Protein 8GIX (pdb70)

Sequence (1741 aa):
SATFFATQLQPLQAADQNLFQATKNLLENLGVTDRVTLDRIAEVLDSCASDDRTSKFQNPATVDLRNALMNFDEDVAAILLSDPVSVIENLEPVLQELLDLWKFLNSSSTELRLLLWSRLAEAYGRIKYTTKQFSCFLRSIEVIVADFEGEEYASTPPEARKTLFMGMLKALDDLIIQSLHLALNDNSSFDIIDEDHLRSSMSAIAKVSCMLHVAAMYEDEGRIGILPSPANGSPQKSFLNKLQEMQVRTWSLQYTMLKVGINQHPDIFPKPENDLAEFLAAVHQVLGLRKCCKSSNRIFLKMMRVELLKQKNIENWEDYLGQVLYDLHGLKLGVGVWDVQDHGCEPENLEKRQALQLVEKVAMLANRMSMKDLLKSDLKTTIERMQQAIGSAKSSPQMSHNLRNYTEYLKSPIHPLHMYQALTGGVHLDAVSINTPESAPAKQGWFFLLGMIALTKFKGVDLNRRQTPGATDDLRIAATFLRLQLQYTPDRWDAWFRLAECFDYELEEAVLWTADKMNKERAELVKFQRHAIHSYIMALSHSYAWASNPAALTSLEDDEEALYDMYHEFGMRLYSSSREPFAMEPFEHGDHVHNQMTDYQVWKFAAHLFRKAMVGKPKDWKNPYMVAKCLWKMYQKPTEELDEKNRRHRPTVQMVLDALEKTIEVVSALPKPRHGQEPILEPHYKIVSVIWKLVKRGDLSPQEATKVLQRQPYSPDHGKEVSVETAEDFKAYIIRCLRYLRDKDKSNWQSATFFATQLQPLQAADQNLFQATKNLLENLGVTDRVTLDRIAEVLDSCASDDRTSKFQNPATVDLRNALMNFDEDVAAILLNQRELPQLNLSTFLEHAPVSVIENLEPVLQELLDLWKFLNSSSTELRLLLWSRLAEAYGRIKYTTKQFSCFLRSIEVIVADFEGEEYASTPPEARKTLFMGMLKALDDLIIQSLHLALNDNSSFDIIDEDHLRSSMSAIAKVSCMLHVAAMYEDEGRIGILPSPANGSPQKSFLNKLQEMQVRTWSLQYTMLKVGINQHPDIFPKPENDLAEFLAAVHQVLGLRKCCKSSNRIFLKMMRVELLKQKNIENWEDYLGQVLYDLHGLKLGVGVWDVQDHGCEPENLEKRQALQLVEKVAMLANRMSMKDLLKSDLKTTIERMQQAIGSAKSSPQMSHNLRNYTEYLKSPIHPLHMYQALTGGVHLDAVSINTPESAPAKQGWFFLLGMIALTKFKGVDLNRRQTPGATDDLRIAATFLRLQLQYTPDRWDAWFRLAECFDYELEEAVLWTADKMNKERAELVKFQRHAIHSYIMALSHSYAWASNPAALTSLEDDEEALYDMYHEFGMRLYSSSREPFAMEPFEHGDHVHNQMTDYQVWKFAAHLFRKAMVGKPKDWKNPYMVAKCLWKMYQKPTEELDEKNRRHRPTVQMVLDALEKTIEVVSALPKPRHGQEPILEPHYKIVSVIWKLVKRGDLSPQEATKVLQRQPYSPDHGKEVSVETAEDFKAYIIRCLRYLRDKDKSNWQHRLIIRHARVLFDENTDMNRPDAVEAAKAAFGVLRENMFTKTMVMNVWKCDAERPGRHHVYTERYIRYVVKLLDVMNDRTNMGALLRRIRKKGADFYHFNELWQYCVHTYVKLLRDTFNIPVSEEDVFKTLTPEEFDVVGEKIADWAATPDAENHDALGAMKEAVELKKLNANLMKAGLIDDLIADCYTAVYSYVRPERPNIIRKAEQAVQAALRAAEGAAARAGT

Nearest PDB structures (foldseek):
  8gix-assembly1_D  TM=1.001E+00  e=9.225E-88  Thermochaetoides thermophila DSM 1495
  8gix-assembly1_E  TM=9.937E-01  e=9.449E-76  Thermochaetoides thermophila DSM 1495
  8ghn-assembly1_J  TM=7.257E-01  e=4.058E-16  Saccharomyces cerevisiae
  8gha-assembly1_D  TM=7.763E-01  e=7.593E-12  Saccharomyces cerevisiae
  8gix-assembly1_E  TM=1.001E+00  e=0.000E+00  Thermochaetoides thermophila DSM 1495

Radius of gyration: 53.93 Å; Cα contacts (8 Å, |Δi|>4): 1824; chains: 2; bounding box: 85×125×188 Å

Solvent-accessible surface area: 83850 Å² total; per-residue (Å²): 126,72,111,122,36,39,77,84,2,101,65,35,19,45,5,1,95,72,2,4,67,42,6,44,66,16,7,77,65,24,36,6,85,55,174,75,0,33,94,38,1,38,25,2,28,77,0,7,85,19,89,75,1,12,57,85,6,153,10,43,0,7,44,15,0,65,76,28,13,94,108,71,56,116,90,14,10,49,93,0,146,138,67,23,55,47,32,3,89,99,22,60,69,28,59,142,121,48,78,68,79,103,158,129,43,114,89,25,56,20,113,103,33,37,96,69,23,55,145,5,11,84,2,7,35,99,37,167,9,39,7,22,32,0,11,13,12,4,93,9,2,37,36,5,19,63,27,12,73,11,123,108,14,70,88,31,84,67,117,40,41,91,66,105,4,3,34,28,3,51,33,3,0,54,36,3,69,85,0,7,114,31,10,64,103,30,138,37,0,47,89,44,23,66,72,92,6,18,77,44,2,9,8,7,1,2,36,8,1,5,17,5,6,6,5,0,0,36,32,8,18,10,112,64,54,102,31,110,80,35,70,145,77,20,81,64,82,52,16,17,72,52,4,18,31,3,6,2,34,0,8,1,0,7,5,12,3,12,63,24,0,3,74,122,25,112,118,71,10,109,101,57,49,33,17,10,3,86,8,2,26,10,2,5,86,7,3,3,72,12,114,8,0,98,35,18,137,20,57,2,0,102,13,3,21,71,13,2,33,107,12,146,118,8,142,52,16,27,7,40,7,4,21,0,5,57,2,7,14,8,1,110,9,63,47,42,104,156,110,43,91,105,5,30,16,120,81,91,141,20,71,101,127,38,0,60,54,4,5,87,22,9,15,92,22,2,74,174,34,69,73,145,61,4,74,159,20,45,1,42,62,2,3,86,106,0,25,161,25,15,26,107,36,102,105,2,54,68,17,32,20,0,85,53,16,17,88,114,21,18,99,20,15,6,28,22,118,54,7,139,55,0,76,93,14,42,7,141,23,80,22,48,78,24,136,21,114,54,2,43,6,5,121,92,8,0,3,28,18,19,1,15,17,2,5,24,70,1,93,52,75,57,36,134,196,17,170,105,61,50,46,5,67,20,5,126,85,0,15,81,33,2,95,34,0,3,16,8,25,33,93,71,8,14,0,2,6,37,8,0,15,5,16,16,36,49,7,73,41,4,47,119,107,53,58,72,56,54,108,154,78,73,80,64,7,17,80,30,0,19,21,1,3,8,0,3,7,0,0,13,2,10,1,102,54,39,43,73,73,107,70,26,59,91,72,67,123,69,32,23,88,15,6,64,51,0,24,22,58,1,0,67,26,3,9,41,0,9,94,138,61,29,62,34,28,2,8,94,28,77,147,43,142,86,117,88,15,57,41,4,60,0,26,74,27,0,1,108,13,0,93,97,0,44,109,24,52,68,132,40,56,90,1,2,39,16,6,10,29,0,17,39,49,5,23,83,39,49,58,136,107,8,69,106,112,21,97,144,105,53,14,71,55,111,106,6,32,65,14,11,60,104,2,13,82,20,26,78,68,46,119,192,64,185,196,81,90,70,42,64,3,67,4,10,82,84,0,10,29,8,0,77,95,4,22,161,152,50,62,22,53,30,65,100,0,0,121,22,1,17,151,14,70,65,7,12,50,86,74,135,158,46,69,5,159,64,58,124,78,0,97,53,4,11,74,103,6,82,140,83,15,149,87,62,18,169,55,118,221,94,110,73,110,108,47,35,69,73,15,114,74,22,21,51,6,2,78,65,7,8,66,33,9,34,65,24,6,64,78,8,34,10,118,60,177,82,6,38,67,15,3,39,29,1,37,71,1,13,85,22,110,84,14,15,59,87,8,148,23,47,0,2,49,11,4,71,72,2,6,100,91,46,61,107,116,18,2,34,72,5,51,98,126,70,141,117,71,131,97,64,154,67,22,78,139,131,42,75,51,61,72,35,4,92,102,14,71,60,20,84,148,143,62,90,81,80,102,166,59,22,112,84,8,25,12,61,4,60,12,39,35,31,59,57,2,2,83,0,6,24,114,21,164,19,50,6,37,44,0,12,5,8,0,84,3,2,32,27,3,13,52,15,6,79,19,121,87,3,59,85,30,88,63,136,51,68,32,90,57,3,1,29,24,2,15,6,6,10,37,18,2,82,67,0,11,114,42,11,71,94,65,138,44,1,29,96,47,28,82,53,97,8,10,67,47,0,6,12,9,1,4,20,2,5,1,5,6,11,11,10,11,3,39,20,2,22,21,112,36,56,80,56,125,86,44,71,140,71,25,70,54,74,48,2,16,58,32,8,19,45,0,14,1,35,2,19,1,0,8,5,10,2,8,70,41,0,2,82,129,53,101,117,76,10,104,124,55,33,64,28,13,4,97,3,5,21,5,7,9,105,9,5,0,64,6,94,2,0,74,11,18,132,35,60,4,0,91,8,4,17,58,27,2,37,149,20,131,105,12,136,58,7,17,7,38,4,6,30,0,4,69,0,11,6,13,6,108,14,66,38,50,95,168,112,49,113,100,11,38,26,108,84,85,120,26,100,81,153,30,0,72,68,6,1,61,15,8,10,105,9,0,86,150,47,56,48,156,64,0,54,178,24,38,1,36,78,5,0,75,134,1,27,144,14,16,26,99,31,154,79,29,48,50,5,41,3,0,58,38,21,11,62,105,25,18,129,27,9,4,31,22,104,51,3,123,56,1,54,84,19,46,13,142,31,81,17,42,84,15,135,33,112,82,1,34,6,3,99,81,14,0,8,30,12,13,0,29,10,10,5,22,74,2,93,62,75,83,32,126,187,9,153,101,66,56,63,6,78,40,5,111,90,0,8,71,38,0,72,41,0,1,2,7,20,11,94,96,8,10,0,5,4,48,6,0,5,2,14,29,51,40,6,22,27,13,2,46,110,52,3,40,72,3,57,149,63,49,83,97,7,31,70,44,0,52,18,0,4,2,0,2,3,0,0,4,4,40,0,95,73,40,33,78,52,105,81,17,62,107,55,85,126,80,20,38,93,12,3,58,56,0,3,29,73,2,0,37,19,0,4,4,1,10,42,78,4,2,58,34,57,2,5,63,9,77,136,99,137,47,109,85,16,56,40,6,57,1,16,82,14,0,0,78,3,0,103,65,0,41,108,27,18,98,110,66,41,56,2,2,13,10,8,3,26,1,16,23,46,2,8,51,47,60,48,136,102,8,55,102,111,14,110,169,68,73,8,66,45,93,90,2,2,73,15,4,35,70,0,9,93,6,21,60,44,39,101,160,65,145,198,81,86,70,34,44,1,39,1,7,14,21,2,9,15,3,4,10,60,1,15,108,122,60,42,41,43,30,75,92,0,4,110,10,6,16,117,5,52,46,3,9,64,88,57,136,122,34,83,2,146,61,47,112,59,0,34,53,5,0,28,83,2,3,131,64,1,55,92,35,9,163,62,46,91,12,7,51,0,0,11,58,2,0,46,4,22,15,38,82,124,50,74,109,128,125,118,72,5,51,102,10,0,100,42,0,15,44,13,9,86,111,15,15,8,52,179,70,0,35,25,45,16,123,85,27,148,42,13,18,38,7,9,50,19,6,23,14,15,110,14,2,81,13,2,1,48,1,1,19,22,36,51,29,54,90,21,1,13,19,4,3,133,70,1,78,176,73,13,59,70,9,15,65,24,81,101,7,0,67,73,0,2,74,16,8,33,94,1,0,51,64,53,36,118,13,82,96,43,163,146,65,59,19,167,99,17,62,100,131,92,13,63,82,20,0,100,125,0,9,99,23,4,40,52,101,118,0,113,129,42,75,6,0,17,0,0,52,46,0,18,80,5,64,127,44,0,66,116,72,17,162,18,16,88,1,13,59,3,3,14,16,0,0,8,21,0,2,70,104,14,120,108,127,128,102,95,22,17,153,22,0,71,60,0,3,89,19,6,74,153,36,50,125,32,67,71,65,206,90,72,156

Foldseek 3Di:
DVVVVCVVLPPLLVLVLVLLVLVVVLLVLLVLPPVVLVVLSVLQNVLSVDPNSLVSDDQPVLVLVVVCLVPPDDVLLVLLVPQLVVLCVVCVLCLVVSVVVVVVVVVDDLVVVVVSLVSNLVSCVVVVVLLVNLLSLQSSLLVLLCVSNDCVLVPDDSVRNSNVVSNSVSVNQVSLVVNLVCLVVPVNNCPPQDSVSLSSRVSSLSVVLSSLVSVVSQLVCCVVPPDPNDDPPDVSVVSSLSSLLSNLSSVSSVLSSSLVSLPPCCVSCVPSLVSSVVSLQSVCVSLQVVLRCPPPVNPSLVVVLVSLLVDDPDDPSVVVVQLSQCQAANQHQPDDDDGRGHSPHDHDQQAQVNLLSCLLPLLVVVLPDDLVVVLVTSSVVNVVSHCVNNDDDDDDPLLVQLLVQLVVLLVDADAPVLLVVLVVLNDFTPHDQDDDSVCVCLVSPVLVVLLSNLVVVVVVCPPVPDPDDPSCVSLVVSLVSLSVSCSNPLLPLVSLLSNLVSLVVVLCVVPVPDVVCLVPVVVVNLSSLSSNLSSLSSNSSSVSVCVVDPVSCVPDVVVVVVNLVSLVVNLVSLVVQCDPPRNCVNQDAPVHPHDGDDNLVSLVSNLVSLVVSCVSCVLPLVSLVSNLVSLVVLVVDDLVVPDPVVSVVRDDPVRSVVSLVVSVVSVVVDDDDDPPDQRDCVSVPVSLVVLLVCVVVPVDALQVSQVVQQCDPLAVVRPDDDGDHDVVSSVVRSVVSVVSVVVSVPVPPD/DLVVLVVVCLVLLVLVLVLLVLVLVLLVLLVLPDVVLVVLSVLCVVLSVDPNNQVSDDQPLLVLVVVCLVDPDPVLCVCVLDADDDDDDDVVVVVVQLAVVLCVPVVCCLVVNVVVVVSVVVTHLVVVVVSLVRHLVNCVVVPVLQRNLLSLLVNLLSLLVVSVPVVLVPDDSVVNSNVSVVVVSVNQVSLVVNLVSLPPDVCNPPPQDSVNLSSRLSSLVVVVSRLPVLLVVQVCCVVPVDPDDDPPDPSVSSSLSSLLSNLSSLSSNLSSSLVSCPPCCVSPVDSVVSSLVSLVSSCVSLQVSLSCPRNVNVSLVVQQVVLLVDDPDPCVVVVNQQSQCQAANQFFPDDDDGHDGSPHDYDQDAQVNLLSVQQVLLVVLLVDDLVVCVVTSSVVNLVSNCVRNDDDDADPLNVVQLVQLVVLLVDADAVVLLVVLVVLNDDTPHDQDDDSVCVSLVSPVLVVQLSNLVCQVVVQPVVRCPDPPSCCSLVVSLVRLSVSCRNPVLPLVSLLVNLVSLVVVLQVVFQPFCVCVVPVLVVSLSSLSSSLSSLSSSSSSCVVQQPDVVNCPVSVVVVLVNLVSLVVNLVSLLVCCDPPNNQRRQDDVVHPHDGDDLLRSLVSSLVSLVVSCVSVVLPLVSLVSNLVSLLVLQVPDLPPDDPVCSVVNDAPVRSLVSLVVSLVSLVVHPDDDPPDQRCCVSVVVSLLSLLVVCVVPSDPLQVVQVSNLVGPQQPVRPDGDGAHDVVSVLVRSLVSLVSVVVSCPVLAPVVSLLVNLCSLAPPPDDLPDPCNLVSLVVSVVSQCVRAADPLGGGDNDADPSHDRNVSLAVVLVSVLVVLVSCLSNLCLPSLVSVLVVLLVCQRSHNVSLVSLVNNVVSSLVSLCVVLVQDQCPDDPCVPPDPVVCVVLLVLLLVVLLDPVVVPHSLLVSLLVLVVVLVSCVPSDPCVVSQSSNLSSLVVSSVPSVVCRVVSVVSSVSSSVSNVVSVVVVVVVVVD

B-factor: mean 89.85, std 8.55, range [40.72, 98.98]

Secondary structure (DSSP, 8-state):
-HHHHHHHHHHHHHHHHHHHHHHHHHHHHTT---HHHHHHHHHHHHHHTSS-TTTS---HHHHHHHHHHHS--HHHHHHH---HHHHHHHHHHH--HHHHHHHHHHHS-HHHHHHHHHHHHHHHHHTT-HHHHHHHHHHHHHHHHHHHSSHHHHTS-HHHHHHHHHHHHHHHHHHHHHHHHHHHH-GGGGSS--HHHHHHHHHHHHHHHHHHHHHHHHHHHHHHTSSPPPPTT-HHHHHHHHHHHHHHHHHHHHHHHHHHHHTT-TTT-SSHHHHHHHHHHHHHHHHHHTT-SSSGGGHHHHHHHHHHHH--S-TTHHHHHHHHHHHHT------SSSPPP----------HHHHHTSHHHHHHHHHTS-HHHHHHSSHHHHHHHHHHHH-SPP--HHHHHHHHHHHHHHTS---HHHHHHHHHT----S------GGGHHHHTTHHHHHHHHHHHHHHHS-TTT-SS--TTHHHHHHHHHHHHHHHH-SS-HHHHHHHHHHHHHHHHHHHHH-SSHHHH-HHHHHHHHHHHHHHHHHHHHHHHHHHH-TTTTTS-THHHHHHHHHHHHHHHHHHHHTSTTTSSGGG--S--------HHHHHHHHHHHHHHHHHH-TT-SHHHHHHHHHHHHHHHS-TTTS-HHHHHTSPPHHHHHHHHHHHHHHHHHSPPP-TT-----HHHHHHHHHHHHHHHHTSS-HHHHHHHHTSSTT-TTTTS-----SHHHHHHHHHHHHHHHHHH-SSS--/-HHHHHHHHHHHHHHHHHHHHHHHHHHHHTT---HHHHHHHHHHHHHHTSS-TTTT---HHHHHHHHHHHS--TTHHHHHHSPP----S-HHHHHHH--HHHHHHHHHH--HHHHHHHHHHHS-HHHHHHHHHHHHHHHHHTT-HHHHHHHHHHHHHHHHHHHSSHHHHTS-HHHHHHHHHHHHHHHHHHHHHHHHHHTT-GGGGSS--HHHHHHHHHHHHHHHHHTHHHHHHHHHHHTTSSPPPPTTSHHHHHHHHHHHHHHHHHHHHHHHHHHHHTT-TTT-S-HHHHHHHHHHHHHHHHHHTT-SSHHHHTTHHHHHHHHHH--S-SSHHHHHHHHHHHHT------SSPPP---S-------HHHHHHTHHHHHHHHHHS-HHHHHHSSHHHHHHHHHHHH-PPPPPHHHHHHHHHHHHHHTSPP-HHHHHHHHHT----S-----STTHHHHHTTHHHHHHHHHHHHHHHS-TTT---TTS-HHHHHHHHHHHHHHHH-TT-HHHHHHHHHHHHHHHHHHHHH-SHHHHH-HHHHHHHHHHHHHHHHHHHHHHHHHHH-SSTTTTTHHHHHHHHHHHHHHHHHHTGGGSTTT-SGGG--TT---PPPPHHHHHHHHHHHHHHHHHH-SS-THHHHHHHHHHHHHHHS-SSSS-HHHHHT---SHHHHHHHHHHHHHHHTSPPP-TT-----HHHHHHHHHHHHHHHHTSS-HHHHHHHHHHSTT-SSTTS-----SHHHHHHHHHHHHHHHHHH--SS--HHHHHHHHHHHS-TTS-TT-SSHHHHHHHHHHHHHHHT--TT--------SSPPTTHHHHHHHHHHHHHHHHHHHHT-HHHHHHHHHHHHHTSTTSTTHHHHHHHHHHHHHHHHHHHH-PPP--S-GGGSS-HHHHHHHHHHHHHHHTSGGGGG-HHHHHHHHHHHHHHHHTTSS-THHHHHHHHHHHHHHHHHHTT--HHHHHHHHHHHHHHHHHHHHHHHHHH-

Structure (mmCIF, N/CA/C/O backbone):
data_8GIX
#
_entry.id   8GIX
#
_cell.length_a   1.00
_cell.length_b   1.00
_cell.length_c   1.00
_cell.angle_alpha   90.00
_cell.angle_beta   90.00
_cell.angle_gamma   90.00
#
_symmetry.space_group_name_H-M   'P 1'
#
loop_
_entity.id
_entity.type
_entity.pdbx_description
1 polymer 'Histone transcription regulator 3 homolog'
2 non-polymer "3,3',3''-phosphanetriyltripropanoic acid"
#
loop_
_atom_site.group_PDB
_atom_site.id
_atom_site.type_symbol
_atom_site.label_atom_id
_atom_site.label_alt_id
_atom_site.label_comp_id
_atom_site.label_asym_id
_atom_site.label_entity_id
_atom_site.label_seq_id
_atom_site.pdbx_PDB_ins_code
_atom_site.Cartn_x
_atom_site.Cartn_y
_atom_site.Cartn_z
_atom_site.occupancy
_atom_site.B_iso_or_equiv
_atom_site.auth_seq_id
_atom_site.auth_comp_id
_atom_site.auth_asym_id
_atom_site.auth_atom_id
_atom_site.pdbx_PDB_model_num
ATOM 1 N N . SER A 1 426 ? 187.260 121.958 173.536 1.00 71.76 426 SER D N 1
ATOM 2 C CA . SER A 1 426 ? 186.064 122.667 173.974 1.00 71.76 426 SER D CA 1
ATOM 3 C C . SER A 1 426 ? 186.393 123.655 175.089 1.00 71.76 426 SER D C 1
ATOM 4 O O . SER A 1 426 ? 186.125 124.850 174.968 1.00 71.76 426 SER D O 1
ATOM 7 N N . ALA A 1 427 ? 186.976 123.141 176.177 1.00 73.45 427 ALA D N 1
ATOM 8 C CA . ALA A 1 427 ? 187.344 123.998 177.299 1.00 73.45 427 ALA D CA 1
ATOM 9 C C . ALA A 1 427 ? 188.551 124.866 176.964 1.00 73.45 427 ALA D C 1
ATOM 10 O O . ALA A 1 427 ? 188.613 126.036 177.360 1.00 73.45 427 ALA D O 1
ATOM 12 N N . THR A 1 428 ? 189.522 124.306 176.235 1.00 79.32 428 THR D N 1
ATOM 13 C CA . THR A 1 428 ? 190.666 125.091 175.778 1.00 79.32 428 THR D CA 1
ATOM 14 C C . THR A 1 428 ? 190.243 126.117 174.732 1.00 79.32 428 THR D C 1
ATOM 15 O O . THR A 1 428 ? 190.787 127.226 174.686 1.00 79.32 428 THR D O 1
ATOM 19 N N . PHE A 1 429 ? 189.255 125.769 173.902 1.00 81.94 429 PHE D N 1
ATOM 20 C CA . PHE A 1 429 ? 188.673 126.721 172.958 1.00 81.94 429 PHE D CA 1
ATOM 21 C C . PHE A 1 429 ? 187.941 127.849 173.681 1.00 81.94 429 PHE D C 1
ATOM 22 O O . PHE A 1 429 ? 188.028 129.017 173.275 1.00 81.94 429 PHE D O 1
ATOM 30 N N . PHE A 1 430 ? 187.221 127.511 174.757 1.00 80.55 430 PHE D N 1
ATOM 31 C CA . PHE A 1 430 ? 186.550 128.510 175.586 1.00 80.55 430 PHE D CA 1
ATOM 32 C C . PHE A 1 430 ? 187.555 129.427 176.273 1.00 80.55 430 PHE D C 1
ATOM 33 O O . PHE A 1 430 ? 187.338 130.641 176.356 1.00 80.55 430 PHE D O 1
ATOM 41 N N . ALA A 1 431 ? 188.664 128.860 176.759 1.00 79.80 431 ALA D N 1
ATOM 42 C CA . ALA A 1 431 ? 189.711 129.667 177.377 1.00 79.80 431 ALA D CA 1
ATOM 43 C C . ALA A 1 431 ? 190.416 130.543 176.349 1.00 79.80 431 ALA D C 1
ATOM 44 O O . ALA A 1 431 ? 190.785 131.682 176.651 1.00 79.80 431 ALA D O 1
ATOM 46 N N . THR A 1 432 ? 190.573 130.040 175.120 1.00 83.85 432 THR D N 1
ATOM 47 C CA . THR A 1 432 ? 191.187 130.815 174.045 1.00 83.85 432 THR D CA 1
ATOM 48 C C . THR A 1 432 ? 190.305 131.986 173.629 1.00 83.85 432 THR D C 1
ATOM 49 O O . THR A 1 432 ? 190.806 133.082 173.348 1.00 83.85 432 THR D O 1
ATOM 53 N N . GLN A 1 433 ? 188.988 131.773 173.588 1.00 85.10 433 GLN D N 1
ATOM 54 C CA . GLN A 1 433 ? 188.077 132.872 173.287 1.00 85.10 433 GLN D CA 1
ATOM 55 C C . GLN A 1 433 ? 188.003 133.865 174.438 1.00 85.10 433 GLN D C 1
ATOM 56 O O . GLN A 1 433 ? 188.002 135.080 174.218 1.00 85.10 433 GLN D O 1
ATOM 62 N N . LEU A 1 434 ? 187.967 133.368 175.676 1.00 84.85 434 LEU D N 1
ATOM 63 C CA . LEU A 1 434 ? 187.789 134.246 176.824 1.00 84.85 434 LEU D CA 1
ATOM 64 C C . LEU A 1 434 ? 189.068 134.993 177.182 1.00 84.85 434 LEU D C 1
ATOM 65 O O . LEU A 1 434 ? 189.004 136.024 177.858 1.00 84.85 434 LEU D O 1
ATOM 70 N N . GLN A 1 435 ? 190.223 134.489 176.735 1.00 86.61 435 GLN D N 1
ATOM 71 C CA . GLN A 1 435 ? 191.521 135.021 177.153 1.00 86.61 435 GLN D CA 1
ATOM 72 C C . GLN A 1 435 ? 191.826 136.473 176.762 1.00 86.61 435 GLN D C 1
ATOM 73 O O . GLN A 1 435 ? 192.257 137.225 177.654 1.00 86.61 435 GLN D O 1
ATOM 79 N N . PRO A 1 436 ? 191.663 136.946 175.502 1.00 89.29 436 PRO D N 1
ATOM 80 C CA . PRO A 1 436 ? 192.109 138.332 175.236 1.00 89.29 436 PRO D CA 1
ATOM 81 C C . PRO A 1 436 ? 191.183 139.398 175.794 1.00 89.29 436 PRO D C 1
ATOM 82 O O . PRO A 1 436 ? 191.649 140.481 176.172 1.00 89.29 436 PRO D O 1
ATOM 86 N N . LEU A 1 437 ? 189.883 139.115 175.881 1.00 88.02 437 LEU D N 1
ATOM 87 C CA . LEU A 1 437 ? 188.976 140.061 176.516 1.00 88.02 437 LEU D CA 1
ATOM 88 C C . LEU A 1 437 ? 189.214 140.128 178.016 1.00 88.02 437 LEU D C 1
ATOM 89 O O . LEU A 1 437 ? 189.163 141.213 178.601 1.00 88.02 437 LEU D O 1
ATOM 94 N N . GLN A 1 438 ? 189.514 138.985 178.643 1.00 89.34 438 GLN D N 1
ATOM 95 C CA . GLN A 1 438 ? 189.894 138.986 180.053 1.00 89.34 438 GLN D CA 1
ATOM 96 C C . GLN A 1 438 ? 191.229 139.682 180.264 1.00 89.34 438 GLN D C 1
ATOM 97 O O . GLN A 1 438 ? 191.451 140.301 181.307 1.00 89.34 438 GLN D O 1
ATOM 103 N N . ALA A 1 439 ? 192.128 139.587 179.283 1.00 91.29 439 ALA D N 1
ATOM 104 C CA . ALA A 1 439 ? 193.389 140.316 179.351 1.00 91.29 439 ALA D CA 1
ATOM 105 C C . ALA A 1 439 ? 193.158 141.815 179.247 1.00 91.29 439 ALA D C 1
ATOM 106 O O . ALA A 1 439 ? 193.825 142.602 179.930 1.00 91.29 439 ALA D O 1
ATOM 108 N N . ALA A 1 440 ? 192.205 142.216 178.403 1.00 92.24 440 ALA D N 1
ATOM 109 C CA . ALA A 1 440 ? 191.818 143.618 178.299 1.00 92.24 440 ALA D CA 1
ATOM 110 C C . ALA A 1 440 ? 191.199 144.117 179.599 1.00 92.24 440 ALA D C 1
ATOM 111 O O . ALA A 1 440 ? 191.495 145.229 180.050 1.00 92.24 440 ALA D O 1
ATOM 113 N N . ASP A 1 441 ? 190.356 143.286 180.224 1.00 92.87 441 ASP D N 1
ATOM 114 C CA . ASP A 1 441 ? 189.758 143.624 181.515 1.00 92.87 441 ASP D CA 1
ATOM 115 C C . ASP A 1 441 ? 190.810 143.721 182.613 1.00 92.87 441 ASP D C 1
ATOM 116 O O . ASP A 1 441 ? 190.745 144.613 183.468 1.00 92.87 441 ASP D O 1
ATOM 121 N N . GLN A 1 442 ? 191.774 142.798 182.604 1.00 93.40 442 GLN D N 1
ATOM 122 C CA . GLN A 1 442 ? 192.841 142.783 183.596 1.00 93.40 442 GLN D CA 1
ATOM 123 C C . GLN A 1 442 ? 193.733 144.002 183.460 1.00 93.40 442 GLN D C 1
ATOM 124 O O . GLN A 1 442 ? 194.090 144.630 184.462 1.00 93.40 442 GLN D O 1
ATOM 130 N N . ASN A 1 443 ? 194.063 144.378 182.223 1.00 94.72 443 ASN D N 1
ATOM 131 C CA . ASN A 1 443 ? 194.877 145.567 182.003 1.00 94.72 443 ASN D CA 1
ATOM 132 C C . ASN A 1 443 ? 194.091 146.835 182.308 1.00 94.72 443 ASN D C 1
ATOM 133 O O . ASN A 1 443 ? 194.667 147.821 182.782 1.00 94.72 443 ASN D O 1
ATOM 138 N N . LEU A 1 444 ? 192.769 146.801 182.106 1.00 95.93 444 LEU D N 1
ATOM 139 C CA . LEU A 1 444 ? 191.926 147.942 182.435 1.00 95.93 444 LEU D CA 1
ATOM 140 C C . LEU A 1 444 ? 191.866 148.161 183.936 1.00 95.93 444 LEU D C 1
ATOM 141 O O . LEU A 1 444 ? 192.071 149.279 184.417 1.00 95.93 444 LEU D O 1
ATOM 146 N N . PHE A 1 445 ? 191.635 147.088 184.692 1.00 95.69 445 PHE D N 1
ATOM 147 C CA . PHE A 1 445 ? 191.598 147.196 186.144 1.00 95.69 445 PHE D CA 1
ATOM 148 C C . PHE A 1 445 ? 192.973 147.465 186.733 1.00 95.69 445 PHE D C 1
ATOM 149 O O . PHE A 1 445 ? 193.078 148.137 187.762 1.00 95.69 445 PHE D O 1
ATOM 157 N N . GLN A 1 446 ? 194.034 146.990 186.079 1.00 95.40 446 GLN D N 1
ATOM 158 C CA . GLN A 1 446 ? 195.385 147.246 186.563 1.00 95.40 446 GLN D CA 1
ATOM 159 C C . GLN A 1 446 ? 195.784 148.700 186.351 1.00 95.40 446 GLN D C 1
ATOM 160 O O . GLN A 1 446 ? 196.352 149.332 187.252 1.00 95.40 446 GLN D O 1
ATOM 166 N N . ALA A 1 447 ? 195.478 149.254 185.173 1.00 94.33 447 ALA D N 1
ATOM 167 C CA . ALA A 1 447 ? 195.735 150.667 184.923 1.00 94.33 447 ALA D CA 1
ATOM 168 C C . ALA A 1 447 ? 194.829 151.545 185.773 1.00 94.33 447 ALA D C 1
ATOM 169 O O . ALA A 1 447 ? 195.235 152.631 186.203 1.00 94.33 447 ALA D O 1
ATOM 171 N N . THR A 1 448 ? 193.612 151.065 186.051 1.00 94.76 448 THR D N 1
ATOM 172 C CA . THR A 1 448 ? 192.719 151.720 186.997 1.00 94.76 448 THR D CA 1
ATOM 173 C C . THR A 1 448 ? 193.329 151.759 188.389 1.00 94.76 448 THR D C 1
ATOM 174 O O . THR A 1 448 ? 193.317 152.799 189.049 1.00 94.76 448 THR D O 1
ATOM 178 N N . LYS A 1 449 ? 193.911 150.637 188.817 1.00 94.65 449 LYS D N 1
ATOM 179 C CA . LYS A 1 449 ? 194.559 150.528 190.121 1.00 94.65 449 LYS D CA 1
ATOM 180 C C . LYS A 1 449 ? 195.773 151.444 190.223 1.00 94.65 449 LYS D C 1
ATOM 181 O O . LYS A 1 449 ? 196.004 152.069 191.266 1.00 94.65 449 LYS D O 1
ATOM 187 N N . ASN A 1 450 ? 196.540 151.549 189.136 1.00 93.86 450 ASN D N 1
ATOM 188 C CA . ASN A 1 450 ? 197.663 152.480 189.085 1.00 93.86 450 ASN D CA 1
ATOM 189 C C . ASN A 1 450 ? 197.191 153.927 189.161 1.00 93.86 450 ASN D C 1
ATOM 190 O O . ASN A 1 450 ? 197.819 154.760 189.826 1.00 93.86 450 ASN D O 1
ATOM 195 N N . LEU A 1 451 ? 196.073 154.238 188.495 1.00 94.01 451 LEU D N 1
ATOM 196 C CA . LEU A 1 451 ? 195.502 155.581 188.570 1.00 94.01 451 LEU D CA 1
ATOM 197 C C . LEU A 1 451 ? 194.946 155.882 189.957 1.00 94.01 451 LEU D C 1
ATOM 198 O O . LEU A 1 451 ? 194.923 157.042 190.387 1.00 94.01 451 LEU D O 1
ATOM 203 N N . LEU A 1 452 ? 194.473 154.852 190.659 1.00 94.46 452 LEU D N 1
ATOM 204 C CA . LEU A 1 452 ? 194.046 155.026 192.044 1.00 94.46 452 LEU D CA 1
ATOM 205 C C . LEU A 1 452 ? 195.240 155.318 192.939 1.00 94.46 452 LEU D C 1
ATOM 206 O O . LEU A 1 452 ? 195.222 156.258 193.740 1.00 94.46 452 LEU D O 1
ATOM 211 N N . GLU A 1 453 ? 196.301 154.525 192.789 1.00 93.42 453 GLU D N 1
ATOM 212 C CA . GLU A 1 453 ? 197.459 154.635 193.669 1.00 93.42 453 GLU D CA 1
ATOM 213 C C . GLU A 1 453 ? 198.295 155.868 193.365 1.00 93.42 453 GLU D C 1
ATOM 214 O O . GLU A 1 453 ? 199.104 156.287 194.200 1.00 93.42 453 GLU D O 1
ATOM 220 N N . ASN A 1 454 ? 198.116 156.459 192.183 1.00 92.50 454 ASN D N 1
ATOM 221 C CA . ASN A 1 454 ? 198.763 157.731 191.889 1.00 92.50 454 ASN D CA 1
ATOM 222 C C . ASN A 1 454 ? 198.185 158.874 192.716 1.00 92.50 454 ASN D C 1
ATOM 223 O O . ASN A 1 454 ? 198.883 159.857 192.984 1.00 92.50 454 ASN D O 1
ATOM 228 N N . LEU A 1 455 ? 196.926 158.764 193.134 1.00 91.92 455 LEU D N 1
ATOM 229 C CA . LEU A 1 455 ? 196.235 159.854 193.803 1.00 91.92 455 LEU D CA 1
ATOM 230 C C . LEU A 1 455 ? 196.170 159.682 195.314 1.00 91.92 455 LEU D C 1
ATOM 231 O O . LEU A 1 455 ? 195.434 160.418 195.980 1.00 91.92 455 LEU D O 1
ATOM 236 N N . GLY A 1 456 ? 196.923 158.737 195.868 1.00 89.71 456 GLY D N 1
ATOM 237 C CA . GLY A 1 456 ? 196.885 158.531 197.299 1.00 89.71 456 GLY D CA 1
ATOM 238 C C . GLY A 1 456 ? 195.648 157.832 197.807 1.00 89.71 456 GLY D C 1
ATOM 239 O O . GLY A 1 456 ? 195.287 158.008 198.973 1.00 89.71 456 GLY D O 1
ATOM 240 N N . VAL A 1 457 ? 194.972 157.059 196.962 1.00 90.03 457 VAL D N 1
ATOM 241 C CA . VAL A 1 457 ? 193.832 156.257 197.396 1.00 90.03 457 VAL D CA 1
ATOM 242 C C . VAL A 1 457 ? 194.380 155.061 198.168 1.00 90.03 457 VAL D C 1
ATOM 243 O O . VAL A 1 457 ? 194.936 154.130 197.580 1.00 90.03 457 VAL D O 1
ATOM 247 N N . THR A 1 458 ? 194.233 155.090 199.492 1.00 84.18 458 THR D N 1
ATOM 248 C CA . THR A 1 458 ? 194.802 154.073 200.364 1.00 84.18 458 THR D CA 1
ATOM 249 C C . THR A 1 458 ? 193.749 153.115 200.906 1.00 84.18 458 THR D C 1
ATOM 250 O O . THR A 1 458 ? 194.002 152.418 201.892 1.00 84.18 458 THR D O 1
ATOM 254 N N . ASP A 1 459 ? 192.569 153.077 200.295 1.00 86.84 459 ASP D N 1
ATOM 255 C CA . ASP A 1 459 ? 191.526 152.151 200.726 1.00 86.84 459 ASP D CA 1
ATOM 256 C C . ASP A 1 459 ? 191.892 150.755 200.247 1.00 86.84 459 ASP D C 1
ATOM 257 O O . ASP A 1 459 ? 191.674 150.405 199.086 1.00 86.84 459 ASP D O 1
ATOM 262 N N . ARG A 1 460 ? 192.437 149.946 201.159 1.00 89.49 460 ARG D N 1
ATOM 263 C CA . ARG A 1 460 ? 192.907 148.610 200.806 1.00 89.49 460 ARG D CA 1
ATOM 264 C C . ARG A 1 460 ? 191.756 147.650 200.551 1.00 89.49 460 ARG D C 1
ATOM 265 O O . ARG A 1 460 ? 191.965 146.589 199.955 1.00 89.49 460 ARG D O 1
ATOM 273 N N . VAL A 1 461 ? 190.552 147.985 201.020 1.00 89.67 461 VAL D N 1
ATOM 274 C CA . VAL A 1 461 ? 189.363 147.219 200.659 1.00 89.67 461 VAL D CA 1
ATOM 275 C C . VAL A 1 461 ? 189.075 147.359 199.171 1.00 89.67 461 VAL D C 1
ATOM 276 O O . VAL A 1 461 ? 188.725 146.381 198.501 1.00 89.67 461 VAL D O 1
ATOM 280 N N . THR A 1 462 ? 189.235 148.573 198.633 1.00 90.93 462 THR D N 1
ATOM 281 C CA . THR A 1 462 ? 189.049 148.802 197.201 1.00 90.93 462 THR D CA 1
ATOM 282 C C . THR A 1 462 ? 190.116 148.091 196.383 1.00 90.93 462 THR D C 1
ATOM 283 O O . THR A 1 462 ? 189.813 147.486 195.347 1.00 90.93 462 THR D O 1
ATOM 287 N N . LEU A 1 463 ? 191.365 148.129 196.858 1.00 92.22 463 LEU D N 1
ATOM 288 C CA . LEU A 1 463 ? 192.457 147.424 196.193 1.00 92.22 463 LEU D CA 1
ATOM 289 C C . LEU A 1 463 ? 192.261 145.917 196.254 1.00 92.22 463 LEU D C 1
ATOM 290 O O . LEU A 1 463 ? 192.570 145.205 195.295 1.00 92.22 463 LEU D O 1
ATOM 295 N N . ASP A 1 464 ? 191.711 145.421 197.362 1.00 91.17 464 ASP D N 1
ATOM 296 C CA . ASP A 1 464 ? 191.472 143.991 197.496 1.00 91.17 464 ASP D CA 1
ATOM 297 C C . ASP A 1 464 ? 190.302 143.545 196.633 1.00 91.17 464 ASP D C 1
ATOM 298 O O . ASP A 1 464 ? 190.319 142.438 196.090 1.00 91.17 464 ASP D O 1
ATOM 303 N N . ARG A 1 465 ? 189.285 144.400 196.486 1.00 90.24 465 ARG D N 1
ATOM 304 C CA . ARG A 1 465 ? 188.188 144.116 195.562 1.00 90.24 465 ARG D CA 1
ATOM 305 C C . ARG A 1 465 ? 188.670 144.111 194.117 1.00 90.24 465 ARG D C 1
ATOM 306 O O . ARG A 1 465 ? 188.261 143.255 193.320 1.00 90.24 465 ARG D O 1
ATOM 314 N N . ILE A 1 466 ? 189.558 145.047 193.774 1.00 92.30 466 ILE D N 1
ATOM 315 C CA . ILE A 1 466 ? 190.132 145.108 192.434 1.00 92.30 466 ILE D CA 1
ATOM 316 C C . ILE A 1 466 ? 191.009 143.890 192.167 1.00 92.30 466 ILE D C 1
ATOM 317 O O . ILE A 1 466 ? 190.935 143.284 191.093 1.00 92.30 466 ILE D O 1
ATOM 322 N N . ALA A 1 467 ? 191.799 143.475 193.160 1.00 91.05 467 ALA D N 1
ATOM 323 C CA . ALA A 1 467 ? 192.629 142.283 193.022 1.00 91.05 467 ALA D CA 1
ATOM 324 C C . ALA A 1 467 ? 191.787 141.015 192.966 1.00 91.05 467 ALA D C 1
ATOM 325 O O . ALA A 1 467 ? 192.165 140.043 192.303 1.00 91.05 467 ALA D O 1
ATOM 327 N N . GLU A 1 468 ? 190.638 141.014 193.650 1.00 89.83 468 GLU D N 1
ATOM 328 C CA . GLU A 1 468 ? 189.685 139.914 193.540 1.00 89.83 468 GLU D CA 1
ATOM 329 C C . GLU A 1 468 ? 189.115 139.827 192.135 1.00 89.83 468 GLU D C 1
ATOM 330 O O . GLU A 1 468 ? 188.961 138.730 191.583 1.00 89.83 468 GLU D O 1
ATOM 336 N N . VAL A 1 469 ? 188.827 140.984 191.540 1.00 90.01 469 VAL D N 1
ATOM 337 C CA . VAL A 1 469 ? 188.378 141.051 190.153 1.00 90.01 469 VAL D CA 1
ATOM 338 C C . VAL A 1 469 ? 189.475 140.560 189.209 1.00 90.01 469 VAL D C 1
ATOM 339 O O . VAL A 1 469 ? 189.213 139.808 188.261 1.00 90.01 469 VAL D O 1
ATOM 343 N N . LEU A 1 470 ? 190.725 140.937 189.499 1.00 89.97 470 LEU D N 1
ATOM 344 C CA . LEU A 1 470 ? 191.872 140.546 188.678 1.00 89.97 470 LEU D CA 1
ATOM 345 C C . LEU A 1 470 ? 192.107 139.042 188.714 1.00 89.97 470 LEU D C 1
ATOM 346 O O . LEU A 1 470 ? 192.334 138.411 187.675 1.00 89.97 470 LEU D O 1
ATOM 351 N N . ASP A 1 471 ? 192.035 138.446 189.902 1.00 87.89 471 ASP D N 1
ATOM 352 C CA . ASP A 1 471 ? 192.237 137.007 190.012 1.00 87.89 471 ASP D CA 1
ATOM 353 C C . ASP A 1 471 ? 191.028 136.237 189.500 1.00 87.89 471 ASP D C 1
ATOM 354 O O . ASP A 1 471 ? 191.166 135.097 189.042 1.00 87.89 471 ASP D O 1
ATOM 359 N N . SER A 1 472 ? 189.837 136.842 189.570 1.00 85.68 472 SER D N 1
ATOM 360 C CA . SER A 1 472 ? 188.652 136.241 188.968 1.00 85.68 472 SER D CA 1
ATOM 361 C C . SER A 1 472 ? 188.769 136.211 187.451 1.00 85.68 472 SER D C 1
ATOM 362 O O . SER A 1 472 ? 188.470 135.198 186.812 1.00 85.68 472 SER D O 1
ATOM 365 N N . CYS A 1 473 ? 189.238 137.311 186.863 1.00 83.52 473 CYS D N 1
ATOM 366 C CA . CYS A 1 473 ? 189.496 137.369 185.431 1.00 83.52 473 CYS D CA 1
ATOM 367 C C . CYS A 1 473 ? 190.713 136.553 185.021 1.00 83.52 473 CYS D C 1
ATOM 368 O O . CYS A 1 473 ? 190.866 136.257 183.832 1.00 83.52 473 CYS D O 1
ATOM 371 N N . ALA A 1 474 ? 191.572 136.181 185.967 1.00 77.02 474 ALA D N 1
ATOM 372 C CA . ALA A 1 474 ? 192.618 135.201 185.725 1.00 77.02 474 ALA D CA 1
ATOM 373 C C . ALA A 1 474 ? 192.112 133.767 185.833 1.00 77.02 474 ALA D C 1
ATOM 374 O O . ALA A 1 474 ? 192.884 132.832 185.593 1.00 77.02 474 ALA D O 1
ATOM 376 N N . SER A 1 475 ? 190.841 133.573 186.177 1.00 75.88 475 SER D N 1
ATOM 377 C CA . SER A 1 475 ? 190.253 132.254 186.340 1.00 75.88 475 SER D CA 1
ATOM 378 C C . SER A 1 475 ? 189.131 132.055 185.331 1.00 75.88 475 SER D C 1
ATOM 379 O O . SER A 1 475 ? 188.516 133.018 184.862 1.00 75.88 475 SER D O 1
ATOM 382 N N . ASP A 1 476 ? 188.889 130.790 184.985 1.00 68.34 476 ASP D N 1
ATOM 383 C CA . ASP A 1 476 ? 187.758 130.455 184.126 1.00 68.34 476 ASP D CA 1
ATOM 384 C C . ASP A 1 476 ? 186.439 130.668 184.860 1.00 68.34 476 ASP D C 1
ATOM 385 O O . ASP A 1 476 ? 185.513 131.290 184.328 1.00 68.34 476 ASP D O 1
ATOM 390 N N . ASP A 1 477 ? 186.342 130.161 186.089 1.00 70.81 477 ASP D N 1
ATOM 391 C CA . ASP A 1 477 ? 185.198 130.440 186.958 1.00 70.81 477 ASP D CA 1
ATOM 392 C C . ASP A 1 477 ? 185.475 131.736 187.719 1.00 70.81 477 ASP D C 1
ATOM 393 O O . ASP A 1 477 ? 185.961 131.754 188.851 1.00 70.81 477 ASP D O 1
ATOM 398 N N . ARG A 1 478 ? 185.165 132.839 187.038 1.00 75.12 478 ARG D N 1
ATOM 399 C CA . ARG A 1 478 ? 185.345 134.169 187.608 1.00 75.12 478 ARG D CA 1
ATOM 400 C C . ARG A 1 478 ? 184.379 134.431 188.756 1.00 75.12 478 ARG D C 1
ATOM 401 O O . ARG A 1 478 ? 184.742 135.093 189.734 1.00 75.12 478 ARG D O 1
ATOM 409 N N . THR A 1 479 ? 183.157 133.906 188.666 1.00 72.95 479 THR D N 1
ATOM 410 C CA . THR A 1 479 ? 182.148 134.140 189.690 1.00 72.95 479 THR D CA 1
ATOM 411 C C . THR A 1 479 ? 182.413 133.375 190.981 1.00 72.95 479 THR D C 1
ATOM 412 O O . THR A 1 479 ? 181.832 133.721 192.014 1.00 72.95 479 THR D O 1
ATOM 416 N N . SER A 1 480 ? 183.262 132.346 190.948 1.00 72.04 480 SER D N 1
ATOM 417 C CA . SER A 1 480 ? 183.546 131.583 192.158 1.00 72.04 480 SER D CA 1
ATOM 418 C C . SER A 1 480 ? 184.460 132.350 193.104 1.00 72.04 480 SER D C 1
ATOM 419 O O . SER A 1 480 ? 184.317 132.252 194.328 1.00 72.04 480 SER D O 1
ATOM 422 N N . LYS A 1 481 ? 185.397 133.129 192.559 1.00 76.72 481 LYS D N 1
ATOM 423 C CA . LYS A 1 481 ? 186.400 133.783 193.394 1.00 76.72 481 LYS D CA 1
ATOM 424 C C . LYS A 1 481 ? 185.873 135.010 194.124 1.00 76.72 481 LYS D C 1
ATOM 425 O O . LYS A 1 481 ? 186.556 135.518 195.017 1.00 76.72 481 LYS D O 1
ATOM 431 N N . PHE A 1 482 ? 184.700 135.507 193.755 1.00 82.23 482 PHE D N 1
ATOM 432 C CA . PHE A 1 482 ? 184.139 136.668 194.426 1.00 82.23 482 PHE D CA 1
ATOM 433 C C . PHE A 1 482 ? 183.625 136.291 195.809 1.00 82.23 482 PHE D C 1
ATOM 434 O O . PHE A 1 482 ? 182.888 135.316 195.971 1.00 82.23 482 PHE D O 1
ATOM 442 N N . GLN A 1 483 ? 184.029 137.068 196.813 1.00 82.17 483 GLN D N 1
ATOM 443 C CA . GLN A 1 483 ? 183.657 136.807 198.193 1.00 82.17 483 GLN D CA 1
ATOM 444 C C . GLN A 1 483 ? 182.888 137.948 198.837 1.00 82.17 483 GLN D C 1
ATOM 445 O O . GLN A 1 483 ? 182.580 137.862 200.032 1.00 82.17 483 GLN D O 1
ATOM 451 N N . ASN A 1 484 ? 182.603 139.014 198.099 1.00 86.22 484 ASN D N 1
ATOM 452 C CA . ASN A 1 484 ? 181.662 140.019 198.563 1.00 86.22 484 ASN D CA 1
ATOM 453 C C . ASN A 1 484 ? 180.267 139.403 198.615 1.00 86.22 484 ASN D C 1
ATOM 454 O O . ASN A 1 484 ? 179.897 138.648 197.705 1.00 86.22 484 ASN D O 1
ATOM 459 N N . PRO A 1 485 ? 179.482 139.670 199.663 1.00 88.18 485 PRO D N 1
ATOM 460 C CA . PRO A 1 485 ? 178.155 139.038 199.754 1.00 88.18 485 PRO D CA 1
ATOM 461 C C . PRO A 1 485 ? 177.144 139.573 198.755 1.00 88.18 485 PRO D C 1
ATOM 462 O O . PRO A 1 485 ? 176.307 138.806 198.264 1.00 88.18 485 PRO D O 1
ATOM 466 N N . ALA A 1 486 ? 177.202 140.864 198.426 1.00 90.85 486 ALA D N 1
ATOM 467 C CA . ALA A 1 486 ? 176.234 141.417 197.485 1.00 90.85 486 ALA D CA 1
ATOM 468 C C . ALA A 1 486 ? 176.520 140.956 196.063 1.00 90.85 486 ALA D C 1
ATOM 469 O O . ALA A 1 486 ? 175.591 140.782 195.267 1.00 90.85 486 ALA D O 1
ATOM 471 N N . THR A 1 487 ? 177.792 140.711 195.741 1.00 91.88 487 THR D N 1
ATOM 472 C CA . THR A 1 487 ? 178.141 140.220 194.412 1.00 91.88 487 THR D CA 1
ATOM 473 C C . THR A 1 487 ? 177.680 138.787 194.212 1.00 91.88 487 THR D C 1
ATOM 474 O O . THR A 1 487 ? 177.204 138.426 193.132 1.00 91.88 487 THR D O 1
ATOM 478 N N . VAL A 1 488 ? 177.789 137.954 195.247 1.00 90.48 488 VAL D N 1
ATOM 479 C CA . VAL A 1 488 ? 177.295 136.594 195.091 1.00 90.48 488 VAL D CA 1
ATOM 480 C C . VAL A 1 488 ? 175.778 136.563 195.231 1.00 90.48 488 VAL D C 1
ATOM 481 O O . VAL A 1 488 ? 175.125 135.639 194.734 1.00 90.48 488 VAL D O 1
ATOM 485 N N . ASP A 1 489 ? 175.187 137.585 195.862 1.00 91.65 489 ASP D N 1
ATOM 486 C CA . ASP A 1 489 ? 173.741 137.764 195.783 1.00 91.65 489 ASP D CA 1
ATOM 487 C C . ASP A 1 489 ? 173.312 138.102 194.364 1.00 91.65 489 ASP D C 1
ATOM 488 O O . ASP A 1 489 ? 172.282 137.615 193.885 1.00 91.65 489 ASP D O 1
ATOM 493 N N . LEU A 1 490 ? 174.101 138.931 193.678 1.00 93.10 490 LEU D N 1
ATOM 494 C CA . LEU A 1 490 ? 173.860 139.206 192.266 1.00 93.10 490 LEU D CA 1
ATOM 495 C C . LEU A 1 490 ? 174.069 137.963 191.417 1.00 93.10 490 LEU D C 1
ATOM 496 O O . LEU A 1 490 ? 173.367 137.760 190.423 1.00 93.10 490 LEU D O 1
ATOM 501 N N . ARG A 1 491 ? 175.042 137.132 191.795 1.00 89.92 491 ARG D N 1
ATOM 502 C CA . ARG A 1 491 ? 175.290 135.866 191.113 1.00 89.92 491 ARG D CA 1
ATOM 503 C C . ARG A 1 491 ? 174.107 134.919 191.265 1.00 89.92 491 ARG D C 1
ATOM 504 O O . ARG A 1 491 ? 173.709 134.245 190.311 1.00 89.92 491 ARG D O 1
ATOM 512 N N . ASN A 1 492 ? 173.524 134.872 192.462 1.00 90.11 492 ASN D N 1
ATOM 513 C CA . ASN A 1 492 ? 172.329 134.064 192.677 1.00 90.11 492 ASN D CA 1
ATOM 514 C C . ASN A 1 492 ? 171.120 134.658 191.965 1.00 90.11 492 ASN D C 1
ATOM 515 O O . ASN A 1 492 ? 170.230 133.924 191.526 1.00 90.11 492 ASN D O 1
ATOM 520 N N . ALA A 1 493 ? 171.067 135.987 191.855 1.00 90.09 493 ALA D N 1
ATOM 521 C CA . ALA A 1 493 ? 169.961 136.635 191.157 1.00 90.09 493 ALA D CA 1
ATOM 522 C C . ALA A 1 493 ? 170.029 136.385 189.658 1.00 90.09 493 ALA D C 1
ATOM 523 O O . ALA A 1 493 ? 168.999 136.205 188.999 1.00 90.09 493 ALA D O 1
ATOM 525 N N . LEU A 1 494 ? 171.236 136.378 189.101 1.00 88.91 494 LEU D N 1
ATOM 526 C CA . LEU A 1 494 ? 171.387 136.090 187.682 1.00 88.91 494 LEU D CA 1
ATOM 527 C C . LEU A 1 494 ? 171.241 134.600 187.409 1.00 88.91 494 LEU D C 1
ATOM 528 O O . LEU A 1 494 ? 170.737 134.202 186.352 1.00 88.91 494 LEU D O 1
ATOM 533 N N . MET A 1 495 ? 171.687 133.762 188.347 1.00 86.33 495 MET D N 1
ATOM 534 C CA . MET A 1 495 ? 171.523 132.321 188.202 1.00 86.33 495 MET D CA 1
ATOM 535 C C . MET A 1 495 ? 170.069 131.912 188.402 1.00 86.33 495 MET D C 1
ATOM 536 O O . MET A 1 495 ? 169.510 131.154 187.602 1.00 86.33 495 MET D O 1
ATOM 541 N N . ASN A 1 496 ? 169.438 132.411 189.461 1.00 87.17 496 ASN D N 1
ATOM 542 C CA . ASN A 1 496 ? 168.026 132.144 189.729 1.00 87.17 496 ASN D CA 1
ATOM 543 C C . ASN A 1 496 ? 167.264 133.422 189.407 1.00 87.17 496 ASN D C 1
ATOM 544 O O . ASN A 1 496 ? 167.155 134.326 190.235 1.00 87.17 496 ASN D O 1
ATOM 549 N N . PHE A 1 497 ? 166.740 133.491 188.186 1.00 87.19 497 PHE D N 1
ATOM 550 C CA . PHE A 1 497 ? 165.996 134.660 187.735 1.00 87.19 497 PHE D CA 1
ATOM 551 C C . PHE A 1 497 ? 164.647 134.733 188.441 1.00 87.19 497 PHE D C 1
ATOM 552 O O . PHE A 1 497 ? 163.922 133.736 188.525 1.00 87.19 497 PHE D O 1
ATOM 560 N N . ASP A 1 498 ? 164.318 135.918 188.945 1.00 88.62 498 ASP D N 1
ATOM 561 C CA . ASP A 1 498 ? 163.036 136.193 189.576 1.00 88.62 498 ASP D CA 1
ATOM 562 C C . ASP A 1 498 ? 162.374 137.339 188.826 1.00 88.62 498 ASP D C 1
ATOM 563 O O . ASP A 1 498 ? 163.031 138.334 188.504 1.00 88.62 498 ASP D O 1
ATOM 568 N N . GLU A 1 499 ? 161.075 137.198 188.557 1.00 88.44 499 GLU D N 1
ATOM 569 C CA . GLU A 1 499 ? 160.389 138.122 187.658 1.00 88.44 499 GLU D CA 1
ATOM 570 C C . GLU A 1 499 ? 160.110 139.458 188.332 1.00 88.44 499 GLU D C 1
ATOM 571 O O . GLU A 1 499 ? 160.432 140.519 187.786 1.00 88.44 499 GLU D O 1
ATOM 577 N N . ASP A 1 500 ? 159.510 139.425 189.521 1.00 87.66 500 ASP D N 1
ATOM 578 C CA . ASP A 1 500 ? 159.154 140.651 190.227 1.00 87.66 500 ASP D CA 1
ATOM 579 C C . ASP A 1 500 ? 160.377 141.358 190.795 1.00 87.66 500 ASP D C 1
ATOM 580 O O . ASP A 1 500 ? 160.398 142.591 190.876 1.00 87.66 500 ASP D O 1
ATOM 585 N N . VAL A 1 501 ? 161.396 140.590 191.190 1.00 87.18 501 VAL D N 1
ATOM 586 C CA . VAL A 1 501 ? 162.641 141.172 191.686 1.00 87.18 501 VAL D CA 1
ATOM 587 C C . VAL A 1 501 ? 163.364 141.914 190.566 1.00 87.18 501 VAL D C 1
ATOM 588 O O . VAL A 1 501 ? 163.888 143.014 190.769 1.00 87.18 501 VAL D O 1
ATOM 592 N N . ALA A 1 502 ? 163.348 141.356 189.355 1.00 89.18 502 ALA D N 1
ATOM 593 C CA . ALA A 1 502 ? 163.869 142.092 188.208 1.00 89.18 502 ALA D CA 1
ATOM 594 C C . ALA A 1 502 ? 162.944 143.234 187.801 1.00 89.18 502 ALA D C 1
ATOM 595 O O . ALA A 1 502 ? 163.404 144.231 187.236 1.00 89.18 502 ALA D O 1
ATOM 597 N N . ALA A 1 503 ? 161.645 143.115 188.090 1.00 88.95 503 ALA D N 1
ATOM 598 C CA . ALA A 1 503 ? 160.711 144.198 187.795 1.00 88.95 503 ALA D CA 1
ATOM 599 C C . ALA A 1 503 ? 160.874 145.368 188.755 1.00 88.95 503 ALA D C 1
ATOM 600 O O . ALA A 1 503 ? 160.411 146.479 188.465 1.00 88.95 503 ALA D O 1
ATOM 602 N N . ILE A 1 504 ? 161.463 145.113 189.926 1.00 88.30 504 ILE D N 1
ATOM 603 C CA . ILE A 1 504 ? 161.822 146.185 190.856 1.00 88.30 504 ILE D CA 1
ATOM 604 C C . ILE A 1 504 ? 162.851 147.116 190.221 1.00 88.30 504 ILE D C 1
ATOM 605 O O . ILE A 1 504 ? 162.704 148.346 190.235 1.00 88.30 504 ILE D O 1
ATOM 610 N N . LEU A 1 505 ? 163.892 146.536 189.619 1.00 89.20 505 LEU D N 1
ATOM 611 C CA . LEU A 1 505 ? 164.849 147.342 188.867 1.00 89.20 505 LEU D CA 1
ATOM 612 C C . LEU A 1 505 ? 164.233 147.851 187.568 1.00 89.20 505 LEU D C 1
ATOM 613 O O . LEU A 1 505 ? 164.609 148.915 187.065 1.00 89.20 505 LEU D O 1
ATOM 618 N N . LEU A 1 506 ? 163.281 147.110 187.014 1.00 88.78 506 LEU D N 1
ATOM 619 C CA . LEU A 1 506 ? 162.566 147.565 185.831 1.00 88.78 506 LEU D CA 1
ATOM 620 C C . LEU A 1 506 ? 161.433 148.507 186.229 1.00 88.78 506 LEU D C 1
ATOM 621 O O . LEU A 1 506 ? 161.286 149.592 185.667 1.00 88.78 506 LEU D O 1
ATOM 626 N N . SER A 1 757 ? 159.041 175.503 203.401 1.00 64.92 757 SER D N 1
ATOM 627 C CA . SER A 1 757 ? 159.399 175.281 202.006 1.00 64.92 757 SER D CA 1
ATOM 628 C C . SER A 1 757 ? 160.680 176.024 201.650 1.00 64.92 757 SER D C 1
ATOM 629 O O . SER A 1 757 ? 161.161 175.939 200.520 1.00 64.92 757 SER D O 1
ATOM 632 N N . ASP A 1 758 ? 161.219 176.757 202.615 1.00 82.79 758 ASP D N 1
ATOM 633 C CA . ASP A 1 758 ? 162.458 177.494 202.396 1.00 82.79 758 ASP D CA 1
ATOM 634 C C . ASP A 1 758 ? 163.639 176.537 202.381 1.00 82.79 758 ASP D C 1
ATOM 635 O O . ASP A 1 758 ? 163.822 175.782 203.343 1.00 82.79 758 ASP D O 1
ATOM 640 N N . PRO A 1 759 ? 164.458 176.530 201.327 1.00 84.81 759 PRO D N 1
ATOM 641 C CA . PRO A 1 759 ? 165.599 175.603 201.293 1.00 84.81 759 PRO D CA 1
ATOM 642 C C . PRO A 1 759 ? 166.725 175.984 202.233 1.00 84.81 759 PRO D C 1
ATOM 643 O O . PRO A 1 759 ? 167.510 175.110 202.620 1.00 84.81 759 PRO D O 1
ATOM 647 N N . VAL A 1 760 ? 166.831 177.263 202.601 1.00 87.05 760 VAL D N 1
ATOM 648 C CA . VAL A 1 760 ? 167.908 177.712 203.480 1.00 87.05 760 VAL D CA 1
ATOM 649 C C . VAL A 1 760 ? 167.695 177.186 204.895 1.00 87.05 760 VAL D C 1
ATOM 650 O O . VAL A 1 760 ? 168.656 176.940 205.634 1.00 87.05 760 VAL D O 1
ATOM 654 N N . SER A 1 761 ? 166.433 177.010 205.293 1.00 84.66 761 SER D N 1
ATOM 655 C CA . SER A 1 761 ? 166.130 176.415 206.592 1.00 84.66 761 SER D CA 1
ATOM 656 C C . SER A 1 761 ? 166.522 174.944 206.641 1.00 84.66 761 SER D C 1
ATOM 657 O O . SER A 1 761 ? 167.054 174.473 207.652 1.00 84.66 761 SER D O 1
ATOM 660 N N . VAL A 1 762 ? 166.265 174.210 205.554 1.00 86.02 762 VAL D N 1
ATOM 661 C CA . VAL A 1 762 ? 166.470 172.762 205.535 1.00 86.02 762 VAL D CA 1
ATOM 662 C C . VAL A 1 762 ? 167.956 172.422 205.535 1.00 86.02 762 VAL D C 1
ATOM 663 O O . VAL A 1 762 ? 168.390 171.476 206.204 1.00 86.02 762 VAL D O 1
ATOM 667 N N . ILE A 1 763 ? 168.759 173.198 204.803 1.00 87.27 763 ILE D N 1
ATOM 668 C CA . ILE A 1 763 ? 170.199 172.952 204.757 1.00 87.27 763 ILE D CA 1
ATOM 669 C C . ILE A 1 763 ? 170.854 173.345 206.081 1.00 87.27 763 ILE D C 1
ATOM 670 O O . ILE A 1 763 ? 171.895 172.798 206.462 1.00 87.27 763 ILE D O 1
ATOM 675 N N . GLU A 1 764 ? 170.22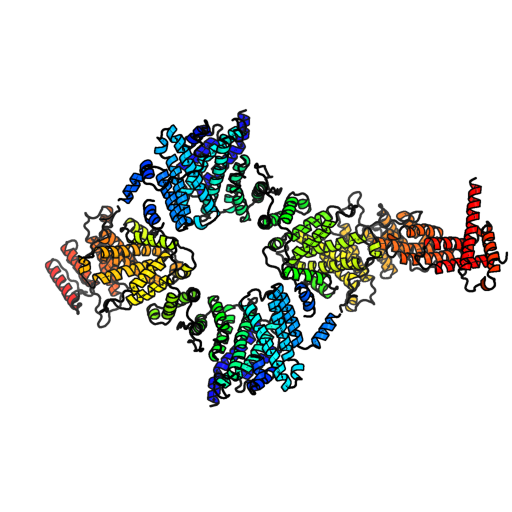8 174.254 206.833 1.00 85.19 764 GLU D N 1
ATOM 676 C CA . GLU A 1 764 ? 170.693 174.531 208.187 1.00 85.19 764 GLU D CA 1
ATOM 677 C C . GLU A 1 764 ? 170.355 173.385 209.133 1.00 85.19 764 GLU D C 1
ATOM 678 O O . GLU A 1 764 ? 171.017 173.203 210.162 1.00 85.19 764 GLU D O 1
ATOM 684 N N . ASN A 1 765 ? 169.332 172.595 208.800 1.00 85.02 765 ASN D N 1
ATOM 685 C CA . ASN A 1 765 ? 168.995 171.446 209.633 1.00 85.02 765 ASN D CA 1
ATOM 686 C C . ASN A 1 765 ? 169.902 170.253 209.348 1.00 85.02 765 ASN D C 1
ATOM 687 O O . ASN A 1 765 ? 170.434 169.638 210.278 1.00 85.02 765 ASN D O 1
ATOM 692 N N . LEU A 1 766 ? 170.105 169.920 208.073 1.00 87.81 766 LEU D N 1
ATOM 693 C CA . LEU A 1 766 ? 170.632 168.607 207.711 1.00 87.81 766 LEU D CA 1
ATOM 694 C C . LEU A 1 766 ? 172.153 168.546 207.617 1.00 87.81 766 LEU D C 1
ATOM 695 O O . LEU A 1 766 ? 172.726 167.466 207.801 1.00 87.81 766 LEU D O 1
ATOM 700 N N . GLU A 1 767 ? 172.809 169.662 207.289 1.00 88.66 767 GLU D N 1
ATOM 701 C CA . GLU A 1 767 ? 174.264 169.688 207.112 1.00 88.66 767 GLU D CA 1
ATOM 702 C C . GLU A 1 767 ? 175.082 169.333 208.361 1.00 88.66 767 GLU D C 1
ATOM 703 O O . GLU A 1 767 ? 176.064 168.586 208.212 1.00 88.66 767 GLU D O 1
ATOM 709 N N . PRO A 1 768 ? 174.773 169.803 209.590 1.00 85.36 768 PRO D N 1
ATOM 710 C CA . PRO A 1 768 ? 175.483 169.226 210.749 1.00 85.36 768 PRO D CA 1
ATOM 711 C C . PRO A 1 768 ? 175.149 167.770 211.016 1.00 85.36 768 PRO D C 1
ATOM 712 O O . PRO A 1 768 ? 175.998 167.046 211.551 1.00 85.36 768 PRO D O 1
ATOM 716 N N . VAL A 1 769 ? 173.940 167.326 210.665 1.00 85.54 769 VAL D N 1
ATOM 717 C CA . VAL A 1 769 ? 173.589 165.914 210.795 1.00 85.54 769 VAL D CA 1
ATOM 718 C C . VAL A 1 769 ? 174.382 165.080 209.798 1.00 85.54 769 VAL D C 1
ATOM 719 O O . VAL A 1 769 ? 174.868 163.988 210.119 1.00 85.54 769 VAL D O 1
ATOM 723 N N . LEU A 1 770 ? 174.554 165.595 208.589 1.00 86.12 770 LEU D N 1
ATOM 724 C CA . LEU A 1 770 ? 175.271 164.876 207.552 1.00 86.12 770 LEU D CA 1
ATOM 725 C C . LEU A 1 770 ? 176.557 165.597 207.166 1.00 86.12 770 LEU D C 1
ATOM 726 O O . LEU A 1 770 ? 177.369 165.938 208.027 1.00 86.12 770 LEU D O 1
ATOM 731 N N . GLN A 1 809 ? 174.605 168.400 221.594 1.00 76.13 809 GLN D N 1
ATOM 732 C CA . GLN A 1 809 ? 174.282 167.191 222.341 1.00 76.13 809 GLN D CA 1
ATOM 733 C C . GLN A 1 809 ? 173.286 166.326 221.580 1.00 76.13 809 GLN D C 1
ATOM 734 O O . GLN A 1 809 ? 173.499 165.125 221.409 1.00 76.13 809 GLN D O 1
ATOM 740 N N . GLU A 1 810 ? 172.196 166.946 221.120 1.00 75.38 810 GLU D N 1
ATOM 741 C CA . GLU A 1 810 ? 171.170 166.202 220.395 1.00 75.38 810 GLU D CA 1
ATOM 742 C C . GLU A 1 810 ? 171.621 165.840 218.987 1.00 75.38 810 GLU D C 1
ATOM 743 O O . GLU A 1 810 ? 171.019 164.968 218.351 1.00 75.38 810 GLU D O 1
ATOM 749 N N . LEU A 1 811 ? 172.659 166.512 218.483 1.00 78.08 811 LEU D N 1
ATOM 750 C CA . LEU A 1 811 ? 173.316 166.083 217.254 1.00 78.08 811 LEU D CA 1
ATOM 751 C C . LEU A 1 811 ? 173.954 164.711 217.426 1.00 78.08 811 LEU D C 1
ATOM 752 O O . LEU A 1 811 ? 173.884 163.865 216.526 1.00 78.08 811 LEU D O 1
ATOM 757 N N . LEU A 1 812 ? 174.578 164.478 218.583 1.00 78.11 812 LEU D N 1
ATOM 758 C CA . LEU A 1 812 ? 175.138 163.166 218.889 1.00 78.11 812 LEU D CA 1
ATOM 759 C C . LEU A 1 812 ? 174.037 162.131 219.076 1.00 78.11 812 LEU D C 1
ATOM 760 O O . LEU A 1 812 ? 174.217 160.953 218.745 1.00 78.11 812 LEU D O 1
ATOM 765 N N . ASP A 1 813 ? 172.889 162.557 219.609 1.00 78.37 813 ASP D N 1
ATOM 766 C CA . ASP A 1 813 ? 171.735 161.672 219.710 1.00 78.37 813 ASP D CA 1
ATOM 767 C C . ASP A 1 813 ? 171.147 161.376 218.336 1.00 78.37 813 ASP D C 1
ATOM 768 O O . ASP A 1 813 ? 170.699 160.254 218.073 1.00 78.37 813 ASP D O 1
ATOM 773 N N . LEU A 1 814 ? 171.131 162.377 217.452 1.00 82.80 814 LEU D N 1
ATOM 774 C CA . LEU A 1 814 ? 170.681 162.148 216.083 1.00 82.80 814 LEU D CA 1
ATOM 775 C C . LEU A 1 814 ? 171.682 161.305 215.307 1.00 82.80 814 LEU D C 1
ATOM 776 O O . LEU A 1 814 ? 171.296 160.535 214.419 1.00 82.80 814 LEU D O 1
ATOM 781 N N . TRP A 1 815 ? 172.973 161.451 215.620 1.00 82.58 815 TRP D N 1
ATOM 782 C CA . TRP A 1 815 ? 173.990 160.563 215.065 1.00 82.58 815 TRP D CA 1
ATOM 783 C C . TRP A 1 815 ? 173.802 159.138 215.566 1.00 82.58 815 TRP D C 1
ATOM 784 O O . TRP A 1 815 ? 174.015 158.173 214.823 1.00 82.58 815 TRP D O 1
ATOM 795 N N . LYS A 1 816 ? 173.422 158.991 216.838 1.00 80.60 816 LYS D N 1
ATOM 796 C CA . LYS A 1 816 ? 172.998 157.691 217.347 1.00 80.60 816 LYS D CA 1
ATOM 797 C C . LYS A 1 816 ? 171.707 157.241 216.677 1.00 80.60 816 LYS D C 1
ATOM 798 O O . LYS A 1 816 ? 171.529 156.054 216.381 1.00 80.60 816 LYS D O 1
ATOM 804 N N . PHE A 1 817 ? 170.804 158.188 216.408 1.00 81.58 817 PHE D N 1
ATOM 805 C CA . PHE A 1 817 ? 169.581 157.869 215.682 1.00 81.58 817 PHE D CA 1
ATOM 806 C C . PHE A 1 817 ? 169.874 157.552 214.222 1.00 81.58 817 PHE D C 1
ATOM 807 O O . PHE A 1 817 ? 169.126 156.805 213.580 1.00 81.58 817 PHE D O 1
ATOM 815 N N . LEU A 1 818 ? 170.953 158.124 213.680 1.00 82.04 818 LEU D N 1
ATOM 816 C CA . LEU A 1 818 ? 171.399 157.782 212.333 1.00 82.04 818 LEU D CA 1
ATOM 817 C C . LEU A 1 818 ? 171.875 156.337 212.261 1.00 82.04 818 LEU D C 1
ATOM 818 O O . LEU A 1 818 ? 171.608 155.629 211.283 1.00 82.04 818 LEU D O 1
ATOM 823 N N . ASN A 1 819 ? 172.574 155.879 213.300 1.00 80.14 819 ASN D N 1
ATOM 824 C CA . ASN A 1 819 ? 173.062 154.507 213.319 1.00 80.14 819 ASN D CA 1
ATOM 825 C C . ASN A 1 819 ? 171.947 153.498 213.550 1.00 80.14 819 ASN D C 1
ATOM 826 O O . ASN A 1 819 ? 172.072 152.345 213.124 1.00 80.14 819 ASN D O 1
ATOM 831 N N . SER A 1 820 ? 170.862 153.902 214.198 1.00 74.75 820 SER D N 1
ATOM 832 C CA . SER A 1 820 ? 169.754 153.002 214.475 1.00 74.75 820 SER D CA 1
ATOM 833 C C . SER A 1 820 ? 168.730 152.962 213.352 1.00 74.75 820 SER D C 1
ATOM 834 O O . SER A 1 820 ? 167.799 152.151 213.410 1.00 74.75 820 SER D O 1
ATOM 837 N N . SER A 1 821 ? 168.887 153.797 212.332 1.00 79.57 821 SER D N 1
ATOM 838 C CA . SER A 1 821 ? 167.890 153.959 211.289 1.00 79.57 821 SER D CA 1
ATOM 839 C C . SER A 1 821 ? 168.226 153.092 210.084 1.00 79.57 821 SER D C 1
ATOM 840 O O . SER A 1 821 ? 169.343 152.584 209.952 1.00 79.57 821 SER D O 1
ATOM 843 N N . SER A 1 822 ? 167.239 152.928 209.207 1.00 83.32 822 SER D N 1
ATOM 844 C CA . SER A 1 822 ? 167.448 152.226 207.950 1.00 83.32 822 SER D CA 1
ATOM 845 C C . SER A 1 822 ? 168.209 153.096 206.959 1.00 83.32 822 SER D C 1
ATOM 846 O O . SER A 1 822 ? 168.196 154.328 207.035 1.00 83.32 822 SER D O 1
ATOM 849 N N . THR A 1 823 ? 168.880 152.432 206.019 1.00 86.07 823 THR D N 1
ATOM 850 C CA . THR A 1 823 ? 169.597 153.155 204.978 1.00 86.07 823 THR D CA 1
ATOM 851 C C . THR A 1 823 ? 168.631 153.754 203.968 1.00 86.07 823 THR D C 1
ATOM 852 O O . THR A 1 823 ? 168.932 154.777 203.341 1.00 86.07 823 THR D O 1
ATOM 856 N N . GLU A 1 824 ? 167.467 153.121 203.793 1.00 85.46 824 GLU D N 1
ATOM 857 C CA . GLU A 1 824 ? 166.441 153.671 202.914 1.00 85.46 824 GLU D CA 1
ATOM 858 C C . GLU A 1 824 ? 165.863 154.961 203.475 1.00 85.46 824 GLU D C 1
ATOM 859 O O . GLU A 1 824 ? 165.491 155.862 202.716 1.00 85.46 824 GLU D O 1
ATOM 865 N N . LEU A 1 825 ? 165.813 155.082 204.800 1.00 83.24 825 LEU D N 1
ATOM 866 C CA . LEU A 1 825 ? 165.391 156.337 205.407 1.00 83.24 825 LEU D CA 1
ATOM 867 C C . LEU A 1 825 ? 166.475 157.397 205.263 1.00 83.24 825 LEU D C 1
ATOM 868 O O . LEU A 1 825 ? 166.181 158.597 205.216 1.00 83.24 825 LEU D O 1
ATOM 873 N N . ARG A 1 826 ? 167.735 156.963 205.193 1.00 90.14 826 ARG D N 1
ATOM 874 C CA . ARG A 1 826 ? 168.859 157.892 205.189 1.00 90.14 826 ARG D CA 1
ATOM 875 C C . ARG A 1 826 ? 168.978 158.644 203.871 1.00 90.14 826 ARG D C 1
ATOM 876 O O . ARG A 1 826 ? 169.333 159.826 203.853 1.00 90.14 826 ARG D O 1
ATOM 884 N N . LEU A 1 827 ? 168.692 157.970 202.753 1.00 90.50 827 LEU D N 1
ATOM 885 C CA . LEU A 1 827 ? 168.880 158.593 201.444 1.00 90.50 827 LEU D CA 1
ATOM 886 C C . LEU A 1 827 ? 167.823 159.647 201.162 1.00 90.50 827 LEU D C 1
ATOM 887 O O . LEU A 1 827 ? 168.040 160.551 200.347 1.00 90.50 827 LEU D O 1
ATOM 892 N N . LEU A 1 828 ? 166.669 159.539 201.822 1.00 86.61 828 LEU D N 1
ATOM 893 C CA . LEU A 1 828 ? 165.653 160.578 201.712 1.00 86.61 828 LEU D CA 1
ATOM 894 C C . LEU A 1 828 ? 166.108 161.870 202.376 1.00 86.61 828 LEU D C 1
ATOM 895 O O . LEU A 1 828 ? 165.712 162.965 201.957 1.00 86.61 828 LEU D O 1
ATOM 900 N N . LEU A 1 829 ? 166.927 161.759 203.424 1.00 88.51 829 LEU D N 1
ATOM 901 C CA . LEU A 1 829 ? 167.540 162.941 204.020 1.00 88.51 829 LEU D CA 1
ATOM 902 C C . LEU A 1 829 ? 168.542 163.567 203.061 1.00 88.51 829 LEU D C 1
ATOM 903 O O . LEU A 1 829 ? 168.693 164.792 203.014 1.00 88.51 829 LEU D O 1
ATOM 908 N N . TRP A 1 830 ? 169.252 162.730 202.302 1.00 93.06 830 TRP D N 1
ATOM 909 C CA . TRP A 1 830 ? 170.125 163.237 201.252 1.00 93.06 830 TRP D CA 1
ATOM 910 C C . TRP A 1 830 ? 169.320 163.859 200.121 1.00 93.06 830 TRP D C 1
ATOM 911 O O . TRP A 1 830 ? 169.712 164.893 199.564 1.00 93.06 830 TRP D O 1
ATOM 922 N N . SER A 1 831 ? 168.192 163.236 199.767 1.00 90.16 831 SER D N 1
ATOM 923 C CA . SER A 1 831 ? 167.399 163.696 198.631 1.00 90.16 831 SER D CA 1
ATOM 924 C C . SER A 1 831 ? 166.687 165.003 198.947 1.00 90.16 831 SER D C 1
ATOM 925 O O . SER A 1 831 ? 166.508 165.852 198.068 1.00 90.16 831 SER D O 1
ATOM 928 N N . ARG A 1 832 ? 166.246 165.163 200.197 1.00 87.24 832 ARG D N 1
ATOM 929 C CA . ARG A 1 832 ? 165.707 166.443 200.642 1.00 87.24 832 ARG D CA 1
ATOM 930 C C . ARG A 1 832 ? 166.793 167.512 200.659 1.00 87.24 832 ARG D C 1
ATOM 931 O O . ARG A 1 832 ? 166.541 168.672 200.310 1.00 87.24 832 ARG D O 1
ATOM 939 N N . LEU A 1 833 ? 168.010 167.128 201.052 1.00 90.79 833 LEU D N 1
ATOM 940 C CA . LEU A 1 833 ? 169.140 168.051 201.043 1.00 90.79 833 LEU D CA 1
ATOM 941 C C . LEU A 1 833 ? 169.542 168.426 199.623 1.00 90.79 833 LEU D C 1
ATOM 942 O O . LEU A 1 833 ? 169.879 169.585 199.350 1.00 90.79 833 LEU D O 1
ATOM 947 N N . ALA A 1 834 ? 169.504 167.458 198.706 1.00 92.17 834 ALA D N 1
ATOM 948 C CA . ALA A 1 834 ? 169.834 167.741 197.313 1.00 92.17 834 ALA D CA 1
ATOM 949 C C . ALA A 1 834 ? 168.741 168.561 196.643 1.00 92.17 834 ALA D C 1
ATOM 950 O O . ALA A 1 834 ? 169.014 169.325 195.708 1.00 92.17 834 ALA D O 1
ATOM 952 N N . GLU A 1 835 ? 167.496 168.395 197.097 1.00 90.45 835 GLU D N 1
ATOM 953 C CA . GLU A 1 835 ? 166.403 169.240 196.630 1.00 90.45 835 GLU D CA 1
ATOM 954 C C . GLU A 1 835 ? 166.600 170.684 197.071 1.00 90.45 835 GLU D C 1
ATOM 955 O O . GLU A 1 835 ? 166.380 171.615 196.285 1.00 90.45 835 GLU D O 1
ATOM 961 N N . ALA A 1 836 ? 167.051 170.880 198.314 1.00 90.30 836 ALA D N 1
ATOM 962 C CA . ALA A 1 836 ? 167.317 172.220 198.829 1.00 90.30 836 ALA D CA 1
ATOM 963 C C . ALA A 1 836 ? 168.493 172.871 198.113 1.00 90.30 836 ALA D C 1
ATOM 964 O O . ALA A 1 836 ? 168.490 174.084 197.875 1.00 90.30 836 ALA D O 1
ATOM 966 N N . TYR A 1 837 ? 169.506 172.077 197.763 1.00 93.68 837 TYR D N 1
ATOM 967 C CA . TYR A 1 837 ? 170.575 172.577 196.907 1.00 93.68 837 TYR D CA 1
ATOM 968 C C . TYR A 1 837 ? 170.077 172.822 195.491 1.00 93.68 837 TYR D C 1
ATOM 969 O O . TYR A 1 837 ? 170.566 173.724 194.801 1.00 93.68 837 TYR D O 1
ATOM 978 N N . GLY A 1 838 ? 169.112 172.020 195.039 1.00 91.32 838 GLY D N 1
ATOM 979 C CA . GLY A 1 838 ? 168.518 172.257 193.735 1.00 91.32 838 GLY D CA 1
ATOM 980 C C . GLY A 1 838 ? 167.631 173.487 193.710 1.00 91.32 838 GLY D C 1
ATOM 981 O O . GLY A 1 838 ? 167.468 174.125 192.666 1.00 91.32 838 GLY D O 1
ATOM 982 N N . ARG A 1 839 ? 167.035 173.827 194.856 1.00 91.02 839 ARG D N 1
ATOM 983 C CA . ARG A 1 839 ? 166.213 175.031 194.939 1.00 91.02 839 ARG D CA 1
ATOM 984 C C . ARG A 1 839 ? 167.064 176.292 194.863 1.00 91.02 839 ARG D C 1
ATOM 985 O O . ARG A 1 839 ? 166.708 177.249 194.166 1.00 91.02 839 ARG D O 1
ATOM 993 N N . ILE A 1 840 ? 168.201 176.310 195.565 1.00 92.04 840 ILE D N 1
ATOM 994 C CA . ILE A 1 840 ? 169.116 177.448 195.487 1.00 92.04 840 ILE D CA 1
ATOM 995 C C . ILE A 1 840 ? 170.088 177.340 194.329 1.00 92.04 840 ILE D C 1
ATOM 996 O O . ILE A 1 840 ? 170.960 178.211 194.200 1.00 92.04 840 ILE D O 1
ATOM 1001 N N . LYS A 1 841 ? 169.978 176.277 193.517 1.00 90.12 841 LYS D N 1
ATOM 1002 C CA . LYS A 1 841 ? 170.809 176.001 192.335 1.00 90.12 841 LYS D CA 1
ATOM 1003 C C . LYS A 1 841 ? 172.293 175.883 192.680 1.00 90.12 841 LYS D C 1
ATOM 1004 O O . LYS A 1 841 ? 173.160 176.198 191.862 1.00 90.12 841 LYS D O 1
ATOM 1010 N N . TYR A 1 842 ? 172.595 175.426 193.897 1.00 92.51 842 TYR D N 1
ATOM 1011 C CA . TYR A 1 842 ? 173.962 175.087 194.285 1.00 92.51 842 TYR D CA 1
ATOM 1012 C C . TYR A 1 842 ? 174.237 173.663 193.805 1.00 92.51 842 TYR D C 1
ATOM 1013 O O . TYR A 1 842 ? 174.141 172.682 194.546 1.00 92.51 842 TYR D O 1
ATOM 1022 N N . THR A 1 843 ? 174.573 173.573 192.516 1.00 91.61 843 THR D N 1
ATOM 1023 C CA . THR A 1 843 ? 174.701 172.280 191.857 1.00 91.61 843 THR D CA 1
ATOM 1024 C C . THR A 1 843 ? 175.956 171.545 192.306 1.00 91.61 843 THR D C 1
ATOM 1025 O O . THR A 1 843 ? 175.995 170.311 192.285 1.00 91.61 843 THR D O 1
ATOM 1029 N N . THR A 1 844 ? 176.995 172.289 192.697 1.00 92.28 844 THR D N 1
ATOM 1030 C CA . THR A 1 844 ? 178.229 171.678 193.188 1.00 92.28 844 THR D CA 1
ATOM 1031 C C . THR A 1 844 ? 178.005 170.975 194.521 1.00 92.28 844 THR D C 1
ATOM 1032 O O . THR A 1 844 ? 178.498 169.861 194.742 1.00 92.28 844 THR D O 1
ATOM 1036 N N . LYS A 1 845 ? 177.268 171.622 195.425 1.00 92.83 845 LYS D N 1
ATOM 1037 C CA . LYS A 1 845 ? 176.849 170.966 196.659 1.00 92.83 845 LYS D CA 1
ATOM 1038 C C . LYS A 1 845 ? 175.857 169.847 196.374 1.00 92.83 845 LYS D C 1
ATOM 1039 O O . LYS A 1 845 ? 175.829 168.834 197.084 1.00 92.83 845 LYS D O 1
ATOM 1045 N N . GLN A 1 846 ? 175.025 170.026 195.347 1.00 94.37 846 GLN D N 1
ATOM 1046 C CA . GLN A 1 846 ? 174.142 168.959 194.892 1.00 94.37 846 GLN D CA 1
ATOM 1047 C C . GLN A 1 846 ? 174.939 167.798 194.307 1.00 94.37 846 GLN D C 1
ATOM 1048 O O . GLN A 1 846 ? 174.600 166.629 194.528 1.00 94.37 846 GLN D O 1
ATOM 1054 N N . PHE A 1 847 ? 176.013 168.106 193.574 1.00 95.73 847 PHE D N 1
ATOM 1055 C CA . PHE A 1 847 ? 176.896 167.062 193.060 1.00 95.73 847 PHE D CA 1
ATOM 1056 C C . PHE A 1 847 ? 177.659 166.382 194.187 1.00 95.73 847 PHE D C 1
ATOM 1057 O O . PHE A 1 847 ? 177.974 165.189 194.100 1.00 95.73 847 PHE D O 1
ATOM 1065 N N . SER A 1 848 ? 177.994 167.137 195.234 1.00 94.61 848 SER D N 1
ATOM 1066 C CA . SER A 1 848 ? 178.688 166.567 196.382 1.00 94.61 848 SER D CA 1
ATOM 1067 C C . SER A 1 848 ? 177.789 165.608 197.143 1.00 94.61 848 SER D C 1
ATOM 1068 O O . SER A 1 848 ? 178.187 164.482 197.460 1.00 94.61 848 SER D O 1
ATOM 1071 N N . CYS A 1 849 ? 176.553 166.028 197.407 1.00 95.33 849 CYS D N 1
ATOM 1072 C CA . CYS A 1 849 ? 175.650 165.205 198.200 1.00 95.33 849 CYS D CA 1
ATOM 1073 C C . CYS A 1 849 ? 175.093 164.045 197.392 1.00 95.33 849 CYS D C 1
ATOM 1074 O O . CYS A 1 849 ? 174.572 163.084 197.965 1.00 95.33 849 CYS D O 1
ATOM 1077 N N . PHE A 1 850 ? 175.179 164.123 196.062 1.00 96.39 850 PHE D N 1
ATOM 1078 C CA . PHE A 1 850 ? 174.997 162.933 195.241 1.00 96.39 850 PHE D CA 1
ATOM 1079 C C . PHE A 1 850 ? 176.082 161.909 195.542 1.00 96.39 850 PHE D C 1
ATOM 1080 O O . PHE A 1 850 ? 175.812 160.711 195.674 1.00 96.39 850 PHE D O 1
ATOM 1088 N N . LEU A 1 851 ? 177.321 162.379 195.670 1.00 96.67 851 LEU D N 1
ATOM 1089 C CA . LEU A 1 851 ? 178.434 161.479 195.939 1.00 96.67 851 LEU D CA 1
ATOM 1090 C C . LEU A 1 851 ? 178.432 161.023 197.389 1.00 96.67 851 LEU D C 1
ATOM 1091 O O . LEU A 1 851 ? 178.819 159.887 197.690 1.00 96.67 851 LEU D O 1
ATOM 1096 N N . ARG A 1 852 ? 178.004 161.900 198.300 1.00 95.41 852 ARG D N 1
ATOM 1097 C CA . ARG A 1 852 ? 177.932 161.545 199.713 1.00 95.41 852 ARG D CA 1
ATOM 1098 C C . ARG A 1 852 ? 176.825 160.536 199.985 1.00 95.41 852 ARG D C 1
ATOM 1099 O O . ARG A 1 852 ? 176.905 159.761 200.942 1.00 95.41 852 ARG D O 1
ATOM 1107 N N . SER A 1 853 ? 175.776 160.541 199.161 1.00 96.21 853 SER D N 1
ATOM 1108 C CA . SER A 1 853 ? 174.682 159.593 199.347 1.00 96.21 853 SER D CA 1
ATOM 1109 C C . SER A 1 853 ? 175.088 158.190 198.924 1.00 96.21 853 SER D C 1
ATOM 1110 O O . SER A 1 853 ? 174.673 157.201 199.540 1.00 96.21 853 SER D O 1
ATOM 1113 N N . ILE A 1 854 ? 175.886 158.091 197.859 1.00 97.49 854 ILE D N 1
ATOM 1114 C CA . ILE A 1 854 ? 176.221 156.807 197.256 1.00 97.49 854 ILE D CA 1
ATOM 1115 C C . ILE A 1 854 ? 177.152 156.004 198.153 1.00 97.49 854 ILE D C 1
ATOM 1116 O O . ILE A 1 854 ? 176.965 154.792 198.329 1.00 97.49 854 ILE D O 1
ATOM 1121 N N . GLU A 1 855 ? 178.114 156.674 198.794 1.00 95.90 855 GLU D N 1
ATOM 1122 C CA . GLU A 1 855 ? 179.131 155.979 199.580 1.00 95.90 855 GLU D CA 1
ATOM 1123 C C . GLU A 1 855 ? 178.560 155.374 200.860 1.00 95.90 855 GLU D C 1
ATOM 1124 O O . GLU A 1 855 ? 179.137 154.433 201.417 1.00 95.90 855 GLU D O 1
ATOM 1130 N N . VAL A 1 856 ? 177.433 155.904 201.342 1.00 94.56 856 VAL D N 1
ATOM 1131 C CA . VAL A 1 856 ? 176.748 155.290 202.476 1.00 94.56 856 VAL D CA 1
ATOM 1132 C C . VAL A 1 856 ? 176.148 153.949 202.072 1.00 94.56 856 VAL D C 1
ATOM 1133 O O . VAL A 1 856 ? 176.189 152.978 202.841 1.00 94.56 856 VAL D O 1
ATOM 1137 N N . ILE A 1 857 ? 175.628 153.859 200.843 1.00 95.81 857 ILE D N 1
ATOM 1138 C CA . ILE A 1 857 ? 174.963 152.635 200.397 1.00 95.81 857 ILE D CA 1
ATOM 1139 C C . ILE A 1 857 ? 175.984 151.531 200.131 1.00 95.81 857 ILE D C 1
ATOM 1140 O O . ILE A 1 857 ? 175.660 150.339 200.188 1.00 95.81 857 ILE D O 1
ATOM 1145 N N . VAL A 1 858 ? 177.241 151.907 199.892 1.00 95.86 858 VAL D N 1
ATOM 1146 C CA . VAL A 1 858 ? 178.297 150.916 199.739 1.00 95.86 858 VAL D CA 1
ATOM 1147 C C . VAL A 1 858 ? 178.728 150.389 201.101 1.00 95.86 858 VAL D C 1
ATOM 1148 O O . VAL A 1 858 ? 179.070 149.207 201.247 1.00 95.86 858 VAL D O 1
ATOM 1152 N N . ALA A 1 859 ? 178.727 151.263 202.113 1.00 93.20 859 ALA D N 1
ATOM 1153 C CA . ALA A 1 859 ? 179.108 150.870 203.467 1.00 93.20 859 ALA D CA 1
ATOM 1154 C C . ALA A 1 859 ? 178.116 149.878 204.055 1.00 93.20 859 ALA D C 1
ATOM 1155 O O . ALA A 1 859 ? 178.506 148.909 204.715 1.00 93.20 859 ALA D O 1
ATOM 1157 N N . ASP A 1 860 ? 176.826 150.096 203.809 1.00 92.21 860 ASP D N 1
ATOM 1158 C CA . ASP A 1 860 ? 175.830 149.128 204.241 1.00 92.21 860 ASP D CA 1
ATOM 1159 C C . ASP A 1 860 ? 175.747 147.930 203.307 1.00 92.21 860 ASP D C 1
ATOM 1160 O O . ASP A 1 860 ? 175.189 146.900 203.697 1.00 92.21 860 ASP D O 1
ATOM 1165 N N . PHE A 1 861 ? 176.272 148.040 202.084 1.00 93.48 861 PHE D N 1
ATOM 1166 C CA . PHE A 1 861 ? 176.445 146.850 201.256 1.00 93.48 861 PHE D CA 1
ATOM 1167 C C . PHE A 1 861 ? 177.513 145.940 201.839 1.00 93.48 861 PHE D C 1
ATOM 1168 O O . PHE A 1 861 ? 177.409 144.711 201.757 1.00 93.48 861 PHE D O 1
ATOM 1176 N N . GLU A 1 862 ? 178.551 146.527 202.419 1.00 90.01 862 GLU D N 1
ATOM 1177 C CA . GLU A 1 862 ? 179.540 145.774 203.169 1.00 90.01 862 GLU D CA 1
ATOM 1178 C C . GLU A 1 862 ? 179.245 145.745 204.658 1.00 90.01 862 GLU D C 1
ATOM 1179 O O . GLU A 1 862 ? 180.090 145.285 205.433 1.00 90.01 862 GLU D O 1
ATOM 1185 N N . GLY A 1 863 ? 178.083 146.241 205.073 1.00 87.86 863 GLY D N 1
ATOM 1186 C CA . GLY A 1 863 ? 177.723 146.192 206.475 1.00 87.86 863 GLY D CA 1
ATOM 1187 C C . GLY A 1 863 ? 177.376 144.787 206.930 1.00 87.86 863 GLY D C 1
ATOM 1188 O O . GLY A 1 863 ? 177.010 143.918 206.140 1.00 87.86 863 GLY D O 1
ATOM 1189 N N . GLU A 1 864 ? 177.506 144.567 208.239 1.00 84.11 864 GLU D N 1
ATOM 1190 C CA . GLU A 1 864 ? 177.180 143.263 208.807 1.00 84.11 864 GLU D CA 1
ATOM 1191 C C . GLU A 1 864 ? 175.677 143.055 208.921 1.00 84.11 864 GLU D C 1
ATOM 1192 O O . GLU A 1 864 ? 175.223 141.919 209.101 1.00 84.11 864 GLU D O 1
ATOM 1198 N N . GLU A 1 865 ? 174.896 144.138 208.849 1.00 81.72 865 GLU D N 1
ATOM 1199 C CA . GLU A 1 865 ? 173.444 144.018 208.757 1.00 81.72 865 GLU D CA 1
ATOM 1200 C C . GLU A 1 865 ? 173.040 143.365 207.445 1.00 81.72 865 GLU D C 1
ATOM 1201 O O . GLU A 1 865 ? 172.069 142.601 207.391 1.00 81.72 865 GLU D O 1
ATOM 1207 N N . TYR A 1 866 ? 173.771 143.676 206.374 1.00 87.97 866 TYR D N 1
ATOM 1208 C CA . TYR A 1 866 ? 173.632 142.937 205.126 1.00 87.97 866 TYR D CA 1
ATOM 1209 C C . TYR A 1 866 ? 174.089 141.495 205.296 1.00 87.97 866 TYR D C 1
ATOM 1210 O O . TYR A 1 866 ? 173.500 140.577 204.715 1.00 87.97 866 TYR D O 1
ATOM 1219 N N . ALA A 1 867 ? 175.144 141.278 206.086 1.00 86.50 867 ALA D N 1
ATOM 1220 C CA . ALA A 1 867 ? 175.626 139.923 206.331 1.00 86.50 867 ALA D CA 1
ATOM 1221 C C . ALA A 1 867 ? 174.672 139.144 207.227 1.00 86.50 867 ALA D C 1
ATOM 1222 O O . ALA A 1 867 ? 174.543 137.922 207.094 1.00 86.50 867 ALA D O 1
ATOM 1224 N N . SER A 1 868 ? 173.989 139.832 208.143 1.00 81.85 868 SER D N 1
ATOM 1225 C CA . SER A 1 868 ? 173.045 139.149 209.019 1.00 81.85 868 SER D CA 1
ATOM 1226 C C . SER A 1 868 ? 171.673 138.984 208.382 1.00 81.85 868 SER D C 1
ATOM 1227 O O . SER A 1 868 ? 170.786 138.389 209.004 1.00 81.85 868 SER D O 1
ATOM 1230 N N . THR A 1 869 ? 171.477 139.513 207.183 1.00 82.10 869 THR D N 1
ATOM 1231 C CA . THR A 1 869 ? 170.184 139.434 206.521 1.00 82.10 869 THR D CA 1
ATOM 1232 C C . THR A 1 869 ? 169.905 138.007 206.054 1.00 82.10 869 THR D C 1
ATOM 1233 O O . THR A 1 869 ? 170.822 137.336 205.556 1.00 82.10 869 THR D O 1
ATOM 1237 N N . PRO A 1 870 ? 168.695 137.489 206.257 1.00 80.67 870 PRO D N 1
ATOM 1238 C CA . PRO A 1 870 ? 168.310 136.242 205.605 1.00 80.67 870 PRO D CA 1
ATOM 1239 C C . PRO A 1 870 ? 168.269 136.419 204.102 1.00 80.67 870 PRO D C 1
ATOM 1240 O O . PRO A 1 870 ? 167.941 137.514 203.600 1.00 80.67 870 PRO D O 1
ATOM 1244 N N . PRO A 1 871 ? 168.605 135.372 203.333 1.00 81.41 871 PRO D N 1
ATOM 1245 C CA . PRO A 1 871 ? 168.785 135.549 201.880 1.00 81.41 871 PRO D CA 1
ATOM 1246 C C . PRO A 1 871 ? 167.502 135.803 201.112 1.00 81.41 871 PRO D C 1
ATOM 1247 O O . PRO A 1 871 ? 167.549 136.412 200.036 1.00 81.41 871 PRO D O 1
ATOM 1251 N N . GLU A 1 872 ? 166.360 135.357 201.636 1.00 80.89 872 GLU D N 1
ATOM 1252 C CA . GLU A 1 872 ? 165.081 135.696 201.020 1.00 80.89 872 GLU D CA 1
ATOM 1253 C C . GLU A 1 872 ? 164.778 137.177 201.191 1.00 80.89 872 GLU D C 1
ATOM 1254 O O . GLU A 1 872 ? 164.232 137.823 200.290 1.00 80.89 872 GLU D O 1
ATOM 1260 N N . ALA A 1 873 ? 165.135 137.732 202.348 1.00 80.93 873 ALA D N 1
ATOM 1261 C CA . ALA A 1 873 ? 165.052 139.173 202.526 1.00 80.93 873 ALA D CA 1
ATOM 1262 C C . ALA A 1 873 ? 166.156 139.889 201.762 1.00 80.93 873 ALA D C 1
ATOM 1263 O O . ALA A 1 873 ? 165.958 141.020 201.306 1.00 80.93 873 ALA D O 1
ATOM 1265 N N . ARG A 1 874 ? 167.313 139.241 201.597 1.00 88.87 874 ARG D N 1
ATOM 1266 C CA . ARG A 1 874 ? 168.470 139.911 201.012 1.00 88.87 874 ARG D CA 1
ATOM 1267 C C . ARG A 1 874 ? 168.331 140.070 199.504 1.00 88.87 874 ARG D C 1
ATOM 1268 O O . ARG A 1 874 ? 169.070 140.846 198.889 1.00 88.87 874 ARG D O 1
ATOM 1276 N N . LYS A 1 875 ? 167.404 139.335 198.890 1.00 88.76 875 LYS D N 1
ATOM 1277 C CA . LYS A 1 875 ? 167.111 139.524 197.474 1.00 88.76 875 LYS D CA 1
ATOM 1278 C C . LYS A 1 875 ? 166.464 140.878 197.221 1.00 88.76 875 LYS D C 1
ATOM 1279 O O . LYS A 1 875 ? 166.991 141.710 196.476 1.00 88.76 875 LYS D O 1
ATOM 1285 N N . THR A 1 876 ? 165.318 141.115 197.857 1.00 88.66 876 THR D N 1
ATOM 1286 C CA . THR A 1 876 ? 164.503 142.279 197.533 1.00 88.66 876 THR D CA 1
ATOM 1287 C C . THR A 1 876 ? 165.066 143.554 198.147 1.00 88.66 876 THR D C 1
ATOM 1288 O O . THR A 1 876 ? 164.930 144.640 197.570 1.00 88.66 876 THR D O 1
ATOM 1292 N N . LEU A 1 877 ? 165.670 143.444 199.333 1.00 89.21 877 LEU D N 1
ATOM 1293 C CA . LEU A 1 877 ? 166.179 144.627 200.024 1.00 89.21 877 LEU D CA 1
ATOM 1294 C C . LEU A 1 877 ? 167.388 145.210 199.308 1.00 89.21 877 LEU D C 1
ATOM 1295 O O . LEU A 1 877 ? 167.534 146.433 199.214 1.00 89.21 877 LEU D O 1
ATOM 1300 N N . PHE A 1 878 ? 168.257 144.346 198.787 1.00 94.22 878 PHE D N 1
ATOM 1301 C CA . PHE A 1 878 ? 169.394 144.811 198.003 1.00 94.22 878 PHE D CA 1
ATOM 1302 C C . PHE A 1 878 ? 168.937 145.357 196.656 1.00 94.22 878 PHE D C 1
ATOM 1303 O O . PHE A 1 878 ? 169.517 146.317 196.135 1.00 94.22 878 PHE D O 1
ATOM 1311 N N . MET A 1 879 ? 167.898 144.743 196.078 1.00 93.55 879 MET D N 1
ATOM 1312 C CA . MET A 1 879 ? 167.424 145.136 194.755 1.00 93.55 879 MET D CA 1
ATOM 1313 C C . MET A 1 879 ? 166.797 146.521 194.768 1.00 93.55 879 MET D C 1
ATOM 1314 O O . MET A 1 879 ? 166.855 147.240 193.763 1.00 93.55 879 MET D O 1
ATOM 1319 N N . GLY A 1 880 ? 166.191 146.907 195.891 1.00 91.56 880 GLY D N 1
ATOM 1320 C CA . GLY A 1 880 ? 165.760 148.284 196.049 1.00 91.56 880 GLY D CA 1
ATOM 1321 C C . GLY A 1 880 ? 166.925 149.248 196.151 1.00 91.56 880 GLY D C 1
ATOM 1322 O O . GLY A 1 880 ? 166.850 150.379 195.661 1.00 91.56 880 GLY D O 1
ATOM 1323 N N . MET A 1 881 ? 168.015 148.816 196.791 1.00 94.17 881 MET D N 1
ATOM 1324 C CA . MET A 1 881 ? 169.177 149.682 196.962 1.00 94.17 881 MET D CA 1
ATOM 1325 C C . MET A 1 881 ? 169.920 149.885 195.649 1.00 94.17 881 MET D C 1
ATOM 1326 O O . MET A 1 881 ? 170.434 150.977 195.384 1.00 94.17 881 MET D O 1
ATOM 1331 N N . LEU A 1 882 ? 169.989 148.842 194.821 1.00 95.30 882 LEU D N 1
ATOM 1332 C CA . LEU A 1 882 ? 170.691 148.947 193.547 1.00 95.30 882 LEU D CA 1
ATOM 1333 C C . LEU A 1 882 ? 169.906 149.794 192.552 1.00 95.30 882 LEU D C 1
ATOM 1334 O O . LEU A 1 882 ? 170.489 150.535 191.753 1.00 95.30 882 LEU D O 1
ATOM 1339 N N . LYS A 1 883 ? 168.577 149.682 192.582 1.00 94.66 883 LYS D N 1
ATOM 1340 C CA . LYS A 1 883 ? 167.734 150.512 191.729 1.00 94.66 883 LYS D CA 1
ATOM 1341 C C . LYS A 1 883 ? 167.774 151.968 192.177 1.00 94.66 883 LYS D C 1
ATOM 1342 O O . LYS A 1 883 ? 167.751 152.885 191.346 1.00 94.66 883 LYS D O 1
ATOM 1348 N N . ALA A 1 884 ? 167.864 152.198 193.488 1.00 93.81 884 ALA D N 1
ATOM 1349 C CA . ALA A 1 884 ? 168.056 153.554 193.989 1.00 93.81 884 ALA D CA 1
ATOM 1350 C C . ALA A 1 884 ? 169.453 154.065 193.672 1.00 93.81 884 ALA D C 1
ATOM 1351 O O . ALA A 1 884 ? 169.660 155.273 193.510 1.00 93.81 884 ALA D O 1
ATOM 1353 N N . LEU A 1 885 ? 170.423 153.153 193.577 1.00 96.65 885 LEU D N 1
ATOM 1354 C CA . LEU A 1 885 ? 171.776 153.525 193.183 1.00 96.65 885 LEU D CA 1
ATOM 1355 C C . LEU A 1 885 ? 171.833 153.964 191.726 1.00 96.65 885 LEU D C 1
ATOM 1356 O O . LEU A 1 885 ? 172.680 154.787 191.361 1.00 96.65 885 LEU D O 1
ATOM 1361 N N . ASP A 1 886 ? 170.937 153.426 190.892 1.00 95.93 886 ASP D N 1
ATOM 1362 C CA . ASP A 1 886 ? 170.909 153.715 189.461 1.00 95.93 886 ASP D CA 1
ATOM 1363 C C . ASP A 1 886 ? 170.590 155.179 189.190 1.00 95.93 886 ASP D C 1
ATOM 1364 O O . ASP A 1 886 ? 171.337 155.874 188.495 1.00 95.93 886 ASP D O 1
ATOM 1369 N N . ASP A 1 887 ? 169.498 155.670 189.773 1.00 95.19 887 ASP D N 1
ATOM 1370 C CA . ASP A 1 887 ? 168.976 156.975 189.385 1.00 95.19 887 ASP D CA 1
ATOM 1371 C C . ASP A 1 887 ? 169.790 158.117 189.974 1.00 95.19 887 ASP D C 1
ATOM 1372 O O . ASP A 1 887 ? 169.756 159.235 189.445 1.00 95.19 887 ASP D O 1
ATOM 1377 N N . LEU A 1 888 ? 170.522 157.861 191.060 1.00 96.58 888 LEU D N 1
ATOM 1378 C CA . LEU A 1 888 ? 171.464 158.853 191.566 1.00 96.58 888 LEU D CA 1
ATOM 1379 C C . LEU A 1 888 ? 172.626 159.044 190.601 1.00 96.58 888 LEU D C 1
ATOM 1380 O O . LEU A 1 888 ? 173.104 160.168 190.409 1.00 96.58 888 LEU D O 1
ATOM 1385 N N . ILE A 1 889 ? 173.081 157.951 189.987 1.00 97.78 889 ILE D N 1
ATOM 1386 C CA . ILE A 1 889 ? 174.177 158.002 189.025 1.00 97.78 889 ILE D CA 1
ATOM 1387 C C . ILE A 1 889 ? 173.740 158.730 187.758 1.00 97.78 889 ILE D C 1
ATOM 1388 O O . ILE A 1 889 ? 174.514 159.502 187.174 1.00 97.78 889 ILE D O 1
ATOM 1393 N N . ILE A 1 890 ? 172.477 158.536 187.356 1.00 96.28 890 ILE D N 1
ATOM 1394 C CA . ILE A 1 890 ? 171.923 159.171 186.158 1.00 96.28 890 ILE D CA 1
ATOM 1395 C C . ILE A 1 890 ? 171.893 160.688 186.316 1.00 96.28 890 ILE D C 1
ATOM 1396 O O . ILE A 1 890 ? 172.275 161.434 185.405 1.00 96.28 890 ILE D O 1
ATOM 1401 N N . GLN A 1 891 ? 171.500 161.161 187.498 1.00 95.27 891 GLN D N 1
ATOM 1402 C CA . GLN A 1 891 ? 171.497 162.596 187.761 1.00 95.27 891 GLN D CA 1
ATOM 1403 C C . GLN A 1 891 ? 172.909 163.147 187.911 1.00 95.27 891 GLN D C 1
ATOM 1404 O O . GLN A 1 891 ? 173.196 164.259 187.451 1.00 95.27 891 GLN D O 1
ATOM 1410 N N . SER A 1 892 ? 173.796 162.388 188.560 1.00 96.62 892 SER D N 1
ATOM 1411 C CA . SER A 1 892 ? 175.138 162.883 188.847 1.00 96.62 892 SER D CA 1
ATOM 1412 C C . SER A 1 892 ? 175.985 162.961 187.585 1.00 96.62 892 SER D C 1
ATOM 1413 O O . SER A 1 892 ? 176.727 163.928 187.387 1.00 96.62 892 SER D O 1
ATOM 1416 N N . LEU A 1 893 ? 175.879 161.945 186.720 1.00 96.94 893 LEU D N 1
ATOM 1417 C CA . LEU A 1 893 ? 176.586 161.963 185.442 1.00 96.94 893 LEU D CA 1
ATOM 1418 C C . LEU A 1 893 ? 176.055 163.065 184.539 1.00 96.94 893 LEU D C 1
ATOM 1419 O O . LEU A 1 893 ? 176.819 163.691 183.795 1.00 96.94 893 LEU D O 1
ATOM 1424 N N . HIS A 1 894 ? 174.749 163.324 184.611 1.00 95.93 894 HIS D N 1
ATOM 1425 C CA . HIS A 1 894 ? 174.174 164.457 183.900 1.00 95.93 894 HIS D CA 1
ATOM 1426 C C . HIS A 1 894 ? 174.669 165.777 184.476 1.00 95.93 894 HIS D C 1
ATOM 1427 O O . HIS A 1 894 ? 174.863 166.750 183.738 1.00 95.93 894 HIS D O 1
ATOM 1434 N N . LEU A 1 895 ? 174.889 165.829 185.790 1.00 94.35 895 LEU D N 1
ATOM 1435 C CA . LEU A 1 895 ? 175.515 167.010 186.371 1.00 94.35 895 LEU D CA 1
ATOM 1436 C C . LEU A 1 895 ? 177.000 167.053 186.053 1.00 94.35 895 LEU D C 1
ATOM 1437 O O . LEU A 1 895 ? 177.593 168.134 185.967 1.00 94.35 895 LEU D O 1
ATOM 1442 N N . ALA A 1 896 ? 177.624 165.887 185.895 1.00 94.19 896 ALA D N 1
ATOM 1443 C CA . ALA A 1 896 ? 179.039 165.857 185.550 1.00 94.19 896 ALA D CA 1
ATOM 1444 C C . ALA A 1 896 ? 179.264 166.266 184.102 1.00 94.19 896 ALA D C 1
ATOM 1445 O O . ALA A 1 896 ? 180.176 167.046 183.805 1.00 94.19 896 ALA D O 1
ATOM 1447 N N . LEU A 1 897 ? 178.441 165.750 183.187 1.00 93.45 897 LEU D N 1
ATOM 1448 C CA . LEU A 1 897 ? 178.649 166.008 181.766 1.00 93.45 897 LEU D CA 1
ATOM 1449 C C . LEU A 1 897 ? 178.248 167.426 181.385 1.00 93.45 897 LEU D C 1
ATOM 1450 O O . LEU A 1 897 ? 178.981 168.119 180.670 1.00 93.45 897 LEU D O 1
ATOM 1455 N N . ASN A 1 898 ? 177.094 167.879 181.857 1.00 92.13 898 ASN D N 1
ATOM 1456 C CA . ASN A 1 898 ? 176.532 169.126 181.364 1.00 92.13 898 ASN D CA 1
ATOM 1457 C C . ASN A 1 898 ? 176.969 170.341 182.162 1.00 92.13 898 ASN D C 1
ATOM 1458 O O . ASN A 1 898 ? 176.815 171.468 181.679 1.00 92.13 898 ASN D O 1
ATOM 1463 N N . ASP A 1 899 ? 177.508 170.150 183.360 1.00 88.15 899 ASP D N 1
ATOM 1464 C CA . ASP A 1 899 ? 177.962 171.256 184.189 1.00 88.15 899 ASP D CA 1
ATOM 1465 C C . ASP A 1 899 ? 179.427 171.065 184.543 1.00 88.15 899 ASP D C 1
ATOM 1466 O O . ASP A 1 899 ? 179.807 170.033 185.105 1.00 88.15 899 ASP D O 1
ATOM 1471 N N . ASN A 1 900 ? 180.242 172.068 184.215 1.00 85.22 900 ASN D N 1
ATOM 1472 C CA . ASN A 1 900 ? 181.658 172.044 184.553 1.00 85.22 900 ASN D CA 1
ATOM 1473 C C . ASN A 1 900 ? 181.917 172.402 186.007 1.00 85.22 900 ASN D C 1
ATOM 1474 O O . ASN A 1 900 ? 182.988 172.079 186.529 1.00 85.22 900 ASN D O 1
ATOM 1479 N N . SER A 1 901 ? 180.967 173.058 186.669 1.00 87.91 901 SER D N 1
ATOM 1480 C CA . SER A 1 901 ? 181.160 173.517 188.037 1.00 87.91 901 SER D CA 1
ATOM 1481 C C . SER A 1 901 ? 180.780 172.474 189.076 1.00 87.91 901 SER D C 1
ATOM 1482 O O . SER A 1 901 ? 180.520 172.840 190.223 1.00 87.91 901 SER D O 1
ATOM 1485 N N . SER A 1 902 ? 180.728 171.195 188.704 1.00 90.23 902 SER D N 1
ATOM 1486 C CA . SER A 1 902 ? 180.334 170.159 189.649 1.00 90.23 902 SER D CA 1
ATOM 1487 C C . SER A 1 902 ? 181.449 169.837 190.637 1.00 90.23 902 SER D C 1
ATOM 1488 O O . SER A 1 902 ? 181.187 169.287 191.711 1.00 90.23 902 SER D O 1
ATOM 1491 N N . PHE A 1 903 ? 182.691 170.176 190.300 1.00 91.11 903 PHE D N 1
ATOM 1492 C CA . PHE A 1 903 ? 183.862 169.693 191.019 1.00 91.11 903 PHE D CA 1
ATOM 1493 C C . PHE A 1 903 ? 184.585 170.803 191.775 1.00 91.11 903 PHE D C 1
ATOM 1494 O O . PHE A 1 903 ? 185.806 170.756 191.934 1.00 91.11 903 PHE D O 1
ATOM 1502 N N . ASP A 1 904 ? 183.847 171.807 192.250 1.00 89.83 904 ASP D N 1
ATOM 1503 C CA . ASP A 1 904 ? 184.497 172.961 192.859 1.00 89.83 904 ASP D CA 1
ATOM 1504 C C . ASP A 1 904 ? 184.771 172.735 194.340 1.00 89.83 904 ASP D C 1
ATOM 1505 O O . ASP A 1 904 ? 185.900 172.934 194.803 1.00 89.83 904 ASP D O 1
ATOM 1510 N N . ILE A 1 905 ? 183.758 172.310 195.099 1.00 87.62 905 ILE D N 1
ATOM 1511 C CA . ILE A 1 905 ? 183.916 172.092 196.531 1.00 87.62 905 ILE D CA 1
ATOM 1512 C C . ILE A 1 905 ? 184.475 170.716 196.851 1.00 87.62 905 ILE D C 1
ATOM 1513 O O . ILE A 1 905 ? 184.718 170.413 198.027 1.00 87.62 905 ILE D O 1
ATOM 1518 N N . ILE A 1 906 ? 184.694 169.878 195.842 1.00 89.69 906 ILE D N 1
ATOM 1519 C CA . ILE A 1 906 ? 185.097 168.495 196.061 1.00 89.69 906 ILE D CA 1
ATOM 1520 C C . ILE A 1 906 ? 186.579 168.477 196.415 1.00 89.69 906 ILE D C 1
ATOM 1521 O O . ILE A 1 906 ? 187.437 168.743 195.571 1.00 89.69 906 ILE D O 1
ATOM 1526 N N . ASP A 1 907 ? 186.879 168.163 197.669 1.00 88.75 907 ASP D N 1
ATOM 1527 C CA . ASP A 1 907 ? 188.255 167.975 198.090 1.00 88.75 907 ASP D CA 1
ATOM 1528 C C . ASP A 1 907 ? 188.738 166.587 197.685 1.00 88.75 907 ASP D C 1
ATOM 1529 O O . ASP A 1 907 ? 187.986 165.777 197.136 1.00 88.75 907 ASP D O 1
ATOM 1534 N N . GLU A 1 908 ? 190.016 166.323 197.971 1.00 89.08 908 GLU D N 1
ATOM 1535 C CA . GLU A 1 908 ? 190.643 165.074 197.547 1.00 89.08 908 GLU D CA 1
ATOM 1536 C C . GLU A 1 908 ? 190.090 163.878 198.309 1.00 89.08 908 GLU D C 1
ATOM 1537 O O . GLU A 1 908 ? 189.742 162.857 197.707 1.00 89.08 908 GLU D O 1
ATOM 1543 N N . ASP A 1 909 ? 189.994 163.993 199.635 1.00 89.99 909 ASP D N 1
ATOM 1544 C CA . ASP A 1 909 ? 189.576 162.857 200.451 1.00 89.99 909 ASP D CA 1
ATOM 1545 C C . ASP A 1 909 ? 188.084 162.583 200.314 1.00 89.99 909 ASP D C 1
ATOM 1546 O O . ASP A 1 909 ? 187.639 161.445 200.506 1.00 89.99 909 ASP D O 1
ATOM 1551 N N . HIS A 1 910 ? 187.292 163.614 200.005 1.00 91.45 910 HIS D N 1
ATOM 1552 C CA . HIS A 1 910 ? 185.919 163.369 199.577 1.00 91.45 910 HIS D CA 1
ATOM 1553 C C . HIS A 1 910 ? 185.901 162.644 198.242 1.00 91.45 910 HIS D C 1
ATOM 1554 O O . HIS A 1 910 ? 185.115 161.712 198.042 1.00 91.45 910 HIS D O 1
ATOM 1561 N N . LEU A 1 911 ? 186.762 163.070 197.313 1.00 93.73 911 LEU D N 1
ATOM 1562 C CA . LEU A 1 911 ? 186.872 162.393 196.026 1.00 93.73 911 LEU D CA 1
ATOM 1563 C C . LEU A 1 911 ? 187.450 160.995 196.189 1.00 93.73 911 LEU D C 1
ATOM 1564 O O . LEU A 1 911 ? 187.006 160.058 195.523 1.00 93.73 911 LEU D O 1
ATOM 1569 N N . ARG A 1 912 ? 188.429 160.836 197.092 1.00 94.53 912 ARG D N 1
ATOM 1570 C CA . ARG A 1 912 ? 189.044 159.527 197.321 1.00 94.53 912 ARG D CA 1
ATOM 1571 C C . ARG A 1 912 ? 188.060 158.553 197.951 1.00 94.53 912 ARG D C 1
ATOM 1572 O O . ARG A 1 912 ? 188.128 157.343 197.709 1.00 94.53 912 ARG D O 1
ATOM 1580 N N . SER A 1 913 ? 187.122 159.066 198.739 1.00 94.01 913 SER D N 1
ATOM 1581 C CA . SER A 1 913 ? 186.023 158.229 199.194 1.00 94.01 913 SER D CA 1
ATOM 1582 C C . SER A 1 913 ? 185.032 157.969 198.071 1.00 94.01 913 SER D C 1
ATOM 1583 O O . SER A 1 913 ? 184.347 156.940 198.071 1.00 94.01 913 SER D O 1
ATOM 1586 N N . SER A 1 914 ? 184.947 158.889 197.106 1.00 95.74 914 SER D N 1
ATOM 1587 C CA . SER A 1 914 ? 183.868 158.843 196.124 1.00 95.74 914 SER D CA 1
ATOM 1588 C C . SER A 1 914 ? 184.093 157.742 195.098 1.00 95.74 914 SER D C 1
ATOM 1589 O O . SER A 1 914 ? 183.296 156.803 195.002 1.00 95.74 914 SER D O 1
ATOM 1592 N N . MET A 1 915 ? 185.188 157.830 194.332 1.00 96.62 915 MET D N 1
ATOM 1593 C CA . MET A 1 915 ? 185.385 156.914 193.212 1.00 96.62 915 MET D CA 1
ATOM 1594 C C . MET A 1 915 ? 185.725 155.505 193.670 1.00 96.62 915 MET D C 1
ATOM 1595 O O . MET A 1 915 ? 185.535 154.552 192.910 1.00 96.62 915 MET D O 1
ATOM 1600 N N . SER A 1 916 ? 186.239 155.366 194.896 1.00 96.62 916 SER D N 1
ATOM 1601 C CA . SER A 1 916 ? 186.538 154.056 195.461 1.00 96.62 916 SER D CA 1
ATOM 1602 C C . SER A 1 916 ? 185.263 153.260 195.664 1.00 96.62 916 SER D C 1
ATOM 1603 O O . SER A 1 916 ? 185.236 152.038 195.483 1.00 96.62 916 SER D O 1
ATOM 1606 N N . ALA A 1 917 ? 184.193 153.953 196.042 1.00 96.68 917 ALA D N 1
ATOM 1607 C CA . ALA A 1 917 ? 182.867 153.357 196.014 1.00 96.68 917 ALA D CA 1
ATOM 1608 C C . ALA A 1 917 ? 182.435 153.055 194.584 1.00 96.68 917 ALA D C 1
ATOM 1609 O O . ALA A 1 917 ? 181.847 152.001 194.313 1.00 96.68 917 ALA D O 1
ATOM 1611 N N . ILE A 1 918 ? 182.726 153.975 193.658 1.00 97.52 918 ILE D N 1
ATOM 1612 C CA . ILE A 1 918 ? 182.315 153.816 192.264 1.00 97.52 918 ILE D CA 1
ATOM 1613 C C . ILE A 1 918 ? 183.083 152.674 191.614 1.00 97.52 918 ILE D C 1
ATOM 1614 O O . ILE A 1 918 ? 182.523 151.885 190.843 1.00 97.52 918 ILE D O 1
ATOM 1619 N N . ALA A 1 919 ? 184.371 152.555 191.947 1.00 96.48 919 ALA D N 1
ATOM 1620 C CA . ALA A 1 919 ? 185.182 151.436 191.481 1.00 96.48 919 ALA D CA 1
ATOM 1621 C C . ALA A 1 919 ? 184.686 150.119 192.048 1.00 96.48 919 ALA D C 1
ATOM 1622 O O . ALA A 1 919 ? 184.649 149.103 191.348 1.00 96.48 919 ALA D O 1
ATOM 1624 N N . LYS A 1 920 ? 184.286 150.135 193.319 1.00 95.75 920 LYS D N 1
ATOM 1625 C CA . LYS A 1 920 ? 183.659 148.968 193.926 1.00 95.75 920 LYS D CA 1
ATOM 1626 C C . LYS A 1 920 ? 182.321 148.664 193.272 1.00 95.75 920 LYS D C 1
ATOM 1627 O O . LYS A 1 920 ? 181.965 147.496 193.091 1.00 95.75 920 LYS D O 1
ATOM 1633 N N . VAL A 1 921 ? 181.580 149.709 192.900 1.00 96.82 921 VAL D N 1
ATOM 1634 C CA . VAL A 1 921 ? 180.363 149.537 192.113 1.00 96.82 921 VAL D CA 1
ATOM 1635 C C . VAL A 1 921 ? 180.709 149.020 190.724 1.00 96.82 921 VAL D C 1
ATOM 1636 O O . VAL A 1 921 ? 180.027 148.140 190.178 1.00 96.82 921 VAL D O 1
ATOM 1640 N N . SER A 1 922 ? 181.806 149.520 190.159 1.00 96.19 922 SER D N 1
ATOM 1641 C CA . SER A 1 922 ? 182.298 148.994 188.893 1.00 96.19 922 SER D CA 1
ATOM 1642 C C . SER A 1 922 ? 182.812 147.569 189.056 1.00 96.19 922 SER D C 1
ATOM 1643 O O . SER A 1 922 ? 182.689 146.746 188.142 1.00 96.19 922 SER D O 1
ATOM 1646 N N . CYS A 1 923 ? 183.401 147.266 190.217 1.00 95.04 923 CYS D N 1
ATOM 1647 C CA . CYS A 1 923 ? 183.731 145.883 190.543 1.00 95.04 923 CYS D CA 1
ATOM 1648 C C . CYS A 1 923 ? 182.468 145.053 190.709 1.00 95.04 923 CYS D C 1
ATOM 1649 O O . CYS A 1 923 ? 182.424 143.885 190.307 1.00 95.04 923 CYS D O 1
ATOM 1652 N N . MET A 1 924 ? 181.435 145.649 191.309 1.00 94.84 924 MET D N 1
ATOM 1653 C CA . MET A 1 924 ? 180.159 144.970 191.511 1.00 94.84 924 MET D CA 1
ATOM 1654 C C . MET A 1 924 ? 179.468 144.673 190.190 1.00 94.84 924 MET D C 1
ATOM 1655 O O . MET A 1 924 ? 178.943 143.574 189.978 1.00 94.84 924 MET D O 1
ATOM 1660 N N . LEU A 1 925 ? 179.481 145.644 189.279 1.00 95.74 925 LEU D N 1
ATOM 1661 C CA . LEU A 1 925 ? 178.841 145.455 187.986 1.00 95.74 925 LEU D CA 1
ATOM 1662 C C . LEU A 1 925 ? 179.646 144.518 187.103 1.00 95.74 925 LEU D C 1
ATOM 1663 O O . LEU A 1 925 ? 179.102 143.920 186.167 1.00 95.74 925 LEU D O 1
ATOM 1668 N N . HIS A 1 926 ? 180.942 144.384 187.379 1.00 94.45 926 HIS D N 1
ATOM 1669 C CA . HIS A 1 926 ? 181.751 143.443 186.623 1.00 94.45 926 HIS D CA 1
ATOM 1670 C C . HIS A 1 926 ? 181.390 142.006 186.956 1.00 94.45 926 HIS D C 1
ATOM 1671 O O . HIS A 1 926 ? 181.565 141.122 186.116 1.00 94.45 926 HIS D O 1
ATOM 1678 N N . VAL A 1 927 ? 180.891 141.759 188.171 1.00 92.24 927 VAL D N 1
ATOM 1679 C CA . VAL A 1 927 ? 180.342 140.450 188.514 1.00 92.24 927 VAL D CA 1
ATOM 1680 C C . VAL A 1 927 ? 179.113 140.153 187.669 1.00 92.24 927 VAL D C 1
ATOM 1681 O O . VAL A 1 927 ? 178.919 139.024 187.199 1.00 92.24 927 VAL D O 1
ATOM 1685 N N . ALA A 1 928 ? 178.284 141.173 187.431 1.00 91.66 928 ALA D N 1
ATOM 1686 C CA . ALA A 1 928 ? 177.151 141.021 186.525 1.00 91.66 928 ALA D CA 1
ATOM 1687 C C . ALA A 1 928 ? 177.610 140.876 185.082 1.00 91.66 928 ALA D C 1
ATOM 1688 O O . ALA A 1 928 ? 176.915 140.267 184.259 1.00 91.66 928 ALA D O 1
ATOM 1690 N N . ALA A 1 929 ? 178.789 141.412 184.761 1.00 90.44 929 ALA D N 1
ATOM 1691 C CA . ALA A 1 929 ? 179.311 141.303 183.406 1.00 90.44 929 ALA D CA 1
ATOM 1692 C C . ALA A 1 929 ? 179.807 139.898 183.097 1.00 90.44 929 ALA D C 1
ATOM 1693 O O . ALA A 1 929 ? 179.966 139.545 181.923 1.00 90.44 929 ALA D O 1
ATOM 1695 N N . MET A 1 930 ? 180.070 139.094 184.129 1.00 89.14 930 MET D N 1
ATOM 1696 C CA . MET A 1 930 ? 180.556 137.736 183.912 1.00 89.14 930 MET D CA 1
ATOM 1697 C C . MET A 1 930 ? 179.477 136.836 183.332 1.00 89.14 930 MET D C 1
ATOM 1698 O O . MET A 1 930 ? 179.775 135.908 182.570 1.00 89.14 930 MET D O 1
ATOM 1703 N N . TYR A 1 931 ? 178.218 137.099 183.688 1.00 87.44 931 TYR D N 1
ATOM 1704 C CA . TYR A 1 931 ? 177.111 136.268 183.230 1.00 87.44 931 TYR D CA 1
ATOM 1705 C C . TYR A 1 931 ? 176.857 136.440 181.742 1.00 87.44 931 TYR D C 1
ATOM 1706 O O . TYR A 1 931 ? 176.453 135.489 181.064 1.00 87.44 931 TYR D O 1
ATOM 1715 N N . GLU A 1 932 ? 177.073 137.645 181.222 1.00 87.66 932 GLU D N 1
ATOM 1716 C CA . GLU A 1 932 ? 176.713 137.927 179.838 1.00 87.66 932 GLU D CA 1
ATOM 1717 C C . GLU A 1 932 ? 177.707 137.312 178.867 1.00 87.66 932 GLU D C 1
ATOM 1718 O O . GLU A 1 932 ? 177.318 136.753 177.836 1.00 87.66 932 GLU D O 1
ATOM 1724 N N . ASP A 1 933 ? 179.000 137.427 179.169 1.00 87.53 933 ASP D N 1
ATOM 1725 C CA . ASP A 1 933 ? 180.016 136.934 178.248 1.00 87.53 933 ASP D CA 1
ATOM 1726 C C . ASP A 1 933 ? 180.105 135.416 178.293 1.00 87.53 933 ASP D C 1
ATOM 1727 O O . ASP A 1 933 ? 180.417 134.775 177.283 1.00 87.53 933 ASP D O 1
ATOM 1732 N N . GLU A 1 934 ? 179.837 134.827 179.458 1.00 85.89 934 GLU D N 1
ATOM 1733 C CA . GLU A 1 934 ? 179.634 133.385 179.522 1.00 85.89 934 GLU D CA 1
ATOM 1734 C C . GLU A 1 934 ? 178.333 132.989 178.838 1.00 85.89 934 GLU D C 1
ATOM 1735 O O . GLU A 1 934 ? 178.232 131.902 178.258 1.00 85.89 934 GLU D O 1
ATOM 1741 N N . GLY A 1 935 ? 177.328 133.864 178.888 1.00 83.90 935 GLY D N 1
ATOM 1742 C CA . GLY A 1 935 ? 176.117 133.636 178.123 1.00 83.90 935 GLY D CA 1
ATOM 1743 C C . GLY A 1 935 ? 176.292 133.904 176.643 1.00 83.90 935 GLY D C 1
ATOM 1744 O O . GLY A 1 935 ? 175.500 133.424 175.827 1.00 83.90 935 GLY D O 1
ATOM 1745 N N . ARG A 1 936 ? 177.320 134.677 176.275 1.00 82.49 936 ARG D N 1
ATOM 1746 C CA . ARG A 1 936 ? 177.568 134.983 174.868 1.00 82.49 936 ARG D CA 1
ATOM 1747 C C . ARG A 1 936 ? 178.088 133.763 174.116 1.00 82.49 936 ARG D C 1
ATOM 1748 O O . ARG A 1 936 ? 177.647 133.480 172.995 1.00 82.49 936 ARG D O 1
ATOM 1756 N N . ILE A 1 937 ? 179.016 133.020 174.726 1.00 83.89 937 ILE D N 1
ATOM 1757 C CA . ILE A 1 937 ? 179.582 131.828 174.103 1.00 83.89 937 ILE D CA 1
ATOM 1758 C C . ILE A 1 937 ? 178.582 130.687 173.998 1.00 83.89 937 ILE D C 1
ATOM 1759 O O . ILE A 1 937 ? 178.528 130.009 172.965 1.00 83.89 937 ILE D O 1
ATOM 1764 N N . GLY A 1 938 ? 177.755 130.484 175.017 1.00 79.07 938 GLY D N 1
ATOM 1765 C CA . GLY A 1 938 ? 176.801 129.398 175.011 1.00 79.07 938 GLY D CA 1
ATOM 1766 C C . GLY A 1 938 ? 177.007 128.351 176.083 1.00 79.07 938 GLY D C 1
ATOM 1767 O O . GLY A 1 938 ? 176.364 127.294 176.023 1.00 79.07 938 GLY D O 1
ATOM 1768 N N . ILE A 1 939 ? 177.897 128.596 177.047 1.00 79.34 939 ILE D N 1
ATOM 1769 C CA . ILE A 1 939 ? 177.984 127.723 178.215 1.00 79.34 939 ILE D CA 1
ATOM 1770 C C . ILE A 1 939 ? 176.733 127.871 179.068 1.00 79.34 939 ILE D C 1
ATOM 1771 O O . ILE A 1 939 ? 176.111 126.885 179.481 1.00 79.34 939 ILE D O 1
ATOM 1776 N N . LEU A 1 940 ? 176.359 129.072 179.330 1.00 78.89 940 LEU D N 1
ATOM 1777 C CA . LEU A 1 940 ? 175.156 129.525 180.000 1.00 78.89 940 LEU D CA 1
ATOM 1778 C C . LEU A 1 940 ? 173.988 129.549 179.019 1.00 78.89 940 LEU D C 1
ATOM 1779 O O . LEU A 1 940 ? 174.191 129.698 177.809 1.00 78.89 940 LEU D O 1
ATOM 1784 N N . PRO A 1 941 ? 172.750 129.378 179.498 1.00 75.50 941 PRO D N 1
ATOM 1785 C CA . PRO A 1 941 ? 171.595 129.563 178.608 1.00 75.50 941 PRO D CA 1
ATOM 1786 C C . PRO A 1 941 ? 171.363 131.024 178.249 1.00 75.50 941 PRO D C 1
ATOM 1787 O O . PRO A 1 941 ? 171.101 131.856 179.124 1.00 75.50 941 PRO D O 1
ATOM 1791 N N . SER A 1 942 ? 171.486 131.343 176.963 1.00 76.33 942 SER D N 1
ATOM 1792 C CA . SER A 1 942 ? 171.262 132.706 176.499 1.00 76.33 942 SER D CA 1
ATOM 1793 C C . SER A 1 942 ? 169.771 133.029 176.529 1.00 76.33 942 SER D C 1
ATOM 1794 O O . SER A 1 942 ? 168.952 132.183 176.141 1.00 76.33 942 SER D O 1
ATOM 1797 N N . PRO A 1 943 ? 169.378 134.219 176.988 1.00 79.77 943 PRO D N 1
ATOM 1798 C CA . PRO A 1 943 ? 167.956 134.578 176.985 1.00 79.77 943 PRO D CA 1
ATOM 1799 C C . PRO A 1 943 ? 167.448 134.830 175.573 1.00 79.77 943 PRO D C 1
ATOM 1800 O O . PRO A 1 943 ? 168.186 135.288 174.698 1.00 79.77 943 PRO D O 1
ATOM 1804 N N . ALA A 1 944 ? 166.175 134.509 175.359 1.00 79.76 944 ALA D N 1
ATOM 1805 C CA . ALA A 1 944 ? 165.550 134.728 174.064 1.00 79.76 944 ALA D CA 1
ATOM 1806 C C . ALA A 1 944 ? 165.317 136.215 173.825 1.00 79.76 944 ALA D C 1
ATOM 1807 O O . ALA A 1 944 ? 165.294 137.022 174.757 1.00 79.76 944 ALA D O 1
ATOM 1809 N N . ASN A 1 945 ? 165.177 136.577 172.552 1.00 78.50 945 ASN D N 1
ATOM 1810 C CA . ASN A 1 945 ? 164.843 137.951 172.205 1.00 78.50 945 ASN D CA 1
ATOM 1811 C C . ASN A 1 945 ? 163.397 138.244 172.578 1.00 78.50 945 ASN D C 1
ATOM 1812 O O . ASN A 1 945 ? 162.484 137.500 172.210 1.00 78.50 945 ASN D O 1
ATOM 1817 N N . GLY A 1 946 ? 163.194 139.333 173.317 1.00 80.92 946 GLY D N 1
ATOM 1818 C CA . GLY A 1 946 ? 161.903 139.652 173.880 1.00 80.92 946 GLY D CA 1
ATOM 1819 C C . GLY A 1 946 ? 161.678 139.141 175.287 1.00 80.92 946 GLY D C 1
ATOM 1820 O O . GLY A 1 946 ? 160.655 139.483 175.894 1.00 80.92 946 GLY D O 1
ATOM 1821 N N . SER A 1 947 ? 162.588 138.328 175.820 1.00 87.46 947 SER D N 1
ATOM 1822 C CA . SER A 1 947 ? 162.470 137.876 177.195 1.00 87.46 947 SER D CA 1
ATOM 1823 C C . SER A 1 947 ? 162.819 139.016 178.151 1.00 87.46 947 SER D C 1
ATOM 1824 O O . SER A 1 947 ? 163.660 139.863 177.834 1.00 87.46 947 SER D O 1
ATOM 1827 N N . PRO A 1 948 ? 162.164 139.077 179.316 1.00 87.61 948 PRO D N 1
ATOM 1828 C CA . PRO A 1 948 ? 162.533 140.101 180.309 1.00 87.61 948 PRO D CA 1
ATOM 1829 C C . PRO A 1 948 ? 163.912 139.909 180.915 1.00 87.61 948 PRO D C 1
ATOM 1830 O O . PRO A 1 948 ? 164.478 140.878 181.434 1.00 87.61 948 PRO D O 1
ATOM 1834 N N . GLN A 1 949 ? 164.453 138.686 180.882 1.00 89.52 949 GLN D N 1
ATOM 1835 C CA . GLN A 1 949 ? 165.820 138.442 181.339 1.00 89.52 949 GLN D CA 1
ATOM 1836 C C . GLN A 1 949 ? 166.831 139.158 180.455 1.00 89.52 949 GLN D C 1
ATOM 1837 O O . GLN A 1 949 ? 167.788 139.760 180.953 1.00 89.52 949 GLN D O 1
ATOM 1843 N N . LYS A 1 950 ? 166.629 139.090 179.134 1.00 90.69 950 LYS D N 1
ATOM 1844 C CA . LYS A 1 950 ? 167.479 139.805 178.185 1.00 90.69 950 LYS D CA 1
ATOM 1845 C C . LYS A 1 950 ? 167.324 141.311 178.348 1.00 90.69 950 LYS D C 1
ATOM 1846 O O . LYS A 1 950 ? 168.301 142.066 178.254 1.00 90.69 950 LYS D O 1
ATOM 1852 N N . SER A 1 951 ? 166.097 141.759 178.621 1.00 91.54 951 SER D N 1
ATOM 1853 C CA . SER A 1 951 ? 165.854 143.169 178.893 1.00 91.54 951 SER D CA 1
ATOM 1854 C C . SER A 1 951 ? 166.463 143.596 180.219 1.00 91.54 951 SER D C 1
ATOM 1855 O O . SER A 1 951 ? 166.841 144.762 180.380 1.00 91.54 951 SER D O 1
ATOM 1858 N N . PHE A 1 952 ? 166.557 142.669 181.175 1.00 92.98 952 PHE D N 1
ATOM 1859 C CA . PHE A 1 952 ? 167.169 142.981 182.461 1.00 92.98 952 PHE D CA 1
ATOM 1860 C C . PHE A 1 952 ? 168.671 143.187 182.317 1.00 92.98 952 PHE D C 1
ATOM 1861 O O . PHE A 1 952 ? 169.267 143.989 183.045 1.00 92.98 952 PHE D O 1
ATOM 1869 N N . LEU A 1 953 ? 169.293 142.464 181.378 1.00 92.65 953 LEU D N 1
ATOM 1870 C CA . LEU A 1 953 ? 170.730 142.583 181.141 1.00 92.65 953 LEU D CA 1
ATOM 1871 C C . LEU A 1 953 ? 171.106 143.962 180.626 1.00 92.65 953 LEU D C 1
ATOM 1872 O O . LEU A 1 953 ? 172.096 144.554 181.070 1.00 92.65 953 LEU D O 1
ATOM 1877 N N . ASN A 1 954 ? 170.311 144.490 179.698 1.00 93.20 954 ASN D N 1
ATOM 1878 C CA . ASN A 1 954 ? 170.561 145.822 179.165 1.00 93.20 954 ASN D CA 1
ATOM 1879 C C . ASN A 1 954 ? 170.268 146.892 180.203 1.00 93.20 954 ASN D C 1
ATOM 1880 O O . ASN A 1 954 ? 170.902 147.955 180.207 1.00 93.20 954 ASN D O 1
ATOM 1885 N N . LYS A 1 955 ? 169.302 146.627 181.085 1.00 94.43 955 LYS D N 1
ATOM 1886 C CA . LYS A 1 955 ? 169.033 147.515 182.206 1.00 94.43 955 LYS D CA 1
ATOM 1887 C C . LYS A 1 955 ? 170.201 147.561 183.177 1.00 94.43 955 LYS D C 1
ATOM 1888 O O . LYS A 1 955 ? 170.483 148.621 183.741 1.00 94.43 955 LYS D O 1
ATOM 1894 N N . LEU A 1 956 ? 170.897 146.444 183.363 1.00 95.63 956 LEU D N 1
ATOM 1895 C CA . LEU A 1 956 ? 172.142 146.455 184.111 1.00 95.63 956 LEU D CA 1
ATOM 1896 C C . LEU A 1 956 ? 173.253 147.157 183.351 1.00 95.63 956 LEU D C 1
ATOM 1897 O O . LEU A 1 956 ? 174.017 147.930 183.940 1.00 95.63 956 LEU D O 1
ATOM 1902 N N . GLN A 1 957 ? 173.342 146.906 182.046 1.00 94.37 957 GLN D N 1
ATOM 1903 C CA . GLN A 1 957 ? 174.540 147.275 181.306 1.00 94.37 957 GLN D CA 1
ATOM 1904 C C . GLN A 1 957 ? 174.556 148.753 180.968 1.00 94.37 957 GLN D C 1
ATOM 1905 O O . GLN A 1 957 ? 175.628 149.338 180.780 1.00 94.37 957 GLN D O 1
ATOM 1911 N N . GLU A 1 958 ? 173.377 149.378 180.904 1.00 95.60 958 GLU D N 1
ATOM 1912 C CA . GLU A 1 958 ? 173.319 150.819 180.684 1.00 95.60 958 GLU D CA 1
ATOM 1913 C C . GLU A 1 958 ? 173.864 151.586 181.882 1.00 95.60 958 GLU D C 1
ATOM 1914 O O . GLU A 1 958 ? 174.397 152.688 181.721 1.00 95.60 958 GLU D O 1
ATOM 1920 N N . MET A 1 959 ? 173.774 151.001 183.078 1.00 96.82 959 MET D N 1
ATOM 1921 C CA . MET A 1 959 ? 174.415 151.591 184.244 1.00 96.82 959 MET D CA 1
ATOM 1922 C C . MET A 1 959 ? 175.927 151.481 184.152 1.00 96.82 959 MET D C 1
ATOM 1923 O O . MET A 1 959 ? 176.640 152.403 184.558 1.00 96.82 959 MET D O 1
ATOM 1928 N N . GLN A 1 960 ? 176.427 150.358 183.624 1.00 95.91 960 GLN D N 1
ATOM 1929 C CA . GLN A 1 960 ? 177.868 150.146 183.522 1.00 95.91 960 GLN D CA 1
ATOM 1930 C C . GLN A 1 960 ? 178.488 151.089 182.502 1.00 95.91 960 GLN D C 1
ATOM 1931 O O . GLN A 1 960 ? 179.631 151.531 182.664 1.00 95.91 960 GLN D O 1
ATOM 1937 N N . VAL A 1 961 ? 177.739 151.400 181.441 1.00 96.68 961 VAL D N 1
ATOM 1938 C CA . VAL A 1 961 ? 178.130 152.462 180.520 1.00 96.68 961 VAL D CA 1
ATOM 1939 C C . VAL A 1 961 ? 178.177 153.798 181.248 1.00 96.68 961 VAL D C 1
ATOM 1940 O O . VAL A 1 961 ? 179.116 154.588 181.076 1.00 96.68 961 VAL D O 1
ATOM 1944 N N . ARG A 1 962 ? 177.199 154.041 182.119 1.00 96.98 962 ARG D N 1
ATOM 1945 C CA . ARG A 1 962 ? 177.200 155.267 182.906 1.00 96.98 962 ARG D CA 1
ATOM 1946 C C . ARG A 1 962 ? 178.282 155.243 183.979 1.00 96.98 962 ARG D C 1
ATOM 1947 O O . ARG A 1 962 ? 178.797 156.298 184.361 1.00 96.98 962 ARG D O 1
ATOM 1955 N N . THR A 1 963 ? 178.651 154.049 184.458 1.00 97.69 963 THR D N 1
ATOM 1956 C CA . THR A 1 963 ? 179.514 153.941 185.634 1.00 97.69 963 THR D CA 1
ATOM 1957 C C . THR A 1 963 ? 180.943 154.359 185.330 1.00 97.69 963 THR D C 1
ATOM 1958 O O . THR A 1 963 ? 181.533 155.167 186.056 1.00 97.69 963 THR D O 1
ATOM 1962 N N . TRP A 1 964 ? 181.512 153.815 184.256 1.00 97.53 964 TRP D N 1
ATOM 1963 C CA . TRP A 1 964 ? 182.893 154.127 183.916 1.00 97.53 964 TRP D CA 1
ATOM 1964 C C . TRP A 1 964 ? 183.020 155.552 183.405 1.00 97.53 964 TRP D C 1
ATOM 1965 O O . TRP A 1 964 ? 184.060 156.195 183.586 1.00 97.53 964 TRP D O 1
ATOM 1976 N N . SER A 1 965 ? 181.967 156.057 182.763 1.00 96.89 965 SER D N 1
ATOM 1977 C CA . SER A 1 965 ? 181.947 157.449 182.336 1.00 96.89 965 SER D CA 1
ATOM 1978 C C . SER A 1 965 ? 181.867 158.379 183.535 1.00 96.89 965 SER D C 1
ATOM 1979 O O . SER A 1 965 ? 182.484 159.450 183.547 1.00 96.89 965 SER D O 1
ATOM 1982 N N . LEU A 1 966 ? 181.098 157.986 184.552 1.00 97.25 966 LEU D N 1
ATOM 1983 C CA . LEU A 1 966 ? 181.126 158.704 185.821 1.00 97.25 966 LEU D CA 1
ATOM 1984 C C . LEU A 1 966 ? 182.480 158.555 186.493 1.00 97.25 966 LEU D C 1
ATOM 1985 O O . LEU A 1 966 ? 182.979 159.499 187.114 1.00 97.25 966 LEU D O 1
ATOM 1990 N N . GLN A 1 967 ? 183.090 157.374 186.363 1.00 97.04 967 GLN D N 1
ATOM 1991 C CA . GLN A 1 967 ? 184.448 157.168 186.852 1.00 97.04 967 GLN D CA 1
ATOM 1992 C C . GLN A 1 967 ? 185.449 157.999 186.060 1.00 97.04 967 GLN D C 1
ATOM 1993 O O . GLN A 1 967 ? 186.447 158.471 186.615 1.00 97.04 967 GLN D O 1
ATOM 1999 N N . TYR A 1 968 ? 185.178 158.211 184.768 1.00 96.66 968 TYR D N 1
ATOM 2000 C CA . TYR A 1 968 ? 186.045 159.040 183.934 1.00 96.66 968 TYR D CA 1
ATOM 2001 C C . TYR A 1 968 ? 186.009 160.500 184.362 1.00 96.66 968 TYR D C 1
ATOM 2002 O O . TYR A 1 968 ? 187.028 161.199 184.296 1.00 96.66 968 TYR D O 1
ATOM 2011 N N . THR A 1 969 ? 184.835 160.980 184.779 1.00 95.08 969 THR D N 1
ATOM 2012 C CA . THR A 1 969 ? 184.720 162.346 185.278 1.00 95.08 969 THR D CA 1
ATOM 2013 C C . THR A 1 969 ? 185.471 162.519 186.588 1.00 95.08 969 THR D C 1
ATOM 2014 O O . THR A 1 969 ? 186.070 163.572 186.832 1.00 95.08 969 THR D O 1
ATOM 2018 N N . MET A 1 970 ? 185.447 161.495 187.443 1.00 95.26 970 MET D N 1
ATOM 2019 C CA . MET A 1 970 ? 186.316 161.493 188.614 1.00 95.26 970 MET D CA 1
ATOM 2020 C C . MET A 1 970 ? 187.775 161.356 188.206 1.00 95.26 970 MET D C 1
ATOM 2021 O O . MET A 1 970 ? 188.665 161.919 188.856 1.00 95.26 970 MET D O 1
ATOM 2026 N N . LEU A 1 971 ? 188.038 160.599 187.138 1.00 94.75 971 LEU D N 1
ATOM 2027 C CA . LEU A 1 971 ? 189.407 160.428 186.666 1.00 94.75 971 LEU D CA 1
ATOM 2028 C C . LEU A 1 971 ? 189.943 161.707 186.045 1.00 94.75 971 LEU D C 1
ATOM 2029 O O . LEU A 1 971 ? 191.123 162.030 186.214 1.00 94.75 971 LEU D O 1
ATOM 2034 N N . LYS A 1 972 ? 189.087 162.449 185.333 1.00 94.54 972 LYS D N 1
ATOM 2035 C CA . LYS A 1 972 ? 189.519 163.680 184.674 1.00 94.54 972 LYS D CA 1
ATOM 2036 C C . LYS A 1 972 ? 189.856 164.766 185.688 1.00 94.54 972 LYS D C 1
ATOM 2037 O O . LYS A 1 972 ? 190.833 165.504 185.517 1.00 94.54 972 LYS D O 1
ATOM 2043 N N . VAL A 1 973 ? 189.067 164.867 186.756 1.00 92.25 973 VAL D N 1
ATOM 2044 C CA . VAL A 1 973 ? 189.454 165.708 187.882 1.00 92.25 973 VAL D CA 1
ATOM 2045 C C . VAL A 1 973 ? 190.670 165.116 188.587 1.00 92.25 973 VAL D C 1
ATOM 2046 O O . VAL A 1 973 ? 191.560 165.847 189.039 1.00 92.25 973 VAL D O 1
ATOM 2050 N N . GLY A 1 974 ? 190.741 163.784 188.656 1.00 92.18 974 GLY D N 1
ATOM 2051 C CA . GLY A 1 974 ? 191.884 163.133 189.280 1.00 92.18 974 GLY D CA 1
ATOM 2052 C C . GLY A 1 974 ? 193.173 163.280 188.491 1.00 92.18 974 GLY D C 1
ATOM 2053 O O . GLY A 1 974 ? 194.253 163.411 189.074 1.00 92.18 974 GLY D O 1
ATOM 2054 N N . ILE A 1 975 ? 193.080 163.238 187.159 1.00 93.70 975 ILE D N 1
ATOM 2055 C CA . ILE A 1 975 ? 194.249 163.478 186.312 1.00 93.70 975 ILE D CA 1
ATOM 2056 C C . ILE A 1 975 ? 194.710 164.924 186.446 1.00 93.70 975 ILE D C 1
ATOM 2057 O O . ILE A 1 975 ? 195.910 165.205 186.575 1.00 93.70 975 ILE D O 1
ATOM 2062 N N . ASN A 1 976 ? 193.760 165.853 186.501 1.00 91.10 976 ASN D N 1
ATOM 2063 C CA . ASN A 1 976 ? 194.079 167.246 186.756 1.00 91.10 976 ASN D CA 1
ATOM 2064 C C . ASN A 1 976 ? 194.499 167.443 188.213 1.00 91.10 976 ASN D C 1
ATOM 2065 O O . ASN A 1 976 ? 194.369 166.552 189.059 1.00 91.10 976 ASN D O 1
ATOM 2070 N N . GLN A 1 977 ? 195.052 168.631 188.482 1.00 88.56 977 GLN D N 1
ATOM 2071 C CA . GLN A 1 977 ? 195.686 169.097 189.721 1.00 88.56 977 GLN D CA 1
ATOM 2072 C C . GLN A 1 977 ? 196.905 168.275 190.136 1.00 88.56 977 GLN D C 1
ATOM 2073 O O . GLN A 1 977 ? 197.369 168.425 191.272 1.00 88.56 977 GLN D O 1
ATOM 2079 N N . HIS A 1 978 ? 197.438 167.412 189.271 1.00 90.49 978 HIS D N 1
ATOM 2080 C CA . HIS A 1 978 ? 198.623 166.608 189.573 1.00 90.49 978 HIS D CA 1
ATOM 2081 C C . HIS A 1 978 ? 199.609 166.679 188.412 1.00 90.49 978 HIS D C 1
ATOM 2082 O O . HIS A 1 978 ? 199.753 165.719 187.648 1.00 90.49 978 HIS D O 1
ATOM 2089 N N . PRO A 1 979 ? 200.308 167.810 188.242 1.00 86.65 979 PRO D N 1
ATOM 2090 C CA . PRO A 1 979 ? 201.219 167.920 187.091 1.00 86.65 979 PRO D CA 1
ATOM 2091 C C . PRO A 1 979 ? 202.501 167.128 187.263 1.00 86.65 979 PRO D C 1
ATOM 2092 O O . PRO A 1 979 ? 203.082 166.681 186.266 1.00 86.65 979 PRO D O 1
ATOM 2096 N N . ASP A 1 980 ? 202.954 166.934 188.501 1.00 88.51 980 ASP D N 1
ATOM 2097 C CA . ASP A 1 980 ? 204.121 166.115 188.787 1.00 88.51 980 ASP D CA 1
ATOM 2098 C C . ASP A 1 980 ? 203.841 164.629 188.644 1.00 88.51 980 ASP D C 1
ATOM 2099 O O . ASP A 1 980 ? 204.786 163.848 188.492 1.00 88.51 980 ASP D O 1
ATOM 2104 N N . ILE A 1 981 ? 202.577 164.224 188.683 1.00 93.17 981 ILE D N 1
ATOM 2105 C CA . ILE A 1 981 ? 202.206 162.820 188.640 1.00 93.17 981 ILE D CA 1
ATOM 2106 C C . ILE A 1 981 ? 201.903 162.367 187.219 1.00 93.17 981 ILE D C 1
ATOM 2107 O O . ILE A 1 981 ? 202.279 161.265 186.820 1.00 93.17 981 ILE D O 1
ATOM 2112 N N . PHE A 1 982 ? 201.254 163.220 186.432 1.00 92.36 982 PHE D N 1
ATOM 2113 C CA . PHE A 1 982 ? 200.860 162.896 185.063 1.00 92.36 982 PHE D CA 1
ATOM 2114 C C . PHE A 1 982 ? 201.428 163.956 184.131 1.00 92.36 982 PHE D C 1
ATOM 2115 O O . PHE A 1 982 ? 200.762 164.955 183.825 1.00 92.36 982 PHE D O 1
ATOM 2123 N N . PRO A 1 983 ? 202.668 163.775 183.666 1.00 90.61 983 PRO D N 1
ATOM 2124 C CA . PRO A 1 983 ? 203.235 164.731 182.701 1.00 90.61 983 PRO D CA 1
ATOM 2125 C C . PRO A 1 983 ? 202.619 164.637 181.319 1.00 90.61 983 PRO D C 1
ATOM 2126 O O . PRO A 1 983 ? 202.731 165.592 180.542 1.00 90.61 983 PRO D O 1
ATOM 2130 N N . LYS A 1 984 ? 201.972 163.523 180.985 1.00 91.96 984 LYS D N 1
ATOM 2131 C CA . LYS A 1 984 ? 201.229 163.368 179.735 1.00 91.96 984 LYS D CA 1
ATOM 2132 C C . LYS A 1 984 ? 199.759 163.133 180.064 1.00 91.96 984 LYS D C 1
ATOM 2133 O O . LYS A 1 984 ? 199.264 162.005 179.963 1.00 91.96 984 LYS D O 1
ATOM 2139 N N . PRO A 1 985 ? 199.033 164.186 180.458 1.00 92.81 985 PRO D N 1
ATOM 2140 C CA . PRO A 1 985 ? 197.697 163.975 181.040 1.00 92.81 985 PRO D CA 1
ATOM 2141 C C . PRO A 1 985 ? 196.631 163.603 180.027 1.00 92.81 985 PRO D C 1
ATOM 2142 O O . PRO A 1 985 ? 195.624 162.984 180.394 1.00 92.81 985 PRO D O 1
ATOM 2146 N N . GLU A 1 986 ? 196.826 163.971 178.760 1.00 93.74 986 GLU D N 1
ATOM 2147 C CA . GLU A 1 986 ? 195.851 163.641 177.726 1.00 93.74 986 GLU D CA 1
ATOM 2148 C C . GLU A 1 986 ? 195.872 162.154 177.406 1.00 93.74 986 GLU D C 1
ATOM 2149 O O . GLU A 1 986 ? 194.822 161.540 177.188 1.00 93.74 986 GLU D O 1
ATOM 2155 N N . ASN A 1 987 ? 197.068 161.562 177.369 1.00 94.29 987 ASN D N 1
ATOM 2156 C CA . ASN A 1 987 ? 197.207 160.187 176.907 1.00 94.29 987 ASN D CA 1
ATOM 2157 C C . ASN A 1 987 ? 196.699 159.195 177.941 1.00 94.29 987 ASN D C 1
ATOM 2158 O O . ASN A 1 987 ? 196.061 158.199 177.584 1.00 94.29 987 ASN D O 1
ATOM 2163 N N . ASP A 1 988 ? 196.961 159.459 179.224 1.00 94.42 988 ASP D N 1
ATOM 2164 C CA . ASP A 1 988 ? 196.528 158.558 180.289 1.00 94.42 988 ASP D CA 1
ATOM 2165 C C . ASP A 1 988 ? 195.014 158.575 180.438 1.00 94.42 988 ASP D C 1
ATOM 2166 O O . ASP A 1 988 ? 194.398 157.558 180.780 1.00 94.42 988 ASP D O 1
ATOM 2171 N N . LEU A 1 989 ? 194.402 159.736 180.203 1.00 95.38 989 LEU D N 1
ATOM 2172 C CA . LEU A 1 989 ? 192.953 159.806 180.063 1.00 95.38 989 LEU D CA 1
ATOM 2173 C C . LEU A 1 989 ? 192.493 159.037 178.834 1.00 95.38 989 LEU D C 1
ATOM 2174 O O . LEU A 1 989 ? 191.464 158.352 178.862 1.00 95.38 989 LEU D O 1
ATOM 2179 N N . ALA A 1 990 ? 193.253 159.139 177.743 1.00 94.98 990 ALA D N 1
ATOM 2180 C CA . ALA A 1 990 ? 192.890 158.440 176.518 1.00 94.98 990 ALA D CA 1
ATOM 2181 C C . ALA A 1 990 ? 193.123 156.945 176.645 1.00 94.98 990 ALA D C 1
ATOM 2182 O O . ALA A 1 990 ? 192.401 156.153 176.030 1.00 94.98 990 ALA D O 1
ATOM 2184 N N . GLU A 1 991 ? 194.136 156.548 177.428 1.00 93.93 991 GLU D N 1
ATOM 2185 C CA . GLU A 1 991 ? 194.454 155.134 177.624 1.00 93.93 991 GLU D CA 1
ATOM 2186 C C . GLU A 1 991 ? 193.323 154.407 178.332 1.00 93.93 991 GLU D C 1
ATOM 2187 O O . GLU A 1 991 ? 193.026 153.246 178.028 1.00 93.93 991 GLU D O 1
ATOM 2193 N N . PHE A 1 992 ? 192.690 155.083 179.289 1.00 95.53 992 PHE D N 1
ATOM 2194 C CA . PHE A 1 992 ? 191.497 154.548 179.927 1.00 95.53 992 PHE D CA 1
ATOM 2195 C C . PHE A 1 992 ? 190.343 154.464 178.937 1.00 95.53 992 PHE D C 1
ATOM 2196 O O . PHE A 1 992 ? 189.625 153.459 178.882 1.00 95.53 992 PHE D O 1
ATOM 2204 N N . LEU A 1 993 ? 190.168 155.518 178.136 1.00 97.08 993 LEU D N 1
ATOM 2205 C CA . LEU A 1 993 ? 189.062 155.564 177.187 1.00 97.08 993 LEU D CA 1
ATOM 2206 C C . LEU A 1 993 ? 189.271 154.582 176.047 1.00 97.08 993 LEU D C 1
ATOM 2207 O O . LEU A 1 993 ? 188.302 154.046 175.496 1.00 97.08 993 LEU D O 1
ATOM 2212 N N . ALA A 1 994 ? 190.530 154.348 175.671 1.00 94.72 994 ALA D N 1
ATOM 2213 C CA . ALA A 1 994 ? 190.825 153.302 174.703 1.00 94.72 994 ALA D CA 1
ATOM 2214 C C . ALA A 1 994 ? 190.534 151.933 175.284 1.00 94.72 994 ALA D C 1
ATOM 2215 O O . ALA A 1 994 ? 190.033 151.051 174.582 1.00 94.72 994 ALA D O 1
ATOM 2217 N N . ALA A 1 995 ? 190.835 151.746 176.569 1.00 95.65 995 ALA D N 1
ATOM 2218 C CA . ALA A 1 995 ? 190.648 150.444 177.194 1.00 95.65 995 ALA D CA 1
ATOM 2219 C C . ALA A 1 995 ? 189.174 150.133 177.406 1.00 95.65 995 ALA D C 1
ATOM 2220 O O . ALA A 1 995 ? 188.738 148.999 177.184 1.00 95.65 995 ALA D O 1
ATOM 2222 N N . VAL A 1 996 ? 188.394 151.134 177.824 1.00 96.51 996 VAL D N 1
ATOM 2223 C CA . VAL A 1 996 ? 186.977 150.924 178.124 1.00 96.51 996 VAL D CA 1
ATOM 2224 C C . VAL A 1 996 ? 186.195 150.640 176.846 1.00 96.51 996 VAL D C 1
ATOM 2225 O O . VAL A 1 996 ? 185.388 149.703 176.786 1.00 96.51 996 VAL D O 1
ATOM 2229 N N . HIS A 1 997 ? 186.475 151.406 175.789 1.00 96.64 997 HIS D N 1
ATOM 2230 C CA . HIS A 1 997 ? 185.814 151.176 174.508 1.00 96.64 997 HIS D CA 1
ATOM 2231 C C . HIS A 1 997 ? 186.278 149.875 173.870 1.00 96.64 997 HIS D C 1
ATOM 2232 O O . HIS A 1 997 ? 185.550 149.274 173.075 1.00 96.64 997 HIS D O 1
ATOM 2239 N N . GLN A 1 998 ? 187.493 149.436 174.195 1.00 94.46 998 GLN D N 1
ATOM 2240 C CA . GLN A 1 998 ? 187.890 148.077 173.854 1.00 94.46 998 GLN D CA 1
ATOM 2241 C C . GLN A 1 998 ? 187.074 147.064 174.642 1.00 94.46 998 GLN D C 1
ATOM 2242 O O . GLN A 1 998 ? 186.638 146.046 174.092 1.00 94.46 998 GLN D O 1
ATOM 2248 N N . VAL A 1 999 ? 186.842 147.342 175.927 1.00 94.14 999 VAL D N 1
ATOM 2249 C CA . VAL A 1 999 ? 186.111 146.414 176.786 1.00 94.14 999 VAL D CA 1
ATOM 2250 C C . VAL A 1 999 ? 184.641 146.375 176.390 1.00 94.14 999 VAL D C 1
ATOM 2251 O O . VAL A 1 999 ? 184.049 145.296 176.242 1.00 94.14 999 VAL D O 1
ATOM 2255 N N . LEU A 1 1000 ? 184.044 147.551 176.177 1.00 95.32 1000 LEU D N 1
ATOM 2256 C CA . LEU A 1 1000 ? 182.655 147.614 175.739 1.00 95.32 1000 LEU D CA 1
ATOM 2257 C C . LEU A 1 1000 ? 182.499 147.099 174.319 1.00 95.32 1000 LEU D C 1
ATOM 2258 O O . LEU A 1 1000 ? 181.513 146.427 174.004 1.00 95.32 1000 LEU D O 1
ATOM 2263 N N . GLY A 1 1001 ? 183.466 147.408 173.454 1.00 94.54 1001 GLY D N 1
ATOM 2264 C CA . GLY A 1 1001 ? 183.333 147.055 172.050 1.00 94.54 1001 GLY D CA 1
ATOM 2265 C C . GLY A 1 1001 ? 183.543 145.577 171.790 1.00 94.54 1001 GLY D C 1
ATOM 2266 O O . GLY A 1 1001 ? 183.000 145.018 170.834 1.00 94.54 1001 GLY D O 1
ATOM 2267 N N . LEU A 1 1002 ? 184.355 144.929 172.627 1.00 91.64 1002 LEU D N 1
ATOM 2268 C CA . LEU A 1 1002 ? 184.415 143.475 172.595 1.00 91.64 1002 LEU D CA 1
ATOM 2269 C C . LEU A 1 1002 ? 183.112 142.869 173.079 1.00 91.64 1002 LEU D C 1
ATOM 2270 O O . LEU A 1 1002 ? 182.688 141.821 172.581 1.00 91.64 1002 LEU D O 1
ATOM 2275 N N . ARG A 1 1003 ? 182.456 143.523 174.027 1.00 91.52 1003 ARG D N 1
ATOM 2276 C CA . ARG A 1 1003 ? 181.209 143.037 174.584 1.00 91.52 1003 ARG D CA 1
ATOM 2277 C C . ARG A 1 1003 ? 179.985 143.658 173.927 1.00 91.52 1003 ARG D C 1
ATOM 2278 O O . ARG A 1 1003 ? 178.865 143.385 174.375 1.00 91.52 1003 ARG D O 1
ATOM 2286 N N . LYS A 1 1004 ? 180.187 144.459 172.864 1.00 91.99 1004 LYS D N 1
ATOM 2287 C CA . LYS A 1 1004 ? 179.133 145.149 172.098 1.00 91.99 1004 LYS D CA 1
ATOM 2288 C C . LYS A 1 1004 ? 178.278 146.045 172.994 1.00 91.99 1004 LYS D C 1
ATOM 2289 O O . LYS A 1 1004 ? 177.049 146.044 172.915 1.00 91.99 1004 LYS D O 1
ATOM 2295 N N . CYS A 1 1005 ? 178.936 146.806 173.865 1.00 92.43 1005 CYS D N 1
ATOM 2296 C CA . CYS A 1 1005 ? 178.250 147.570 174.895 1.00 92.43 1005 CYS D CA 1
ATOM 2297 C C . CYS A 1 1005 ? 178.323 149.075 174.700 1.00 92.43 1005 CYS D C 1
ATOM 2298 O O . CYS A 1 1005 ? 177.717 149.811 175.482 1.00 92.43 1005 CYS D O 1
ATOM 2301 N N . CYS A 1 1006 ? 179.045 149.556 173.693 1.00 94.85 1006 CYS D N 1
ATOM 2302 C CA . CYS A 1 1006 ? 179.213 150.998 173.560 1.00 94.85 1006 CYS D CA 1
ATOM 2303 C C . CYS A 1 1006 ? 177.988 151.662 172.943 1.00 94.85 1006 CYS D C 1
ATOM 2304 O O . CYS A 1 1006 ? 177.762 152.859 173.146 1.00 94.85 1006 CYS D O 1
ATOM 2307 N N . LYS A 1 1007 ? 177.180 150.904 172.200 1.00 94.81 1007 LYS D N 1
ATOM 2308 C CA . LYS A 1 1007 ? 176.055 151.508 171.493 1.00 94.81 1007 LYS D CA 1
ATOM 2309 C C . LYS A 1 1007 ? 174.866 151.766 172.406 1.00 94.81 1007 LYS D C 1
ATOM 2310 O O . LYS A 1 1007 ? 173.960 152.520 172.035 1.00 94.81 1007 LYS D O 1
ATOM 2316 N N . SER A 1 1008 ? 174.837 151.150 173.584 1.00 94.45 1008 SER D N 1
ATOM 2317 C CA . SER A 1 1008 ? 173.667 151.251 174.441 1.00 94.45 1008 SER D CA 1
ATOM 2318 C C . SER A 1 1008 ? 173.622 152.602 175.145 1.00 94.45 1008 SER D C 1
ATOM 2319 O O . SER A 1 1008 ? 174.592 153.369 175.136 1.00 94.45 1008 SER D O 1
ATOM 2322 N N . SER A 1 1009 ? 172.456 152.872 175.759 1.00 94.74 1009 SER D N 1
ATOM 2323 C CA . SER A 1 1009 ? 172.142 154.091 176.525 1.00 94.74 1009 SER D CA 1
ATOM 2324 C C . SER A 1 1009 ? 172.331 155.354 175.684 1.00 94.74 1009 SER D C 1
ATOM 2325 O O . SER A 1 1009 ? 172.884 156.354 176.151 1.00 94.74 1009 SER D O 1
ATOM 2328 N N . ASN A 1 1010 ? 171.900 155.264 174.417 1.00 94.17 1010 ASN D N 1
ATOM 2329 C CA . ASN A 1 1010 ? 171.950 156.335 173.409 1.00 94.17 1010 ASN D CA 1
ATOM 2330 C C . ASN A 1 1010 ? 173.372 156.833 173.154 1.00 94.17 1010 ASN D C 1
ATOM 2331 O O . ASN A 1 1010 ? 173.570 158.004 172.815 1.00 94.17 1010 ASN D O 1
ATOM 2336 N N . ARG A 1 1011 ? 174.345 155.922 173.317 1.00 95.45 1011 ARG D N 1
ATOM 2337 C CA . ARG A 1 1011 ? 175.772 156.124 173.034 1.00 95.45 1011 ARG D CA 1
ATOM 2338 C C . ARG A 1 1011 ? 176.362 157.305 173.798 1.00 95.45 1011 ARG D C 1
ATOM 2339 O O . ARG A 1 1011 ? 177.170 158.058 173.250 1.00 95.45 1011 ARG D O 1
ATOM 2347 N N . ILE A 1 1012 ? 175.940 157.480 175.056 1.00 95.81 1012 ILE D N 1
ATOM 2348 C CA . ILE A 1 1012 ? 176.331 158.649 175.844 1.00 95.81 1012 ILE D CA 1
ATOM 2349 C C . ILE A 1 1012 ? 177.814 158.598 176.201 1.00 95.81 1012 ILE D C 1
ATOM 2350 O O . ILE A 1 1012 ? 178.482 159.637 176.275 1.00 95.81 1012 ILE D O 1
ATOM 2355 N N . PHE A 1 1013 ? 178.370 157.397 176.358 1.00 97.49 1013 PHE D N 1
ATOM 2356 C CA . PHE A 1 1013 ? 179.812 157.260 176.501 1.00 97.49 1013 PHE D CA 1
ATOM 2357 C C . PHE A 1 1013 ? 180.513 157.517 175.175 1.00 97.49 1013 PHE D C 1
ATOM 2358 O O . PHE A 1 1013 ? 181.583 158.136 175.141 1.00 97.49 1013 PHE D O 1
ATOM 2366 N N . LEU A 1 1014 ? 179.925 157.026 174.080 1.00 97.06 1014 LEU D N 1
ATOM 2367 C CA . LEU A 1 1014 ? 180.507 157.216 172.754 1.00 97.06 1014 LEU D CA 1
ATOM 2368 C C . LEU A 1 1014 ? 180.471 158.676 172.340 1.00 97.06 1014 LEU D C 1
ATOM 2369 O O . LEU A 1 1014 ? 181.400 159.174 171.695 1.00 97.06 1014 LEU D O 1
ATOM 2374 N N . LYS A 1 1015 ? 179.395 159.374 172.698 1.00 95.91 1015 LYS D N 1
ATOM 2375 C CA . LYS A 1 1015 ? 179.325 160.802 172.429 1.00 95.91 1015 LYS D CA 1
ATOM 2376 C C . LYS A 1 1015 ? 180.293 161.575 173.309 1.00 95.91 1015 LYS D C 1
ATOM 2377 O O . LYS A 1 1015 ? 180.802 162.624 172.903 1.00 95.91 1015 LYS D O 1
ATOM 2383 N N . MET A 1 1016 ? 180.567 161.067 174.512 1.00 95.98 1016 MET D N 1
ATOM 2384 C CA . MET A 1 1016 ? 181.496 161.749 175.405 1.00 95.98 1016 MET D CA 1
ATOM 2385 C C . MET A 1 1016 ? 182.930 161.627 174.911 1.00 95.98 1016 MET D C 1
ATOM 2386 O O . MET A 1 1016 ? 183.684 162.606 174.930 1.00 95.98 1016 MET D O 1
ATOM 2391 N N . MET A 1 1017 ? 183.309 160.439 174.436 1.00 96.95 1017 MET D N 1
ATOM 2392 C CA . MET A 1 1017 ? 184.683 160.195 174.008 1.00 96.95 1017 MET D CA 1
ATOM 2393 C C . MET A 1 1017 ? 184.999 160.921 172.707 1.00 96.95 1017 MET D C 1
ATOM 2394 O O . MET A 1 1017 ? 186.162 161.241 172.433 1.00 96.95 1017 MET D O 1
ATOM 2399 N N . ARG A 1 1018 ? 183.969 161.193 171.902 1.00 96.10 1018 ARG D N 1
ATOM 2400 C CA . ARG A 1 1018 ? 184.120 161.966 170.677 1.00 96.10 1018 ARG D CA 1
ATOM 2401 C C . ARG A 1 1018 ? 184.580 163.393 170.945 1.00 96.10 1018 ARG D C 1
ATOM 2402 O O . ARG A 1 1018 ? 185.440 163.903 170.217 1.00 96.10 1018 ARG D O 1
ATOM 2410 N N . VAL A 1 1019 ? 184.049 164.029 171.985 1.00 94.12 1019 VAL D N 1
ATOM 2411 C CA . VAL A 1 1019 ? 184.432 165.391 172.342 1.00 94.12 1019 VAL D CA 1
ATOM 2412 C C . VAL A 1 1019 ? 185.856 165.448 172.883 1.00 94.12 1019 VAL D C 1
ATOM 2413 O O . VAL A 1 1019 ? 186.595 166.396 172.602 1.00 94.12 1019 VAL D O 1
ATOM 2417 N N . GLU A 1 1020 ? 186.265 164.424 173.636 1.00 93.84 1020 GLU D N 1
ATOM 2418 C CA . GLU A 1 1020 ? 187.544 164.481 174.336 1.00 93.84 1020 GLU D CA 1
ATOM 2419 C C . GLU A 1 1020 ? 188.713 164.279 173.383 1.00 93.84 1020 GLU D C 1
ATOM 2420 O O . GLU A 1 1020 ? 189.790 164.853 173.584 1.00 93.84 1020 GLU D O 1
ATOM 2426 N N . LEU A 1 1021 ? 188.520 163.464 172.345 1.00 94.90 1021 LEU D N 1
ATOM 2427 C CA . LEU A 1 1021 ? 189.584 163.220 171.377 1.00 94.90 1021 LEU D CA 1
ATOM 2428 C C . LEU A 1 1021 ? 189.849 164.451 170.520 1.00 94.90 1021 LEU D C 1
ATOM 2429 O O . LEU A 1 1021 ? 190.990 164.699 170.113 1.00 94.90 1021 LEU D O 1
ATOM 2434 N N . LEU A 1 1022 ? 188.807 165.236 170.244 1.00 92.94 1022 LEU D N 1
ATOM 2435 C CA . LEU A 1 1022 ? 188.981 166.435 169.434 1.00 92.94 1022 LEU D CA 1
ATOM 2436 C C . LEU A 1 1022 ? 189.678 167.538 170.216 1.00 92.94 1022 LEU D C 1
ATOM 2437 O O . LEU A 1 1022 ? 190.302 168.425 169.623 1.00 92.94 1022 LEU D O 1
ATOM 2442 N N . LYS A 1 1023 ? 189.556 167.518 171.544 1.00 90.69 1023 LYS D N 1
ATOM 2443 C CA . LYS A 1 1023 ? 190.321 168.443 172.371 1.00 90.69 1023 LYS D CA 1
ATOM 2444 C C . LYS A 1 1023 ? 191.806 168.118 172.328 1.00 90.69 1023 LYS D C 1
ATOM 2445 O O . LYS A 1 1023 ? 192.646 169.020 172.247 1.00 90.69 1023 LYS D O 1
ATOM 2451 N N . GLN A 1 1024 ? 192.145 166.835 172.370 1.00 89.84 1024 GLN D N 1
ATOM 2452 C CA . GLN A 1 1024 ? 193.539 166.425 172.436 1.00 89.84 1024 GLN D CA 1
ATOM 2453 C C . GLN A 1 1024 ? 194.193 166.489 171.063 1.00 89.84 1024 GLN D C 1
ATOM 2454 O O . GLN A 1 1024 ? 193.596 166.101 170.055 1.00 89.84 1024 GLN D O 1
ATOM 2460 N N . LYS A 1 1025 ? 195.430 166.980 171.024 1.00 85.89 1025 LYS D N 1
ATOM 2461 C CA . LYS A 1 1025 ? 196.119 167.204 169.761 1.00 85.89 1025 LYS D CA 1
ATOM 2462 C C . LYS A 1 1025 ? 197.331 166.308 169.570 1.00 85.89 1025 LYS D C 1
ATOM 2463 O O . LYS A 1 1025 ? 197.399 165.566 168.583 1.00 85.89 1025 LYS D O 1
ATOM 2469 N N . ASN A 1 1026 ? 198.289 166.343 170.496 1.00 87.49 1026 ASN D N 1
ATOM 2470 C CA . ASN A 1 1026 ? 199.578 165.688 170.326 1.00 87.49 1026 ASN D CA 1
ATOM 2471 C C . ASN A 1 1026 ? 199.609 164.291 170.931 1.00 87.49 1026 ASN D C 1
ATOM 2472 O O . ASN A 1 1026 ? 200.670 163.835 171.371 1.00 87.49 1026 ASN D O 1
ATOM 2477 N N . ILE A 1 1027 ? 198.460 163.615 170.984 1.00 89.77 1027 ILE D N 1
ATOM 2478 C CA . ILE A 1 1027 ? 198.435 162.200 171.326 1.00 89.77 1027 ILE D CA 1
ATOM 2479 C C . ILE A 1 1027 ? 199.080 161.396 170.197 1.00 89.77 1027 ILE D C 1
ATOM 2480 O O . ILE A 1 1027 ? 199.015 161.757 169.019 1.00 89.77 1027 ILE D O 1
ATOM 2485 N N . GLU A 1 1028 ? 199.811 160.356 170.570 1.00 88.95 1028 GLU D N 1
ATOM 2486 C CA . GLU A 1 1028 ? 200.220 159.347 169.611 1.00 88.95 1028 GLU D CA 1
ATOM 2487 C C . GLU A 1 1028 ? 199.083 158.347 169.460 1.00 88.95 1028 GLU D C 1
ATOM 2488 O O . GLU A 1 1028 ? 198.622 157.770 170.453 1.00 88.95 1028 GLU D O 1
ATOM 2494 N N . ASN A 1 1029 ? 198.614 158.188 168.216 1.00 88.57 1029 ASN D N 1
ATOM 2495 C CA . ASN A 1 1029 ? 197.498 157.337 167.800 1.00 88.57 1029 ASN D CA 1
ATOM 2496 C C . ASN A 1 1029 ? 196.177 157.671 168.489 1.00 88.57 1029 ASN D C 1
ATOM 2497 O O . ASN A 1 1029 ? 195.469 156.762 168.927 1.00 88.57 1029 ASN D O 1
ATOM 2502 N N . TRP A 1 1030 ? 195.815 158.957 168.588 1.00 93.07 1030 TRP D N 1
ATOM 2503 C CA . TRP A 1 1030 ? 194.410 159.304 168.807 1.00 93.07 1030 TRP D CA 1
ATOM 2504 C C . TRP A 1 1030 ? 193.567 158.899 167.607 1.00 93.07 1030 TRP D C 1
ATOM 2505 O O . TRP A 1 1030 ? 192.378 158.586 167.744 1.00 93.07 1030 TRP D O 1
ATOM 2516 N N . GLU A 1 1031 ? 194.180 158.922 166.419 1.00 93.13 1031 GLU D N 1
ATOM 2517 C CA . GLU A 1 1031 ? 193.527 158.536 165.174 1.00 93.13 1031 GLU D CA 1
ATOM 2518 C C . GLU A 1 1031 ? 193.154 157.058 165.165 1.00 93.13 1031 GLU D C 1
ATOM 2519 O O . GLU A 1 1031 ? 192.190 156.660 164.499 1.00 93.13 1031 GLU D O 1
ATOM 2525 N N . ASP A 1 1032 ? 193.918 156.228 165.879 1.00 93.35 1032 ASP D N 1
ATOM 2526 C CA . ASP A 1 1032 ? 193.507 154.848 166.096 1.00 93.35 1032 ASP D CA 1
ATOM 2527 C C . ASP A 1 1032 ? 192.267 154.774 166.968 1.00 93.35 1032 ASP D C 1
ATOM 2528 O O . ASP A 1 1032 ? 191.398 153.923 166.747 1.00 93.35 1032 ASP D O 1
ATOM 2533 N N . TYR A 1 1033 ? 192.160 155.670 167.947 1.00 94.69 1033 TYR D N 1
ATOM 2534 C CA . TYR A 1 1033 ? 191.052 155.622 168.893 1.00 94.69 1033 TYR D CA 1
ATOM 2535 C C . TYR A 1 1033 ? 189.781 156.180 168.267 1.00 94.69 1033 TYR D C 1
ATOM 2536 O O . TYR A 1 1033 ? 188.723 155.543 168.309 1.00 94.69 1033 TYR D O 1
ATOM 2545 N N . LEU A 1 1034 ? 189.878 157.376 167.678 1.00 95.40 1034 LEU D N 1
ATOM 2546 C CA . LEU A 1 1034 ? 188.714 158.048 167.108 1.00 95.40 1034 LEU D CA 1
ATOM 2547 C C . LEU A 1 1034 ? 188.214 157.346 165.855 1.00 95.40 1034 LEU D C 1
ATOM 2548 O O . LEU A 1 1034 ? 187.023 157.429 165.529 1.00 95.40 1034 LEU D O 1
ATOM 2553 N N . GLY A 1 1035 ? 189.110 156.650 165.150 1.00 95.10 1035 GLY D N 1
ATOM 2554 C CA . GLY A 1 1035 ? 188.698 155.866 163.999 1.00 95.10 1035 GLY D CA 1
ATOM 2555 C C . GLY A 1 1035 ? 187.774 154.725 164.372 1.00 95.10 1035 GLY D C 1
ATOM 2556 O O . GLY A 1 1035 ? 186.827 154.421 163.644 1.00 95.10 1035 GLY D O 1
ATOM 2557 N N . GLN A 1 1036 ? 188.017 154.107 165.528 1.00 95.93 1036 GLN D N 1
ATOM 2558 C CA . GLN A 1 1036 ? 187.084 153.127 166.068 1.00 95.93 1036 GLN D CA 1
ATOM 2559 C C . GLN A 1 1036 ? 185.764 153.785 166.460 1.00 95.93 1036 GLN D C 1
ATOM 2560 O O . GLN A 1 1036 ? 184.694 153.181 166.310 1.00 95.93 1036 GLN D O 1
ATOM 2566 N N . VAL A 1 1037 ? 185.825 155.028 166.948 1.00 96.64 1037 VAL D N 1
ATOM 2567 C CA . VAL A 1 1037 ? 184.617 155.760 167.324 1.00 96.64 1037 VAL D CA 1
ATOM 2568 C C . VAL A 1 1037 ? 183.804 156.122 166.089 1.00 96.64 1037 VAL D C 1
ATOM 2569 O O . VAL A 1 1037 ? 182.588 155.906 166.039 1.00 96.64 1037 VAL D O 1
ATOM 2573 N N . LEU A 1 1038 ? 184.472 156.658 165.065 1.00 96.59 1038 LEU D N 1
ATOM 2574 C CA . LEU A 1 1038 ? 183.759 157.130 163.883 1.00 96.59 1038 LEU D CA 1
ATOM 2575 C C . LEU A 1 1038 ? 183.265 155.973 163.030 1.00 96.59 1038 LEU D C 1
ATOM 2576 O O . LEU A 1 1038 ? 182.293 156.118 162.280 1.00 96.59 1038 LEU D O 1
ATOM 2581 N N . TYR A 1 1039 ? 183.927 154.821 163.124 1.00 96.53 1039 TYR D N 1
ATOM 2582 C CA . TYR A 1 1039 ? 183.361 153.606 162.557 1.00 96.53 1039 TYR D CA 1
ATOM 2583 C C . TYR A 1 1039 ? 182.110 153.179 163.306 1.00 96.53 1039 TYR D C 1
ATOM 2584 O O . TYR A 1 1039 ? 181.154 152.697 162.691 1.00 96.53 1039 TYR D O 1
ATOM 2593 N N . ASP A 1 1040 ? 182.099 153.345 164.629 1.00 96.73 1040 ASP D N 1
ATOM 2594 C CA . ASP A 1 1040 ? 180.914 153.020 165.411 1.00 96.73 1040 ASP D CA 1
ATOM 2595 C C . ASP A 1 1040 ? 179.790 154.023 165.180 1.00 96.73 1040 ASP D C 1
ATOM 2596 O O . ASP A 1 1040 ? 178.637 153.627 164.982 1.00 96.73 1040 ASP D O 1
ATOM 2601 N N . LEU A 1 1041 ? 180.103 155.318 165.184 1.00 96.48 1041 LEU D N 1
ATOM 2602 C CA . LEU A 1 1041 ? 179.052 156.329 165.177 1.00 96.48 1041 LEU D CA 1
ATOM 2603 C C . LEU A 1 1041 ? 178.455 156.523 163.789 1.00 96.48 1041 LEU D C 1
ATOM 2604 O O . LEU A 1 1041 ? 177.236 156.454 163.612 1.00 96.48 1041 LEU D O 1
ATOM 2609 N N . HIS A 1 1042 ? 179.296 156.791 162.798 1.00 96.13 1042 HIS D N 1
ATOM 2610 C CA . HIS A 1 1042 ? 178.819 157.110 161.463 1.00 96.13 1042 HIS D CA 1
ATOM 2611 C C . HIS A 1 1042 ? 179.453 156.257 160.377 1.00 96.13 1042 HIS D C 1
ATOM 2612 O O . HIS A 1 1042 ? 179.165 156.479 159.196 1.00 96.13 1042 HIS D O 1
ATOM 2619 N N . GLY A 1 1043 ? 180.282 155.281 160.735 1.00 95.18 1043 GLY D N 1
ATOM 2620 C CA . GLY A 1 1043 ? 180.935 154.442 159.743 1.00 95.18 1043 GLY D CA 1
ATOM 2621 C C . GLY A 1 1043 ? 181.980 155.150 158.908 1.00 95.18 1043 GLY D C 1
ATOM 2622 O O . GLY A 1 1043 ? 182.032 154.954 157.687 1.00 95.18 1043 GLY D O 1
ATOM 2623 N N . LEU A 1 1044 ? 182.810 155.977 159.533 1.00 95.47 1044 LEU D N 1
ATOM 2624 C CA . LEU A 1 1044 ? 183.825 156.757 158.831 1.00 95.47 1044 LEU D CA 1
ATOM 2625 C C . LEU A 1 1044 ? 185.160 156.044 158.998 1.00 95.47 1044 LEU D C 1
ATOM 2626 O O . LEU A 1 1044 ? 185.907 156.314 159.940 1.00 95.47 1044 LEU D O 1
ATOM 2631 N N . LYS A 1 1045 ? 185.461 155.136 158.075 1.00 95.07 1045 LYS D N 1
ATOM 2632 C CA . LYS A 1 1045 ? 186.669 154.324 158.155 1.00 95.07 1045 LYS D CA 1
ATOM 2633 C C . LYS A 1 1045 ? 187.854 155.152 157.684 1.00 95.07 1045 LYS D C 1
ATOM 2634 O O . LYS A 1 1045 ? 187.947 155.493 156.502 1.00 95.07 1045 LYS D O 1
ATOM 2640 N N . LEU A 1 1046 ? 188.758 155.487 158.605 1.00 93.96 1046 LEU D N 1
ATOM 2641 C CA . LEU A 1 1046 ? 189.958 156.211 158.207 1.00 93.96 1046 LEU D CA 1
ATOM 2642 C C . LEU A 1 1046 ? 190.944 155.307 157.483 1.00 93.96 1046 LEU D C 1
ATOM 2643 O O . LEU A 1 1046 ? 191.614 155.750 156.544 1.00 93.96 1046 LEU D O 1
ATOM 2648 N N . GLY A 1 1047 ? 191.042 154.046 157.896 1.00 87.06 1047 GLY D N 1
ATOM 2649 C CA . GLY A 1 1047 ? 191.967 153.119 157.275 1.00 87.06 1047 GLY D CA 1
ATOM 2650 C C . GLY A 1 1047 ? 193.405 153.249 157.715 1.00 87.06 1047 GLY D C 1
ATOM 2651 O O . GLY A 1 1047 ? 194.271 152.567 157.159 1.00 87.06 1047 GLY D O 1
ATOM 2652 N N . VAL A 1 1048 ? 193.692 154.095 158.701 1.00 86.09 1048 VAL D N 1
ATOM 2653 C CA . VAL A 1 1048 ? 195.047 154.295 159.188 1.00 86.09 1048 VAL D CA 1
ATOM 2654 C C . VAL A 1 1048 ? 195.115 153.827 160.632 1.00 86.09 1048 VAL D C 1
ATOM 2655 O O . VAL A 1 1048 ? 194.109 153.467 161.244 1.00 86.09 1048 VAL D O 1
ATOM 2659 N N . GLY A 1 1049 ? 196.318 153.839 161.169 1.00 84.75 1049 GLY D N 1
ATOM 2660 C CA . GLY A 1 1049 ? 196.485 153.441 162.547 1.00 84.75 1049 GLY D CA 1
ATOM 2661 C C . GLY A 1 1049 ? 196.829 151.968 162.662 1.00 84.75 1049 GLY D C 1
ATOM 2662 O O . GLY A 1 1049 ? 196.679 151.187 161.711 1.00 84.75 1049 GLY D O 1
ATOM 2663 N N . VAL A 1 1050 ? 197.321 151.586 163.843 1.00 85.50 1050 VAL D N 1
ATOM 2664 C CA . VAL A 1 1050 ? 197.731 150.207 164.079 1.00 85.50 1050 VAL D CA 1
ATOM 2665 C C . VAL A 1 1050 ? 196.528 149.281 164.158 1.00 85.50 1050 VAL D C 1
ATOM 2666 O O . VAL A 1 1050 ? 196.517 148.214 163.532 1.00 85.50 1050 VAL D O 1
ATOM 2670 N N . TRP A 1 1051 ? 195.495 149.664 164.898 1.00 84.37 1051 TRP D N 1
ATOM 2671 C CA . TRP A 1 1051 ? 194.348 148.793 165.098 1.00 84.37 1051 TRP D CA 1
ATOM 2672 C C . TRP A 1 1051 ? 193.346 149.012 163.976 1.00 84.37 1051 TRP D C 1
ATOM 2673 O O . TRP A 1 1051 ? 193.008 150.154 163.650 1.00 84.37 1051 TRP D O 1
ATOM 2684 N N . ASP A 1 1052 ? 192.884 147.916 163.384 1.00 87.44 1052 ASP D N 1
ATOM 2685 C CA . ASP A 1 1052 ? 191.734 147.974 162.499 1.00 87.44 1052 ASP D CA 1
ATOM 2686 C C . ASP A 1 1052 ? 190.474 148.245 163.310 1.00 87.44 1052 ASP D C 1
ATOM 2687 O O . ASP A 1 1052 ? 190.425 148.010 164.520 1.00 87.44 1052 ASP D O 1
ATOM 2692 N N . VAL A 1 1053 ? 189.440 148.741 162.630 1.00 92.66 1053 VAL D N 1
ATOM 2693 C CA . VAL A 1 1053 ? 188.207 149.079 163.326 1.00 92.66 1053 VAL D CA 1
ATOM 2694 C C . VAL A 1 1053 ? 187.430 147.810 163.648 1.00 92.66 1053 VAL D C 1
ATOM 2695 O O . VAL A 1 1053 ? 187.153 146.980 162.772 1.00 92.66 1053 VAL D O 1
ATOM 2699 N N . GLN A 1 1054 ? 187.104 147.636 164.925 1.00 93.31 1054 GLN D N 1
ATOM 2700 C CA . GLN A 1 1054 ? 186.427 146.436 165.391 1.00 93.31 1054 GLN D CA 1
ATOM 2701 C C . GLN A 1 1054 ? 184.922 146.606 165.292 1.00 93.31 1054 GLN D C 1
ATOM 2702 O O . GLN A 1 1054 ? 184.387 147.697 165.500 1.00 93.31 1054 GLN D O 1
ATOM 2708 N N . ASP A 1 1055 ? 184.243 145.508 164.968 1.00 92.56 1055 ASP D N 1
ATOM 2709 C CA . ASP A 1 1055 ? 182.794 145.518 164.834 1.00 92.56 1055 ASP D CA 1
ATOM 2710 C C . ASP A 1 1055 ? 182.169 145.621 166.217 1.00 92.56 1055 ASP D C 1
ATOM 2711 O O . ASP A 1 1055 ? 182.326 144.720 167.048 1.00 92.56 1055 ASP D O 1
ATOM 2716 N N . HIS A 1 1056 ? 181.471 146.723 166.464 1.00 94.60 1056 HIS D N 1
ATOM 2717 C CA . HIS A 1 1056 ? 180.828 146.964 167.744 1.00 94.60 1056 HIS D CA 1
ATOM 2718 C C . HIS A 1 1056 ? 179.313 146.898 167.634 1.00 94.60 1056 HIS D C 1
ATOM 2719 O O . HIS A 1 1056 ? 178.616 147.124 168.627 1.00 94.60 1056 HIS D O 1
ATOM 2726 N N . GLY A 1 1057 ? 178.793 146.603 166.447 1.00 91.17 1057 GLY D N 1
ATOM 2727 C CA . GLY A 1 1057 ? 177.365 146.408 166.256 1.00 91.17 1057 GLY D CA 1
ATOM 2728 C C . GLY A 1 1057 ? 176.539 147.672 166.329 1.00 91.17 1057 GLY D C 1
ATOM 2729 O O . GLY A 1 1057 ? 175.322 147.601 166.544 1.00 91.17 1057 GLY D O 1
ATOM 2730 N N . CYS A 1 1058 ? 177.161 148.826 166.116 1.00 92.56 1058 CYS D N 1
ATOM 2731 C CA . CYS A 1 1058 ? 176.469 150.105 166.146 1.00 92.56 1058 CYS D CA 1
ATOM 2732 C C . CYS A 1 1058 ? 176.106 150.505 164.725 1.00 92.56 1058 CYS D C 1
ATOM 2733 O O . CYS A 1 1058 ? 176.927 150.377 163.811 1.00 92.56 1058 CYS D O 1
ATOM 2736 N N . GLU A 1 1059 ? 174.878 150.971 164.545 1.00 92.75 1059 GLU D N 1
ATOM 2737 C CA . GLU A 1 1059 ? 174.457 151.452 163.243 1.00 92.75 1059 GLU D CA 1
ATOM 2738 C C . GLU A 1 1059 ? 175.140 152.780 162.931 1.00 92.75 1059 GLU D C 1
ATOM 2739 O O . GLU A 1 1059 ? 175.369 153.587 163.837 1.00 92.75 1059 GLU D O 1
ATOM 2745 N N . PRO A 1 1060 ? 175.509 153.019 161.673 1.00 92.91 1060 PRO D N 1
ATOM 2746 C CA . PRO A 1 1060 ? 176.098 154.316 161.309 1.00 92.91 1060 PRO D CA 1
ATOM 2747 C C . PRO A 1 1060 ? 175.027 155.394 161.305 1.00 92.91 1060 PRO D C 1
ATOM 2748 O O . PRO A 1 1060 ? 174.186 155.446 160.406 1.00 92.91 1060 PRO D O 1
ATOM 2752 N N . GLU A 1 1061 ? 175.047 156.239 162.332 1.00 93.95 1061 GLU D N 1
ATOM 2753 C CA . GLU A 1 1061 ? 174.127 157.364 162.396 1.00 93.95 1061 GLU D CA 1
ATOM 2754 C C . GLU A 1 1061 ? 174.540 158.413 161.374 1.00 93.95 1061 GLU D C 1
ATOM 2755 O O . GLU A 1 1061 ? 175.728 158.571 161.077 1.00 93.95 1061 GLU D O 1
ATOM 2761 N N . ASN A 1 1062 ? 173.544 159.110 160.824 1.00 93.43 1062 ASN D N 1
ATOM 2762 C CA . ASN A 1 1062 ? 173.768 159.987 159.680 1.00 93.43 1062 ASN D CA 1
ATOM 2763 C C . ASN A 1 1062 ? 174.559 161.224 160.079 1.00 93.43 1062 ASN D C 1
ATOM 2764 O O . ASN A 1 1062 ? 174.321 161.825 161.130 1.00 93.43 1062 ASN D O 1
ATOM 2769 N N . LEU A 1 1063 ? 175.496 161.599 159.217 1.00 94.59 1063 LEU D N 1
ATOM 2770 C CA . LEU A 1 1063 ? 176.460 162.647 159.517 1.00 94.59 1063 LEU D CA 1
ATOM 2771 C C . LEU A 1 1063 ? 175.799 164.009 159.366 1.00 94.59 1063 LEU D C 1
ATOM 2772 O O . LEU A 1 1063 ? 175.479 164.439 158.254 1.00 94.59 1063 LEU D O 1
ATOM 2777 N N . GLU A 1 1064 ? 175.586 164.679 160.489 1.00 93.41 1064 GLU D N 1
ATOM 2778 C CA . GLU A 1 1064 ? 175.062 166.032 160.498 1.00 93.41 1064 GLU D CA 1
ATOM 2779 C C . GLU A 1 1064 ? 176.166 167.012 160.103 1.00 93.41 1064 GLU D C 1
ATOM 2780 O O . GLU A 1 1064 ? 177.358 166.711 160.227 1.00 93.41 1064 GLU D O 1
ATOM 2786 N N . LYS A 1 1065 ? 175.746 168.178 159.591 1.00 92.64 1065 LYS D N 1
ATOM 2787 C CA . LYS A 1 1065 ? 176.658 169.158 159.001 1.00 92.64 1065 LYS D CA 1
ATOM 2788 C C . LYS A 1 1065 ? 177.613 169.750 160.029 1.00 92.64 1065 LYS D C 1
ATOM 2789 O O . LYS A 1 1065 ? 178.831 169.786 159.810 1.00 92.64 1065 LYS D O 1
ATOM 2795 N N . ARG A 1 1066 ? 177.073 170.230 161.153 1.00 92.09 1066 ARG D N 1
ATOM 2796 C CA . ARG A 1 1066 ? 177.900 170.785 162.221 1.00 92.09 1066 ARG D CA 1
ATOM 2797 C C . ARG A 1 1066 ? 178.745 169.700 162.878 1.00 92.09 1066 ARG D C 1
ATOM 2798 O O . ARG A 1 1066 ? 179.885 169.962 163.284 1.00 92.09 1066 ARG D O 1
ATOM 2806 N N . GLN A 1 1067 ? 178.221 168.471 162.925 1.00 93.46 1067 GLN D N 1
ATOM 2807 C CA . GLN A 1 1067 ? 178.993 167.325 163.392 1.00 93.46 1067 GLN D CA 1
ATOM 2808 C C . GLN A 1 1067 ? 180.174 167.040 162.476 1.00 93.46 1067 GLN D C 1
ATOM 2809 O O . GLN A 1 1067 ? 181.255 166.668 162.941 1.00 93.46 1067 GLN D O 1
ATOM 2815 N N . ALA A 1 1068 ? 179.982 167.208 161.168 1.00 94.41 1068 ALA D N 1
ATOM 2816 C CA . ALA A 1 1068 ? 181.082 167.023 160.228 1.00 94.41 1068 ALA D CA 1
ATOM 2817 C C . ALA A 1 1068 ? 182.098 168.151 160.337 1.00 94.41 1068 ALA D C 1
ATOM 2818 O O . ALA A 1 1068 ? 183.305 167.934 160.178 1.00 94.41 1068 ALA D O 1
ATOM 2820 N N . LEU A 1 1069 ? 181.625 169.366 160.622 1.00 93.17 1069 LEU D N 1
ATOM 2821 C CA . LEU A 1 1069 ? 182.490 170.538 160.631 1.00 93.17 1069 LEU D CA 1
ATOM 2822 C C . LEU A 1 1069 ? 183.414 170.600 161.839 1.00 93.17 1069 LEU D C 1
ATOM 2823 O O . LEU A 1 1069 ? 184.385 171.363 161.810 1.00 93.17 1069 LEU D O 1
ATOM 2828 N N . GLN A 1 1070 ? 183.140 169.834 162.895 1.00 92.71 1070 GLN D N 1
ATOM 2829 C CA . GLN A 1 1070 ? 184.079 169.767 164.008 1.00 92.71 1070 GLN D CA 1
ATOM 2830 C C . GLN A 1 1070 ? 185.294 168.922 163.660 1.00 92.71 1070 GLN D C 1
ATOM 2831 O O . GLN A 1 1070 ? 186.364 169.099 164.252 1.00 92.71 1070 GLN D O 1
ATOM 2837 N N . LEU A 1 1071 ? 185.150 168.010 162.705 1.00 94.79 1071 LEU D N 1
ATOM 2838 C CA . LEU A 1 1071 ? 186.171 167.019 162.405 1.00 94.79 1071 LEU D CA 1
ATOM 2839 C C . LEU A 1 1071 ? 187.184 167.479 161.367 1.00 94.79 1071 LEU D C 1
ATOM 2840 O O . LEU A 1 1071 ? 188.115 166.724 161.072 1.00 94.79 1071 LEU D O 1
ATOM 2845 N N . VAL A 1 1072 ? 187.016 168.685 160.816 1.00 94.32 1072 VAL D N 1
ATOM 2846 C CA . VAL A 1 1072 ? 187.826 169.146 159.688 1.00 94.32 1072 VAL D CA 1
ATOM 2847 C C . VAL A 1 1072 ? 189.270 169.392 160.113 1.00 94.32 1072 VAL D C 1
ATOM 2848 O O . VAL A 1 1072 ? 190.214 169.089 159.370 1.00 94.32 1072 VAL D O 1
ATOM 2852 N N . GLU A 1 1073 ? 189.461 169.903 161.333 1.00 91.56 1073 GLU D N 1
ATOM 2853 C CA . GLU A 1 1073 ? 190.788 170.282 161.815 1.00 91.56 1073 GLU D CA 1
ATOM 2854 C C . GLU A 1 1073 ? 191.691 169.077 162.052 1.00 91.56 1073 GLU D C 1
ATOM 2855 O O . GLU A 1 1073 ? 192.917 169.220 162.086 1.00 91.56 1073 GLU D O 1
ATOM 2861 N N . LYS A 1 1074 ? 191.113 167.891 162.216 1.00 92.20 1074 LYS D N 1
ATOM 2862 C CA . LYS A 1 1074 ? 191.906 166.689 162.431 1.00 92.20 1074 LYS D CA 1
ATOM 2863 C C . LYS A 1 1074 ? 191.973 165.807 161.188 1.00 92.20 1074 LYS D C 1
ATOM 2864 O O . LYS A 1 1074 ? 192.933 165.048 161.023 1.00 92.20 1074 LYS D O 1
ATOM 2870 N N . VAL A 1 1075 ? 190.948 165.875 160.330 1.00 94.95 1075 VAL D N 1
ATOM 2871 C CA . VAL A 1 1075 ? 190.937 165.111 159.082 1.00 94.95 1075 VAL D CA 1
ATOM 2872 C C . VAL A 1 1075 ? 192.023 165.608 158.139 1.00 94.95 1075 VAL D C 1
ATOM 2873 O O . VAL A 1 1075 ? 192.762 164.808 157.546 1.00 94.95 1075 VAL D O 1
ATOM 2877 N N . ALA A 1 1076 ? 192.180 166.930 158.040 1.00 92.78 1076 ALA D N 1
ATOM 2878 C CA . ALA A 1 1076 ? 193.138 167.511 157.105 1.00 92.78 1076 ALA D CA 1
ATOM 2879 C C . ALA A 1 1076 ? 194.575 167.287 157.555 1.00 92.78 1076 ALA D C 1
ATOM 2880 O O . ALA A 1 1076 ? 195.498 167.302 156.732 1.00 92.78 1076 ALA D O 1
ATOM 2882 N N . MET A 1 1077 ? 194.782 167.089 158.857 1.00 89.89 1077 MET D N 1
ATOM 2883 C CA . MET A 1 1077 ? 196.112 166.771 159.364 1.00 89.89 1077 MET D CA 1
ATOM 2884 C C . MET A 1 1077 ? 196.556 165.386 158.912 1.00 89.89 1077 MET D C 1
ATOM 2885 O O . MET A 1 1077 ? 197.707 165.191 158.504 1.00 89.89 1077 MET D O 1
ATOM 2890 N N . LEU A 1 1078 ? 195.645 164.414 158.961 1.00 92.59 1078 LEU D N 1
ATOM 2891 C CA . LEU A 1 1078 ? 195.970 163.069 158.502 1.00 92.59 1078 LEU D CA 1
ATOM 2892 C C . LEU A 1 1078 ? 196.072 163.007 156.986 1.00 92.59 1078 LEU D C 1
ATOM 2893 O O . LEU A 1 1078 ? 196.872 162.238 156.443 1.00 92.59 1078 LEU D O 1
ATOM 2898 N N . ALA A 1 1079 ? 195.275 163.815 156.289 1.00 92.85 1079 ALA D N 1
ATOM 2899 C CA . ALA A 1 1079 ? 195.273 163.767 154.834 1.00 92.85 1079 ALA D CA 1
ATOM 2900 C C . ALA A 1 1079 ? 196.496 164.449 154.236 1.00 92.85 1079 ALA D C 1
ATOM 2901 O O . ALA A 1 1079 ? 196.847 164.183 153.081 1.00 92.85 1079 ALA D O 1
ATOM 2903 N N . ASN A 1 1080 ? 197.152 165.324 155.001 1.00 88.54 1080 ASN D N 1
ATOM 2904 C CA . ASN A 1 1080 ? 198.269 166.096 154.469 1.00 88.54 1080 ASN D CA 1
ATOM 2905 C C . ASN A 1 1080 ? 199.518 165.244 154.288 1.00 88.54 1080 ASN D C 1
ATOM 2906 O O . ASN A 1 1080 ? 200.368 165.565 153.450 1.00 88.54 1080 ASN D O 1
ATOM 2911 N N . ARG A 1 1081 ? 199.648 164.166 155.050 1.00 87.90 1081 ARG D N 1
ATOM 2912 C CA . ARG A 1 1081 ? 200.824 163.315 154.968 1.00 87.90 1081 ARG D CA 1
ATOM 2913 C C . ARG A 1 1081 ? 200.670 162.182 153.966 1.00 87.90 1081 ARG D C 1
ATOM 2914 O O . ARG A 1 1081 ? 201.653 161.493 153.678 1.00 87.90 1081 ARG D O 1
ATOM 2922 N N . MET A 1 1082 ? 199.477 161.979 153.423 1.00 88.26 1082 MET D N 1
ATOM 2923 C CA . MET A 1 1082 ? 199.229 160.897 152.485 1.00 88.26 1082 MET D CA 1
ATOM 2924 C C . MET A 1 1082 ? 199.468 161.387 151.063 1.00 88.26 1082 MET D C 1
ATOM 2925 O O . MET A 1 1082 ? 199.133 162.527 150.725 1.00 88.26 1082 MET D O 1
ATOM 2930 N N . SER A 1 1083 ? 200.082 160.529 150.247 1.00 89.41 1083 SER D N 1
ATOM 2931 C CA . SER A 1 1083 ? 200.244 160.805 148.827 1.00 89.41 1083 SER D CA 1
ATOM 2932 C C . SER A 1 1083 ? 198.892 160.843 148.130 1.00 89.41 1083 SER D C 1
ATOM 2933 O O . SER A 1 1083 ? 197.938 160.176 148.543 1.00 89.41 1083 SER D O 1
ATOM 2936 N N . MET A 1 1084 ? 198.829 161.643 147.061 1.00 88.97 1084 MET D N 1
ATOM 2937 C CA . MET A 1 1084 ? 197.576 161.885 146.352 1.00 88.97 1084 MET D CA 1
ATOM 2938 C C . MET A 1 1084 ? 197.080 160.634 145.643 1.00 88.97 1084 MET D C 1
ATOM 2939 O O . MET A 1 1084 ? 195.867 160.417 145.529 1.00 88.97 1084 MET D O 1
ATOM 2944 N N . LYS A 1 1085 ? 198.006 159.813 145.143 1.00 87.28 1085 LYS D N 1
ATOM 2945 C CA . LYS A 1 1085 ? 197.626 158.539 144.545 1.00 87.28 1085 LYS D CA 1
ATOM 2946 C C . LYS A 1 1085 ? 197.082 157.582 145.593 1.00 87.28 1085 LYS D C 1
ATOM 2947 O O . LYS A 1 1085 ? 196.115 156.858 145.336 1.00 87.28 1085 LYS D O 1
ATOM 2953 N N . ASP A 1 1086 ? 197.683 157.576 146.785 1.00 90.71 1086 ASP D N 1
ATOM 2954 C CA . ASP A 1 1086 ? 197.131 156.793 147.884 1.00 90.71 1086 ASP D CA 1
ATOM 2955 C C . ASP A 1 1086 ? 195.824 157.393 148.382 1.00 90.71 1086 ASP D C 1
ATOM 2956 O O . ASP A 1 1086 ? 194.944 156.670 148.863 1.00 90.71 1086 ASP D O 1
ATOM 2961 N N . LEU A 1 1087 ? 195.681 158.715 148.270 1.00 93.15 1087 LEU D N 1
ATOM 2962 C CA . LEU A 1 1087 ? 194.421 159.367 148.603 1.00 93.15 1087 LEU D CA 1
ATOM 2963 C C . LEU A 1 1087 ? 193.305 159.005 147.632 1.00 93.15 1087 LEU D C 1
ATOM 2964 O O . LEU A 1 1087 ? 192.130 159.076 148.004 1.00 93.15 1087 LEU D O 1
ATOM 2969 N N . LEU A 1 1088 ? 193.641 158.620 146.401 1.00 91.67 1088 LEU D N 1
ATOM 2970 C CA . LEU A 1 1088 ? 192.639 158.061 145.505 1.00 91.67 1088 LEU D CA 1
ATOM 2971 C C . LEU A 1 1088 ? 192.199 156.667 145.934 1.00 91.67 1088 LEU D C 1
ATOM 2972 O O . LEU A 1 1088 ? 191.017 156.332 145.802 1.00 91.67 1088 LEU D O 1
ATOM 2977 N N . LYS A 1 1089 ? 193.108 155.863 146.475 1.00 91.66 1089 LYS D N 1
ATOM 2978 C CA . LYS A 1 1089 ? 192.829 154.473 146.807 1.00 91.66 1089 LYS D CA 1
ATOM 2979 C C . LYS A 1 1089 ? 192.234 154.287 148.190 1.00 91.66 1089 LYS D C 1
ATOM 2980 O O . LYS A 1 1089 ? 191.484 153.332 148.408 1.00 91.66 1089 LYS D O 1
ATOM 2986 N N . SER A 1 1090 ? 192.541 155.181 149.125 1.00 93.26 1090 SER D N 1
ATOM 2987 C CA . SER A 1 1090 ? 192.171 154.977 150.517 1.00 93.26 1090 SER D CA 1
ATOM 2988 C C . SER A 1 1090 ? 190.693 155.245 150.760 1.00 93.26 1090 SER D C 1
ATOM 2989 O O . SER A 1 1090 ? 189.991 155.829 149.931 1.00 93.26 1090 SER D O 1
ATOM 2992 N N . ASP A 1 1091 ? 190.234 154.814 151.935 1.00 94.23 1091 ASP D N 1
ATOM 2993 C CA . ASP A 1 1091 ? 188.908 155.163 152.423 1.00 94.23 1091 ASP D CA 1
ATOM 2994 C C . ASP A 1 1091 ? 188.885 156.534 153.081 1.00 94.23 1091 ASP D C 1
ATOM 2995 O O . ASP A 1 1091 ? 187.820 156.973 153.523 1.00 94.23 1091 ASP D O 1
ATOM 3000 N N . LEU A 1 1092 ? 190.045 157.191 153.184 1.00 95.93 1092 LEU D N 1
ATOM 3001 C CA . LEU A 1 1092 ? 190.136 158.526 153.766 1.00 95.93 1092 LEU D CA 1
ATOM 3002 C C . LEU A 1 1092 ? 189.375 159.549 152.940 1.00 95.93 1092 LEU D C 1
ATOM 3003 O O . LEU A 1 1092 ? 188.753 160.466 153.489 1.00 95.93 1092 LEU D O 1
ATOM 3008 N N . LYS A 1 1093 ? 189.394 159.393 151.616 1.00 95.65 1093 LYS D N 1
ATOM 3009 C CA . LYS A 1 1093 ? 188.618 160.280 150.759 1.00 95.65 1093 LYS D CA 1
ATOM 3010 C C . LYS A 1 1093 ? 187.125 159.992 150.868 1.00 95.65 1093 LYS D C 1
ATOM 3011 O O . LYS A 1 1093 ? 186.299 160.882 150.638 1.00 95.65 1093 LYS D O 1
ATOM 3017 N N . THR A 1 1094 ? 186.762 158.760 151.238 1.00 95.63 1094 THR D N 1
ATOM 3018 C CA . THR A 1 1094 ? 185.356 158.405 151.368 1.00 95.63 1094 THR D CA 1
ATOM 3019 C C . THR A 1 1094 ? 184.742 159.049 152.600 1.00 95.63 1094 THR D C 1
ATOM 3020 O O . THR A 1 1094 ? 183.530 159.292 152.638 1.00 95.63 1094 THR D O 1
ATOM 3024 N N . THR A 1 1095 ? 185.565 159.327 153.613 1.00 96.80 1095 THR D N 1
ATOM 3025 C CA . THR A 1 1095 ? 185.132 160.166 154.724 1.00 96.80 1095 THR D CA 1
ATOM 3026 C C . THR A 1 1095 ? 184.872 161.590 154.252 1.00 96.80 1095 THR D C 1
ATOM 3027 O O . THR A 1 1095 ? 183.866 162.206 154.622 1.00 96.80 1095 THR D O 1
ATOM 3031 N N . ILE A 1 1096 ? 185.765 162.110 153.405 1.00 97.34 1096 ILE D N 1
ATOM 3032 C CA . ILE A 1 1096 ? 185.647 163.455 152.851 1.00 97.34 1096 ILE D CA 1
ATOM 3033 C C . ILE A 1 1096 ? 184.430 163.566 151.941 1.00 97.34 1096 ILE D C 1
ATOM 3034 O O . ILE A 1 1096 ? 183.753 164.603 151.920 1.00 97.34 1096 ILE D O 1
ATOM 3039 N N . GLU A 1 1097 ? 184.115 162.491 151.208 1.00 96.06 1097 GLU D N 1
ATOM 3040 C CA . GLU A 1 1097 ? 182.895 162.444 150.405 1.00 96.06 1097 GLU D CA 1
ATOM 3041 C C . GLU A 1 1097 ? 181.647 162.490 151.278 1.00 96.06 1097 GLU D C 1
ATOM 3042 O O . GLU A 1 1097 ? 180.653 163.131 150.920 1.00 96.06 1097 GLU D O 1
ATOM 3048 N N . ARG A 1 1098 ? 181.681 161.815 152.427 1.00 96.57 1098 ARG D N 1
ATOM 3049 C CA . ARG A 1 1098 ? 180.581 161.933 153.375 1.00 96.57 1098 ARG D CA 1
ATOM 3050 C C . ARG A 1 1098 ? 180.589 163.295 154.058 1.00 96.57 1098 ARG D C 1
ATOM 3051 O O . ARG A 1 1098 ? 179.528 163.840 154.380 1.00 96.57 1098 ARG D O 1
ATOM 3059 N N . MET A 1 1099 ? 181.780 163.854 154.292 1.00 96.95 1099 MET D N 1
ATOM 3060 C CA . MET A 1 1099 ? 181.879 165.127 155.002 1.00 96.95 1099 MET D CA 1
ATOM 3061 C C . MET A 1 1099 ? 181.410 166.288 154.137 1.00 96.95 1099 MET D C 1
ATOM 3062 O O . MET A 1 1099 ? 180.595 167.106 154.575 1.00 96.95 1099 MET D O 1
ATOM 3067 N N . GLN A 1 1100 ? 181.906 166.364 152.898 1.00 95.72 1100 GLN D N 1
ATOM 3068 C CA . GLN A 1 1100 ? 181.631 167.517 152.042 1.00 95.72 1100 GLN D CA 1
ATOM 3069 C C . GLN A 1 1100 ? 180.181 167.530 151.577 1.00 95.72 1100 GLN D C 1
ATOM 3070 O O . GLN A 1 1100 ? 179.591 168.602 151.393 1.00 95.72 1100 GLN D O 1
ATOM 3076 N N . GLN A 1 1101 ? 179.587 166.347 151.404 1.00 95.73 1101 GLN D N 1
ATOM 3077 C CA . GLN A 1 1101 ? 178.155 166.264 151.142 1.00 95.73 1101 GLN D CA 1
ATOM 3078 C C . GLN A 1 1101 ? 177.353 166.717 152.354 1.00 95.73 1101 GLN D C 1
ATOM 3079 O O . GLN A 1 1101 ? 176.307 167.361 152.213 1.00 95.73 1101 GLN D O 1
ATOM 3085 N N . ALA A 1 1102 ? 177.839 166.404 153.555 1.00 95.39 1102 ALA D N 1
ATOM 3086 C CA . ALA A 1 1102 ? 177.188 166.900 154.762 1.00 95.39 1102 ALA D CA 1
ATOM 3087 C C . ALA A 1 1102 ? 177.426 168.391 154.951 1.00 95.39 1102 ALA D C 1
ATOM 3088 O O . ALA A 1 1102 ? 176.504 169.122 155.332 1.00 95.39 1102 ALA D O 1
ATOM 3090 N N . ILE A 1 1103 ? 178.655 168.857 154.700 1.00 94.12 1103 ILE D N 1
ATOM 3091 C CA . ILE A 1 1103 ? 178.975 170.273 154.875 1.00 94.12 1103 ILE D CA 1
ATOM 3092 C C . ILE A 1 1103 ? 178.278 171.113 153.812 1.00 94.12 1103 ILE D C 1
ATOM 3093 O O . ILE A 1 1103 ? 177.586 172.092 154.122 1.00 94.12 1103 ILE D O 1
ATOM 3098 N N . GLY A 1 1104 ? 178.412 170.717 152.552 1.00 91.70 1104 GLY D N 1
ATOM 3099 C CA . GLY A 1 1104 ? 177.757 171.418 151.464 1.00 91.70 1104 GLY D CA 1
ATOM 3100 C C . GLY A 1 1104 ? 178.399 172.762 151.162 1.00 91.70 1104 GLY D C 1
ATOM 3101 O O . GLY A 1 1104 ? 179.488 173.098 151.626 1.00 91.70 1104 GLY D O 1
ATOM 3102 N N . SER A 1 1105 ? 177.687 173.542 150.355 1.00 88.92 1105 SER D N 1
ATOM 3103 C CA . SER A 1 1105 ? 178.139 174.884 150.022 1.00 88.92 1105 SER D CA 1
ATOM 3104 C C . SER A 1 1105 ? 177.940 175.822 151.204 1.00 88.92 1105 SER D C 1
ATOM 3105 O O . SER A 1 1105 ? 176.947 175.733 151.930 1.00 88.92 1105 SER D O 1
ATOM 3108 N N . ALA A 1 1106 ? 178.896 176.724 151.396 1.00 86.95 1106 ALA D N 1
ATOM 3109 C CA . ALA A 1 1106 ? 178.789 177.717 152.452 1.00 86.95 1106 ALA D CA 1
ATOM 3110 C C . ALA A 1 1106 ? 177.797 178.806 152.066 1.00 86.95 1106 ALA D C 1
ATOM 3111 O O . ALA A 1 1106 ? 177.375 178.911 150.911 1.00 86.95 1106 ALA D O 1
ATOM 3113 N N . LYS A 1 1107 ? 177.413 179.608 153.057 1.00 86.54 1107 LYS D N 1
ATOM 3114 C CA . LYS A 1 1107 ? 176.486 180.707 152.826 1.00 86.54 1107 LYS D CA 1
ATOM 3115 C C . LYS A 1 1107 ? 177.144 181.809 152.003 1.00 86.54 1107 LYS D C 1
ATOM 3116 O O . LYS A 1 1107 ? 178.365 181.983 152.019 1.00 86.54 1107 LYS D O 1
ATOM 3122 N N . SER A 1 1108 ? 176.319 182.558 151.277 1.00 87.24 1108 SER D N 1
ATOM 3123 C CA . SER A 1 1108 ? 176.814 183.634 150.428 1.00 87.24 1108 SER D CA 1
ATOM 3124 C C . SER A 1 1108 ? 177.158 184.839 151.294 1.00 87.24 1108 SER D C 1
ATOM 3125 O O . SER A 1 1108 ? 176.271 185.600 151.696 1.00 87.24 1108 SER D O 1
ATOM 3128 N N . SER A 1 1109 ? 178.441 185.018 151.579 1.00 90.41 1109 SER D N 1
ATOM 3129 C CA . SER A 1 1109 ? 178.826 186.195 152.337 1.00 90.41 1109 SER D CA 1
ATOM 3130 C C . SER A 1 1109 ? 179.027 187.386 151.410 1.00 90.41 1109 SER D C 1
ATOM 3131 O O . SER A 1 1109 ? 179.504 187.226 150.281 1.00 90.41 1109 SER D O 1
ATOM 3134 N N . PRO A 1 1110 ? 178.630 188.584 151.859 1.00 92.17 1110 PRO D N 1
ATOM 3135 C CA . PRO A 1 1110 ? 178.919 189.797 151.072 1.00 92.17 1110 PRO D CA 1
ATOM 3136 C C . PRO A 1 1110 ? 180.401 190.098 150.942 1.00 92.17 1110 PRO D C 1
ATOM 3137 O O . PRO A 1 1110 ? 180.828 190.672 149.932 1.00 92.17 1110 PRO D O 1
ATOM 3141 N N . GLN A 1 1111 ? 181.193 189.727 151.950 1.00 92.69 1111 GLN D N 1
ATOM 3142 C CA . GLN A 1 1111 ? 182.638 189.901 151.874 1.00 92.69 1111 GLN D CA 1
ATOM 3143 C C . GLN A 1 1111 ? 183.247 188.966 150.841 1.00 92.69 1111 GLN D C 1
ATOM 3144 O O . GLN A 1 1111 ? 184.229 189.316 150.177 1.00 92.69 1111 GLN D O 1
ATOM 3150 N N . MET A 1 1112 ? 182.680 187.765 150.703 1.00 92.82 1112 MET D N 1
ATOM 3151 C CA . MET A 1 1112 ? 183.122 186.849 149.660 1.00 92.82 1112 MET D CA 1
ATOM 3152 C C . MET A 1 1112 ? 182.723 187.351 148.283 1.00 92.82 1112 MET D C 1
ATOM 3153 O O . MET A 1 1112 ? 183.474 187.184 147.315 1.00 92.82 1112 MET D O 1
ATOM 3158 N N . SER A 1 1113 ? 181.541 187.969 148.182 1.00 92.54 1113 SER D N 1
ATOM 3159 C CA . SER A 1 1113 ? 181.039 188.443 146.896 1.00 92.54 1113 SER D CA 1
ATOM 3160 C C . SER A 1 1113 ? 181.848 189.627 146.389 1.00 92.54 1113 SER D C 1
ATOM 3161 O O . SER A 1 1113 ? 181.981 189.825 145.176 1.00 92.54 1113 SER D O 1
ATOM 3164 N N . HIS A 1 1114 ? 182.376 190.436 147.310 1.00 95.21 1114 HIS D N 1
ATOM 3165 C CA . HIS A 1 1114 ? 183.352 191.450 146.939 1.00 95.21 1114 HIS D CA 1
ATOM 3166 C C . HIS A 1 1114 ? 184.636 190.824 146.420 1.00 95.21 1114 HIS D C 1
ATOM 3167 O O . HIS A 1 1114 ? 185.193 191.288 145.420 1.00 95.21 1114 HIS D O 1
ATOM 3174 N N . ASN A 1 1115 ? 185.108 189.765 147.075 1.00 95.19 1115 ASN D N 1
ATOM 3175 C CA . ASN A 1 1115 ? 186.327 189.108 146.624 1.00 95.19 1115 ASN D CA 1
ATOM 3176 C C . ASN A 1 1115 ? 186.070 188.263 145.385 1.00 95.19 1115 ASN D C 1
ATOM 3177 O O . ASN A 1 1115 ? 186.995 187.994 144.611 1.00 95.19 1115 ASN D O 1
ATOM 3182 N N . LEU A 1 1116 ? 184.822 187.837 145.181 1.00 93.48 1116 LEU D N 1
ATOM 3183 C CA . LEU A 1 1116 ? 184.492 187.081 143.978 1.00 93.48 1116 LEU D CA 1
ATOM 3184 C C . LEU A 1 1116 ? 184.507 187.973 142.744 1.00 93.48 1116 LEU D C 1
ATOM 3185 O O . LEU A 1 1116 ? 185.047 187.591 141.699 1.00 93.48 1116 LEU D O 1
ATOM 3190 N N . ARG A 1 1117 ? 183.939 189.177 142.854 1.00 95.03 1117 ARG D N 1
ATOM 3191 C CA . ARG A 1 1117 ? 183.775 190.026 141.677 1.00 95.03 1117 ARG D CA 1
ATOM 3192 C C . ARG A 1 1117 ? 185.093 190.665 141.260 1.00 95.03 1117 ARG D C 1
ATOM 3193 O O . ARG A 1 1117 ? 185.256 191.064 140.103 1.00 95.03 1117 ARG D O 1
ATOM 3201 N N . ASN A 1 1118 ? 186.056 190.743 142.179 1.00 95.30 1118 ASN D N 1
ATOM 3202 C CA . ASN A 1 1118 ? 187.370 191.258 141.817 1.00 95.30 1118 ASN D CA 1
ATOM 3203 C C . ASN A 1 1118 ? 188.155 190.240 141.006 1.00 95.30 1118 ASN D C 1
ATOM 3204 O O . ASN A 1 1118 ? 189.072 190.604 140.261 1.00 95.30 1118 ASN D O 1
ATOM 3209 N N . TYR A 1 1119 ? 187.810 188.958 141.141 1.00 92.46 1119 TYR D N 1
ATOM 3210 C CA . TYR A 1 1119 ? 188.494 187.919 140.380 1.00 92.46 1119 TYR D CA 1
ATOM 3211 C C . TYR A 1 1119 ? 188.098 187.963 138.914 1.00 92.46 1119 TYR D C 1
ATOM 3212 O O . TYR A 1 1119 ? 188.929 187.715 138.035 1.00 92.46 1119 TYR D O 1
ATOM 3221 N N . THR A 1 1120 ? 186.831 188.278 138.639 1.00 93.85 1120 THR D N 1
ATOM 3222 C CA . THR A 1 1120 ? 186.314 188.219 137.275 1.00 93.85 1120 THR D CA 1
ATOM 3223 C C . THR A 1 1120 ? 186.873 189.347 136.416 1.00 93.85 1120 THR D C 1
ATOM 3224 O O . THR A 1 1120 ? 187.124 189.164 135.219 1.00 93.85 1120 THR D O 1
ATOM 3228 N N . GLU A 1 1121 ? 187.082 190.522 137.010 1.00 93.43 1121 GLU D N 1
ATOM 3229 C CA . GLU A 1 1121 ? 187.648 191.622 136.240 1.00 93.43 1121 GLU D CA 1
ATOM 3230 C C . GLU A 1 1121 ? 189.160 191.490 136.106 1.00 93.43 1121 GLU D C 1
ATOM 3231 O O . GLU A 1 1121 ? 189.732 191.929 135.102 1.00 93.43 1121 GLU D O 1
ATOM 3237 N N . TYR A 1 1122 ? 189.821 190.885 137.098 1.00 94.48 1122 TYR D N 1
ATOM 3238 C CA . TYR A 1 1122 ? 191.260 190.669 136.998 1.00 94.48 1122 TYR D CA 1
ATOM 3239 C C . TYR A 1 1122 ? 191.573 189.585 135.983 1.00 94.48 1122 TYR D C 1
ATOM 3240 O O . TYR A 1 1122 ? 192.608 189.630 135.309 1.00 94.48 1122 TYR D O 1
ATOM 3249 N N . LEU A 1 1123 ? 190.697 188.593 135.873 1.00 94.35 1123 LEU D N 1
ATOM 3250 C CA . LEU A 1 1123 ? 190.928 187.523 134.917 1.00 94.35 1123 LEU D CA 1
ATOM 3251 C C . LEU A 1 1123 ? 190.627 187.971 133.499 1.00 94.35 1123 LEU D C 1
ATOM 3252 O O . LEU A 1 1123 ? 191.210 187.435 132.553 1.00 94.35 1123 LEU D O 1
ATOM 3257 N N . LYS A 1 1124 ? 189.746 188.952 133.337 1.00 91.33 1124 LYS D N 1
ATOM 3258 C CA . LYS A 1 1124 ? 189.500 189.556 132.040 1.00 91.33 1124 LYS D CA 1
ATOM 3259 C C . LYS A 1 1124 ? 190.324 190.812 131.804 1.00 91.33 1124 LYS D C 1
ATOM 3260 O O . LYS A 1 1124 ? 190.132 191.475 130.779 1.00 91.33 1124 LYS D O 1
ATOM 3266 N N . SER A 1 1125 ? 191.215 191.156 132.729 1.00 90.64 1125 SER D N 1
ATOM 3267 C CA . SER A 1 1125 ? 192.134 192.261 132.522 1.00 90.64 1125 SER D CA 1
ATOM 3268 C C . SER A 1 1125 ? 193.150 191.903 131.436 1.00 90.64 1125 SER D C 1
ATOM 3269 O O . SER A 1 1125 ? 193.487 190.731 131.256 1.00 90.64 1125 SER D O 1
ATOM 3272 N N . PRO A 1 1126 ? 193.623 192.889 130.677 1.00 91.19 1126 PRO D N 1
ATOM 3273 C CA . PRO A 1 1126 ? 194.694 192.621 129.713 1.00 91.19 1126 PRO D CA 1
ATOM 3274 C C . PRO A 1 1126 ? 196.020 192.353 130.407 1.00 91.19 1126 PRO D C 1
ATOM 3275 O O . PRO A 1 1126 ? 196.207 192.624 131.595 1.00 91.19 1126 PRO D O 1
ATOM 3279 N N . ILE A 1 1127 ? 196.951 191.804 129.635 1.00 93.38 1127 ILE D N 1
ATOM 3280 C CA . ILE A 1 1127 ? 198.244 191.396 130.168 1.00 93.38 1127 ILE D CA 1
ATOM 3281 C C . ILE A 1 1127 ? 199.122 192.636 130.286 1.00 93.38 1127 ILE D C 1
ATOM 3282 O O . ILE A 1 1127 ? 199.622 193.154 129.285 1.00 93.38 1127 ILE D O 1
ATOM 3287 N N . HIS A 1 1128 ? 199.310 193.113 131.510 1.00 90.32 1128 HIS D N 1
ATOM 3288 C CA . HIS A 1 1128 ? 200.117 194.299 131.748 1.00 90.32 1128 HIS D CA 1
ATOM 3289 C C . HIS A 1 1128 ? 201.584 193.909 131.834 1.00 90.32 1128 HIS D C 1
ATOM 3290 O O . HIS A 1 1128 ? 201.938 193.062 132.665 1.00 90.32 1128 HIS D O 1
ATOM 3297 N N . PRO A 1 1129 ? 202.458 194.476 130.997 1.00 91.38 1129 PRO D N 1
ATOM 3298 C CA . PRO A 1 1129 ? 203.893 194.160 131.111 1.00 91.38 1129 PRO D CA 1
ATOM 3299 C C . PRO A 1 1129 ? 204.540 194.750 132.348 1.00 91.38 1129 PRO D C 1
ATOM 3300 O O . PRO A 1 1129 ? 205.602 194.277 132.770 1.00 91.38 1129 PRO D O 1
ATOM 3304 N N . LEU A 1 1130 ? 203.934 195.793 132.920 1.00 91.41 1130 LEU D N 1
ATOM 3305 C CA . LEU A 1 1130 ? 204.427 196.367 134.168 1.00 91.41 1130 LEU D CA 1
ATOM 3306 C C . LEU A 1 1130 ? 204.281 195.387 135.324 1.00 91.41 1130 LEU D C 1
ATOM 3307 O O . LEU A 1 1130 ? 205.163 195.292 136.187 1.00 91.41 1130 LEU D O 1
ATOM 3312 N N . HIS A 1 1131 ? 203.184 194.629 135.339 1.00 91.62 1131 HIS D N 1
ATOM 3313 C CA . HIS A 1 1131 ? 202.917 193.722 136.450 1.00 91.62 1131 HIS D CA 1
ATOM 3314 C C . HIS A 1 1131 ? 203.797 192.476 136.397 1.00 91.62 1131 HIS D C 1
ATOM 3315 O O . HIS A 1 1131 ? 203.921 191.763 137.401 1.00 91.62 1131 HIS D O 1
ATOM 3322 N N . MET A 1 1132 ? 204.392 192.190 135.235 1.00 92.55 1132 MET D N 1
ATOM 3323 C CA . MET A 1 1132 ? 205.355 191.099 135.125 1.00 92.55 1132 MET D CA 1
ATOM 3324 C C . MET A 1 1132 ? 206.616 191.387 135.930 1.00 92.55 1132 MET D C 1
ATOM 3325 O O . MET A 1 1132 ? 207.164 190.491 136.583 1.00 92.55 1132 MET D O 1
ATOM 3330 N N . TYR A 1 1133 ? 207.095 192.632 135.886 1.00 92.70 1133 TYR D N 1
ATOM 3331 C CA . TYR A 1 1133 ? 208.225 193.025 136.720 1.00 92.70 1133 TYR D CA 1
ATOM 3332 C C . TYR A 1 1133 ? 207.825 193.098 138.186 1.00 92.70 1133 TYR D C 1
ATOM 3333 O O . TYR A 1 1133 ? 208.649 192.859 139.076 1.00 92.70 1133 TYR D O 1
ATOM 3342 N N . GLN A 1 1134 ? 206.563 193.439 138.456 1.00 94.44 1134 GLN D N 1
ATOM 3343 C CA . GLN A 1 1134 ? 206.070 193.437 139.829 1.00 94.44 1134 GLN D CA 1
ATOM 3344 C C . GLN A 1 1134 ? 205.924 192.024 140.373 1.00 94.44 1134 GLN D C 1
ATOM 3345 O O . GLN A 1 1134 ? 205.984 191.821 141.592 1.00 94.44 1134 GLN D O 1
ATOM 3351 N N . ALA A 1 1135 ? 205.721 191.043 139.490 1.00 94.48 1135 ALA D N 1
ATOM 3352 C CA . ALA A 1 1135 ? 205.675 189.647 139.914 1.00 94.48 1135 ALA D CA 1
ATOM 3353 C C . ALA A 1 1135 ? 207.047 189.156 140.346 1.00 94.48 1135 ALA D C 1
ATOM 3354 O O . ALA A 1 1135 ? 207.157 188.257 141.189 1.00 94.48 1135 ALA D O 1
ATOM 3356 N N . LEU A 1 1136 ? 208.103 189.722 139.758 1.00 92.02 1136 LEU D N 1
ATOM 3357 C CA . LEU A 1 1136 ? 209.452 189.468 140.244 1.00 92.02 1136 LEU D CA 1
ATOM 3358 C C . LEU A 1 1136 ? 209.653 190.046 141.633 1.00 92.02 1136 LEU D C 1
ATOM 3359 O O . LEU A 1 1136 ? 210.341 189.443 142.458 1.00 92.02 1136 LEU D O 1
ATOM 3364 N N . THR A 1 1137 ? 209.055 191.199 141.911 1.00 91.67 1137 THR D N 1
ATOM 3365 C CA . THR A 1 1137 ? 209.098 191.788 143.239 1.00 91.67 1137 THR D CA 1
ATOM 3366 C C . THR A 1 1137 ? 208.009 191.251 144.152 1.00 91.67 1137 THR D C 1
ATOM 3367 O O . THR A 1 1137 ? 208.020 191.555 145.349 1.00 91.67 1137 THR D O 1
ATOM 3371 N N . GLY A 1 1138 ? 207.082 190.458 143.620 1.00 91.54 1138 GLY D N 1
ATOM 3372 C CA . GLY A 1 1138 ? 205.965 189.971 144.410 1.00 91.54 1138 GLY D CA 1
ATOM 3373 C C . GLY A 1 1138 ? 204.974 191.047 144.789 1.00 91.54 1138 GLY D C 1
ATOM 3374 O O . GLY A 1 1138 ? 204.244 190.890 145.773 1.00 91.54 1138 GLY D O 1
ATOM 3375 N N . GLY A 1 1139 ? 204.933 192.143 144.040 1.00 91.68 1139 GLY D N 1
ATOM 3376 C CA . GLY A 1 1139 ? 204.092 193.274 144.354 1.00 91.68 1139 GLY D CA 1
ATOM 3377 C C . GLY A 1 1139 ? 202.703 193.241 143.761 1.00 91.68 1139 GLY D C 1
ATOM 3378 O O . GLY A 1 1139 ? 201.938 194.190 143.962 1.00 91.68 1139 GLY D O 1
ATOM 3379 N N . VAL A 1 1140 ? 202.342 192.184 143.042 1.00 93.12 1140 VAL D N 1
ATOM 3380 C CA . VAL A 1 1140 ? 201.027 192.095 142.422 1.00 93.12 1140 VAL D CA 1
ATOM 3381 C C . VAL A 1 1140 ? 200.053 191.597 143.480 1.00 93.12 1140 VAL D C 1
ATOM 3382 O O . VAL A 1 1140 ? 200.172 190.471 143.968 1.00 93.12 1140 VAL D O 1
ATOM 3386 N N . HIS A 1 1141 ? 199.086 192.436 143.831 1.00 89.76 1141 HIS D N 1
ATOM 3387 C CA . HIS A 1 1141 ? 198.105 192.115 144.851 1.00 89.76 1141 HIS D CA 1
ATOM 3388 C C . HIS A 1 1141 ? 196.705 192.193 144.269 1.00 89.76 1141 HIS D C 1
ATOM 3389 O O . HIS A 1 1141 ? 196.436 192.972 143.351 1.00 89.76 1141 HIS D O 1
ATOM 3396 N N . LEU A 1 1142 ? 195.817 191.373 144.812 1.00 90.13 1142 LEU D N 1
ATOM 3397 C CA . LEU A 1 1142 ? 194.425 191.378 144.404 1.00 90.13 1142 LEU D CA 1
ATOM 3398 C C . LEU A 1 1142 ? 193.597 192.206 145.373 1.00 90.13 1142 LEU D C 1
ATOM 3399 O O . LEU A 1 1142 ? 193.913 192.310 146.560 1.00 90.13 1142 LEU D O 1
ATOM 3404 N N . ASP A 1 1143 ? 192.529 192.802 144.849 1.00 92.03 1143 ASP D N 1
ATOM 3405 C CA . ASP A 1 1143 ? 191.554 193.521 145.665 1.00 92.03 1143 ASP D CA 1
ATOM 3406 C C . ASP A 1 1143 ? 190.735 192.487 146.432 1.00 92.03 1143 ASP D C 1
ATOM 3407 O O . ASP A 1 1143 ? 189.660 192.053 146.012 1.00 92.03 1143 ASP D O 1
ATOM 3412 N N . ALA A 1 1144 ? 191.267 192.076 147.580 1.00 91.51 1144 ALA D N 1
ATOM 3413 C CA . ALA A 1 1144 ? 190.620 191.070 148.405 1.00 91.51 1144 ALA D CA 1
ATOM 3414 C C . ALA A 1 1144 ? 191.023 191.284 149.854 1.00 91.51 1144 ALA D C 1
ATOM 3415 O O . ALA A 1 1144 ? 192.019 191.946 150.153 1.00 91.51 1144 ALA D O 1
ATOM 3417 N N . VAL A 1 1145 ? 190.226 190.719 150.753 1.00 91.84 1145 VAL D N 1
ATOM 3418 C CA . VAL A 1 1145 ? 190.472 190.798 152.185 1.00 91.84 1145 VAL D CA 1
ATOM 3419 C C . VAL A 1 1145 ? 190.255 189.419 152.788 1.00 91.84 1145 VAL D C 1
ATOM 3420 O O . VAL A 1 1145 ? 189.285 188.733 152.449 1.00 91.84 1145 VAL D O 1
ATOM 3424 N N . SER A 1 1146 ? 191.167 189.008 153.665 1.00 90.18 1146 SER D N 1
ATOM 3425 C CA . SER A 1 1146 ? 191.046 187.723 154.346 1.00 90.18 1146 SER D CA 1
ATOM 3426 C C . SER A 1 1146 ? 189.978 187.831 155.423 1.00 90.18 1146 SER D C 1
ATOM 3427 O O . SER A 1 1146 ? 190.193 188.466 156.460 1.00 90.18 1146 SER D O 1
ATOM 3430 N N . ILE A 1 1147 ? 188.832 187.210 155.187 1.00 89.99 1147 ILE D N 1
ATOM 3431 C CA . ILE A 1 1147 ? 187.694 187.371 156.081 1.00 89.99 1147 ILE D CA 1
ATOM 3432 C C . ILE A 1 1147 ? 187.847 186.431 157.268 1.00 89.99 1147 ILE D C 1
ATOM 3433 O O . ILE A 1 1147 ? 188.612 185.460 157.223 1.00 89.99 1147 ILE D O 1
ATOM 3438 N N . ASN A 1 1148 ? 187.154 186.748 158.357 1.00 85.39 1148 ASN D N 1
ATOM 3439 C CA . ASN A 1 1148 ? 187.237 185.996 159.608 1.00 85.39 1148 ASN D CA 1
ATOM 3440 C C . ASN A 1 1148 ? 185.832 185.529 159.979 1.00 85.39 1148 ASN D C 1
ATOM 3441 O O . ASN A 1 1148 ? 185.074 186.255 160.627 1.00 85.39 1148 ASN D O 1
ATOM 3446 N N . THR A 1 1149 ? 185.490 184.315 159.564 1.00 83.82 1149 THR D N 1
ATOM 3447 C CA . THR A 1 1149 ? 184.210 183.695 159.860 1.00 83.82 1149 THR D CA 1
ATOM 3448 C C . THR A 1 1149 ? 184.437 182.227 160.196 1.00 83.82 1149 THR D C 1
ATOM 3449 O O . THR A 1 1149 ? 185.476 181.663 159.834 1.00 83.82 1149 THR D O 1
ATOM 3453 N N . PRO A 1 1150 ? 183.523 181.601 160.950 1.00 75.99 1150 PRO D N 1
ATOM 3454 C CA . PRO A 1 1150 ? 183.614 180.141 161.150 1.00 75.99 1150 PRO D CA 1
ATOM 3455 C C . PRO A 1 1150 ? 183.456 179.310 159.884 1.00 75.99 1150 PRO D C 1
ATOM 3456 O O . PRO A 1 1150 ? 183.886 178.150 159.867 1.00 75.99 1150 PRO D O 1
ATOM 3460 N N . GLU A 1 1151 ? 182.855 179.854 158.824 1.00 76.97 1151 GLU D N 1
ATOM 3461 C CA . GLU A 1 1151 ? 182.817 179.142 157.553 1.00 76.97 1151 GLU D CA 1
ATOM 3462 C C . GLU A 1 1151 ? 184.175 179.120 156.862 1.00 76.97 1151 GLU D C 1
ATOM 3463 O O . GLU A 1 1151 ? 184.391 178.283 155.979 1.00 76.97 1151 GLU D O 1
ATOM 3469 N N . SER A 1 1152 ? 185.085 180.019 157.236 1.00 85.39 1152 SER D N 1
ATOM 3470 C CA . SER A 1 1152 ? 186.442 180.032 156.709 1.00 85.39 1152 SER D CA 1
ATOM 3471 C C . SER A 1 1152 ? 187.384 179.119 157.476 1.00 85.39 1152 SER D C 1
ATOM 3472 O O . SER A 1 1152 ? 188.549 178.997 157.089 1.00 85.39 1152 SER D O 1
ATOM 3475 N N . ALA A 1 1153 ? 186.922 178.514 158.566 1.00 86.67 1153 ALA D N 1
ATOM 3476 C CA . ALA A 1 1153 ? 187.717 177.511 159.276 1.00 86.67 1153 ALA D CA 1
ATOM 3477 C C . ALA A 1 1153 ? 188.022 176.257 158.458 1.00 86.67 1153 ALA D C 1
ATOM 3478 O O . ALA A 1 1153 ? 189.059 175.629 158.725 1.00 86.67 1153 ALA D O 1
ATOM 3480 N N . PRO A 1 1154 ? 187.184 175.806 157.500 1.00 92.09 1154 PRO D N 1
ATOM 3481 C CA . PRO A 1 1154 ? 187.734 174.920 156.458 1.00 92.09 1154 PRO D CA 1
ATOM 3482 C C . PRO A 1 1154 ? 188.874 175.534 155.663 1.00 92.09 1154 PRO D C 1
ATOM 3483 O O . PRO A 1 1154 ? 189.901 174.879 155.444 1.00 92.09 1154 PRO D O 1
ATOM 3487 N N . ALA A 1 1155 ? 188.730 176.790 155.244 1.00 92.05 1155 ALA D N 1
ATOM 3488 C CA . ALA A 1 1155 ? 189.771 177.424 154.444 1.00 92.05 1155 ALA D CA 1
ATOM 3489 C C . ALA A 1 1155 ? 190.971 177.806 155.297 1.00 92.05 1155 ALA D C 1
ATOM 3490 O O . ALA A 1 1155 ? 192.087 177.934 154.780 1.00 92.05 1155 ALA D O 1
ATOM 3492 N N . LYS A 1 1156 ? 190.756 178.007 156.601 1.00 88.53 1156 LYS D N 1
ATOM 3493 C CA . LYS A 1 1156 ? 191.870 178.228 157.516 1.00 88.53 1156 LYS D CA 1
ATOM 3494 C C . LYS A 1 1156 ? 192.728 176.981 157.660 1.00 88.53 1156 LYS D C 1
ATOM 3495 O O . LYS A 1 1156 ? 193.939 177.082 157.878 1.00 88.53 1156 LYS D O 1
ATOM 3501 N N . GLN A 1 1157 ? 192.125 175.805 157.537 1.00 89.87 1157 GLN D N 1
ATOM 3502 C CA . GLN A 1 1157 ? 192.876 174.568 157.414 1.00 89.87 1157 GLN D CA 1
ATOM 3503 C C . GLN A 1 1157 ? 193.133 174.184 155.964 1.00 89.87 1157 GLN D C 1
ATOM 3504 O O . GLN A 1 1157 ? 193.811 173.183 155.717 1.00 89.87 1157 GLN D O 1
ATOM 3510 N N . GLY A 1 1158 ? 192.628 174.959 155.006 1.00 91.59 1158 GLY D N 1
ATOM 3511 C CA . GLY A 1 1158 ? 192.770 174.612 153.605 1.00 91.59 1158 GLY D CA 1
ATOM 3512 C C . GLY A 1 1158 ? 191.978 173.401 153.177 1.00 91.59 1158 GLY D C 1
ATOM 3513 O O . GLY A 1 1158 ? 192.469 172.599 152.380 1.00 91.59 1158 GLY D O 1
ATOM 3514 N N . TRP A 1 1159 ? 190.770 173.232 153.717 1.00 95.21 1159 TRP D N 1
ATOM 3515 C CA . TRP A 1 1159 ? 189.938 172.083 153.372 1.00 95.21 1159 TRP D CA 1
ATOM 3516 C C . TRP A 1 1159 ? 189.425 172.190 151.944 1.00 95.21 1159 TRP D C 1
ATOM 3517 O O . TRP A 1 1159 ? 189.319 171.185 151.231 1.00 95.21 1159 TRP D O 1
ATOM 3528 N N . PHE A 1 1160 ? 189.107 173.407 151.505 1.00 95.69 1160 PHE D N 1
ATOM 3529 C CA . PHE A 1 1160 ? 188.657 173.598 150.132 1.00 95.69 1160 PHE D CA 1
ATOM 3530 C C . PHE A 1 1160 ? 189.814 173.491 149.148 1.00 95.69 1160 PHE D C 1
ATOM 3531 O O . PHE A 1 1160 ? 189.602 173.212 147.962 1.00 95.69 1160 PHE D O 1
ATOM 3539 N N . PHE A 1 1161 ? 191.040 173.732 149.619 1.00 95.23 1161 PHE D N 1
ATOM 3540 C CA . PHE A 1 1161 ? 192.220 173.421 148.822 1.00 95.23 1161 PHE D CA 1
ATOM 3541 C C . PHE A 1 1161 ? 192.332 171.926 148.597 1.00 95.23 1161 PHE D C 1
ATOM 3542 O O . PHE A 1 1161 ? 192.710 171.482 147.509 1.00 95.23 1161 PHE D O 1
ATOM 3550 N N . LEU A 1 1162 ? 192.004 171.141 149.625 1.00 95.51 1162 LEU D N 1
ATOM 3551 C CA . LEU A 1 1162 ? 192.155 169.694 149.557 1.00 95.51 1162 LEU D CA 1
ATOM 3552 C C . LEU A 1 1162 ? 191.150 169.075 148.598 1.00 95.51 1162 LEU D C 1
ATOM 3553 O O . LEU A 1 1162 ? 191.454 168.078 147.933 1.00 95.51 1162 LEU D O 1
ATOM 3558 N N . LEU A 1 1163 ? 189.955 169.665 148.503 1.00 96.98 1163 LEU D N 1
ATOM 3559 C CA . LEU A 1 1163 ? 188.944 169.179 147.570 1.00 96.98 1163 LEU D CA 1
ATOM 3560 C C . LEU A 1 1163 ? 189.373 169.385 146.125 1.00 96.98 1163 LEU D C 1
ATOM 3561 O O . LEU A 1 1163 ? 189.013 168.597 145.243 1.00 96.98 1163 LEU D O 1
ATOM 3566 N N . GLY A 1 1164 ? 190.142 170.445 145.871 1.00 96.42 1164 GLY D N 1
ATOM 3567 C CA . GLY A 1 1164 ? 190.657 170.673 144.532 1.00 96.42 1164 GLY D CA 1
ATOM 3568 C C . GLY A 1 1164 ? 191.715 169.665 144.128 1.00 96.42 1164 GLY D C 1
ATOM 3569 O O . GLY A 1 1164 ? 191.782 169.248 142.969 1.00 96.42 1164 GLY D O 1
ATOM 3570 N N . MET A 1 1165 ? 192.556 169.261 145.084 1.00 95.11 1165 MET D N 1
ATOM 3571 C CA . MET A 1 1165 ? 193.659 168.354 144.777 1.00 95.11 1165 MET D CA 1
ATOM 3572 C C . MET A 1 1165 ? 193.158 166.949 144.480 1.00 95.11 1165 MET D C 1
ATOM 3573 O O . MET A 1 1165 ? 193.778 166.213 143.704 1.00 95.11 1165 MET D O 1
ATOM 3578 N N . ILE A 1 1166 ? 192.044 166.560 145.102 1.00 95.05 1166 ILE D N 1
ATOM 3579 C CA . ILE A 1 1166 ? 191.482 165.230 144.887 1.00 95.05 1166 ILE D CA 1
ATOM 3580 C C . ILE A 1 1166 ? 190.901 165.122 143.484 1.00 95.05 1166 ILE D C 1
ATOM 3581 O O . ILE A 1 1166 ? 191.165 164.159 142.753 1.00 95.05 1166 ILE D O 1
ATOM 3586 N N . ALA A 1 1167 ? 190.140 166.134 143.073 1.00 94.93 1167 ALA D N 1
ATOM 3587 C CA . ALA A 1 1167 ? 189.493 166.091 141.769 1.00 94.93 1167 ALA D CA 1
ATOM 3588 C C . ALA A 1 1167 ? 190.487 166.334 140.642 1.00 94.93 1167 ALA D C 1
ATOM 3589 O O . ALA A 1 1167 ? 190.266 165.890 139.510 1.00 94.93 1167 ALA D O 1
ATOM 3591 N N . LEU A 1 1168 ? 191.579 167.047 140.928 1.00 93.67 1168 LEU D N 1
ATOM 3592 C CA . LEU A 1 1168 ? 192.637 167.210 139.936 1.00 93.67 1168 LEU D CA 1
ATOM 3593 C C . LEU A 1 1168 ? 193.364 165.896 139.695 1.00 93.67 1168 LEU D C 1
ATOM 3594 O O . LEU A 1 1168 ? 193.718 165.568 138.556 1.00 93.67 1168 LEU D O 1
ATOM 3599 N N . THR A 1 1169 ? 193.572 165.119 140.757 1.00 91.81 1169 THR D N 1
ATOM 3600 C CA . THR A 1 1169 ? 194.230 163.827 140.615 1.00 91.81 1169 THR D CA 1
ATOM 3601 C C . THR A 1 1169 ? 193.312 162.816 139.943 1.00 91.81 1169 THR D C 1
ATOM 3602 O O . THR A 1 1169 ? 193.782 161.836 139.354 1.00 91.81 1169 THR D O 1
ATOM 3606 N N . LYS A 1 1170 ? 191.996 163.033 140.027 1.00 88.93 1170 LYS D N 1
ATOM 3607 C CA . LYS A 1 1170 ? 191.067 162.298 139.175 1.00 88.93 1170 LYS D CA 1
ATOM 3608 C C . LYS A 1 1170 ? 191.283 162.653 137.712 1.00 88.93 1170 LYS D C 1
ATOM 3609 O O . LYS A 1 1170 ? 191.239 161.783 136.836 1.00 88.93 1170 LYS D O 1
ATOM 3615 N N . PHE A 1 1171 ? 191.514 163.936 137.431 1.00 88.39 1171 PHE D N 1
ATOM 3616 C CA . PHE A 1 1171 ? 191.791 164.362 136.064 1.00 88.39 1171 PHE D CA 1
ATOM 3617 C C . PHE A 1 1171 ? 193.176 163.909 135.624 1.00 88.39 1171 PHE D C 1
ATOM 3618 O O . PHE A 1 1171 ? 193.375 163.503 134.474 1.00 88.39 1171 PHE D O 1
ATOM 3626 N N . LYS A 1 1172 ? 194.154 163.990 136.528 1.00 86.53 1172 LYS D N 1
ATOM 3627 C CA . LYS A 1 1172 ? 195.509 163.574 136.184 1.00 86.53 1172 LYS D CA 1
ATOM 3628 C C . LYS A 1 1172 ? 195.630 162.059 136.123 1.00 86.53 1172 LYS D C 1
ATOM 3629 O O . LYS A 1 1172 ? 196.446 161.530 135.358 1.00 86.53 1172 LYS D O 1
ATOM 3635 N N . GLY A 1 1173 ? 194.841 161.351 136.934 1.00 79.49 1173 GLY D N 1
ATOM 3636 C CA . GLY A 1 1173 ? 194.878 159.896 136.908 1.00 79.49 1173 GLY D CA 1
ATOM 3637 C C . GLY A 1 1173 ? 194.297 159.307 135.637 1.00 79.49 1173 GLY D C 1
ATOM 3638 O O . GLY A 1 1173 ? 194.859 158.373 135.061 1.00 79.49 1173 GLY D O 1
ATOM 3639 N N . VAL A 1 1174 ? 193.169 159.845 135.181 1.00 68.62 1174 VAL D N 1
ATOM 3640 C CA . VAL A 1 1174 ? 192.604 159.428 133.904 1.00 68.62 1174 VAL D CA 1
ATOM 3641 C C . VAL A 1 1174 ? 193.409 160.114 132.813 1.00 68.62 1174 VAL D C 1
ATOM 3642 O O . VAL A 1 1174 ? 193.212 161.303 132.540 1.00 68.62 1174 VAL D O 1
ATOM 3646 N N . ASP A 1 1175 ? 194.335 159.368 132.208 1.00 56.02 1175 ASP D N 1
ATOM 3647 C CA . ASP A 1 1175 ? 195.317 159.908 131.276 1.00 56.02 1175 ASP D CA 1
ATOM 3648 C C . ASP A 1 1175 ? 194.666 160.368 129.979 1.00 56.02 1175 ASP D C 1
ATOM 3649 O O . ASP A 1 1175 ? 193.961 159.594 129.324 1.00 56.02 1175 ASP D O 1
ATOM 3654 N N . LEU A 1 1176 ? 194.907 161.632 129.616 1.00 54.07 1176 LEU D N 1
ATOM 3655 C CA . LEU A 1 1176 ? 194.276 162.226 128.441 1.00 54.07 1176 LEU D CA 1
ATOM 3656 C C . LEU A 1 1176 ? 194.809 161.629 127.147 1.00 54.07 1176 LEU D C 1
ATOM 3657 O O . LEU A 1 1176 ? 194.094 161.599 126.138 1.00 54.07 1176 LEU D O 1
ATOM 3662 N N . ASN A 1 1177 ? 196.064 161.175 127.153 1.00 47.83 1177 ASN D N 1
ATOM 3663 C CA . ASN A 1 1177 ? 196.583 160.397 126.035 1.00 47.83 1177 ASN D CA 1
ATOM 3664 C C . ASN A 1 1177 ? 195.866 159.060 125.923 1.00 47.83 1177 ASN D C 1
ATOM 3665 O O . ASN A 1 1177 ? 195.572 158.591 124.817 1.00 47.83 1177 ASN D O 1
ATOM 3670 N N . ARG A 1 1178 ? 195.568 158.437 127.061 1.00 53.64 1178 ARG D N 1
ATOM 3671 C CA . ARG A 1 1178 ? 194.818 157.191 127.080 1.00 53.64 1178 ARG D CA 1
ATOM 3672 C C . ARG A 1 1178 ? 193.312 157.407 127.096 1.00 53.64 1178 ARG D C 1
ATOM 3673 O O . ARG A 1 1178 ? 192.565 156.422 127.083 1.00 53.64 1178 ARG D O 1
ATOM 3681 N N . ARG A 1 1179 ? 192.850 158.656 127.136 1.00 60.89 1179 ARG D N 1
ATOM 3682 C CA . ARG A 1 1179 ? 191.419 158.940 127.111 1.00 60.89 1179 ARG D CA 1
ATOM 3683 C C . ARG A 1 1179 ? 190.873 158.684 125.716 1.00 60.89 1179 ARG D C 1
ATOM 3684 O O . ARG A 1 1179 ? 191.111 159.468 124.792 1.00 60.89 1179 ARG D O 1
ATOM 3692 N N . GLN A 1 1180 ? 190.162 157.576 125.556 1.00 56.63 1180 GLN D N 1
ATOM 3693 C CA . GLN A 1 1180 ? 189.370 157.337 124.362 1.00 56.63 1180 GLN D CA 1
ATOM 3694 C C . GLN A 1 1180 ? 187.927 157.785 124.538 1.00 56.63 1180 GLN D C 1
ATOM 3695 O O . GLN A 1 1180 ? 187.138 157.679 123.594 1.00 56.63 1180 GLN D O 1
ATOM 3701 N N . THR A 1 1181 ? 187.569 158.277 125.722 1.00 60.77 1181 THR D N 1
ATOM 3702 C CA . THR A 1 1181 ? 186.210 158.731 126.010 1.00 60.77 1181 THR D CA 1
ATOM 3703 C C . THR A 1 1181 ? 186.284 159.964 126.901 1.00 60.77 1181 THR D C 1
ATOM 3704 O O . THR A 1 1181 ? 186.669 159.867 128.078 1.00 60.77 1181 THR D O 1
ATOM 3708 N N . PRO A 1 1182 ? 185.932 161.141 126.379 1.00 67.34 1182 PRO D N 1
ATOM 3709 C CA . PRO A 1 1182 ? 185.824 162.327 127.239 1.00 67.34 1182 PRO D CA 1
ATOM 3710 C C . PRO A 1 1182 ? 184.535 162.345 128.046 1.00 67.34 1182 PRO D C 1
ATOM 3711 O O . PRO A 1 1182 ? 183.762 161.382 128.041 1.00 67.34 1182 PRO D O 1
ATOM 3715 N N . GLY A 1 1183 ? 184.286 163.453 128.733 1.00 67.53 1183 GLY D N 1
ATOM 3716 C CA . GLY A 1 1183 ? 183.128 163.599 129.576 1.00 67.53 1183 GLY D CA 1
ATOM 3717 C C . GLY A 1 1183 ? 183.416 163.479 131.056 1.00 67.53 1183 GLY D C 1
ATOM 3718 O O . GLY A 1 1183 ? 182.580 163.884 131.869 1.00 67.53 1183 GLY D O 1
ATOM 3719 N N . ALA A 1 1184 ? 184.572 162.935 131.426 1.00 77.12 1184 ALA D N 1
ATOM 3720 C CA . ALA A 1 1184 ? 185.008 162.938 132.821 1.00 77.12 1184 ALA D CA 1
ATOM 3721 C C . ALA A 1 1184 ? 185.899 164.139 133.118 1.00 77.12 1184 ALA D C 1
ATOM 3722 O O . ALA A 1 1184 ? 186.971 164.021 133.707 1.00 77.12 1184 ALA D O 1
ATOM 3724 N N . THR A 1 1185 ? 185.442 165.318 132.698 1.00 86.36 1185 THR D N 1
ATOM 3725 C CA . THR A 1 1185 ? 186.093 166.578 133.009 1.00 86.36 1185 THR D CA 1
ATOM 3726 C C . THR A 1 1185 ? 185.221 167.451 133.892 1.00 86.36 1185 THR D C 1
ATOM 3727 O O . THR A 1 1185 ? 185.568 168.613 134.130 1.00 86.36 1185 THR D O 1
ATOM 3731 N N . ASP A 1 1186 ? 184.085 166.928 134.356 1.00 89.94 1186 ASP D N 1
ATOM 3732 C CA . ASP A 1 1186 ? 183.222 167.664 135.271 1.00 89.94 1186 ASP D CA 1
ATOM 3733 C C . ASP A 1 1186 ? 183.884 167.840 136.627 1.00 89.94 1186 ASP D C 1
ATOM 3734 O O . ASP A 1 1186 ? 183.644 168.836 137.320 1.00 89.94 1186 ASP D O 1
ATOM 3739 N N . ASP A 1 1187 ? 184.711 166.867 137.020 1.00 91.16 1187 ASP D N 1
ATOM 3740 C CA . ASP A 1 1187 ? 185.484 166.962 138.254 1.00 91.16 1187 ASP D CA 1
ATOM 3741 C C . ASP A 1 1187 ? 186.499 168.094 138.193 1.00 91.16 1187 ASP D C 1
ATOM 3742 O O . ASP A 1 1187 ? 186.808 168.715 139.216 1.00 91.16 1187 ASP D O 1
ATOM 3747 N N . LEU A 1 1188 ? 187.044 168.354 137.001 1.00 92.41 1188 LEU D N 1
ATOM 3748 C CA . LEU A 1 1188 ? 187.888 169.525 136.788 1.00 92.41 1188 LEU D CA 1
ATOM 3749 C C . LEU A 1 1188 ? 187.096 170.809 136.991 1.00 92.41 1188 LEU D C 1
ATOM 3750 O O . LEU A 1 1188 ? 187.583 171.762 137.611 1.00 92.41 1188 LEU D O 1
ATOM 3755 N N . ARG A 1 1189 ? 185.857 170.835 136.497 1.00 94.61 1189 ARG D N 1
ATOM 3756 C CA . ARG A 1 1189 ? 184.977 171.972 136.744 1.00 94.61 1189 ARG D CA 1
ATOM 3757 C C . ARG A 1 1189 ? 184.547 172.030 138.203 1.00 94.61 1189 ARG D C 1
ATOM 3758 O O . ARG A 1 1189 ? 184.314 173.118 138.745 1.00 94.61 1189 ARG D O 1
ATOM 3766 N N . ILE A 1 1190 ? 184.412 170.864 138.842 1.00 95.34 1190 ILE D N 1
ATOM 3767 C CA . ILE A 1 1190 ? 184.168 170.805 140.282 1.00 95.34 1190 ILE D CA 1
ATOM 3768 C C . ILE A 1 1190 ? 185.364 171.366 141.043 1.00 95.34 1190 ILE D C 1
ATOM 3769 O O . ILE A 1 1190 ? 185.207 172.163 141.981 1.00 95.34 1190 ILE D O 1
ATOM 3774 N N . ALA A 1 1191 ? 186.575 170.993 140.618 1.00 96.84 1191 ALA D N 1
ATOM 3775 C CA . ALA A 1 1191 ? 187.789 171.489 141.255 1.00 96.84 1191 ALA D CA 1
ATOM 3776 C C . ALA A 1 1191 ? 187.989 172.974 141.001 1.00 96.84 1191 ALA D C 1
ATOM 3777 O O . ALA A 1 1191 ? 188.462 173.695 141.884 1.00 96.84 1191 ALA D O 1
ATOM 3779 N N . ALA A 1 1192 ? 187.633 173.442 139.800 1.00 97.17 1192 ALA D N 1
ATOM 3780 C CA . ALA A 1 1192 ? 187.791 174.853 139.460 1.00 97.17 1192 ALA D CA 1
ATOM 3781 C C . ALA A 1 1192 ? 186.864 175.727 140.293 1.00 97.17 1192 ALA D C 1
ATOM 3782 O O . ALA A 1 1192 ? 187.246 176.820 140.726 1.00 97.17 1192 ALA D O 1
ATOM 3784 N N . THR A 1 1193 ? 185.644 175.248 140.538 1.00 96.63 1193 THR D N 1
ATOM 3785 C CA . THR A 1 1193 ? 184.764 175.907 141.495 1.00 96.63 1193 THR D CA 1
ATOM 3786 C C . THR A 1 1193 ? 185.321 175.794 142.907 1.00 96.63 1193 THR D C 1
ATOM 3787 O O . THR A 1 1193 ? 185.222 176.734 143.704 1.00 96.63 1193 THR D O 1
ATOM 3791 N N . PHE A 1 1194 ? 185.909 174.640 143.230 1.00 97.05 1194 PHE D N 1
ATOM 3792 C CA . PHE A 1 1194 ? 186.522 174.454 144.538 1.00 97.05 1194 PHE D CA 1
ATOM 3793 C C . PHE A 1 1194 ? 187.772 175.307 144.692 1.00 97.05 1194 PHE D C 1
ATOM 3794 O O . PHE A 1 1194 ? 188.061 175.802 145.788 1.00 97.05 1194 PHE D O 1
ATOM 3802 N N . LEU A 1 1195 ? 188.533 175.476 143.609 1.00 97.36 1195 LEU D N 1
ATOM 3803 C CA . LEU A 1 1195 ? 189.699 176.349 143.668 1.00 97.36 1195 LEU D CA 1
ATOM 3804 C C . LEU A 1 1195 ? 189.287 177.807 143.788 1.00 97.36 1195 LEU D C 1
ATOM 3805 O O . LEU A 1 1195 ? 189.936 178.585 144.496 1.00 97.36 1195 LEU D O 1
ATOM 3810 N N . ARG A 1 1196 ? 188.201 178.188 143.113 1.00 96.03 1196 ARG D N 1
ATOM 3811 C CA . ARG A 1 1196 ? 187.689 179.549 143.228 1.00 96.03 1196 ARG D CA 1
ATOM 3812 C C . ARG A 1 1196 ? 187.105 179.795 144.608 1.00 96.03 1196 ARG D C 1
ATOM 3813 O O . ARG A 1 1196 ? 187.148 180.917 145.122 1.00 96.03 1196 ARG D O 1
ATOM 3821 N N . LEU A 1 1197 ? 186.548 178.751 145.219 1.00 95.33 1197 LEU D N 1
ATOM 3822 C CA . LEU A 1 1197 ? 186.043 178.867 146.579 1.00 95.33 1197 LEU D CA 1
ATOM 3823 C C . LEU A 1 1197 ? 187.181 179.040 147.575 1.00 95.33 1197 LEU D C 1
ATOM 3824 O O . LEU A 1 1197 ? 187.097 179.864 148.491 1.00 95.33 1197 LEU D O 1
ATOM 3829 N N . GLN A 1 1198 ? 188.260 178.271 147.399 1.00 95.16 1198 GLN D N 1
ATOM 3830 C CA . GLN A 1 1198 ? 189.390 178.336 148.321 1.00 95.16 1198 GLN D CA 1
ATOM 3831 C C . GLN A 1 1198 ? 190.145 179.649 148.176 1.00 95.16 1198 GLN D C 1
ATOM 3832 O O . GLN A 1 1198 ? 190.616 180.221 149.168 1.00 95.16 1198 GLN D O 1
ATOM 3838 N N . LEU A 1 1199 ? 190.224 180.166 146.953 1.00 94.74 1199 LEU D N 1
ATOM 3839 C CA . LEU A 1 1199 ? 190.971 181.388 146.706 1.00 94.74 1199 LEU D CA 1
ATOM 3840 C C . LEU A 1 1199 ? 190.251 182.622 147.225 1.00 94.74 1199 LEU D C 1
ATOM 3841 O O . LEU A 1 1199 ? 190.896 183.654 147.442 1.00 94.74 1199 LEU D O 1
ATOM 3846 N N . GLN A 1 1200 ? 188.930 182.540 147.409 1.00 94.58 1200 GLN D N 1
ATOM 3847 C CA . GLN A 1 1200 ? 188.167 183.691 147.882 1.00 94.58 1200 GLN D CA 1
ATOM 3848 C C . GLN A 1 1200 ? 188.519 184.042 149.320 1.00 94.58 1200 GLN D C 1
ATOM 3849 O O . GLN A 1 1200 ? 188.677 185.221 149.658 1.00 94.58 1200 GLN D O 1
ATOM 3855 N N . TYR A 1 1201 ? 188.656 183.034 150.179 1.00 94.12 1201 TYR D N 1
ATOM 3856 C CA . TYR A 1 1201 ? 189.073 183.304 151.548 1.00 94.12 1201 TYR D CA 1
ATOM 3857 C C . TYR A 1 1201 ? 190.557 183.628 151.618 1.00 94.12 1201 TYR D C 1
ATOM 3858 O O . TYR A 1 1201 ? 190.975 184.493 152.395 1.00 94.12 1201 TYR D O 1
ATOM 3867 N N . THR A 1 1202 ? 191.365 182.949 150.806 1.00 91.90 1202 THR D N 1
ATOM 3868 C CA . THR A 1 1202 ? 192.817 182.922 150.960 1.00 91.90 1202 THR D CA 1
ATOM 3869 C C . THR A 1 1202 ? 193.492 183.591 149.772 1.00 91.90 1202 THR D C 1
ATOM 3870 O O . THR A 1 1202 ? 193.537 183.026 148.668 1.00 91.90 1202 THR D O 1
ATOM 3874 N N . PRO A 1 1203 ? 194.024 184.799 149.949 1.00 92.70 1203 PRO D N 1
ATOM 3875 C CA . PRO A 1 1203 ? 194.805 185.412 148.867 1.00 92.70 1203 PRO D CA 1
ATOM 3876 C C . PRO A 1 1203 ? 196.218 184.873 148.769 1.00 92.70 1203 PRO D C 1
ATOM 3877 O O . PRO A 1 1203 ? 196.769 184.799 147.665 1.00 92.70 1203 PRO D O 1
ATOM 3881 N N . ASP A 1 1204 ? 196.823 184.491 149.891 1.00 90.32 1204 ASP D N 1
ATOM 3882 C CA . ASP A 1 1204 ? 198.245 184.180 149.934 1.00 90.32 1204 ASP D CA 1
ATOM 3883 C C . ASP A 1 1204 ? 198.573 182.757 149.497 1.00 90.32 1204 ASP D C 1
ATOM 3884 O O . ASP A 1 1204 ? 199.756 182.436 149.336 1.00 90.32 1204 ASP D O 1
ATOM 3889 N N . ARG A 1 1205 ? 197.571 181.903 149.294 1.00 90.80 1205 ARG D N 1
ATOM 3890 C CA . ARG A 1 1205 ? 197.810 180.522 148.875 1.00 90.80 1205 ARG D CA 1
ATOM 3891 C C . ARG A 1 1205 ? 198.192 180.516 147.399 1.00 90.80 1205 ARG D C 1
ATOM 3892 O O . ARG A 1 1205 ? 197.349 180.426 146.503 1.00 90.80 1205 ARG D O 1
ATOM 3900 N N . TRP A 1 1206 ? 199.504 180.605 147.154 1.00 93.62 1206 TRP D N 1
ATOM 3901 C CA . TRP A 1 1206 ? 200.028 180.636 145.791 1.00 93.62 1206 TRP D CA 1
ATOM 3902 C C . TRP A 1 1206 ? 199.832 179.303 145.084 1.00 93.62 1206 TRP D C 1
ATOM 3903 O O . TRP A 1 1206 ? 199.756 179.249 143.853 1.00 93.62 1206 TRP D O 1
ATOM 3914 N N . ASP A 1 1207 ? 199.810 178.215 145.854 1.00 92.78 1207 ASP D N 1
ATOM 3915 C CA . ASP A 1 1207 ? 199.539 176.899 145.294 1.00 92.78 1207 ASP D CA 1
ATOM 3916 C C . ASP A 1 1207 ? 198.114 176.814 144.779 1.00 92.78 1207 ASP D C 1
ATOM 3917 O O . ASP A 1 1207 ? 197.858 176.203 143.735 1.00 92.78 1207 ASP D O 1
ATOM 3922 N N . ALA A 1 1208 ? 197.176 177.431 145.503 1.00 95.47 1208 ALA D N 1
ATOM 3923 C CA . ALA A 1 1208 ? 195.798 177.525 145.039 1.00 95.47 1208 ALA D CA 1
ATOM 3924 C C . ALA A 1 1208 ? 195.703 178.376 143.784 1.00 95.47 1208 ALA D C 1
ATOM 3925 O O . ALA A 1 1208 ? 194.879 178.110 142.904 1.00 95.47 1208 ALA D O 1
ATOM 3927 N N . TRP A 1 1209 ? 196.542 179.407 143.689 1.00 96.85 1209 TRP D N 1
ATOM 3928 C CA . TRP A 1 1209 ? 196.705 180.116 142.426 1.00 96.85 1209 TRP D CA 1
ATOM 3929 C C . TRP A 1 1209 ? 197.338 179.215 141.375 1.00 96.85 1209 TRP D C 1
ATOM 3930 O O . TRP A 1 1209 ? 196.975 179.268 140.194 1.00 96.85 1209 TRP D O 1
ATOM 3941 N N . PHE A 1 1210 ? 198.304 178.392 141.793 1.00 97.79 1210 PHE D N 1
ATOM 3942 C CA . PHE A 1 1210 ? 199.044 177.560 140.850 1.00 97.79 1210 PHE D CA 1
ATOM 3943 C C . PHE A 1 1210 ? 198.172 176.442 140.293 1.00 97.79 1210 PHE D C 1
ATOM 3944 O O . PHE A 1 1210 ? 198.243 176.122 139.100 1.00 97.79 1210 PHE D O 1
ATOM 3952 N N . ARG A 1 1211 ? 197.344 175.835 141.144 1.00 97.59 1211 ARG D N 1
ATOM 3953 C CA . ARG A 1 1211 ? 196.431 174.806 140.661 1.00 97.59 1211 ARG D CA 1
ATOM 3954 C C . ARG A 1 1211 ? 195.322 175.414 139.819 1.00 97.59 1211 ARG D C 1
ATOM 3955 O O . ARG A 1 1211 ? 194.808 174.766 138.900 1.00 97.59 1211 ARG D O 1
ATOM 3963 N N . LEU A 1 1212 ? 194.936 176.654 140.132 1.00 97.92 1212 LEU D N 1
ATOM 3964 C CA . LEU A 1 1212 ? 194.049 177.416 139.260 1.00 97.92 1212 LEU D CA 1
ATOM 3965 C C . LEU A 1 1212 ? 194.707 177.673 137.916 1.00 97.92 1212 LEU D C 1
ATOM 3966 O O . LEU A 1 1212 ? 194.062 177.575 136.864 1.00 97.92 1212 LEU D O 1
ATOM 3971 N N . ALA A 1 1213 ? 196.001 178.001 137.939 1.00 98.20 1213 ALA D N 1
ATOM 3972 C CA . ALA A 1 1213 ? 196.751 178.189 136.703 1.00 98.20 1213 ALA D CA 1
ATOM 3973 C C . ALA A 1 1213 ? 196.909 176.882 135.943 1.00 98.20 1213 ALA D C 1
ATOM 3974 O O . ALA A 1 1213 ? 196.935 176.874 134.708 1.00 98.20 1213 ALA D O 1
ATOM 3976 N N . GLU A 1 1214 ? 196.998 175.766 136.666 1.00 96.58 1214 GLU D N 1
ATOM 3977 C CA . GLU A 1 1214 ? 197.084 174.467 136.010 1.00 96.58 1214 GLU D CA 1
ATOM 3978 C C . GLU A 1 1214 ? 195.766 174.079 135.356 1.00 96.58 1214 GLU D C 1
ATOM 3979 O O . GLU A 1 1214 ? 195.755 173.492 134.267 1.00 96.58 1214 GLU D O 1
ATOM 3985 N N . CYS A 1 1215 ? 194.645 174.424 135.995 1.00 96.86 1215 CYS D N 1
ATOM 3986 C CA . CYS A 1 1215 ? 193.341 173.946 135.547 1.00 96.86 1215 CYS D CA 1
ATOM 3987 C C . CYS A 1 1215 ? 192.879 174.639 134.274 1.00 96.86 1215 CYS D C 1
ATOM 3988 O O . CYS A 1 1215 ? 192.074 174.084 133.516 1.00 96.86 1215 CYS D O 1
ATOM 3991 N N . PHE A 1 1216 ? 193.370 175.853 134.027 1.00 96.82 1216 PHE D N 1
ATOM 3992 C CA . PHE A 1 1216 ? 192.947 176.596 132.845 1.00 96.82 1216 PHE D CA 1
ATOM 3993 C C . PHE A 1 1216 ? 193.531 175.999 131.575 1.00 96.82 1216 PHE D C 1
ATOM 3994 O O . PHE A 1 1216 ? 192.903 176.048 130.510 1.00 96.82 1216 PHE D O 1
ATOM 4002 N N . ASP A 1 1217 ? 194.735 175.437 131.666 1.00 95.75 1217 ASP D N 1
ATOM 4003 C CA . ASP A 1 1217 ? 195.360 174.853 130.486 1.00 95.75 1217 ASP D CA 1
ATOM 4004 C C . ASP A 1 1217 ? 194.689 173.547 130.097 1.00 95.75 1217 ASP D C 1
ATOM 4005 O O . ASP A 1 1217 ? 194.569 173.239 128.908 1.00 95.75 1217 ASP D O 1
ATOM 4010 N N . TYR A 1 1218 ? 194.251 172.768 131.090 1.00 93.57 1218 TYR D N 1
ATOM 4011 C CA . TYR A 1 1218 ? 193.619 171.481 130.815 1.00 93.57 1218 TYR D CA 1
ATOM 4012 C C . TYR A 1 1218 ? 192.256 171.662 130.167 1.00 93.57 1218 TYR D C 1
ATOM 4013 O O . TYR A 1 1218 ? 191.836 170.838 129.344 1.00 93.57 1218 TYR D O 1
ATOM 4022 N N . GLU A 1 1219 ? 191.545 172.727 130.540 1.00 93.15 1219 GLU D N 1
ATOM 4023 C CA . GLU A 1 1219 ? 190.348 173.109 129.805 1.00 93.15 1219 GLU D CA 1
ATOM 4024 C C . GLU A 1 1219 ? 190.704 173.564 128.398 1.00 93.15 1219 GLU D C 1
ATOM 4025 O O . GLU A 1 1219 ? 189.987 173.261 127.437 1.00 93.15 1219 GLU D O 1
ATOM 4031 N N . LEU A 1 1220 ? 191.819 174.284 128.260 1.00 94.18 1220 LEU D N 1
ATOM 4032 C CA . LEU A 1 1220 ? 192.283 174.703 126.943 1.00 94.18 1220 LEU D CA 1
ATOM 4033 C C . LEU A 1 1220 ? 192.786 173.517 126.130 1.00 94.18 1220 LEU D C 1
ATOM 4034 O O . LEU A 1 1220 ? 192.582 173.464 124.911 1.00 94.18 1220 LEU D O 1
ATOM 4039 N N . GLU A 1 1221 ? 193.442 172.555 126.791 1.00 91.14 1221 GLU D N 1
ATOM 4040 C CA . GLU A 1 1221 ? 193.944 171.366 126.103 1.00 91.14 1221 GLU D CA 1
ATOM 4041 C C . GLU A 1 1221 ? 192.804 170.486 125.611 1.00 91.14 1221 GLU D C 1
ATOM 4042 O O . GLU A 1 1221 ? 192.911 169.846 124.561 1.00 91.14 1221 GLU D O 1
ATOM 4048 N N . GLU A 1 1222 ? 191.710 170.429 126.375 1.00 88.45 1222 GLU D N 1
ATOM 4049 C CA . GLU A 1 1222 ? 190.543 169.655 125.963 1.00 88.45 1222 GLU D CA 1
ATOM 4050 C C . GLU A 1 1222 ? 189.869 170.281 124.748 1.00 88.45 1222 GLU D C 1
ATOM 4051 O O . GLU A 1 1222 ? 189.290 169.576 123.913 1.00 88.45 1222 GLU D O 1
ATOM 4057 N N . ALA A 1 1223 ? 189.953 171.605 124.624 1.00 91.28 1223 ALA D N 1
ATOM 4058 C CA . ALA A 1 1223 ? 189.338 172.281 123.489 1.00 91.28 1223 ALA D CA 1
ATOM 4059 C C . ALA A 1 1223 ? 190.139 172.077 122.208 1.00 91.28 1223 ALA D C 1
ATOM 4060 O O . ALA A 1 1223 ? 189.560 171.932 121.125 1.00 91.28 1223 ALA D O 1
ATOM 4062 N N . VAL A 1 1224 ? 191.467 172.037 122.306 1.00 91.87 1224 VAL D N 1
ATOM 4063 C CA . VAL A 1 1224 ? 192.297 172.103 121.110 1.00 91.87 1224 VAL D CA 1
ATOM 4064 C C . VAL A 1 1224 ? 192.852 170.753 120.662 1.00 91.87 1224 VAL D C 1
ATOM 4065 O O . VAL A 1 1224 ? 193.272 170.630 119.501 1.00 91.87 1224 VAL D O 1
ATOM 4069 N N . LEU A 1 1225 ? 192.874 169.743 121.533 1.00 87.36 1225 LEU D N 1
ATOM 4070 C CA . LEU A 1 1225 ? 193.393 168.444 121.118 1.00 87.36 1225 LEU D CA 1
ATOM 4071 C C . LEU A 1 1225 ? 192.380 167.695 120.263 1.00 87.36 1225 LEU D C 1
ATOM 4072 O O . LEU A 1 1225 ? 192.742 167.070 119.259 1.00 87.36 1225 LEU D O 1
ATOM 4077 N N . TRP A 1 1226 ? 191.105 167.760 120.636 1.00 83.99 1226 TRP D N 1
ATOM 4078 C CA . TRP A 1 1226 ? 190.091 166.928 120.006 1.00 83.99 1226 TRP D CA 1
ATOM 4079 C C . TRP A 1 1226 ? 189.549 167.532 118.718 1.00 83.99 1226 TRP D C 1
ATOM 4080 O O . TRP A 1 1226 ? 189.453 166.835 117.702 1.00 83.99 1226 TRP D O 1
ATOM 4091 N N . THR A 1 1227 ? 189.199 168.814 118.733 1.00 89.25 1227 THR D N 1
ATOM 4092 C CA . THR A 1 1227 ? 188.578 169.469 117.592 1.00 89.25 1227 THR D CA 1
ATOM 4093 C C . THR A 1 1227 ? 189.455 170.618 117.121 1.00 89.25 1227 THR D C 1
ATOM 4094 O O . THR A 1 1227 ? 189.897 171.441 117.928 1.00 89.25 1227 THR D O 1
ATOM 4098 N N . ALA A 1 1228 ? 189.704 170.665 115.813 1.00 93.25 1228 ALA D N 1
ATOM 4099 C CA . ALA A 1 1228 ? 190.370 171.801 115.194 1.00 93.25 1228 ALA D CA 1
ATOM 4100 C C . ALA A 1 1228 ? 189.399 172.910 114.817 1.00 93.25 1228 ALA D C 1
ATOM 4101 O O . ALA A 1 1228 ? 189.842 173.974 114.374 1.00 93.25 1228 ALA D O 1
ATOM 4103 N N . ASP A 1 1229 ? 188.095 172.682 114.983 1.00 93.27 1229 ASP D N 1
ATOM 4104 C CA . ASP A 1 1229 ? 187.100 173.683 114.610 1.00 93.27 1229 ASP D CA 1
ATOM 4105 C C . ASP A 1 1229 ? 187.067 174.833 115.606 1.00 93.27 1229 ASP D C 1
ATOM 4106 O O . ASP A 1 1229 ? 186.680 175.954 115.257 1.00 93.27 1229 ASP D O 1
ATOM 4111 N N . LYS A 1 1230 ? 187.467 174.572 116.853 1.00 92.87 1230 LYS D N 1
ATOM 4112 C CA . LYS A 1 1230 ? 187.524 175.632 117.856 1.00 92.87 1230 LYS D CA 1
ATOM 4113 C C . LYS A 1 1230 ? 188.671 176.597 117.591 1.00 92.87 1230 LYS D C 1
ATOM 4114 O O . LYS A 1 1230 ? 188.635 177.744 118.051 1.00 92.87 1230 LYS D O 1
ATOM 4120 N N . MET A 1 1231 ? 189.687 176.160 116.844 1.00 94.70 1231 MET D N 1
ATOM 4121 C CA . MET A 1 1231 ? 190.733 177.057 116.372 1.00 94.70 1231 MET D CA 1
ATOM 4122 C C . MET A 1 1231 ? 190.288 177.906 115.188 1.00 94.70 1231 MET D C 1
ATOM 4123 O O . MET A 1 1231 ? 191.033 178.801 114.778 1.00 94.70 1231 MET D O 1
ATOM 4128 N N . ASN A 1 1232 ? 189.122 177.624 114.606 1.00 94.36 1232 ASN D N 1
ATOM 4129 C CA . ASN A 1 1232 ? 188.603 178.395 113.491 1.00 94.36 1232 ASN D CA 1
ATOM 4130 C C . ASN A 1 1232 ? 187.325 179.151 113.821 1.00 94.36 1232 ASN D C 1
ATOM 4131 O O . ASN A 1 1232 ? 186.999 180.113 113.119 1.00 94.36 1232 ASN D O 1
ATOM 4136 N N . LYS A 1 1233 ? 186.602 178.750 114.857 1.00 92.88 1233 LYS D N 1
ATOM 4137 C CA . LYS A 1 1233 ? 185.301 179.333 115.165 1.00 92.88 1233 LYS D CA 1
ATOM 4138 C C . LYS A 1 1233 ? 185.254 179.997 116.529 1.00 92.88 1233 LYS D C 1
ATOM 4139 O O . LYS A 1 1233 ? 184.559 181.001 116.691 1.00 92.88 1233 LYS D O 1
ATOM 4145 N N . GLU A 1 1234 ? 185.971 179.466 117.511 1.00 94.03 1234 GLU D N 1
ATOM 4146 C CA . GLU A 1 1234 ? 185.914 179.943 118.885 1.00 94.03 1234 GLU D CA 1
ATOM 4147 C C . GLU A 1 1234 ? 187.301 180.300 119.402 1.00 94.03 1234 GLU D C 1
ATOM 4148 O O . GLU A 1 1234 ? 187.750 179.788 120.426 1.00 94.03 1234 GLU D O 1
ATOM 4154 N N . ARG A 1 1235 ? 188.010 181.164 118.672 1.00 93.18 1235 ARG D N 1
ATOM 4155 C CA . ARG A 1 1235 ? 189.363 181.541 119.070 1.00 93.18 1235 ARG D CA 1
ATOM 4156 C C . ARG A 1 1235 ? 189.356 182.463 120.282 1.00 93.18 1235 ARG D C 1
ATOM 4157 O O . ARG A 1 1235 ? 190.336 182.512 121.036 1.00 93.18 1235 ARG D O 1
ATOM 4165 N N . ALA A 1 1236 ? 188.266 183.213 120.471 1.00 92.99 1236 ALA D N 1
ATOM 4166 C CA . ALA A 1 1236 ? 188.211 184.244 121.505 1.00 92.99 1236 ALA D CA 1
ATOM 4167 C C . ALA A 1 1236 ? 188.178 183.645 122.906 1.00 92.99 1236 ALA D C 1
ATOM 4168 O O . ALA A 1 1236 ? 188.787 184.183 123.838 1.00 92.99 1236 ALA D O 1
ATOM 4170 N N . GLU A 1 1237 ? 187.477 182.523 123.070 1.00 94.38 1237 GLU D N 1
ATOM 4171 C CA . GLU A 1 1237 ? 187.459 181.872 124.372 1.00 94.38 1237 GLU D CA 1
ATOM 4172 C C . GLU A 1 1237 ? 188.782 181.169 124.650 1.00 94.38 1237 GLU D C 1
ATOM 4173 O O . GLU A 1 1237 ? 189.176 181.017 125.810 1.00 94.38 1237 GLU D O 1
ATOM 4179 N N . LEU A 1 1238 ? 189.485 180.743 123.596 1.00 95.54 1238 LEU D N 1
ATOM 4180 C CA . LEU A 1 1238 ? 190.819 180.180 123.767 1.00 95.54 1238 LEU D CA 1
ATOM 4181 C C . LEU A 1 1238 ? 191.811 181.264 124.162 1.00 95.54 1238 LEU D C 1
ATOM 4182 O O . LEU A 1 1238 ? 192.732 181.026 124.953 1.00 95.54 1238 LEU D O 1
ATOM 4187 N N . VAL A 1 1239 ? 191.638 182.460 123.590 1.00 94.80 1239 VAL D N 1
ATOM 4188 C CA . VAL A 1 1239 ? 192.366 183.649 124.028 1.00 94.80 1239 VAL D CA 1
ATOM 4189 C C . VAL A 1 1239 ? 192.023 183.971 125.478 1.00 94.80 1239 VAL D C 1
ATOM 4190 O O . VAL A 1 1239 ? 192.903 184.317 126.283 1.00 94.80 1239 VAL D O 1
ATOM 4194 N N . LYS A 1 1240 ? 190.744 183.813 125.834 1.00 95.18 1240 LYS D N 1
ATOM 4195 C CA . LYS A 1 1240 ? 190.280 184.037 127.199 1.00 95.18 1240 LYS D CA 1
ATOM 4196 C C . LYS A 1 1240 ? 190.900 183.041 128.174 1.00 95.18 1240 LYS D C 1
ATOM 4197 O O . LYS A 1 1240 ? 191.328 183.426 129.265 1.00 95.18 1240 LYS D O 1
ATOM 4203 N N . PHE A 1 1241 ? 191.006 181.767 127.768 1.00 95.97 1241 PHE D N 1
ATOM 4204 C CA . PHE A 1 1241 ? 191.543 180.726 128.647 1.00 95.97 1241 PHE D CA 1
ATOM 4205 C C . PHE A 1 1241 ? 193.028 180.924 128.923 1.00 95.97 1241 PHE D C 1
ATOM 4206 O O . PHE A 1 1241 ? 193.491 180.686 130.045 1.00 95.97 1241 PHE D O 1
ATOM 4214 N N . GLN A 1 1242 ? 193.786 181.335 127.906 1.00 96.86 1242 GLN D N 1
ATOM 4215 C CA . GLN A 1 1242 ? 195.207 181.601 128.092 1.00 96.86 1242 GLN D CA 1
ATOM 4216 C C . GLN A 1 1242 ? 195.422 182.826 128.966 1.00 96.86 1242 GLN D C 1
ATOM 4217 O O . GLN A 1 1242 ? 196.292 182.829 129.843 1.00 96.86 1242 GLN D O 1
ATOM 4223 N N . ARG A 1 1243 ? 194.621 183.870 128.749 1.00 95.97 1243 ARG D N 1
ATOM 4224 C CA . ARG A 1 1243 ? 194.707 185.064 129.582 1.00 95.97 1243 ARG D CA 1
ATOM 4225 C C . ARG A 1 1243 ? 194.209 184.781 130.992 1.00 95.97 1243 ARG D C 1
ATOM 4226 O O . ARG A 1 1243 ? 194.652 185.414 131.956 1.00 95.97 1243 ARG D O 1
ATOM 4234 N N . HIS A 1 1244 ? 193.272 183.840 131.125 1.00 97.64 1244 HIS D N 1
ATOM 4235 C CA . HIS A 1 1244 ? 192.891 183.357 132.447 1.00 97.64 1244 HIS D CA 1
ATOM 4236 C C . HIS A 1 1244 ? 194.038 182.606 133.102 1.00 97.64 1244 HIS D C 1
ATOM 4237 O O . HIS A 1 1244 ? 194.249 182.710 134.314 1.00 97.64 1244 HIS D O 1
ATOM 4244 N N . ALA A 1 1245 ? 194.785 181.839 132.309 1.00 97.87 1245 ALA D N 1
ATOM 4245 C CA . ALA A 1 1245 ? 195.892 181.062 132.850 1.00 97.87 1245 ALA D CA 1
ATOM 4246 C C . ALA A 1 1245 ? 197.050 181.962 133.251 1.00 97.87 1245 ALA D C 1
ATOM 4247 O O . ALA A 1 1245 ? 197.658 181.769 134.310 1.00 97.87 1245 ALA D O 1
ATOM 4249 N N . ILE A 1 1246 ? 197.349 182.965 132.421 1.00 98.03 1246 ILE D N 1
ATOM 4250 C CA . ILE A 1 1246 ? 198.544 183.788 132.606 1.00 98.03 1246 ILE D CA 1
ATOM 4251 C C . ILE A 1 1246 ? 198.390 184.694 133.820 1.00 98.03 1246 ILE D C 1
ATOM 4252 O O . ILE A 1 1246 ? 199.291 184.787 134.664 1.00 98.03 1246 ILE D O 1
ATOM 4257 N N . HIS A 1 1247 ? 197.222 185.327 133.954 1.00 97.65 1247 HIS D N 1
ATOM 4258 C CA . HIS A 1 1247 ? 196.942 186.143 135.132 1.00 97.65 1247 HIS D CA 1
ATOM 4259 C C . HIS A 1 1247 ? 196.840 185.300 136.397 1.00 97.65 1247 HIS D C 1
ATOM 4260 O O . HIS A 1 1247 ? 197.111 185.799 137.495 1.00 97.65 1247 HIS D O 1
ATOM 4267 N N . SER A 1 1248 ? 196.450 184.029 136.264 1.00 97.78 1248 SER D N 1
ATOM 4268 C CA . SER A 1 1248 ? 196.519 183.111 137.394 1.00 97.78 1248 SER D CA 1
ATOM 4269 C C . SER A 1 1248 ? 197.964 182.832 137.784 1.00 97.78 1248 SER D C 1
ATOM 4270 O O . SER A 1 1248 ? 198.280 182.692 138.970 1.00 97.78 1248 SER D O 1
ATOM 4273 N N . TYR A 1 1249 ? 198.857 182.757 136.792 1.00 98.13 1249 TYR D N 1
ATOM 4274 C CA . TYR A 1 1249 ? 200.263 182.487 137.075 1.00 98.13 1249 TYR D CA 1
ATOM 4275 C C . TYR A 1 1249 ? 200.955 183.668 137.738 1.00 98.13 1249 TYR D C 1
ATOM 4276 O O . TYR A 1 1249 ? 201.946 183.475 138.453 1.00 98.13 1249 TYR D O 1
ATOM 4285 N N . ILE A 1 1250 ? 200.450 184.884 137.507 1.00 97.17 1250 ILE D N 1
ATOM 4286 C CA . ILE A 1 1250 ? 201.092 186.098 138.009 1.00 97.17 1250 ILE D CA 1
ATOM 4287 C C . ILE A 1 1250 ? 201.022 186.161 139.529 1.00 97.17 1250 ILE D C 1
ATOM 4288 O O . ILE A 1 1250 ? 202.035 186.367 140.208 1.00 97.17 1250 ILE D O 1
ATOM 4293 N N . MET A 1 1251 ? 199.830 185.940 140.086 1.00 96.16 1251 MET D N 1
ATOM 4294 C CA . MET A 1 1251 ? 199.700 185.863 141.536 1.00 96.16 1251 MET D CA 1
ATOM 4295 C C . MET A 1 1251 ? 200.301 184.571 142.063 1.00 96.16 1251 MET D C 1
ATOM 4296 O O . MET A 1 1251 ? 200.754 184.511 143.212 1.00 96.16 1251 MET D O 1
ATOM 4301 N N . ALA A 1 1252 ? 200.340 183.533 141.223 1.00 96.30 1252 ALA D N 1
ATOM 4302 C CA . ALA A 1 1252 ? 201.090 182.327 141.559 1.00 96.30 1252 ALA D CA 1
ATOM 4303 C C . ALA A 1 1252 ? 202.589 182.581 141.512 1.00 96.30 1252 ALA D C 1
ATOM 4304 O O . ALA A 1 1252 ? 203.372 181.812 142.073 1.00 96.30 1252 ALA D O 1
ATOM 4306 N N . LEU A 1 1253 ? 203.016 183.614 140.786 1.00 95.84 1253 LEU D N 1
ATOM 4307 C CA . LEU A 1 1253 ? 204.393 184.064 140.926 1.00 95.84 1253 LEU D CA 1
ATOM 4308 C C . LEU A 1 1253 ? 204.535 185.037 142.087 1.00 95.84 1253 LEU D C 1
ATOM 4309 O O . LEU A 1 1253 ? 205.536 185.003 142.811 1.00 95.84 1253 LEU D O 1
ATOM 4314 N N . SER A 1 1254 ? 203.547 185.917 142.272 1.00 95.10 1254 SER D N 1
ATOM 4315 C CA . SER A 1 1254 ? 203.666 187.002 143.242 1.00 95.10 1254 SER D CA 1
ATOM 4316 C C . SER A 1 1254 ? 203.577 186.491 144.675 1.00 95.10 1254 SER D C 1
ATOM 4317 O O . SER A 1 1254 ? 204.405 186.838 145.524 1.00 95.10 1254 SER D O 1
ATOM 4320 N N . HIS A 1 1255 ? 202.573 185.662 144.963 1.00 92.89 1255 HIS D N 1
ATOM 4321 C CA . HIS A 1 1255 ? 202.411 185.166 146.325 1.00 92.89 1255 HIS D CA 1
ATOM 4322 C C . HIS A 1 1255 ? 203.429 184.086 146.660 1.00 92.89 1255 HIS D C 1
ATOM 4323 O O . HIS A 1 1255 ? 203.744 183.877 147.837 1.00 92.89 1255 HIS D O 1
ATOM 4330 N N . SER A 1 1256 ? 203.946 183.387 145.650 1.00 91.79 1256 SER D N 1
ATOM 4331 C CA . SER A 1 1256 ? 205.011 182.430 145.914 1.00 91.79 1256 SER D CA 1
ATOM 4332 C C . SER A 1 1256 ? 206.340 183.126 146.147 1.00 91.79 1256 SER D C 1
ATOM 4333 O O . SER A 1 1256 ? 207.225 182.553 146.788 1.00 91.79 1256 SER D O 1
ATOM 4336 N N . TYR A 1 1257 ? 206.504 184.341 145.613 1.00 85.44 1257 TYR D N 1
ATOM 4337 C CA . TYR A 1 1257 ? 207.742 185.086 145.817 1.00 85.44 1257 TYR D CA 1
ATOM 4338 C C . TYR A 1 1257 ? 207.886 185.525 147.266 1.00 85.44 1257 TYR D C 1
ATOM 4339 O O . TYR A 1 1257 ? 208.985 185.478 147.831 1.00 85.44 1257 TYR D O 1
ATOM 4348 N N . ALA A 1 1258 ? 206.787 185.966 147.880 1.00 75.34 1258 ALA D N 1
ATOM 4349 C CA . ALA A 1 1258 ? 206.798 186.236 149.313 1.00 75.34 1258 ALA D CA 1
ATOM 4350 C C . ALA A 1 1258 ? 206.891 184.942 150.108 1.00 75.34 1258 ALA D C 1
ATOM 4351 O O . ALA A 1 1258 ? 207.460 184.917 151.206 1.00 75.34 1258 ALA D O 1
ATOM 4353 N N . TRP A 1 1259 ? 206.314 183.862 149.573 1.00 74.89 1259 TRP D N 1
ATOM 4354 C CA . TRP A 1 1259 ? 206.453 182.544 150.183 1.00 74.89 1259 TRP D CA 1
ATOM 4355 C C . TRP A 1 1259 ? 207.890 182.045 150.106 1.00 74.89 1259 TRP D C 1
ATOM 4356 O O . TRP A 1 1259 ? 208.389 181.433 151.056 1.00 74.89 1259 TRP D O 1
ATOM 4367 N N . ALA A 1 1260 ? 208.561 182.271 148.969 1.00 69.48 1260 ALA D N 1
ATOM 4368 C CA . ALA A 1 1260 ? 209.971 181.906 148.855 1.00 69.48 1260 ALA D CA 1
ATOM 4369 C C . ALA A 1 1260 ? 210.841 182.816 149.709 1.00 69.48 1260 ALA D C 1
ATOM 4370 O O . ALA A 1 1260 ? 211.894 182.397 150.205 1.00 69.48 1260 ALA D O 1
ATOM 4372 N N . SER A 1 1261 ? 210.413 184.066 149.896 1.00 68.53 1261 SER D N 1
ATOM 4373 C CA . SER A 1 1261 ? 211.090 184.969 150.815 1.00 68.53 1261 SER D CA 1
ATOM 4374 C C . SER A 1 1261 ? 210.838 184.616 152.274 1.00 68.53 1261 SER D C 1
ATOM 4375 O O . SER A 1 1261 ? 211.583 185.080 153.143 1.00 68.53 1261 SER D O 1
ATOM 4378 N N . ASN A 1 1262 ? 209.819 183.810 152.559 1.00 62.25 1262 ASN D N 1
ATOM 4379 C CA . ASN A 1 1262 ? 209.522 183.348 153.904 1.00 62.25 1262 ASN D CA 1
ATOM 4380 C C . ASN A 1 1262 ? 210.252 182.030 154.143 1.00 62.25 1262 ASN D C 1
ATOM 4381 O O . ASN A 1 1262 ? 209.924 181.019 153.510 1.00 62.25 1262 ASN D O 1
ATOM 4386 N N . PRO A 1 1263 ? 211.247 182.002 155.037 1.00 51.62 1263 PRO D N 1
ATOM 4387 C CA . PRO A 1 1263 ? 212.021 180.762 155.227 1.00 51.62 1263 PRO D CA 1
ATOM 4388 C C . PRO A 1 1263 ? 211.265 179.689 155.987 1.00 51.62 1263 PRO D C 1
ATOM 4389 O O . PRO A 1 1263 ? 211.450 178.496 155.714 1.00 51.62 1263 PRO D O 1
ATOM 4393 N N . ALA A 1 1264 ? 210.413 180.082 156.938 1.00 52.91 1264 ALA D N 1
ATOM 4394 C CA . ALA A 1 1264 ? 209.641 179.106 157.700 1.00 52.91 1264 ALA D CA 1
ATOM 4395 C C . ALA A 1 1264 ? 208.536 178.484 156.859 1.00 52.91 1264 ALA D C 1
ATOM 4396 O O . ALA A 1 1264 ? 208.068 177.380 157.163 1.00 52.91 1264 ALA D O 1
ATOM 4398 N N . ALA A 1 1265 ? 208.107 179.178 155.805 1.00 50.29 1265 ALA D N 1
ATOM 4399 C CA . ALA A 1 1265 ? 207.094 178.633 154.912 1.00 50.29 1265 ALA D CA 1
ATOM 4400 C C . ALA A 1 1265 ? 207.653 177.516 154.039 1.00 50.29 1265 ALA D C 1
ATOM 4401 O O . ALA A 1 1265 ? 206.899 176.642 153.596 1.00 50.29 1265 ALA D O 1
ATOM 4403 N N . LEU A 1 1266 ? 208.962 177.522 153.785 1.00 42.54 1266 LEU D N 1
ATOM 4404 C CA . LEU A 1 1266 ? 209.597 176.430 153.056 1.00 42.54 1266 LEU D CA 1
ATOM 4405 C C . LEU A 1 1266 ? 209.777 175.174 153.898 1.00 42.54 1266 LEU D C 1
ATOM 4406 O O . LEU A 1 1266 ? 210.067 174.116 153.331 1.00 42.54 1266 LEU D O 1
ATOM 4411 N N . THR A 1 1267 ? 209.633 175.268 155.224 1.00 40.72 1267 THR D N 1
ATOM 4412 C CA . THR A 1 1267 ? 209.898 174.124 156.093 1.00 40.72 1267 THR D CA 1
ATOM 4413 C C . THR A 1 1267 ? 208.823 173.050 155.962 1.00 40.72 1267 THR D C 1
ATOM 4414 O O . THR A 1 1267 ? 209.139 171.865 155.807 1.00 40.72 1267 THR D O 1
ATOM 4418 N N . SER A 1 1268 ? 207.555 173.443 156.011 1.00 47.96 1268 SER D N 1
ATOM 4419 C CA . SER A 1 1268 ? 206.450 172.501 155.919 1.00 47.96 1268 SER D CA 1
ATOM 4420 C C . SER A 1 1268 ? 206.192 172.161 154.460 1.00 47.96 1268 SER D C 1
ATOM 4421 O O . SER A 1 1268 ? 206.242 173.053 153.603 1.00 47.96 1268 SER D O 1
ATOM 4424 N N . LEU A 1 1269 ? 205.916 170.874 154.197 1.00 56.67 1269 LEU D N 1
ATOM 4425 C CA . LEU A 1 1269 ? 205.464 170.345 152.903 1.00 56.67 1269 LEU D CA 1
ATOM 4426 C C . LEU A 1 1269 ? 206.487 170.609 151.791 1.00 56.67 1269 LEU D C 1
ATOM 4427 O O . LEU A 1 1269 ? 206.307 171.471 150.936 1.00 56.67 1269 LEU D O 1
ATOM 4432 N N . GLU A 1 1270 ? 207.599 169.870 151.871 1.00 59.32 1270 GLU D N 1
ATOM 4433 C CA . GLU A 1 1270 ? 208.728 169.983 150.945 1.00 59.32 1270 GLU D CA 1
ATOM 4434 C C . GLU A 1 1270 ? 208.379 169.705 149.482 1.00 59.32 1270 GLU D C 1
ATOM 4435 O O . GLU A 1 1270 ? 209.087 170.162 148.579 1.00 59.32 1270 GLU D O 1
ATOM 4441 N N . ASP A 1 1271 ? 207.296 168.959 149.236 1.00 69.06 1271 ASP D N 1
ATOM 4442 C CA . ASP A 1 1271 ? 206.803 168.765 147.877 1.00 69.06 1271 ASP D CA 1
ATOM 4443 C C . ASP A 1 1271 ? 206.216 170.038 147.273 1.00 69.06 1271 ASP D C 1
ATOM 4444 O O . ASP A 1 1271 ? 206.072 170.114 146.049 1.00 69.06 1271 ASP D O 1
ATOM 4449 N N . ASP A 1 1272 ? 205.854 171.028 148.094 1.00 75.30 1272 ASP D N 1
ATOM 4450 C CA . ASP A 1 1272 ? 205.421 172.312 147.548 1.00 75.30 1272 ASP D CA 1
ATOM 4451 C C . ASP A 1 1272 ? 206.593 173.089 146.966 1.00 75.30 1272 ASP D C 1
ATOM 4452 O O . ASP A 1 1272 ? 206.407 173.917 146.067 1.00 75.30 1272 ASP D O 1
ATOM 4457 N N . GLU A 1 1273 ? 207.804 172.858 147.484 1.00 82.66 1273 GLU D N 1
ATOM 4458 C CA . GLU A 1 1273 ? 208.997 173.393 146.834 1.00 82.66 1273 GLU D CA 1
ATOM 4459 C C . GLU A 1 1273 ? 209.231 172.723 145.487 1.00 82.66 1273 GLU D C 1
ATOM 4460 O O . GLU A 1 1273 ? 209.683 173.368 144.535 1.00 82.66 1273 GLU D O 1
ATOM 4466 N N . GLU A 1 1274 ? 208.931 171.425 145.393 1.00 87.61 1274 GLU D N 1
ATOM 4467 C CA . GLU A 1 1274 ? 208.883 170.759 144.096 1.00 87.61 1274 GLU D CA 1
ATOM 4468 C C . GLU A 1 1274 ? 207.752 171.323 143.240 1.00 87.61 1274 GLU D C 1
ATOM 4469 O O . GLU A 1 1274 ? 207.900 171.469 142.021 1.00 87.61 1274 GLU D O 1
ATOM 4475 N N . ALA A 1 1275 ? 206.631 171.688 143.869 1.00 90.02 1275 ALA D N 1
ATOM 4476 C CA . ALA A 1 1275 ? 205.571 172.377 143.145 1.00 90.02 1275 ALA D CA 1
ATOM 4477 C C . ALA A 1 1275 ? 205.954 173.815 142.826 1.00 90.02 1275 ALA D C 1
ATOM 4478 O O . ALA A 1 1275 ? 205.416 174.399 141.880 1.00 90.02 1275 ALA D O 1
ATOM 4480 N N . LEU A 1 1276 ? 206.848 174.409 143.621 1.00 92.02 1276 LEU D N 1
ATOM 4481 C CA . LEU A 1 1276 ? 207.346 175.748 143.323 1.00 92.02 1276 LEU D CA 1
ATOM 4482 C C . LEU A 1 1276 ? 208.219 175.741 142.077 1.00 92.02 1276 LEU D C 1
ATOM 4483 O O . LEU A 1 1276 ? 208.120 176.632 141.225 1.00 92.02 1276 LEU D O 1
ATOM 4488 N N . TYR A 1 1277 ? 209.078 174.734 141.953 1.00 93.24 1277 TYR D N 1
ATOM 4489 C CA . TYR A 1 1277 ? 209.959 174.652 140.796 1.00 93.24 1277 TYR D CA 1
ATOM 4490 C C . TYR A 1 1277 ? 209.219 174.170 139.560 1.00 93.24 1277 TYR D C 1
ATOM 4491 O O . TYR A 1 1277 ? 209.596 174.531 138.439 1.00 93.24 1277 TYR D O 1
ATOM 4500 N N . ASP A 1 1278 ? 208.181 173.349 139.747 1.00 94.85 1278 ASP D N 1
ATOM 4501 C CA . ASP A 1 1278 ? 207.294 173.004 138.642 1.00 94.85 1278 ASP D CA 1
ATOM 4502 C C . ASP A 1 1278 ? 206.520 174.218 138.152 1.00 94.85 1278 ASP D C 1
ATOM 4503 O O . ASP A 1 1278 ? 206.273 174.348 136.949 1.00 94.85 1278 ASP D O 1
ATOM 4508 N N . MET A 1 1279 ? 206.131 175.108 139.072 1.00 96.43 1279 MET D N 1
ATOM 4509 C CA . MET A 1 1279 ? 205.481 176.362 138.704 1.00 96.43 1279 MET D CA 1
ATOM 4510 C C . MET A 1 1279 ? 206.426 177.262 137.920 1.00 96.43 1279 MET D C 1
ATOM 4511 O O . MET A 1 1279 ? 205.997 177.969 137.001 1.00 96.43 1279 MET D O 1
ATOM 4516 N N . TYR A 1 1280 ? 207.718 177.223 138.256 1.00 96.89 1280 TYR D N 1
ATOM 4517 C CA . TYR A 1 1280 ? 208.723 177.924 137.466 1.00 96.89 1280 TYR D CA 1
ATOM 4518 C C . TYR A 1 1280 ? 208.855 177.308 136.083 1.00 96.89 1280 TYR D C 1
ATOM 4519 O O . TYR A 1 1280 ? 209.072 178.015 135.093 1.00 96.89 1280 TYR D O 1
ATOM 4528 N N . HIS A 1 1281 ? 208.733 175.984 136.000 1.00 97.47 1281 HIS D N 1
ATOM 4529 C CA . HIS A 1 1281 ? 208.735 175.323 134.701 1.00 97.47 1281 HIS D CA 1
ATOM 4530 C C . HIS A 1 1281 ? 207.448 175.607 133.937 1.00 97.47 1281 HIS D C 1
ATOM 4531 O O . HIS A 1 1281 ? 207.477 175.856 132.727 1.00 97.47 1281 HIS D O 1
ATOM 4538 N N . GLU A 1 1282 ? 206.311 175.592 134.631 1.00 97.63 1282 GLU D N 1
ATOM 4539 C CA . GLU A 1 1282 ? 205.033 175.720 133.939 1.00 97.63 1282 GLU D CA 1
ATOM 4540 C C . GLU A 1 1282 ? 204.704 177.171 133.615 1.00 97.63 1282 GLU D C 1
ATOM 4541 O O . GLU A 1 1282 ? 203.771 177.441 132.847 1.00 97.63 1282 GLU D O 1
ATOM 4547 N N . PHE A 1 1283 ? 205.441 178.117 134.199 1.00 98.18 1283 PHE D N 1
ATOM 4548 C CA . PHE A 1 1283 ? 205.312 179.512 133.798 1.00 98.18 1283 PHE D CA 1
ATOM 4549 C C . PHE A 1 1283 ? 205.836 179.713 132.383 1.00 98.18 1283 PHE D C 1
ATOM 4550 O O . PHE A 1 1283 ? 205.102 180.145 131.488 1.00 98.18 1283 PHE D O 1
ATOM 4558 N N . GLY A 1 1284 ? 207.114 179.387 132.169 1.00 97.68 1284 GLY D N 1
ATOM 4559 C CA . GLY A 1 1284 ? 207.734 179.644 130.879 1.00 97.68 1284 GLY D CA 1
ATOM 4560 C C . GLY A 1 1284 ? 207.259 178.698 129.793 1.00 97.68 1284 GLY D C 1
ATOM 4561 O O . GLY A 1 1284 ? 207.385 178.995 128.601 1.00 97.68 1284 GLY D O 1
ATOM 4562 N N . MET A 1 1285 ? 206.729 177.538 130.192 1.00 97.46 1285 MET D N 1
ATOM 4563 C CA . MET A 1 1285 ? 206.037 176.667 129.249 1.00 97.46 1285 MET D CA 1
ATOM 4564 C C . MET A 1 1285 ? 204.790 177.341 128.699 1.00 97.46 1285 MET D C 1
ATOM 4565 O O . MET A 1 1285 ? 204.466 177.196 127.516 1.00 97.46 1285 MET D O 1
ATOM 4570 N N . ARG A 1 1286 ? 204.082 178.089 129.545 1.00 97.44 1286 ARG D N 1
ATOM 4571 C CA . ARG A 1 1286 ? 202.895 178.798 129.088 1.00 97.44 1286 ARG D CA 1
ATOM 4572 C C . ARG A 1 1286 ? 203.261 179.992 128.216 1.00 97.44 1286 ARG D C 1
ATOM 4573 O O . ARG A 1 1286 ? 202.540 180.314 127.262 1.00 97.44 1286 ARG D O 1
ATOM 4581 N N . LEU A 1 1287 ? 204.381 180.655 128.524 1.00 97.78 1287 LEU D N 1
ATOM 4582 C CA . LEU A 1 1287 ? 204.795 181.839 127.774 1.00 97.78 1287 LEU D CA 1
ATOM 4583 C C . LEU A 1 1287 ? 205.235 181.477 126.361 1.00 97.78 1287 LEU D C 1
ATOM 4584 O O . LEU A 1 1287 ? 204.881 182.158 125.391 1.00 97.78 1287 LEU D O 1
ATOM 4589 N N . TYR A 1 1288 ? 206.003 180.397 126.228 1.00 97.64 1288 TYR D N 1
ATOM 4590 C CA . TYR A 1 1288 ? 206.492 179.996 124.917 1.00 97.64 1288 TYR D CA 1
ATOM 4591 C C . TYR A 1 1288 ? 205.387 179.380 124.074 1.00 97.64 1288 TYR D C 1
ATOM 4592 O O . TYR A 1 1288 ? 205.447 179.438 122.841 1.00 97.64 1288 TYR D O 1
ATOM 4601 N N . SER A 1 1289 ? 204.378 178.785 124.715 1.00 96.56 1289 SER D N 1
ATOM 4602 C CA . SER A 1 1289 ? 203.297 178.148 123.968 1.00 96.56 1289 SER D CA 1
ATOM 4603 C C . SER A 1 1289 ? 202.395 179.181 123.311 1.00 96.56 1289 SER D C 1
ATOM 4604 O O . SER A 1 1289 ? 202.011 179.031 122.145 1.00 96.56 1289 SER D O 1
ATOM 4607 N N . SER A 1 1290 ? 202.054 180.239 124.039 1.00 97.05 1290 SER D N 1
ATOM 4608 C CA . SER A 1 1290 ? 201.132 181.235 123.516 1.00 97.05 1290 SER D CA 1
ATOM 4609 C C . SER A 1 1290 ? 201.785 182.188 122.526 1.00 97.05 1290 SER D C 1
ATOM 4610 O O . SER A 1 1290 ? 201.074 182.843 121.757 1.00 97.05 1290 SER D O 1
ATOM 4613 N N . SER A 1 1291 ? 203.113 182.281 122.517 1.00 96.08 1291 SER D N 1
ATOM 4614 C CA . SER A 1 1291 ? 203.780 183.211 121.615 1.00 96.08 1291 SER D CA 1
ATOM 4615 C C . SER A 1 1291 ? 203.875 182.693 120.187 1.00 96.08 1291 SER D C 1
ATOM 4616 O O . SER A 1 1291 ? 204.241 183.464 119.293 1.00 96.08 1291 SER D O 1
ATOM 4619 N N . ARG A 1 1292 ? 203.560 181.426 119.949 1.00 95.34 1292 ARG D N 1
ATOM 4620 C CA . ARG A 1 1292 ? 203.679 180.809 118.638 1.00 95.34 1292 ARG D CA 1
ATOM 4621 C C . ARG A 1 1292 ? 202.303 180.404 118.123 1.00 95.34 1292 ARG D C 1
ATOM 4622 O O . ARG A 1 1292 ? 201.267 180.761 118.691 1.00 95.34 1292 ARG D O 1
ATOM 4630 N N . GLU A 1 1293 ? 202.323 179.656 117.021 1.00 93.99 1293 GLU D N 1
ATOM 4631 C CA . GLU A 1 1293 ? 201.121 179.196 116.348 1.00 93.99 1293 GLU D CA 1
ATOM 4632 C C . GLU A 1 1293 ? 200.365 178.197 117.222 1.00 93.99 1293 GLU D C 1
ATOM 4633 O O . GLU A 1 1293 ? 200.976 177.420 117.959 1.00 93.99 1293 GLU D O 1
ATOM 4639 N N . PRO A 1 1294 ? 199.020 178.199 117.166 1.00 94.55 1294 PRO D N 1
ATOM 4640 C CA . PRO A 1 1294 ? 198.104 179.010 116.354 1.00 94.55 1294 PRO D CA 1
ATOM 4641 C C . PRO A 1 1294 ? 197.785 180.362 116.974 1.00 94.55 1294 PRO D C 1
ATOM 4642 O O . PRO A 1 1294 ? 197.002 181.128 116.415 1.00 94.55 1294 PRO D O 1
ATOM 4646 N N . PHE A 1 1295 ? 198.380 180.646 118.131 1.00 94.75 1295 PHE D N 1
ATOM 4647 C CA . PHE A 1 1295 ? 198.052 181.875 118.842 1.00 94.75 1295 PHE D CA 1
ATOM 4648 C C . PHE A 1 1295 ? 198.847 183.057 118.304 1.00 94.75 1295 PHE D C 1
ATOM 4649 O O . PHE A 1 1295 ? 198.267 183.976 117.714 1.00 94.75 1295 PHE D O 1
ATOM 4657 N N . ALA A 1 1296 ? 200.178 183.010 118.470 1.00 93.60 1296 ALA D N 1
ATOM 4658 C CA . ALA A 1 1296 ? 201.138 184.060 118.095 1.00 93.60 1296 ALA D CA 1
ATOM 4659 C C . ALA A 1 1296 ? 200.762 185.412 118.705 1.00 93.60 1296 ALA D C 1
ATOM 4660 O O . ALA A 1 1296 ? 200.298 186.326 118.017 1.00 93.60 1296 ALA D O 1
ATOM 4662 N N . MET A 1 1297 ? 200.921 185.484 120.036 1.00 95.25 1297 MET D N 1
ATOM 4663 C CA . MET A 1 1297 ? 200.600 186.628 120.898 1.00 95.25 1297 MET D CA 1
ATOM 4664 C C . MET A 1 1297 ? 199.127 187.024 120.838 1.00 95.25 1297 MET D C 1
ATOM 4665 O O . MET A 1 1297 ? 198.797 188.200 121.007 1.00 95.25 1297 MET D O 1
ATOM 4670 N N . GLU A 1 1298 ? 198.241 186.061 120.580 1.00 94.40 1298 GLU D N 1
ATOM 4671 C CA . GLU A 1 1298 ? 196.798 186.310 120.520 1.00 94.40 1298 GLU D CA 1
ATOM 4672 C C . GLU A 1 1298 ? 196.149 186.798 121.823 1.00 94.40 1298 GLU D C 1
ATOM 4673 O O . GLU A 1 1298 ? 195.257 187.656 121.735 1.00 94.40 1298 GLU D O 1
ATOM 4679 N N . PRO A 1 1299 ? 196.489 186.313 123.034 1.00 93.85 1299 PRO D N 1
ATOM 4680 C CA . PRO A 1 1299 ? 195.953 186.986 124.234 1.00 93.85 1299 PRO D CA 1
ATOM 4681 C C . PRO A 1 1299 ? 196.545 188.357 124.511 1.00 93.85 1299 PRO D C 1
ATOM 4682 O O . PRO A 1 1299 ? 195.992 189.084 125.347 1.00 93.85 1299 PRO D O 1
ATOM 4686 N N . PHE A 1 1300 ? 197.626 188.739 123.841 1.00 94.57 1300 PHE D N 1
ATOM 4687 C CA . PHE A 1 1300 ? 198.336 189.980 124.115 1.00 94.57 1300 PHE D CA 1
ATOM 4688 C C . PHE A 1 1300 ? 197.738 191.190 123.408 1.00 94.57 1300 PHE D C 1
ATOM 4689 O O . PHE A 1 1300 ? 198.291 192.288 123.527 1.00 94.57 1300 PHE D O 1
ATOM 4697 N N . GLU A 1 1301 ? 196.637 191.019 122.680 1.00 91.21 1301 GLU D N 1
ATOM 4698 C CA . GLU A 1 1301 ? 196.045 192.110 121.917 1.00 91.21 1301 GLU D CA 1
ATOM 4699 C C . GLU A 1 1301 ? 195.348 193.122 122.822 1.00 91.21 1301 GLU D C 1
ATOM 4700 O O . GLU A 1 1301 ? 194.830 192.778 123.888 1.00 91.21 1301 GLU D O 1
ATOM 4706 N N . HIS A 1 1302 ? 195.340 194.382 122.385 1.00 85.62 1302 HIS D N 1
ATOM 4707 C CA . HIS A 1 1302 ? 194.573 195.446 123.020 1.00 85.62 1302 HIS D CA 1
ATOM 4708 C C . HIS A 1 1302 ? 193.521 196.022 122.077 1.00 85.62 1302 HIS D C 1
ATOM 4709 O O . HIS A 1 1302 ? 193.357 197.243 121.998 1.00 85.62 1302 HIS D O 1
ATOM 4716 N N . GLY A 1 1303 ? 192.824 195.150 121.341 1.00 74.32 1303 GLY D N 1
ATOM 4717 C CA . GLY A 1 1303 ? 191.757 195.609 120.462 1.00 74.32 1303 GLY D CA 1
ATOM 4718 C C . GLY A 1 1303 ? 190.572 196.169 121.226 1.00 74.32 1303 GLY D C 1
ATOM 4719 O O . GLY A 1 1303 ? 190.034 197.223 120.881 1.00 74.32 1303 GLY D O 1
ATOM 4720 N N . ASP A 1 1304 ? 190.159 195.476 122.284 1.00 72.72 1304 ASP D N 1
ATOM 4721 C CA . ASP A 1 1304 ? 189.186 196.032 123.212 1.00 72.72 1304 ASP D CA 1
ATOM 4722 C C . ASP A 1 1304 ? 189.841 196.824 124.332 1.00 72.72 1304 ASP D C 1
ATOM 4723 O O . ASP A 1 1304 ? 189.131 197.463 125.117 1.00 72.72 1304 ASP D O 1
ATOM 4728 N N . HIS A 1 1305 ? 191.166 196.795 124.427 1.00 72.44 1305 HIS D N 1
ATOM 4729 C CA . HIS A 1 1305 ? 191.868 197.558 125.447 1.00 72.44 1305 HIS D CA 1
ATOM 4730 C C . HIS A 1 1305 ? 192.604 198.726 124.824 1.00 72.44 1305 HIS D C 1
ATOM 4731 O O . HIS A 1 1305 ? 193.779 198.934 125.114 1.00 72.44 1305 HIS D O 1
ATOM 4738 N N . VAL A 1 1322 ? 194.753 200.888 126.013 1.00 69.24 1322 VAL D N 1
ATOM 4739 C CA . VAL A 1 1322 ? 194.853 201.660 127.239 1.00 69.24 1322 VAL D CA 1
ATOM 4740 C C . VAL A 1 1322 ? 196.265 201.506 127.770 1.00 69.24 1322 VAL D C 1
ATOM 4741 O O . VAL A 1 1322 ? 196.851 202.447 128.297 1.00 69.24 1322 VAL D O 1
ATOM 4745 N N . HIS A 1 1323 ? 196.824 200.310 127.611 1.00 73.73 1323 HIS D N 1
ATOM 4746 C CA . HIS A 1 1323 ? 198.110 199.980 128.202 1.00 73.73 1323 HIS D CA 1
ATOM 4747 C C . HIS A 1 1323 ? 199.040 199.401 127.147 1.00 73.73 1323 HIS D C 1
ATOM 4748 O O . HIS A 1 1323 ? 198.636 199.135 126.012 1.00 73.73 1323 HIS D O 1
ATOM 4755 N N . ASN A 1 1324 ? 200.305 199.235 127.532 1.00 82.17 1324 ASN D N 1
ATOM 4756 C CA . ASN A 1 1324 ? 201.309 198.616 126.676 1.00 82.17 1324 ASN D CA 1
ATOM 4757 C C . ASN A 1 1324 ? 201.067 197.118 126.555 1.00 82.17 1324 ASN D C 1
ATOM 4758 O O . ASN A 1 1324 ? 200.336 196.533 127.361 1.00 82.17 1324 ASN D O 1
ATOM 4763 N N . GLN A 1 1325 ? 201.664 196.493 125.546 1.00 90.24 1325 GLN D N 1
ATOM 4764 C CA . GLN A 1 1325 ? 201.637 195.048 125.383 1.00 90.24 1325 GLN D CA 1
ATOM 4765 C C . GLN A 1 1325 ? 203.060 194.517 125.424 1.00 90.24 1325 GLN D C 1
ATOM 4766 O O . GLN A 1 1325 ? 204.012 195.245 125.126 1.00 90.24 1325 GLN D O 1
ATOM 4772 N N . MET A 1 1326 ? 203.203 193.259 125.823 1.00 91.51 1326 MET D N 1
ATOM 4773 C CA . MET A 1 1326 ? 204.501 192.612 125.730 1.00 91.51 1326 MET D CA 1
ATOM 4774 C C . MET A 1 1326 ? 204.829 192.296 124.279 1.00 91.51 1326 MET D C 1
ATOM 4775 O O . MET A 1 1326 ? 203.948 192.000 123.467 1.00 91.51 1326 MET D O 1
ATOM 4780 N N . THR A 1 1327 ? 206.114 192.363 123.957 1.00 92.23 1327 THR D N 1
ATOM 4781 C CA . THR A 1 1327 ? 206.624 191.838 122.704 1.00 92.23 1327 THR D CA 1
ATOM 4782 C C . THR A 1 1327 ? 206.860 190.347 122.874 1.00 92.23 1327 THR D C 1
ATOM 4783 O O . THR A 1 1327 ? 206.882 189.833 123.996 1.00 92.23 1327 THR D O 1
ATOM 4787 N N . ASP A 1 1328 ? 207.011 189.647 121.748 1.00 94.89 1328 ASP D N 1
ATOM 4788 C CA . ASP A 1 1328 ? 207.371 188.235 121.811 1.00 94.89 1328 ASP D CA 1
ATOM 4789 C C . ASP A 1 1328 ? 208.791 188.055 122.332 1.00 94.89 1328 ASP D C 1
ATOM 4790 O O . ASP A 1 1328 ? 209.083 187.067 123.013 1.00 94.89 1328 ASP D O 1
ATOM 4795 N N . TYR A 1 1329 ? 209.673 189.018 122.032 1.00 95.17 1329 TYR D N 1
ATOM 4796 C CA . TYR A 1 1329 ? 211.059 188.990 122.503 1.00 95.17 1329 TYR D CA 1
ATOM 4797 C C . TYR A 1 1329 ? 211.139 189.071 124.023 1.00 95.17 1329 TYR D C 1
ATOM 4798 O O . TYR A 1 1329 ? 211.884 188.315 124.657 1.00 95.17 1329 TYR D O 1
ATOM 4807 N N . GLN A 1 1330 ? 210.376 189.989 124.621 1.00 93.96 1330 GLN D N 1
ATOM 4808 C CA . GLN A 1 1330 ? 210.403 190.161 126.069 1.00 93.96 1330 GLN D CA 1
ATOM 4809 C C . GLN A 1 1330 ? 209.730 188.997 126.779 1.00 93.96 1330 GLN D C 1
ATOM 4810 O O . GLN A 1 1330 ? 210.083 188.675 127.919 1.00 93.96 1330 GLN D O 1
ATOM 4816 N N . VAL A 1 1331 ? 208.737 188.379 126.130 1.00 96.64 1331 VAL D N 1
ATOM 4817 C CA . VAL A 1 1331 ? 208.155 187.136 126.633 1.00 96.64 1331 VAL D CA 1
ATOM 4818 C C . VAL A 1 1331 ? 209.200 186.028 126.622 1.00 96.64 1331 VAL D C 1
ATOM 4819 O O . VAL A 1 1331 ? 209.371 185.296 127.606 1.00 96.64 1331 VAL D O 1
ATOM 4823 N N . TRP A 1 1332 ? 209.955 185.930 125.525 1.00 97.42 1332 TRP D N 1
ATOM 4824 C CA . TRP A 1 1332 ? 211.037 184.954 125.449 1.00 97.42 1332 TRP D CA 1
ATOM 4825 C C . TRP A 1 1332 ? 212.209 185.358 126.337 1.00 97.42 1332 TRP D C 1
ATOM 4826 O O . TRP A 1 1332 ? 212.984 184.502 126.779 1.00 97.42 1332 TRP D O 1
ATOM 4837 N N . LYS A 1 1333 ? 212.348 186.655 126.619 1.00 96.10 1333 LYS D N 1
ATOM 4838 C CA . LYS A 1 1333 ? 213.318 187.091 127.617 1.00 96.10 1333 LYS D CA 1
ATOM 4839 C C . LYS A 1 1333 ? 212.855 186.732 129.020 1.00 96.10 1333 LYS D C 1
ATOM 4840 O O . LYS A 1 1333 ? 213.673 186.446 129.900 1.00 96.10 1333 LYS D O 1
ATOM 4846 N N . PHE A 1 1334 ? 211.542 186.748 129.247 1.00 96.84 1334 PHE D N 1
ATOM 4847 C CA . PHE A 1 1334 ? 211.007 186.431 130.566 1.00 96.84 1334 PHE D CA 1
ATOM 4848 C C . PHE A 1 1334 ? 211.058 184.934 130.845 1.00 96.84 1334 PHE D C 1
ATOM 4849 O O . PHE A 1 1334 ? 211.377 184.517 131.965 1.00 96.84 1334 PHE D O 1
ATOM 4857 N N . ALA A 1 1335 ? 210.749 184.115 129.834 1.00 98.06 1335 ALA D N 1
ATOM 4858 C CA . ALA A 1 1335 ? 210.467 182.698 130.062 1.00 98.06 1335 ALA D CA 1
ATOM 4859 C C . ALA A 1 1335 ? 211.729 181.898 130.359 1.00 98.06 1335 ALA D C 1
ATOM 4860 O O . ALA A 1 1335 ? 211.689 180.935 131.134 1.00 98.06 1335 ALA D O 1
ATOM 4862 N N . ALA A 1 1336 ? 212.852 182.280 129.748 1.00 97.83 1336 ALA D N 1
ATOM 4863 C CA . ALA A 1 1336 ? 214.092 181.526 129.908 1.00 97.83 1336 ALA D CA 1
ATOM 4864 C C . ALA A 1 1336 ? 214.671 181.693 131.307 1.00 97.83 1336 ALA D C 1
ATOM 4865 O O . ALA A 1 1336 ? 215.318 180.781 131.831 1.00 97.83 1336 ALA D O 1
ATOM 4867 N N . HIS A 1 1337 ? 214.449 182.856 131.924 1.00 96.99 1337 HIS D N 1
ATOM 4868 C CA . HIS A 1 1337 ? 214.933 183.082 133.282 1.00 96.99 1337 HIS D CA 1
ATOM 4869 C C . HIS A 1 1337 ? 214.152 182.250 134.288 1.00 96.99 1337 HIS D C 1
ATOM 4870 O O . HIS A 1 1337 ? 214.694 181.843 135.321 1.00 96.99 1337 HIS D O 1
ATOM 4877 N N . LEU A 1 1338 ? 212.869 182.008 134.009 1.00 97.46 1338 LEU D N 1
ATOM 4878 C CA . LEU A 1 1338 ? 212.122 181.006 134.761 1.00 97.46 1338 LEU D CA 1
ATOM 4879 C C . LEU A 1 1338 ? 212.675 179.613 134.505 1.00 97.46 1338 LEU D C 1
ATOM 4880 O O . LEU A 1 1338 ? 212.795 178.806 135.434 1.00 97.46 1338 LEU D O 1
ATOM 4885 N N . PHE A 1 1339 ? 213.019 179.319 133.248 1.00 98.05 1339 PHE D N 1
ATOM 4886 C CA . PHE A 1 1339 ? 213.669 178.054 132.925 1.00 98.05 1339 PHE D CA 1
ATOM 4887 C C . PHE A 1 1339 ? 215.086 177.994 133.474 1.00 98.05 1339 PHE D C 1
ATOM 4888 O O . PHE A 1 1339 ? 215.599 176.902 133.740 1.00 98.05 1339 PHE D O 1
ATOM 4896 N N . ARG A 1 1340 ? 215.742 179.149 133.618 1.00 97.43 1340 ARG D N 1
ATOM 4897 C CA . ARG A 1 1340 ? 216.989 179.206 134.375 1.00 97.43 1340 ARG D CA 1
ATOM 4898 C C . ARG A 1 1340 ? 216.753 178.879 135.842 1.00 97.43 1340 ARG D C 1
ATOM 4899 O O . ARG A 1 1340 ? 217.544 178.157 136.461 1.00 97.43 1340 ARG D O 1
ATOM 4907 N N . LYS A 1 1341 ? 215.669 179.406 136.415 1.00 94.91 1341 LYS D N 1
ATOM 4908 C CA . LYS A 1 1341 ? 215.361 179.123 137.812 1.00 94.91 1341 LYS D CA 1
ATOM 4909 C C . LYS A 1 1341 ? 214.843 177.704 137.984 1.00 94.91 1341 LYS D C 1
ATOM 4910 O O . LYS A 1 1341 ? 215.074 177.074 139.022 1.00 94.91 1341 LYS D O 1
ATOM 4916 N N . ALA A 1 1342 ? 214.145 177.179 136.972 1.00 95.92 1342 ALA D N 1
ATOM 4917 C CA . ALA A 1 1342 ? 213.713 175.787 137.022 1.00 95.92 1342 ALA D CA 1
ATOM 4918 C C . ALA A 1 1342 ? 214.880 174.834 136.798 1.00 95.92 1342 ALA D C 1
ATOM 4919 O O . ALA A 1 1342 ? 214.802 173.659 137.176 1.00 95.92 1342 ALA D O 1
ATOM 4921 N N . MET A 1 1343 ? 215.957 175.316 136.173 1.00 95.54 1343 MET D N 1
ATOM 4922 C CA . MET A 1 1343 ? 217.156 174.501 136.004 1.00 95.54 1343 MET D CA 1
ATOM 4923 C C . MET A 1 1343 ? 217.869 174.281 137.332 1.00 95.54 1343 MET D C 1
ATOM 4924 O O . MET A 1 1343 ? 218.470 173.222 137.552 1.00 95.54 1343 MET D O 1
ATOM 4929 N N . VAL A 1 1344 ? 217.836 175.283 138.216 1.00 92.61 1344 VAL D N 1
ATOM 4930 C CA . VAL A 1 1344 ? 218.510 175.178 139.509 1.00 92.61 1344 VAL D CA 1
ATOM 4931 C C . VAL A 1 1344 ? 217.782 174.192 140.416 1.00 92.61 1344 VAL D C 1
ATOM 4932 O O . VAL A 1 1344 ? 218.403 173.330 141.049 1.00 92.61 1344 VAL D O 1
ATOM 4936 N N . GLY A 1 1345 ? 216.454 174.296 140.476 1.00 87.69 1345 GLY D N 1
ATOM 4937 C CA . GLY A 1 1345 ? 215.695 173.477 141.408 1.00 87.69 1345 GLY D CA 1
ATOM 4938 C C . GLY A 1 1345 ? 215.571 172.029 140.969 1.00 87.69 1345 GLY D C 1
ATOM 4939 O O . GLY A 1 1345 ? 215.627 171.111 141.792 1.00 87.69 1345 GLY D O 1
ATOM 4940 N N . LYS A 1 1346 ? 215.403 171.803 139.667 1.00 91.22 1346 LYS D N 1
ATOM 4941 C CA . LYS A 1 1346 ? 215.251 170.460 139.109 1.00 91.22 1346 LYS D CA 1
ATOM 4942 C C . LYS A 1 1346 ? 216.383 170.251 138.114 1.00 91.22 1346 LYS D C 1
ATOM 4943 O O . LYS A 1 1346 ? 216.222 170.491 136.910 1.00 91.22 1346 LYS D O 1
ATOM 4949 N N . PRO A 1 1347 ? 217.554 169.815 138.589 1.00 92.52 1347 PRO D N 1
ATOM 4950 C CA . PRO A 1 1347 ? 218.703 169.674 137.683 1.00 92.52 1347 PRO D CA 1
ATOM 4951 C C . PRO A 1 1347 ? 218.594 168.485 136.753 1.00 92.52 1347 PRO D C 1
ATOM 4952 O O . PRO A 1 1347 ? 219.188 168.498 135.669 1.00 92.52 1347 PRO D O 1
ATOM 4956 N N . LYS A 1 1348 ? 217.833 167.460 137.132 1.00 92.99 1348 LYS D N 1
ATOM 4957 C CA . LYS A 1 1348 ? 217.626 166.321 136.249 1.00 92.99 1348 LYS D CA 1
ATOM 4958 C C . LYS A 1 1348 ? 216.607 166.605 135.159 1.00 92.99 1348 LYS D C 1
ATOM 4959 O O . LYS A 1 1348 ? 216.473 165.799 134.233 1.00 92.99 1348 LYS D O 1
ATOM 4965 N N . ASP A 1 1349 ? 215.888 167.719 135.251 1.00 93.81 1349 ASP D N 1
ATOM 4966 C CA . ASP A 1 1349 ? 214.991 168.155 134.189 1.00 93.81 1349 ASP D CA 1
ATOM 4967 C C . ASP A 1 1349 ? 215.848 168.644 133.026 1.00 93.81 1349 ASP D C 1
ATOM 4968 O O . ASP A 1 1349 ? 216.415 169.740 133.036 1.00 93.81 1349 ASP D O 1
ATOM 4973 N N . TRP A 1 1350 ? 215.935 167.796 131.998 1.00 95.37 1350 TRP D N 1
ATOM 4974 C CA . TRP A 1 1350 ? 216.739 168.099 130.819 1.00 95.37 1350 TRP D CA 1
ATOM 4975 C C . TRP A 1 1350 ? 216.100 169.165 129.943 1.00 95.37 1350 TRP D C 1
ATOM 4976 O O . TRP A 1 1350 ? 216.780 169.761 129.099 1.00 95.37 1350 TRP D O 1
ATOM 4987 N N . LYS A 1 1351 ? 214.794 169.391 130.104 1.00 95.47 1351 LYS D N 1
ATOM 4988 C CA . LYS A 1 1351 ? 214.085 170.345 129.257 1.00 95.47 1351 LYS D CA 1
ATOM 4989 C C . LYS A 1 1351 ? 214.495 171.782 129.554 1.00 95.47 1351 LYS D C 1
ATOM 4990 O O . LYS A 1 1351 ? 214.643 172.587 128.631 1.00 95.47 1351 LYS D O 1
ATOM 4996 N N . ASN A 1 1352 ? 214.675 172.120 130.840 1.00 96.73 1352 ASN D N 1
ATOM 4997 C CA . ASN A 1 1352 ? 214.979 173.474 131.313 1.00 96.73 1352 ASN D CA 1
ATOM 4998 C C . ASN A 1 1352 ? 216.252 174.110 130.734 1.00 96.73 1352 ASN D C 1
ATOM 4999 O O . ASN A 1 1352 ? 216.208 175.309 130.427 1.00 96.73 1352 ASN D O 1
ATOM 5004 N N . PRO A 1 1353 ? 217.392 173.410 130.555 1.00 97.54 1353 PRO D N 1
ATOM 5005 C CA . PRO A 1 1353 ? 218.445 174.039 129.738 1.00 97.54 1353 PRO D CA 1
ATOM 5006 C C . PRO A 1 1353 ? 218.115 174.076 128.259 1.00 97.54 1353 PRO D C 1
ATOM 5007 O O . PRO A 1 1353 ? 218.536 175.004 127.557 1.00 97.54 1353 PRO D O 1
ATOM 5011 N N . TYR A 1 1354 ? 217.376 173.083 127.763 1.00 97.39 1354 TYR D N 1
ATOM 5012 C CA . TYR A 1 1354 ? 216.996 173.069 126.355 1.00 97.39 1354 TYR D CA 1
ATOM 5013 C C . TYR A 1 1354 ? 215.961 174.145 126.057 1.00 97.39 1354 TYR D C 1
ATOM 5014 O O . TYR A 1 1354 ? 215.985 174.760 124.985 1.00 97.39 1354 TYR D O 1
ATOM 5023 N N . MET A 1 1355 ? 215.041 174.383 126.994 1.00 97.48 1355 MET D N 1
ATOM 5024 C CA . MET A 1 1355 ? 214.074 175.460 126.816 1.00 97.48 1355 MET D CA 1
ATOM 5025 C C . MET A 1 1355 ? 214.726 176.824 126.999 1.00 97.48 1355 MET D C 1
ATOM 5026 O O . MET A 1 1355 ? 214.220 177.830 126.488 1.00 97.48 1355 MET D O 1
ATOM 5031 N N . VAL A 1 1356 ? 215.831 176.881 127.748 1.00 98.09 1356 VAL D N 1
ATOM 5032 C CA . VAL A 1 1356 ? 216.655 178.086 127.779 1.00 98.09 1356 VAL D CA 1
ATOM 5033 C C . VAL A 1 1356 ? 217.275 178.324 126.408 1.00 98.09 1356 VAL D C 1
ATOM 5034 O O . VAL A 1 1356 ? 217.299 179.457 125.906 1.00 98.09 1356 VAL D O 1
ATOM 5038 N N . ALA A 1 1357 ? 217.718 177.248 125.753 1.00 98.01 1357 ALA D N 1
ATOM 5039 C CA . ALA A 1 1357 ? 218.407 177.379 124.474 1.00 98.01 1357 ALA D CA 1
ATOM 5040 C C . ALA A 1 1357 ? 217.445 177.729 123.345 1.00 98.01 1357 ALA D C 1
ATOM 5041 O O . ALA A 1 1357 ? 217.854 178.312 122.335 1.00 98.01 1357 ALA D O 1
ATOM 5043 N N . LYS A 1 1358 ? 216.167 177.376 123.495 1.00 97.48 1358 LYS D N 1
ATOM 5044 C CA . LYS A 1 1358 ? 215.186 177.693 122.462 1.00 97.48 1358 LYS D CA 1
ATOM 5045 C C . LYS A 1 1358 ? 214.871 179.182 122.438 1.00 97.48 1358 LYS D C 1
ATOM 5046 O O . LYS A 1 1358 ? 214.781 179.793 121.367 1.00 97.48 1358 LYS D O 1
ATOM 5052 N N . CYS A 1 1359 ? 214.696 179.780 123.619 1.00 97.98 1359 CYS D N 1
ATOM 5053 C CA . CYS A 1 1359 ? 214.223 181.160 123.698 1.00 97.98 1359 CYS D CA 1
ATOM 5054 C C . CYS A 1 1359 ? 215.320 182.149 123.324 1.00 97.98 1359 CYS D C 1
ATOM 5055 O O . CYS A 1 1359 ? 215.061 183.147 122.641 1.00 97.98 1359 CYS D O 1
ATOM 5058 N N . LEU A 1 1360 ? 216.552 181.884 123.767 1.00 98.05 1360 LEU D N 1
ATOM 5059 C CA . LEU A 1 1360 ? 217.662 182.788 123.478 1.00 98.05 1360 LEU D CA 1
ATOM 5060 C C . LEU A 1 1360 ? 218.049 182.739 122.007 1.00 98.05 1360 LEU D C 1
ATOM 5061 O O . LEU A 1 1360 ? 218.531 183.731 121.450 1.00 98.05 1360 LEU D O 1
ATOM 5066 N N . TRP A 1 1361 ? 217.856 181.585 121.366 1.00 97.80 1361 TRP D N 1
ATOM 5067 C CA . TRP A 1 1361 ? 218.012 181.500 119.919 1.00 97.80 1361 TRP D CA 1
ATOM 5068 C C . TRP A 1 1361 ? 216.899 182.254 119.203 1.00 97.80 1361 TRP D C 1
ATOM 5069 O O . TRP A 1 1361 ? 217.126 182.852 118.144 1.00 97.80 1361 TRP D O 1
ATOM 5080 N N . LYS A 1 1362 ? 215.686 182.234 119.759 1.00 96.75 1362 LYS D N 1
ATOM 5081 C CA . LYS A 1 1362 ? 214.631 183.091 119.232 1.00 96.75 1362 LYS D CA 1
ATOM 5082 C C . LYS A 1 1362 ? 214.914 184.553 119.545 1.00 96.75 1362 LYS D C 1
ATOM 5083 O O . LYS A 1 1362 ? 214.534 185.447 118.779 1.00 96.75 1362 LYS D O 1
ATOM 5089 N N . MET A 1 1363 ? 215.585 184.815 120.669 1.00 97.05 1363 MET D N 1
ATOM 5090 C CA . MET A 1 1363 ? 216.128 186.146 120.915 1.00 97.05 1363 MET D CA 1
ATOM 5091 C C . MET A 1 1363 ? 217.295 186.439 119.978 1.00 97.05 1363 MET D C 1
ATOM 5092 O O . MET A 1 1363 ? 217.519 187.592 119.591 1.00 97.05 1363 MET D O 1
ATOM 5097 N N . TYR A 1 1364 ? 218.051 185.403 119.603 1.00 96.36 1364 TYR D N 1
ATOM 5098 C CA . TYR A 1 1364 ? 219.051 185.565 118.553 1.00 96.36 1364 TYR D CA 1
ATOM 5099 C C . TYR A 1 1364 ? 218.393 185.667 117.182 1.00 96.36 1364 TYR D C 1
ATOM 5100 O O . TYR A 1 1364 ? 218.969 186.245 116.254 1.00 96.36 1364 TYR D O 1
ATOM 5109 N N . GLN A 1 1365 ? 217.190 185.106 117.032 1.00 94.86 1365 GLN D N 1
ATOM 5110 C CA . GLN A 1 1365 ? 216.451 185.262 115.781 1.00 94.86 1365 GLN D CA 1
ATOM 5111 C C . GLN A 1 1365 ? 215.926 186.679 115.602 1.00 94.86 1365 GLN D C 1
ATOM 5112 O O . GLN A 1 1365 ? 215.646 187.096 114.471 1.00 94.86 1365 GLN D O 1
ATOM 5118 N N . LYS A 1 1366 ? 215.752 187.412 116.695 1.00 94.43 1366 LYS D N 1
ATOM 5119 C CA . LYS A 1 1366 ? 215.237 188.775 116.641 1.00 94.43 1366 LYS D CA 1
ATOM 5120 C C . LYS A 1 1366 ? 216.267 189.711 116.024 1.00 94.43 1366 LYS D C 1
ATOM 5121 O O . LYS A 1 1366 ? 217.429 189.704 116.454 1.00 94.43 1366 LYS D O 1
ATOM 5127 N N . PRO A 1 1367 ? 215.905 190.497 115.008 1.00 92.47 1367 PRO D N 1
ATOM 5128 C CA . PRO A 1 1367 ? 216.852 191.461 114.439 1.00 92.47 1367 PRO D CA 1
ATOM 5129 C C . PRO A 1 1367 ? 217.137 192.604 115.401 1.00 92.47 1367 PRO D C 1
ATOM 5130 O O . PRO A 1 1367 ? 216.324 192.936 116.266 1.00 92.47 1367 PRO D O 1
ATOM 5134 N N . THR A 1 1368 ? 218.320 193.202 115.236 1.00 89.12 1368 THR D N 1
ATOM 5135 C CA . THR A 1 1368 ? 218.762 194.260 116.140 1.00 89.12 1368 THR D CA 1
ATOM 5136 C C . THR A 1 1368 ? 217.987 195.551 115.915 1.00 89.12 1368 THR D C 1
ATOM 5137 O O . THR A 1 1368 ? 217.789 196.335 116.851 1.00 89.12 1368 THR D O 1
ATOM 5141 N N . GLU A 1 1369 ? 217.553 195.797 114.676 1.00 90.16 1369 GLU D N 1
ATOM 5142 C CA . GLU A 1 1369 ? 216.805 197.017 114.388 1.00 90.16 1369 GLU D CA 1
ATOM 5143 C C . GLU A 1 1369 ? 215.387 196.944 114.939 1.00 90.16 1369 GLU D C 1
ATOM 5144 O O . GLU A 1 1369 ? 214.784 197.976 115.256 1.00 90.16 1369 GLU D O 1
ATOM 5150 N N . GLU A 1 1370 ? 214.843 195.732 115.080 1.00 89.69 1370 GLU D N 1
ATOM 5151 C CA . GLU A 1 1370 ? 213.562 195.578 115.751 1.00 89.69 1370 GLU D CA 1
ATOM 5152 C C . GLU A 1 1370 ? 213.706 195.701 117.260 1.00 89.69 1370 GLU D C 1
ATOM 5153 O O . GLU A 1 1370 ? 212.724 196.002 117.946 1.00 89.69 1370 GLU D O 1
ATOM 5159 N N . LEU A 1 1371 ? 214.905 195.471 117.785 1.00 89.59 1371 LEU D N 1
ATOM 5160 C CA . LEU A 1 1371 ? 215.196 195.735 119.185 1.00 89.59 1371 LEU D CA 1
ATOM 5161 C C . LEU A 1 1371 ? 215.375 197.230 119.400 1.00 89.59 1371 LEU D C 1
ATOM 5162 O O . LEU A 1 1371 ? 215.746 197.962 118.477 1.00 89.59 1371 LEU D O 1
ATOM 5167 N N . ASP A 1 1372 ? 215.108 197.680 120.622 1.00 87.52 1372 ASP D N 1
ATOM 5168 C CA . ASP A 1 1372 ? 215.448 199.038 121.013 1.00 87.52 1372 ASP D CA 1
ATOM 5169 C C . ASP A 1 1372 ? 216.936 199.124 121.365 1.00 87.52 1372 ASP D C 1
ATOM 5170 O O . ASP A 1 1372 ? 217.700 198.166 121.208 1.00 87.52 1372 ASP D O 1
ATOM 5175 N N . GLU A 1 1373 ? 217.345 200.300 121.849 1.00 86.93 1373 GLU D N 1
ATOM 5176 C CA . GLU A 1 1373 ? 218.762 200.547 122.104 1.00 86.93 1373 GLU D CA 1
ATOM 5177 C C . GLU A 1 1373 ? 219.264 199.776 123.321 1.00 86.93 1373 GLU D C 1
ATOM 5178 O O . GLU A 1 1373 ? 220.410 199.309 123.340 1.00 86.93 1373 GLU D O 1
ATOM 5184 N N . LYS A 1 1374 ? 218.416 199.611 124.338 1.00 87.50 1374 LYS D N 1
ATOM 5185 C CA . LYS A 1 1374 ? 218.827 198.865 125.524 1.00 87.50 1374 LYS D CA 1
ATOM 5186 C C . LYS A 1 1374 ? 218.862 197.366 125.249 1.00 87.50 1374 LYS D C 1
ATOM 5187 O O . LYS A 1 1374 ? 219.748 196.655 125.734 1.00 87.50 1374 LYS D O 1
ATOM 5193 N N . ASN A 1 1375 ? 217.911 196.870 124.457 1.00 89.06 1375 ASN D N 1
ATOM 5194 C CA . ASN A 1 1375 ? 217.834 195.438 124.190 1.00 89.06 1375 ASN D CA 1
ATOM 5195 C C . ASN A 1 1375 ? 218.773 194.995 123.075 1.00 89.06 1375 ASN D C 1
ATOM 5196 O O . ASN A 1 1375 ? 218.983 193.788 122.896 1.00 89.06 1375 ASN D O 1
ATOM 5201 N N . ARG A 1 1376 ? 219.328 195.942 122.315 1.00 89.07 1376 ARG D N 1
ATOM 5202 C CA . ARG A 1 1376 ? 220.334 195.596 121.315 1.00 89.07 1376 ARG D CA 1
ATOM 5203 C C . ARG A 1 1376 ? 221.627 195.144 121.978 1.00 89.07 1376 ARG D C 1
ATOM 5204 O O . ARG A 1 1376 ? 222.311 194.244 121.477 1.00 89.07 1376 ARG D O 1
ATOM 5212 N N . ARG A 1 1377 ? 221.975 195.766 123.105 1.00 87.61 1377 ARG D N 1
ATOM 5213 C CA . ARG A 1 1377 ? 223.128 195.330 123.883 1.00 87.61 1377 ARG D CA 1
ATOM 5214 C C . ARG A 1 1377 ? 222.864 194.000 124.576 1.00 87.61 1377 ARG D C 1
ATOM 5215 O O . ARG A 1 1377 ? 223.793 193.210 124.778 1.00 87.61 1377 ARG D O 1
ATOM 5223 N N . HIS A 1 1378 ? 221.611 193.734 124.938 1.00 87.25 1378 HIS D N 1
ATOM 5224 C CA . HIS A 1 1378 ? 221.244 192.536 125.676 1.00 87.25 1378 HIS D CA 1
ATOM 5225 C C . HIS A 1 1378 ? 220.736 191.422 124.772 1.00 87.25 1378 HIS D C 1
ATOM 5226 O O . HIS A 1 1378 ? 220.150 190.454 125.269 1.00 87.25 1378 HIS D O 1
ATOM 5233 N N . ARG A 1 1379 ? 220.919 191.553 123.463 1.00 93.16 1379 ARG D N 1
ATOM 5234 C CA . ARG A 1 1379 ? 220.691 190.433 122.566 1.00 93.16 1379 ARG D CA 1
ATOM 5235 C C . ARG A 1 1379 ? 221.754 189.365 122.818 1.00 93.16 1379 ARG D C 1
ATOM 5236 O O . ARG A 1 1379 ? 222.914 189.706 123.084 1.00 93.16 1379 ARG D O 1
ATOM 5244 N N . PRO A 1 1380 ? 221.385 188.079 122.816 1.00 95.77 1380 PRO D N 1
ATOM 5245 C CA . PRO A 1 1380 ? 222.379 187.019 123.038 1.00 95.77 1380 PRO D CA 1
ATOM 5246 C C . PRO A 1 1380 ? 223.402 186.920 121.913 1.00 95.77 1380 PRO D C 1
ATOM 5247 O O . PRO A 1 1380 ? 223.091 187.132 120.739 1.00 95.77 1380 PRO D O 1
ATOM 5251 N N . THR A 1 1381 ? 224.631 186.591 122.294 1.00 95.97 1381 THR D N 1
ATOM 5252 C CA . THR A 1 1381 ? 225.754 186.462 121.379 1.00 95.97 1381 THR D CA 1
ATOM 5253 C C . THR A 1 1381 ? 225.944 185.006 120.980 1.00 95.97 1381 THR D C 1
ATOM 5254 O O . THR A 1 1381 ? 225.325 184.101 121.541 1.00 95.97 1381 THR D O 1
ATOM 5258 N N . VAL A 1 1382 ? 226.828 184.794 120.000 1.00 96.15 1382 VAL D N 1
ATOM 5259 C CA . VAL A 1 1382 ? 227.137 183.444 119.530 1.00 96.15 1382 VAL D CA 1
ATOM 5260 C C . VAL A 1 1382 ? 227.891 182.655 120.594 1.00 96.15 1382 VAL D C 1
ATOM 5261 O O . VAL A 1 1382 ? 227.823 181.421 120.632 1.00 96.15 1382 VAL D O 1
ATOM 5265 N N . GLN A 1 1383 ? 228.643 183.350 121.452 1.00 96.53 1383 GLN D N 1
ATOM 5266 C CA . GLN A 1 1383 ? 229.282 182.693 122.588 1.00 96.53 1383 GLN D CA 1
ATOM 5267 C C . GLN A 1 1383 ? 228.252 182.194 123.596 1.00 96.53 1383 GLN D C 1
ATOM 5268 O O . GLN A 1 1383 ? 228.328 181.049 124.058 1.00 96.53 1383 GLN D O 1
ATOM 5274 N N . MET A 1 1384 ? 227.252 183.018 123.909 1.00 97.04 1384 MET D N 1
ATOM 5275 C CA . MET A 1 1384 ? 226.306 182.654 124.958 1.00 97.04 1384 MET D CA 1
ATOM 5276 C C . MET A 1 1384 ? 225.226 181.708 124.446 1.00 97.04 1384 MET D C 1
ATOM 5277 O O . MET A 1 1384 ? 224.659 180.935 125.229 1.00 97.04 1384 MET D O 1
ATOM 5282 N N . VAL A 1 1385 ? 224.915 181.764 123.145 1.00 97.73 1385 VAL D N 1
ATOM 5283 C CA . VAL A 1 1385 ? 223.955 180.826 122.562 1.00 97.73 1385 VAL D CA 1
ATOM 5284 C C . VAL A 1 1385 ? 224.544 179.420 122.530 1.00 97.73 1385 VAL D C 1
ATOM 5285 O O . VAL A 1 1385 ? 223.904 178.448 122.954 1.00 97.73 1385 VAL D O 1
ATOM 5289 N N . LEU A 1 1386 ? 225.793 179.299 122.083 1.00 97.30 1386 LEU D N 1
ATOM 5290 C CA . LEU A 1 1386 ? 226.455 178.003 122.041 1.00 97.30 1386 LEU D CA 1
ATOM 5291 C C . LEU A 1 1386 ? 226.899 177.517 123.416 1.00 97.30 1386 LEU D C 1
ATOM 5292 O O . LEU A 1 1386 ? 227.214 176.332 123.559 1.00 97.30 1386 LEU D O 1
ATOM 5297 N N . ASP A 1 1387 ? 226.950 178.404 124.417 1.00 97.30 1387 ASP D N 1
ATOM 5298 C CA . ASP A 1 1387 ? 227.203 177.971 125.790 1.00 97.30 1387 ASP D CA 1
ATOM 5299 C C . ASP A 1 1387 ? 226.054 177.128 126.324 1.00 97.30 1387 ASP D C 1
ATOM 5300 O O . ASP A 1 1387 ? 226.276 176.097 126.971 1.00 97.30 1387 ASP D O 1
ATOM 5305 N N . ALA A 1 1388 ? 224.817 177.554 126.066 1.00 97.44 1388 ALA D N 1
ATOM 5306 C CA . ALA A 1 1388 ? 223.660 176.806 126.539 1.00 97.44 1388 ALA D CA 1
ATOM 5307 C C . ALA A 1 1388 ? 223.421 175.556 125.706 1.00 97.44 1388 ALA D C 1
ATOM 5308 O O . ALA A 1 1388 ? 222.878 174.570 126.217 1.00 97.44 1388 ALA D O 1
ATOM 5310 N N . LEU A 1 1389 ? 223.801 175.590 124.425 1.00 97.71 1389 LEU D N 1
ATOM 5311 C CA . LEU A 1 1389 ? 223.617 174.436 123.549 1.00 97.71 1389 LEU D CA 1
ATOM 5312 C C . LEU A 1 1389 ? 224.534 173.285 123.943 1.00 97.71 1389 LEU D C 1
ATOM 5313 O O . LEU A 1 1389 ? 224.161 172.112 123.823 1.00 97.71 1389 LEU D O 1
ATOM 5318 N N . GLU A 1 1390 ? 225.739 173.603 124.417 1.00 96.67 1390 GLU D N 1
ATOM 5319 C CA . GLU A 1 1390 ? 226.608 172.573 124.973 1.00 96.67 1390 GLU D CA 1
ATOM 5320 C C . GLU A 1 1390 ? 226.173 172.183 126.379 1.00 96.67 1390 GLU D C 1
ATOM 5321 O O . GLU A 1 1390 ? 226.509 171.094 126.860 1.00 96.67 1390 GLU D O 1
ATOM 5327 N N . LYS A 1 1391 ? 225.426 173.060 127.052 1.00 96.25 1391 LYS D N 1
ATOM 5328 C CA . LYS A 1 1391 ? 225.061 172.817 128.443 1.00 96.25 1391 LYS D CA 1
ATOM 5329 C C . LYS A 1 1391 ? 223.962 171.769 128.563 1.00 96.25 1391 LYS D C 1
ATOM 5330 O O . LYS A 1 1391 ? 223.974 170.957 129.495 1.00 96.25 1391 LYS D O 1
ATOM 5336 N N . THR A 1 1392 ? 223.006 171.771 127.628 1.00 96.80 1392 THR D N 1
ATOM 5337 C CA . THR A 1 1392 ? 221.829 170.913 127.763 1.00 96.80 1392 THR D CA 1
ATOM 5338 C C . THR A 1 1392 ? 222.155 169.450 127.477 1.00 96.80 1392 THR D C 1
ATOM 5339 O O . THR A 1 1392 ? 221.568 168.549 128.085 1.00 96.80 1392 THR D O 1
ATOM 5343 N N . ILE A 1 1393 ? 223.095 169.193 126.567 1.00 96.07 1393 ILE D N 1
ATOM 5344 C CA . ILE A 1 1393 ? 223.473 167.815 126.278 1.00 96.07 1393 ILE D CA 1
ATOM 5345 C C . ILE A 1 1393 ? 224.432 167.304 127.347 1.00 96.07 1393 ILE D C 1
ATOM 5346 O O . ILE A 1 1393 ? 224.562 166.089 127.552 1.00 96.07 1393 ILE D O 1
ATOM 5351 N N . GLU A 1 1394 ? 225.115 168.220 128.041 1.00 95.60 1394 GLU D N 1
ATOM 5352 C CA . GLU A 1 1394 ? 225.902 167.857 129.215 1.00 95.60 1394 GLU D CA 1
ATOM 5353 C C . GLU A 1 1394 ? 225.008 167.353 130.345 1.00 95.60 1394 GLU D C 1
ATOM 5354 O O . GLU A 1 1394 ? 225.354 166.389 131.039 1.00 95.60 1394 GLU D O 1
ATOM 5360 N N . VAL A 1 1395 ? 223.853 167.994 130.536 1.00 95.87 1395 VAL D N 1
ATOM 5361 C CA . VAL A 1 1395 ? 222.878 167.541 131.525 1.00 95.87 1395 VAL D CA 1
ATOM 5362 C C . VAL A 1 1395 ? 222.239 166.224 131.088 1.00 95.87 1395 VAL D C 1
ATOM 5363 O O . VAL A 1 1395 ? 221.982 165.338 131.916 1.00 95.87 1395 VAL D O 1
ATOM 5367 N N . VAL A 1 1396 ? 221.996 166.070 129.779 1.00 94.55 1396 VAL D N 1
ATOM 5368 C CA . VAL A 1 1396 ? 221.465 164.825 129.218 1.00 94.55 1396 VAL D CA 1
ATOM 5369 C C . VAL A 1 1396 ? 222.456 163.680 129.417 1.00 94.55 1396 VAL D C 1
ATOM 5370 O O . VAL A 1 1396 ? 222.073 162.559 129.783 1.00 94.55 1396 VAL D O 1
ATOM 5374 N N . SER A 1 1397 ? 223.753 163.969 129.266 1.00 92.24 1397 SER D N 1
ATOM 5375 C CA . SER A 1 1397 ? 224.783 162.974 129.554 1.00 92.24 1397 SER D CA 1
ATOM 5376 C C . SER A 1 1397 ? 224.905 162.687 131.047 1.00 92.24 1397 SER D C 1
ATOM 5377 O O . SER A 1 1397 ? 225.374 161.610 131.431 1.00 92.24 1397 SER D O 1
ATOM 5380 N N . ALA A 1 1398 ? 224.490 163.629 131.901 1.00 92.63 1398 ALA D N 1
ATOM 5381 C CA . ALA A 1 1398 ? 224.534 163.390 133.341 1.00 92.63 1398 ALA D CA 1
ATOM 5382 C C . ALA A 1 1398 ? 223.438 162.432 133.790 1.00 92.63 1398 ALA D C 1
ATOM 5383 O O . ALA A 1 1398 ? 223.536 161.843 134.874 1.00 92.63 1398 ALA D O 1
ATOM 5385 N N . LEU A 1 1399 ? 222.387 162.274 132.989 1.00 91.29 1399 LEU D N 1
ATOM 5386 C CA . LEU A 1 1399 ? 221.365 161.283 133.272 1.00 91.29 1399 LEU D CA 1
ATOM 5387 C C . LEU A 1 1399 ? 221.896 159.872 133.017 1.00 91.29 1399 LEU D C 1
ATOM 5388 O O . LEU A 1 1399 ? 222.824 159.685 132.225 1.00 91.29 1399 LEU D O 1
ATOM 5393 N N . PRO A 1 1400 ? 221.338 158.866 133.694 1.00 86.88 1400 PRO D N 1
ATOM 5394 C CA . PRO A 1 1400 ? 221.640 157.478 133.326 1.00 86.88 1400 PRO D CA 1
ATOM 5395 C C . PRO A 1 1400 ? 221.039 157.115 131.975 1.00 86.88 1400 PRO D C 1
ATOM 5396 O O . PRO A 1 1400 ? 220.150 157.798 131.460 1.00 86.88 1400 PRO D O 1
ATOM 5400 N N . LYS A 1 1401 ? 221.553 156.029 131.403 1.00 82.32 1401 LYS D N 1
ATOM 5401 C CA . LYS A 1 1401 ? 221.149 155.610 130.067 1.00 82.32 1401 LYS D CA 1
ATOM 5402 C C . LYS A 1 1401 ? 219.716 155.080 130.079 1.00 82.32 1401 LYS D C 1
ATOM 5403 O O . LYS A 1 1401 ? 219.286 154.480 131.073 1.00 82.32 1401 LYS D O 1
ATOM 5409 N N . PRO A 1 1402 ? 218.941 155.315 129.015 1.00 79.07 1402 PRO D N 1
ATOM 5410 C CA . PRO A 1 1402 ? 217.574 154.783 128.967 1.00 79.07 1402 PRO D CA 1
ATOM 5411 C C . PRO A 1 1402 ? 217.563 153.273 128.783 1.00 79.07 1402 PRO D C 1
ATOM 5412 O O . PRO A 1 1402 ? 218.505 152.677 128.256 1.00 79.07 1402 PRO D O 1
ATOM 5416 N N . ARG A 1 1403 ? 216.475 152.658 129.233 1.00 80.48 1403 ARG D N 1
ATOM 5417 C CA . ARG A 1 1403 ? 216.360 151.210 129.259 1.00 80.48 1403 ARG D CA 1
ATOM 5418 C C . ARG A 1 1403 ? 215.969 150.668 127.886 1.00 80.48 1403 ARG D C 1
ATOM 5419 O O . ARG A 1 1403 ? 215.863 151.402 126.899 1.00 80.48 1403 ARG D O 1
ATOM 5427 N N . HIS A 1 1404 ? 215.764 149.352 127.835 1.00 72.66 1404 HIS D N 1
ATOM 5428 C CA . HIS A 1 1404 ? 215.376 148.693 126.594 1.00 72.66 1404 HIS D CA 1
ATOM 5429 C C . HIS A 1 1404 ? 213.932 149.024 126.244 1.00 72.66 1404 HIS D C 1
ATOM 5430 O O . HIS A 1 1404 ? 213.036 148.933 127.088 1.00 72.66 1404 HIS D O 1
ATOM 5437 N N . GLY A 1 1405 ? 213.709 149.409 124.989 1.00 73.10 1405 GLY D N 1
ATOM 5438 C CA . GLY A 1 1405 ? 212.426 149.915 124.560 1.00 73.10 1405 GLY D CA 1
ATOM 5439 C C . GLY A 1 1405 ? 212.236 151.399 124.770 1.00 73.10 1405 GLY D C 1
ATOM 5440 O O . GLY A 1 1405 ? 211.200 151.940 124.362 1.00 73.10 1405 GLY D O 1
ATOM 5441 N N . GLN A 1 1406 ? 213.200 152.074 125.392 1.00 75.60 1406 GLN D N 1
ATOM 5442 C CA . GLN A 1 1406 ? 213.147 153.509 125.640 1.00 75.60 1406 GLN D CA 1
ATOM 5443 C C . GLN A 1 1406 ? 214.261 154.167 124.839 1.00 75.60 1406 GLN D C 1
ATOM 5444 O O . GLN A 1 1406 ? 215.442 154.019 125.172 1.00 75.60 1406 GLN D O 1
ATOM 5450 N N . GLU A 1 1407 ? 213.891 154.880 123.786 1.00 77.53 1407 GLU D N 1
ATOM 5451 C CA . GLU A 1 1407 ? 214.889 155.629 123.045 1.00 77.53 1407 GLU D CA 1
ATOM 5452 C C . GLU A 1 1407 ? 215.222 156.927 123.780 1.00 77.53 1407 GLU D C 1
ATOM 5453 O O . GLU A 1 1407 ? 214.348 157.529 124.409 1.00 77.53 1407 GLU D O 1
ATOM 5459 N N . PRO A 1 1408 ? 216.481 157.362 123.741 1.00 87.54 1408 PRO D N 1
ATOM 5460 C CA . PRO A 1 1408 ? 216.832 158.651 124.345 1.00 87.54 1408 PRO D CA 1
ATOM 5461 C C . PRO A 1 1408 ? 216.278 159.810 123.533 1.00 87.54 1408 PRO D C 1
ATOM 5462 O O . PRO A 1 1408 ? 215.962 159.687 122.347 1.00 87.54 1408 PRO D O 1
ATOM 5466 N N . ILE A 1 1409 ? 216.145 160.950 124.207 1.00 90.54 1409 ILE D N 1
ATOM 5467 C CA . ILE A 1 1409 ? 215.562 162.137 123.589 1.00 90.54 1409 ILE D CA 1
ATOM 5468 C C . ILE A 1 1409 ? 216.593 162.731 122.635 1.00 90.54 1409 ILE D C 1
ATOM 5469 O O . ILE A 1 1409 ? 217.598 163.304 123.064 1.00 90.54 1409 ILE D O 1
ATOM 5474 N N . LEU A 1 1410 ? 216.341 162.592 121.335 1.00 91.92 1410 LEU D N 1
ATOM 5475 C CA . LEU A 1 1410 ? 217.250 163.100 120.318 1.00 91.92 1410 LEU D CA 1
ATOM 5476 C C . LEU A 1 1410 ? 217.122 164.601 120.106 1.00 91.92 1410 LEU D C 1
ATOM 5477 O O . LEU A 1 1410 ? 217.962 165.179 119.413 1.00 91.92 1410 LEU D O 1
ATOM 5482 N N . GLU A 1 1411 ? 216.095 165.230 120.676 1.00 91.70 1411 GLU D N 1
ATOM 5483 C CA . GLU A 1 1411 ? 215.844 166.654 120.453 1.00 91.70 1411 GLU D CA 1
ATOM 5484 C C . GLU A 1 1411 ? 216.898 167.606 121.032 1.00 91.70 1411 GLU D C 1
ATOM 5485 O O . GLU A 1 1411 ? 217.105 168.673 120.427 1.00 91.70 1411 GLU D O 1
ATOM 5491 N N . PRO A 1 1412 ? 217.558 167.345 122.185 1.00 94.68 1412 PRO D N 1
ATOM 5492 C CA . PRO A 1 1412 ? 218.786 168.119 122.468 1.00 94.68 1412 PRO D CA 1
ATOM 5493 C C . PRO A 1 1412 ? 219.902 167.893 121.464 1.00 94.68 1412 PRO D C 1
ATOM 5494 O O . PRO A 1 1412 ? 220.689 168.810 121.198 1.00 94.68 1412 PRO D O 1
ATOM 5498 N N . HIS A 1 1413 ? 219.993 166.691 120.900 1.00 94.50 1413 HIS D N 1
ATOM 5499 C CA . HIS A 1 1413 ? 221.023 166.404 119.913 1.00 94.50 1413 HIS D CA 1
ATOM 5500 C C . HIS A 1 1413 ? 220.644 166.904 118.524 1.00 94.50 1413 HIS D C 1
ATOM 5501 O O . HIS A 1 1413 ? 221.531 167.228 117.730 1.00 94.50 1413 HIS D O 1
ATOM 5508 N N . TYR A 1 1414 ? 219.349 166.963 118.208 1.00 94.42 1414 TYR D N 1
ATOM 5509 C CA . TYR A 1 1414 ? 218.926 167.340 116.862 1.00 94.42 1414 TYR D CA 1
ATOM 5510 C C . TYR A 1 1414 ? 218.885 168.852 116.687 1.00 94.42 1414 TYR D C 1
ATOM 5511 O O . TYR A 1 1414 ? 219.266 169.369 115.631 1.00 94.42 1414 TYR D O 1
ATOM 5520 N N . LYS A 1 1415 ? 218.414 169.572 117.709 1.00 95.70 1415 LYS D N 1
ATOM 5521 C CA . LYS A 1 1415 ? 218.164 171.002 117.558 1.00 95.70 1415 LYS D CA 1
ATOM 5522 C C . LYS A 1 1415 ? 219.453 171.812 117.545 1.00 95.70 1415 LYS D C 1
ATOM 5523 O O . LYS A 1 1415 ? 219.478 172.915 116.989 1.00 95.70 1415 LYS D O 1
ATOM 5529 N N . ILE A 1 1416 ? 220.526 171.288 118.148 1.00 96.70 1416 ILE D N 1
ATOM 5530 C CA . ILE A 1 1416 ? 221.806 171.997 118.163 1.00 96.70 1416 ILE D CA 1
ATOM 5531 C C . ILE A 1 1416 ? 222.440 171.986 116.770 1.00 96.70 1416 ILE D C 1
ATOM 5532 O O . ILE A 1 1416 ? 223.163 172.915 116.388 1.00 96.70 1416 ILE D O 1
ATOM 5537 N N . VAL A 1 1417 ? 222.141 170.959 115.973 1.00 96.26 1417 VAL D N 1
ATOM 5538 C CA . VAL A 1 1417 ? 222.636 170.902 114.602 1.00 96.26 1417 VAL D CA 1
ATOM 5539 C C . VAL A 1 1417 ? 221.897 171.905 113.720 1.00 96.26 1417 VAL D C 1
ATOM 5540 O O . VAL A 1 1417 ? 222.489 172.510 112.816 1.00 96.26 1417 VAL D O 1
ATOM 5544 N N . SER A 1 1418 ? 220.601 172.107 113.982 1.00 95.84 1418 SER D N 1
ATOM 5545 C CA . SER A 1 1418 ? 219.764 172.926 113.108 1.00 95.84 1418 SER D CA 1
ATOM 5546 C C . SER A 1 1418 ? 220.122 174.405 113.206 1.00 95.84 1418 SER D C 1
ATOM 5547 O O . SER A 1 1418 ? 220.120 175.118 112.197 1.00 95.84 1418 SER D O 1
ATOM 5550 N N . VAL A 1 1419 ? 220.431 174.882 114.416 1.00 97.09 1419 VAL D N 1
ATOM 5551 C CA . VAL A 1 1419 ? 220.853 176.271 114.580 1.00 97.09 1419 VAL D CA 1
ATOM 5552 C C . VAL A 1 1419 ? 222.243 176.482 113.981 1.00 97.09 1419 VAL D C 1
ATOM 5553 O O . VAL A 1 1419 ? 222.493 177.495 113.314 1.00 97.09 1419 VAL D O 1
ATOM 5557 N N . ILE A 1 1420 ? 223.135 175.496 114.143 1.00 96.76 1420 ILE D N 1
ATOM 5558 C CA . ILE A 1 1420 ? 224.502 175.575 113.621 1.00 96.76 1420 ILE D CA 1
ATOM 5559 C C . ILE A 1 1420 ? 224.494 175.557 112.093 1.00 96.76 1420 ILE D C 1
ATOM 5560 O O . ILE A 1 1420 ? 225.232 176.309 111.440 1.00 96.76 1420 ILE D O 1
ATOM 5565 N N . TRP A 1 1421 ? 223.615 174.735 111.508 1.00 95.95 1421 TRP D N 1
ATOM 5566 C CA . TRP A 1 1421 ? 223.389 174.759 110.064 1.00 95.95 1421 TRP D CA 1
ATOM 5567 C C . TRP A 1 1421 ? 222.805 176.092 109.612 1.00 95.95 1421 TRP D C 1
ATOM 5568 O O . TRP A 1 1421 ? 223.179 176.614 108.555 1.00 95.95 1421 TRP D O 1
ATOM 5579 N N . LYS A 1 1422 ? 221.896 176.662 110.407 1.00 95.38 1422 LYS D N 1
ATOM 5580 C CA . LYS A 1 1422 ? 221.370 177.990 110.104 1.00 95.38 1422 LYS D CA 1
ATOM 5581 C C . LYS A 1 1422 ? 222.417 179.073 110.341 1.00 95.38 1422 LYS D C 1
ATOM 5582 O O . LYS A 1 1422 ? 222.417 180.101 109.652 1.00 95.38 1422 LYS D O 1
ATOM 5588 N N . LEU A 1 1423 ? 223.299 178.873 111.330 1.00 96.24 1423 LEU D N 1
ATOM 5589 C CA . LEU A 1 1423 ? 224.380 179.827 111.581 1.00 96.24 1423 LEU D CA 1
ATOM 5590 C C . LEU A 1 1423 ? 225.395 179.826 110.445 1.00 96.24 1423 LEU D C 1
ATOM 5591 O O . LEU A 1 1423 ? 225.943 180.876 110.089 1.00 96.24 1423 LEU D O 1
ATOM 5596 N N . VAL A 1 1424 ? 225.667 178.649 109.880 1.00 95.16 1424 VAL D N 1
ATOM 5597 C CA . VAL A 1 1424 ? 226.495 178.558 108.683 1.00 95.16 1424 VAL D CA 1
ATOM 5598 C C . VAL A 1 1424 ? 225.760 179.154 107.485 1.00 95.16 1424 VAL D C 1
ATOM 5599 O O . VAL A 1 1424 ? 226.359 179.855 106.657 1.00 95.16 1424 VAL D O 1
ATOM 5603 N N . LYS A 1 1425 ? 224.440 178.936 107.411 1.00 92.01 1425 LYS D N 1
ATOM 5604 C CA . LYS A 1 1425 ? 223.627 179.508 106.337 1.00 92.01 1425 LYS D CA 1
ATOM 5605 C C . LYS A 1 1425 ? 223.540 181.028 106.446 1.00 92.01 1425 LYS D C 1
ATOM 5606 O O . LYS A 1 1425 ? 223.493 181.730 105.428 1.00 92.01 1425 LYS D O 1
ATOM 5612 N N . ARG A 1 1426 ? 223.525 181.554 107.672 1.00 92.02 1426 ARG D N 1
ATOM 5613 C CA . ARG A 1 1426 ? 223.644 182.997 107.843 1.00 92.02 1426 ARG D CA 1
ATOM 5614 C C . ARG A 1 1426 ? 225.070 183.466 107.570 1.00 92.02 1426 ARG D C 1
ATOM 5615 O O . ARG A 1 1426 ? 225.267 184.559 107.026 1.00 92.02 1426 ARG D O 1
ATOM 5623 N N . GLY A 1 1427 ? 226.068 182.653 107.905 1.00 92.86 1427 GLY D N 1
ATOM 5624 C CA . GLY A 1 1427 ? 227.449 183.032 107.712 1.00 92.86 1427 GLY D CA 1
ATOM 5625 C C . GLY A 1 1427 ? 228.151 183.605 108.921 1.00 92.86 1427 GLY D C 1
ATOM 5626 O O . GLY A 1 1427 ? 229.306 184.030 108.797 1.00 92.86 1427 GLY D O 1
ATOM 5627 N N . ASP A 1 1428 ? 227.502 183.633 110.085 1.00 93.74 1428 ASP D N 1
ATOM 5628 C CA . ASP A 1 1428 ? 228.155 184.065 111.313 1.00 93.74 1428 ASP D CA 1
ATOM 5629 C C . ASP A 1 1428 ? 229.048 182.986 111.907 1.00 93.74 1428 ASP D C 1
ATOM 5630 O O . ASP A 1 1428 ? 229.879 183.293 112.769 1.00 93.74 1428 ASP D O 1
ATOM 5635 N N . LEU A 1 1429 ? 228.904 181.740 111.462 1.00 94.20 1429 LEU D N 1
ATOM 5636 C CA . LEU A 1 1429 ? 229.678 180.617 111.972 1.00 94.20 1429 LEU D CA 1
ATOM 5637 C C . LEU A 1 1429 ? 230.389 179.948 110.806 1.00 94.20 1429 LEU D C 1
ATOM 5638 O O . LEU A 1 1429 ? 229.745 179.550 109.829 1.00 94.20 1429 LEU D O 1
ATOM 5643 N N . SER A 1 1430 ? 231.711 179.837 110.910 1.00 94.51 1430 SER D N 1
ATOM 5644 C CA . SER A 1 1430 ? 232.497 179.196 109.866 1.00 94.51 1430 SER D CA 1
ATOM 5645 C C . SER A 1 1430 ? 232.279 177.685 109.896 1.00 94.51 1430 SER D C 1
ATOM 5646 O O . SER A 1 1430 ? 232.139 177.107 110.977 1.00 94.51 1430 SER D O 1
ATOM 5649 N N . PRO A 1 1431 ? 232.224 177.028 108.728 1.00 93.84 1431 PRO D N 1
ATOM 5650 C CA . PRO A 1 1431 ? 232.059 175.561 108.709 1.00 93.84 1431 PRO D CA 1
ATOM 5651 C C . PRO A 1 1431 ? 233.239 174.794 109.282 1.00 93.84 1431 PRO D C 1
ATOM 5652 O O . PRO A 1 1431 ? 233.071 173.648 109.715 1.00 93.84 1431 PRO D O 1
ATOM 5656 N N . GLN A 1 1432 ? 234.434 175.392 109.272 1.00 93.22 1432 GLN D N 1
ATOM 5657 C CA . GLN A 1 1432 ? 235.583 174.795 109.947 1.00 93.22 1432 GLN D CA 1
ATOM 5658 C C . GLN A 1 1432 ? 235.387 174.785 111.456 1.00 93.22 1432 GLN D C 1
ATOM 5659 O O . GLN A 1 1432 ? 235.604 173.765 112.119 1.00 93.22 1432 GLN D O 1
ATOM 5665 N N . GLU A 1 1433 ? 234.965 175.919 112.015 1.00 92.62 1433 GLU D N 1
ATOM 5666 C CA . GLU A 1 1433 ? 234.794 176.013 113.459 1.00 92.62 1433 GLU D CA 1
ATOM 5667 C C . GLU A 1 1433 ? 233.507 175.336 113.906 1.00 92.62 1433 GLU D C 1
ATOM 5668 O O . GLU A 1 1433 ? 233.372 174.965 115.077 1.00 92.62 1433 GLU D O 1
ATOM 5674 N N . ALA A 1 1434 ? 232.544 175.187 112.992 1.00 93.63 1434 ALA D N 1
ATOM 5675 C CA . ALA A 1 1434 ? 231.315 174.473 113.321 1.00 93.63 1434 ALA D CA 1
ATOM 5676 C C . ALA A 1 1434 ? 231.576 172.985 113.490 1.00 93.63 14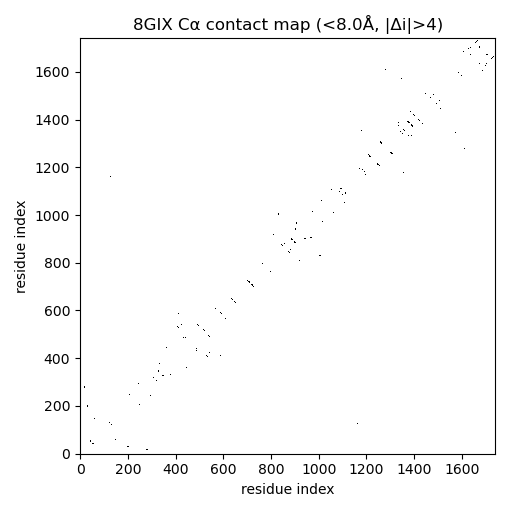34 ALA D C 1
ATOM 5677 O O . ALA A 1 1434 ? 230.985 172.337 114.361 1.00 93.63 1434 ALA D O 1
ATOM 5679 N N . THR A 1 1435 ? 232.475 172.430 112.672 1.00 93.23 1435 THR D N 1
ATOM 5680 C CA . THR A 1 1435 ? 232.747 170.997 112.720 1.00 93.23 1435 THR D CA 1
ATOM 5681 C C . THR A 1 1435 ? 233.535 170.608 113.966 1.00 93.23 1435 THR D C 1
ATOM 5682 O O . THR A 1 1435 ? 233.497 169.444 114.380 1.00 93.23 1435 THR D O 1
ATOM 5686 N N . LYS A 1 1436 ? 234.264 171.559 114.562 1.00 92.25 1436 LYS D N 1
ATOM 5687 C CA . LYS A 1 1436 ? 234.841 171.341 115.887 1.00 92.25 1436 LYS D CA 1
ATOM 5688 C C . LYS A 1 1436 ? 233.748 171.161 116.932 1.00 92.25 1436 LYS D C 1
ATOM 5689 O O . LYS A 1 1436 ? 233.836 170.280 117.795 1.00 92.25 1436 LYS D O 1
ATOM 5695 N N . VAL A 1 1437 ? 232.712 171.998 116.868 1.00 93.13 1437 VAL D N 1
ATOM 5696 C CA . VAL A 1 1437 ? 231.557 171.841 117.744 1.00 93.13 1437 VAL D CA 1
ATOM 5697 C C . VAL A 1 1437 ? 230.756 170.602 117.356 1.00 93.13 1437 VAL D C 1
ATOM 5698 O O . VAL A 1 1437 ? 230.244 169.879 118.220 1.00 93.13 1437 VAL D O 1
ATOM 5702 N N . LEU A 1 1438 ? 230.659 170.323 116.051 1.00 93.72 1438 LEU D N 1
ATOM 5703 C CA . LEU A 1 1438 ? 229.833 169.221 115.567 1.00 93.72 1438 LEU D CA 1
ATOM 5704 C C . LEU A 1 1438 ? 230.430 167.850 115.853 1.00 93.72 1438 LEU D C 1
ATOM 5705 O O . LEU A 1 1438 ? 229.720 166.848 115.738 1.00 93.72 1438 LEU D O 1
ATOM 5710 N N . GLN A 1 1439 ? 231.712 167.770 116.194 1.00 92.35 1439 GLN D N 1
ATOM 5711 C CA . GLN A 1 1439 ? 232.308 166.480 116.508 1.00 92.35 1439 GLN D CA 1
ATOM 5712 C C . GLN A 1 1439 ? 232.504 166.254 117.999 1.00 92.35 1439 GLN D C 1
ATOM 5713 O O . GLN A 1 1439 ? 233.046 165.212 118.383 1.00 92.35 1439 GLN D O 1
ATOM 5719 N N . ARG A 1 1440 ? 232.078 167.194 118.843 1.00 89.97 1440 ARG D N 1
ATOM 5720 C CA . ARG A 1 1440 ? 232.004 166.948 120.278 1.00 89.97 1440 ARG D CA 1
ATOM 5721 C C . ARG A 1 1440 ? 230.726 166.222 120.682 1.00 89.97 1440 ARG D C 1
ATOM 5722 O O . ARG A 1 1440 ? 230.584 165.867 121.857 1.00 89.97 1440 ARG D O 1
ATOM 5730 N N . GLN A 1 1441 ? 229.800 166.012 119.748 1.00 89.98 1441 GLN D N 1
ATOM 5731 C CA . GLN A 1 1441 ? 228.522 165.394 120.072 1.00 89.98 1441 GLN D CA 1
ATOM 5732 C C . GLN A 1 1441 ? 228.701 163.898 120.320 1.00 89.98 1441 GLN D C 1
ATOM 5733 O O . GLN A 1 1441 ? 229.533 163.262 119.668 1.00 89.98 1441 GLN D O 1
ATOM 5739 N N . PRO A 1 1442 ? 227.950 163.314 121.264 1.00 88.57 1442 PRO D N 1
ATOM 5740 C CA . PRO A 1 1442 ? 228.054 161.860 121.491 1.00 88.57 1442 PRO D CA 1
ATOM 5741 C C . PRO A 1 1442 ? 227.522 161.025 120.340 1.00 88.57 1442 PRO D C 1
ATOM 5742 O O . PRO A 1 1442 ? 227.936 159.872 120.169 1.00 88.57 1442 PRO D O 1
ATOM 5746 N N . TYR A 1 1443 ? 226.608 161.579 119.549 1.00 87.31 1443 TYR D N 1
ATOM 5747 C CA . TYR A 1 1443 ? 226.097 160.925 118.349 1.00 87.31 1443 TYR D CA 1
ATOM 5748 C C . TYR A 1 1443 ? 226.605 161.613 117.092 1.00 87.31 1443 TYR D C 1
ATOM 5749 O O . TYR A 1 1443 ? 225.873 161.769 116.111 1.00 87.31 1443 TYR D O 1
ATOM 5758 N N . SER A 1 1444 ? 227.854 162.056 117.112 1.00 85.94 1444 SER D N 1
ATOM 5759 C CA . SER A 1 1444 ? 228.445 162.695 115.952 1.00 85.94 1444 SER D CA 1
ATOM 5760 C C . SER A 1 1444 ? 228.992 161.652 114.982 1.00 85.94 1444 SER D C 1
ATOM 5761 O O . SER A 1 1444 ? 229.455 160.587 115.402 1.00 85.94 1444 SER D O 1
ATOM 5764 N N . PRO A 1 1445 ? 228.941 161.928 113.679 1.00 83.32 1445 PRO D N 1
ATOM 5765 C CA . PRO A 1 1445 ? 229.683 161.093 112.726 1.00 83.32 1445 PRO D CA 1
ATOM 5766 C C . PRO A 1 1445 ? 231.179 161.323 112.879 1.00 83.32 1445 PRO D C 1
ATOM 5767 O O . PRO A 1 1445 ? 231.641 162.469 112.918 1.00 83.32 1445 PRO D O 1
ATOM 5771 N N . ASP A 1 1446 ? 231.923 160.206 112.954 1.00 76.23 1446 ASP D N 1
ATOM 5772 C CA . ASP A 1 1446 ? 233.361 160.158 113.267 1.00 76.23 1446 ASP D CA 1
ATOM 5773 C C . ASP A 1 1446 ? 233.677 160.886 114.573 1.00 76.23 1446 ASP D C 1
ATOM 5774 O O . ASP A 1 1446 ? 234.550 161.754 114.625 1.00 76.23 1446 ASP D O 1
ATOM 5779 N N . HIS A 1 1447 ? 232.932 160.549 115.626 1.00 69.57 1447 HIS D N 1
ATOM 5780 C CA . HIS A 1 1447 ? 233.113 161.196 116.919 1.00 69.57 1447 HIS D CA 1
ATOM 5781 C C . HIS A 1 1447 ? 234.419 160.760 117.569 1.00 69.57 1447 HIS D C 1
ATOM 5782 O O . HIS A 1 1447 ? 234.761 159.575 117.587 1.00 69.57 1447 HIS D O 1
ATOM 5789 N N . GLY A 1 1448 ? 235.152 161.735 118.102 1.00 67.30 1448 GLY D N 1
ATOM 5790 C CA . GLY A 1 1448 ? 236.481 161.503 118.620 1.00 67.30 1448 GLY D CA 1
ATOM 5791 C C . GLY A 1 1448 ? 237.581 161.634 117.592 1.00 67.30 1448 GLY D C 1
ATOM 5792 O O . GLY A 1 1448 ? 238.761 161.619 117.963 1.00 67.30 1448 GLY D O 1
ATOM 5793 N N . LYS A 1 1449 ? 237.231 161.762 116.314 1.00 78.39 1449 LYS D N 1
ATOM 5794 C CA . LYS A 1 1449 ? 238.182 161.910 115.223 1.00 78.39 1449 LYS D CA 1
ATOM 5795 C C . LYS A 1 1449 ? 237.937 163.259 114.564 1.00 78.39 1449 LYS D C 1
ATOM 5796 O O . LYS A 1 1449 ? 236.792 163.597 114.252 1.00 78.39 1449 LYS D O 1
ATOM 5802 N N . GLU A 1 1450 ? 239.002 164.026 114.360 1.00 79.07 1450 GLU D N 1
ATOM 5803 C CA . GLU A 1 1450 ? 238.856 165.362 113.799 1.00 79.07 1450 GLU D CA 1
ATOM 5804 C C . GLU A 1 1450 ? 238.630 165.303 112.292 1.00 79.07 1450 GLU D C 1
ATOM 5805 O O . GLU A 1 1450 ? 239.355 164.620 111.565 1.00 79.07 1450 GLU D O 1
ATOM 5811 N N . VAL A 1 1451 ? 237.612 166.023 111.826 1.00 84.26 1451 VAL D N 1
ATOM 5812 C CA . VAL A 1 1451 ? 237.326 166.184 110.403 1.00 84.26 1451 VAL D CA 1
ATOM 5813 C C . VAL A 1 1451 ? 237.268 167.682 110.123 1.00 84.26 1451 VAL D C 1
ATOM 5814 O O . VAL A 1 1451 ? 236.445 168.394 110.712 1.00 84.26 1451 VAL D O 1
ATOM 5818 N N . SER A 1 1452 ? 238.139 168.160 109.236 1.00 85.99 1452 SER D N 1
ATOM 5819 C CA . SER A 1 1452 ? 238.203 169.574 108.887 1.00 85.99 1452 SER D CA 1
ATOM 5820 C C . SER A 1 1452 ? 237.338 169.846 107.662 1.00 85.99 1452 SER D C 1
ATOM 5821 O O . SER A 1 1452 ? 237.322 169.052 106.715 1.00 85.99 1452 SER D O 1
ATOM 5824 N N . VAL A 1 1453 ? 236.628 170.971 107.680 1.00 85.74 1453 VAL D N 1
ATOM 5825 C CA . VAL A 1 1453 ? 235.690 171.342 106.627 1.00 85.74 1453 VAL D CA 1
ATOM 5826 C C . VAL A 1 1453 ? 236.074 172.721 106.105 1.00 85.74 1453 VAL D C 1
ATOM 5827 O O . VAL A 1 1453 ? 236.184 173.673 106.883 1.00 85.74 1453 VAL D O 1
ATOM 5831 N N . GLU A 1 1454 ? 236.275 172.831 104.790 1.00 82.70 1454 GLU D N 1
ATOM 5832 C CA . GLU A 1 1454 ? 236.616 174.111 104.187 1.00 82.70 1454 GLU D CA 1
ATOM 5833 C C . GLU A 1 1454 ? 235.577 174.650 103.215 1.00 82.70 1454 GLU D C 1
ATOM 5834 O O . GLU A 1 1454 ? 235.558 175.864 102.983 1.00 82.70 1454 GLU D O 1
ATOM 5840 N N . THR A 1 1455 ? 234.719 173.803 102.645 1.00 87.22 1455 THR D N 1
ATOM 5841 C CA . THR A 1 1455 ? 233.679 174.249 101.728 1.00 87.22 1455 THR D CA 1
ATOM 5842 C C . THR A 1 1455 ? 232.307 174.001 102.338 1.00 87.22 1455 THR D C 1
ATOM 5843 O O . THR A 1 1455 ? 232.149 173.172 103.240 1.00 87.22 1455 THR D O 1
ATOM 5847 N N . ALA A 1 1456 ? 231.314 174.742 101.837 1.00 86.45 1456 ALA D N 1
ATOM 5848 C CA . ALA A 1 1456 ? 229.947 174.587 102.323 1.00 86.45 1456 ALA D CA 1
ATOM 5849 C C . ALA A 1 1456 ? 229.337 173.269 101.863 1.00 86.45 1456 ALA D C 1
ATOM 5850 O O . ALA A 1 1456 ? 228.490 172.694 102.557 1.00 86.45 1456 ALA D O 1
ATOM 5852 N N . GLU A 1 1457 ? 229.741 172.786 100.686 1.00 88.38 1457 GLU D N 1
ATOM 5853 C CA . GLU A 1 1457 ? 229.219 171.520 100.184 1.00 88.38 1457 GLU D CA 1
ATOM 5854 C C . GLU A 1 1457 ? 229.808 170.340 100.946 1.00 88.38 1457 GLU D C 1
ATOM 5855 O O . GLU A 1 1457 ? 229.139 169.318 101.135 1.00 88.38 1457 GLU D O 1
ATOM 5861 N N . ASP A 1 1458 ? 231.064 170.461 101.384 1.00 91.11 1458 ASP D N 1
ATOM 5862 C CA . ASP A 1 1458 ? 231.627 169.465 102.290 1.00 91.11 1458 ASP D CA 1
ATOM 5863 C C . ASP A 1 1458 ? 230.985 169.554 103.668 1.00 91.11 1458 ASP D C 1
ATOM 5864 O O . ASP A 1 1458 ? 230.891 168.551 104.385 1.00 91.11 1458 ASP D O 1
ATOM 5869 N N . PHE A 1 1459 ? 230.556 170.755 104.063 1.00 93.69 1459 PHE D N 1
ATOM 5870 C CA . PHE A 1 1459 ? 229.787 170.902 105.294 1.00 93.69 1459 PHE D CA 1
ATOM 5871 C C . PHE A 1 1459 ? 228.406 170.283 105.147 1.00 93.69 1459 PHE D C 1
ATOM 5872 O O . PHE A 1 1459 ? 227.924 169.594 106.053 1.00 93.69 1459 PHE D O 1
ATOM 5880 N N . LYS A 1 1460 ? 227.761 170.518 103.999 1.00 93.75 1460 LYS D N 1
ATOM 5881 C CA . LYS A 1 1460 ? 226.427 169.980 103.745 1.00 93.75 1460 LYS D CA 1
ATOM 5882 C C . LYS A 1 1460 ? 226.462 168.463 103.600 1.00 93.75 1460 LYS D C 1
ATOM 5883 O O . LYS A 1 1460 ? 225.480 167.780 103.913 1.00 93.75 1460 LYS D O 1
ATOM 5889 N N . ALA A 1 1461 ? 227.586 167.924 103.122 1.00 93.12 1461 ALA D N 1
ATOM 5890 C CA . ALA A 1 1461 ? 227.781 166.478 103.107 1.00 93.12 1461 ALA D CA 1
ATOM 5891 C C . ALA A 1 1461 ? 227.865 165.919 104.524 1.00 93.12 1461 ALA D C 1
ATOM 5892 O O . ALA A 1 1461 ? 227.295 164.863 104.822 1.00 93.12 1461 ALA D O 1
ATOM 5894 N N . TYR A 1 1462 ? 228.560 166.629 105.416 1.00 94.09 1462 TYR D N 1
ATOM 5895 C CA . TYR A 1 1462 ? 228.674 166.178 106.800 1.00 94.09 1462 TYR D CA 1
ATOM 5896 C C . TYR A 1 1462 ? 227.369 166.397 107.557 1.00 94.09 1462 TYR D C 1
ATOM 5897 O O . TYR A 1 1462 ? 227.038 165.639 108.478 1.00 94.09 1462 TYR D O 1
ATOM 5906 N N . ILE A 1 1463 ? 226.621 167.442 107.180 1.00 95.46 1463 ILE D N 1
ATOM 5907 C CA . ILE A 1 1463 ? 225.291 167.687 107.738 1.00 95.46 1463 ILE D CA 1
ATOM 5908 C C . ILE A 1 1463 ? 224.338 166.561 107.346 1.00 95.46 1463 ILE D C 1
ATOM 5909 O O . ILE A 1 1463 ? 223.531 166.091 108.163 1.00 95.46 1463 ILE D O 1
ATOM 5914 N N . ILE A 1 1464 ? 224.462 166.077 106.107 1.00 94.96 1464 ILE D N 1
ATOM 5915 C CA . ILE A 1 1464 ? 223.719 164.903 105.649 1.00 94.96 1464 ILE D CA 1
ATOM 5916 C C . ILE A 1 1464 ? 224.152 163.657 106.420 1.00 94.96 1464 ILE D C 1
ATOM 5917 O O . ILE A 1 1464 ? 223.318 162.821 106.799 1.00 94.96 1464 ILE D O 1
ATOM 5922 N N . ARG A 1 1465 ? 225.449 163.551 106.730 1.00 94.16 1465 ARG D N 1
ATOM 5923 C CA . ARG A 1 1465 ? 225.923 162.469 107.590 1.00 94.16 1465 ARG D CA 1
ATOM 5924 C C . ARG A 1 1465 ? 225.433 162.635 109.024 1.00 94.16 1465 ARG D C 1
ATOM 5925 O O . ARG A 1 1465 ? 225.239 161.644 109.735 1.00 94.16 1465 ARG D O 1
ATOM 5933 N N . CYS A 1 1466 ? 225.222 163.879 109.463 1.00 94.70 1466 CYS D N 1
ATOM 5934 C CA . CYS A 1 1466 ? 224.706 164.118 110.808 1.00 94.70 1466 CYS D CA 1
ATOM 5935 C C . CYS A 1 1466 ? 223.238 163.725 110.918 1.00 94.70 1466 CYS D C 1
ATOM 5936 O O . CYS A 1 1466 ? 222.809 163.166 111.934 1.00 94.70 1466 CYS D O 1
ATOM 5939 N N . LEU A 1 1467 ? 222.451 164.019 109.879 1.00 95.03 1467 LEU D N 1
ATOM 5940 C CA . LEU A 1 1467 ? 221.019 163.730 109.914 1.00 95.03 1467 LEU D CA 1
ATOM 5941 C C . LEU A 1 1467 ? 220.747 162.237 109.800 1.00 95.03 1467 LEU D C 1
ATOM 5942 O O . LEU A 1 1467 ? 219.856 161.707 110.474 1.00 95.03 1467 LEU D O 1
ATOM 5947 N N . ARG A 1 1468 ? 221.507 161.543 108.952 1.00 93.56 1468 ARG D N 1
ATOM 5948 C CA . ARG A 1 1468 ? 221.262 160.123 108.731 1.00 93.56 1468 ARG D CA 1
ATOM 5949 C C . ARG A 1 1468 ? 221.761 159.286 109.900 1.00 93.56 1468 ARG D C 1
ATOM 5950 O O . ARG A 1 1468 ? 221.181 158.241 110.214 1.00 93.56 1468 ARG D O 1
ATOM 5958 N N . TYR A 1 1469 ? 222.836 159.728 110.559 1.00 92.82 1469 TYR D N 1
ATOM 5959 C CA . TYR A 1 1469 ? 223.264 159.065 111.786 1.00 92.82 1469 TYR D CA 1
ATOM 5960 C C . TYR A 1 1469 ? 222.293 159.347 112.924 1.00 92.82 1469 TYR D C 1
ATOM 5961 O O . TYR A 1 1469 ? 222.111 158.512 113.817 1.00 92.82 1469 TYR D O 1
ATOM 5970 N N . LEU A 1 1470 ? 221.672 160.529 112.917 1.00 92.94 1470 LEU D N 1
ATOM 5971 C CA . LEU A 1 1470 ? 220.560 160.782 113.826 1.00 92.94 1470 LEU D CA 1
ATOM 5972 C C . LEU A 1 1470 ? 219.332 159.975 113.427 1.00 92.94 1470 LEU D C 1
ATOM 5973 O O . LEU A 1 1470 ? 218.520 159.605 114.283 1.00 92.94 1470 LEU D O 1
ATOM 5978 N N . ARG A 1 1471 ? 219.179 159.698 112.129 1.00 91.17 1471 ARG D N 1
ATOM 5979 C CA . ARG A 1 1471 ? 218.101 158.826 111.676 1.00 91.17 1471 ARG D CA 1
ATOM 5980 C C . ARG A 1 1471 ? 218.361 157.374 112.061 1.00 91.17 1471 ARG D C 1
ATOM 5981 O O . ARG A 1 1471 ? 217.415 156.583 112.169 1.00 91.17 1471 ARG D O 1
ATOM 5989 N N . ASP A 1 1472 ? 219.632 157.002 112.258 1.00 90.37 1472 ASP D N 1
ATOM 5990 C CA . ASP A 1 1472 ? 219.944 155.701 112.840 1.00 90.37 1472 ASP D CA 1
ATOM 5991 C C . ASP A 1 1472 ? 219.477 155.614 114.286 1.00 90.37 1472 ASP D C 1
ATOM 5992 O O . ASP A 1 1472 ? 218.998 154.561 114.723 1.00 90.37 1472 ASP D O 1
ATOM 5997 N N . LYS A 1 1473 ? 219.604 156.706 115.039 1.00 89.50 1473 LYS D N 1
ATOM 5998 C CA . LYS A 1 1473 ? 219.100 156.733 116.405 1.00 89.50 1473 LYS D CA 1
ATOM 5999 C C . LYS A 1 1473 ? 217.590 156.905 116.456 1.00 89.50 1473 LYS D C 1
ATOM 6000 O O . LYS A 1 1473 ? 216.974 156.590 117.480 1.00 89.50 1473 LYS D O 1
ATOM 6006 N N . ASP A 1 1474 ? 216.986 157.389 115.372 1.00 87.75 1474 ASP D N 1
ATOM 6007 C CA . ASP A 1 1474 ? 215.533 157.513 115.266 1.00 87.75 1474 ASP D CA 1
ATOM 6008 C C . ASP A 1 1474 ? 214.968 156.203 114.716 1.00 87.75 1474 ASP D C 1
ATOM 6009 O O . ASP A 1 1474 ? 214.690 156.046 113.526 1.00 87.75 1474 ASP D O 1
ATOM 6014 N N . LYS A 1 1475 ? 214.819 155.238 115.628 1.00 84.73 1475 LYS D N 1
ATOM 6015 C CA . LYS A 1 1475 ? 214.343 153.914 115.239 1.00 84.73 1475 LYS D CA 1
ATOM 6016 C C . LYS A 1 1475 ? 212.849 153.922 114.939 1.00 84.73 1475 LYS D C 1
ATOM 6017 O O . LYS A 1 1475 ? 212.393 153.251 114.005 1.00 84.73 1475 LYS D O 1
ATOM 6023 N N . SER A 1 1476 ? 212.072 154.679 115.713 1.00 80.46 1476 SER D N 1
ATOM 6024 C CA . SER A 1 1476 ? 210.625 154.709 115.548 1.00 80.46 1476 SER D CA 1
ATOM 6025 C C . SER A 1 1476 ? 210.158 155.684 114.473 1.00 80.46 1476 SER D C 1
ATOM 6026 O O . SER A 1 1476 ? 208.949 155.728 114.207 1.00 80.46 1476 SER D O 1
ATOM 6029 N N . ASN A 1 1477 ? 211.089 156.452 113.880 1.00 83.53 1477 ASN D N 1
ATOM 6030 C CA . ASN A 1 1477 ? 210.845 157.418 112.795 1.00 83.53 1477 ASN D CA 1
ATOM 6031 C C . ASN A 1 1477 ? 209.831 158.491 113.204 1.00 83.53 1477 ASN D C 1
ATOM 6032 O O . ASN A 1 1477 ? 208.864 158.773 112.492 1.00 83.53 1477 ASN D O 1
ATOM 6037 N N . TRP A 1 1478 ? 210.060 159.089 114.374 1.00 80.27 1478 TRP D N 1
ATOM 6038 C CA . TRP A 1 1478 ? 209.167 160.102 114.920 1.00 80.27 1478 TRP D CA 1
ATOM 6039 C C . TRP A 1 1478 ? 209.826 161.463 115.104 1.00 80.27 1478 TRP D C 1
ATOM 6040 O O . TRP A 1 1478 ? 209.161 162.395 115.574 1.00 80.27 1478 TRP D O 1
ATOM 6051 N N . GLN A 1 1479 ? 211.100 161.610 114.755 1.00 87.99 1479 GLN D N 1
ATOM 6052 C CA . GLN A 1 1479 ? 211.781 162.897 114.873 1.00 87.99 1479 GLN D CA 1
ATOM 6053 C C . GLN A 1 1479 ? 211.483 163.787 113.672 1.00 87.99 1479 GLN D C 1
ATOM 6054 O O . GLN A 1 1479 ? 212.398 164.262 112.998 1.00 87.99 1479 GLN D O 1
ATOM 6060 N N . SER B 1 426 ? 193.910 248.128 177.129 1.00 76.13 426 SER E N 1
ATOM 6061 C CA . SER B 1 426 ? 192.792 247.564 176.382 1.00 71.76 426 SER E CA 1
ATOM 6062 C C . SER B 1 426 ? 193.251 246.410 175.501 1.00 71.76 426 SER E C 1
ATOM 6063 O O . SER B 1 426 ? 192.904 245.254 175.749 1.00 71.76 426 SER E O 1
ATOM 6066 N N . ALA B 1 427 ? 194.030 246.746 174.467 1.00 73.45 427 ALA E N 1
ATOM 6067 C CA . ALA B 1 427 ? 194.529 245.734 173.541 1.00 73.45 427 ALA E CA 1
ATOM 6068 C C . ALA B 1 427 ? 195.565 244.835 174.205 1.00 73.45 427 ALA E C 1
ATOM 6069 O O . ALA B 1 427 ? 195.638 243.637 173.904 1.00 73.45 427 ALA E O 1
ATOM 6071 N N . THR B 1 428 ? 196.372 245.399 175.111 1.00 79.32 428 THR E N 1
ATOM 6072 C CA . THR B 1 428 ? 197.318 244.603 175.892 1.00 79.32 428 THR E CA 1
ATOM 6073 C C . THR B 1 428 ? 196.590 243.642 176.827 1.00 79.32 428 THR E C 1
ATOM 6074 O O . THR B 1 428 ? 197.005 242.488 176.988 1.00 79.32 428 THR E O 1
ATOM 6078 N N . PHE B 1 429 ? 195.486 244.100 177.427 1.00 81.94 429 PHE E N 1
ATOM 6079 C CA . PHE B 1 429 ? 194.645 243.244 178.261 1.00 81.94 429 PHE E CA 1
ATOM 6080 C C . PHE B 1 429 ? 193.992 242.131 177.446 1.00 81.94 429 PHE E C 1
ATOM 6081 O O . PHE B 1 429 ? 193.938 240.978 177.896 1.00 81.94 429 PHE E O 1
ATOM 6089 N N . PHE B 1 430 ? 193.511 242.459 176.241 1.00 80.55 430 PHE E N 1
ATOM 6090 C CA . PHE B 1 430 ? 192.902 241.465 175.359 1.00 80.55 430 PHE E CA 1
ATOM 6091 C C . PHE B 1 430 ? 193.921 240.428 174.899 1.00 80.55 430 PHE E C 1
ATOM 6092 O O . PHE B 1 430 ? 193.616 239.232 174.827 1.00 80.55 430 PHE E O 1
ATOM 6100 N N . ALA B 1 431 ? 195.150 240.870 174.609 1.00 79.80 431 ALA E N 1
ATOM 6101 C CA . ALA B 1 431 ? 196.215 239.944 174.233 1.00 79.80 431 ALA E CA 1
ATOM 6102 C C . ALA B 1 431 ? 196.650 239.081 175.412 1.00 79.80 431 ALA E C 1
ATOM 6103 O O . ALA B 1 431 ? 196.998 237.909 175.233 1.00 79.80 431 ALA E O 1
ATOM 6105 N N . THR B 1 432 ? 196.627 239.647 176.625 1.00 83.85 432 THR E N 1
ATOM 6106 C CA . THR B 1 432 ? 196.953 238.882 177.826 1.00 83.85 432 THR E CA 1
ATOM 6107 C C . THR B 1 432 ? 195.912 237.802 178.095 1.00 83.85 432 THR E C 1
ATOM 6108 O O . THR B 1 432 ? 196.250 236.695 178.532 1.00 83.85 432 THR E O 1
ATOM 6112 N N . GLN B 1 433 ? 194.640 238.100 177.823 1.00 85.10 433 GLN E N 1
ATOM 6113 C CA . GLN B 1 433 ? 193.612 237.072 177.972 1.00 85.10 433 GLN E CA 1
ATOM 6114 C C . GLN B 1 433 ? 193.682 236.051 176.841 1.00 85.10 433 GLN E C 1
ATOM 6115 O O . GLN B 1 433 ? 193.402 234.864 177.049 1.00 85.10 433 GLN E O 1
ATOM 6121 N N . LEU B 1 434 ? 194.052 236.495 175.638 1.00 84.85 434 LEU E N 1
ATOM 6122 C CA . LEU B 1 434 ? 194.178 235.608 174.487 1.00 84.85 434 LEU E CA 1
ATOM 6123 C C . LEU B 1 434 ? 195.367 234.659 174.603 1.00 84.85 434 LEU E C 1
ATOM 6124 O O . LEU B 1 434 ? 195.307 233.549 174.059 1.00 84.85 434 LEU E O 1
ATOM 6129 N N . GLN B 1 435 ? 196.421 235.077 175.313 1.00 86.61 435 GLN E N 1
ATOM 6130 C CA . GLN B 1 435 ? 197.689 234.349 175.412 1.00 86.61 435 GLN E CA 1
ATOM 6131 C C . GLN B 1 435 ? 197.606 232.903 175.921 1.00 86.61 435 GLN E C 1
ATOM 6132 O O . GLN B 1 435 ? 198.270 232.043 175.318 1.00 86.61 435 GLN E O 1
ATOM 6138 N N . PRO B 1 436 ? 196.830 232.542 176.972 1.00 89.29 436 PRO E N 1
ATOM 6139 C CA . PRO B 1 436 ? 196.692 231.098 177.253 1.00 89.29 436 PRO E CA 1
ATOM 6140 C C . PRO B 1 436 ? 195.888 230.345 176.209 1.00 89.29 436 PRO E C 1
ATOM 6141 O O . PRO B 1 436 ? 196.201 229.183 175.921 1.00 89.29 436 PRO E O 1
ATOM 6145 N N . LEU B 1 437 ? 194.876 230.991 175.622 1.00 88.02 437 LEU E N 1
ATOM 6146 C CA . LEU B 1 437 ? 194.101 230.374 174.550 1.00 88.02 437 LEU E CA 1
ATOM 6147 C C . LEU B 1 437 ? 194.955 230.152 173.310 1.00 88.02 437 LEU E C 1
ATOM 6148 O O . LEU B 1 437 ? 194.928 229.070 172.710 1.00 88.02 437 LEU E O 1
ATOM 6153 N N . GLN B 1 438 ? 195.748 231.162 172.936 1.00 89.34 438 GLN E N 1
ATOM 6154 C CA . GLN B 1 438 ? 196.626 231.041 171.777 1.00 89.34 438 GLN E CA 1
ATOM 6155 C C . GLN B 1 438 ? 197.744 230.041 172.031 1.00 89.34 438 GLN E C 1
ATOM 6156 O O . GLN B 1 438 ? 198.161 229.328 171.114 1.00 89.34 438 GLN E O 1
ATOM 6162 N N . ALA B 1 439 ? 198.216 229.952 173.281 1.00 91.29 439 ALA E N 1
ATOM 6163 C CA . ALA B 1 439 ? 199.225 228.958 173.637 1.00 91.29 439 ALA E CA 1
ATOM 6164 C C . ALA B 1 439 ? 198.669 227.540 173.557 1.00 91.29 439 ALA E C 1
ATOM 6165 O O . ALA B 1 439 ? 199.355 226.623 173.083 1.00 91.29 439 ALA E O 1
ATOM 6167 N N . ALA B 1 440 ? 197.425 227.351 174.014 1.00 92.24 440 ALA E N 1
ATOM 6168 C CA . ALA B 1 440 ? 196.778 226.045 173.937 1.00 92.24 440 ALA E CA 1
ATOM 6169 C C . ALA B 1 440 ? 196.530 225.630 172.495 1.00 92.24 440 ALA E C 1
ATOM 6170 O O . ALA B 1 440 ? 196.755 224.469 172.128 1.00 92.24 440 ALA E O 1
ATOM 6172 N N . ASP B 1 441 ? 196.095 226.579 171.661 1.00 92.87 441 ASP E N 1
ATOM 6173 C CA . ASP B 1 441 ? 195.890 226.298 170.243 1.00 92.87 441 ASP E CA 1
ATOM 6174 C C . ASP B 1 441 ? 197.207 226.018 169.534 1.00 92.87 441 ASP E C 1
ATOM 6175 O O . ASP B 1 441 ? 197.268 225.161 168.642 1.00 92.87 441 ASP E O 1
ATOM 6180 N N . GLN B 1 442 ? 198.268 226.728 169.935 1.00 93.40 442 GLN E N 1
ATOM 6181 C CA . GLN B 1 442 ? 199.599 226.522 169.375 1.00 93.40 442 GLN E CA 1
ATOM 6182 C C . GLN B 1 442 ? 200.118 225.130 169.690 1.00 93.40 442 GLN E C 1
ATOM 6183 O O . GLN B 1 442 ? 200.621 224.433 168.803 1.00 93.40 442 GLN E O 1
ATOM 6189 N N . ASN B 1 443 ? 199.965 224.696 170.944 1.00 94.72 443 ASN E N 1
ATOM 6190 C CA . ASN B 1 443 ? 200.433 223.369 171.327 1.00 94.72 443 ASN E CA 1
ATOM 6191 C C . ASN B 1 443 ? 199.564 222.278 170.710 1.00 94.72 443 ASN E C 1
ATOM 6192 O O . ASN B 1 443 ? 200.072 221.209 170.347 1.00 94.72 443 ASN E O 1
ATOM 6197 N N . LEU B 1 444 ? 198.270 222.562 170.506 1.00 95.93 444 LEU E N 1
ATOM 6198 C CA . LEU B 1 444 ? 197.370 221.583 169.907 1.00 95.93 444 LEU E CA 1
ATOM 6199 C C . LEU B 1 444 ? 197.692 221.363 168.438 1.00 95.93 444 LEU E C 1
ATOM 6200 O O . LEU B 1 444 ? 197.852 220.220 167.987 1.00 95.93 444 LEU E O 1
ATOM 6205 N N . PHE B 1 445 ? 197.843 222.454 167.687 1.00 95.69 445 PHE E N 1
ATOM 6206 C CA . PHE B 1 445 ? 198.179 222.332 166.277 1.00 95.69 445 PHE E CA 1
ATOM 6207 C C . PHE B 1 445 ? 199.621 221.884 166.077 1.00 95.69 445 PHE E C 1
ATOM 6208 O O . PHE B 1 445 ? 199.924 221.233 165.073 1.00 95.69 445 PHE E O 1
ATOM 6216 N N . GLN B 1 446 ? 200.505 222.166 167.040 1.00 95.40 446 GLN E N 1
ATOM 6217 C CA . GLN B 1 446 ? 201.876 221.677 166.969 1.00 95.40 446 GLN E CA 1
ATOM 6218 C C . GLN B 1 446 ? 201.938 220.167 167.154 1.00 95.40 446 GLN E C 1
ATOM 6219 O O . GLN B 1 446 ? 202.640 219.476 166.403 1.00 95.40 446 GLN E O 1
ATOM 6225 N N . ALA B 1 447 ? 201.194 219.639 168.133 1.00 94.33 447 ALA E N 1
ATOM 6226 C CA . ALA B 1 447 ? 201.141 218.195 168.340 1.00 94.33 447 ALA E CA 1
ATOM 6227 C C . ALA B 1 447 ? 200.449 217.495 167.181 1.00 94.33 447 ALA E C 1
ATOM 6228 O O . ALA B 1 447 ? 200.859 216.399 166.775 1.00 94.33 447 ALA E O 1
ATOM 6230 N N . THR B 1 448 ? 199.415 218.134 166.621 1.00 94.76 448 THR E N 1
ATOM 6231 C CA . THR B 1 448 ? 198.742 217.606 165.439 1.00 94.76 448 THR E CA 1
ATOM 6232 C C . THR B 1 448 ? 199.672 217.576 164.233 1.00 94.76 448 THR E C 1
ATOM 6233 O O . THR B 1 448 ? 199.684 216.598 163.476 1.00 94.76 448 THR E O 1
ATOM 6237 N N . LYS B 1 449 ? 200.480 218.629 164.066 1.00 94.65 449 LYS E N 1
ATOM 6238 C CA . LYS B 1 449 ? 201.448 218.702 162.976 1.00 94.65 449 LYS E CA 1
ATOM 6239 C C . LYS B 1 449 ? 202.528 217.642 163.122 1.00 94.65 449 LYS E C 1
ATOM 6240 O O . LYS B 1 449 ? 202.908 216.993 162.142 1.00 94.65 449 LYS E O 1
ATOM 6246 N N . ASN B 1 450 ? 203.007 217.434 164.351 1.00 93.86 450 ASN E N 1
ATOM 6247 C CA . ASN B 1 450 ? 204.045 216.438 164.596 1.00 93.86 450 ASN E CA 1
ATOM 6248 C C . ASN B 1 450 ? 203.522 215.023 164.382 1.00 93.86 450 ASN E C 1
ATOM 6249 O O . ASN B 1 450 ? 204.223 214.171 163.826 1.00 93.86 450 ASN E O 1
ATOM 6254 N N . LEU B 1 451 ? 202.280 214.760 164.791 1.00 94.01 451 LEU E N 1
ATOM 6255 C CA . LEU B 1 451 ? 201.742 213.417 164.616 1.00 94.01 451 LEU E CA 1
ATOM 6256 C C . LEU B 1 451 ? 201.348 213.156 163.169 1.00 94.01 451 LEU E C 1
ATOM 6257 O O . LEU B 1 451 ? 201.413 212.013 162.702 1.00 94.01 451 LEU E O 1
ATOM 6262 N N . LEU B 1 452 ? 200.939 214.198 162.442 1.00 94.46 452 LEU E N 1
ATOM 6263 C CA . LEU B 1 452 ? 200.679 214.032 161.018 1.00 94.46 452 LEU E CA 1
ATOM 6264 C C . LEU B 1 452 ? 201.977 213.841 160.243 1.00 94.46 452 LEU E C 1
ATOM 6265 O O . LEU B 1 452 ? 202.012 213.106 159.250 1.00 94.46 452 LEU E O 1
ATOM 6270 N N . GLU B 1 453 ? 203.052 214.500 160.682 1.00 93.42 453 GLU E N 1
ATOM 6271 C CA . GLU B 1 453 ? 204.356 214.288 160.065 1.00 93.42 453 GLU E CA 1
ATOM 6272 C C . GLU B 1 453 ? 204.894 212.901 160.374 1.00 93.42 453 GLU E C 1
ATOM 6273 O O . GLU B 1 453 ? 205.533 212.272 159.523 1.00 93.42 453 GLU E O 1
ATOM 6279 N N . ASN B 1 454 ? 204.618 212.393 161.575 1.00 92.50 454 ASN E N 1
ATOM 6280 C CA . ASN B 1 454 ? 205.123 211.082 161.956 1.00 92.50 454 ASN E CA 1
ATOM 6281 C C . ASN B 1 454 ? 204.329 209.945 161.332 1.00 92.50 454 ASN E C 1
ATOM 6282 O O . ASN B 1 454 ? 204.767 208.793 161.400 1.00 92.50 454 ASN E O 1
ATOM 6287 N N . LEU B 1 455 ? 203.186 210.234 160.723 1.00 91.92 455 LEU E N 1
ATOM 6288 C CA . LEU B 1 455 ? 202.474 209.238 159.941 1.00 91.92 455 LEU E CA 1
ATOM 6289 C C . LEU B 1 455 ? 202.817 209.300 158.463 1.00 91.92 455 LEU E C 1
ATOM 6290 O O . LEU B 1 455 ? 202.127 208.676 157.652 1.00 91.92 455 LEU E O 1
ATOM 6295 N N . GLY B 1 456 ? 203.847 210.052 158.093 1.00 89.71 456 GLY E N 1
ATOM 6296 C CA . GLY B 1 456 ? 204.287 210.077 156.718 1.00 89.71 456 GLY E CA 1
ATOM 6297 C C . GLY B 1 456 ? 203.443 210.910 155.786 1.00 89.71 456 GLY E C 1
ATOM 6298 O O . GLY B 1 456 ? 203.632 210.823 154.568 1.00 89.71 456 GLY E O 1
ATOM 6299 N N . VAL B 1 457 ? 202.496 211.686 156.307 1.00 90.03 457 VAL E N 1
ATOM 6300 C CA . VAL B 1 457 ? 201.697 212.576 155.471 1.00 90.03 457 VAL E CA 1
ATOM 6301 C C . VAL B 1 457 ? 202.604 213.740 155.092 1.00 90.03 457 VAL E C 1
ATOM 6302 O O . VAL B 1 457 ? 202.809 214.667 155.876 1.00 90.03 457 VAL E O 1
ATOM 6306 N N . THR B 1 458 ? 203.160 213.690 153.885 1.00 84.18 458 THR E N 1
ATOM 6307 C CA . THR B 1 458 ? 204.135 214.673 153.443 1.00 84.18 458 THR E CA 1
ATOM 6308 C C . THR B 1 458 ? 203.555 215.651 152.430 1.00 84.18 458 THR E C 1
ATOM 6309 O O . THR B 1 458 ? 204.295 216.184 151.598 1.00 84.18 458 THR E O 1
ATOM 6313 N N . ASP B 1 459 ? 202.244 215.884 152.470 1.00 86.84 459 ASP E N 1
ATOM 6314 C CA . ASP B 1 459 ? 201.656 216.945 151.663 1.00 86.84 459 ASP E CA 1
ATOM 6315 C C . ASP B 1 459 ? 202.065 218.299 152.218 1.00 86.84 459 ASP E C 1
ATOM 6316 O O . ASP B 1 459 ? 201.767 218.616 153.373 1.00 86.84 459 ASP E O 1
ATOM 6321 N N . ARG B 1 460 ? 202.749 219.098 151.395 1.00 89.49 460 ARG E N 1
ATOM 6322 C CA . ARG B 1 460 ? 203.244 220.395 151.835 1.00 89.49 460 ARG E CA 1
ATOM 6323 C C . ARG B 1 460 ? 202.123 221.396 152.069 1.00 89.49 460 ARG E C 1
ATOM 6324 O O . ARG B 1 460 ? 202.299 222.320 152.865 1.00 89.49 460 ARG E O 1
ATOM 6332 N N . VAL B 1 461 ? 200.979 221.220 151.403 1.00 89.67 461 VAL E N 1
ATOM 6333 C CA . VAL B 1 461 ? 199.880 222.176 151.502 1.00 89.67 461 VAL E CA 1
ATOM 6334 C C . VAL B 1 461 ? 199.230 222.117 152.878 1.00 89.67 461 VAL E C 1
ATOM 6335 O O . VAL B 1 461 ? 198.860 223.153 153.445 1.00 89.67 461 VAL E O 1
ATOM 6339 N N . THR B 1 462 ? 199.077 220.908 153.429 1.00 90.93 462 THR E N 1
ATOM 6340 C CA . THR B 1 462 ? 198.536 220.747 154.776 1.00 90.93 462 THR E CA 1
ATOM 6341 C C . THR B 1 462 ? 199.464 221.354 155.818 1.00 90.93 462 THR E C 1
ATOM 6342 O O . THR B 1 462 ? 199.007 222.015 156.760 1.00 90.93 462 THR E O 1
ATOM 6346 N N . LEU B 1 463 ? 200.772 221.167 155.633 1.00 92.22 463 LEU E N 1
ATOM 6347 C CA . LEU B 1 463 ? 201.761 221.774 156.516 1.00 92.22 463 LEU E CA 1
ATOM 6348 C C . LEU B 1 463 ? 201.759 223.291 156.396 1.00 92.22 463 LEU E C 1
ATOM 6349 O O . LEU B 1 463 ? 201.951 223.996 157.391 1.00 92.22 463 LEU E O 1
ATOM 6354 N N . ASP B 1 464 ? 201.519 223.809 155.188 1.00 91.17 464 ASP E N 1
ATOM 6355 C CA . ASP B 1 464 ? 201.440 225.252 154.993 1.00 91.17 464 ASP E CA 1
ATOM 6356 C C . ASP B 1 464 ? 200.190 225.834 155.639 1.00 91.17 464 ASP E C 1
ATOM 6357 O O . ASP B 1 464 ? 200.228 226.945 156.176 1.00 91.17 464 ASP E O 1
ATOM 6362 N N . ARG B 1 465 ? 199.079 225.093 155.603 1.00 90.24 465 ARG E N 1
ATOM 6363 C CA . ARG B 1 465 ? 197.862 225.534 156.284 1.00 90.24 465 ARG E CA 1
ATOM 6364 C C . ARG B 1 465 ? 198.037 225.531 157.798 1.00 90.24 465 ARG E C 1
ATOM 6365 O O . ARG B 1 465 ? 197.588 226.458 158.485 1.00 90.24 465 ARG E O 1
ATOM 6373 N N . ILE B 1 466 ? 198.705 224.503 158.327 1.00 92.30 466 ILE E N 1
ATOM 6374 C CA . ILE B 1 466 ? 198.979 224.431 159.760 1.00 92.30 466 ILE E CA 1
ATOM 6375 C C . ILE B 1 466 ? 199.952 225.531 160.176 1.00 92.30 466 ILE E C 1
ATOM 6376 O O . ILE B 1 466 ? 199.790 226.162 161.228 1.00 92.30 466 ILE E O 1
ATOM 6381 N N . ALA B 1 467 ? 200.924 225.837 159.314 1.00 91.05 467 ALA E N 1
ATOM 6382 C CA . ALA B 1 467 ? 201.841 226.941 159.573 1.00 91.05 467 ALA E CA 1
ATOM 6383 C C . ALA B 1 467 ? 201.144 228.290 159.462 1.00 91.05 467 ALA E C 1
ATOM 6384 O O . ALA B 1 467 ? 201.534 229.249 160.131 1.00 91.05 467 ALA E O 1
ATOM 6386 N N . GLU B 1 468 ? 200.100 228.381 158.635 1.00 89.83 468 GLU E N 1
ATOM 6387 C CA . GLU B 1 468 ? 199.297 229.600 158.584 1.00 89.83 468 GLU E CA 1
ATOM 6388 C C . GLU B 1 468 ? 198.479 229.770 159.859 1.00 89.83 468 GLU E C 1
ATOM 6389 O O . GLU B 1 468 ? 198.294 230.894 160.343 1.00 89.83 468 GLU E O 1
ATOM 6395 N N . VAL B 1 469 ? 197.995 228.656 160.419 1.00 90.01 469 VAL E N 1
ATOM 6396 C CA . VAL B 1 469 ? 197.352 228.686 161.734 1.00 90.01 469 VAL E CA 1
ATOM 6397 C C . VAL B 1 469 ? 198.360 229.087 162.812 1.00 90.01 469 VAL E C 1
ATOM 6398 O O . VAL B 1 469 ? 198.035 229.831 163.748 1.00 90.01 469 VAL E O 1
ATOM 6402 N N . LEU B 1 470 ? 199.610 228.642 162.664 1.00 89.97 470 LEU E N 1
ATOM 6403 C CA . LEU B 1 470 ? 200.679 229.048 163.575 1.00 89.97 470 LEU E CA 1
ATOM 6404 C C . LEU B 1 470 ? 201.002 230.535 163.449 1.00 89.97 470 LEU E C 1
ATOM 6405 O O . LEU B 1 470 ? 201.317 231.195 164.447 1.00 89.97 470 LEU E O 1
ATOM 6410 N N . ASP B 1 471 ? 200.950 231.065 162.226 1.00 87.89 471 ASP E N 1
ATOM 6411 C CA . ASP B 1 471 ? 201.121 232.499 162.009 1.00 87.89 471 ASP E CA 1
ATOM 6412 C C . ASP B 1 471 ? 199.976 233.285 162.628 1.00 87.89 471 ASP E C 1
ATOM 6413 O O . ASP B 1 471 ? 200.179 234.390 163.148 1.00 87.89 471 ASP E O 1
ATOM 6418 N N . SER B 1 472 ? 198.763 232.732 162.556 1.00 85.68 472 SER E N 1
ATOM 6419 C CA . SER B 1 472 ? 197.603 233.349 163.190 1.00 85.68 472 SER E CA 1
ATOM 6420 C C . SER B 1 472 ? 197.740 233.361 164.710 1.00 85.68 472 SER E C 1
ATOM 6421 O O . SER B 1 472 ? 197.458 234.372 165.363 1.00 85.68 472 SER E O 1
ATOM 6424 N N . CYS B 1 473 ? 198.187 232.246 165.289 1.00 83.52 473 CYS E N 1
ATOM 6425 C CA . CYS B 1 473 ? 198.310 232.150 166.739 1.00 83.52 473 CYS E CA 1
ATOM 6426 C C . CYS B 1 473 ? 199.561 232.831 167.272 1.00 83.52 473 CYS E C 1
ATOM 6427 O O . CYS B 1 473 ? 199.667 233.034 168.485 1.00 83.52 473 CYS E O 1
ATOM 6430 N N . ALA B 1 474 ? 200.509 233.176 166.408 1.00 77.02 474 ALA E N 1
ATOM 6431 C CA . ALA B 1 474 ? 201.687 233.923 166.816 1.00 77.02 474 ALA E CA 1
ATOM 6432 C C . ALA B 1 474 ? 201.471 235.427 166.768 1.00 77.02 474 ALA E C 1
ATOM 6433 O O . ALA B 1 474 ? 202.405 236.184 167.051 1.00 77.02 474 ALA E O 1
ATOM 6435 N N . SER B 1 475 ? 200.270 235.876 166.418 1.00 75.88 475 SER E N 1
ATOM 6436 C CA . SER B 1 475 ? 199.978 237.289 166.255 1.00 75.88 475 SER E CA 1
ATOM 6437 C C . SER B 1 475 ? 198.617 237.612 166.849 1.00 75.88 475 SER E C 1
ATOM 6438 O O . SER B 1 475 ? 197.806 236.721 167.114 1.00 75.88 475 SER E O 1
ATOM 6441 N N . ASP B 1 476 ? 198.384 238.906 167.071 1.00 68.34 476 ASP E N 1
ATOM 6442 C CA . ASP B 1 476 ? 197.083 239.352 167.556 1.00 68.34 476 ASP E CA 1
ATOM 6443 C C . ASP B 1 476 ? 196.042 239.302 166.446 1.00 68.34 476 ASP E C 1
ATOM 6444 O O . ASP B 1 476 ? 194.905 238.869 166.664 1.00 68.34 476 ASP E O 1
ATOM 6449 N N . ASP B 1 477 ? 196.416 239.736 165.243 1.00 70.81 477 ASP E N 1
ATOM 6450 C CA . ASP B 1 477 ? 195.495 239.730 164.107 1.00 70.81 477 ASP E CA 1
ATOM 6451 C C . ASP B 1 477 ? 195.567 238.375 163.404 1.00 70.81 477 ASP E C 1
ATOM 6452 O O . ASP B 1 477 ? 196.211 238.194 162.369 1.00 70.81 477 ASP E O 1
ATOM 6457 N N . ARG B 1 478 ? 194.872 237.411 164.007 1.00 75.12 478 ARG E N 1
ATOM 6458 C CA . ARG B 1 478 ? 194.864 236.047 163.495 1.00 75.12 478 ARG E CA 1
ATOM 6459 C C . ARG B 1 478 ? 194.068 235.923 162.203 1.00 75.12 478 ARG E C 1
ATOM 6460 O O . ARG B 1 478 ? 194.397 235.090 161.353 1.00 75.12 478 ARG E O 1
ATOM 6468 N N . THR B 1 479 ? 193.027 236.740 162.038 1.00 72.95 479 THR E N 1
ATOM 6469 C CA . THR B 1 479 ? 192.115 236.566 160.914 1.00 72.95 479 THR E CA 1
ATOM 6470 C C . THR B 1 479 ? 192.697 237.090 159.605 1.00 72.95 479 THR E C 1
ATOM 6471 O O . THR B 1 479 ? 192.398 236.542 158.538 1.00 72.95 479 THR E O 1
ATOM 6475 N N . SER B 1 480 ? 193.519 238.142 159.660 1.00 72.04 480 SER E N 1
ATOM 6476 C CA . SER B 1 480 ? 194.036 238.748 158.435 1.00 72.04 480 SER E CA 1
ATOM 6477 C C . SER B 1 480 ? 195.113 237.888 157.792 1.00 72.04 480 SER E C 1
ATOM 6478 O O . SER B 1 480 ? 195.324 237.957 156.576 1.00 72.04 480 SER E O 1
ATOM 6481 N N . LYS B 1 481 ? 195.804 237.072 158.589 1.00 76.72 481 LYS E N 1
ATOM 6482 C CA . LYS B 1 481 ? 196.896 236.275 158.043 1.00 76.72 481 LYS E CA 1
ATOM 6483 C C . LYS B 1 481 ? 196.393 235.074 157.253 1.00 76.72 481 LYS E C 1
ATOM 6484 O O . LYS B 1 481 ? 197.154 234.492 156.472 1.00 76.72 481 LYS E O 1
ATOM 6490 N N . PHE B 1 482 ? 195.136 234.684 157.443 1.00 82.23 482 PHE E N 1
ATOM 6491 C CA . PHE B 1 482 ? 194.571 233.605 156.648 1.00 82.23 482 PHE E CA 1
ATOM 6492 C C . PHE B 1 482 ? 194.301 234.077 155.228 1.00 82.23 482 PHE E C 1
ATOM 6493 O O . PHE B 1 482 ? 193.731 235.149 155.015 1.00 82.23 482 PHE E O 1
ATOM 6501 N N . GLN B 1 483 ? 194.735 233.277 154.255 1.00 82.17 483 GLN E N 1
ATOM 6502 C CA . GLN B 1 483 ? 194.596 233.619 152.849 1.00 82.17 483 GLN E CA 1
ATOM 6503 C C . GLN B 1 483 ? 193.921 232.543 152.018 1.00 82.17 483 GLN E C 1
ATOM 6504 O O . GLN B 1 483 ? 193.743 232.750 150.812 1.00 82.17 483 GLN E O 1
ATOM 6510 N N . ASN B 1 484 ? 193.578 231.401 152.608 1.00 86.22 484 ASN E N 1
ATOM 6511 C CA . ASN B 1 484 ? 192.793 230.396 151.909 1.00 86.22 484 ASN E CA 1
ATOM 6512 C C . ASN B 1 484 ? 191.383 230.929 151.662 1.00 86.22 484 ASN E C 1
ATOM 6513 O O . ASN B 1 484 ? 190.831 231.620 152.528 1.00 86.22 484 ASN E O 1
ATOM 6518 N N . PRO B 1 485 ? 190.797 230.672 150.480 1.00 88.18 485 PRO E N 1
ATOM 6519 C CA . PRO B 1 485 ? 189.464 231.231 150.172 1.00 88.18 485 PRO E CA 1
ATOM 6520 C C . PRO B 1 485 ? 188.332 230.736 151.057 1.00 88.18 485 PRO E C 1
ATOM 6521 O O . PRO B 1 485 ? 187.405 231.506 151.332 1.00 88.18 485 PRO E O 1
ATOM 6525 N N . ALA B 1 486 ? 188.380 229.486 151.520 1.00 90.85 486 ALA E N 1
ATOM 6526 C CA . ALA B 1 486 ? 187.289 228.971 152.342 1.00 90.85 486 ALA E CA 1
ATOM 6527 C C . ALA B 1 486 ? 187.303 229.580 153.737 1.00 90.85 486 ALA E C 1
ATOM 6528 O O . ALA B 1 486 ? 186.242 229.893 154.294 1.00 90.85 486 ALA E O 1
ATOM 6530 N N . THR B 1 487 ? 188.499 229.776 154.298 1.00 91.88 487 THR E N 1
ATOM 6531 C CA . THR B 1 487 ? 188.638 230.374 155.622 1.00 91.88 487 THR E CA 1
ATOM 6532 C C . THR B 1 487 ? 188.192 231.830 155.619 1.00 91.88 487 THR E C 1
ATOM 6533 O O . THR B 1 487 ? 187.434 232.266 156.496 1.00 91.88 487 THR E O 1
ATOM 6537 N N . VAL B 1 488 ? 188.596 232.584 154.596 1.00 90.48 488 VAL E N 1
ATOM 6538 C CA . VAL B 1 488 ? 188.171 233.975 154.527 1.00 90.48 488 VAL E CA 1
ATOM 6539 C C . VAL B 1 488 ? 186.718 234.079 154.075 1.00 90.48 488 VAL E C 1
ATOM 6540 O O . VAL B 1 488 ? 186.055 235.080 154.353 1.00 90.48 488 VAL E O 1
ATOM 6544 N N . ASP B 1 489 ? 186.176 233.038 153.434 1.00 91.65 489 ASP E N 1
ATOM 6545 C CA . ASP B 1 489 ? 184.754 233.042 153.108 1.00 91.65 489 ASP E CA 1
ATOM 6546 C C . ASP B 1 489 ? 183.908 232.808 154.351 1.00 91.65 489 ASP E C 1
ATOM 6547 O O . ASP B 1 489 ? 182.847 233.418 154.511 1.00 91.65 489 ASP E O 1
ATOM 6552 N N . LEU B 1 490 ? 184.382 231.945 155.254 1.00 93.10 490 LEU E N 1
ATOM 6553 C CA . LEU B 1 490 ? 183.746 231.800 156.562 1.00 93.10 490 LEU E CA 1
ATOM 6554 C C . LEU B 1 490 ? 183.873 233.080 157.382 1.00 93.10 490 LEU E C 1
ATOM 6555 O O . LEU B 1 490 ? 182.935 233.477 158.086 1.00 93.10 490 LEU E O 1
ATOM 6560 N N . ARG B 1 491 ? 185.035 233.734 157.294 1.00 89.92 491 ARG E N 1
ATOM 6561 C CA . ARG B 1 491 ? 185.282 234.996 157.986 1.00 89.92 491 ARG E CA 1
ATOM 6562 C C . ARG B 1 491 ? 184.364 236.107 157.485 1.00 89.92 491 ARG E C 1
ATOM 6563 O O . ARG B 1 491 ? 183.841 236.901 158.271 1.00 89.92 491 ARG E O 1
ATOM 6571 N N . ASN B 1 492 ? 184.146 236.162 156.173 1.00 90.11 492 ASN E N 1
ATOM 6572 C CA . ASN B 1 492 ? 183.217 237.133 155.610 1.00 90.11 492 ASN E CA 1
ATOM 6573 C C . ASN B 1 492 ? 181.773 236.762 155.911 1.00 90.11 492 ASN E C 1
ATOM 6574 O O . ASN B 1 492 ? 180.913 237.640 156.040 1.00 90.11 492 ASN E O 1
ATOM 6579 N N . ALA B 1 493 ? 181.485 235.462 156.003 1.00 90.09 493 ALA E N 1
ATOM 6580 C CA . ALA B 1 493 ? 180.139 235.019 156.334 1.00 90.09 493 ALA E CA 1
ATOM 6581 C C . ALA B 1 493 ? 179.783 235.339 157.776 1.00 90.09 493 ALA E C 1
ATOM 6582 O O . ALA B 1 493 ? 178.619 235.617 158.084 1.00 90.09 493 ALA E O 1
ATOM 6584 N N . LEU B 1 494 ? 180.765 235.315 158.666 1.00 88.91 494 LEU E N 1
ATOM 6585 C CA . LEU B 1 494 ? 180.485 235.606 160.064 1.00 88.91 494 LEU E CA 1
ATOM 6586 C C . LEU B 1 494 ? 180.739 237.054 160.443 1.00 88.91 494 LEU E C 1
ATOM 6587 O O . LEU B 1 494 ? 180.279 237.490 161.504 1.00 88.91 494 LEU E O 1
ATOM 6592 N N . MET B 1 495 ? 181.462 237.807 159.613 1.00 86.33 495 MET E N 1
ATOM 6593 C CA . MET B 1 495 ? 181.701 239.213 159.915 1.00 86.33 495 MET E CA 1
ATOM 6594 C C . MET B 1 495 ? 180.431 240.032 159.738 1.00 86.33 495 MET E C 1
ATOM 6595 O O . MET B 1 495 ? 180.020 240.766 160.644 1.00 86.33 495 MET E O 1
ATOM 6600 N N . ASN B 1 496 ? 179.789 239.911 158.581 1.00 87.17 496 ASN E N 1
ATOM 6601 C CA . ASN B 1 496 ? 178.437 240.414 158.373 1.00 87.17 496 ASN E CA 1
ATOM 6602 C C . ASN B 1 496 ? 177.531 239.192 158.280 1.00 87.17 496 ASN E C 1
ATOM 6603 O O . ASN B 1 496 ? 177.439 238.535 157.242 1.00 87.17 496 ASN E O 1
ATOM 6608 N N . PHE B 1 497 ? 176.891 238.866 159.399 1.00 87.19 497 PHE E N 1
ATOM 6609 C CA . PHE B 1 497 ? 175.982 237.732 159.449 1.00 87.19 497 PHE E CA 1
ATOM 6610 C C . PHE B 1 497 ? 174.727 238.019 158.638 1.00 87.19 497 PHE E C 1
ATOM 6611 O O . PHE B 1 497 ? 174.176 239.121 158.682 1.00 87.19 497 PHE E O 1
ATOM 6619 N N . ASP B 1 498 ? 174.282 237.019 157.888 1.00 88.62 498 ASP E N 1
ATOM 6620 C CA . ASP B 1 498 ? 173.018 237.083 157.179 1.00 88.62 498 ASP E CA 1
ATOM 6621 C C . ASP B 1 498 ? 172.168 235.888 157.578 1.00 88.62 498 ASP E C 1
ATOM 6622 O O . ASP B 1 498 ? 172.668 234.764 157.687 1.00 88.62 498 ASP E O 1
ATOM 6627 N N . GLU B 1 499 ? 170.877 236.149 157.779 1.00 88.44 499 GLU E N 1
ATOM 6628 C CA . GLU B 1 499 ? 169.967 235.119 158.265 1.00 88.44 499 GLU E CA 1
ATOM 6629 C C . GLU B 1 499 ? 169.656 234.101 157.181 1.00 88.44 499 GLU E C 1
ATOM 6630 O O . GLU B 1 499 ? 169.586 232.899 157.455 1.00 88.44 499 GLU E O 1
ATOM 6636 N N . ASP B 1 500 ? 169.464 234.562 155.942 1.00 87.66 500 ASP E N 1
ATOM 6637 C CA . ASP B 1 500 ? 169.156 233.643 154.850 1.00 87.66 500 ASP E CA 1
ATOM 6638 C C . ASP B 1 500 ? 170.389 232.854 154.436 1.00 87.66 500 ASP E C 1
ATOM 6639 O O . ASP B 1 500 ? 170.275 231.757 153.875 1.00 87.66 500 ASP E O 1
ATOM 6644 N N . VAL B 1 501 ? 171.573 233.422 154.672 1.00 87.18 501 VAL E N 1
ATOM 6645 C CA . VAL B 1 501 ? 172.816 232.670 154.530 1.00 87.18 501 VAL E CA 1
ATOM 6646 C C . VAL B 1 501 ? 172.851 231.527 155.538 1.00 87.18 501 VAL E C 1
ATOM 6647 O O . VAL B 1 501 ? 173.166 230.379 155.201 1.00 87.18 501 VAL E O 1
ATOM 6651 N N . ALA B 1 502 ? 172.450 231.811 156.775 1.00 89.18 502 ALA E N 1
ATOM 6652 C CA . ALA B 1 502 ? 172.440 230.799 157.818 1.00 89.18 502 ALA E CA 1
ATOM 6653 C C . ALA B 1 502 ? 171.190 229.936 157.798 1.00 89.18 502 ALA E C 1
ATOM 6654 O O . ALA B 1 502 ? 171.062 229.051 158.648 1.00 89.18 502 ALA E O 1
ATOM 6656 N N . ALA B 1 503 ? 170.266 230.191 156.870 1.00 88.95 503 ALA E N 1
ATOM 6657 C CA . ALA B 1 503 ? 168.992 229.483 156.853 1.00 88.95 503 ALA E CA 1
ATOM 6658 C C . ALA B 1 503 ? 169.156 228.027 156.451 1.00 88.95 503 ALA E C 1
ATOM 6659 O O . ALA B 1 503 ? 168.525 227.142 157.037 1.00 88.95 503 ALA E O 1
ATOM 6661 N N . ILE B 1 504 ? 170.006 227.761 155.458 1.00 88.30 504 ILE E N 1
ATOM 6662 C CA . ILE B 1 504 ? 170.224 226.399 154.992 1.00 88.30 504 ILE E CA 1
ATOM 6663 C C . ILE B 1 504 ? 170.988 225.577 156.028 1.00 88.30 504 ILE E C 1
ATOM 6664 O O . ILE B 1 504 ? 170.698 224.389 156.211 1.00 88.30 504 ILE E O 1
ATOM 6669 N N . LEU B 1 505 ? 171.914 226.191 156.762 1.00 89.20 505 LEU E N 1
ATOM 6670 C CA . LEU B 1 505 ? 172.609 225.483 157.827 1.00 89.20 505 LEU E CA 1
ATOM 6671 C C . LEU B 1 505 ? 171.761 225.311 159.080 1.00 89.20 505 LEU E C 1
ATOM 6672 O O . LEU B 1 505 ? 171.874 224.279 159.749 1.00 89.20 505 LEU E O 1
ATOM 6677 N N . LEU B 1 506 ? 170.903 226.287 159.400 1.00 88.78 506 LEU E N 1
ATOM 6678 C CA . LEU B 1 506 ? 170.046 226.188 160.579 1.00 88.78 506 LEU E CA 1
ATOM 6679 C C . LEU B 1 506 ? 168.931 225.172 160.368 1.00 88.78 506 LEU E C 1
ATOM 6680 O O . LEU B 1 506 ? 168.647 224.354 161.251 1.00 88.78 506 LEU E O 1
ATOM 6685 N N . ASN B 1 507 ? 168.281 225.217 159.208 1.00 86.67 507 ASN E N 1
ATOM 6686 C CA . ASN B 1 507 ? 167.312 224.190 158.856 1.00 86.67 507 ASN E CA 1
ATOM 6687 C C . ASN B 1 507 ? 168.034 222.893 158.534 1.00 86.67 507 ASN E C 1
ATOM 6688 O O . ASN B 1 507 ? 169.226 222.888 158.219 1.00 86.67 507 ASN E O 1
ATOM 6693 N N . GLN B 1 508 ? 167.310 221.787 158.621 1.00 75.25 508 GLN E N 1
ATOM 6694 C CA . GLN B 1 508 ? 167.923 220.496 158.358 1.00 75.25 508 GLN E CA 1
ATOM 6695 C C . GLN B 1 508 ? 167.994 220.237 156.859 1.00 75.25 508 GLN E C 1
ATOM 6696 O O . GLN B 1 508 ? 167.254 220.836 156.076 1.00 75.25 508 GLN E O 1
ATOM 6702 N N . ARG B 1 509 ? 168.906 219.351 156.465 1.00 71.63 509 ARG E N 1
ATOM 6703 C CA . ARG B 1 509 ? 169.183 219.106 155.054 1.00 71.63 509 ARG E CA 1
ATOM 6704 C C . ARG B 1 509 ? 168.087 218.245 154.440 1.00 71.63 509 ARG E C 1
ATOM 6705 O O . ARG B 1 509 ? 167.775 217.166 154.955 1.00 71.63 509 ARG E O 1
ATOM 6713 N N . GLU B 1 510 ? 167.497 218.726 153.349 1.00 59.32 510 GLU E N 1
ATOM 6714 C CA . GLU B 1 510 ? 166.504 217.966 152.602 1.00 59.32 510 GLU E CA 1
ATOM 6715 C C . GLU B 1 510 ? 167.125 217.491 151.292 1.00 59.32 510 GLU E C 1
ATOM 6716 O O . GLU B 1 510 ? 167.501 218.307 150.444 1.00 59.32 510 GLU E O 1
ATOM 6722 N N . LEU B 1 511 ? 167.230 216.180 151.135 1.00 58.32 511 LEU E N 1
ATOM 6723 C CA . LEU B 1 511 ? 167.989 215.594 150.035 1.00 58.32 511 LEU E CA 1
ATOM 6724 C C . LEU B 1 511 ? 167.176 215.563 148.749 1.00 58.32 511 LEU E C 1
ATOM 6725 O O . LEU B 1 511 ? 166.041 215.066 148.758 1.00 58.32 511 LEU E O 1
ATOM 6730 N N . PRO B 1 512 ? 167.692 216.089 147.638 1.00 53.42 512 PRO E N 1
ATOM 6731 C CA . PRO B 1 512 ? 167.075 215.807 146.336 1.00 53.42 512 PRO E CA 1
ATOM 6732 C C . PRO B 1 512 ? 167.247 214.341 145.959 1.00 53.42 512 PRO E C 1
ATOM 6733 O O . PRO B 1 512 ? 168.237 213.699 146.316 1.00 53.42 512 PRO E O 1
ATOM 6737 N N . GLN B 1 513 ? 166.263 213.812 145.237 1.00 53.03 513 GLN E N 1
ATOM 6738 C CA . GLN B 1 513 ? 166.203 212.388 144.949 1.00 53.03 513 GLN E CA 1
ATOM 6739 C C . GLN B 1 513 ? 166.898 212.050 143.632 1.00 53.03 513 GLN E C 1
ATOM 6740 O O . GLN B 1 513 ? 167.355 212.924 142.890 1.00 53.03 513 GLN E O 1
ATOM 6746 N N . LEU B 1 514 ? 166.969 210.751 143.350 1.00 55.86 514 LEU E N 1
ATOM 6747 C CA . LEU B 1 514 ? 167.583 210.243 142.126 1.00 55.86 514 LEU E CA 1
ATOM 6748 C C . LEU B 1 514 ? 166.610 210.485 140.980 1.00 55.86 514 LEU E C 1
ATOM 6749 O O . LEU B 1 514 ? 165.788 209.635 140.639 1.00 55.86 514 LEU E O 1
ATOM 6754 N N . ASN B 1 515 ? 166.701 211.668 140.379 1.00 55.63 515 ASN E N 1
ATOM 6755 C CA . ASN B 1 515 ? 165.796 212.066 139.315 1.00 55.63 515 ASN E CA 1
ATOM 6756 C C . ASN B 1 515 ? 166.595 212.568 138.123 1.00 55.63 515 ASN E C 1
ATOM 6757 O O . ASN B 1 515 ? 167.707 213.084 138.262 1.00 55.63 515 ASN E O 1
ATOM 6762 N N . LEU B 1 516 ? 166.001 212.405 136.940 1.00 52.91 516 LEU E N 1
ATOM 6763 C CA . LEU B 1 516 ? 166.615 212.912 135.720 1.00 52.91 516 LEU E CA 1
ATOM 6764 C C . LEU B 1 516 ? 166.508 214.428 135.631 1.00 52.91 516 LEU E C 1
ATOM 6765 O O . LEU B 1 516 ? 167.356 215.072 135.005 1.00 52.91 516 LEU E O 1
ATOM 6770 N N . SER B 1 517 ? 165.468 215.008 136.237 1.00 54.07 517 SER E N 1
ATOM 6771 C CA . SER B 1 517 ? 165.341 216.462 136.284 1.00 54.07 517 SER E CA 1
ATOM 6772 C C . SER B 1 517 ? 166.422 217.086 137.158 1.00 54.07 517 SER E C 1
ATOM 6773 O O . SER B 1 517 ? 166.992 218.125 136.804 1.00 54.07 517 SER E O 1
ATOM 6776 N N . THR B 1 518 ? 166.725 216.458 138.300 1.00 57.53 518 THR E N 1
ATOM 6777 C CA . THR B 1 518 ? 167.813 216.931 139.153 1.00 57.53 518 THR E CA 1
ATOM 6778 C C . THR B 1 518 ? 169.164 216.734 138.478 1.00 57.53 518 THR E C 1
ATOM 6779 O O . THR B 1 518 ? 170.076 217.549 138.652 1.00 57.53 518 THR E O 1
ATOM 6783 N N . PHE B 1 519 ? 169.297 215.665 137.689 1.00 62.27 519 PHE E N 1
ATOM 6784 C CA . PHE B 1 519 ? 170.510 215.443 136.909 1.00 62.27 519 PHE E CA 1
ATOM 6785 C C . PHE B 1 519 ? 170.670 216.501 135.822 1.00 62.27 519 PHE E C 1
ATOM 6786 O O . PHE B 1 519 ? 171.789 216.943 135.536 1.00 62.27 519 PHE E O 1
ATOM 6794 N N . LEU B 1 520 ? 169.557 216.913 135.209 1.00 61.51 520 LEU E N 1
ATOM 6795 C CA . LEU B 1 520 ? 169.578 217.992 134.225 1.00 61.51 520 LEU E CA 1
ATOM 6796 C C . LEU B 1 520 ? 169.932 219.325 134.871 1.00 61.51 520 LEU E C 1
ATOM 6797 O O . LEU B 1 520 ? 170.647 220.142 134.276 1.00 61.51 520 LEU E O 1
ATOM 6802 N N . GLU B 1 521 ? 169.427 219.561 136.085 1.00 62.70 521 GLU E N 1
ATOM 6803 C CA . GLU B 1 521 ? 169.753 220.783 136.816 1.00 62.70 521 GLU E CA 1
ATOM 6804 C C . GLU B 1 521 ? 171.220 220.818 137.229 1.00 62.70 521 GLU E C 1
ATOM 6805 O O . GLU B 1 521 ? 171.876 221.862 137.127 1.00 62.70 521 GLU E O 1
ATOM 6811 N N . HIS B 1 522 ? 171.757 219.688 137.685 1.00 58.93 522 HIS E N 1
ATOM 6812 C CA . HIS B 1 522 ? 173.159 219.625 138.075 1.00 58.93 522 HIS E CA 1
ATOM 6813 C C . HIS B 1 522 ? 174.103 219.507 136.886 1.00 58.93 522 HIS E C 1
ATOM 6814 O O . HIS B 1 522 ? 175.312 219.692 137.057 1.00 58.93 522 HIS E O 1
ATOM 6821 N N . ALA B 1 523 ? 173.589 219.206 135.698 1.00 60.11 523 ALA E N 1
ATOM 6822 C CA . ALA B 1 523 ? 174.417 219.146 134.502 1.00 60.11 523 ALA E CA 1
ATOM 6823 C C . ALA B 1 523 ? 174.131 220.331 133.588 1.00 60.11 523 ALA E C 1
ATOM 6824 O O . ALA B 1 523 ? 173.381 221.238 133.952 1.00 60.11 523 ALA E O 1
ATOM 6826 N N . PRO B 1 759 ? 171.278 196.302 145.300 1.00 84.81 759 PRO E N 1
ATOM 6827 C CA . PRO B 1 759 ? 172.409 197.143 145.704 1.00 84.81 759 PRO E CA 1
ATOM 6828 C C . PRO B 1 759 ? 173.726 196.688 145.100 1.00 84.81 759 PRO E C 1
ATOM 6829 O O . PRO B 1 759 ? 174.605 197.518 144.893 1.00 84.81 759 PRO E O 1
ATOM 6833 N N . VAL B 1 760 ? 173.843 195.382 144.843 1.00 87.05 760 VAL E N 1
ATOM 6834 C CA . VAL B 1 760 ? 175.093 194.806 144.353 1.00 87.05 760 VAL E CA 1
ATOM 6835 C C . VAL B 1 760 ? 175.373 195.274 142.931 1.00 87.05 760 VAL E C 1
ATOM 6836 O O . VAL B 1 760 ? 176.523 195.538 142.560 1.00 87.05 760 VAL E O 1
ATOM 6840 N N . SER B 1 761 ? 174.318 195.383 142.119 1.00 84.66 761 SER E N 1
ATOM 6841 C CA . SER B 1 761 ? 174.455 195.920 140.769 1.00 84.66 761 SER E CA 1
ATOM 6842 C C . SER B 1 761 ? 174.819 197.396 140.795 1.00 84.66 761 SER E C 1
ATOM 6843 O O . SER B 1 761 ? 175.519 197.886 139.902 1.00 84.66 761 SER E O 1
ATOM 6846 N N . VAL B 1 762 ? 174.341 198.118 141.810 1.00 86.02 762 VAL E N 1
ATOM 6847 C CA . VAL B 1 762 ? 174.697 199.523 141.981 1.00 86.02 762 VAL E CA 1
ATOM 6848 C C . VAL B 1 762 ? 176.167 199.655 142.361 1.00 86.02 762 VAL E C 1
ATOM 6849 O O . VAL B 1 762 ? 176.851 200.601 141.951 1.00 86.02 762 VAL E O 1
ATOM 6853 N N . ILE B 1 763 ? 176.667 198.708 143.160 1.00 87.27 763 ILE E N 1
ATOM 6854 C CA . ILE B 1 763 ? 178.094 198.653 143.467 1.00 87.27 763 ILE E CA 1
ATOM 6855 C C . ILE B 1 763 ? 178.889 198.305 142.215 1.00 87.27 763 ILE E C 1
ATOM 6856 O O . ILE B 1 763 ? 179.936 198.903 141.937 1.00 87.27 763 ILE E O 1
ATOM 6861 N N . GLU B 1 764 ? 178.363 197.389 141.398 1.00 85.19 764 GLU E N 1
ATOM 6862 C CA . GLU B 1 764 ? 179.071 196.946 140.200 1.00 85.19 764 GLU E CA 1
ATOM 6863 C C . GLU B 1 764 ? 179.092 197.991 139.091 1.00 85.19 764 GLU E C 1
ATOM 6864 O O . GLU B 1 764 ? 179.832 197.822 138.117 1.00 85.19 764 GLU E O 1
ATOM 6870 N N . ASN B 1 765 ? 178.297 199.052 139.198 1.00 85.02 765 ASN E N 1
ATOM 6871 C CA . ASN B 1 765 ? 178.361 200.151 138.245 1.00 85.02 765 ASN E CA 1
ATOM 6872 C C . ASN B 1 765 ? 179.136 201.347 138.782 1.00 85.02 765 ASN E C 1
ATOM 6873 O O . ASN B 1 765 ? 179.978 201.907 138.077 1.00 85.02 765 ASN E O 1
ATOM 6878 N N . LEU B 1 766 ? 178.875 201.739 140.029 1.00 87.81 766 LEU E N 1
ATOM 6879 C CA . LEU B 1 766 ? 179.364 203.021 140.525 1.00 87.81 766 LEU E CA 1
ATOM 6880 C C . LEU B 1 766 ? 180.805 202.943 141.010 1.00 87.81 766 LEU E C 1
ATOM 6881 O O . LEU B 1 766 ? 181.578 203.887 140.814 1.00 87.81 766 LEU E O 1
ATOM 6886 N N . GLU B 1 767 ? 181.166 201.853 141.680 1.00 88.66 767 GLU E N 1
ATOM 6887 C CA . GLU B 1 767 ? 182.558 201.644 142.078 1.00 88.66 767 GLU E CA 1
ATOM 6888 C C . GLU B 1 767 ? 183.546 201.516 140.910 1.00 88.66 767 GLU E C 1
ATOM 6889 O O . GLU B 1 767 ? 184.725 201.856 141.114 1.00 88.66 767 GLU E O 1
ATOM 6895 N N . PRO B 1 768 ? 183.177 201.025 139.703 1.00 85.36 768 PRO E N 1
ATOM 6896 C CA . PRO B 1 768 ? 184.038 201.301 138.536 1.00 85.36 768 PRO E CA 1
ATOM 6897 C C . PRO B 1 768 ? 184.270 202.771 138.220 1.00 85.36 768 PRO E C 1
ATOM 6898 O O . PRO B 1 768 ? 185.353 203.113 137.730 1.00 85.36 768 PRO E O 1
ATOM 6902 N N . VAL B 1 769 ? 183.295 203.647 138.469 1.00 85.54 769 VAL E N 1
ATOM 6903 C CA . VAL B 1 769 ? 183.520 205.074 138.242 1.00 85.54 769 VAL E CA 1
ATOM 6904 C C . VAL B 1 769 ? 184.445 205.640 139.310 1.00 85.54 769 VAL E C 1
ATOM 6905 O O . VAL B 1 769 ? 185.213 206.578 139.060 1.00 85.54 769 VAL E O 1
ATOM 6909 N N . LEU B 1 770 ? 184.400 205.071 140.506 1.00 86.12 770 LEU E N 1
ATOM 6910 C CA . LEU B 1 770 ? 185.192 205.560 141.622 1.00 86.12 770 LEU E CA 1
ATOM 6911 C C . LEU B 1 770 ? 186.388 204.659 141.901 1.00 86.12 770 LEU E C 1
ATOM 6912 O O . LEU B 1 770 ? 187.520 204.995 141.556 1.00 86.12 770 LEU E O 1
ATOM 6917 N N . GLN B 1 809 ? 185.719 203.008 127.527 1.00 76.13 809 GLN E N 1
ATOM 6918 C CA . GLN B 1 809 ? 185.684 204.381 127.041 1.00 76.13 809 GLN E CA 1
ATOM 6919 C C . GLN B 1 809 ? 184.437 205.091 127.552 1.00 76.13 809 GLN E C 1
ATOM 6920 O O . GLN B 1 809 ? 184.477 206.278 127.864 1.00 76.13 809 GLN E O 1
ATOM 6926 N N . GLU B 1 810 ? 183.329 204.350 127.636 1.00 75.38 810 GLU E N 1
ATOM 6927 C CA . GLU B 1 810 ? 182.101 204.899 128.205 1.00 75.38 810 GLU E CA 1
ATOM 6928 C C . GLU B 1 810 ? 182.253 205.159 129.699 1.00 75.38 810 GLU E C 1
ATOM 6929 O O . GLU B 1 810 ? 181.601 206.052 130.253 1.00 75.38 810 GLU E O 1
ATOM 6935 N N . LEU B 1 811 ? 183.101 204.374 130.367 1.00 78.08 811 LEU E N 1
ATOM 6936 C CA . LEU B 1 811 ? 183.501 204.692 131.732 1.00 78.08 811 LEU E CA 1
ATOM 6937 C C . LEU B 1 811 ? 184.331 205.970 131.774 1.00 78.08 811 LEU E C 1
ATOM 6938 O O . LEU B 1 811 ? 184.217 206.770 132.712 1.00 78.08 811 LEU E O 1
ATOM 6943 N N . LEU B 1 812 ? 185.174 206.179 130.759 1.00 78.11 812 LEU E N 1
ATOM 6944 C CA . LEU B 1 812 ? 185.950 207.411 130.671 1.00 78.11 812 LEU E CA 1
ATOM 6945 C C . LEU B 1 812 ? 185.071 208.594 130.280 1.00 78.11 812 LEU E C 1
ATOM 6946 O O . LEU B 1 812 ? 185.425 209.750 130.544 1.00 78.11 812 LEU E O 1
ATOM 6951 N N . ASP B 1 813 ? 183.930 208.323 129.635 1.00 78.37 813 ASP E N 1
ATOM 6952 C CA . ASP B 1 813 ? 182.990 209.383 129.273 1.00 78.37 813 ASP E CA 1
ATOM 6953 C C . ASP B 1 813 ? 182.346 210.001 130.506 1.00 78.37 813 ASP E C 1
ATOM 6954 O O . ASP B 1 813 ? 181.996 211.188 130.507 1.00 78.37 813 ASP E O 1
ATOM 6959 N N . LEU B 1 814 ? 182.159 209.202 131.557 1.00 82.80 814 LEU E N 1
ATOM 6960 C CA . LEU B 1 814 ? 181.601 209.726 132.796 1.00 82.80 814 LEU E CA 1
ATOM 6961 C C . LEU B 1 814 ? 182.599 210.625 133.514 1.00 82.80 814 LEU E C 1
ATOM 6962 O O . LEU B 1 814 ? 182.209 211.624 134.130 1.00 82.80 814 LEU E O 1
ATOM 6967 N N . TRP B 1 815 ? 183.891 210.287 133.430 1.00 82.58 815 TRP E N 1
ATOM 6968 C CA . TRP B 1 815 ? 184.920 210.987 134.197 1.00 82.58 815 TRP E CA 1
ATOM 6969 C C . TRP B 1 815 ? 185.133 212.403 133.682 1.00 82.58 815 TRP E C 1
ATOM 6970 O O . TRP B 1 815 ? 185.397 213.326 134.461 1.00 82.58 815 TRP E O 1
ATOM 6981 N N . LYS B 1 816 ? 185.044 212.581 132.363 1.00 80.60 816 LYS E N 1
ATOM 6982 C CA . LYS B 1 816 ? 185.081 213.916 131.778 1.00 80.60 816 LYS E CA 1
ATOM 6983 C C . LYS B 1 816 ? 183.856 214.723 132.184 1.00 80.60 816 LYS E C 1
ATOM 6984 O O . LYS B 1 816 ? 183.955 215.929 132.448 1.00 80.60 816 LYS E O 1
ATOM 6990 N N . PHE B 1 817 ? 182.695 214.066 132.247 1.00 81.58 817 PHE E N 1
ATOM 6991 C CA . PHE B 1 817 ? 181.479 214.725 132.708 1.00 81.58 817 PHE E CA 1
ATOM 6992 C C . PHE B 1 817 ? 181.559 215.064 134.190 1.00 81.58 817 PHE E C 1
ATOM 6993 O O . PHE B 1 817 ? 181.124 216.142 134.611 1.00 81.58 817 PHE E O 1
ATOM 7001 N N . LEU B 1 818 ? 182.132 214.165 134.993 1.00 82.04 818 LEU E N 1
ATOM 7002 C CA . LEU B 1 818 ? 182.214 214.407 136.429 1.00 82.04 818 LEU E CA 1
ATOM 7003 C C . LEU B 1 818 ? 183.267 215.451 136.774 1.00 82.04 818 LEU E C 1
ATOM 7004 O O . LEU B 1 818 ? 183.232 216.024 137.868 1.00 82.04 818 LEU E O 1
ATOM 7009 N N . ASN B 1 819 ? 184.208 215.714 135.866 1.00 80.14 819 ASN E N 1
ATOM 7010 C CA . ASN B 1 819 ? 185.070 216.875 136.030 1.00 80.14 819 ASN E CA 1
ATOM 7011 C C . ASN B 1 819 ? 184.326 218.176 135.769 1.00 80.14 819 ASN E C 1
ATOM 7012 O O . ASN B 1 819 ? 184.763 219.234 136.234 1.00 80.14 819 ASN E O 1
ATOM 7017 N N . SER B 1 820 ? 183.211 218.118 135.043 1.00 74.75 820 SER E N 1
ATOM 7018 C CA . SER B 1 820 ? 182.436 219.297 134.699 1.00 74.75 820 SER E CA 1
ATOM 7019 C C . SER B 1 820 ? 181.099 219.381 135.417 1.00 74.75 820 SER E C 1
ATOM 7020 O O . SER B 1 820 ? 180.450 220.430 135.352 1.00 74.75 820 SER E O 1
ATOM 7023 N N . SER B 1 821 ? 180.671 218.321 136.095 1.00 79.57 821 SER E N 1
ATOM 7024 C CA . SER B 1 821 ? 179.355 218.313 136.711 1.00 79.57 821 SER E CA 1
ATOM 7025 C C . SER B 1 821 ? 179.384 218.997 138.076 1.00 79.57 821 SER E C 1
ATOM 7026 O O . SER B 1 821 ? 180.379 219.599 138.489 1.00 79.57 821 SER E O 1
ATOM 7029 N N . SER B 1 822 ? 178.254 218.902 138.774 1.00 83.32 822 SER E N 1
ATOM 7030 C CA . SER B 1 822 ? 178.133 219.477 140.105 1.00 83.32 822 SER E CA 1
ATOM 7031 C C . SER B 1 822 ? 178.934 218.677 141.120 1.00 83.32 822 SER E C 1
ATOM 7032 O O . SER B 1 822 ? 179.211 217.489 140.925 1.00 83.32 822 SER E O 1
ATOM 7035 N N . THR B 1 823 ? 179.315 219.349 142.206 1.00 86.07 823 THR E N 1
ATOM 7036 C CA . THR B 1 823 ? 180.004 218.678 143.300 1.00 86.07 823 THR E CA 1
ATOM 7037 C C . THR B 1 823 ? 179.066 217.724 144.028 1.00 86.07 823 THR E C 1
ATOM 7038 O O . THR B 1 823 ? 179.414 216.563 144.276 1.00 86.07 823 THR E O 1
ATOM 7042 N N . GLU B 1 824 ? 177.848 218.186 144.329 1.00 85.46 824 GLU E N 1
ATOM 7043 C CA . GLU B 1 824 ? 176.918 217.398 145.134 1.00 85.46 824 GLU E CA 1
ATOM 7044 C C . GLU B 1 824 ? 176.325 216.234 144.354 1.00 85.46 824 GLU E C 1
ATOM 7045 O O . GLU B 1 824 ? 175.827 215.276 144.959 1.00 85.46 824 GLU E O 1
ATOM 7051 N N . LEU B 1 825 ? 176.340 216.320 143.020 1.00 83.24 825 LEU E N 1
ATOM 7052 C CA . LEU B 1 825 ? 175.928 215.203 142.177 1.00 83.24 825 LEU E CA 1
ATOM 7053 C C . LEU B 1 825 ? 176.864 214.017 142.361 1.00 83.24 825 LEU E C 1
ATOM 7054 O O . LEU B 1 825 ? 176.428 212.861 142.383 1.00 83.24 825 LEU E O 1
ATOM 7059 N N . ARG B 1 826 ? 178.159 214.295 142.506 1.00 90.14 826 ARG E N 1
ATOM 7060 C CA . ARG B 1 826 ? 179.098 213.258 142.909 1.00 90.14 826 ARG E CA 1
ATOM 7061 C C . ARG B 1 826 ? 178.864 212.836 144.353 1.00 90.14 826 ARG E C 1
ATOM 7062 O O . ARG B 1 826 ? 179.013 211.657 144.693 1.00 90.14 826 ARG E O 1
ATOM 7070 N N . LEU B 1 827 ? 178.487 213.786 145.215 1.00 90.50 827 LEU E N 1
ATOM 7071 C CA . LEU B 1 827 ? 178.221 213.463 146.615 1.00 90.50 827 LEU E CA 1
ATOM 7072 C C . LEU B 1 827 ? 176.931 212.670 146.770 1.00 90.50 827 LEU E C 1
ATOM 7073 O O . LEU B 1 827 ? 176.757 211.943 147.756 1.00 90.50 827 LEU E O 1
ATOM 7078 N N . LEU B 1 828 ? 176.002 212.831 145.823 1.00 86.61 828 LEU E N 1
ATOM 7079 C CA . LEU B 1 828 ? 174.802 212.001 145.786 1.00 86.61 828 LEU E CA 1
ATOM 7080 C C . LEU B 1 828 ? 175.151 210.540 145.546 1.00 86.61 828 LEU E C 1
ATOM 7081 O O . LEU B 1 828 ? 174.582 209.646 146.185 1.00 86.61 828 LEU E O 1
ATOM 7086 N N . LEU B 1 829 ? 176.098 210.287 144.640 1.00 88.51 829 LEU E N 1
ATOM 7087 C CA . LEU B 1 829 ? 176.529 208.924 144.345 1.00 88.51 829 LEU E CA 1
ATOM 7088 C C . LEU B 1 829 ? 177.266 208.306 145.526 1.00 88.51 829 LEU E C 1
ATOM 7089 O O . LEU B 1 829 ? 177.099 207.117 145.823 1.00 88.51 829 LEU E O 1
ATOM 7094 N N . TRP B 1 830 ? 178.081 209.109 146.217 1.00 93.06 830 TRP E N 1
ATOM 7095 C CA . TRP B 1 830 ? 178.784 208.629 147.402 1.00 93.06 830 TRP E CA 1
ATOM 7096 C C . TRP B 1 830 ? 177.813 208.334 148.536 1.00 93.06 830 TRP E C 1
ATOM 7097 O O . TRP B 1 830 ? 178.027 207.414 149.333 1.00 93.06 830 TRP E O 1
ATOM 7108 N N . SER B 1 831 ? 176.733 209.108 148.616 1.00 90.16 831 SER E N 1
ATOM 7109 C CA . SER B 1 831 ? 175.636 208.746 149.502 1.00 90.16 831 SER E CA 1
ATOM 7110 C C . SER B 1 831 ? 174.921 207.497 149.004 1.00 90.16 831 SER E C 1
ATOM 7111 O O . SER B 1 831 ? 174.511 206.647 149.804 1.00 90.16 831 SER E O 1
ATOM 7114 N N . ARG B 1 832 ? 174.764 207.374 147.681 1.00 87.24 832 ARG E N 1
ATOM 7115 C CA . ARG B 1 832 ? 174.056 206.235 147.105 1.00 87.24 832 ARG E CA 1
ATOM 7116 C C . ARG B 1 832 ? 174.862 204.952 147.247 1.00 87.24 832 ARG E C 1
ATOM 7117 O O . ARG B 1 832 ? 174.298 203.882 147.508 1.00 87.24 832 ARG E O 1
ATOM 7125 N N . LEU B 1 833 ? 176.185 205.044 147.095 1.00 90.79 833 LEU E N 1
ATOM 7126 C CA . LEU B 1 833 ? 177.029 203.859 147.212 1.00 90.79 833 LEU E CA 1
ATOM 7127 C C . LEU B 1 833 ? 177.133 203.396 148.656 1.00 90.79 833 LEU E C 1
ATOM 7128 O O . LEU B 1 833 ? 177.186 202.190 148.926 1.00 90.79 833 LEU E O 1
ATOM 7133 N N . ALA B 1 834 ? 177.162 204.342 149.598 1.00 92.17 834 ALA E N 1
ATOM 7134 C CA . ALA B 1 834 ? 177.141 203.984 151.011 1.00 92.17 834 ALA E CA 1
ATOM 7135 C C . ALA B 1 834 ? 175.790 203.411 151.412 1.00 92.17 834 ALA E C 1
ATOM 7136 O O . ALA B 1 834 ? 175.705 202.582 152.325 1.00 92.17 834 ALA E O 1
ATOM 7138 N N . GLU B 1 835 ? 174.723 203.861 150.747 1.00 90.45 835 GLU E N 1
ATOM 7139 C CA . GLU B 1 835 ? 173.406 203.267 150.944 1.00 90.45 835 GLU E CA 1
ATOM 7140 C C . GLU B 1 835 ? 173.372 201.827 150.452 1.00 90.45 835 GLU E C 1
ATOM 7141 O O . GLU B 1 835 ? 172.816 200.948 151.122 1.00 90.45 835 GLU E O 1
ATOM 7147 N N . ALA B 1 836 ? 173.973 201.569 149.287 1.00 90.30 836 ALA E N 1
ATOM 7148 C CA . ALA B 1 836 ? 174.076 200.204 148.777 1.00 90.30 836 ALA E CA 1
ATOM 7149 C C . ALA B 1 836 ? 175.004 199.367 149.646 1.00 90.30 836 ALA E C 1
ATOM 7150 O O . ALA B 1 836 ? 174.759 198.176 149.870 1.00 90.30 836 ALA E O 1
ATOM 7152 N N . TYR B 1 837 ? 176.081 199.979 150.144 1.00 93.68 837 TYR E N 1
ATOM 7153 C CA . TYR B 1 837 ? 176.923 199.311 151.129 1.00 93.68 837 TYR E CA 1
ATOM 7154 C C . TYR B 1 837 ? 176.196 199.154 152.454 1.00 93.68 837 TYR E C 1
ATOM 7155 O O . TYR B 1 837 ? 176.428 198.185 153.188 1.00 93.68 837 TYR E O 1
ATOM 7164 N N . GLY B 1 838 ? 175.328 200.109 152.785 1.00 91.32 838 GLY E N 1
ATOM 7165 C CA . GLY B 1 838 ? 174.432 199.920 153.910 1.00 91.32 838 GLY E CA 1
ATOM 7166 C C . GLY B 1 838 ? 173.396 198.840 153.661 1.00 91.32 838 GLY E C 1
ATOM 7167 O O . GLY B 1 838 ? 172.995 198.128 154.586 1.00 91.32 838 GLY E O 1
ATOM 7168 N N . ARG B 1 839 ? 172.937 198.715 152.411 1.00 91.02 839 ARG E N 1
ATOM 7169 C CA . ARG B 1 839 ? 171.920 197.718 152.087 1.00 91.02 839 ARG E CA 1
ATOM 7170 C C . ARG B 1 839 ? 172.497 196.309 152.125 1.00 91.02 839 ARG E C 1
ATOM 7171 O O . ARG B 1 839 ? 171.805 195.356 152.502 1.00 91.02 839 ARG E O 1
ATOM 7179 N N . ILE B 1 840 ? 173.771 196.156 151.752 1.00 92.04 840 ILE E N 1
ATOM 7180 C CA . ILE B 1 840 ? 174.451 194.877 151.939 1.00 92.04 840 ILE E CA 1
ATOM 7181 C C . ILE B 1 840 ? 175.106 194.769 153.304 1.00 92.04 840 ILE E C 1
ATOM 7182 O O . ILE B 1 840 ? 175.720 193.732 153.597 1.00 92.04 840 ILE E O 1
ATOM 7187 N N . LYS B 1 841 ? 175.004 195.830 154.120 1.00 90.12 841 LYS E N 1
ATOM 7188 C CA . LYS B 1 841 ? 175.501 195.917 155.499 1.00 90.12 841 LYS E CA 1
ATOM 7189 C C . LYS B 1 841 ? 177.012 195.727 155.596 1.00 90.12 841 LYS E C 1
ATOM 7190 O O . LYS B 1 841 ? 177.516 195.221 156.601 1.00 90.12 841 LYS E O 1
ATOM 7196 N N . TYR B 1 842 ? 177.750 196.130 154.567 1.00 92.51 842 TYR E N 1
ATOM 7197 C CA . TYR B 1 842 ? 179.206 196.155 154.645 1.00 92.51 842 TYR E CA 1
ATOM 7198 C C . TYR B 1 842 ? 179.593 197.372 155.468 1.00 92.51 842 TYR E C 1
ATOM 7199 O O . TYR B 1 842 ? 179.486 198.506 155.002 1.00 92.51 842 TYR E O 1
ATOM 7208 N N . THR B 1 843 ? 180.027 197.127 156.706 1.00 91.61 843 THR E N 1
ATOM 7209 C CA . THR B 1 843 ? 180.281 198.211 157.649 1.00 91.61 843 THR E CA 1
ATOM 7210 C C . THR B 1 843 ? 181.503 199.024 157.249 1.00 91.61 843 THR E C 1
ATOM 7211 O O . THR B 1 843 ? 181.506 200.256 157.352 1.00 91.61 843 THR E O 1
ATOM 7215 N N . THR B 1 844 ? 182.553 198.348 156.790 1.00 92.28 844 THR E N 1
ATOM 7216 C CA . THR B 1 844 ? 183.789 199.041 156.449 1.00 92.28 844 THR E CA 1
ATOM 7217 C C . THR B 1 844 ? 183.656 199.795 155.131 1.00 92.28 844 THR E C 1
ATOM 7218 O O . THR B 1 844 ? 184.167 200.913 154.991 1.00 92.28 844 THR E O 1
ATOM 7222 N N . LYS B 1 845 ? 182.959 199.202 154.159 1.00 92.83 845 LYS E N 1
ATOM 7223 C CA . LYS B 1 845 ? 182.829 199.819 152.841 1.00 92.83 845 LYS E CA 1
ATOM 7224 C C . LYS B 1 845 ? 181.905 201.029 152.877 1.00 92.83 845 LYS E C 1
ATOM 7225 O O . LYS B 1 845 ? 182.114 202.007 152.149 1.00 92.83 845 LYS E O 1
ATOM 7231 N N . GLN B 1 846 ? 180.861 200.966 153.707 1.00 94.37 846 GLN E N 1
ATOM 7232 C CA . GLN B 1 846 ? 180.002 202.126 153.924 1.00 94.37 846 GLN E CA 1
ATOM 7233 C C . GLN B 1 846 ? 180.761 203.231 154.641 1.00 94.37 846 GLN E C 1
ATOM 7234 O O . GLN B 1 846 ? 180.575 204.420 154.354 1.00 94.37 846 GLN E O 1
ATOM 7240 N N . PHE B 1 847 ? 181.636 202.846 155.574 1.00 95.73 847 PHE E N 1
ATOM 7241 C CA . PHE B 1 847 ? 182.508 203.809 156.233 1.00 95.73 847 PHE E CA 1
ATOM 7242 C C . PHE B 1 847 ? 183.518 204.402 155.265 1.00 95.73 847 PHE E C 1
ATOM 7243 O O . PHE B 1 847 ? 183.847 205.587 155.368 1.00 95.73 847 PHE E O 1
ATOM 7251 N N . SER B 1 848 ? 184.007 203.596 154.319 1.00 94.61 848 SER E N 1
ATOM 7252 C CA . SER B 1 848 ? 185.036 204.058 153.392 1.00 94.61 848 SER E CA 1
ATOM 7253 C C . SER B 1 848 ? 184.482 205.060 152.390 1.00 94.61 848 SER E C 1
ATOM 7254 O O . SER B 1 848 ? 185.207 205.951 151.932 1.00 94.61 848 SER E O 1
ATOM 7257 N N . CYS B 1 849 ? 183.201 204.927 152.038 1.00 95.33 849 CYS E N 1
ATOM 7258 C CA . CYS B 1 849 ? 182.558 205.915 151.180 1.00 95.33 849 CYS E CA 1
ATOM 7259 C C . CYS B 1 849 ? 182.400 207.247 151.892 1.00 95.33 849 CYS E C 1
ATOM 7260 O O . CYS B 1 849 ? 182.424 208.304 151.254 1.00 95.33 849 CYS E O 1
ATOM 7263 N N . PHE B 1 850 ? 182.242 207.211 153.217 1.00 96.39 850 PHE E N 1
ATOM 7264 C CA . PHE B 1 850 ? 182.135 208.437 153.996 1.00 96.39 850 PHE E CA 1
ATOM 7265 C C . PHE B 1 850 ? 183.459 209.187 154.022 1.00 96.39 850 PHE E C 1
ATOM 7266 O O . PHE B 1 850 ? 183.484 210.422 154.038 1.00 96.39 850 PHE E O 1
ATOM 7274 N N . LEU B 1 851 ? 184.573 208.451 154.027 1.00 96.67 851 LEU E N 1
ATOM 7275 C CA . LEU B 1 851 ? 185.883 209.092 154.048 1.00 96.67 851 LEU E CA 1
ATOM 7276 C C . LEU B 1 851 ? 186.195 209.768 152.721 1.00 96.67 851 LEU E C 1
ATOM 7277 O O . LEU B 1 851 ? 186.780 210.857 152.693 1.00 96.67 851 LEU E O 1
ATOM 7282 N N . ARG B 1 852 ? 185.816 209.130 151.611 1.00 95.41 852 ARG E N 1
ATOM 7283 C CA . ARG B 1 852 ? 186.117 209.679 150.293 1.00 95.41 852 ARG E CA 1
ATOM 7284 C C . ARG B 1 852 ? 185.273 210.910 150.004 1.00 95.41 852 ARG E C 1
ATOM 7285 O O . ARG B 1 852 ? 185.721 211.831 149.310 1.00 95.41 852 ARG E O 1
ATOM 7293 N N . SER B 1 853 ? 184.049 210.937 150.537 1.00 96.21 853 SER E N 1
ATOM 7294 C CA . SER B 1 853 ? 183.151 212.066 150.329 1.00 96.21 853 SER E CA 1
ATOM 7295 C C . SER B 1 853 ? 183.649 213.311 151.046 1.00 96.21 853 SER E C 1
ATOM 7296 O O . SER B 1 853 ? 183.387 214.435 150.601 1.00 96.21 853 SER E O 1
ATOM 7299 N N . ILE B 1 854 ? 184.348 213.122 152.171 1.00 97.49 854 ILE E N 1
ATOM 7300 C CA . ILE B 1 854 ? 185.017 214.218 152.867 1.00 97.49 854 ILE E CA 1
ATOM 7301 C C . ILE B 1 854 ? 186.077 214.844 151.980 1.00 97.49 854 ILE E C 1
ATOM 7302 O O . ILE B 1 854 ? 186.139 216.071 151.841 1.00 97.49 854 ILE E O 1
ATOM 7307 N N . GLU B 1 855 ? 186.865 214.010 151.298 1.00 95.90 855 GLU E N 1
ATOM 7308 C CA . GLU B 1 855 ? 187.952 214.495 150.455 1.00 95.90 855 GLU E CA 1
ATOM 7309 C C . GLU B 1 855 ? 187.450 215.206 149.202 1.00 95.90 855 GLU E C 1
ATOM 7310 O O . GLU B 1 855 ? 188.210 215.948 148.573 1.00 95.90 855 GLU E O 1
ATOM 7316 N N . VAL B 1 856 ? 186.190 214.990 148.820 1.00 94.56 856 VAL E N 1
ATOM 7317 C CA . VAL B 1 856 ? 185.627 215.710 147.685 1.00 94.56 856 VAL E CA 1
ATOM 7318 C C . VAL B 1 856 ? 185.393 217.173 148.038 1.00 94.56 856 VAL E C 1
ATOM 7319 O O . VAL B 1 856 ? 185.863 218.079 147.338 1.00 94.56 856 VAL E O 1
ATOM 7323 N N . ILE B 1 857 ? 184.680 217.426 149.137 1.00 95.81 857 ILE E N 1
ATOM 7324 C CA . ILE B 1 857 ? 184.265 218.788 149.466 1.00 95.81 857 ILE E CA 1
ATOM 7325 C C . ILE B 1 857 ? 185.401 219.617 150.037 1.00 95.81 857 ILE E C 1
ATOM 7326 O O . ILE B 1 857 ? 185.351 220.855 149.972 1.00 95.81 857 ILE E O 1
ATOM 7331 N N . VAL B 1 858 ? 186.429 218.974 150.589 1.00 95.86 858 VAL E N 1
ATOM 7332 C CA . VAL B 1 858 ? 187.658 219.688 150.897 1.00 95.86 858 VAL E CA 1
ATOM 7333 C C . VAL B 1 858 ? 188.362 220.124 149.614 1.00 95.86 858 VAL E C 1
ATOM 7334 O O . VAL B 1 858 ? 188.848 221.264 149.546 1.00 95.86 858 VAL E O 1
ATOM 7338 N N . ALA B 1 859 ? 188.345 219.285 148.567 1.00 93.20 859 ALA E N 1
ATOM 7339 C CA . ALA B 1 859 ? 189.029 219.609 147.316 1.00 93.20 859 ALA E CA 1
ATOM 7340 C C . ALA B 1 859 ? 188.343 220.747 146.578 1.00 93.20 859 ALA E C 1
ATOM 7341 O O . ALA B 1 859 ? 189.005 221.542 145.903 1.00 93.20 859 ALA E O 1
ATOM 7343 N N . ASP B 1 860 ? 187.020 220.848 146.705 1.00 92.21 860 ASP E N 1
ATOM 7344 C CA . ASP B 1 860 ? 186.304 221.945 146.069 1.00 92.21 860 ASP E CA 1
ATOM 7345 C C . ASP B 1 860 ? 186.579 223.272 146.755 1.00 92.21 860 ASP E C 1
ATOM 7346 O O . ASP B 1 860 ? 186.470 224.325 146.120 1.00 92.21 860 ASP E O 1
ATOM 7351 N N . PHE B 1 861 ? 186.951 223.247 148.035 1.00 93.48 861 PHE E N 1
ATOM 7352 C CA . PHE B 1 861 ? 187.381 224.476 148.685 1.00 93.48 861 PHE E CA 1
ATOM 7353 C C . PHE B 1 861 ? 188.757 224.925 148.222 1.00 93.48 861 PHE E C 1
ATOM 7354 O O . PHE B 1 861 ? 189.096 226.101 148.386 1.00 93.48 861 PHE E O 1
ATOM 7362 N N . GLU B 1 862 ? 189.552 224.021 147.656 1.00 90.01 862 GLU E N 1
ATOM 7363 C CA . GLU B 1 862 ? 190.684 224.406 146.835 1.00 90.01 862 GLU E CA 1
ATOM 7364 C C . GLU B 1 862 ? 190.362 224.403 145.353 1.00 90.01 862 GLU E C 1
ATOM 7365 O O . GLU B 1 862 ? 191.218 224.790 144.553 1.00 90.01 862 GLU E O 1
ATOM 7371 N N . GLY B 1 863 ? 189.164 223.965 144.976 1.00 87.86 863 GLY E N 1
ATOM 7372 C CA . GLY B 1 863 ? 188.811 223.906 143.568 1.00 87.86 863 GLY E CA 1
ATOM 7373 C C . GLY B 1 863 ? 188.567 225.289 142.990 1.00 87.86 863 GLY E C 1
ATOM 7374 O O . GLY B 1 863 ? 188.099 226.201 143.675 1.00 87.86 863 GLY E O 1
ATOM 7375 N N . GLU B 1 864 ? 188.896 225.440 141.709 1.00 84.11 864 GLU E N 1
ATOM 7376 C CA . GLU B 1 864 ? 188.783 226.747 141.076 1.00 84.11 864 GLU E CA 1
ATOM 7377 C C . GLU B 1 864 ? 187.354 227.058 140.656 1.00 84.11 864 GLU E C 1
ATOM 7378 O O . GLU B 1 864 ? 187.050 228.214 140.346 1.00 84.11 864 GLU E O 1
ATOM 7384 N N . GLU B 1 865 ? 186.480 226.045 140.609 1.00 81.72 865 GLU E N 1
ATOM 7385 C CA . GLU B 1 865 ? 185.067 226.285 140.327 1.00 81.72 865 GLU E CA 1
ATOM 7386 C C . GLU B 1 865 ? 184.425 227.091 141.443 1.00 81.72 865 GLU E C 1
ATOM 7387 O O . GLU B 1 865 ? 183.644 228.016 141.194 1.00 81.72 865 GLU E O 1
ATOM 7393 N N . TYR B 1 866 ? 184.752 226.752 142.686 1.00 87.97 866 TYR E N 1
ATOM 7394 C CA . TYR B 1 866 ? 184.298 227.547 143.818 1.00 87.97 866 TYR E CA 1
ATOM 7395 C C . TYR B 1 866 ? 185.076 228.855 143.919 1.00 87.97 866 TYR E C 1
ATOM 7396 O O . TYR B 1 866 ? 184.534 229.873 144.367 1.00 87.97 866 TYR E O 1
ATOM 7405 N N . ALA B 1 867 ? 186.341 228.851 143.495 1.00 86.50 867 ALA E N 1
ATOM 7406 C CA . ALA B 1 867 ? 187.145 230.065 143.551 1.00 86.50 867 ALA E CA 1
ATOM 7407 C C . ALA B 1 867 ? 186.738 231.080 142.493 1.00 86.50 867 ALA E C 1
ATOM 7408 O O . ALA B 1 867 ? 187.014 232.273 142.658 1.00 86.50 867 ALA E O 1
ATOM 7410 N N . SER B 1 868 ? 186.085 230.642 141.418 1.00 81.85 868 SER E N 1
ATOM 7411 C CA . SER B 1 868 ? 185.622 231.550 140.377 1.00 81.85 868 SER E CA 1
ATOM 7412 C C . SER B 1 868 ? 184.127 231.821 140.423 1.00 81.85 868 SER E C 1
ATOM 7413 O O . SER B 1 868 ? 183.620 232.525 139.542 1.00 81.85 868 SER E O 1
ATOM 7416 N N . THR B 1 869 ? 183.414 231.249 141.388 1.00 82.10 869 THR E N 1
ATOM 7417 C CA . THR B 1 869 ? 181.998 231.527 141.546 1.00 82.10 869 THR E CA 1
ATOM 7418 C C . THR B 1 869 ? 181.796 232.969 142.005 1.00 82.10 869 THR E C 1
ATOM 7419 O O . THR B 1 869 ? 182.627 233.497 142.767 1.00 82.10 869 THR E O 1
ATOM 7423 N N . PRO B 1 870 ? 180.792 233.659 141.509 1.00 80.67 870 PRO E N 1
ATOM 7424 C CA . PRO B 1 870 ? 180.409 234.954 142.040 1.00 80.67 870 PRO E CA 1
ATOM 7425 C C . PRO B 1 870 ? 179.987 234.824 143.498 1.00 80.67 870 PRO E C 1
ATOM 7426 O O . PRO B 1 870 ? 179.373 233.803 143.891 1.00 80.67 870 PRO E O 1
ATOM 7430 N N . PRO B 1 871 ? 180.287 235.815 144.346 1.00 81.41 871 PRO E N 1
ATOM 7431 C CA . PRO B 1 871 ? 180.190 235.614 145.798 1.00 81.41 871 PRO E CA 1
ATOM 7432 C C . PRO B 1 871 ? 178.774 235.518 146.333 1.00 81.41 871 PRO E C 1
ATOM 7433 O O . PRO B 1 871 ? 178.559 234.889 147.376 1.00 81.41 871 PRO E O 1
ATOM 7437 N N . GLU B 1 872 ? 177.805 236.118 145.641 1.00 80.89 872 GLU E N 1
ATOM 7438 C CA . GLU B 1 872 ? 176.413 235.992 146.056 1.00 80.89 872 GLU E CA 1
ATOM 7439 C C . GLU B 1 872 ? 175.906 234.580 145.812 1.00 80.89 872 GLU E C 1
ATOM 7440 O O . GLU B 1 872 ? 175.176 234.016 146.635 1.00 80.89 872 GLU E O 1
ATOM 7446 N N . ALA B 1 873 ? 176.297 233.989 144.684 1.00 80.93 873 ALA E N 1
ATOM 7447 C CA . ALA B 1 873 ? 176.062 232.567 144.484 1.00 80.93 873 ALA E CA 1
ATOM 7448 C C . ALA B 1 873 ? 176.932 231.726 145.408 1.00 80.93 873 ALA E C 1
ATOM 7449 O O . ALA B 1 873 ? 176.508 230.651 145.847 1.00 80.93 873 ALA E O 1
ATOM 7451 N N . ARG B 1 874 ? 178.144 232.199 145.719 1.00 88.87 874 ARG E N 1
ATOM 7452 C CA . ARG B 1 874 ? 179.059 231.407 146.536 1.00 88.87 874 ARG E CA 1
ATOM 7453 C C . ARG B 1 874 ? 178.634 231.400 148.000 1.00 88.87 874 ARG E C 1
ATOM 7454 O O . ARG B 1 874 ? 178.920 230.440 148.725 1.00 88.87 874 ARG E O 1
ATOM 7462 N N . LYS B 1 875 ? 177.939 232.454 148.443 1.00 88.76 875 LYS E N 1
ATOM 7463 C CA . LYS B 1 875 ? 177.458 232.527 149.821 1.00 88.76 875 LYS E CA 1
ATOM 7464 C C . LYS B 1 875 ? 176.400 231.466 150.095 1.00 88.76 875 LYS E C 1
ATOM 7465 O O . LYS B 1 875 ? 176.379 230.853 151.167 1.00 88.76 875 LYS E O 1
ATOM 7471 N N . THR B 1 876 ? 175.519 231.230 149.123 1.00 88.66 876 THR E N 1
ATOM 7472 C CA . THR B 1 876 ? 174.638 230.072 149.197 1.00 88.66 876 THR E CA 1
ATOM 7473 C C . THR B 1 876 ? 175.426 228.782 149.025 1.00 88.66 876 THR E C 1
ATOM 7474 O O . THR B 1 876 ? 175.083 227.748 149.610 1.00 88.66 876 THR E O 1
ATOM 7478 N N . LEU B 1 877 ? 176.488 228.827 148.225 1.00 89.21 877 LEU E N 1
ATOM 7479 C CA . LEU B 1 877 ? 177.252 227.620 147.948 1.00 89.21 877 LEU E CA 1
ATOM 7480 C C . LEU B 1 877 ? 178.146 227.243 149.122 1.00 89.21 877 LEU E C 1
ATOM 7481 O O . LEU B 1 877 ? 178.433 226.058 149.331 1.00 89.21 877 LEU E O 1
ATOM 7486 N N . PHE B 1 878 ? 178.609 228.236 149.886 1.00 94.22 878 PHE E N 1
ATOM 7487 C CA . PHE B 1 878 ? 179.501 227.959 151.010 1.00 94.22 878 PHE E CA 1
ATOM 7488 C C . PHE B 1 878 ? 178.758 227.257 152.136 1.00 94.22 878 PHE E C 1
ATOM 7489 O O . PHE B 1 878 ? 179.239 226.266 152.696 1.00 94.22 878 PHE E O 1
ATOM 7497 N N . MET B 1 879 ? 177.584 227.770 152.489 1.00 93.55 879 MET E N 1
ATOM 7498 C CA . MET B 1 879 ? 176.792 227.123 153.523 1.00 93.55 879 MET E CA 1
ATOM 7499 C C . MET B 1 879 ? 176.139 225.851 153.008 1.00 93.55 879 MET E C 1
ATOM 7500 O O . MET B 1 879 ? 175.885 224.929 153.795 1.00 93.55 879 MET E O 1
ATOM 7505 N N . GLY B 1 880 ? 175.854 225.788 151.702 1.00 91.56 880 GLY E N 1
ATOM 7506 C CA . GLY B 1 880 ? 175.201 224.613 151.143 1.00 91.56 880 GLY E CA 1
ATOM 7507 C C . GLY B 1 880 ? 176.084 223.381 151.161 1.00 91.56 880 GLY E C 1
ATOM 7508 O O . GLY B 1 880 ? 175.616 222.273 151.436 1.00 91.56 880 GLY E O 1
ATOM 7509 N N . MET B 1 881 ? 177.370 223.557 150.877 1.00 94.17 881 MET E N 1
ATOM 7510 C CA . MET B 1 881 ? 178.326 222.477 151.055 1.00 94.17 881 MET E CA 1
ATOM 7511 C C . MET B 1 881 ? 178.588 222.194 152.527 1.00 94.17 881 MET E C 1
ATOM 7512 O O . MET B 1 881 ? 178.841 221.042 152.898 1.00 94.17 881 MET E O 1
ATOM 7517 N N . LEU B 1 882 ? 178.523 223.228 153.370 1.00 95.30 882 LEU E N 1
ATOM 7518 C CA . LEU B 1 882 ? 178.766 223.053 154.795 1.00 95.30 882 LEU E CA 1
ATOM 7519 C C . LEU B 1 882 ? 177.660 222.262 155.466 1.00 95.30 882 LEU E C 1
ATOM 7520 O O . LEU B 1 882 ? 177.935 221.511 156.407 1.00 95.30 882 LEU E O 1
ATOM 7525 N N . LYS B 1 883 ? 176.420 222.409 154.993 1.00 94.66 883 LYS E N 1
ATOM 7526 C CA . LYS B 1 883 ? 175.348 221.533 155.446 1.00 94.66 883 LYS E CA 1
ATOM 7527 C C . LYS B 1 883 ? 175.570 220.117 154.949 1.00 94.66 883 LYS E C 1
ATOM 7528 O O . LYS B 1 883 ? 175.291 219.147 155.662 1.00 94.66 883 LYS E O 1
ATOM 7534 N N . ALA B 1 884 ? 176.087 219.983 153.729 1.00 93.81 884 ALA E N 1
ATOM 7535 C CA . ALA B 1 884 ? 176.452 218.667 153.228 1.00 93.81 884 ALA E CA 1
ATOM 7536 C C . ALA B 1 884 ? 177.684 218.124 153.933 1.00 93.81 884 ALA E C 1
ATOM 7537 O O . ALA B 1 884 ? 177.867 216.903 154.001 1.00 93.81 884 ALA E O 1
ATOM 7539 N N . LEU B 1 885 ? 178.541 219.011 154.443 1.00 96.65 885 LEU E N 1
ATOM 7540 C CA . LEU B 1 885 ? 179.748 218.567 155.125 1.00 96.65 885 LEU E CA 1
ATOM 7541 C C . LEU B 1 885 ? 179.429 217.932 156.468 1.00 96.65 885 LEU E C 1
ATOM 7542 O O . LEU B 1 885 ? 179.887 216.821 156.754 1.00 96.65 885 LEU E O 1
ATOM 7547 N N . ASP B 1 886 ? 178.613 218.608 157.281 1.00 95.93 886 ASP E N 1
ATOM 7548 C CA . ASP B 1 886 ? 178.493 218.251 158.690 1.00 95.93 886 ASP E CA 1
ATOM 7549 C C . ASP B 1 886 ? 177.672 216.987 158.882 1.00 95.93 886 ASP E C 1
ATOM 7550 O O . ASP B 1 886 ? 177.897 216.240 159.840 1.00 95.93 886 ASP E O 1
ATOM 7555 N N . ASP B 1 887 ? 176.725 216.730 157.978 1.00 95.19 887 ASP E N 1
ATOM 7556 C CA . ASP B 1 887 ? 175.908 215.524 158.075 1.00 95.19 887 ASP E CA 1
ATOM 7557 C C . ASP B 1 887 ? 176.709 214.269 157.771 1.00 95.19 887 ASP E C 1
ATOM 7558 O O . ASP B 1 887 ? 176.345 213.178 158.225 1.00 95.19 887 ASP E O 1
ATOM 7563 N N . LEU B 1 888 ? 177.787 214.401 156.998 1.00 96.58 888 LEU E N 1
ATOM 7564 C CA . LEU B 1 888 ? 178.653 213.259 156.741 1.00 96.58 888 LEU E CA 1
ATOM 7565 C C . LEU B 1 888 ? 179.425 212.856 157.988 1.00 96.58 888 LEU E C 1
ATOM 7566 O O . LEU B 1 888 ? 179.643 211.665 158.229 1.00 96.58 888 LEU E O 1
ATOM 7571 N N . ILE B 1 889 ? 179.827 213.834 158.803 1.00 97.78 889 ILE E N 1
ATOM 7572 C CA . ILE B 1 889 ? 180.593 213.539 160.006 1.00 97.78 889 ILE E CA 1
ATOM 7573 C C . ILE B 1 889 ? 179.722 212.928 161.092 1.00 97.78 889 ILE E C 1
ATOM 7574 O O . ILE B 1 889 ? 180.251 212.327 162.035 1.00 97.78 889 ILE E O 1
ATOM 7579 N N . ILE B 1 890 ? 178.399 213.083 160.986 1.00 96.28 890 ILE E N 1
ATOM 7580 C CA . ILE B 1 890 ? 177.471 212.492 161.945 1.00 96.28 890 ILE E CA 1
ATOM 7581 C C . ILE B 1 890 ? 177.517 210.972 161.873 1.00 96.28 890 ILE E C 1
ATOM 7582 O O . ILE B 1 890 ? 177.685 210.290 162.891 1.00 96.28 890 ILE E O 1
ATOM 7587 N N . GLN B 1 891 ? 177.406 210.420 160.674 1.00 95.27 891 GLN E N 1
ATOM 7588 C CA . GLN B 1 891 ? 177.496 208.977 160.530 1.00 95.27 891 GLN E CA 1
ATOM 7589 C C . GLN B 1 891 ? 178.937 208.493 160.569 1.00 95.27 891 GLN E C 1
ATOM 7590 O O . GLN B 1 891 ? 179.180 207.316 160.857 1.00 95.27 891 GLN E O 1
ATOM 7596 N N . SER B 1 892 ? 179.896 209.381 160.285 1.00 96.62 892 SER E N 1
ATOM 7597 C CA . SER B 1 892 ? 181.302 208.987 160.293 1.00 96.62 892 SER E CA 1
ATOM 7598 C C . SER B 1 892 ? 181.804 208.743 161.706 1.00 96.62 892 SER E C 1
ATOM 7599 O O . SER B 1 892 ? 182.543 207.784 161.951 1.00 96.62 892 SER E O 1
ATOM 7602 N N . LEU B 1 893 ? 181.431 209.614 162.643 1.00 96.94 893 LEU E N 1
ATOM 7603 C CA . LEU B 1 893 ? 181.796 209.403 164.038 1.00 96.94 893 LEU E CA 1
ATOM 7604 C C . LEU B 1 893 ? 181.040 208.223 164.627 1.00 96.94 893 LEU E C 1
ATOM 7605 O O . LEU B 1 893 ? 181.580 207.478 165.455 1.00 96.94 893 LEU E O 1
ATOM 7610 N N . HIS B 1 894 ? 179.793 208.031 164.189 1.00 95.93 894 HIS E N 1
ATOM 7611 C CA . HIS B 1 894 ? 178.919 207.021 164.777 1.00 95.93 894 HIS E CA 1
ATOM 7612 C C . HIS B 1 894 ? 179.386 205.613 164.437 1.00 95.93 894 HIS E C 1
ATOM 7613 O O . HIS B 1 894 ? 179.341 204.714 165.282 1.00 95.93 894 HIS E O 1
ATOM 7620 N N . LEU B 1 895 ? 179.851 205.404 163.206 1.00 94.35 895 LEU E N 1
ATOM 7621 C CA . LEU B 1 895 ? 180.433 204.112 162.869 1.00 94.35 895 LEU E CA 1
ATOM 7622 C C . LEU B 1 895 ? 181.810 203.930 163.487 1.00 94.35 895 LEU E C 1
ATOM 7623 O O . LEU B 1 895 ? 182.238 202.792 163.695 1.00 94.35 895 LEU E O 1
ATOM 7628 N N . ALA B 1 896 ? 182.500 205.021 163.808 1.00 94.19 896 ALA E N 1
ATOM 7629 C CA . ALA B 1 896 ? 183.840 204.934 164.370 1.00 94.19 896 ALA E CA 1
ATOM 7630 C C . ALA B 1 896 ? 183.849 204.691 165.871 1.00 94.19 896 ALA E C 1
ATOM 7631 O O . ALA B 1 896 ? 184.925 204.479 166.438 1.00 94.19 896 ALA E O 1
ATOM 7633 N N . LEU B 1 897 ? 182.691 204.726 166.529 1.00 93.45 897 LEU E N 1
ATOM 7634 C CA . LEU B 1 897 ? 182.629 204.463 167.959 1.00 93.45 897 LEU E CA 1
ATOM 7635 C C . LEU B 1 897 ? 181.624 203.378 168.309 1.00 93.45 897 LEU E C 1
ATOM 7636 O O . LEU B 1 897 ? 181.308 203.202 169.491 1.00 93.45 897 LEU E O 1
ATOM 7641 N N . ASN B 1 898 ? 181.094 202.668 167.318 1.00 92.13 898 ASN E N 1
ATOM 7642 C CA . ASN B 1 898 ? 180.197 201.545 167.551 1.00 92.13 898 ASN E CA 1
ATOM 7643 C C . ASN B 1 898 ? 180.792 200.23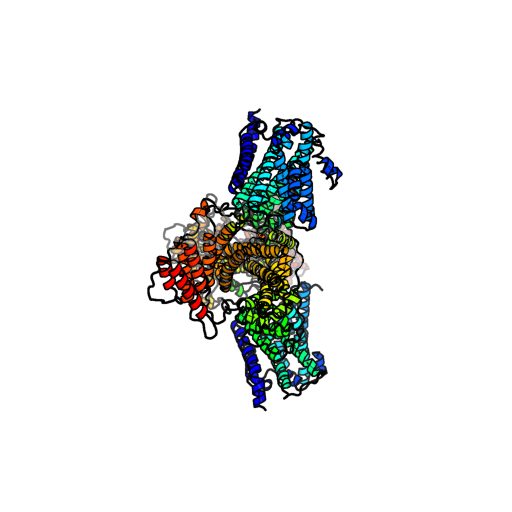1 167.074 1.00 92.13 898 ASN E C 1
ATOM 7644 O O . ASN B 1 898 ? 180.839 199.262 167.840 1.00 92.13 898 ASN E O 1
ATOM 7649 N N . ASP B 1 899 ? 181.252 200.170 165.826 1.00 88.15 899 ASP E N 1
ATOM 7650 C CA . ASP B 1 899 ? 181.886 198.982 165.266 1.00 88.15 899 ASP E CA 1
ATOM 7651 C C . ASP B 1 899 ? 183.335 199.303 164.942 1.00 88.15 899 ASP E C 1
ATOM 7652 O O . ASP B 1 899 ? 183.613 200.264 164.218 1.00 88.15 899 ASP E O 1
ATOM 7657 N N . ASN B 1 900 ? 184.255 198.487 165.453 1.00 85.22 900 ASN E N 1
ATOM 7658 C CA . ASN B 1 900 ? 185.664 198.677 165.136 1.00 85.22 900 ASN E CA 1
ATOM 7659 C C . ASN B 1 900 ? 186.062 198.026 163.820 1.00 85.22 900 ASN E C 1
ATOM 7660 O O . ASN B 1 900 ? 187.227 198.126 163.423 1.00 85.22 900 ASN E O 1
ATOM 7665 N N . SER B 1 901 ? 185.121 197.375 163.131 1.00 87.91 901 SER E N 1
ATOM 7666 C CA . SER B 1 901 ? 185.353 196.796 161.814 1.00 87.91 901 SER E CA 1
ATOM 7667 C C . SER B 1 901 ? 185.518 197.837 160.716 1.00 87.91 901 SER E C 1
ATOM 7668 O O . SER B 1 901 ? 185.916 197.476 159.605 1.00 87.91 901 SER E O 1
ATOM 7671 N N . SER B 1 902 ? 185.210 199.105 160.988 1.00 90.23 902 SER E N 1
ATOM 7672 C CA . SER B 1 902 ? 185.277 200.138 159.965 1.00 90.23 902 SER E CA 1
ATOM 7673 C C . SER B 1 902 ? 186.705 200.532 159.609 1.00 90.23 902 SER E C 1
ATOM 7674 O O . SER B 1 902 ? 186.907 201.214 158.601 1.00 90.23 902 SER E O 1
ATOM 7677 N N . PHE B 1 903 ? 187.697 200.146 160.407 1.00 91.11 903 PHE E N 1
ATOM 7678 C CA . PHE B 1 903 ? 189.088 200.448 160.097 1.00 91.11 903 PHE E CA 1
ATOM 7679 C C . PHE B 1 903 ? 189.810 199.267 159.460 1.00 91.11 903 PHE E C 1
ATOM 7680 O O . PHE B 1 903 ? 191.008 199.077 159.690 1.00 91.11 903 PHE E O 1
ATOM 7688 N N . ASP B 1 904 ? 189.103 198.468 158.659 1.00 89.83 904 ASP E N 1
ATOM 7689 C CA . ASP B 1 904 ? 189.718 197.287 158.062 1.00 89.83 904 ASP E CA 1
ATOM 7690 C C . ASP B 1 904 ? 190.441 197.616 156.762 1.00 89.83 904 ASP E C 1
ATOM 7691 O O . ASP B 1 904 ? 191.649 197.388 156.636 1.00 89.83 904 ASP E O 1
ATOM 7696 N N . ILE B 1 905 ? 189.725 198.172 155.788 1.00 87.62 905 ILE E N 1
ATOM 7697 C CA . ILE B 1 905 ? 190.224 198.214 154.418 1.00 87.62 905 ILE E CA 1
ATOM 7698 C C . ILE B 1 905 ? 191.061 199.459 154.166 1.00 87.62 905 ILE E C 1
ATOM 7699 O O . ILE B 1 905 ? 191.536 199.681 153.046 1.00 87.62 905 ILE E O 1
ATOM 7704 N N . ILE B 1 906 ? 191.260 200.271 155.200 1.00 89.69 906 ILE E N 1
ATOM 7705 C CA . ILE B 1 906 ? 192.072 201.477 155.089 1.00 89.69 906 ILE E CA 1
ATOM 7706 C C . ILE B 1 906 ? 193.537 201.063 155.049 1.00 89.69 906 ILE E C 1
ATOM 7707 O O . ILE B 1 906 ? 194.041 200.425 155.976 1.00 89.69 906 ILE E O 1
ATOM 7712 N N . ASP B 1 907 ? 194.220 201.421 153.969 1.00 88.75 907 ASP E N 1
ATOM 7713 C CA . ASP B 1 907 ? 195.651 201.198 153.844 1.00 88.75 907 ASP E CA 1
ATOM 7714 C C . ASP B 1 907 ? 196.394 202.392 154.435 1.00 88.75 907 ASP E C 1
ATOM 7715 O O . ASP B 1 907 ? 195.825 203.214 155.157 1.00 88.75 907 ASP E O 1
ATOM 7720 N N . GLU B 1 908 ? 197.689 202.489 154.136 1.00 89.08 908 GLU E N 1
ATOM 7721 C CA . GLU B 1 908 ? 198.485 203.617 154.608 1.00 89.08 908 GLU E CA 1
ATOM 7722 C C . GLU B 1 908 ? 198.102 204.909 153.897 1.00 89.08 908 GLU E C 1
ATOM 7723 O O . GLU B 1 908 ? 197.904 205.947 154.540 1.00 89.08 908 GLU E O 1
ATOM 7729 N N . ASP B 1 909 ? 197.983 204.860 152.570 1.00 89.99 909 ASP E N 1
ATOM 7730 C CA . ASP B 1 909 ? 197.724 206.069 151.796 1.00 89.99 909 ASP E CA 1
ATOM 7731 C C . ASP B 1 909 ? 196.280 206.524 151.945 1.00 89.99 909 ASP E C 1
ATOM 7732 O O . ASP B 1 909 ? 195.992 207.724 151.882 1.00 89.99 909 ASP E O 1
ATOM 7737 N N . HIS B 1 910 ? 195.360 205.569 152.113 1.00 91.45 910 HIS E N 1
ATOM 7738 C CA . HIS B 1 910 ? 193.968 205.893 152.413 1.00 91.45 910 HIS E CA 1
ATOM 7739 C C . HIS B 1 910 ? 193.851 206.590 153.758 1.00 91.45 910 HIS E C 1
ATOM 7740 O O . HIS B 1 910 ? 193.065 207.530 153.918 1.00 91.45 910 HIS E O 1
ATOM 7747 N N . LEU B 1 911 ? 194.633 206.136 154.735 1.00 93.73 911 LEU E N 1
ATOM 7748 C CA . LEU B 1 911 ? 194.722 206.826 156.013 1.00 93.73 911 LEU E CA 1
ATOM 7749 C C . LEU B 1 911 ? 195.386 208.187 155.858 1.00 93.73 911 LEU E C 1
ATOM 7750 O O . LEU B 1 911 ? 194.967 209.168 156.484 1.00 93.73 911 LEU E O 1
ATOM 7755 N N . ARG B 1 912 ? 196.421 208.267 155.018 1.00 94.53 912 ARG E N 1
ATOM 7756 C CA . ARG B 1 912 ? 197.118 209.534 154.822 1.00 94.53 912 ARG E CA 1
ATOM 7757 C C . ARG B 1 912 ? 196.289 210.514 154.007 1.00 94.53 912 ARG E C 1
ATOM 7758 O O . ARG B 1 912 ? 196.468 211.730 154.133 1.00 94.53 912 ARG E O 1
ATOM 7766 N N . SER B 1 913 ? 195.373 210.015 153.182 1.00 94.01 913 SER E N 1
ATOM 7767 C CA . SER B 1 913 ? 194.497 210.914 152.439 1.00 94.01 913 SER E CA 1
ATOM 7768 C C . SER B 1 913 ? 193.348 211.409 153.305 1.00 94.01 913 SER E C 1
ATOM 7769 O O . SER B 1 913 ? 193.017 212.600 153.291 1.00 94.01 913 SER E O 1
ATOM 7772 N N . SER B 1 914 ? 192.721 210.498 154.049 1.00 95.74 914 SER E N 1
ATOM 7773 C CA . SER B 1 914 ? 191.509 210.835 154.784 1.00 95.74 914 SER E CA 1
ATOM 7774 C C . SER B 1 914 ? 191.815 211.718 155.983 1.00 95.74 914 SER E C 1
ATOM 7775 O O . SER B 1 914 ? 191.154 212.737 156.199 1.00 95.74 914 SER E O 1
ATOM 7778 N N . MET B 1 915 ? 192.846 211.364 156.752 1.00 96.62 915 MET E N 1
ATOM 7779 C CA . MET B 1 915 ? 193.085 212.063 158.008 1.00 96.62 915 MET E CA 1
ATOM 7780 C C . MET B 1 915 ? 193.733 213.425 157.788 1.00 96.62 915 MET E C 1
ATOM 7781 O O . MET B 1 915 ? 193.688 214.281 158.679 1.00 96.62 915 MET E O 1
ATOM 7786 N N . SER B 1 916 ? 194.325 213.656 156.614 1.00 96.62 916 SER E N 1
ATOM 7787 C CA . SER B 1 916 ? 194.869 214.977 156.327 1.00 96.62 916 SER E CA 1
ATOM 7788 C C . SER B 1 916 ? 193.757 215.984 156.063 1.00 96.62 916 SER E C 1
ATOM 7789 O O . SER B 1 916 ? 193.868 217.156 156.441 1.00 96.62 916 SER E O 1
ATOM 7792 N N . ALA B 1 917 ? 192.674 215.540 155.422 1.00 96.68 917 ALA E N 1
ATOM 7793 C CA . ALA B 1 917 ? 191.584 216.449 155.081 1.00 96.68 917 ALA E CA 1
ATOM 7794 C C . ALA B 1 917 ? 190.781 216.834 156.314 1.00 96.68 917 ALA E C 1
ATOM 7795 O O . ALA B 1 917 ? 190.178 217.913 156.359 1.00 96.68 917 ALA E O 1
ATOM 7797 N N . ILE B 1 918 ? 190.758 215.955 157.320 1.00 97.52 918 ILE E N 1
ATOM 7798 C CA . ILE B 1 918 ? 190.113 216.248 158.593 1.00 97.52 918 ILE E CA 1
ATOM 7799 C C . ILE B 1 918 ? 190.831 217.376 159.313 1.00 97.52 918 ILE E C 1
ATOM 7800 O O . ILE B 1 918 ? 190.187 218.233 159.931 1.00 97.52 918 ILE E O 1
ATOM 7805 N N . ALA B 1 919 ? 192.161 217.414 159.208 1.00 96.48 919 ALA E N 1
ATOM 7806 C CA . ALA B 1 919 ? 192.936 218.511 159.777 1.00 96.48 919 ALA E CA 1
ATOM 7807 C C . ALA B 1 919 ? 192.672 219.822 159.051 1.00 96.48 919 ALA E C 1
ATOM 7808 O O . ALA B 1 919 ? 192.756 220.896 159.656 1.00 96.48 919 ALA E O 1
ATOM 7810 N N . LYS B 1 920 ? 192.374 219.757 157.751 1.00 95.75 920 LYS E N 1
ATOM 7811 C CA . LYS B 1 920 ? 191.992 220.959 157.016 1.00 95.75 920 LYS E CA 1
ATOM 7812 C C . LYS B 1 920 ? 190.640 221.477 157.484 1.00 95.75 920 LYS E C 1
ATOM 7813 O O . LYS B 1 920 ? 190.419 222.691 157.552 1.00 95.75 920 LYS E O 1
ATOM 7819 N N . VAL B 1 921 ? 189.718 220.562 157.799 1.00 96.82 921 VAL E N 1
ATOM 7820 C CA . VAL B 1 921 ? 188.479 220.946 158.466 1.00 96.82 921 VAL E CA 1
ATOM 7821 C C . VAL B 1 921 ? 188.782 221.486 159.855 1.00 96.82 921 VAL E C 1
ATOM 7822 O O . VAL B 1 921 ? 188.217 222.499 160.285 1.00 96.82 921 VAL E O 1
ATOM 7826 N N . SER B 1 922 ? 189.720 220.846 160.556 1.00 96.19 922 SER E N 1
ATOM 7827 C CA . SER B 1 922 ? 190.182 221.356 161.839 1.00 96.19 922 SER E CA 1
ATOM 7828 C C . SER B 1 922 ? 190.976 222.647 161.697 1.00 96.19 922 SER E C 1
ATOM 7829 O O . SER B 1 922 ? 191.022 223.440 162.644 1.00 96.19 922 SER E O 1
ATOM 7832 N N . CYS B 1 923 ? 191.599 222.878 160.543 1.00 95.04 923 CYS E N 1
ATOM 7833 C CA . CYS B 1 923 ? 192.172 224.190 160.287 1.00 95.04 923 CYS E CA 1
ATOM 7834 C C . CYS B 1 923 ? 191.086 225.227 160.043 1.00 95.04 923 CYS E C 1
ATOM 7835 O O . CYS B 1 923 ? 191.162 226.339 160.577 1.00 95.04 923 CYS E O 1
ATOM 7838 N N . MET B 1 924 ? 190.060 224.872 159.269 1.00 94.84 924 MET E N 1
ATOM 7839 C CA . MET B 1 924 ? 189.048 225.832 158.841 1.00 94.84 924 MET E CA 1
ATOM 7840 C C . MET B 1 924 ? 188.101 226.204 159.974 1.00 94.84 924 MET E C 1
ATOM 7841 O O . MET B 1 924 ? 187.734 227.372 160.131 1.00 94.84 924 MET E O 1
ATOM 7846 N N . LEU B 1 925 ? 187.708 225.221 160.786 1.00 95.74 925 LEU E N 1
ATOM 7847 C CA . LEU B 1 925 ? 186.743 225.483 161.848 1.00 95.74 925 LEU E CA 1
ATOM 7848 C C . LEU B 1 925 ? 187.358 226.189 163.046 1.00 95.74 925 LEU E C 1
ATOM 7849 O O . LEU B 1 925 ? 186.622 226.563 163.965 1.00 95.74 925 LEU E O 1
ATOM 7854 N N . HIS B 1 926 ? 188.682 226.352 163.071 1.00 94.45 926 HIS E N 1
ATOM 7855 C CA . HIS B 1 926 ? 189.349 226.958 164.217 1.00 94.45 926 HIS E CA 1
ATOM 7856 C C . HIS B 1 926 ? 189.026 228.438 164.352 1.00 94.45 926 HIS E C 1
ATOM 7857 O O . HIS B 1 926 ? 188.964 228.958 165.470 1.00 94.45 926 HIS E O 1
ATOM 7864 N N . VAL B 1 927 ? 188.791 229.123 163.233 1.00 92.24 927 VAL E N 1
ATOM 7865 C CA . VAL B 1 927 ? 188.582 230.568 163.272 1.00 92.24 927 VAL E CA 1
ATOM 7866 C C . VAL B 1 927 ? 187.198 230.897 163.819 1.00 92.24 927 VAL E C 1
ATOM 7867 O O . VAL B 1 927 ? 186.964 231.998 164.332 1.00 92.24 927 VAL E O 1
ATOM 7871 N N . ALA B 1 928 ? 186.257 229.954 163.705 1.00 91.66 928 ALA E N 1
ATOM 7872 C CA . ALA B 1 928 ? 184.915 230.155 164.245 1.00 91.66 928 ALA E CA 1
ATOM 7873 C C . ALA B 1 928 ? 184.925 230.213 165.766 1.00 91.66 928 ALA E C 1
ATOM 7874 O O . ALA B 1 928 ? 184.235 231.040 166.373 1.00 91.66 928 ALA E O 1
ATOM 7876 N N . ALA B 1 929 ? 185.710 229.342 166.400 1.00 90.44 929 ALA E N 1
ATOM 7877 C CA . ALA B 1 929 ? 185.897 229.440 167.844 1.00 90.44 929 ALA E CA 1
ATOM 7878 C C . ALA B 1 929 ? 186.725 230.666 168.205 1.00 90.44 929 ALA E C 1
ATOM 7879 O O . ALA B 1 929 ? 186.537 231.262 169.272 1.00 90.44 929 ALA E O 1
ATOM 7881 N N . MET B 1 930 ? 187.648 231.052 167.321 1.00 89.14 930 MET E N 1
ATOM 7882 C CA . MET B 1 930 ? 188.387 232.296 167.498 1.00 89.14 930 MET E CA 1
ATOM 7883 C C . MET B 1 930 ? 187.471 233.504 167.365 1.00 89.14 930 MET E C 1
ATOM 7884 O O . MET B 1 930 ? 187.704 234.544 167.991 1.00 89.14 930 MET E O 1
ATOM 7889 N N . TYR B 1 931 ? 186.434 233.387 166.536 1.00 87.44 931 TYR E N 1
ATOM 7890 C CA . TYR B 1 931 ? 185.456 234.459 166.397 1.00 87.44 931 TYR E CA 1
ATOM 7891 C C . TYR B 1 931 ? 184.625 234.609 167.662 1.00 87.44 931 TYR E C 1
ATOM 7892 O O . TYR B 1 931 ? 184.235 235.721 168.037 1.00 87.44 931 TYR E O 1
ATOM 7901 N N . GLU B 1 932 ? 184.332 233.492 168.326 1.00 87.66 932 GLU E N 1
ATOM 7902 C CA . GLU B 1 932 ? 183.566 233.548 169.564 1.00 87.66 932 GLU E CA 1
ATOM 7903 C C . GLU B 1 932 ? 184.396 234.103 170.710 1.00 87.66 932 GLU E C 1
ATOM 7904 O O . GLU B 1 932 ? 183.852 234.656 171.673 1.00 87.66 932 GLU E O 1
ATOM 7910 N N . ASP B 1 933 ? 185.718 233.966 170.620 1.00 87.53 933 ASP E N 1
ATOM 7911 C CA . ASP B 1 933 ? 186.591 234.444 171.685 1.00 87.53 933 ASP E CA 1
ATOM 7912 C C . ASP B 1 933 ? 186.689 235.964 171.688 1.00 87.53 933 ASP E C 1
ATOM 7913 O O . ASP B 1 933 ? 187.009 236.567 172.719 1.00 87.53 933 ASP E O 1
ATOM 7918 N N . GLU B 1 934 ? 186.443 236.594 170.536 1.00 85.89 934 GLU E N 1
ATOM 7919 C CA . GLU B 1 934 ? 186.421 238.052 170.456 1.00 85.89 934 GLU E CA 1
ATOM 7920 C C . GLU B 1 934 ? 185.265 238.632 171.260 1.00 85.89 934 GLU E C 1
ATOM 7921 O O . GLU B 1 934 ? 185.396 239.685 171.894 1.00 85.89 934 GLU E O 1
ATOM 7927 N N . GLY B 1 935 ? 184.122 237.946 171.249 1.00 83.90 935 GLY E N 1
ATOM 7928 C CA . GLY B 1 935 ? 183.022 238.354 172.103 1.00 83.90 935 GLY E CA 1
ATOM 7929 C C . GLY B 1 935 ? 183.224 237.956 173.553 1.00 83.90 935 GLY E C 1
ATOM 7930 O O . GLY B 1 935 ? 182.566 238.494 174.449 1.00 83.90 935 GLY E O 1
ATOM 7931 N N . ARG B 1 936 ? 184.126 237.000 173.802 1.00 82.49 936 ARG E N 1
ATOM 7932 C CA . ARG B 1 936 ? 184.331 236.497 175.158 1.00 82.49 936 ARG E CA 1
ATOM 7933 C C . ARG B 1 936 ? 185.049 237.513 176.036 1.00 82.49 936 ARG E C 1
ATOM 7934 O O . ARG B 1 936 ? 184.723 237.659 177.219 1.00 82.49 936 ARG E O 1
ATOM 7942 N N . ILE B 1 937 ? 186.031 238.229 175.480 1.00 83.89 937 ILE E N 1
ATOM 7943 C CA . ILE B 1 937 ? 186.711 239.266 176.254 1.00 83.89 937 ILE E CA 1
ATOM 7944 C C . ILE B 1 937 ? 186.024 240.615 176.143 1.00 83.89 937 ILE E C 1
ATOM 7945 O O . ILE B 1 937 ? 186.505 241.598 176.720 1.00 83.89 937 ILE E O 1
ATOM 7950 N N . GLY B 1 938 ? 184.910 240.700 175.424 1.00 79.07 938 GLY E N 1
ATOM 7951 C CA . GLY B 1 938 ? 184.210 241.954 175.282 1.00 79.07 938 GLY E CA 1
ATOM 7952 C C . GLY B 1 938 ? 184.755 242.868 174.210 1.00 79.07 938 GLY E C 1
ATOM 7953 O O . GLY B 1 938 ? 184.351 244.038 174.158 1.00 79.07 938 GLY E O 1
ATOM 7954 N N . ILE B 1 939 ? 185.684 242.382 173.380 1.00 79.34 939 ILE E N 1
ATOM 7955 C CA . ILE B 1 939 ? 186.135 243.141 172.217 1.00 79.34 939 ILE E CA 1
ATOM 7956 C C . ILE B 1 939 ? 184.995 243.296 171.222 1.00 79.34 939 ILE E C 1
ATOM 7957 O O . ILE B 1 939 ? 184.800 244.366 170.633 1.00 79.34 939 ILE E O 1
ATOM 7962 N N . LEU B 1 940 ? 184.221 242.235 171.032 1.00 78.89 940 LEU E N 1
ATOM 7963 C CA . LEU B 1 940 ? 183.045 242.227 170.188 1.00 78.89 940 LEU E CA 1
ATOM 7964 C C . LEU B 1 940 ? 181.798 242.082 171.051 1.00 78.89 940 LEU E C 1
ATOM 7965 O O . LEU B 1 940 ? 181.867 241.509 172.143 1.00 78.89 940 LEU E O 1
ATOM 7970 N N . PRO B 1 941 ? 180.656 242.614 170.611 1.00 75.50 941 PRO E N 1
ATOM 7971 C CA . PRO B 1 941 ? 179.409 242.390 171.355 1.00 75.50 941 PRO E CA 1
ATOM 7972 C C . PRO B 1 941 ? 178.945 240.945 171.237 1.00 75.50 941 PRO E C 1
ATOM 7973 O O . PRO B 1 941 ? 179.050 240.328 170.175 1.00 75.50 941 PRO E O 1
ATOM 7977 N N . SER B 1 942 ? 178.449 240.408 172.346 1.00 76.33 942 SER E N 1
ATOM 7978 C CA . SER B 1 942 ? 177.940 239.049 172.355 1.00 76.33 942 SER E CA 1
ATOM 7979 C C . SER B 1 942 ? 176.591 238.984 171.641 1.00 76.33 942 SER E C 1
ATOM 7980 O O . SER B 1 942 ? 175.817 239.945 171.674 1.00 76.33 942 SER E O 1
ATOM 7983 N N . PRO B 1 943 ? 176.304 237.878 170.954 1.00 79.77 943 PRO E N 1
ATOM 7984 C CA . PRO B 1 943 ? 174.944 237.659 170.451 1.00 79.77 943 PRO E CA 1
ATOM 7985 C C . PRO B 1 943 ? 173.959 237.458 171.593 1.00 79.77 943 PRO E C 1
ATOM 7986 O O . PRO B 1 943 ? 174.301 236.921 172.648 1.00 79.77 943 PRO E O 1
ATOM 7990 N N . ALA B 1 944 ? 172.728 237.911 171.374 1.00 79.76 944 ALA E N 1
ATOM 7991 C CA . ALA B 1 944 ? 171.681 237.766 172.374 1.00 79.76 944 ALA E CA 1
ATOM 7992 C C . ALA B 1 944 ? 171.202 236.323 172.446 1.00 79.76 944 ALA E C 1
ATOM 7993 O O . ALA B 1 944 ? 171.353 235.552 171.495 1.00 79.76 944 ALA E O 1
ATOM 7995 N N . ASN B 1 945 ? 170.645 235.952 173.595 1.00 78.50 945 ASN E N 1
ATOM 7996 C CA . ASN B 1 945 ? 170.088 234.616 173.759 1.00 78.50 945 ASN E CA 1
ATOM 7997 C C . ASN B 1 945 ? 168.778 234.485 172.991 1.00 78.50 945 ASN E C 1
ATOM 7998 O O . ASN B 1 945 ? 167.971 235.416 172.941 1.00 78.50 945 ASN E O 1
ATOM 8003 N N . GLY B 1 946 ? 168.572 233.317 172.382 1.00 80.92 946 GLY E N 1
ATOM 8004 C CA . GLY B 1 946 ? 167.406 233.069 171.564 1.00 80.92 946 GLY E CA 1
ATOM 8005 C C . GLY B 1 946 ? 167.503 233.585 170.148 1.00 80.92 946 GLY E C 1
ATOM 8006 O O . GLY B 1 946 ? 166.566 233.381 169.366 1.00 80.92 946 GLY E O 1
ATOM 8007 N N . SER B 1 947 ? 168.599 234.243 169.792 1.00 87.46 947 SER E N 1
ATOM 8008 C CA . SER B 1 947 ? 168.799 234.801 168.469 1.00 87.46 947 SER E CA 1
ATOM 8009 C C . SER B 1 947 ? 169.131 233.702 167.467 1.00 87.46 947 SER E C 1
ATOM 8010 O O . SER B 1 947 ? 169.547 232.606 167.851 1.00 87.46 947 SER E O 1
ATOM 8013 N N . PRO B 1 948 ? 168.934 233.964 166.169 1.00 87.61 948 PRO E N 1
ATOM 8014 C CA . PRO B 1 948 ? 169.588 233.121 165.158 1.00 87.61 948 PRO E CA 1
ATOM 8015 C C . PRO B 1 948 ? 171.101 233.169 165.222 1.00 87.61 948 PRO E C 1
ATOM 8016 O O . PRO B 1 948 ? 171.740 232.188 164.836 1.00 87.61 948 PRO E O 1
ATOM 8020 N N . GLN B 1 949 ? 171.686 234.283 165.679 1.00 89.52 949 GLN E N 1
ATOM 8021 C CA . GLN B 1 949 ? 173.131 234.372 165.875 1.00 89.52 949 GLN E CA 1
ATOM 8022 C C . GLN B 1 949 ? 173.616 233.392 166.935 1.00 89.52 949 GLN E C 1
ATOM 8023 O O . GLN B 1 949 ? 174.685 232.787 166.795 1.00 89.52 949 GLN E O 1
ATOM 8029 N N . LYS B 1 950 ? 172.847 233.241 168.016 1.00 90.69 950 LYS E N 1
ATOM 8030 C CA . LYS B 1 950 ? 173.208 232.294 169.065 1.00 90.69 950 LYS E CA 1
ATOM 8031 C C . LYS B 1 950 ? 173.081 230.853 168.582 1.00 90.69 950 LYS E C 1
ATOM 8032 O O . LYS B 1 950 ? 173.961 230.024 168.844 1.00 90.69 950 LYS E O 1
ATOM 8038 N N . SER B 1 951 ? 172.009 230.548 167.847 1.00 91.54 951 SER E N 1
ATOM 8039 C CA . SER B 1 951 ? 171.779 229.179 167.397 1.00 91.54 951 SER E CA 1
ATOM 8040 C C . SER B 1 951 ? 172.733 228.790 166.279 1.00 91.54 951 SER E C 1
ATOM 8041 O O . SER B 1 951 ? 173.037 227.606 166.100 1.00 91.54 951 SER E O 1
ATOM 8044 N N . PHE B 1 952 ? 173.188 229.771 165.502 1.00 92.98 952 PHE E N 1
ATOM 8045 C CA . PHE B 1 952 ? 174.197 229.511 164.485 1.00 92.98 952 PHE E CA 1
ATOM 8046 C C . PHE B 1 952 ? 175.531 229.152 165.121 1.00 92.98 952 PHE E C 1
ATOM 8047 O O . PHE B 1 952 ? 176.239 228.262 164.638 1.00 92.98 952 PHE E O 1
ATOM 8055 N N . LEU B 1 953 ? 175.881 229.832 166.216 1.00 92.65 953 LEU E N 1
ATOM 8056 C CA . LEU B 1 953 ? 177.206 229.678 166.806 1.00 92.65 953 LEU E CA 1
ATOM 8057 C C . LEU B 1 953 ? 177.361 228.344 167.517 1.00 92.65 953 LEU E C 1
ATOM 8058 O O . LEU B 1 953 ? 178.381 227.664 167.355 1.00 92.65 953 LEU E O 1
ATOM 8063 N N . ASN B 1 954 ? 176.362 227.953 168.308 1.00 93.20 954 ASN E N 1
ATOM 8064 C CA . ASN B 1 954 ? 176.487 226.723 169.078 1.00 93.20 954 ASN E CA 1
ATOM 8065 C C . ASN B 1 954 ? 176.329 225.492 168.198 1.00 93.20 954 ASN E C 1
ATOM 8066 O O . ASN B 1 954 ? 176.820 224.413 168.549 1.00 93.20 954 ASN E O 1
ATOM 8071 N N . LYS B 1 955 ? 175.649 225.636 167.060 1.00 94.43 955 LYS E N 1
ATOM 8072 C CA . LYS B 1 955 ? 175.642 224.574 166.063 1.00 94.43 955 LYS E CA 1
ATOM 8073 C C . LYS B 1 955 ? 177.026 224.395 165.460 1.00 94.43 955 LYS E C 1
ATOM 8074 O O . LYS B 1 955 ? 177.451 223.273 165.168 1.00 94.43 955 LYS E O 1
ATOM 8080 N N . LEU B 1 956 ? 177.752 225.495 165.277 1.00 95.63 956 LEU E N 1
ATOM 8081 C CA . LEU B 1 956 ? 179.149 225.376 164.895 1.00 95.63 956 LEU E CA 1
ATOM 8082 C C . LEU B 1 956 ? 180.005 224.812 166.019 1.00 95.63 956 LEU E C 1
ATOM 8083 O O . LEU B 1 956 ? 181.017 224.163 165.737 1.00 95.63 956 LEU E O 1
ATOM 8088 N N . GLN B 1 957 ? 179.621 225.031 167.279 1.00 94.37 957 GLN E N 1
ATOM 8089 C CA . GLN B 1 957 ? 180.366 224.443 168.385 1.00 94.37 957 GLN E CA 1
ATOM 8090 C C . GLN B 1 957 ? 180.171 222.934 168.430 1.00 94.37 957 GLN E C 1
ATOM 8091 O O . GLN B 1 957 ? 181.140 222.174 168.524 1.00 94.37 957 GLN E O 1
ATOM 8097 N N . GLU B 1 958 ? 178.929 222.477 168.291 1.00 95.60 958 GLU E N 1
ATOM 8098 C CA . GLU B 1 958 ? 178.641 221.049 168.335 1.00 95.60 958 GLU E CA 1
ATOM 8099 C C . GLU B 1 958 ? 179.059 220.324 167.064 1.00 95.60 958 GLU E C 1
ATOM 8100 O O . GLU B 1 958 ? 179.088 219.091 167.050 1.00 95.60 958 GLU E O 1
ATOM 8106 N N . MET B 1 959 ? 179.381 221.061 166.004 1.00 96.82 959 MET E N 1
ATOM 8107 C CA . MET B 1 959 ? 180.001 220.494 164.822 1.00 96.82 959 MET E CA 1
ATOM 8108 C C . MET B 1 959 ? 181.510 220.382 164.957 1.00 96.82 959 MET E C 1
ATOM 8109 O O . MET B 1 959 ? 182.074 219.356 164.560 1.00 96.82 959 MET E O 1
ATOM 8114 N N . GLN B 1 960 ? 182.156 221.380 165.572 1.00 95.91 960 GLN E N 1
ATOM 8115 C CA . GLN B 1 960 ? 183.611 221.415 165.683 1.00 95.91 960 GLN E CA 1
ATOM 8116 C C . GLN B 1 960 ? 184.134 220.324 166.607 1.00 95.91 960 GLN E C 1
ATOM 8117 O O . GLN B 1 960 ? 185.148 219.683 166.309 1.00 95.91 960 GLN E O 1
ATOM 8123 N N . VAL B 1 961 ? 183.448 220.101 167.725 1.00 96.68 961 VAL E N 1
ATOM 8124 C CA . VAL B 1 961 ? 183.831 219.047 168.657 1.00 96.68 961 VAL E CA 1
ATOM 8125 C C . VAL B 1 961 ? 183.582 217.678 168.041 1.00 96.68 961 VAL E C 1
ATOM 8126 O O . VAL B 1 961 ? 184.379 216.744 168.218 1.00 96.68 961 VAL E O 1
ATOM 8130 N N . ARG B 1 962 ? 182.488 217.553 167.288 1.00 96.98 962 ARG E N 1
ATOM 8131 C CA . ARG B 1 962 ? 182.124 216.297 166.650 1.00 96.98 962 ARG E CA 1
ATOM 8132 C C . ARG B 1 962 ? 183.138 215.865 165.605 1.00 96.98 962 ARG E C 1
ATOM 8133 O O . ARG B 1 962 ? 183.491 214.682 165.551 1.00 96.98 962 ARG E O 1
ATOM 8141 N N . THR B 1 963 ? 183.650 216.800 164.816 1.00 97.69 963 THR E N 1
ATOM 8142 C CA . THR B 1 963 ? 184.673 216.469 163.838 1.00 97.69 963 THR E CA 1
ATOM 8143 C C . THR B 1 963 ? 186.015 216.187 164.495 1.00 97.69 963 THR E C 1
ATOM 8144 O O . THR B 1 963 ? 186.784 215.363 163.990 1.00 97.69 963 THR E O 1
ATOM 8148 N N . TRP B 1 964 ? 186.306 216.854 165.616 1.00 97.53 964 TRP E N 1
ATOM 8149 C CA . TRP B 1 964 ? 187.568 216.635 166.319 1.00 97.53 964 TRP E CA 1
ATOM 8150 C C . TRP B 1 964 ? 187.628 215.253 166.944 1.00 97.53 964 TRP E C 1
ATOM 8151 O O . TRP B 1 964 ? 188.710 214.677 167.102 1.00 97.53 964 TRP E O 1
ATOM 8162 N N . SER B 1 965 ? 186.471 214.708 167.304 1.00 96.89 965 SER E N 1
ATOM 8163 C CA . SER B 1 965 ? 186.418 213.360 167.845 1.00 96.89 965 SER E CA 1
ATOM 8164 C C . SER B 1 965 ? 186.687 212.317 166.773 1.00 96.89 965 SER E C 1
ATOM 8165 O O . SER B 1 965 ? 187.156 211.216 167.082 1.00 96.89 965 SER E O 1
ATOM 8168 N N . LEU B 1 966 ? 186.394 212.640 165.514 1.00 97.25 966 LEU E N 1
ATOM 8169 C CA . LEU B 1 966 ? 186.715 211.730 164.421 1.00 97.25 966 LEU E CA 1
ATOM 8170 C C . LEU B 1 966 ? 188.218 211.646 164.202 1.00 97.25 966 LEU E C 1
ATOM 8171 O O . LEU B 1 966 ? 188.733 210.608 163.767 1.00 97.25 966 LEU E O 1
ATOM 8176 N N . GLN B 1 967 ? 188.934 212.729 164.515 1.00 97.04 967 GLN E N 1
ATOM 8177 C CA . GLN B 1 967 ? 190.387 212.764 164.377 1.00 97.04 967 GLN E CA 1
ATOM 8178 C C . GLN B 1 967 ? 191.063 211.810 165.349 1.00 97.04 967 GLN E C 1
ATOM 8179 O O . GLN B 1 967 ? 192.111 211.231 165.044 1.00 97.04 967 GLN E O 1
ATOM 8185 N N . TYR B 1 968 ? 190.459 211.623 166.523 1.00 96.66 968 TYR E N 1
ATOM 8186 C CA . TYR B 1 968 ? 191.029 210.727 167.520 1.00 96.66 968 TYR E CA 1
ATOM 8187 C C . TYR B 1 968 ? 190.897 209.271 167.101 1.00 96.66 968 TYR E C 1
ATOM 8188 O O . TYR B 1 968 ? 191.750 208.442 167.437 1.00 96.66 968 TYR E O 1
ATOM 8197 N N . THR B 1 969 ? 189.830 208.941 166.374 1.00 95.08 969 THR E N 1
ATOM 8198 C CA . THR B 1 969 ? 189.617 207.563 165.948 1.00 95.08 969 THR E CA 1
ATOM 8199 C C . THR B 1 969 ? 190.603 207.138 164.868 1.00 95.08 969 THR E C 1
ATOM 8200 O O . THR B 1 969 ? 191.093 206.004 164.892 1.00 95.08 969 THR E O 1
ATOM 8204 N N . MET B 1 970 ? 190.910 208.023 163.922 1.00 95.26 970 MET E N 1
ATOM 8205 C CA . MET B 1 970 ? 191.894 207.695 162.899 1.00 95.26 970 MET E CA 1
ATOM 8206 C C . MET B 1 970 ? 193.308 207.674 163.456 1.00 95.26 970 MET E C 1
ATOM 8207 O O . MET B 1 970 ? 194.117 206.830 163.055 1.00 95.26 970 MET E O 1
ATOM 8212 N N . LEU B 1 971 ? 193.612 208.579 164.388 1.00 94.75 971 LEU E N 1
ATOM 8213 C CA . LEU B 1 971 ? 194.937 208.629 164.986 1.00 94.75 971 LEU E CA 1
ATOM 8214 C C . LEU B 1 971 ? 195.202 207.453 165.913 1.00 94.75 971 LEU E C 1
ATOM 8215 O O . LEU B 1 971 ? 196.359 207.057 166.064 1.00 94.75 971 LEU E O 1
ATOM 8220 N N . LYS B 1 972 ? 194.161 206.868 166.504 1.00 94.54 972 LYS E N 1
ATOM 8221 C CA . LYS B 1 972 ? 194.342 205.705 167.363 1.00 94.54 972 LYS E CA 1
ATOM 8222 C C . LYS B 1 972 ? 194.719 204.476 166.548 1.00 94.54 972 LYS E C 1
ATOM 8223 O O . LYS B 1 972 ? 195.629 203.726 166.914 1.00 94.54 972 LYS E O 1
ATOM 8229 N N . VAL B 1 973 ? 194.023 204.257 165.432 1.00 92.25 973 VAL E N 1
ATOM 8230 C CA . VAL B 1 973 ? 194.342 203.134 164.557 1.00 92.25 973 VAL E CA 1
ATOM 8231 C C . VAL B 1 973 ? 195.646 203.394 163.812 1.00 92.25 973 VAL E C 1
ATOM 8232 O O . VAL B 1 973 ? 196.421 202.464 163.548 1.00 92.25 973 VAL E O 1
ATOM 8236 N N . GLY B 1 974 ? 195.933 204.657 163.505 1.00 92.18 974 GLY E N 1
ATOM 8237 C CA . GLY B 1 974 ? 197.163 205.009 162.820 1.00 92.18 974 GLY E CA 1
ATOM 8238 C C . GLY B 1 974 ? 198.421 204.922 163.663 1.00 92.18 974 GLY E C 1
ATOM 8239 O O . GLY B 1 974 ? 199.493 204.661 163.108 1.00 92.18 974 GLY E O 1
ATOM 8240 N N . ILE B 1 975 ? 198.324 205.148 164.969 1.00 93.70 975 ILE E N 1
ATOM 8241 C CA . ILE B 1 975 ? 199.467 204.957 165.855 1.00 93.70 975 ILE E CA 1
ATOM 8242 C C . ILE B 1 975 ? 199.822 203.482 165.975 1.00 93.70 975 ILE E C 1
ATOM 8243 O O . ILE B 1 975 ? 200.998 203.107 165.903 1.00 93.70 975 ILE E O 1
ATOM 8248 N N . ASN B 1 976 ? 198.801 202.633 166.068 1.00 91.10 976 ASN E N 1
ATOM 8249 C CA . ASN B 1 976 ? 198.995 201.201 165.933 1.00 91.10 976 ASN E CA 1
ATOM 8250 C C . ASN B 1 976 ? 199.387 200.849 164.500 1.00 91.10 976 ASN E C 1
ATOM 8251 O O . ASN B 1 976 ? 199.233 201.647 163.572 1.00 91.10 976 ASN E O 1
ATOM 8256 N N . GLN B 1 977 ? 199.939 199.636 164.358 1.00 88.56 977 GLN E N 1
ATOM 8257 C CA . GLN B 1 977 ? 200.671 199.032 163.234 1.00 88.56 977 GLN E CA 1
ATOM 8258 C C . GLN B 1 977 ? 202.033 199.674 162.979 1.00 88.56 977 GLN E C 1
ATOM 8259 O O . GLN B 1 977 ? 202.741 199.228 162.073 1.00 88.56 977 GLN E O 1
ATOM 8265 N N . HIS B 1 978 ? 202.418 200.711 163.723 1.00 90.49 978 HIS E N 1
ATOM 8266 C CA . HIS B 1 978 ? 203.745 201.306 163.629 1.00 90.49 978 HIS E CA 1
ATOM 8267 C C . HIS B 1 978 ? 204.305 201.570 165.023 1.00 90.49 978 HIS E C 1
ATOM 8268 O O . HIS B 1 978 ? 204.440 202.735 165.415 1.00 90.49 978 HIS E O 1
ATOM 8275 N N . PRO B 1 979 ? 204.650 200.535 165.799 1.00 86.65 979 PRO E N 1
ATOM 8276 C CA . PRO B 1 979 ? 205.076 200.790 167.185 1.00 86.65 979 PRO E CA 1
ATOM 8277 C C . PRO B 1 979 ? 206.498 201.301 167.296 1.00 86.65 979 PRO E C 1
ATOM 8278 O O . PRO B 1 979 ? 206.898 201.766 168.369 1.00 86.65 979 PRO E O 1
ATOM 8282 N N . ASP B 1 980 ? 207.286 201.187 166.225 1.00 88.51 980 ASP E N 1
ATOM 8283 C CA . ASP B 1 980 ? 208.611 201.793 166.198 1.00 88.51 980 ASP E CA 1
ATOM 8284 C C . ASP B 1 980 ? 208.522 203.311 166.200 1.00 88.51 980 ASP E C 1
ATOM 8285 O O . ASP B 1 980 ? 209.350 203.985 166.822 1.00 88.51 980 ASP E O 1
ATOM 8290 N N . ILE B 1 981 ? 207.527 203.861 165.505 1.00 93.17 981 ILE E N 1
ATOM 8291 C CA . ILE B 1 981 ? 207.286 205.295 165.528 1.00 93.17 981 ILE E CA 1
ATOM 8292 C C . ILE B 1 981 ? 206.727 205.735 166.873 1.00 93.17 981 ILE E C 1
ATOM 8293 O O . ILE B 1 981 ? 207.034 206.842 167.338 1.00 93.17 981 ILE E O 1
ATOM 8298 N N . PHE B 1 982 ? 205.9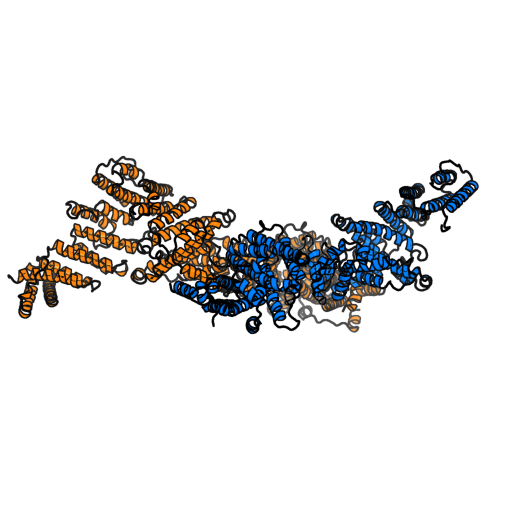51 204.878 167.530 1.00 92.36 982 PHE E N 1
ATOM 8299 C CA . PHE B 1 982 ? 205.233 205.221 168.755 1.00 92.36 982 PHE E CA 1
ATOM 8300 C C . PHE B 1 982 ? 205.620 204.216 169.829 1.00 92.36 982 PHE E C 1
ATOM 8301 O O . PHE B 1 982 ? 204.935 203.202 170.023 1.00 92.36 982 PHE E O 1
ATOM 8309 N N . PRO B 1 983 ? 206.735 204.450 170.527 1.00 90.61 983 PRO E N 1
ATOM 8310 C CA . PRO B 1 983 ? 207.152 203.513 171.581 1.00 90.61 983 PRO E CA 1
ATOM 8311 C C . PRO B 1 983 ? 206.261 203.544 172.808 1.00 90.61 983 PRO E C 1
ATOM 8312 O O . PRO B 1 983 ? 206.197 202.544 173.532 1.00 90.61 983 PRO E O 1
ATOM 8316 N N . LYS B 1 984 ? 205.567 204.649 173.062 1.00 91.96 984 LYS E N 1
ATOM 8317 C CA . LYS B 1 984 ? 204.681 204.784 174.217 1.00 91.96 984 LYS E CA 1
ATOM 8318 C C . LYS B 1 984 ? 203.319 205.246 173.721 1.00 91.96 984 LYS E C 1
ATOM 8319 O O . LYS B 1 984 ? 202.994 206.440 173.788 1.00 91.96 984 LYS E O 1
ATOM 8325 N N . PRO B 1 985 ? 202.493 204.322 173.215 1.00 92.81 985 PRO E N 1
ATOM 8326 C CA . PRO B 1 985 ? 201.202 204.728 172.637 1.00 92.81 985 PRO E CA 1
ATOM 8327 C C . PRO B 1 985 ? 200.178 205.172 173.662 1.00 92.81 985 PRO E C 1
ATOM 8328 O O . PRO B 1 985 ? 199.177 205.794 173.293 1.00 92.81 985 PRO E O 1
ATOM 8332 N N . GLU B 1 986 ? 200.384 204.862 174.938 1.00 93.74 986 GLU E N 1
ATOM 8333 C CA . GLU B 1 986 ? 199.505 205.422 175.957 1.00 93.74 986 GLU E CA 1
ATOM 8334 C C . GLU B 1 986 ? 199.804 206.895 176.197 1.00 93.74 986 GLU E C 1
ATOM 8335 O O . GLU B 1 986 ? 198.905 207.664 176.554 1.00 93.74 986 GLU E O 1
ATOM 8341 N N . ASN B 1 987 ? 201.059 207.305 176.005 1.00 94.29 987 ASN E N 1
ATOM 8342 C CA . ASN B 1 987 ? 201.459 208.668 176.340 1.00 94.29 987 ASN E CA 1
ATOM 8343 C C . ASN B 1 987 ? 200.962 209.669 175.308 1.00 94.29 987 ASN E C 1
ATOM 8344 O O . ASN B 1 987 ? 200.494 210.758 175.661 1.00 94.29 987 ASN E O 1
ATOM 8349 N N . ASP B 1 988 ? 201.067 209.323 174.023 1.00 94.42 988 ASP E N 1
ATOM 8350 C CA . ASP B 1 988 ? 200.702 210.262 172.967 1.00 94.42 988 ASP E CA 1
ATOM 8351 C C . ASP B 1 988 ? 199.193 210.430 172.871 1.00 94.42 988 ASP E C 1
ATOM 8352 O O . ASP B 1 988 ? 198.695 211.532 172.608 1.00 94.42 988 ASP E O 1
ATOM 8357 N N . LEU B 1 989 ? 198.454 209.337 173.075 1.00 95.38 989 LEU E N 1
ATOM 8358 C CA . LEU B 1 989 ? 196.997 209.388 173.047 1.00 95.38 989 LEU E CA 1
ATOM 8359 C C . LEU B 1 989 ? 196.453 210.196 174.216 1.00 95.38 989 LEU E C 1
ATOM 8360 O O . LEU B 1 989 ? 195.435 210.885 174.091 1.00 95.38 989 LEU E O 1
ATOM 8365 N N . ALA B 1 990 ? 197.124 210.116 175.366 1.00 94.98 990 ALA E N 1
ATOM 8366 C CA . ALA B 1 990 ? 196.738 210.932 176.511 1.00 94.98 990 ALA E CA 1
ATOM 8367 C C . ALA B 1 990 ? 197.031 212.404 176.266 1.00 94.98 990 ALA E C 1
ATOM 8368 O O . ALA B 1 990 ? 196.215 213.270 176.602 1.00 94.98 990 ALA E O 1
ATOM 8370 N N . GLU B 1 991 ? 198.187 212.703 175.669 1.00 93.93 991 GLU E N 1
ATOM 8371 C CA . GLU B 1 991 ? 198.563 214.091 175.422 1.00 93.93 991 GLU E CA 1
ATOM 8372 C C . GLU B 1 991 ? 197.733 214.699 174.304 1.00 93.93 991 GLU E C 1
ATOM 8373 O O . GLU B 1 991 ? 197.512 215.915 174.279 1.00 93.93 991 GLU E O 1
ATOM 8379 N N . PHE B 1 992 ? 197.288 213.869 173.361 1.00 95.53 992 PHE E N 1
ATOM 8380 C CA . PHE B 1 992 ? 196.368 214.337 172.333 1.00 95.53 992 PHE E CA 1
ATOM 8381 C C . PHE B 1 992 ? 195.016 214.685 172.936 1.00 95.53 992 PHE E C 1
ATOM 8382 O O . PHE B 1 992 ? 194.405 215.699 172.579 1.00 95.53 992 PHE E O 1
ATOM 8390 N N . LEU B 1 993 ? 194.540 213.859 173.867 1.00 97.08 993 LEU E N 1
ATOM 8391 C CA . LEU B 1 993 ? 193.280 214.154 174.532 1.00 97.08 993 LEU E CA 1
ATOM 8392 C C . LEU B 1 993 ? 193.421 215.304 175.514 1.00 97.08 993 LEU E C 1
ATOM 8393 O O . LEU B 1 993 ? 192.445 216.016 175.773 1.00 97.08 993 LEU E O 1
ATOM 8398 N N . ALA B 1 994 ? 194.619 215.493 176.068 1.00 94.72 994 ALA E N 1
ATOM 8399 C CA . ALA B 1 994 ? 194.849 216.614 176.970 1.00 94.72 994 ALA E CA 1
ATOM 8400 C C . ALA B 1 994 ? 194.826 217.935 176.219 1.00 94.72 994 ALA E C 1
ATOM 8401 O O . ALA B 1 994 ? 194.360 218.950 176.746 1.00 94.72 994 ALA E O 1
ATOM 8403 N N . ALA B 1 995 ? 195.312 217.937 174.981 1.00 95.65 995 ALA E N 1
ATOM 8404 C CA . ALA B 1 995 ? 195.334 219.169 174.209 1.00 95.65 995 ALA E CA 1
ATOM 8405 C C . ALA B 1 995 ? 193.946 219.536 173.703 1.00 95.65 995 ALA E C 1
ATOM 8406 O O . ALA B 1 995 ? 193.620 220.721 173.588 1.00 95.65 995 ALA E O 1
ATOM 8408 N N . VAL B 1 996 ? 193.125 218.536 173.386 1.00 96.51 996 VAL E N 1
ATOM 8409 C CA . VAL B 1 996 ? 191.787 218.799 172.863 1.00 96.51 996 VAL E CA 1
ATOM 8410 C C . VAL B 1 996 ? 190.871 219.309 173.969 1.00 96.51 996 VAL E C 1
ATOM 8411 O O . VAL B 1 996 ? 190.203 220.339 173.822 1.00 96.51 996 VAL E O 1
ATOM 8415 N N . HIS B 1 997 ? 190.860 218.608 175.106 1.00 96.64 997 HIS E N 1
ATOM 8416 C CA . HIS B 1 997 ? 189.895 218.895 176.162 1.00 96.64 997 HIS E CA 1
ATOM 8417 C C . HIS B 1 997 ? 190.216 220.190 176.894 1.00 96.64 997 HIS E C 1
ATOM 8418 O O . HIS B 1 997 ? 189.319 220.813 177.472 1.00 96.64 997 HIS E O 1
ATOM 8425 N N . GLN B 1 998 ? 191.480 220.612 176.878 1.00 94.46 998 GLN E N 1
ATOM 8426 C CA . GLN B 1 998 ? 191.833 221.892 177.481 1.00 94.46 998 GLN E CA 1
ATOM 8427 C C . GLN B 1 998 ? 191.345 223.055 176.628 1.00 94.46 998 GLN E C 1
ATOM 8428 O O . GLN B 1 998 ? 190.933 224.094 177.158 1.00 94.46 998 GLN E O 1
ATOM 8434 N N . VAL B 1 999 ? 191.381 222.892 175.305 1.00 94.14 999 VAL E N 1
ATOM 8435 C CA . VAL B 1 999 ? 190.926 223.945 174.401 1.00 94.14 999 VAL E CA 1
ATOM 8436 C C . VAL B 1 999 ? 189.412 224.096 174.482 1.00 94.14 999 VAL E C 1
ATOM 8437 O O . VAL B 1 999 ? 188.884 225.210 174.603 1.00 94.14 999 VAL E O 1
ATOM 8441 N N . LEU B 1 1000 ? 188.698 222.969 174.459 1.00 95.32 1000 LEU E N 1
ATOM 8442 C CA . LEU B 1 1000 ? 187.242 222.993 174.548 1.00 95.32 1000 LEU E CA 1
ATOM 8443 C C . LEU B 1 1000 ? 186.771 223.412 175.930 1.00 95.32 1000 LEU E C 1
ATOM 8444 O O . LEU B 1 1000 ? 185.692 223.998 176.071 1.00 95.32 1000 LEU E O 1
ATOM 8449 N N . GLY B 1 1001 ? 187.552 223.083 176.961 1.00 94.54 1001 GLY E N 1
ATOM 8450 C CA . GLY B 1 1001 ? 187.165 223.423 178.320 1.00 94.54 1001 GLY E CA 1
ATOM 8451 C C . GLY B 1 1001 ? 187.204 224.914 178.584 1.00 94.54 1001 GLY E C 1
ATOM 8452 O O . GLY B 1 1001 ? 186.333 225.462 179.264 1.00 94.54 1001 GLY E O 1
ATOM 8453 N N . LEU B 1 1002 ? 188.210 225.592 178.034 1.00 91.64 1002 LEU E N 1
ATOM 8454 C CA . LEU B 1 1002 ? 188.302 227.036 178.199 1.00 91.64 1002 LEU E CA 1
ATOM 8455 C C . LEU B 1 1002 ? 187.256 227.759 177.370 1.00 91.64 1002 LEU E C 1
ATOM 8456 O O . LEU B 1 1002 ? 186.897 228.897 177.682 1.00 91.64 1002 LEU E O 1
ATOM 8461 N N . ARG B 1 1003 ? 186.774 227.132 176.305 1.00 91.52 1003 ARG E N 1
ATOM 8462 C CA . ARG B 1 1003 ? 185.676 227.680 175.530 1.00 91.52 1003 ARG E CA 1
ATOM 8463 C C . ARG B 1 1003 ? 184.354 226.993 175.832 1.00 91.52 1003 ARG E C 1
ATOM 8464 O O . ARG B 1 1003 ? 183.382 227.216 175.101 1.00 91.52 1003 ARG E O 1
ATOM 8472 N N . LYS B 1 1004 ? 184.319 226.158 176.883 1.00 91.99 1004 LYS E N 1
ATOM 8473 C CA . LYS B 1 1004 ? 183.104 225.544 177.448 1.00 91.99 1004 LYS E CA 1
ATOM 8474 C C . LYS B 1 1004 ? 182.386 224.658 176.433 1.00 91.99 1004 LYS E C 1
ATOM 8475 O O . LYS B 1 1004 ? 181.160 224.682 176.314 1.00 91.99 1004 LYS E O 1
ATOM 8481 N N . CYS B 1 1005 ? 183.158 223.878 175.682 1.00 92.43 1005 CYS E N 1
ATOM 8482 C CA . CYS B 1 1005 ? 182.588 223.019 174.657 1.00 92.43 1005 CYS E CA 1
ATOM 8483 C C . CYS B 1 1005 ? 182.517 221.558 175.069 1.00 92.43 1005 CYS E C 1
ATOM 8484 O O . CYS B 1 1005 ? 182.283 220.706 174.206 1.00 92.43 1005 CYS E O 1
ATOM 8487 N N . CYS B 1 1006 ? 182.719 221.254 176.353 1.00 94.85 1006 CYS E N 1
ATOM 8488 C CA . CYS B 1 1006 ? 182.766 219.867 176.804 1.00 94.85 1006 CYS E CA 1
ATOM 8489 C C . CYS B 1 1006 ? 181.394 219.220 176.753 1.00 94.85 1006 CYS E C 1
ATOM 8490 O O . CYS B 1 1006 ? 181.234 218.101 176.254 1.00 94.85 1006 CYS E O 1
ATOM 8493 N N . LYS B 1 1007 ? 180.382 219.922 177.250 1.00 94.81 1007 LYS E N 1
ATOM 8494 C CA . LYS B 1 1007 ? 179.048 219.346 177.277 1.00 94.81 1007 LYS E CA 1
ATOM 8495 C C . LYS B 1 1007 ? 178.339 219.446 175.936 1.00 94.81 1007 LYS E C 1
ATOM 8496 O O . LYS B 1 1007 ? 177.230 218.919 175.806 1.00 94.81 1007 LYS E O 1
ATOM 8502 N N . SER B 1 1008 ? 178.942 220.117 174.958 1.00 94.45 1008 SER E N 1
ATOM 8503 C CA . SER B 1 1008 ? 178.314 220.323 173.663 1.00 94.45 1008 SER E CA 1
ATOM 8504 C C . SER B 1 1008 ? 178.202 219.013 172.893 1.00 94.45 1008 SER E C 1
ATOM 8505 O O . SER B 1 1008 ? 178.955 218.064 173.135 1.00 94.45 1008 SER E O 1
ATOM 8508 N N . SER B 1 1009 ? 177.224 218.983 171.974 1.00 94.74 1009 SER E N 1
ATOM 8509 C CA . SER B 1 1009 ? 176.869 217.837 171.133 1.00 94.74 1009 SER E CA 1
ATOM 8510 C C . SER B 1 1009 ? 176.546 216.592 171.951 1.00 94.74 1009 SER E C 1
ATOM 8511 O O . SER B 1 1009 ? 177.047 215.506 171.646 1.00 94.74 1009 SER E O 1
ATOM 8514 N N . ASN B 1 1010 ? 175.739 216.785 173.003 1.00 94.17 1010 ASN E N 1
ATOM 8515 C CA . ASN B 1 1010 ? 175.238 215.735 173.901 1.00 94.17 1010 ASN E CA 1
ATOM 8516 C C . ASN B 1 1010 ? 176.374 214.975 174.585 1.00 94.17 1010 ASN E C 1
ATOM 8517 O O . ASN B 1 1010 ? 176.279 213.766 174.812 1.00 94.17 1010 ASN E O 1
ATOM 8522 N N . ARG B 1 1011 ? 177.452 215.706 174.902 1.00 95.45 1011 ARG E N 1
ATOM 8523 C CA . ARG B 1 1011 ? 178.631 215.244 175.642 1.00 95.45 1011 ARG E CA 1
ATOM 8524 C C . ARG B 1 1011 ? 179.319 214.047 174.986 1.00 95.45 1011 ARG E C 1
ATOM 8525 O O . ARG B 1 1011 ? 179.833 213.169 175.686 1.00 95.45 1011 ARG E O 1
ATOM 8533 N N . ILE B 1 1012 ? 179.326 213.985 173.652 1.00 95.81 1012 ILE E N 1
ATOM 8534 C CA . ILE B 1 1012 ? 179.785 212.786 172.961 1.00 95.81 1012 ILE E CA 1
ATOM 8535 C C . ILE B 1 1012 ? 181.307 212.662 172.991 1.00 95.81 1012 ILE E C 1
ATOM 8536 O O . ILE B 1 1012 ? 181.838 211.549 172.916 1.00 95.81 1012 ILE E O 1
ATOM 8541 N N . PHE B 1 1013 ? 182.025 213.770 173.174 1.00 97.49 1013 PHE E N 1
ATOM 8542 C CA . PHE B 1 1013 ? 183.474 213.699 173.318 1.00 97.49 1013 PHE E CA 1
ATOM 8543 C C . PHE B 1 1013 ? 183.855 213.175 174.695 1.00 97.49 1013 PHE E C 1
ATOM 8544 O O . PHE B 1 1013 ? 184.814 212.409 174.839 1.00 97.49 1013 PHE E O 1
ATOM 8552 N N . LEU B 1 1014 ? 183.110 213.590 175.719 1.00 97.06 1014 LEU E N 1
ATOM 8553 C CA . LEU B 1 1014 ? 183.431 213.202 177.086 1.00 97.06 1014 LEU E CA 1
ATOM 8554 C C . LEU B 1 1014 ? 183.123 211.734 177.345 1.00 97.06 1014 LEU E C 1
ATOM 8555 O O . LEU B 1 1014 ? 183.830 211.071 178.112 1.00 97.06 1014 LEU E O 1
ATOM 8560 N N . LYS B 1 1015 ? 182.088 211.199 176.696 1.00 95.91 1015 LYS E N 1
ATOM 8561 C CA . LYS B 1 1015 ? 181.777 209.783 176.859 1.00 95.91 1015 LYS E CA 1
ATOM 8562 C C . LYS B 1 1015 ? 182.723 208.886 176.074 1.00 95.91 1015 LYS E C 1
ATOM 8563 O O . LYS B 1 1015 ? 182.677 207.663 176.239 1.00 95.91 1015 LYS E O 1
ATOM 8569 N N . MET B 1 1016 ? 183.563 209.458 175.219 1.00 95.98 1016 MET E N 1
ATOM 8570 C CA . MET B 1 1016 ? 184.618 208.715 174.554 1.00 95.98 1016 MET E CA 1
ATOM 8571 C C . MET B 1 1016 ? 185.928 208.778 175.329 1.00 95.98 1016 MET E C 1
ATOM 8572 O O . MET B 1 1016 ? 186.633 207.768 175.431 1.00 95.98 1016 MET E O 1
ATOM 8577 N N . MET B 1 1017 ? 186.241 209.947 175.897 1.00 96.95 1017 MET E N 1
ATOM 8578 C CA . MET B 1 1017 ? 187.549 210.183 176.510 1.00 96.95 1017 MET E CA 1
ATOM 8579 C C . MET B 1 1017 ? 187.717 209.396 177.805 1.00 96.95 1017 MET E C 1
ATOM 8580 O O . MET B 1 1017 ? 188.808 208.895 178.103 1.00 96.95 1017 MET E O 1
ATOM 8585 N N . ARG B 1 1018 ? 186.637 209.268 178.580 1.00 96.10 1018 ARG E N 1
ATOM 8586 C CA . ARG B 1 1018 ? 186.700 208.564 179.859 1.00 96.10 1018 ARG E CA 1
ATOM 8587 C C . ARG B 1 1018 ? 186.899 207.063 179.664 1.00 96.10 1018 ARG E C 1
ATOM 8588 O O . ARG B 1 1018 ? 187.643 206.426 180.421 1.00 96.10 1018 ARG E O 1
ATOM 8596 N N . VAL B 1 1019 ? 186.268 206.495 178.631 1.00 94.12 1019 VAL E N 1
ATOM 8597 C CA . VAL B 1 1019 ? 186.372 205.064 178.357 1.00 94.12 1019 VAL E CA 1
ATOM 8598 C C . VAL B 1 1019 ? 187.773 204.692 177.895 1.00 94.12 1019 VAL E C 1
ATOM 8599 O O . VAL B 1 1019 ? 188.338 203.688 178.346 1.00 94.12 1019 VAL E O 1
ATOM 8603 N N . GLU B 1 1020 ? 188.375 205.508 177.028 1.00 93.84 1020 GLU E N 1
ATOM 8604 C CA . GLU B 1 1020 ? 189.706 205.190 176.525 1.00 93.84 1020 GLU E CA 1
ATOM 8605 C C . GLU B 1 1020 ? 190.789 205.442 177.563 1.00 93.84 1020 GLU E C 1
ATOM 8606 O O . GLU B 1 1020 ? 191.841 204.796 177.523 1.00 93.84 1020 GLU E O 1
ATOM 8612 N N . LEU B 1 1021 ? 190.550 206.357 178.500 1.00 94.90 1021 LEU E N 1
ATOM 8613 C CA . LEU B 1 1021 ? 191.472 206.528 179.614 1.00 94.90 1021 LEU E CA 1
ATOM 8614 C C . LEU B 1 1021 ? 191.382 205.380 180.612 1.00 94.90 1021 LEU E C 1
ATOM 8615 O O . LEU B 1 1021 ? 192.335 205.146 181.365 1.00 94.90 1021 LEU E O 1
ATOM 8620 N N . LEU B 1 1022 ? 190.252 204.666 180.636 1.00 92.94 1022 LEU E N 1
ATOM 8621 C CA . LEU B 1 1022 ? 190.069 203.577 181.592 1.00 92.94 1022 LEU E CA 1
ATOM 8622 C C . LEU B 1 1022 ? 190.904 202.357 181.232 1.00 92.94 1022 LEU E C 1
ATOM 8623 O O . LEU B 1 1022 ? 191.389 201.648 182.122 1.00 92.94 1022 LEU E O 1
ATOM 8628 N N . LYS B 1 1023 ? 191.059 202.081 179.935 1.00 90.69 1023 LYS E N 1
ATOM 8629 C CA . LYS B 1 1023 ? 191.789 200.892 179.509 1.00 90.69 1023 LYS E CA 1
ATOM 8630 C C . LYS B 1 1023 ? 193.283 201.028 179.765 1.00 90.69 1023 LYS E C 1
ATOM 8631 O O . LYS B 1 1023 ? 193.969 200.031 180.011 1.00 90.69 1023 LYS E O 1
ATOM 8637 N N . GLN B 1 1024 ? 193.799 202.249 179.712 1.00 89.84 1024 GLN E N 1
ATOM 8638 C CA . GLN B 1 1024 ? 195.213 202.485 179.962 1.00 89.84 1024 GLN E CA 1
ATOM 8639 C C . GLN B 1 1024 ? 195.490 202.572 181.454 1.00 89.84 1024 GLN E C 1
ATOM 8640 O O . GLN B 1 1024 ? 194.717 203.168 182.207 1.00 89.84 1024 GLN E O 1
ATOM 8646 N N . LYS B 1 1025 ? 196.607 201.997 181.876 1.00 85.89 1025 LYS E N 1
ATOM 8647 C CA . LYS B 1 1025 ? 196.862 201.885 183.309 1.00 85.89 1025 LYS E CA 1
ATOM 8648 C C . LYS B 1 1025 ? 198.209 202.444 183.748 1.00 85.89 1025 LYS E C 1
ATOM 8649 O O . LYS B 1 1025 ? 198.341 202.867 184.898 1.00 85.89 1025 LYS E O 1
ATOM 8655 N N . ASN B 1 1026 ? 199.209 202.455 182.872 1.00 87.49 1026 ASN E N 1
ATOM 8656 C CA . ASN B 1 1026 ? 200.576 202.769 183.259 1.00 87.49 1026 ASN E CA 1
ATOM 8657 C C . ASN B 1 1026 ? 201.003 204.167 182.851 1.00 87.49 1026 ASN E C 1
ATOM 8658 O O . ASN B 1 1026 ? 202.205 204.429 182.746 1.00 87.49 1026 ASN E O 1
ATOM 8663 N N . ILE B 1 1027 ? 200.050 205.064 182.597 1.00 89.77 1027 ILE E N 1
ATOM 8664 C CA . ILE B 1 1027 ? 200.403 206.459 182.396 1.00 89.77 1027 ILE E CA 1
ATOM 8665 C C . ILE B 1 1027 ? 200.841 207.057 183.730 1.00 89.77 1027 ILE E C 1
ATOM 8666 O O . ILE B 1 1027 ? 200.540 206.538 184.811 1.00 89.77 1027 ILE E O 1
ATOM 8671 N N . GLU B 1 1028 ? 201.615 208.125 183.647 1.00 88.95 1028 GLU E N 1
ATOM 8672 C CA . GLU B 1 1028 ? 201.799 209.021 184.774 1.00 88.95 1028 GLU E CA 1
ATOM 8673 C C . GLU B 1 1028 ? 200.881 210.210 184.559 1.00 88.95 1028 GLU E C 1
ATOM 8674 O O . GLU B 1 1028 ? 200.736 210.677 183.423 1.00 88.95 1028 GLU E O 1
ATOM 8680 N N . ASN B 1 1029 ? 200.230 210.648 185.642 1.00 88.57 1029 ASN E N 1
ATOM 8681 C CA . ASN B 1 1029 ? 199.277 211.757 185.689 1.00 88.57 1029 ASN E CA 1
ATOM 8682 C C . ASN B 1 1029 ? 198.080 211.556 184.770 1.00 88.57 1029 ASN E C 1
ATOM 8683 O O . ASN B 1 1029 ? 197.550 212.526 184.221 1.00 88.57 1029 ASN E O 1
ATOM 8688 N N . TRP B 1 1030 ? 197.631 210.307 184.597 1.00 93.07 1030 TRP E N 1
ATOM 8689 C CA . TRP B 1 1030 ? 196.288 210.080 184.072 1.00 93.07 1030 TRP E CA 1
ATOM 8690 C C . TRP B 1 1030 ? 195.234 210.562 185.052 1.00 93.07 1030 TRP E C 1
ATOM 8691 O O . TRP B 1 1030 ? 194.124 210.921 184.646 1.00 93.07 1030 TRP E O 1
ATOM 8702 N N . GLU B 1 1031 ? 195.566 210.541 186.346 1.00 93.13 1031 GLU E N 1
ATOM 8703 C CA . GLU B 1 1031 ? 194.690 211.032 187.403 1.00 93.13 1031 GLU E CA 1
ATOM 8704 C C . GLU B 1 1031 ? 194.407 212.523 187.263 1.00 93.13 1031 GLU E C 1
ATOM 8705 O O . GLU B 1 1031 ? 193.333 212.996 187.657 1.00 93.13 1031 GLU E O 1
ATOM 8711 N N . ASP B 1 1032 ? 195.363 213.280 186.716 1.00 93.35 1032 ASP E N 1
ATOM 8712 C CA . ASP B 1 1032 ? 195.084 214.645 186.284 1.00 93.35 1032 ASP E CA 1
ATOM 8713 C C . ASP B 1 1032 ? 194.061 214.660 185.159 1.00 93.35 1032 ASP E C 1
ATOM 8714 O O . ASP B 1 1032 ? 193.152 215.498 185.137 1.00 93.35 1032 ASP E O 1
ATOM 8719 N N . TYR B 1 1033 ? 194.197 213.734 184.214 1.00 94.69 1033 TYR E N 1
ATOM 8720 C CA . TYR B 1 1033 ? 193.296 213.707 183.071 1.00 94.69 1033 TYR E CA 1
ATOM 8721 C C . TYR B 1 1033 ? 191.944 213.129 183.458 1.00 94.69 1033 TYR E C 1
ATOM 8722 O O . TYR B 1 1033 ? 190.918 213.489 182.872 1.00 94.69 1033 TYR E O 1
ATOM 8731 N N . LEU B 1 1034 ? 191.926 212.234 184.446 1.00 95.40 1034 LEU E N 1
ATOM 8732 C CA . LEU B 1 1034 ? 190.678 211.626 184.880 1.00 95.40 1034 LEU E CA 1
ATOM 8733 C C . LEU B 1 1034 ? 189.805 212.592 185.662 1.00 95.40 1034 LEU E C 1
ATOM 8734 O O . LEU B 1 1034 ? 188.584 212.601 185.464 1.00 95.40 1034 LEU E O 1
ATOM 8739 N N . GLY B 1 1035 ? 190.409 213.401 186.529 1.00 95.10 1035 GLY E N 1
ATOM 8740 C CA . GLY B 1 1035 ? 189.687 214.235 187.468 1.00 95.10 1035 GLY E CA 1
ATOM 8741 C C . GLY B 1 1035 ? 188.865 215.337 186.838 1.00 95.10 1035 GLY E C 1
ATOM 8742 O O . GLY B 1 1035 ? 187.718 215.555 187.230 1.00 95.10 1035 GLY E O 1
ATOM 8743 N N . GLN B 1 1036 ? 189.448 216.036 185.864 1.00 95.93 1036 GLN E N 1
ATOM 8744 C CA . GLN B 1 1036 ? 188.730 217.076 185.139 1.00 95.93 1036 GLN E CA 1
ATOM 8745 C C . GLN B 1 1036 ? 187.592 216.507 184.302 1.00 95.93 1036 GLN E C 1
ATOM 8746 O O . GLN B 1 1036 ? 186.543 217.153 184.185 1.00 95.93 1036 GLN E O 1
ATOM 8752 N N . VAL B 1 1037 ? 187.772 215.303 183.755 1.00 96.64 1037 VAL E N 1
ATOM 8753 C CA . VAL B 1 1037 ? 186.740 214.677 182.932 1.00 96.64 1037 VAL E CA 1
ATOM 8754 C C . VAL B 1 1037 ? 185.544 214.279 183.788 1.00 96.64 1037 VAL E C 1
ATOM 8755 O O . VAL B 1 1037 ? 184.392 214.591 183.460 1.00 96.64 1037 VAL E O 1
ATOM 8759 N N . LEU B 1 1038 ? 185.800 213.629 184.920 1.00 96.59 1038 LEU E N 1
ATOM 8760 C CA . LEU B 1 1038 ? 184.706 213.229 185.792 1.00 96.59 1038 LEU E CA 1
ATOM 8761 C C . LEU B 1 1038 ? 184.112 214.400 186.559 1.00 96.59 1038 LEU E C 1
ATOM 8762 O O . LEU B 1 1038 ? 182.973 214.301 187.028 1.00 96.59 1038 LEU E O 1
ATOM 8767 N N . TYR B 1 1039 ? 184.852 215.502 186.689 1.00 96.53 1039 TYR E N 1
ATOM 8768 C CA . TYR B 1 1039 ? 184.246 216.735 187.175 1.00 96.53 1039 TYR E CA 1
ATOM 8769 C C . TYR B 1 1039 ? 183.314 217.329 186.135 1.00 96.53 1039 TYR E C 1
ATOM 8770 O O . TYR B 1 1039 ? 182.307 217.957 186.478 1.00 96.53 1039 TYR E O 1
ATOM 8779 N N . ASP B 1 1040 ? 183.638 217.145 184.857 1.00 96.73 1040 ASP E N 1
ATOM 8780 C CA . ASP B 1 1040 ? 182.764 217.616 183.797 1.00 96.73 1040 ASP E CA 1
ATOM 8781 C C . ASP B 1 1040 ? 181.510 216.771 183.642 1.00 96.73 1040 ASP E C 1
ATOM 8782 O O . ASP B 1 1040 ? 180.547 217.234 183.022 1.00 96.73 1040 ASP E O 1
ATOM 8787 N N . LEU B 1 1041 ? 181.485 215.564 184.198 1.00 96.48 1041 LEU E N 1
ATOM 8788 C CA . LEU B 1 1041 ? 180.335 214.681 184.074 1.00 96.48 1041 LEU E CA 1
ATOM 8789 C C . LEU B 1 1041 ? 179.595 214.461 185.382 1.00 96.48 1041 LEU E C 1
ATOM 8790 O O . LEU B 1 1041 ? 178.363 214.385 185.390 1.00 96.48 1041 LEU E O 1
ATOM 8795 N N . HIS B 1 1042 ? 180.312 214.313 186.488 1.00 96.13 1042 HIS E N 1
ATOM 8796 C CA . HIS B 1 1042 ? 179.690 213.951 187.752 1.00 96.13 1042 HIS E CA 1
ATOM 8797 C C . HIS B 1 1042 ? 180.110 214.824 188.915 1.00 96.13 1042 HIS E C 1
ATOM 8798 O O . HIS B 1 1042 ? 179.391 214.883 189.912 1.00 96.13 1042 HIS E O 1
ATOM 8805 N N . GLY B 1 1043 ? 181.239 215.509 188.817 1.00 95.18 1043 GLY E N 1
ATOM 8806 C CA . GLY B 1 1043 ? 181.696 216.333 189.907 1.00 95.18 1043 GLY E CA 1
ATOM 8807 C C . GLY B 1 1043 ? 182.563 215.632 190.922 1.00 95.18 1043 GLY E C 1
ATOM 8808 O O . GLY B 1 1043 ? 182.778 216.179 192.009 1.00 95.18 1043 GLY E O 1
ATOM 8809 N N . LEU B 1 1044 ? 183.071 214.442 190.610 1.00 95.47 1044 LEU E N 1
ATOM 8810 C CA . LEU B 1 1044 ? 183.880 213.679 191.557 1.00 95.47 1044 LEU E CA 1
ATOM 8811 C C . LEU B 1 1044 ? 185.299 214.239 191.558 1.00 95.47 1044 LEU E C 1
ATOM 8812 O O . LEU B 1 1044 ? 186.211 213.721 190.910 1.00 95.47 1044 LEU E O 1
ATOM 8817 N N . LYS B 1 1045 ? 185.478 215.329 192.298 1.00 95.07 1045 LYS E N 1
ATOM 8818 C CA . LYS B 1 1045 ? 186.790 215.948 192.415 1.00 95.07 1045 LYS E CA 1
ATOM 8819 C C . LYS B 1 1045 ? 187.702 215.088 193.274 1.00 95.07 1045 LYS E C 1
ATOM 8820 O O . LYS B 1 1045 ? 187.357 214.727 194.400 1.00 95.07 1045 LYS E O 1
ATOM 8826 N N . LEU B 1 1046 ? 188.854 214.724 192.726 1.00 93.96 1046 LEU E N 1
ATOM 8827 C CA . LEU B 1 1046 ? 189.754 213.813 193.410 1.00 93.96 1046 LEU E CA 1
ATOM 8828 C C . LEU B 1 1046 ? 190.787 214.523 194.267 1.00 93.96 1046 LEU E C 1
ATOM 8829 O O . LEU B 1 1046 ? 191.261 213.935 195.246 1.00 93.96 1046 LEU E O 1
ATOM 8834 N N . GLY B 1 1047 ? 191.144 215.762 193.926 1.00 87.06 1047 GLY E N 1
ATOM 8835 C CA . GLY B 1 1047 ? 192.087 216.543 194.702 1.00 87.06 1047 GLY E CA 1
ATOM 8836 C C . GLY B 1 1047 ? 193.513 216.040 194.622 1.00 87.06 1047 GLY E C 1
ATOM 8837 O O . GLY B 1 1047 ? 194.333 216.348 195.490 1.00 87.06 1047 GLY E O 1
ATOM 8838 N N . VAL B 1 1048 ? 193.824 215.259 193.590 1.00 86.09 1048 VAL E N 1
ATOM 8839 C CA . VAL B 1 1048 ? 195.135 214.651 193.429 1.00 86.09 1048 VAL E CA 1
ATOM 8840 C C . VAL B 1 1048 ? 195.718 215.100 192.097 1.00 86.09 1048 VAL E C 1
ATOM 8841 O O . VAL B 1 1048 ? 195.049 215.733 191.280 1.00 86.09 1048 VAL E O 1
ATOM 8845 N N . GLY B 1 1049 ? 196.980 214.751 191.884 1.00 84.75 1049 GLY E N 1
ATOM 8846 C CA . GLY B 1 1049 ? 197.672 215.148 190.681 1.00 84.75 1049 GLY E CA 1
ATOM 8847 C C . GLY B 1 1049 ? 198.102 216.601 190.730 1.00 84.75 1049 GLY E C 1
ATOM 8848 O O . GLY B 1 1049 ? 197.986 217.292 191.749 1.00 84.75 1049 GLY E O 1
ATOM 8849 N N . VAL B 1 1050 ? 198.612 217.070 189.592 1.00 85.50 1050 VAL E N 1
ATOM 8850 C CA . VAL B 1 1050 ? 199.059 218.454 189.487 1.00 85.50 1050 VAL E CA 1
ATOM 8851 C C . VAL B 1 1050 ? 197.901 219.441 189.370 1.00 85.50 1050 VAL E C 1
ATOM 8852 O O . VAL B 1 1050 ? 197.923 220.489 190.032 1.00 85.50 1050 VAL E O 1
ATOM 8856 N N . TRP B 1 1051 ? 196.879 219.128 188.580 1.00 84.37 1051 TRP E N 1
ATOM 8857 C CA . TRP B 1 1051 ? 195.827 220.080 188.261 1.00 84.37 1051 TRP E CA 1
ATOM 8858 C C . TRP B 1 1051 ? 194.623 219.852 189.156 1.00 84.37 1051 TRP E C 1
ATOM 8859 O O . TRP B 1 1051 ? 194.146 218.720 189.295 1.00 84.37 1051 TRP E O 1
ATOM 8870 N N . ASP B 1 1052 ? 194.141 220.928 189.756 1.00 87.44 1052 ASP E N 1
ATOM 8871 C CA . ASP B 1 1052 ? 192.829 220.954 190.374 1.00 87.44 1052 ASP E CA 1
ATOM 8872 C C . ASP B 1 1052 ? 191.786 221.178 189.291 1.00 87.44 1052 ASP E C 1
ATOM 8873 O O . ASP B 1 1052 ? 192.116 221.518 188.152 1.00 87.44 1052 ASP E O 1
ATOM 8878 N N . VAL B 1 1053 ? 190.518 220.973 189.651 1.00 92.66 1053 VAL E N 1
ATOM 8879 C CA . VAL B 1 1053 ? 189.451 221.044 188.663 1.00 92.66 1053 VAL E CA 1
ATOM 8880 C C . VAL B 1 1053 ? 189.154 222.494 188.306 1.00 92.66 1053 VAL E C 1
ATOM 8881 O O . VAL B 1 1053 ? 189.185 223.391 189.159 1.00 92.66 1053 VAL E O 1
ATOM 8885 N N . GLN B 1 1054 ? 188.923 222.736 187.022 1.00 93.31 1054 GLN E N 1
ATOM 8886 C CA . GLN B 1 1054 ? 188.538 224.043 186.517 1.00 93.31 1054 GLN E CA 1
ATOM 8887 C C . GLN B 1 1054 ? 187.216 223.906 185.781 1.00 93.31 1054 GLN E C 1
ATOM 8888 O O . GLN B 1 1054 ? 186.964 222.881 185.139 1.00 93.31 1054 GLN E O 1
ATOM 8894 N N . ASP B 1 1055 ? 186.372 224.931 185.901 1.00 92.56 1055 ASP E N 1
ATOM 8895 C CA . ASP B 1 1055 ? 185.001 224.852 185.412 1.00 92.56 1055 ASP E CA 1
ATOM 8896 C C . ASP B 1 1055 ? 184.954 224.846 183.893 1.00 92.56 1055 ASP E C 1
ATOM 8897 O O . ASP B 1 1055 ? 185.621 225.645 183.234 1.00 92.56 1055 ASP E O 1
ATOM 8902 N N . HIS B 1 1056 ? 184.170 223.924 183.342 1.00 94.60 1056 HIS E N 1
ATOM 8903 C CA . HIS B 1 1056 ? 183.976 223.838 181.904 1.00 94.60 1056 HIS E CA 1
ATOM 8904 C C . HIS B 1 1056 ? 182.560 224.218 181.500 1.00 94.60 1056 HIS E C 1
ATOM 8905 O O . HIS B 1 1056 ? 182.168 223.969 180.353 1.00 94.60 1056 HIS E O 1
ATOM 8912 N N . GLY B 1 1057 ? 181.802 224.842 182.396 1.00 91.17 1057 GLY E N 1
ATOM 8913 C CA . GLY B 1 1057 ? 180.439 225.248 182.100 1.00 91.17 1057 GLY E CA 1
ATOM 8914 C C . GLY B 1 1057 ? 179.488 224.090 181.901 1.00 91.17 1057 GLY E C 1
ATOM 8915 O O . GLY B 1 1057 ? 178.700 224.097 180.949 1.00 91.17 1057 GLY E O 1
ATOM 8916 N N . CYS B 1 1058 ? 179.555 223.085 182.765 1.00 92.56 1058 CYS E N 1
ATOM 8917 C CA . CYS B 1 1058 ? 178.777 221.869 182.610 1.00 92.56 1058 CYS E CA 1
ATOM 8918 C C . CYS B 1 1058 ? 178.110 221.511 183.927 1.00 92.56 1058 CYS E C 1
ATOM 8919 O O . CYS B 1 1058 ? 178.633 221.802 185.005 1.00 92.56 1058 CYS E O 1
ATOM 8922 N N . GLU B 1 1059 ? 176.946 220.878 183.829 1.00 92.75 1059 GLU E N 1
ATOM 8923 C CA . GLU B 1 1059 ? 176.208 220.451 185.011 1.00 92.75 1059 GLU E CA 1
ATOM 8924 C C . GLU B 1 1059 ? 176.428 218.962 185.221 1.00 92.75 1059 GLU E C 1
ATOM 8925 O O . GLU B 1 1059 ? 176.466 218.202 184.239 1.00 92.75 1059 GLU E O 1
ATOM 8931 N N . PRO B 1 1060 ? 176.623 218.506 186.455 1.00 92.91 1060 PRO E N 1
ATOM 8932 C CA . PRO B 1 1060 ? 176.842 217.077 186.687 1.00 92.91 1060 PRO E CA 1
ATOM 8933 C C . PRO B 1 1060 ? 175.562 216.280 186.526 1.00 92.91 1060 PRO E C 1
ATOM 8934 O O . PRO B 1 1060 ? 174.448 216.800 186.556 1.00 92.91 1060 PRO E O 1
ATOM 8938 N N . GLU B 1 1061 ? 175.749 214.984 186.330 1.00 93.95 1061 GLU E N 1
ATOM 8939 C CA . GLU B 1 1061 ? 174.660 214.025 186.305 1.00 93.95 1061 GLU E CA 1
ATOM 8940 C C . GLU B 1 1061 ? 174.971 212.982 187.363 1.00 93.95 1061 GLU E C 1
ATOM 8941 O O . GLU B 1 1061 ? 176.146 212.692 187.610 1.00 93.95 1061 GLU E O 1
ATOM 8947 N N . ASN B 1 1062 ? 173.929 212.472 188.021 1.00 93.43 1062 ASN E N 1
ATOM 8948 C CA . ASN B 1 1062 ? 174.107 211.520 189.110 1.00 93.43 1062 ASN E CA 1
ATOM 8949 C C . ASN B 1 1062 ? 174.672 210.203 188.598 1.00 93.43 1062 ASN E C 1
ATOM 8950 O O . ASN B 1 1062 ? 174.149 209.609 187.652 1.00 93.43 1062 ASN E O 1
ATOM 8955 N N . LEU B 1 1063 ? 175.754 209.763 189.231 1.00 94.59 1063 LEU E N 1
ATOM 8956 C CA . LEU B 1 1063 ? 176.506 208.624 188.732 1.00 94.59 1063 LEU E CA 1
ATOM 8957 C C . LEU B 1 1063 ? 175.768 207.325 189.023 1.00 94.59 1063 LEU E C 1
ATOM 8958 O O . LEU B 1 1063 ? 175.370 207.059 190.161 1.00 94.59 1063 LEU E O 1
ATOM 8963 N N . GLU B 1 1064 ? 175.581 206.521 187.986 1.00 93.41 1064 GLU E N 1
ATOM 8964 C CA . GLU B 1 1064 ? 174.815 205.288 188.079 1.00 93.41 1064 GLU E CA 1
ATOM 8965 C C . GLU B 1 1064 ? 175.692 204.149 188.573 1.00 93.41 1064 GLU E C 1
ATOM 8966 O O . GLU B 1 1064 ? 176.886 204.317 188.829 1.00 93.41 1064 GLU E O 1
ATOM 8972 N N . LYS B 1 1065 ? 175.069 202.977 188.707 1.00 92.64 1065 LYS E N 1
ATOM 8973 C CA . LYS B 1 1065 ? 175.736 201.835 189.322 1.00 92.64 1065 LYS E CA 1
ATOM 8974 C C . LYS B 1 1065 ? 176.818 201.267 188.415 1.00 92.64 1065 LYS E C 1
ATOM 8975 O O . LYS B 1 1065 ? 177.935 200.987 188.866 1.00 92.64 1065 LYS E O 1
ATOM 8981 N N . ARG B 1 1066 ? 176.512 201.116 187.126 1.00 92.09 1066 ARG E N 1
ATOM 8982 C CA . ARG B 1 1066 ? 177.456 200.479 186.215 1.00 92.09 1066 ARG E CA 1
ATOM 8983 C C . ARG B 1 1066 ? 178.611 201.404 185.864 1.00 92.09 1066 ARG E C 1
ATOM 8984 O O . ARG B 1 1066 ? 179.686 200.940 185.464 1.00 92.09 1066 ARG E O 1
ATOM 8992 N N . GLN B 1 1067 ? 178.409 202.716 186.007 1.00 93.46 1067 GLN E N 1
ATOM 8993 C CA . GLN B 1 1067 ? 179.521 203.647 185.878 1.00 93.46 1067 GLN E CA 1
ATOM 8994 C C . GLN B 1 1067 ? 180.501 203.496 187.029 1.00 93.46 1067 GLN E C 1
ATOM 8995 O O . GLN B 1 1067 ? 181.708 203.693 186.850 1.00 93.46 1067 GLN E O 1
ATOM 9001 N N . ALA B 1 1068 ? 180.000 203.148 188.213 1.00 94.41 1068 ALA E N 1
ATOM 9002 C CA . ALA B 1 1068 ? 180.866 203.016 189.376 1.00 94.41 1068 ALA E CA 1
ATOM 9003 C C . ALA B 1 1068 ? 181.715 201.756 189.304 1.00 94.41 1068 ALA E C 1
ATOM 9004 O O . ALA B 1 1068 ? 182.813 201.716 189.870 1.00 94.41 1068 ALA E O 1
ATOM 9006 N N . LEU B 1 1069 ? 181.210 200.714 188.633 1.00 93.17 1069 LEU E N 1
ATOM 9007 C CA . LEU B 1 1069 ? 181.953 199.462 188.518 1.00 93.17 1069 LEU E CA 1
ATOM 9008 C C . LEU B 1 1069 ? 183.196 199.637 187.661 1.00 93.17 1069 LEU E C 1
ATOM 9009 O O . LEU B 1 1069 ? 184.243 199.039 187.934 1.00 93.17 1069 LEU E O 1
ATOM 9014 N N . GLN B 1 1070 ? 183.103 200.480 186.636 1.00 92.71 1070 GLN E N 1
ATOM 9015 C CA . GLN B 1 1070 ? 184.282 200.841 185.864 1.00 92.71 1070 GLN E CA 1
ATOM 9016 C C . GLN B 1 1070 ? 185.197 201.768 186.650 1.00 92.71 1070 GLN E C 1
ATOM 9017 O O . GLN B 1 1070 ? 186.392 201.861 186.353 1.00 92.71 1070 GLN E O 1
ATOM 9023 N N . LEU B 1 1071 ? 184.660 202.456 187.654 1.00 94.79 1071 LEU E N 1
ATOM 9024 C CA . LEU B 1 1071 ? 185.455 203.342 188.489 1.00 94.79 1071 LEU E CA 1
ATOM 9025 C C . LEU B 1 1071 ? 186.035 202.662 189.718 1.00 94.79 1071 LEU E C 1
ATOM 9026 O O . LEU B 1 1071 ? 186.578 203.364 190.574 1.00 94.79 1071 LEU E O 1
ATOM 9031 N N . VAL B 1 1072 ? 185.909 201.338 189.840 1.00 94.32 1072 VAL E N 1
ATOM 9032 C CA . VAL B 1 1072 ? 186.372 200.640 191.039 1.00 94.32 1072 VAL E CA 1
ATOM 9033 C C . VAL B 1 1072 ? 187.893 200.664 191.133 1.00 94.32 1072 VAL E C 1
ATOM 9034 O O . VAL B 1 1072 ? 188.461 201.044 192.165 1.00 94.32 1072 VAL E O 1
ATOM 9038 N N . GLU B 1 1073 ? 188.568 200.317 190.041 1.00 91.56 1073 GLU E N 1
ATOM 9039 C CA . GLU B 1 1073 ? 189.961 199.891 190.128 1.00 91.56 1073 GLU E CA 1
ATOM 9040 C C . GLU B 1 1073 ? 190.908 201.074 190.275 1.00 91.56 1073 GLU E C 1
ATOM 9041 O O . GLU B 1 1073 ? 191.880 201.012 191.038 1.00 91.56 1073 GLU E O 1
ATOM 9047 N N . LYS B 1 1074 ? 190.641 202.162 189.549 1.00 92.20 1074 LYS E N 1
ATOM 9048 C CA . LYS B 1 1074 ? 191.549 203.304 189.560 1.00 92.20 1074 LYS E CA 1
ATOM 9049 C C . LYS B 1 1074 ? 191.461 204.073 190.873 1.00 92.20 1074 LYS E C 1
ATOM 9050 O O . LYS B 1 1074 ? 192.455 204.652 191.326 1.00 92.20 1074 LYS E O 1
ATOM 9056 N N . VAL B 1 1075 ? 190.281 204.087 191.492 1.00 94.95 1075 VAL E N 1
ATOM 9057 C CA . VAL B 1 1075 ? 190.123 204.722 192.796 1.00 94.95 1075 VAL E CA 1
ATOM 9058 C C . VAL B 1 1075 ? 190.838 203.913 193.870 1.00 94.95 1075 VAL E C 1
ATOM 9059 O O . VAL B 1 1075 ? 191.494 204.476 194.759 1.00 94.95 1075 VAL E O 1
ATOM 9063 N N . ALA B 1 1076 ? 190.767 202.581 193.762 1.00 92.78 1076 ALA E N 1
ATOM 9064 C CA . ALA B 1 1076 ? 191.300 201.686 194.786 1.00 92.78 1076 ALA E CA 1
ATOM 9065 C C . ALA B 1 1076 ? 192.819 201.749 194.852 1.00 92.78 1076 ALA E C 1
ATOM 9066 O O . ALA B 1 1076 ? 193.411 201.632 195.931 1.00 92.78 1076 ALA E O 1
ATOM 9068 N N . MET B 1 1077 ? 193.466 201.937 193.704 1.00 89.89 1077 MET E N 1
ATOM 9069 C CA . MET B 1 1077 ? 194.898 202.202 193.707 1.00 89.89 1077 MET E CA 1
ATOM 9070 C C . MET B 1 1077 ? 195.194 203.580 194.282 1.00 89.89 1077 MET E C 1
ATOM 9071 O O . MET B 1 1077 ? 196.182 203.763 195.003 1.00 89.89 1077 MET E O 1
ATOM 9076 N N . LEU B 1 1078 ? 194.337 204.558 193.983 1.00 92.59 1078 LEU E N 1
ATOM 9077 C CA . LEU B 1 1078 ? 194.550 205.911 194.487 1.00 92.59 1078 LEU E CA 1
ATOM 9078 C C . LEU B 1 1078 ? 194.229 206.005 195.969 1.00 92.59 1078 LEU E C 1
ATOM 9079 O O . LEU B 1 1078 ? 194.751 206.879 196.672 1.00 92.59 1078 LEU E O 1
ATOM 9084 N N . ALA B 1 1079 ? 193.351 205.128 196.455 1.00 92.85 1079 ALA E N 1
ATOM 9085 C CA . ALA B 1 1079 ? 193.037 205.099 197.877 1.00 92.85 1079 ALA E CA 1
ATOM 9086 C C . ALA B 1 1079 ? 194.220 204.600 198.691 1.00 92.85 1079 ALA E C 1
ATOM 9087 O O . ALA B 1 1079 ? 194.508 205.119 199.775 1.00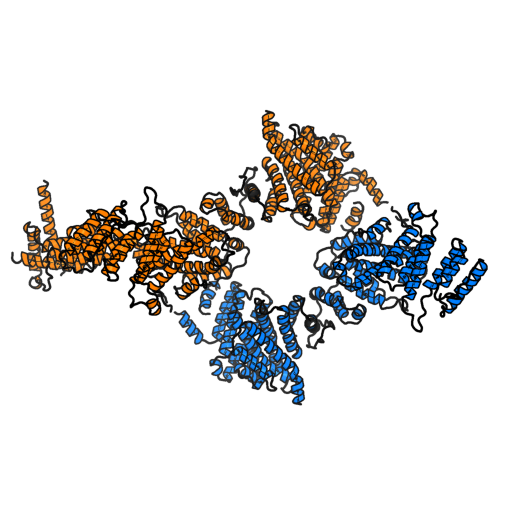 92.85 1079 ALA E O 1
ATOM 9089 N N . ASN B 1 1080 ? 194.935 203.605 198.167 1.00 88.54 1080 ASN E N 1
ATOM 9090 C CA . ASN B 1 1080 ? 196.032 203.004 198.914 1.00 88.54 1080 ASN E CA 1
ATOM 9091 C C . ASN B 1 1080 ? 197.277 203.875 198.931 1.00 88.54 1080 ASN E C 1
ATOM 9092 O O . ASN B 1 1080 ? 198.183 203.616 199.730 1.00 88.54 1080 ASN E O 1
ATOM 9097 N N . ARG B 1 1081 ? 197.348 204.893 198.072 1.00 87.90 1081 ARG E N 1
ATOM 9098 C CA . ARG B 1 1081 ? 198.484 205.804 198.100 1.00 87.90 1081 ARG E CA 1
ATOM 9099 C C . ARG B 1 1081 ? 198.482 206.697 199.332 1.00 87.90 1081 ARG E C 1
ATOM 9100 O O . ARG B 1 1081 ? 199.556 207.083 199.807 1.00 87.90 1081 ARG E O 1
ATOM 9108 N N . MET B 1 1082 ? 197.310 207.023 199.866 1.00 88.26 1082 MET E N 1
ATOM 9109 C CA . MET B 1 1082 ? 197.178 207.942 200.987 1.00 88.26 1082 MET E CA 1
ATOM 9110 C C . MET B 1 1082 ? 196.937 207.167 202.273 1.00 88.26 1082 MET E C 1
ATOM 9111 O O . MET B 1 1082 ? 196.467 206.025 202.238 1.00 88.26 1082 MET E O 1
ATOM 9116 N N . SER B 1 1083 ? 197.264 207.792 203.402 1.00 89.41 1083 SER E N 1
ATOM 9117 C CA . SER B 1 1083 ? 196.903 207.238 204.699 1.00 89.41 1083 SER E CA 1
ATOM 9118 C C . SER B 1 1083 ? 195.425 207.473 204.979 1.00 89.41 1083 SER E C 1
ATOM 9119 O O . SER B 1 1083 ? 194.739 208.198 204.251 1.00 89.41 1083 SER E O 1
ATOM 9122 N N . MET B 1 1084 ? 194.935 206.840 206.048 1.00 88.97 1084 MET E N 1
ATOM 9123 C CA . MET B 1 1084 ? 193.547 207.028 206.456 1.00 88.97 1084 MET E CA 1
ATOM 9124 C C . MET B 1 1084 ? 193.292 208.436 206.970 1.00 88.97 1084 MET E C 1
ATOM 9125 O O . MET B 1 1084 ? 192.176 208.951 206.834 1.00 88.97 1084 MET E O 1
ATOM 9130 N N . LYS B 1 1085 ? 194.303 209.058 207.581 1.00 87.28 1085 LYS E N 1
ATOM 9131 C CA . LYS B 1 1085 ? 194.211 210.467 207.951 1.00 87.28 1085 LYS E CA 1
ATOM 9132 C C . LYS B 1 1085 ? 194.112 211.347 206.716 1.00 87.28 1085 LYS E C 1
ATOM 9133 O O . LYS B 1 1085 ? 193.318 212.293 206.670 1.00 87.28 1085 LYS E O 1
ATOM 9139 N N . ASP B 1 1086 ? 194.920 211.040 205.701 1.00 90.71 1086 ASP E N 1
ATOM 9140 C CA . ASP B 1 1086 ? 194.848 211.770 204.443 1.00 90.71 1086 ASP E CA 1
ATOM 9141 C C . ASP B 1 1086 ? 193.577 211.430 203.682 1.00 90.71 1086 ASP E C 1
ATOM 9142 O O . ASP B 1 1086 ? 193.083 212.242 202.893 1.00 90.71 1086 ASP E O 1
ATOM 9147 N N . LEU B 1 1087 ? 193.045 210.224 203.895 1.00 93.15 1087 LEU E N 1
ATOM 9148 C CA . LEU B 1 1087 ? 191.726 209.896 203.369 1.00 93.15 1087 LEU E CA 1
ATOM 9149 C C . LEU B 1 1087 ? 190.646 210.714 204.057 1.00 93.15 1087 LEU E C 1
ATOM 9150 O O . LEU B 1 1087 ? 189.659 211.100 203.423 1.00 93.15 1087 LEU E O 1
ATOM 9155 N N . LEU B 1 1088 ? 190.819 211.001 205.343 1.00 91.67 1088 LEU E N 1
ATOM 9156 C CA . LEU B 1 1088 ? 189.807 211.742 206.077 1.00 91.67 1088 LEU E CA 1
ATOM 9157 C C . LEU B 1 1088 ? 189.860 213.239 205.822 1.00 91.67 1088 LEU E C 1
ATOM 9158 O O . LEU B 1 1088 ? 188.945 213.956 206.239 1.00 91.67 1088 LEU E O 1
ATOM 9163 N N . LYS B 1 1089 ? 190.902 213.727 205.158 1.00 91.66 1089 LYS E N 1
ATOM 9164 C CA . LYS B 1 1089 ? 190.981 215.121 204.753 1.00 91.66 1089 LYS E CA 1
ATOM 9165 C C . LYS B 1 1089 ? 190.752 215.330 203.268 1.00 91.66 1089 LYS E C 1
ATOM 9166 O O . LYS B 1 1089 ? 190.462 216.453 202.856 1.00 91.66 1089 LYS E O 1
ATOM 9172 N N . SER B 1 1090 ? 190.873 214.283 202.460 1.00 93.26 1090 SER E N 1
ATOM 9173 C CA . SER B 1 1090 ? 190.723 214.428 201.023 1.00 93.26 1090 SER E CA 1
ATOM 9174 C C . SER B 1 1090 ? 189.263 214.560 200.626 1.00 93.26 1090 SER E C 1
ATOM 9175 O O . SER B 1 1090 ? 188.349 214.207 201.374 1.00 93.26 1090 SER E O 1
ATOM 9178 N N . ASP B 1 1091 ? 189.060 215.063 199.411 1.00 94.23 1091 ASP E N 1
ATOM 9179 C CA . ASP B 1 1091 ? 187.751 215.015 198.779 1.00 94.23 1091 ASP E CA 1
ATOM 9180 C C . ASP B 1 1091 ? 187.468 213.653 198.170 1.00 94.23 1091 ASP E C 1
ATOM 9181 O O . ASP B 1 1091 ? 186.341 213.411 197.729 1.00 94.23 1091 ASP E O 1
ATOM 9186 N N . LEU B 1 1092 ? 188.476 212.775 198.120 1.00 95.93 1092 LEU E N 1
ATOM 9187 C CA . LEU B 1 1092 ? 188.304 211.429 197.584 1.00 95.93 1092 LEU E CA 1
ATOM 9188 C C . LEU B 1 1092 ? 187.350 210.606 198.437 1.00 95.93 1092 LEU E C 1
ATOM 9189 O O . LEU B 1 1092 ? 186.634 209.740 197.918 1.00 95.93 1092 LEU E O 1
ATOM 9194 N N . LYS B 1 1093 ? 187.317 210.884 199.747 1.00 95.65 1093 LYS E N 1
ATOM 9195 C CA . LYS B 1 1093 ? 186.356 210.253 200.647 1.00 95.65 1093 LYS E CA 1
ATOM 9196 C C . LYS B 1 1093 ? 184.925 210.601 200.263 1.00 95.65 1093 LYS E C 1
ATOM 9197 O O . LYS B 1 1093 ? 184.036 209.742 200.313 1.00 95.65 1093 LYS E O 1
ATOM 9203 N N . THR B 1 1094 ? 184.698 211.850 199.849 1.00 95.63 1094 THR E N 1
ATOM 9204 C CA . THR B 1 1094 ? 183.376 212.272 199.404 1.00 95.63 1094 THR E CA 1
ATOM 9205 C C . THR B 1 1094 ? 182.980 211.595 198.104 1.00 95.63 1094 THR E C 1
ATOM 9206 O O . THR B 1 1094 ? 181.795 211.326 197.878 1.00 95.63 1094 THR E O 1
ATOM 9210 N N . THR B 1 1095 ? 183.956 211.306 197.249 1.00 96.80 1095 THR E N 1
ATOM 9211 C CA . THR B 1 1095 ? 183.674 210.600 196.009 1.00 96.80 1095 THR E CA 1
ATOM 9212 C C . THR B 1 1095 ? 183.359 209.134 196.264 1.00 96.80 1095 THR E C 1
ATOM 9213 O O . THR B 1 1095 ? 182.547 208.539 195.547 1.00 96.80 1095 THR E O 1
ATOM 9217 N N . ILE B 1 1096 ? 184.003 208.544 197.273 1.00 97.34 1096 ILE E N 1
ATOM 9218 C CA . ILE B 1 1096 ? 183.813 207.131 197.583 1.00 97.34 1096 ILE E CA 1
ATOM 9219 C C . ILE B 1 1096 ? 182.410 206.886 198.123 1.00 97.34 1096 ILE E C 1
ATOM 9220 O O . ILE B 1 1096 ? 181.733 205.928 197.721 1.00 97.34 1096 ILE E O 1
ATOM 9225 N N . GLU B 1 1097 ? 181.934 207.790 198.991 1.00 96.06 1097 GLU E N 1
ATOM 9226 C CA . GLU B 1 1097 ? 180.609 207.664 199.598 1.00 96.06 1097 GLU E CA 1
ATOM 9227 C C . GLU B 1 1097 ? 179.501 207.789 198.563 1.00 96.06 1097 GLU E C 1
ATOM 9228 O O . GLU B 1 1097 ? 178.442 207.167 198.700 1.00 96.06 1097 GLU E O 1
ATOM 9234 N N . ARG B 1 1098 ? 179.728 208.590 197.524 1.00 96.57 1098 ARG E N 1
ATOM 9235 C CA . ARG B 1 1098 ? 178.806 208.617 196.396 1.00 96.57 1098 ARG E CA 1
ATOM 9236 C C . ARG B 1 1098 ? 178.845 207.305 195.626 1.00 96.57 1098 ARG E C 1
ATOM 9237 O O . ARG B 1 1098 ? 177.808 206.809 195.170 1.00 96.57 1098 ARG E O 1
ATOM 9245 N N . MET B 1 1099 ? 180.041 206.735 195.464 1.00 96.95 1099 MET E N 1
ATOM 9246 C CA . MET B 1 1099 ? 180.195 205.524 194.664 1.00 96.95 1099 MET E CA 1
ATOM 9247 C C . MET B 1 1099 ? 179.607 204.312 195.370 1.00 96.95 1099 MET E C 1
ATOM 9248 O O . MET B 1 1099 ? 179.051 203.415 194.728 1.00 96.95 1099 MET E O 1
ATOM 9253 N N . GLN B 1 1100 ? 179.735 204.262 196.696 1.00 95.72 1100 GLN E N 1
ATOM 9254 C CA . GLN B 1 1100 ? 179.079 203.204 197.455 1.00 95.72 1100 GLN E CA 1
ATOM 9255 C C . GLN B 1 1100 ? 177.570 203.400 197.451 1.00 95.72 1100 GLN E C 1
ATOM 9256 O O . GLN B 1 1100 ? 176.802 202.431 197.450 1.00 95.72 1100 GLN E O 1
ATOM 9262 N N . GLN B 1 1101 ? 177.130 204.660 197.432 1.00 95.73 1101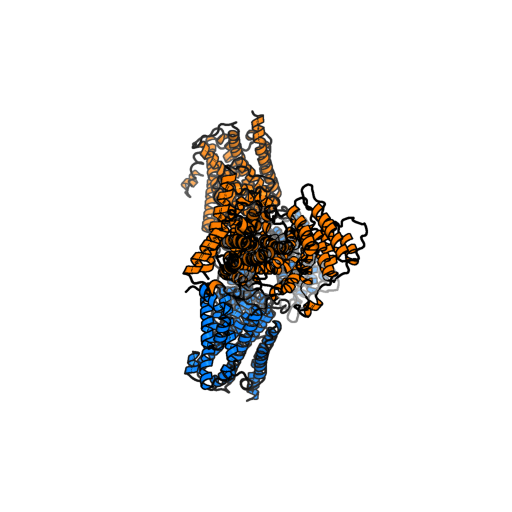 GLN E N 1
ATOM 9263 C CA . GLN B 1 1101 ? 175.727 204.954 197.174 1.00 95.73 1101 GLN E CA 1
ATOM 9264 C C . GLN B 1 1101 ? 175.351 204.579 195.748 1.00 95.73 1101 GLN E C 1
ATOM 9265 O O . GLN B 1 1101 ? 174.221 204.150 195.487 1.00 95.73 1101 GLN E O 1
ATOM 9271 N N . ALA B 1 1102 ? 176.285 204.736 194.810 1.00 95.39 1102 ALA E N 1
ATOM 9272 C CA . ALA B 1 1102 ? 176.015 204.335 193.435 1.00 95.39 1102 ALA E CA 1
ATOM 9273 C C . ALA B 1 1102 ? 175.971 202.818 193.291 1.00 95.39 1102 ALA E C 1
ATOM 9274 O O . ALA B 1 1102 ? 175.091 202.286 192.607 1.00 95.39 1102 ALA E O 1
ATOM 9276 N N . ILE B 1 1103 ? 176.906 202.106 193.927 1.00 94.12 1103 ILE E N 1
ATOM 9277 C CA . ILE B 1 1103 ? 176.924 200.648 193.822 1.00 94.12 1103 ILE E CA 1
ATOM 9278 C C . ILE B 1 1103 ? 175.781 200.038 194.621 1.00 94.12 1103 ILE E C 1
ATOM 9279 O O . ILE B 1 1103 ? 174.992 199.239 194.098 1.00 94.12 1103 ILE E O 1
ATOM 9284 N N . GLY B 1 1104 ? 175.653 200.424 195.886 1.00 91.70 1104 GLY E N 1
ATOM 9285 C CA . GLY B 1 1104 ? 174.639 199.847 196.743 1.00 91.70 1104 GLY E CA 1
ATOM 9286 C C . GLY B 1 1104 ? 175.088 198.540 197.359 1.00 91.70 1104 GLY E C 1
ATOM 9287 O O . GLY B 1 1104 ? 176.145 198.011 197.004 1.00 91.70 1104 GLY E O 1
ATOM 9288 N N . SER B 1 1105 ? 174.303 198.015 198.295 1.00 88.92 1105 SER E N 1
ATOM 9289 C CA . SER B 1 1105 ? 174.614 196.722 198.884 1.00 88.92 1105 SER E CA 1
ATOM 9290 C C . SER B 1 1105 ? 174.349 195.613 197.878 1.00 88.92 1105 SER E C 1
ATOM 9291 O O . SER B 1 1105 ? 173.308 195.595 197.217 1.00 88.92 1105 SER E O 1
ATOM 9294 N N . ALA B 1 1106 ? 175.302 194.696 197.755 1.00 86.95 1106 ALA E N 1
ATOM 9295 C CA . ALA B 1 1106 ? 175.171 193.611 196.798 1.00 86.95 1106 ALA E CA 1
ATOM 9296 C C . ALA B 1 1106 ? 174.190 192.562 197.303 1.00 86.95 1106 ALA E C 1
ATOM 9297 O O . ALA B 1 1106 ? 174.025 192.361 198.508 1.00 86.95 1106 ALA E O 1
ATOM 9299 N N . LYS B 1 1107 ? 173.534 191.892 196.362 1.00 86.54 1107 LYS E N 1
ATOM 9300 C CA . LYS B 1 1107 ? 172.594 190.829 196.679 1.00 86.54 1107 LYS E CA 1
ATOM 9301 C C . LYS B 1 1107 ? 173.353 189.543 196.971 1.00 86.54 1107 LYS E C 1
ATOM 9302 O O . LYS B 1 1107 ? 174.410 189.286 196.387 1.00 86.54 1107 LYS E O 1
ATOM 9308 N N . SER B 1 1108 ? 172.815 188.742 197.887 1.00 87.24 1108 SER E N 1
ATOM 9309 C CA . SER B 1 1108 ? 173.511 187.541 198.326 1.00 87.24 1108 SER E CA 1
ATOM 9310 C C . SER B 1 1108 ? 173.424 186.435 197.284 1.00 87.24 1108 SER E C 1
ATOM 9311 O O . SER B 1 1108 ? 172.352 186.133 196.755 1.00 87.24 1108 SER E O 1
ATOM 9314 N N . SER B 1 1109 ? 174.564 185.840 196.994 1.00 90.41 1109 SER E N 1
ATOM 9315 C CA . SER B 1 1109 ? 174.676 184.624 196.211 1.00 90.41 1109 SER E CA 1
ATOM 9316 C C . SER B 1 1109 ? 174.402 183.422 197.102 1.00 90.41 1109 SER E C 1
ATOM 9317 O O . SER B 1 1109 ? 174.375 183.542 198.330 1.00 90.41 1109 SER E O 1
ATOM 9320 N N . PRO B 1 1110 ? 174.127 182.245 196.513 1.00 92.17 1110 PRO E N 1
ATOM 9321 C CA . PRO B 1 1110 ? 174.122 181.011 197.323 1.00 92.17 1110 PRO E CA 1
ATOM 9322 C C . PRO B 1 1110 ? 175.450 180.701 197.994 1.00 92.17 1110 PRO E C 1
ATOM 9323 O O . PRO B 1 1110 ? 175.464 180.097 199.074 1.00 92.17 1110 PRO E O 1
ATOM 9327 N N . GLN B 1 1111 ? 176.569 181.090 197.380 1.00 92.69 1111 GLN E N 1
ATOM 9328 C CA . GLN B 1 1111 ? 177.854 181.014 198.067 1.00 92.69 1111 GLN E CA 1
ATOM 9329 C C . GLN B 1 1111 ? 177.926 182.015 199.213 1.00 92.69 1111 GLN E C 1
ATOM 9330 O O . GLN B 1 1111 ? 178.507 181.720 200.264 1.00 92.69 1111 GLN E O 1
ATOM 9336 N N . MET B 1 1112 ? 177.351 183.209 199.021 1.00 92.82 1112 MET E N 1
ATOM 9337 C CA . MET B 1 1112 ? 177.361 184.232 200.065 1.00 92.82 1112 MET E CA 1
ATOM 9338 C C . MET B 1 1112 ? 176.507 183.826 201.260 1.00 92.82 1112 MET E C 1
ATOM 9339 O O . MET B 1 1112 ? 176.860 184.114 202.409 1.00 92.82 1112 MET E O 1
ATOM 9344 N N . SER B 1 1113 ? 175.375 183.163 201.007 1.00 92.54 1113 SER E N 1
ATOM 9345 C CA . SER B 1 1113 ? 174.582 182.615 202.102 1.00 92.54 1113 SER E CA 1
ATOM 9346 C C . SER B 1 1113 ? 175.299 181.454 202.775 1.00 92.54 1113 SER E C 1
ATOM 9347 O O . SER B 1 1113 ? 175.135 181.232 203.980 1.00 92.54 1113 SER E O 1
ATOM 9350 N N . HIS B 1 1114 ? 176.095 180.709 202.012 1.00 95.21 1114 HIS E N 1
ATOM 9351 C CA . HIS B 1 1114 ? 176.879 179.624 202.581 1.00 95.21 1114 HIS E CA 1
ATOM 9352 C C . HIS B 1 1114 ? 178.046 180.146 203.409 1.00 95.21 1114 HIS E C 1
ATOM 9353 O O . HIS B 1 1114 ? 178.290 179.662 204.519 1.00 95.21 1114 HIS E O 1
ATOM 9360 N N . ASN B 1 1115 ? 178.773 181.135 202.884 1.00 95.19 1115 ASN E N 1
ATOM 9361 C CA . ASN B 1 1115 ? 180.011 181.567 203.524 1.00 95.19 1115 ASN E CA 1
ATOM 9362 C C . ASN B 1 1115 ? 179.744 182.383 204.782 1.00 95.19 1115 ASN E C 1
ATOM 9363 O O . ASN B 1 1115 ? 180.438 182.215 205.792 1.00 95.19 1115 ASN E O 1
ATOM 9368 N N . LEU B 1 1116 ? 178.739 183.262 204.744 1.00 93.48 1116 LEU E N 1
ATOM 9369 C CA . LEU B 1 1116 ? 178.479 184.142 205.881 1.00 93.48 1116 LEU E CA 1
ATOM 9370 C C . LEU B 1 1116 ? 177.878 183.378 207.052 1.00 93.48 1116 LEU E C 1
ATOM 9371 O O . LEU B 1 1116 ? 178.092 183.743 208.215 1.00 93.48 1116 LEU E O 1
ATOM 9376 N N . ARG B 1 1117 ? 177.117 182.320 206.760 1.00 95.03 1117 ARG E N 1
ATOM 9377 C CA . ARG B 1 1117 ? 176.595 181.452 207.810 1.00 95.03 1117 ARG E CA 1
ATOM 9378 C C . ARG B 1 1117 ? 177.721 180.703 208.510 1.00 95.03 1117 ARG E C 1
ATOM 9379 O O . ARG B 1 1117 ? 177.749 180.614 209.742 1.00 95.03 1117 ARG E O 1
ATOM 9387 N N . ASN B 1 1118 ? 178.689 180.205 207.734 1.00 95.30 1118 ASN E N 1
ATOM 9388 C CA . ASN B 1 1118 ? 179.812 179.469 208.306 1.00 95.30 1118 ASN E CA 1
ATOM 9389 C C . ASN B 1 1118 ? 180.746 180.374 209.095 1.00 95.30 1118 ASN E C 1
ATOM 9390 O O . ASN B 1 1118 ? 181.476 179.894 209.970 1.00 95.30 1118 ASN E O 1
ATOM 9395 N N . TYR B 1 1119 ? 180.743 181.674 208.798 1.00 92.46 1119 TYR E N 1
ATOM 9396 C CA . TYR B 1 1119 ? 181.445 182.630 209.646 1.00 92.46 1119 TYR E CA 1
ATOM 9397 C C . TYR B 1 1119 ? 180.776 182.735 211.010 1.00 92.46 1119 TYR E C 1
ATOM 9398 O O . TYR B 1 1119 ? 181.451 182.832 212.040 1.00 92.46 1119 TYR E O 1
ATOM 9407 N N . THR B 1 1120 ? 179.442 182.709 211.030 1.00 93.85 1120 THR E N 1
ATOM 9408 C CA . THR B 1 1120 ? 178.710 182.831 212.286 1.00 93.85 1120 THR E CA 1
ATOM 9409 C C . THR B 1 1120 ? 178.834 181.566 213.124 1.00 93.85 1120 THR E C 1
ATOM 9410 O O . THR B 1 1120 ? 178.945 181.634 214.355 1.00 93.85 1120 THR E O 1
ATOM 9414 N N . GLU B 1 1121 ? 178.810 180.399 212.470 1.00 93.43 1121 GLU E N 1
ATOM 9415 C CA . GLU B 1 1121 ? 178.952 179.135 213.187 1.00 93.43 1121 GLU E CA 1
ATOM 9416 C C . GLU B 1 1121 ? 180.359 178.971 213.739 1.00 93.43 1121 GLU E C 1
ATOM 9417 O O . GLU B 1 1121 ? 180.550 178.390 214.813 1.00 93.43 1121 GLU E O 1
ATOM 9423 N N . TYR B 1 1122 ? 181.356 179.471 213.011 1.00 94.48 1122 TYR E N 1
ATOM 9424 C CA . TYR B 1 1122 ? 182.700 179.543 213.563 1.00 94.48 1122 TYR E CA 1
ATOM 9425 C C . TYR B 1 1122 ? 182.770 180.552 214.702 1.00 94.48 1122 TYR E C 1
ATOM 9426 O O . TYR B 1 1122 ? 183.479 180.334 215.691 1.00 94.48 1122 TYR E O 1
ATOM 9435 N N . LEU B 1 1123 ? 182.035 181.658 214.583 1.00 94.35 1123 LEU E N 1
ATOM 9436 C CA . LEU B 1 1123 ? 181.929 182.602 215.687 1.00 94.35 1123 LEU E CA 1
ATOM 9437 C C . LEU B 1 1123 ? 181.151 182.046 216.868 1.00 94.35 1123 LEU E C 1
ATOM 9438 O O . LEU B 1 1123 ? 181.424 182.442 218.006 1.00 94.35 1123 LEU E O 1
ATOM 9443 N N . LYS B 1 1124 ? 180.204 181.140 216.634 1.00 91.33 1124 LYS E N 1
ATOM 9444 C CA . LYS B 1 1124 ? 179.473 180.495 217.713 1.00 91.33 1124 LYS E CA 1
ATOM 9445 C C . LYS B 1 1124 ? 180.161 179.245 218.238 1.00 91.33 1124 LYS E C 1
ATOM 9446 O O . LYS B 1 1124 ? 179.647 178.619 219.170 1.00 91.33 1124 LYS E O 1
ATOM 9452 N N . SER B 1 1125 ? 181.294 178.863 217.657 1.00 90.64 1125 SER E N 1
ATOM 9453 C CA . SER B 1 1125 ? 182.017 177.688 218.102 1.00 90.64 1125 SER E CA 1
ATOM 9454 C C . SER B 1 1125 ? 182.704 177.951 219.441 1.00 90.64 1125 SER E C 1
ATOM 9455 O O . SER B 1 1125 ? 183.080 179.083 219.747 1.00 90.64 1125 SER E O 1
ATOM 9458 N N . PRO B 1 1126 ? 182.851 176.924 220.269 1.00 91.19 1126 PRO E N 1
ATOM 9459 C CA . PRO B 1 1126 ? 183.663 177.062 221.479 1.00 91.19 1126 PRO E CA 1
ATOM 9460 C C . PRO B 1 1126 ? 185.154 177.089 221.166 1.00 91.19 1126 PRO E C 1
ATOM 9461 O O . PRO B 1 1126 ? 185.602 176.767 220.065 1.00 91.19 1126 PRO E O 1
ATOM 9465 N N . ILE B 1 1127 ? 185.924 177.483 222.181 1.00 93.38 1127 ILE E N 1
ATOM 9466 C CA . ILE B 1 1127 ? 187.359 177.687 222.025 1.00 93.38 1127 ILE E CA 1
ATOM 9467 C C . ILE B 1 1127 ? 188.093 176.365 222.201 1.00 93.38 1127 ILE E C 1
ATOM 9468 O O . ILE B 1 1127 ? 187.858 175.628 223.165 1.00 93.38 1127 ILE E O 1
ATOM 9473 N N . HIS B 1 1128 ? 188.990 176.057 221.269 1.00 90.32 1128 HIS E N 1
ATOM 9474 C CA . HIS B 1 1128 ? 189.786 174.849 221.371 1.00 90.32 1128 HIS E CA 1
ATOM 9475 C C . HIS B 1 1128 ? 191.262 175.194 221.308 1.00 90.32 1128 HIS E C 1
ATOM 9476 O O . HIS B 1 1128 ? 191.654 176.063 220.519 1.00 90.32 1128 HIS E O 1
ATOM 9483 N N . PRO B 1 1129 ? 192.105 174.552 222.119 1.00 91.38 1129 PRO E N 1
ATOM 9484 C CA . PRO B 1 1129 ? 193.545 174.855 222.062 1.00 91.38 1129 PRO E CA 1
ATOM 9485 C C . PRO B 1 1129 ? 194.232 174.320 220.824 1.00 91.38 1129 PRO E C 1
ATOM 9486 O O . PRO B 1 1129 ? 195.362 174.730 220.530 1.00 91.38 1129 PRO E O 1
ATOM 9490 N N . LEU B 1 1130 ? 193.590 173.387 220.118 1.00 91.41 1130 LEU E N 1
ATOM 9491 C CA . LEU B 1 1130 ? 194.149 172.818 218.896 1.00 91.41 1130 LEU E CA 1
ATOM 9492 C C . LEU B 1 1130 ? 194.274 173.864 217.796 1.00 91.41 1130 LEU E C 1
ATOM 9493 O O . LEU B 1 1130 ? 195.293 173.929 217.097 1.00 91.41 1130 LEU E O 1
ATOM 9498 N N . HIS B 1 1131 ? 193.244 174.698 217.643 1.00 91.62 1131 HIS E N 1
ATOM 9499 C CA . HIS B 1 1131 ? 193.234 175.706 216.588 1.00 91.62 1131 HIS E CA 1
ATOM 9500 C C . HIS B 1 1131 ? 194.253 176.798 216.863 1.00 91.62 1131 HIS E C 1
ATOM 9501 O O . HIS B 1 1131 ? 194.884 177.319 215.939 1.00 91.62 1131 HIS E O 1
ATOM 9508 N N . MET B 1 1132 ? 194.425 177.153 218.138 1.00 92.55 1132 MET E N 1
ATOM 9509 C CA . MET B 1 1132 ? 195.453 178.114 218.517 1.00 92.55 1132 MET E CA 1
ATOM 9510 C C . MET B 1 1132 ? 196.850 177.544 218.322 1.00 92.55 1132 MET E C 1
ATOM 9511 O O . MET B 1 1132 ? 197.777 178.278 217.961 1.00 92.55 1132 MET E O 1
ATOM 9516 N N . TYR B 1 1133 ? 197.018 176.241 218.540 1.00 92.70 1133 TYR E N 1
ATOM 9517 C CA . TYR B 1 1133 ? 198.263 175.594 218.151 1.00 92.70 1133 TYR E CA 1
ATOM 9518 C C . TYR B 1 1133 ? 198.390 175.520 216.637 1.00 92.70 1133 TYR E C 1
ATOM 9519 O O . TYR B 1 1133 ? 199.497 175.626 216.098 1.00 92.70 1133 TYR E O 1
ATOM 9528 N N . GLN B 1 1134 ? 197.265 175.361 215.938 1.00 94.44 1134 GLN E N 1
ATOM 9529 C CA . GLN B 1 1134 ? 197.289 175.385 214.480 1.00 94.44 1134 GLN E CA 1
ATOM 9530 C C . GLN B 1 1134 ? 197.524 176.791 213.950 1.00 94.44 1134 GLN E C 1
ATOM 9531 O O . GLN B 1 1134 ? 198.017 176.963 212.830 1.00 94.44 1134 GLN E O 1
ATOM 9537 N N . ALA B 1 1135 ? 197.161 177.809 214.733 1.00 94.48 1135 ALA E N 1
ATOM 9538 C CA . ALA B 1 1135 ? 197.324 179.187 214.283 1.00 94.48 1135 ALA E CA 1
ATOM 9539 C C . ALA B 1 1135 ? 198.782 179.614 214.305 1.00 94.48 1135 ALA E C 1
ATOM 9540 O O . ALA B 1 1135 ? 199.195 180.470 213.513 1.00 94.48 1135 ALA E O 1
ATOM 9542 N N . LEU B 1 1136 ? 199.572 179.046 215.221 1.00 92.02 1136 LEU E N 1
ATOM 9543 C CA . LEU B 1 1136 ? 201.014 179.265 215.195 1.00 92.02 1136 LEU E CA 1
ATOM 9544 C C . LEU B 1 1136 ? 201.633 178.623 213.964 1.00 92.02 1136 LEU E C 1
ATOM 9545 O O . LEU B 1 1136 ? 202.600 179.146 213.398 1.00 92.02 1136 LEU E O 1
ATOM 9550 N N . THR B 1 1137 ? 201.077 177.497 213.530 1.00 91.67 1137 THR E N 1
ATOM 9551 C CA . THR B 1 1137 ? 201.396 176.929 212.232 1.00 91.67 1137 THR E CA 1
ATOM 9552 C C . THR B 1 1137 ? 200.681 177.636 211.096 1.00 91.67 1137 THR E C 1
ATOM 9553 O O . THR B 1 1137 ? 201.049 177.434 209.935 1.00 91.67 1137 THR E O 1
ATOM 9557 N N . GLY B 1 1138 ? 199.665 178.438 211.400 1.00 91.54 1138 GLY E N 1
ATOM 9558 C CA . GLY B 1 1138 ? 198.823 178.990 210.365 1.00 91.54 1138 GLY E CA 1
ATOM 9559 C C . GLY B 1 1138 ? 197.938 177.969 209.695 1.00 91.54 1138 GLY E C 1
ATOM 9560 O O . GLY B 1 1138 ? 197.511 178.187 208.559 1.00 91.54 1138 GLY E O 1
ATOM 9561 N N . GLY B 1 1139 ? 197.643 176.861 210.370 1.00 91.68 1139 GLY E N 1
ATOM 9562 C CA . GLY B 1 1139 ? 196.980 175.741 209.738 1.00 91.68 1139 GLY E CA 1
ATOM 9563 C C . GLY B 1 1139 ? 195.473 175.772 209.851 1.00 91.68 1139 GLY E C 1
ATOM 9564 O O . GLY B 1 1139 ? 194.804 174.767 209.597 1.00 91.68 1139 GLY E O 1
ATOM 9565 N N . VAL B 1 1140 ? 194.924 176.916 210.227 1.00 93.12 1140 VAL E N 1
ATOM 9566 C CA . VAL B 1 1140 ? 193.486 177.052 210.400 1.00 93.12 1140 VAL E CA 1
ATOM 9567 C C . VAL B 1 1140 ? 192.883 177.571 209.107 1.00 93.12 1140 VAL E C 1
ATOM 9568 O O . VAL B 1 1140 ? 193.366 178.554 208.533 1.00 93.12 1140 VAL E O 1
ATOM 9572 N N . HIS B 1 1141 ? 191.831 176.904 208.645 1.00 89.76 1141 HIS E N 1
ATOM 9573 C CA . HIS B 1 1141 ? 191.105 177.297 207.451 1.00 89.76 1141 HIS E CA 1
ATOM 9574 C C . HIS B 1 1141 ? 189.620 177.316 207.768 1.00 89.76 1141 HIS E C 1
ATOM 9575 O O . HIS B 1 1141 ? 189.166 176.672 208.717 1.00 89.76 1141 HIS E O 1
ATOM 9582 N N . LEU B 1 1142 ? 188.866 178.052 206.960 1.00 90.13 1142 LEU E N 1
ATOM 9583 C CA . LEU B 1 1142 ? 187.419 178.098 207.084 1.00 90.13 1142 LEU E CA 1
ATOM 9584 C C . LEU B 1 1142 ? 186.762 177.533 205.833 1.00 90.13 1142 LEU E C 1
ATOM 9585 O O . LEU B 1 1142 ? 187.335 177.559 204.742 1.00 90.13 1142 LEU E O 1
ATOM 9590 N N . ASP B 1 1143 ? 185.549 177.011 206.013 1.00 92.03 1143 ASP E N 1
ATOM 9591 C CA . ASP B 1 1143 ? 184.738 176.507 204.906 1.00 92.03 1143 ASP E CA 1
ATOM 9592 C C . ASP B 1 1143 ? 184.036 177.698 204.262 1.00 92.03 1143 ASP E C 1
ATOM 9593 O O . ASP B 1 1143 ? 182.909 178.067 204.603 1.00 92.03 1143 ASP E O 1
ATOM 9598 N N . ALA B 1 1144 ? 184.739 178.324 203.322 1.00 91.51 1144 ALA E N 1
ATOM 9599 C CA . ALA B 1 1144 ? 184.215 179.466 202.579 1.00 91.51 1144 ALA E CA 1
ATOM 9600 C C . ALA B 1 1144 ? 184.884 179.474 201.214 1.00 91.51 1144 ALA E C 1
ATOM 9601 O O . ALA B 1 1144 ? 186.086 179.737 201.113 1.00 91.51 1144 ALA E O 1
ATOM 9603 N N . VAL B 1 1145 ? 184.115 179.180 200.173 1.00 91.84 1145 VAL E N 1
ATOM 9604 C CA . VAL B 1 1145 ? 184.654 179.131 198.820 1.00 91.84 1145 VAL E CA 1
ATOM 9605 C C . VAL B 1 1145 ? 184.848 180.551 198.311 1.00 91.84 1145 VAL E C 1
ATOM 9606 O O . VAL B 1 1145 ? 184.061 181.451 198.628 1.00 91.84 1145 VAL E O 1
ATOM 9610 N N . SER B 1 1146 ? 185.921 180.763 197.551 1.00 90.18 1146 SER E N 1
ATOM 9611 C CA . SER B 1 1146 ? 186.159 182.058 196.929 1.00 90.18 1146 SER E CA 1
ATOM 9612 C C . SER B 1 1146 ? 185.163 182.261 195.799 1.00 90.18 1146 SER E C 1
ATOM 9613 O O . SER B 1 1146 ? 185.209 181.555 194.788 1.00 90.18 1146 SER E O 1
ATOM 9616 N N . ILE B 1 1147 ? 184.250 183.213 195.973 1.00 89.99 1147 ILE E N 1
ATOM 9617 C CA . ILE B 1 1147 ? 183.180 183.415 195.006 1.00 89.99 1147 ILE E CA 1
ATOM 9618 C C . ILE B 1 1147 ? 183.718 184.212 193.827 1.00 89.99 1147 ILE E C 1
ATOM 9619 O O . ILE B 1 1147 ? 184.324 185.277 194.000 1.00 89.99 1147 ILE E O 1
ATOM 9624 N N . ASN B 1 1148 ? 183.495 183.703 192.619 1.00 85.39 1148 ASN E N 1
ATOM 9625 C CA . ASN B 1 1148 ? 184.053 184.286 191.402 1.00 85.39 1148 ASN E CA 1
ATOM 9626 C C . ASN B 1 1148 ? 182.921 184.927 190.606 1.00 85.39 1148 ASN E C 1
ATOM 9627 O O . ASN B 1 1148 ? 182.249 184.266 189.812 1.00 85.39 1148 ASN E O 1
ATOM 9632 N N . THR B 1 1149 ? 182.719 186.218 190.822 1.00 83.82 1149 THR E N 1
ATOM 9633 C CA . THR B 1 1149 ? 181.678 186.991 190.169 1.00 83.82 1149 THR E CA 1
ATOM 9634 C C . THR B 1 1149 ? 182.223 188.389 189.914 1.00 83.82 1149 THR E C 1
ATOM 9635 O O . THR B 1 1149 ? 183.185 188.810 190.565 1.00 83.82 1149 THR E O 1
ATOM 9639 N N . PRO B 1 1150 ? 181.670 189.109 188.926 1.00 75.99 1150 PRO E N 1
ATOM 9640 C CA . PRO B 1 1150 ? 182.045 190.528 188.760 1.00 75.99 1150 PRO E CA 1
ATOM 9641 C C . PRO B 1 1150 ? 181.679 191.429 189.931 1.00 75.99 1150 PRO E C 1
ATOM 9642 O O . PRO B 1 1150 ? 182.264 192.508 190.071 1.00 75.99 1150 PRO E O 1
ATOM 9646 N N . GLU B 1 1151 ? 180.727 191.030 190.775 1.00 76.97 1151 GLU E N 1
ATOM 9647 C CA . GLU B 1 1151 ? 180.473 191.776 192.002 1.00 76.97 1151 GLU E CA 1
ATOM 9648 C C . GLU B 1 1151 ? 181.581 191.583 193.030 1.00 76.97 1151 GLU E C 1
ATOM 9649 O O . GLU B 1 1151 ? 181.703 192.394 193.955 1.00 76.97 1151 GLU E O 1
ATOM 9655 N N . SER B 1 1152 ? 182.374 190.517 192.904 1.00 85.39 1152 SER E N 1
ATOM 9656 C CA . SER B 1 1152 ? 183.536 190.343 193.765 1.00 85.39 1152 SER E CA 1
ATOM 9657 C C . SER B 1 1152 ? 184.756 191.081 193.242 1.00 85.39 1152 SER E C 1
ATOM 9658 O O . SER B 1 1152 ? 185.759 191.169 193.953 1.00 85.39 1152 SER E O 1
ATOM 9661 N N . ALA B 1 1153 ? 184.708 191.571 192.006 1.00 86.67 1153 ALA E N 1
ATOM 9662 C CA . ALA B 1 1153 ? 185.771 192.436 191.496 1.00 86.67 1153 ALA E CA 1
ATOM 9663 C C . ALA B 1 1153 ? 185.902 193.762 192.244 1.00 86.67 1153 ALA E C 1
ATOM 9664 O O . ALA B 1 1153 ? 186.998 194.343 192.214 1.00 86.67 1153 ALA E O 1
ATOM 9666 N N . PRO B 1 1154 ? 184.855 194.318 192.880 1.00 92.09 1154 PRO E N 1
ATOM 9667 C CA . PRO B 1 1154 ? 185.116 195.221 194.012 1.00 92.09 1154 PRO E CA 1
ATOM 9668 C C . PRO B 1 1154 ? 185.993 194.617 195.095 1.00 92.09 1154 PRO E C 1
ATOM 9669 O O . PRO B 1 1154 ? 187.038 195.189 195.431 1.00 92.09 1154 PRO E O 1
ATOM 9673 N N . ALA B 1 1155 ? 185.612 193.454 195.625 1.00 92.05 1155 ALA E N 1
ATOM 9674 C CA . ALA B 1 1155 ? 186.353 192.858 196.733 1.00 92.05 1155 ALA E CA 1
ATOM 9675 C C . ALA B 1 1155 ? 187.692 192.295 196.280 1.00 92.05 1155 ALA E C 1
ATOM 9676 O O . ALA B 1 1155 ? 188.605 192.130 197.097 1.00 92.05 1155 ALA E O 1
ATOM 9678 N N . LYS B 1 1156 ? 187.830 192.001 194.983 1.00 88.53 1156 LYS E N 1
ATOM 9679 C CA . LYS B 1 1156 ? 189.131 191.620 194.444 1.00 88.53 1156 LYS E CA 1
ATOM 9680 C C . LYS B 1 1156 ? 190.104 192.792 194.449 1.00 88.53 1156 LYS E C 1
ATOM 9681 O O . LYS B 1 1156 ? 191.323 192.586 194.484 1.00 88.53 1156 LYS E O 1
ATOM 9687 N N . GLN B 1 1157 ? 189.594 194.020 194.427 1.00 89.87 1157 GLN E N 1
ATOM 9688 C CA . GLN B 1 1157 ? 190.398 195.191 194.738 1.00 89.87 1157 GLN E CA 1
ATOM 9689 C C . GLN B 1 1157 ? 190.312 195.590 196.203 1.00 89.87 1157 GLN E C 1
ATOM 9690 O O . GLN B 1 1157 ? 190.965 196.558 196.604 1.00 89.87 1157 GLN E O 1
ATOM 9696 N N . GLY B 1 1158 ? 189.547 194.862 197.009 1.00 91.59 1158 GLY E N 1
ATOM 9697 C CA . GLY B 1 1158 ? 189.334 195.234 198.396 1.00 91.59 1158 GLY E CA 1
ATOM 9698 C C . GLY B 1 1158 ? 188.507 196.487 198.578 1.00 91.59 1158 GLY E C 1
ATOM 9699 O O . GLY B 1 1158 ? 188.860 197.342 199.402 1.00 91.59 1158 GLY E O 1
ATOM 9700 N N . TRP B 1 1159 ? 187.429 196.629 197.802 1.00 95.21 1159 TRP E N 1
ATOM 9701 C CA . TRP B 1 1159 ? 186.575 197.808 197.903 1.00 95.21 1159 TRP E CA 1
ATOM 9702 C C . TRP B 1 1159 ? 185.824 197.832 199.225 1.00 95.21 1159 TRP E C 1
ATOM 9703 O O . TRP B 1 1159 ? 185.737 198.875 199.881 1.00 95.21 1159 TRP E O 1
ATOM 9714 N N . PHE B 1 1160 ? 185.297 196.682 199.643 1.00 95.69 1160 PHE E N 1
ATOM 9715 C CA . PHE B 1 1160 ? 184.588 196.614 200.913 1.00 95.69 1160 PHE E CA 1
ATOM 9716 C C . PHE B 1 1160 ? 185.558 196.664 202.079 1.00 95.69 1160 PHE E C 1
ATOM 9717 O O . PHE B 1 1160 ? 185.205 197.117 203.174 1.00 95.69 1160 PHE E O 1
ATOM 9725 N N . PHE B 1 1161 ? 186.786 196.194 201.857 1.00 95.23 1161 PHE E N 1
ATOM 9726 C CA . PHE B 1 1161 ? 187.834 196.320 202.861 1.00 95.23 1161 PHE E CA 1
ATOM 9727 C C . PHE B 1 1161 ? 188.207 197.775 203.084 1.00 95.23 1161 PHE E C 1
ATOM 9728 O O . PHE B 1 1161 ? 188.566 198.168 204.199 1.00 95.23 1161 PHE E O 1
ATOM 9736 N N . LEU B 1 1162 ? 188.145 198.583 202.025 1.00 95.51 1162 LEU E N 1
ATOM 9737 C CA . LEU B 1 1162 ? 188.415 200.008 202.152 1.00 95.51 1162 LEU E CA 1
ATOM 9738 C C . LEU B 1 1162 ? 187.328 200.706 202.952 1.00 95.51 1162 LEU E C 1
ATOM 9739 O O . LEU B 1 1162 ? 187.612 201.637 203.715 1.00 95.51 1162 LEU E O 1
ATOM 9744 N N . LEU B 1 1163 ? 186.082 200.246 202.803 1.00 96.98 1163 LEU E N 1
ATOM 9745 C CA . LEU B 1 1163 ? 184.918 200.969 203.310 1.00 96.98 1163 LEU E CA 1
ATOM 9746 C C . LEU B 1 1163 ? 184.873 200.981 204.831 1.00 96.98 1163 LEU E C 1
ATOM 9747 O O . LEU B 1 1163 ? 184.565 202.008 205.445 1.00 96.98 1163 LEU E O 1
ATOM 9752 N N . GLY B 1 1164 ? 185.193 199.847 205.454 1.00 96.42 1164 GLY E N 1
ATOM 9753 C CA . GLY B 1 1164 ? 185.259 199.803 206.906 1.00 96.42 1164 GLY E CA 1
ATOM 9754 C C . GLY B 1 1164 ? 186.439 200.580 207.457 1.00 96.42 1164 GLY E C 1
ATOM 9755 O O . GLY B 1 1164 ? 186.378 201.124 208.563 1.00 96.42 1164 GLY E O 1
ATOM 9756 N N . MET B 1 1165 ? 187.526 200.647 206.678 1.00 95.11 1165 MET E N 1
ATOM 9757 C CA . MET B 1 1165 ? 188.725 201.367 207.093 1.00 95.11 1165 MET E CA 1
ATOM 9758 C C . MET B 1 1165 ? 188.481 202.865 207.159 1.00 95.11 1165 MET E C 1
ATOM 9759 O O . MET B 1 1165 ? 189.108 203.568 207.956 1.00 95.11 1165 MET E O 1
ATOM 9764 N N . ILE B 1 1166 ? 187.581 203.373 206.322 1.00 95.05 1166 ILE E N 1
ATOM 9765 C CA . ILE B 1 1166 ? 187.127 204.748 206.483 1.00 95.05 1166 ILE E CA 1
ATOM 9766 C C . ILE B 1 1166 ? 186.266 204.866 207.730 1.00 95.05 1166 ILE E C 1
ATOM 9767 O O . ILE B 1 1166 ? 186.395 205.818 208.511 1.00 95.05 1166 ILE E O 1
ATOM 9772 N N . ALA B 1 1167 ? 185.380 203.889 207.938 1.00 94.93 1167 ALA E N 1
ATOM 9773 C CA . ALA B 1 1167 ? 184.438 203.957 209.050 1.00 94.93 1167 ALA E CA 1
ATOM 9774 C C . ALA B 1 1167 ? 185.129 203.723 210.384 1.00 94.93 1167 ALA E C 1
ATOM 9775 O O . ALA B 1 1167 ? 184.729 204.294 211.404 1.00 94.93 1167 ALA E O 1
ATOM 9777 N N . LEU B 1 1168 ? 186.178 202.901 210.395 1.00 93.67 1168 LEU E N 1
ATOM 9778 C CA . LEU B 1 1168 ? 186.945 202.717 211.621 1.00 93.67 1168 LEU E CA 1
ATOM 9779 C C . LEU B 1 1168 ? 187.807 203.933 211.923 1.00 93.67 1168 LEU E C 1
ATOM 9780 O O . LEU B 1 1168 ? 188.117 204.204 213.089 1.00 93.67 1168 LEU E O 1
ATOM 9785 N N . THR B 1 1169 ? 188.229 204.658 210.881 1.00 91.81 1169 THR E N 1
ATOM 9786 C CA . THR B 1 1169 ? 189.013 205.870 211.089 1.00 91.81 1169 THR E CA 1
ATOM 9787 C C . THR B 1 1169 ? 188.176 206.964 211.730 1.00 91.81 1169 THR E C 1
ATOM 9788 O O . THR B 1 1169 ? 188.669 207.696 212.594 1.00 91.81 1169 THR E O 1
ATOM 9792 N N . LYS B 1 1170 ? 186.902 207.065 211.344 1.00 88.93 1170 LYS E N 1
ATOM 9793 C CA . LYS B 1 1170 ? 186.012 208.038 211.967 1.00 88.93 1170 LYS E CA 1
ATOM 9794 C C . LYS B 1 1170 ? 185.688 207.650 213.401 1.00 88.93 1170 LYS E C 1
ATOM 9795 O O . LYS B 1 1170 ? 185.472 208.519 214.252 1.00 88.93 1170 LYS E O 1
ATOM 9801 N N . PHE B 1 1171 ? 185.644 206.349 213.685 1.00 88.39 1171 PHE E N 1
ATOM 9802 C CA . PHE B 1 1171 ? 185.495 205.911 215.065 1.00 88.39 1171 PHE E CA 1
ATOM 9803 C C . PHE B 1 1171 ? 186.761 206.189 215.861 1.00 88.39 1171 PHE E C 1
ATOM 9804 O O . PHE B 1 1171 ? 186.699 206.528 217.048 1.00 88.39 1171 PHE E O 1
ATOM 9812 N N . LYS B 1 1172 ? 187.919 206.054 215.224 1.00 86.53 1172 LYS E N 1
ATOM 9813 C CA . LYS B 1 1172 ? 189.180 206.359 215.879 1.00 86.53 1172 LYS E CA 1
ATOM 9814 C C . LYS B 1 1172 ? 189.566 207.828 215.788 1.00 86.53 1172 LYS E C 1
ATOM 9815 O O . LYS B 1 1172 ? 190.578 208.211 216.386 1.00 86.53 1172 LYS E O 1
ATOM 9821 N N . GLY B 1 1173 ? 188.823 208.631 215.019 1.00 79.49 1173 GLY E N 1
ATOM 9822 C CA . GLY B 1 1173 ? 189.170 210.037 214.862 1.00 79.49 1173 GLY E CA 1
ATOM 9823 C C . GLY B 1 1173 ? 188.998 210.832 216.139 1.00 79.49 1173 GLY E C 1
ATOM 9824 O O . GLY B 1 1173 ? 189.858 211.634 216.507 1.00 79.49 1173 GLY E O 1
ATOM 9825 N N . VAL B 1 1174 ? 187.890 210.612 216.835 1.00 68.62 1174 VAL E N 1
ATOM 9826 C CA . VAL B 1 1174 ? 187.693 211.154 218.171 1.00 68.62 1174 VAL E CA 1
ATOM 9827 C C . VAL B 1 1174 ? 188.210 210.110 219.152 1.00 68.62 1174 VAL E C 1
ATOM 9828 O O . VAL B 1 1174 ? 187.815 208.943 219.091 1.00 68.62 1174 VAL E O 1
ATOM 9832 N N . ASP B 1 1175 ? 189.130 210.521 220.022 1.00 56.02 1175 ASP E N 1
ATOM 9833 C CA . ASP B 1 1175 ? 189.582 209.655 221.103 1.00 56.02 1175 ASP E CA 1
ATOM 9834 C C . ASP B 1 1175 ? 188.447 209.433 222.091 1.00 56.02 1175 ASP E C 1
ATOM 9835 O O . ASP B 1 1175 ? 187.644 210.335 222.338 1.00 56.02 1175 ASP E O 1
ATOM 9840 N N . LEU B 1 1176 ? 188.373 208.219 222.645 1.00 54.07 1176 LEU E N 1
ATOM 9841 C CA . LEU B 1 1176 ? 187.275 207.895 223.551 1.00 54.07 1176 LEU E CA 1
ATOM 9842 C C . LEU B 1 1176 ? 187.456 208.540 224.917 1.00 54.07 1176 LEU E C 1
ATOM 9843 O O . LEU B 1 1176 ? 186.490 208.654 225.680 1.00 54.07 1176 LEU E O 1
ATOM 9848 N N . ASN B 1 1177 ? 188.684 208.948 225.250 1.00 47.83 1177 ASN E N 1
ATOM 9849 C CA . ASN B 1 1177 ? 188.887 209.852 226.377 1.00 47.83 1177 ASN E CA 1
ATOM 9850 C C . ASN B 1 1177 ? 188.230 211.201 226.114 1.00 47.83 1177 ASN E C 1
ATOM 9851 O O . ASN B 1 1177 ? 187.656 211.813 227.022 1.00 47.83 1177 ASN E O 1
ATOM 9856 N N . ARG B 1 1178 ? 188.298 211.675 224.872 1.00 53.64 1178 ARG E N 1
ATOM 9857 C CA . ARG B 1 1178 ? 187.647 212.914 224.480 1.00 53.64 1178 ARG E CA 1
ATOM 9858 C C . ARG B 1 1178 ? 186.248 212.698 223.919 1.00 53.64 1178 ARG E C 1
ATOM 9859 O O . ARG B 1 1178 ? 185.494 213.669 223.795 1.00 53.64 1178 ARG E O 1
ATOM 9867 N N . ARG B 1 1179 ? 185.874 211.462 223.584 1.00 60.89 1179 ARG E N 1
ATOM 9868 C CA . ARG B 1 1179 ? 184.488 211.171 223.223 1.00 60.89 1179 ARG E CA 1
ATOM 9869 C C . ARG B 1 1179 ? 183.690 211.082 224.517 1.00 60.89 1179 ARG E C 1
ATOM 9870 O O . ARG B 1 1179 ? 183.508 210.020 225.116 1.00 60.89 1179 ARG E O 1
ATOM 9878 N N . GLN B 1 1180 ? 183.232 212.242 224.966 1.00 56.63 1180 GLN E N 1
ATOM 9879 C CA . GLN B 1 1180 ? 182.303 212.319 226.079 1.00 56.63 1180 GLN E CA 1
ATOM 9880 C C . GLN B 1 1180 ? 180.863 212.133 225.634 1.00 56.63 1180 GLN E C 1
ATOM 9881 O O . GLN B 1 1180 ? 179.969 212.078 226.483 1.00 56.63 1180 GLN E O 1
ATOM 9887 N N . THR B 1 1181 ? 180.626 212.028 224.324 1.00 60.77 1181 THR E N 1
ATOM 9888 C CA . THR B 1 1181 ? 179.296 211.851 223.750 1.00 60.77 1181 THR E CA 1
ATOM 9889 C C . THR B 1 1181 ? 179.276 210.538 222.977 1.00 60.77 1181 THR E C 1
ATOM 9890 O O . THR B 1 1181 ? 179.667 210.494 221.800 1.00 60.77 1181 THR E O 1
ATOM 9894 N N . PRO B 1 1182 ? 178.878 209.439 223.619 1.00 67.34 1182 PRO E N 1
ATOM 9895 C CA . PRO B 1 1182 ? 178.468 208.258 222.855 1.00 67.34 1182 PRO E CA 1
ATOM 9896 C C . PRO B 1 1182 ? 177.228 208.573 222.034 1.00 67.34 1182 PRO E C 1
ATOM 9897 O O . PRO B 1 1182 ? 176.339 209.305 222.473 1.00 67.34 1182 PRO E O 1
ATOM 9901 N N . GLY B 1 1183 ? 177.176 208.011 220.835 1.00 67.53 1183 GLY E N 1
ATOM 9902 C CA . GLY B 1 1183 ? 176.163 208.392 219.874 1.00 67.53 1183 GLY E CA 1
ATOM 9903 C C . GLY B 1 1183 ? 176.782 208.576 218.508 1.00 67.53 1183 GLY E C 1
ATOM 9904 O O . GLY B 1 1183 ? 176.132 208.353 217.483 1.00 67.53 1183 GLY E O 1
ATOM 9905 N N . ALA B 1 1184 ? 178.056 208.973 218.487 1.00 77.12 1184 ALA E N 1
ATOM 9906 C CA . ALA B 1 1184 ? 178.875 208.918 217.277 1.00 77.12 1184 ALA E CA 1
ATOM 9907 C C . ALA B 1 1184 ? 179.645 207.596 217.236 1.00 77.12 1184 ALA E C 1
ATOM 9908 O O . ALA B 1 1184 ? 180.864 207.543 217.081 1.00 77.12 1184 ALA E O 1
ATOM 9910 N N . THR B 1 1185 ? 178.890 206.511 217.391 1.00 86.36 1185 THR E N 1
ATOM 9911 C CA . THR B 1 1185 ? 179.433 205.174 217.529 1.00 86.36 1185 THR E CA 1
ATOM 9912 C C . THR B 1 1185 ? 178.907 204.226 216.465 1.00 86.36 1185 THR E C 1
ATOM 9913 O O . THR B 1 1185 ? 179.281 203.048 216.463 1.00 86.36 1185 THR E O 1
ATOM 9917 N N . ASP B 1 1186 ? 178.049 204.703 215.566 1.00 89.94 1186 ASP E N 1
ATOM 9918 C CA . ASP B 1 1186 ? 177.411 203.824 214.600 1.00 89.94 1186 ASP E CA 1
ATOM 9919 C C . ASP B 1 1186 ? 178.347 203.422 213.475 1.00 89.94 1186 ASP E C 1
ATOM 9920 O O . ASP B 1 1186 ? 178.072 202.436 212.785 1.00 89.94 1186 ASP E O 1
ATOM 9925 N N . ASP B 1 1187 ? 179.455 204.146 213.297 1.00 91.16 1187 ASP E N 1
ATOM 9926 C CA . ASP B 1 1187 ? 180.450 203.772 212.297 1.00 91.16 1187 ASP E CA 1
ATOM 9927 C C . ASP B 1 1187 ? 181.161 202.486 212.687 1.00 91.16 1187 ASP E C 1
ATOM 9928 O O . ASP B 1 1187 ? 181.683 201.768 211.825 1.00 91.16 1187 ASP E O 1
ATOM 9933 N N . LEU B 1 1188 ? 181.222 202.204 213.991 1.00 92.41 1188 LEU E N 1
ATOM 9934 C CA . LEU B 1 1188 ? 181.717 200.922 214.470 1.00 92.41 1188 LEU E CA 1
ATOM 9935 C C . LEU B 1 1188 ? 180.823 199.784 213.998 1.00 92.41 1188 LEU E C 1
ATOM 9936 O O . LEU B 1 1188 ? 181.307 198.748 213.536 1.00 92.41 1188 LEU E O 1
ATOM 9941 N N . ARG B 1 1189 ? 179.507 199.980 214.079 1.00 94.61 1189 ARG E N 1
ATOM 9942 C CA . ARG B 1 1189 ? 178.590 198.963 213.581 1.00 94.61 1189 ARG E CA 1
ATOM 9943 C C . ARG B 1 1189 ? 178.524 198.967 212.062 1.00 94.61 1189 ARG E C 1
ATOM 9944 O O . ARG B 1 1189 ? 178.219 197.935 211.452 1.00 94.61 1189 ARG E O 1
ATOM 9952 N N . ILE B 1 1190 ? 178.793 200.116 211.439 1.00 95.34 1190 ILE E N 1
ATOM 9953 C CA . ILE B 1 1190 ? 178.811 200.194 209.984 1.00 95.34 1190 ILE E CA 1
ATOM 9954 C C . ILE B 1 1190 ? 180.015 199.445 209.427 1.00 95.34 1190 ILE E C 1
ATOM 9955 O O . ILE B 1 1190 ? 179.888 198.654 208.482 1.00 95.34 1190 ILE E O 1
ATOM 9960 N N . ALA B 1 1191 ? 181.187 199.638 210.039 1.00 96.84 1191 ALA E N 1
ATOM 9961 C CA . ALA B 1 1191 ? 182.379 198.896 209.638 1.00 96.84 1191 ALA E CA 1
ATOM 9962 C C . ALA B 1 1191 ? 182.266 197.423 209.994 1.00 96.84 1191 ALA E C 1
ATOM 9963 O O . ALA B 1 1191 ? 182.877 196.573 209.337 1.00 96.84 1191 ALA E O 1
ATOM 9965 N N . ALA B 1 1192 ? 181.491 197.108 211.035 1.00 97.17 1192 ALA E N 1
ATOM 9966 C CA . ALA B 1 1192 ? 181.244 195.719 211.393 1.00 97.17 1192 ALA E CA 1
ATOM 9967 C C . ALA B 1 1192 ? 180.435 194.988 210.337 1.00 97.17 1192 ALA E C 1
ATOM 9968 O O . ALA B 1 1192 ? 180.663 193.796 210.110 1.00 97.17 1192 ALA E O 1
ATOM 9970 N N . THR B 1 1193 ? 179.517 195.676 209.674 1.00 96.63 1193 THR E N 1
ATOM 9971 C CA . THR B 1 1193 ? 178.788 195.055 208.585 1.00 96.63 1193 THR E CA 1
ATOM 9972 C C . THR B 1 1193 ? 179.629 194.921 207.328 1.00 96.63 1193 THR E C 1
ATOM 9973 O O . THR B 1 1193 ? 179.393 194.007 206.532 1.00 96.63 1193 THR E O 1
ATOM 9977 N N . PHE B 1 1194 ? 180.615 195.792 207.143 1.00 97.05 1194 PHE E N 1
ATOM 9978 C CA . PHE B 1 1194 ? 181.345 195.866 205.888 1.00 97.05 1194 PHE E CA 1
ATOM 9979 C C . PHE B 1 1194 ? 182.405 194.786 205.745 1.00 97.05 1194 PHE E C 1
ATOM 9980 O O . PHE B 1 1194 ? 182.582 194.240 204.653 1.00 97.05 1194 PHE E O 1
ATOM 9988 N N . LEU B 1 1195 ? 183.117 194.471 206.827 1.00 97.36 1195 LEU E N 1
ATOM 9989 C CA . LEU B 1 1195 ? 184.240 193.549 206.725 1.00 97.36 1195 LEU E CA 1
ATOM 9990 C C . LEU B 1 1195 ? 183.782 192.113 206.533 1.00 97.36 1195 LEU E C 1
ATOM 9991 O O . LEU B 1 1195 ? 184.536 191.292 206.000 1.00 97.36 1195 LEU E O 1
ATOM 9996 N N . ARG B 1 1196 ? 182.558 191.793 206.958 1.00 96.03 1196 ARG E N 1
ATOM 9997 C CA . ARG B 1 1196 ? 181.986 190.485 206.661 1.00 96.03 1196 ARG E CA 1
ATOM 9998 C C . ARG B 1 1196 ? 181.709 190.333 205.172 1.00 96.03 1196 ARG E C 1
ATOM 9999 O O . ARG B 1 1196 ? 181.883 189.245 204.609 1.00 96.03 1196 ARG E O 1
ATOM 10007 N N . LEU B 1 1197 ? 181.279 191.417 204.521 1.00 95.33 1197 LEU E N 1
ATOM 10008 C CA . LEU B 1 1197 ? 181.053 191.382 203.080 1.00 95.33 1197 LEU E CA 1
ATOM 10009 C C . LEU B 1 1197 ? 182.363 191.260 202.318 1.00 95.33 1197 LEU E C 1
ATOM 10010 O O . LEU B 1 1197 ? 182.409 190.649 201.245 1.00 95.33 1197 LEU E O 1
ATOM 10015 N N . GLN B 1 1198 ? 183.431 191.861 202.845 1.00 95.16 1198 GLN E N 1
ATOM 10016 C CA . GLN B 1 1198 ? 184.756 191.662 202.270 1.00 95.16 1198 GLN E CA 1
ATOM 10017 C C . GLN B 1 1198 ? 185.223 190.227 202.458 1.00 95.16 1198 GLN E C 1
ATOM 10018 O O . GLN B 1 1198 ? 185.754 189.607 201.526 1.00 95.16 1198 GLN E O 1
ATOM 10024 N N . LEU B 1 1199 ? 184.989 189.668 203.642 1.00 94.74 1199 LEU E N 1
ATOM 10025 C CA . LEU B 1 1199 ? 185.476 188.336 203.958 1.00 94.74 1199 LEU E CA 1
ATOM 10026 C C . LEU B 1 1199 ? 184.676 187.229 203.295 1.00 94.74 1199 LEU E C 1
ATOM 10027 O O . LEU B 1 1199 ? 185.171 186.102 203.224 1.00 94.74 1199 LEU E O 1
ATOM 10032 N N . GLN B 1 1200 ? 183.463 187.512 202.819 1.00 94.58 1200 GLN E N 1
ATOM 10033 C CA . GLN B 1 1200 ? 182.704 186.498 202.098 1.00 94.58 1200 GLN E CA 1
ATOM 10034 C C . GLN B 1 1200 ? 183.323 186.194 200.743 1.00 94.58 1200 GLN E C 1
ATOM 10035 O O . GLN B 1 1200 ? 183.501 185.025 200.389 1.00 94.58 1200 GLN E O 1
ATOM 10041 N N . TYR B 1 1201 ? 183.666 187.231 199.980 1.00 94.12 1201 TYR E N 1
ATOM 10042 C CA . TYR B 1 1201 ? 184.322 187.016 198.699 1.00 94.12 1201 TYR E CA 1
ATOM 10043 C C . TYR B 1 1201 ? 185.772 186.601 198.885 1.00 94.12 1201 TYR E C 1
ATOM 10044 O O . TYR B 1 1201 ? 186.265 185.719 198.175 1.00 94.12 1201 TYR E O 1
ATOM 10053 N N . THR B 1 1202 ? 186.466 187.224 199.835 1.00 91.90 1202 THR E N 1
ATOM 10054 C CA . THR B 1 1202 ? 187.893 187.004 200.063 1.00 91.90 1202 THR E CA 1
ATOM 10055 C C . THR B 1 1202 ? 188.103 186.582 201.508 1.00 91.90 1202 THR E C 1
ATOM 10056 O O . THR B 1 1202 ? 188.394 187.419 202.372 1.00 91.90 1202 THR E O 1
ATOM 10060 N N . PRO B 1 1203 ? 187.959 185.290 201.810 1.00 92.70 1203 PRO E N 1
ATOM 10061 C CA . PRO B 1 1203 ? 188.249 184.829 203.174 1.00 92.70 1203 PRO E CA 1
ATOM 10062 C C . PRO B 1 1203 ? 189.726 184.831 203.497 1.00 92.70 1203 PRO E C 1
ATOM 10063 O O . PRO B 1 1203 ? 190.101 184.961 204.668 1.00 92.70 1203 PRO E O 1
ATOM 10067 N N . ASP B 1 1204 ? 190.575 184.729 202.484 1.00 90.32 1204 ASP E N 1
ATOM 10068 C CA . ASP B 1 1204 ? 192.011 184.582 202.658 1.00 90.32 1204 ASP E CA 1
ATOM 10069 C C . ASP B 1 1204 ? 192.714 185.873 203.053 1.00 90.32 1204 ASP E C 1
ATOM 10070 O O . ASP B 1 1204 ? 193.893 185.819 203.417 1.00 90.32 1204 ASP E O 1
ATOM 10075 N N . ARG B 1 1205 ? 192.038 187.017 202.983 1.00 90.80 1205 ARG E N 1
ATOM 10076 C CA . ARG B 1 1205 ? 192.631 188.297 203.365 1.00 90.80 1205 ARG E CA 1
ATOM 10077 C C . ARG B 1 1205 ? 192.810 188.325 204.876 1.00 90.80 1205 ARG E C 1
ATOM 10078 O O . ARG B 1 1205 ? 191.834 188.366 205.628 1.00 90.80 1205 ARG E O 1
ATOM 10086 N N . TRP B 1 1206 ? 194.070 188.280 205.325 1.00 93.62 1206 TRP E N 1
ATOM 10087 C CA . TRP B 1 1206 ? 194.352 188.310 206.757 1.00 93.62 1206 TRP E CA 1
ATOM 10088 C C . TRP B 1 1206 ? 194.036 189.669 207.358 1.00 93.62 1206 TRP E C 1
ATOM 10089 O O . TRP B 1 1206 ? 193.721 189.765 208.549 1.00 93.62 1206 TRP E O 1
ATOM 10100 N N . ASP B 1 1207 ? 194.121 190.725 206.555 1.00 92.78 1207 ASP E N 1
ATOM 10101 C CA . ASP B 1 1207 ? 193.908 192.067 207.061 1.00 92.78 1207 ASP E CA 1
ATOM 10102 C C . ASP B 1 1207 ? 192.438 192.333 207.342 1.00 92.78 1207 ASP E C 1
ATOM 10103 O O . ASP B 1 1207 ? 192.112 193.091 208.263 1.00 92.78 1207 ASP E O 1
ATOM 10108 N N . ALA B 1 1208 ? 191.543 191.704 206.578 1.00 95.47 1208 ALA E N 1
ATOM 10109 C CA . ALA B 1 1208 ? 190.116 191.878 206.807 1.00 95.47 1208 ALA E CA 1
ATOM 10110 C C . ALA B 1 1208 ? 189.645 191.161 208.061 1.00 95.47 1208 ALA E C 1
ATOM 10111 O O . ALA B 1 1208 ? 188.679 191.605 208.692 1.00 95.47 1208 ALA E O 1
ATOM 10113 N N . TRP B 1 1209 ? 190.308 190.073 208.444 1.00 96.85 1209 TRP E N 1
ATOM 10114 C CA . TRP B 1 1209 ? 190.006 189.442 209.721 1.00 96.85 1209 TRP E CA 1
ATOM 10115 C C . TRP B 1 1209 ? 190.482 190.297 210.885 1.00 96.85 1209 TRP E C 1
ATOM 10116 O O . TRP B 1 1209 ? 189.816 190.368 211.923 1.00 96.85 1209 TRP E O 1
ATOM 10127 N N . PHE B 1 1210 ? 191.642 190.940 210.721 1.00 97.79 1210 PHE E N 1
ATOM 10128 C CA . PHE B 1 1210 ? 192.266 191.664 211.820 1.00 97.79 1210 PHE E CA 1
ATOM 10129 C C . PHE B 1 1210 ? 191.494 192.919 212.191 1.00 97.79 1210 PHE E C 1
ATOM 10130 O O . PHE B 1 1210 ? 191.326 193.213 213.378 1.00 97.79 1210 PHE E O 1
ATOM 10138 N N . ARG B 1 1211 ? 191.006 193.660 211.198 1.00 97.59 1211 ARG E N 1
ATOM 10139 C CA . ARG B 1 1211 ? 190.223 194.851 211.498 1.00 97.59 1211 ARG E CA 1
ATOM 10140 C C . ARG B 1 1211 ? 188.829 194.484 211.988 1.00 97.59 1211 ARG E C 1
ATOM 10141 O O . ARG B 1 1211 ? 188.170 195.289 212.655 1.00 97.59 1211 ARG E O 1
ATOM 10149 N N . LEU B 1 1212 ? 188.364 193.274 211.667 1.00 97.92 1212 LEU E N 1
ATOM 10150 C CA . LEU B 1 1212 ? 187.098 192.793 212.207 1.00 97.92 1212 LEU E CA 1
ATOM 10151 C C . LEU B 1 1212 ? 187.203 192.539 213.702 1.00 97.92 1212 LEU E C 1
ATOM 10152 O O . LEU B 1 1212 ? 186.234 192.739 214.445 1.00 97.92 1212 LEU E O 1
ATOM 10157 N N . ALA B 1 1213 ? 188.383 192.119 214.158 1.00 98.20 1213 ALA E N 1
ATOM 10158 C CA . ALA B 1 1213 ? 188.574 191.758 215.557 1.00 98.20 1213 ALA E CA 1
ATOM 10159 C C . ALA B 1 1213 ? 188.526 192.980 216.463 1.00 98.20 1213 ALA E C 1
ATOM 10160 O O . ALA B 1 1213 ? 187.998 192.918 217.579 1.00 98.20 1213 ALA E O 1
ATOM 10162 N N . GLU B 1 1214 ? 189.071 194.104 215.992 1.00 96.58 1214 GLU E N 1
ATOM 10163 C CA . GLU B 1 1214 ? 189.100 195.311 216.808 1.00 96.58 1214 GLU E CA 1
ATOM 10164 C C . GLU B 1 1214 ? 187.716 195.918 216.961 1.00 96.58 1214 GLU E C 1
ATOM 10165 O O . GLU B 1 1214 ? 187.433 196.562 217.977 1.00 96.58 1214 GLU E O 1
ATOM 10171 N N . CYS B 1 1215 ? 186.844 195.713 215.970 1.00 96.86 1215 CYS E N 1
ATOM 10172 C CA . CYS B 1 1215 ? 185.454 196.142 216.086 1.00 96.86 1215 CYS E CA 1
ATOM 10173 C C . CYS B 1 1215 ? 184.733 195.370 217.183 1.00 96.86 1215 CYS E C 1
ATOM 10174 O O . CYS B 1 1215 ? 183.948 195.940 217.948 1.00 96.86 1215 CYS E O 1
ATOM 10177 N N . PHE B 1 1216 ? 184.998 194.068 217.280 1.00 96.82 1216 PHE E N 1
ATOM 10178 C CA . PHE B 1 1216 ? 184.473 193.302 218.400 1.00 96.82 1216 PHE E CA 1
ATOM 10179 C C . PHE B 1 1216 ? 185.188 193.665 219.691 1.00 96.82 1216 PHE E C 1
ATOM 10180 O O . PHE B 1 1216 ? 184.611 193.555 220.778 1.00 96.82 1216 PHE E O 1
ATOM 10188 N N . ASP B 1 1217 ? 186.446 194.093 219.591 1.00 95.75 1217 ASP E N 1
ATOM 10189 C CA . ASP B 1 1217 ? 187.180 194.508 220.779 1.00 95.75 1217 ASP E CA 1
ATOM 10190 C C . ASP B 1 1217 ? 186.660 195.836 221.308 1.00 95.75 1217 ASP E C 1
ATOM 10191 O O . ASP B 1 1217 ? 186.472 196.003 222.519 1.00 95.75 1217 ASP E O 1
ATOM 10196 N N . TYR B 1 1218 ? 186.405 196.789 220.410 1.00 93.57 1218 TYR E N 1
ATOM 10197 C CA . TYR B 1 1218 ? 185.935 198.101 220.838 1.00 93.57 1218 TYR E CA 1
ATOM 10198 C C . TYR B 1 1218 ? 184.485 198.051 221.295 1.00 93.57 1218 TYR E C 1
ATOM 10199 O O . TYR B 1 1218 ? 184.050 198.894 222.089 1.00 93.57 1218 TYR E O 1
ATOM 10208 N N . GLU B 1 1219 ? 183.725 197.071 220.802 1.00 93.15 1219 GLU E N 1
ATOM 10209 C CA . GLU B 1 1219 ? 182.352 196.884 221.255 1.00 93.15 1219 GLU E CA 1
ATOM 10210 C C . GLU B 1 1219 ? 182.303 196.409 222.698 1.00 93.15 1219 GLU E C 1
ATOM 10211 O O . GLU B 1 1219 ? 181.357 196.718 223.431 1.00 93.15 1219 GLU E O 1
ATOM 10217 N N . LEU B 1 1220 ? 183.315 195.652 223.117 1.00 94.18 1220 LEU E N 1
ATOM 10218 C CA . LEU B 1 1220 ? 183.412 195.230 224.504 1.00 94.18 1220 LEU E CA 1
ATOM 10219 C C . LEU B 1 1220 ? 183.711 196.397 225.435 1.00 94.18 1220 LEU E C 1
ATOM 10220 O O . LEU B 1 1220 ? 183.288 196.367 226.596 1.00 94.18 1220 LEU E O 1
ATOM 10225 N N . GLU B 1 1221 ? 184.410 197.423 224.945 1.00 91.14 1221 GLU E N 1
ATOM 10226 C CA . GLU B 1 1221 ? 184.777 198.561 225.778 1.00 91.14 1221 GLU E CA 1
ATOM 10227 C C . GLU B 1 1221 ? 183.568 199.411 226.142 1.00 91.14 1221 GLU E C 1
ATOM 10228 O O . GLU B 1 1221 ? 183.360 199.721 227.318 1.00 91.14 1221 GLU E O 1
ATOM 10234 N N . GLU B 1 1222 ? 182.740 199.750 225.146 1.00 88.45 1222 GLU E N 1
ATOM 10235 C CA . GLU B 1 1222 ? 181.711 200.776 225.315 1.00 88.45 1222 GLU E CA 1
ATOM 10236 C C . GLU B 1 1222 ? 180.566 200.301 226.203 1.00 88.45 1222 GLU E C 1
ATOM 10237 O O . GLU B 1 1222 ? 179.862 201.113 226.812 1.00 88.45 1222 GLU E O 1
ATOM 10243 N N . ALA B 1 1223 ? 180.372 198.986 226.296 1.00 91.28 1223 ALA E N 1
ATOM 10244 C CA . ALA B 1 1223 ? 179.413 198.449 227.254 1.00 91.28 1223 ALA E CA 1
ATOM 10245 C C . ALA B 1 1223 ? 179.903 198.635 228.685 1.00 91.28 1223 ALA E C 1
ATOM 10246 O O . ALA B 1 1223 ? 179.117 198.949 229.587 1.00 91.28 1223 ALA E O 1
ATOM 10248 N N . VAL B 1 1224 ? 181.206 198.478 228.905 1.00 91.87 1224 VAL E N 1
ATOM 10249 C CA . VAL B 1 1224 ? 181.739 198.392 230.256 1.00 91.87 1224 VAL E CA 1
ATOM 10250 C C . VAL B 1 1224 ? 182.512 199.632 230.692 1.00 91.87 1224 VAL E C 1
ATOM 10251 O O . VAL B 1 1224 ? 182.892 199.719 231.870 1.00 91.87 1224 VAL E O 1
ATOM 10255 N N . LEU B 1 1225 ? 182.775 200.577 229.787 1.00 87.36 1225 LEU E N 1
ATOM 10256 C CA . LEU B 1 1225 ? 183.575 201.739 230.162 1.00 87.36 1225 LEU E CA 1
ATOM 10257 C C . LEU B 1 1225 ? 182.793 202.697 231.045 1.00 87.36 1225 LEU E C 1
ATOM 10258 O O . LEU B 1 1225 ? 183.315 203.195 232.049 1.00 87.36 1225 LEU E O 1
ATOM 10263 N N . TRP B 1 1226 ? 181.538 202.960 230.696 1.00 83.99 1226 TRP E N 1
ATOM 10264 C CA . TRP B 1 1226 ? 180.734 203.886 231.479 1.00 83.99 1226 TRP E CA 1
ATOM 10265 C C . TRP B 1 1226 ? 179.964 203.167 232.580 1.00 83.99 1226 TRP E C 1
ATOM 10266 O O . TRP B 1 1226 ? 180.018 203.571 233.746 1.00 83.99 1226 TRP E O 1
ATOM 10277 N N . THR B 1 1227 ? 179.263 202.095 232.230 1.00 89.25 1227 THR E N 1
ATOM 10278 C CA . THR B 1 1227 ? 178.385 201.391 233.152 1.00 89.25 1227 THR E CA 1
ATOM 10279 C C . THR B 1 1227 ? 179.031 200.087 233.589 1.00 89.25 1227 THR E C 1
ATOM 10280 O O . THR B 1 1227 ? 179.417 199.268 232.750 1.00 89.25 1227 THR E O 1
ATOM 10284 N N . ALA B 1 1228 ? 179.142 199.900 234.903 1.00 93.25 1228 ALA E N 1
ATOM 10285 C CA . ALA B 1 1228 ? 179.478 198.598 235.459 1.00 93.25 1228 ALA E CA 1
ATOM 10286 C C . ALA B 1 1228 ? 178.248 197.735 235.680 1.00 93.25 1228 ALA E C 1
ATOM 10287 O O . ALA B 1 1228 ? 178.386 196.588 236.115 1.00 93.25 1228 ALA E O 1
ATOM 10289 N N . ASP B 1 1229 ? 177.058 198.268 235.392 1.00 93.27 1229 ASP E N 1
ATOM 10290 C CA . ASP B 1 1229 ? 175.820 197.522 235.585 1.00 93.27 1229 ASP E CA 1
ATOM 10291 C C . ASP B 1 1229 ? 175.690 196.386 234.580 1.00 93.27 1229 ASP E C 1
ATOM 10292 O O . ASP B 1 1229 ? 175.050 195.367 234.866 1.00 93.27 1229 ASP E O 1
ATOM 10297 N N . LYS B 1 1230 ? 176.282 196.549 233.395 1.00 92.87 1230 LYS E N 1
ATOM 10298 C CA . LYS B 1 1230 ? 176.354 195.446 232.442 1.00 92.87 1230 LYS E CA 1
ATOM 10299 C C . LYS B 1 1230 ? 177.272 194.346 232.952 1.00 92.87 1230 LYS E C 1
ATOM 10300 O O . LYS B 1 1230 ? 177.034 193.161 232.703 1.00 92.87 1230 LYS E O 1
ATOM 10306 N N . MET B 1 1231 ? 178.327 194.720 233.674 1.00 94.70 1231 MET E N 1
ATOM 10307 C CA . MET B 1 1231 ? 179.126 193.723 234.372 1.00 94.70 1231 MET E CA 1
ATOM 10308 C C . MET B 1 1231 ? 178.368 193.158 235.565 1.00 94.70 1231 MET E C 1
ATOM 10309 O O . MET B 1 1231 ? 178.605 192.017 235.977 1.00 94.70 1231 MET E O 1
ATOM 10314 N N . ASN B 1 1232 ? 177.458 193.948 236.141 1.00 94.36 1232 ASN E N 1
ATOM 10315 C CA . ASN B 1 1232 ? 176.645 193.446 237.242 1.00 94.36 1232 ASN E CA 1
ATOM 10316 C C . ASN B 1 1232 ? 175.574 192.479 236.754 1.00 94.36 1232 ASN E C 1
ATOM 10317 O O . ASN B 1 1232 ? 175.369 191.419 237.354 1.00 94.36 1232 ASN E O 1
ATOM 10322 N N . LYS B 1 1233 ? 174.895 192.814 235.660 1.00 92.88 1233 LYS E N 1
ATOM 10323 C CA . LYS B 1 1233 ? 173.663 192.131 235.289 1.00 92.88 1233 LYS E CA 1
ATOM 10324 C C . LYS B 1 1233 ? 173.720 191.389 233.964 1.00 92.88 1233 LYS E C 1
ATOM 10325 O O . LYS B 1 1233 ? 173.031 190.378 233.817 1.00 92.88 1233 LYS E O 1
ATOM 10331 N N . GLU B 1 1234 ? 174.508 191.854 233.003 1.00 94.03 1234 GLU E N 1
ATOM 10332 C CA . GLU B 1 1234 ? 174.457 191.368 231.629 1.00 94.03 1234 GLU E CA 1
ATOM 10333 C C . GLU B 1 1234 ? 175.744 190.648 231.251 1.00 94.03 1234 GLU E C 1
ATOM 10334 O O . GLU B 1 1234 ? 176.348 190.923 230.213 1.00 94.03 1234 GLU E O 1
ATOM 10340 N N . ARG B 1 1235 ? 176.182 189.724 232.112 1.00 93.18 1235 ARG E N 1
ATOM 10341 C CA . ARG B 1 1235 ? 177.434 189.008 231.884 1.00 93.18 1235 ARG E CA 1
ATOM 10342 C C . ARG B 1 1235 ? 177.347 188.021 230.727 1.00 93.18 1235 ARG E C 1
ATOM 10343 O O . ARG B 1 1235 ? 178.384 187.596 230.209 1.00 93.18 1235 ARG E O 1
ATOM 10351 N N . ALA B 1 1236 ? 176.134 187.653 230.303 1.00 92.99 1236 ALA E N 1
ATOM 10352 C CA . ALA B 1 1236 ? 175.983 186.691 229.216 1.00 92.99 1236 ALA E CA 1
ATOM 10353 C C . ALA B 1 1236 ? 176.358 187.283 227.861 1.00 92.99 1236 ALA E C 1
ATOM 10354 O O . ALA B 1 1236 ? 176.616 186.537 226.910 1.00 92.99 1236 ALA E O 1
ATOM 10356 N N . GLU B 1 1237 ? 176.390 188.607 227.747 1.00 94.38 1237 GLU E N 1
ATOM 10357 C CA . GLU B 1 1237 ? 176.732 189.279 226.501 1.00 94.38 1237 GLU E CA 1
ATOM 10358 C C . GLU B 1 1237 ? 178.174 189.756 226.461 1.00 94.38 1237 GLU E C 1
ATOM 10359 O O . GLU B 1 1237 ? 178.773 189.804 225.382 1.00 94.38 1237 GLU E O 1
ATOM 10365 N N . LEU B 1 1238 ? 178.740 190.114 227.615 1.00 95.54 1238 LEU E N 1
ATOM 10366 C CA . LEU B 1 1238 ? 180.124 190.569 227.657 1.00 95.54 1238 LEU E CA 1
ATOM 10367 C C . LEU B 1 1238 ? 181.093 189.426 227.412 1.00 95.54 1238 LEU E C 1
ATOM 10368 O O . LEU B 1 1238 ? 182.206 189.651 226.926 1.00 95.54 1238 LEU E O 1
ATOM 10373 N N . VAL B 1 1239 ? 180.692 188.200 227.747 1.00 94.80 1239 VAL E N 1
ATOM 10374 C CA . VAL B 1 1239 ? 181.514 187.043 227.421 1.00 94.80 1239 VAL E CA 1
ATOM 10375 C C . VAL B 1 1239 ? 181.501 186.789 225.914 1.00 94.80 1239 VAL E C 1
ATOM 10376 O O . VAL B 1 1239 ? 182.513 186.377 225.335 1.00 94.80 1239 VAL E O 1
ATOM 10380 N N . LYS B 1 1240 ? 180.387 187.112 225.247 1.00 95.18 1240 LYS E N 1
ATOM 10381 C CA . LYS B 1 1240 ? 180.218 186.768 223.840 1.00 95.18 1240 LYS E CA 1
ATOM 10382 C C . LYS B 1 1240 ? 181.060 187.666 222.948 1.00 95.18 1240 LYS E C 1
ATOM 10383 O O . LYS B 1 1240 ? 181.471 187.260 221.853 1.00 95.18 1240 LYS E O 1
ATOM 10389 N N . PHE B 1 1241 ? 181.318 188.893 223.401 1.00 95.97 1241 PHE E N 1
ATOM 10390 C CA . PHE B 1 1241 ? 182.116 189.828 222.620 1.00 95.97 1241 PHE E CA 1
ATOM 10391 C C . PHE B 1 1241 ? 183.570 189.386 222.548 1.00 95.97 1241 PHE E C 1
ATOM 10392 O O . PHE B 1 1241 ? 184.165 189.355 221.467 1.00 95.97 1241 PHE E O 1
ATOM 10400 N N . GLN B 1 1242 ? 184.154 189.019 223.687 1.00 96.86 1242 GLN E N 1
ATOM 10401 C CA . GLN B 1 1242 ? 185.509 188.493 223.652 1.00 96.86 1242 GLN E CA 1
ATOM 10402 C C . GLN B 1 1242 ? 185.575 187.080 223.096 1.00 96.86 1242 GLN E C 1
ATOM 10403 O O . GLN B 1 1242 ? 186.636 186.689 222.600 1.00 96.86 1242 GLN E O 1
ATOM 10409 N N . ARG B 1 1243 ? 184.479 186.318 223.160 1.00 95.97 1243 ARG E N 1
ATOM 10410 C CA . ARG B 1 1243 ? 184.426 185.014 222.505 1.00 95.97 1243 ARG E CA 1
ATOM 10411 C C . ARG B 1 1243 ? 184.506 185.168 220.995 1.00 95.97 1243 ARG E C 1
ATOM 10412 O O . ARG B 1 1243 ? 185.267 184.465 220.319 1.00 95.97 1243 ARG E O 1
ATOM 10420 N N . HIS B 1 1244 ? 183.748 186.115 220.452 1.00 97.64 1244 HIS E N 1
ATOM 10421 C CA . HIS B 1 1244 ? 183.775 186.326 219.014 1.00 97.64 1244 HIS E CA 1
ATOM 10422 C C . HIS B 1 1244 ? 185.019 187.096 218.595 1.00 97.64 1244 HIS E C 1
ATOM 10423 O O . HIS B 1 1244 ? 185.409 187.058 217.422 1.00 97.64 1244 HIS E O 1
ATOM 10430 N N . ALA B 1 1245 ? 185.641 187.810 219.536 1.00 97.87 1245 ALA E N 1
ATOM 10431 C CA . ALA B 1 1245 ? 186.920 188.445 219.257 1.00 97.87 1245 ALA E CA 1
ATOM 10432 C C . ALA B 1 1245 ? 188.024 187.417 219.072 1.00 97.87 1245 ALA E C 1
ATOM 10433 O O . ALA B 1 1245 ? 188.844 187.552 218.154 1.00 97.87 1245 ALA E O 1
ATOM 10435 N N . ILE B 1 1246 ? 188.062 186.398 219.937 1.00 98.03 1246 ILE E N 1
ATOM 10436 C CA . ILE B 1 1246 ? 189.129 185.405 219.918 1.00 98.03 1246 ILE E CA 1
ATOM 10437 C C . ILE B 1 1246 ? 189.080 184.541 218.661 1.00 98.03 1246 ILE E C 1
ATOM 10438 O O . ILE B 1 1246 ? 190.140 184.250 218.081 1.00 98.03 1246 ILE E O 1
ATOM 10443 N N . HIS B 1 1247 ? 187.877 184.174 218.199 1.00 97.65 1247 HIS E N 1
ATOM 10444 C CA . HIS B 1 1247 ? 187.712 183.460 216.935 1.00 97.65 1247 HIS E CA 1
ATOM 10445 C C . HIS B 1 1247 ? 188.200 184.285 215.750 1.00 97.65 1247 HIS E C 1
ATOM 10446 O O . HIS B 1 1247 ? 188.871 183.761 214.855 1.00 97.65 1247 HIS E O 1
ATOM 10453 N N . SER B 1 1248 ? 187.884 185.580 215.745 1.00 97.78 1248 SER E N 1
ATOM 10454 C CA . SER B 1 1248 ? 188.364 186.463 214.690 1.00 97.78 1248 SER E CA 1
ATOM 10455 C C . SER B 1 1248 ? 189.865 186.676 214.785 1.00 97.78 1248 SER E C 1
ATOM 10456 O O . SER B 1 1248 ? 190.537 186.854 213.764 1.00 97.78 1248 SER E O 1
ATOM 10459 N N . TYR B 1 1249 ? 190.408 186.657 216.003 1.00 98.13 1249 TYR E N 1
ATOM 10460 C CA . TYR B 1 1249 ? 191.846 186.784 216.185 1.00 98.13 1249 TYR E CA 1
ATOM 10461 C C . TYR B 1 1249 ? 192.609 185.558 215.705 1.00 98.13 1249 TYR E C 1
ATOM 10462 O O . TYR B 1 1249 ? 193.798 185.669 215.391 1.00 98.13 1249 TYR E O 1
ATOM 10471 N N . ILE B 1 1250 ? 191.967 184.394 215.663 1.00 97.17 1250 ILE E N 1
ATOM 10472 C CA . ILE B 1 1250 ? 192.630 183.195 215.162 1.00 97.17 1250 ILE E CA 1
ATOM 10473 C C . ILE B 1 1250 ? 192.796 183.263 213.650 1.00 97.17 1250 ILE E C 1
ATOM 10474 O O . ILE B 1 1250 ? 193.897 183.066 213.122 1.00 97.17 1250 ILE E O 1
ATOM 10479 N N . MET B 1 1251 ? 191.712 183.581 212.933 1.00 96.16 1251 MET E N 1
ATOM 10480 C CA . MET B 1 1251 ? 191.762 183.594 211.474 1.00 96.16 1251 MET E CA 1
ATOM 10481 C C . MET B 1 1251 ? 192.547 184.773 210.928 1.00 96.16 1251 MET E C 1
ATOM 10482 O O . MET B 1 1251 ? 192.931 184.755 209.755 1.00 96.16 1251 MET E O 1
ATOM 10487 N N . ALA B 1 1252 ? 192.772 185.802 211.743 1.00 96.30 1252 ALA E N 1
ATOM 10488 C CA . ALA B 1 1252 ? 193.749 186.816 211.381 1.00 96.30 1252 ALA E CA 1
ATOM 10489 C C . ALA B 1 1252 ? 195.156 186.242 211.393 1.00 96.30 1252 ALA E C 1
ATOM 10490 O O . ALA B 1 1252 ? 195.955 186.540 210.503 1.00 96.30 1252 ALA E O 1
ATOM 10492 N N . LEU B 1 1253 ? 195.466 185.401 212.380 1.00 95.84 1253 LEU E N 1
ATOM 10493 C CA . LEU B 1 1253 ? 196.820 184.880 212.504 1.00 95.84 1253 LEU E CA 1
ATOM 10494 C C . LEU B 1 1253 ? 197.120 183.817 211.455 1.00 95.84 1253 LEU E C 1
ATOM 10495 O O . LEU B 1 1253 ? 198.245 183.760 210.940 1.00 95.84 1253 LEU E O 1
ATOM 10500 N N . SER B 1 1254 ? 196.128 182.990 211.114 1.00 95.10 1254 SER E N 1
ATOM 10501 C CA . SER B 1 1254 ? 196.356 181.830 210.255 1.00 95.10 1254 SER E CA 1
ATOM 10502 C C . SER B 1 1254 ? 196.652 182.243 208.819 1.00 95.10 1254 SER E C 1
ATOM 10503 O O . SER B 1 1254 ? 197.579 181.725 208.187 1.00 95.10 1254 SER E O 1
ATOM 10506 N N . HIS B 1 1255 ? 195.887 183.195 208.293 1.00 92.89 1255 HIS E N 1
ATOM 10507 C CA . HIS B 1 1255 ? 196.161 183.673 206.949 1.00 92.89 1255 HIS E CA 1
ATOM 10508 C C . HIS B 1 1255 ? 197.321 184.654 206.917 1.00 92.89 1255 HIS E C 1
ATOM 10509 O O . HIS B 1 1255 ? 197.840 184.945 205.836 1.00 92.89 1255 HIS E O 1
ATOM 10516 N N . SER B 1 1256 ? 197.744 185.166 208.073 1.00 91.79 1256 SER E N 1
ATOM 10517 C CA . SER B 1 1256 ? 198.948 185.981 208.119 1.00 91.79 1256 SER E CA 1
ATOM 10518 C C . SER B 1 1256 ? 200.210 185.152 207.977 1.00 91.79 1256 SER E C 1
ATOM 10519 O O . SER B 1 1256 ? 201.248 185.704 207.602 1.00 91.79 1256 SER E O 1
ATOM 10522 N N . TYR B 1 1257 ? 200.143 183.856 208.294 1.00 85.44 1257 TYR E N 1
ATOM 10523 C CA . TYR B 1 1257 ? 201.336 183.015 208.330 1.00 85.44 1257 TYR E CA 1
ATOM 10524 C C . TYR B 1 1257 ? 201.908 182.801 206.935 1.00 85.44 1257 TYR E C 1
ATOM 10525 O O . TYR B 1 1257 ? 203.128 182.773 206.747 1.00 85.44 1257 TYR E O 1
ATOM 10534 N N . ALA B 1 1258 ? 201.032 182.635 205.943 1.00 75.34 1258 ALA E N 1
ATOM 10535 C CA . ALA B 1 1258 ? 201.475 182.624 204.553 1.00 75.34 1258 ALA E CA 1
ATOM 10536 C C . ALA B 1 1258 ? 201.974 183.999 204.134 1.00 75.34 1258 ALA E C 1
ATOM 10537 O O . ALA B 1 1258 ? 202.937 184.121 203.370 1.00 75.34 1258 ALA E O 1
ATOM 10539 N N . TRP B 1 1259 ? 201.332 185.048 204.649 1.00 74.89 1259 TRP E N 1
ATOM 10540 C CA . TRP B 1 1259 ? 201.669 186.420 204.285 1.00 74.89 1259 TRP E CA 1
ATOM 10541 C C . TRP B 1 1259 ? 202.987 186.858 204.910 1.00 74.89 1259 TRP E C 1
ATOM 10542 O O . TRP B 1 1259 ? 203.778 187.569 204.281 1.00 74.89 1259 TRP E O 1
ATOM 10553 N N . ALA B 1 1260 ? 203.230 186.468 206.163 1.00 69.48 1260 ALA E N 1
ATOM 10554 C CA . ALA B 1 1260 ? 204.433 186.932 206.847 1.00 69.48 1260 ALA E CA 1
ATOM 10555 C C . ALA B 1 1260 ? 205.658 186.122 206.457 1.00 69.48 1260 ALA E C 1
ATOM 10556 O O . ALA B 1 1260 ? 206.789 186.554 206.705 1.00 69.48 1260 ALA E O 1
ATOM 10558 N N . SER B 1 1261 ? 205.464 184.947 205.873 1.00 68.53 1261 SER E N 1
ATOM 10559 C CA . SER B 1 1261 ? 206.595 184.100 205.531 1.00 68.53 1261 SER E CA 1
ATOM 10560 C C . SER B 1 1261 ? 206.968 184.157 204.060 1.00 68.53 1261 SER E C 1
ATOM 10561 O O . SER B 1 1261 ? 208.068 183.721 203.702 1.00 68.53 1261 SER E O 1
ATOM 10564 N N . ASN B 1 1262 ? 206.100 184.683 203.197 1.00 62.25 1262 ASN E N 1
ATOM 10565 C CA . ASN B 1 1262 ? 206.454 184.797 201.792 1.00 62.25 1262 ASN E CA 1
ATOM 10566 C C . ASN B 1 1262 ? 207.028 186.181 201.539 1.00 62.25 1262 ASN E C 1
ATOM 10567 O O . ASN B 1 1262 ? 206.614 187.148 202.200 1.00 62.25 1262 ASN E O 1
ATOM 10572 N N . PRO B 1 1263 ? 208.040 186.312 200.684 1.00 51.62 1263 PRO E N 1
ATOM 10573 C CA . PRO B 1 1263 ? 208.635 187.639 200.472 1.00 51.62 1263 PRO E CA 1
ATOM 10574 C C . PRO B 1 1263 ? 207.823 188.530 199.552 1.00 51.62 1263 PRO E C 1
ATOM 10575 O O . PRO B 1 1263 ? 208.031 189.750 199.561 1.00 51.62 1263 PRO E O 1
ATOM 10579 N N . ALA B 1 1264 ? 206.922 187.955 198.749 1.00 52.91 1264 ALA E N 1
ATOM 10580 C CA . ALA B 1 1264 ? 206.189 188.737 197.753 1.00 52.91 1264 ALA E CA 1
ATOM 10581 C C . ALA B 1 1264 ? 205.179 189.671 198.403 1.00 52.91 1264 ALA E C 1
ATOM 10582 O O . ALA B 1 1264 ? 205.009 190.817 197.968 1.00 52.91 1264 ALA E O 1
ATOM 10584 N N . ALA B 1 1265 ? 204.513 189.208 199.451 1.00 50.29 1265 ALA E N 1
ATOM 10585 C CA . ALA B 1 1265 ? 203.663 190.090 200.230 1.00 50.29 1265 ALA E CA 1
ATOM 10586 C C . ALA B 1 1265 ? 204.446 190.910 201.243 1.00 50.29 1265 ALA E C 1
ATOM 10587 O O . ALA B 1 1265 ? 203.891 191.855 201.809 1.00 50.29 1265 ALA E O 1
ATOM 10589 N N . LEU B 1 1266 ? 205.722 190.587 201.472 1.00 42.54 1266 LEU E N 1
ATOM 10590 C CA . LEU B 1 1266 ? 206.518 191.267 202.488 1.00 42.54 1266 LEU E CA 1
ATOM 10591 C C . LEU B 1 1266 ? 206.952 192.672 202.081 1.00 42.54 1266 LEU E C 1
ATOM 10592 O O . LEU B 1 1266 ? 207.464 193.409 202.929 1.00 42.54 1266 LEU E O 1
ATOM 10597 N N . THR B 1 1267 ? 206.784 193.056 200.818 1.00 40.72 1267 THR E N 1
ATOM 10598 C CA . THR B 1 1267 ? 207.140 194.395 200.364 1.00 40.72 1267 THR E CA 1
ATOM 10599 C C . THR B 1 1267 ? 205.923 195.224 199.973 1.00 40.72 1267 THR E C 1
ATOM 10600 O O . THR B 1 1267 ? 205.939 196.450 200.122 1.00 40.72 1267 THR E O 1
ATOM 10604 N N . SER B 1 1268 ? 204.877 194.575 199.458 1.00 47.96 1268 SER E N 1
ATOM 10605 C CA . SER B 1 1268 ? 203.704 195.286 198.962 1.00 47.96 1268 SER E CA 1
ATOM 10606 C C . SER B 1 1268 ? 202.904 195.875 200.113 1.00 47.96 1268 SER E C 1
ATOM 10607 O O . SER B 1 1268 ? 202.404 195.133 200.966 1.00 47.96 1268 SER E O 1
ATOM 10610 N N . LEU B 1 1269 ? 202.776 197.208 200.102 1.00 56.67 1269 LEU E N 1
ATOM 10611 C CA . LEU B 1 1269 ? 202.183 198.015 201.174 1.00 56.67 1269 LEU E CA 1
ATOM 10612 C C . LEU B 1 1269 ? 202.865 197.726 202.514 1.00 56.67 1269 LEU E C 1
ATOM 10613 O O . LEU B 1 1269 ? 202.332 197.039 203.377 1.00 56.67 1269 LEU E O 1
ATOM 10618 N N . GLU B 1 1270 ? 204.101 198.224 202.628 1.00 59.32 1270 GLU E N 1
ATOM 10619 C CA . GLU B 1 1270 ? 205.002 197.992 203.761 1.00 59.32 1270 GLU E CA 1
ATOM 10620 C C . GLU B 1 1270 ? 204.449 198.366 205.139 1.00 59.32 1270 GLU E C 1
ATOM 10621 O O . GLU B 1 1270 ? 204.950 197.879 206.159 1.00 59.32 1270 GLU E O 1
ATOM 10627 N N . ASP B 1 1271 ? 203.439 199.240 205.181 1.00 69.06 1271 ASP E N 1
ATOM 10628 C CA . ASP B 1 1271 ? 202.725 199.511 206.425 1.00 69.06 1271 ASP E CA 1
ATOM 10629 C C . ASP B 1 1271 ? 201.971 198.283 206.929 1.00 69.06 1271 ASP E C 1
ATOM 10630 O O . ASP B 1 1271 ? 201.804 198.115 208.142 1.00 69.06 1271 ASP E O 1
ATOM 10635 N N . ASP B 1 1272 ? 201.503 197.421 206.017 1.00 75.30 1272 ASP E N 1
ATOM 10636 C CA . ASP B 1 1272 ? 200.824 196.194 206.432 1.00 75.30 1272 ASP E CA 1
ATOM 10637 C C . ASP B 1 1272 ? 201.803 195.213 207.060 1.00 75.30 1272 ASP E C 1
ATOM 10638 O O . ASP B 1 1272 ? 201.424 194.420 207.931 1.00 75.30 1272 ASP E O 1
ATOM 10643 N N . GLU B 1 1273 ? 203.061 195.240 206.610 1.00 82.66 1273 GLU E N 1
ATOM 10644 C CA . GLU B 1 1273 ? 204.122 194.517 207.304 1.00 82.66 1273 GLU E CA 1
ATOM 10645 C C . GLU B 1 1273 ? 204.341 195.079 208.701 1.00 82.66 1273 GLU E C 1
ATOM 10646 O O . GLU B 1 1273 ? 204.570 194.328 209.657 1.00 82.66 1273 GLU E O 1
ATOM 10652 N N . GLU B 1 1274 ? 204.267 196.402 208.835 1.00 87.61 1274 GLU E N 1
ATOM 10653 C CA . GLU B 1 1274 ? 204.295 197.023 210.149 1.00 87.61 1274 GLU E CA 1
ATOM 10654 C C . GLU B 1 1274 ? 203.004 196.761 210.916 1.00 87.61 1274 GLU E C 1
ATOM 10655 O O . GLU B 1 1274 ? 203.021 196.696 212.150 1.00 87.61 1274 GLU E O 1
ATOM 10661 N N . ALA B 1 1275 ? 201.884 196.600 210.207 1.00 90.02 1275 ALA E N 1
ATOM 10662 C CA . ALA B 1 1275 ? 200.617 196.336 210.880 1.00 90.02 1275 ALA E CA 1
ATOM 10663 C C . ALA B 1 1275 ? 200.539 194.902 211.383 1.00 90.02 1275 ALA E C 1
ATOM 10664 O O . ALA B 1 1275 ? 199.733 194.597 212.268 1.00 90.02 1275 ALA E O 1
ATOM 10666 N N . LEU B 1 1276 ? 201.341 194.002 210.810 1.00 92.02 1276 LEU E N 1
ATOM 10667 C CA . LEU B 1 1276 ? 201.295 192.605 211.224 1.00 92.02 1276 LEU E CA 1
ATOM 10668 C C . LEU B 1 1276 ? 201.881 192.417 212.616 1.00 92.02 1276 LEU E C 1
ATOM 10669 O O . LEU B 1 1276 ? 201.432 191.549 213.374 1.00 92.02 1276 LEU E O 1
ATOM 10674 N N . TYR B 1 1277 ? 202.876 193.225 212.978 1.00 93.24 1277 TYR E N 1
ATOM 10675 C CA . TYR B 1 1277 ? 203.382 193.174 214.342 1.00 93.24 1277 TYR E CA 1
ATOM 10676 C C . TYR B 1 1277 ? 202.446 193.834 215.341 1.00 93.24 1277 TYR E C 1
ATOM 10677 O O . TYR B 1 1277 ? 202.522 193.522 216.533 1.00 93.24 1277 TYR E O 1
ATOM 10686 N N . ASP B 1 1278 ? 201.566 194.724 214.892 1.00 94.85 1278 ASP E N 1
ATOM 10687 C CA . ASP B 1 1278 ? 200.543 195.261 215.774 1.00 94.85 1278 ASP E CA 1
ATOM 10688 C C . ASP B 1 1278 ? 199.450 194.250 216.072 1.00 94.85 1278 ASP E C 1
ATOM 10689 O O . ASP B 1 1278 ? 198.793 194.353 217.115 1.00 94.85 1278 ASP E O 1
ATOM 10694 N N . MET B 1 1279 ? 199.253 193.274 215.181 1.00 96.43 1279 MET E N 1
ATOM 10695 C CA . MET B 1 1279 ? 198.327 192.182 215.441 1.00 96.43 1279 MET E CA 1
ATOM 10696 C C . MET B 1 1279 ? 198.793 191.312 216.596 1.00 96.43 1279 MET E C 1
ATOM 10697 O O . MET B 1 1279 ? 197.963 190.846 217.384 1.00 96.43 1279 MET E O 1
ATOM 10702 N N . TYR B 1 1280 ? 200.103 191.108 216.719 1.00 96.89 1280 TYR E N 1
ATOM 10703 C CA . TYR B 1 1280 ? 200.657 190.316 217.809 1.00 96.89 1280 TYR E CA 1
ATOM 10704 C C . TYR B 1 1280 ? 200.487 191.020 219.150 1.00 96.89 1280 TYR E C 1
ATOM 10705 O O . TYR B 1 1280 ? 200.267 190.369 220.176 1.00 96.89 1280 TYR E O 1
ATOM 10714 N N . HIS B 1 1281 ? 200.592 192.352 219.156 1.00 97.47 1281 HIS E N 1
ATOM 10715 C CA . HIS B 1 1281 ? 200.519 193.100 220.407 1.00 97.47 1281 HIS E CA 1
ATOM 10716 C C . HIS B 1 1281 ? 199.113 193.105 220.982 1.00 97.47 1281 HIS E C 1
ATOM 10717 O O . HIS B 1 1281 ? 198.940 193.048 222.204 1.00 97.47 1281 HIS E O 1
ATOM 10724 N N . GLU B 1 1282 ? 198.102 193.160 220.131 1.00 97.63 1282 GLU E N 1
ATOM 10725 C CA . GLU B 1 1282 ? 196.736 193.214 220.617 1.00 97.63 1282 GLU E CA 1
ATOM 10726 C C . GLU B 1 1282 ? 196.071 191.850 220.689 1.00 97.63 1282 GLU E C 1
ATOM 10727 O O . GLU B 1 1282 ? 194.944 191.754 221.181 1.00 97.63 1282 GLU E O 1
ATOM 10733 N N . PHE B 1 1283 ? 196.732 190.797 220.225 1.00 98.18 1283 PHE E N 1
ATOM 10734 C CA . PHE B 1 1283 ? 196.279 189.460 220.574 1.00 98.18 1283 PHE E CA 1
ATOM 10735 C C . PHE B 1 1283 ? 196.611 189.177 222.032 1.00 98.18 1283 PHE E C 1
ATOM 10736 O O . PHE B 1 1283 ? 195.768 188.670 222.779 1.00 98.18 1283 PHE E O 1
ATOM 10744 N N . GLY B 1 1284 ? 197.829 189.519 222.447 1.00 97.68 1284 GLY E N 1
ATOM 10745 C CA . GLY B 1 1284 ? 198.243 189.228 223.809 1.00 97.68 1284 GLY E CA 1
ATOM 10746 C C . GLY B 1 1284 ? 197.582 190.130 224.830 1.00 97.68 1284 GLY E C 1
ATOM 10747 O O . GLY B 1 1284 ? 197.289 189.709 225.951 1.00 97.68 1284 GLY E O 1
ATOM 10748 N N . MET B 1 1285 ? 197.322 191.380 224.450 1.00 97.46 1285 MET E N 1
ATOM 10749 C CA . MET B 1 1285 ? 196.552 192.255 225.320 1.00 97.46 1285 MET E CA 1
ATOM 10750 C C . MET B 1 1285 ? 195.091 191.856 225.403 1.00 97.46 1285 MET E C 1
ATOM 10751 O O . MET B 1 1285 ? 194.431 192.216 226.379 1.00 97.46 1285 MET E O 1
ATOM 10756 N N . ARG B 1 1286 ? 194.579 191.104 224.433 1.00 97.44 1286 ARG E N 1
ATOM 10757 C CA . ARG B 1 1286 ? 193.234 190.562 224.529 1.00 97.44 1286 ARG E CA 1
ATOM 10758 C C . ARG B 1 1286 ? 193.225 189.259 225.316 1.00 97.44 1286 ARG E C 1
ATOM 10759 O O . ARG B 1 1286 ? 192.310 189.017 226.112 1.00 97.44 1286 ARG E O 1
ATOM 10767 N N . LEU B 1 1287 ? 194.253 188.429 225.119 1.00 97.78 1287 LEU E N 1
ATOM 10768 C CA . LEU B 1 1287 ? 194.283 187.117 225.751 1.00 97.78 1287 LEU E CA 1
ATOM 10769 C C . LEU B 1 1287 ? 194.527 187.223 227.249 1.00 97.78 1287 LEU E C 1
ATOM 10770 O O . LEU B 1 1287 ? 193.843 186.565 228.042 1.00 97.78 1287 LEU E O 1
ATOM 10775 N N . TYR B 1 1288 ? 195.491 188.049 227.653 1.00 97.64 1288 TYR E N 1
ATOM 10776 C CA . TYR B 1 1288 ? 195.806 188.236 229.065 1.00 97.64 1288 TYR E CA 1
ATOM 10777 C C . TYR B 1 1288 ? 194.694 188.944 229.825 1.00 97.64 1288 TYR E C 1
ATOM 10778 O O . TYR B 1 1288 ? 194.535 188.707 231.028 1.00 97.64 1288 TYR E O 1
ATOM 10787 N N . SER B 1 1289 ? 193.911 189.776 229.148 1.00 96.56 1289 SER E N 1
ATOM 10788 C CA . SER B 1 1289 ? 192.779 190.445 229.762 1.00 96.56 1289 SER E CA 1
ATOM 10789 C C . SER B 1 1289 ? 191.663 189.500 230.165 1.00 96.56 1289 SER E C 1
ATOM 10790 O O . SER B 1 1289 ? 191.103 189.661 231.255 1.00 96.56 1289 SER E O 1
ATOM 10793 N N . SER B 1 1290 ? 191.343 188.518 229.335 1.00 97.05 1290 SER E N 1
ATOM 10794 C CA . SER B 1 1290 ? 190.153 187.721 229.562 1.00 97.05 1290 SER E CA 1
ATOM 10795 C C . SER B 1 1290 ? 190.373 186.565 230.522 1.00 97.05 1290 SER E C 1
ATOM 10796 O O . SER B 1 1290 ? 189.421 185.834 230.800 1.00 97.05 1290 SER E O 1
ATOM 10799 N N . SER B 1 1291 ? 191.589 186.379 231.033 1.00 96.08 1291 SER E N 1
ATOM 10800 C CA . SER B 1 1291 ? 191.881 185.306 231.974 1.00 96.08 1291 SER E CA 1
ATOM 10801 C C . SER B 1 1291 ? 192.071 185.810 233.396 1.00 96.08 1291 SER E C 1
ATOM 10802 O O . SER B 1 1291 ? 192.557 185.070 234.256 1.00 96.08 1291 SER E O 1
ATOM 10805 N N . ARG B 1 1292 ? 191.713 187.059 233.660 1.00 95.34 1292 ARG E N 1
ATOM 10806 C CA . ARG B 1 1292 ? 191.748 187.585 235.015 1.00 95.34 1292 ARG E CA 1
ATOM 10807 C C . ARG B 1 1292 ? 190.455 188.343 235.257 1.00 95.34 1292 ARG E C 1
ATOM 10808 O O . ARG B 1 1292 ? 189.539 188.325 234.431 1.00 95.34 1292 ARG E O 1
ATOM 10816 N N . GLU B 1 1293 ? 190.379 188.975 236.424 1.00 93.99 1293 GLU E N 1
ATOM 10817 C CA . GLU B 1 1293 ? 189.234 189.801 236.760 1.00 93.99 1293 GLU E CA 1
ATOM 10818 C C . GLU B 1 1293 ? 189.195 191.021 235.843 1.00 93.99 1293 GLU E C 1
ATOM 10819 O O . GLU B 1 1293 ? 190.241 191.582 235.509 1.00 93.99 1293 GLU E O 1
ATOM 10825 N N . PRO B 1 1294 ? 188.002 191.452 235.410 1.00 94.55 1294 PRO E N 1
ATOM 10826 C CA . PRO B 1 1294 ? 186.647 191.013 235.760 1.00 94.55 1294 PRO E CA 1
ATOM 10827 C C . PRO B 1 1294 ? 186.149 189.779 235.020 1.00 94.55 1294 PRO E C 1
ATOM 10828 O O . PRO B 1 1294 ? 185.111 189.234 235.380 1.00 94.55 1294 PRO E O 1
ATOM 10832 N N . PHE B 1 1295 ? 186.865 189.361 233.981 1.00 94.75 1295 PHE E N 1
ATOM 10833 C CA . PHE B 1 1295 ? 186.297 188.371 233.074 1.00 94.75 1295 PHE E CA 1
ATOM 10834 C C . PHE B 1 1295 ? 186.450 186.963 233.624 1.00 94.75 1295 PHE E C 1
ATOM 10835 O O . PHE B 1 1295 ? 185.491 186.182 233.595 1.00 94.75 1295 PHE E O 1
ATOM 10843 N N . ALA B 1 1296 ? 187.648 186.639 234.121 1.00 93.60 1296 ALA E N 1
ATOM 10844 C CA . ALA B 1 1296 ? 187.992 185.408 234.847 1.00 93.60 1296 ALA E CA 1
ATOM 10845 C C . ALA B 1 1296 ? 187.707 184.148 234.022 1.00 93.60 1296 ALA E C 1
ATOM 10846 O O . ALA B 1 1296 ? 186.849 183.333 234.360 1.00 93.60 1296 ALA E O 1
ATOM 10848 N N . MET B 1 1297 ? 188.417 184.060 232.891 1.00 95.25 1297 MET E N 1
ATOM 10849 C CA . MET B 1 1297 ? 188.491 182.904 231.995 1.00 95.25 1297 MET E CA 1
ATOM 10850 C C . MET B 1 1297 ? 187.153 182.518 231.372 1.00 95.25 1297 MET E C 1
ATOM 10851 O O . MET B 1 1297 ? 187.010 181.389 230.895 1.00 95.25 1297 MET E O 1
ATOM 10856 N N . GLU B 1 1298 ? 186.186 183.435 231.355 1.00 94.40 1298 GLU E N 1
ATOM 10857 C CA . GLU B 1 1298 ? 184.829 183.152 230.885 1.00 94.40 1298 GLU E CA 1
ATOM 10858 C C . GLU B 1 1298 ? 184.689 182.740 229.415 1.00 94.40 1298 GLU E C 1
ATOM 10859 O O . GLU B 1 1298 ? 183.917 181.804 229.155 1.00 94.40 1298 GLU E O 1
ATOM 10865 N N . PRO B 1 1299 ? 185.359 183.353 228.413 1.00 93.85 1299 PRO E N 1
ATOM 10866 C CA . PRO B 1 1299 ? 185.173 182.828 227.045 1.00 93.85 1299 PRO E CA 1
ATOM 10867 C C . PRO B 1 1299 ? 185.866 181.505 226.769 1.00 93.85 1299 PRO E C 1
ATOM 10868 O O . PRO B 1 1299 ? 185.621 180.900 225.719 1.00 93.85 1299 PRO E O 1
ATOM 10872 N N . PHE B 1 1300 ? 186.719 181.033 227.672 1.00 94.57 1300 PHE E N 1
ATOM 10873 C CA . PHE B 1 1300 ? 187.460 179.808 227.405 1.00 94.57 1300 PHE E CA 1
ATOM 10874 C C . PHE B 1 1300 ? 186.615 178.558 227.613 1.00 94.57 1300 PHE E C 1
ATOM 10875 O O . PHE B 1 1300 ? 186.887 177.524 226.992 1.00 94.57 1300 PHE E O 1
ATOM 10883 N N . GLU B 1 1301 ? 185.597 178.623 228.466 1.00 91.21 1301 GLU E N 1
ATOM 10884 C CA . GLU B 1 1301 ? 184.907 177.404 228.863 1.00 91.21 1301 GLU E CA 1
ATOM 10885 C C . GLU B 1 1301 ? 183.918 176.935 227.805 1.00 91.21 1301 GLU E C 1
ATOM 10886 O O . GLU B 1 1301 ? 183.519 177.674 226.904 1.00 91.21 1301 GLU E O 1
ATOM 10892 N N . HIS B 1 1302 ? 183.528 175.670 227.941 1.00 85.62 1302 HIS E N 1
ATOM 10893 C CA . HIS B 1 1302 ? 182.590 175.016 227.042 1.00 85.62 1302 HIS E CA 1
ATOM 10894 C C . HIS B 1 1302 ? 181.391 174.516 227.833 1.00 85.62 1302 HIS E C 1
ATOM 10895 O O . HIS B 1 1302 ? 181.003 173.351 227.700 1.00 85.62 1302 HIS E O 1
ATOM 10902 N N . GLY B 1 1303 ? 180.820 175.385 228.675 1.00 74.32 1303 GLY E N 1
ATOM 10903 C CA . GLY B 1 1303 ? 179.738 174.967 229.555 1.00 74.32 1303 GLY E CA 1
ATOM 10904 C C . GLY B 1 1303 ? 178.445 174.669 228.818 1.00 74.32 1303 GLY E C 1
ATOM 10905 O O . GLY B 1 1303 ? 177.586 173.941 229.322 1.00 74.32 1303 GLY E O 1
ATOM 10906 N N . ASP B 1 1304 ? 178.285 175.236 227.620 1.00 72.72 1304 ASP E N 1
ATOM 10907 C CA . ASP B 1 1304 ? 177.174 174.850 226.758 1.00 72.72 1304 ASP E CA 1
ATOM 10908 C C . ASP B 1 1304 ? 177.358 173.439 226.218 1.00 72.72 1304 ASP E C 1
ATOM 10909 O O . ASP B 1 1304 ? 176.374 172.745 225.943 1.00 72.72 1304 ASP E O 1
ATOM 10914 N N . HIS B 1 1305 ? 178.601 172.998 226.067 1.00 72.44 1305 HIS E N 1
ATOM 10915 C CA . HIS B 1 1305 ? 178.887 171.650 225.596 1.00 72.44 1305 HIS E CA 1
ATOM 10916 C C . HIS B 1 1305 ? 179.362 170.767 226.744 1.00 72.44 1305 HIS E C 1
ATOM 10917 O O . HIS B 1 1305 ? 180.491 170.272 226.731 1.00 72.44 1305 HIS E O 1
ATOM 10924 N N . VAL B 1 1322 ? 182.928 168.230 225.936 1.00 69.24 1322 VAL E N 1
ATOM 10925 C CA . VAL B 1 1322 ? 183.329 167.664 224.655 1.00 69.24 1322 VAL E CA 1
ATOM 10926 C C . VAL B 1 1322 ? 184.754 168.091 224.338 1.00 69.24 1322 VAL E C 1
ATOM 10927 O O . VAL B 1 1322 ? 185.550 167.320 223.800 1.00 69.24 1322 VAL E O 1
ATOM 10931 N N . HIS B 1 1323 ? 185.075 169.328 224.695 1.00 73.73 1323 HIS E N 1
ATOM 10932 C CA . HIS B 1 1323 ? 186.345 169.940 224.344 1.00 73.73 1323 HIS E CA 1
ATOM 10933 C C . HIS B 1 1323 ? 187.060 170.387 225.607 1.00 73.73 1323 HIS E C 1
ATOM 10934 O O . HIS B 1 1323 ? 186.427 170.860 226.556 1.00 73.73 1323 HIS E O 1
ATOM 10941 N N . ASN B 1 1324 ? 188.378 170.223 225.617 1.00 82.17 1324 ASN E N 1
ATOM 10942 C CA . ASN B 1 1324 ? 189.169 170.607 226.774 1.00 82.17 1324 ASN E CA 1
ATOM 10943 C C . ASN B 1 1324 ? 189.411 172.109 226.793 1.00 82.17 1324 ASN E C 1
ATOM 10944 O O . ASN B 1 1324 ? 189.741 172.719 225.773 1.00 82.17 1324 ASN E O 1
ATOM 10949 N N . GLN B 1 1325 ? 189.250 172.703 227.966 1.00 90.24 1325 GLN E N 1
ATOM 10950 C CA . GLN B 1 1325 ? 189.476 174.124 228.159 1.00 90.24 1325 GLN E CA 1
ATOM 10951 C C . GLN B 1 1325 ? 190.921 174.362 228.573 1.00 90.24 1325 GLN E C 1
ATOM 10952 O O . GLN B 1 1325 ? 191.550 173.515 229.211 1.00 90.24 1325 GLN E O 1
ATOM 10958 N N . MET B 1 1326 ? 191.448 175.520 228.193 1.00 91.51 1326 MET E N 1
ATOM 10959 C CA . MET B 1 1326 ? 192.834 175.852 228.485 1.00 91.51 1326 MET E CA 1
ATOM 10960 C C . MET B 1 1326 ? 193.004 176.279 229.931 1.00 91.51 1326 MET E C 1
ATOM 10961 O O . MET B 1 1326 ? 192.030 176.560 230.632 1.00 91.51 1326 MET E O 1
ATOM 10966 N N . THR B 1 1327 ? 194.250 176.296 230.384 1.00 92.23 1327 THR E N 1
ATOM 10967 C CA . THR B 1 1327 ? 194.585 176.903 231.660 1.00 92.23 1327 THR E CA 1
ATOM 10968 C C . THR B 1 1327 ? 195.093 178.315 231.429 1.00 92.23 1327 THR E C 1
ATOM 10969 O O . THR B 1 1327 ? 195.433 178.695 230.304 1.00 92.23 1327 THR E O 1
ATOM 10973 N N . ASP B 1 1328 ? 195.119 179.098 232.508 1.00 94.89 1328 ASP E N 1
ATOM 10974 C CA . ASP B 1 1328 ? 195.765 180.402 232.468 1.00 94.89 1328 ASP E CA 1
ATOM 10975 C C . ASP B 1 1328 ? 197.258 180.278 232.237 1.00 94.89 1328 ASP E C 1
ATOM 10976 O O . ASP B 1 1328 ? 197.826 181.086 231.498 1.00 94.89 1328 ASP E O 1
ATOM 10981 N N . TYR B 1 1329 ? 197.891 179.272 232.848 1.00 95.17 1329 TYR E N 1
ATOM 10982 C CA . TYR B 1 1329 ? 199.292 178.964 232.590 1.00 95.17 1329 TYR E CA 1
ATOM 10983 C C . TYR B 1 1329 ? 199.505 178.544 231.142 1.00 95.17 1329 TYR E C 1
ATOM 10984 O O . TYR B 1 1329 ? 200.560 178.822 230.562 1.00 95.17 1329 TYR E O 1
ATOM 10993 N N . GLN B 1 1330 ? 198.522 177.864 230.554 1.00 93.96 1330 GLN E N 1
ATOM 10994 C CA . GLN B 1 1330 ? 198.574 177.594 229.128 1.00 93.96 1330 GLN E CA 1
ATOM 10995 C C . GLN B 1 1330 ? 198.387 178.854 228.296 1.00 93.96 1330 GLN E C 1
ATOM 10996 O O . GLN B 1 1330 ? 198.949 178.945 227.200 1.00 93.96 1330 GLN E O 1
ATOM 11002 N N . VAL B 1 1331 ? 197.626 179.828 228.785 1.00 96.64 1331 VAL E N 1
ATOM 11003 C CA . VAL B 1 1331 ? 197.361 181.019 227.984 1.00 96.64 1331 VAL E CA 1
ATOM 11004 C C . VAL B 1 1331 ? 198.341 182.145 228.305 1.00 96.64 1331 VAL E C 1
ATOM 11005 O O . VAL B 1 1331 ? 198.500 183.073 227.511 1.00 96.64 1331 VAL E O 1
ATOM 11009 N N . TRP B 1 1332 ? 199.024 182.092 229.454 1.00 97.42 1332 TRP E N 1
ATOM 11010 C CA . TRP B 1 1332 ? 200.083 183.062 229.703 1.00 97.42 1332 TRP E CA 1
ATOM 11011 C C . TRP B 1 1332 ? 201.323 182.760 228.884 1.00 97.42 1332 TRP E C 1
ATOM 11012 O O . TRP B 1 1332 ? 201.973 183.688 228.394 1.00 97.42 1332 TRP E O 1
ATOM 11023 N N . LYS B 1 1333 ? 201.662 181.484 228.730 1.00 96.10 1333 LYS E N 1
ATOM 11024 C CA . LYS B 1 1333 ? 202.775 181.079 227.887 1.00 96.10 1333 LYS E CA 1
ATOM 11025 C C . LYS B 1 1333 ? 202.453 181.303 226.417 1.00 96.10 1333 LYS E C 1
ATOM 11026 O O . LYS B 1 1333 ? 203.351 181.581 225.615 1.00 96.10 1333 LYS E O 1
ATOM 11032 N N . PHE B 1 1334 ? 201.171 181.191 226.060 1.00 96.84 1334 PHE E N 1
ATOM 11033 C CA . PHE B 1 1334 ? 200.766 181.431 224.684 1.00 96.84 1334 PHE E CA 1
ATOM 11034 C C . PHE B 1 1334 ? 200.868 182.907 224.336 1.00 96.84 1334 PHE E C 1
ATOM 11035 O O . PHE B 1 1334 ? 201.241 183.261 223.213 1.00 96.84 1334 PHE E O 1
ATOM 11043 N N . ALA B 1 1335 ? 200.532 183.782 225.282 1.00 98.06 1335 ALA E N 1
ATOM 11044 C CA . ALA B 1 1335 ? 200.613 185.216 225.026 1.00 98.06 1335 ALA E CA 1
ATOM 11045 C C . ALA B 1 1335 ? 202.057 185.682 224.981 1.00 98.06 1335 ALA E C 1
ATOM 11046 O O . ALA B 1 1335 ? 202.410 186.580 224.208 1.00 98.06 1335 ALA E O 1
ATOM 11048 N N . ALA B 1 1336 ? 202.907 185.063 225.803 1.00 97.83 1336 ALA E N 1
ATOM 11049 C CA . ALA B 1 1336 ? 204.322 185.411 225.845 1.00 97.83 1336 ALA E CA 1
ATOM 11050 C C . ALA B 1 1336 ? 205.042 185.011 224.567 1.00 97.83 1336 ALA E C 1
ATOM 11051 O O . ALA B 1 1336 ? 206.081 185.591 224.233 1.00 97.83 1336 ALA E O 1
ATOM 11053 N N . HIS B 1 1337 ? 204.506 184.019 223.855 1.00 96.99 1337 HIS E N 1
ATOM 11054 C CA . HIS B 1 1337 ? 204.978 183.688 222.519 1.00 96.99 1337 HIS E CA 1
ATOM 11055 C C . HIS B 1 1337 ? 204.741 184.846 221.561 1.00 96.99 1337 HIS E C 1
ATOM 11056 O O . HIS B 1 1337 ? 205.562 185.122 220.681 1.00 96.99 1337 HIS E O 1
ATOM 11063 N N . LEU B 1 1338 ? 203.620 185.545 221.734 1.00 97.46 1338 LEU E N 1
ATOM 11064 C CA . LEU B 1 1338 ? 203.264 186.622 220.819 1.00 97.46 1338 LEU E CA 1
ATOM 11065 C C . LEU B 1 1338 ? 204.096 187.874 221.076 1.00 97.46 1338 LEU E C 1
ATOM 11066 O O . LEU B 1 1338 ? 204.432 188.606 220.137 1.00 97.46 1338 LEU E O 1
ATOM 11071 N N . PHE B 1 1339 ? 204.426 188.137 222.345 1.00 98.05 1339 PHE E N 1
ATOM 11072 C CA . PHE B 1 1339 ? 205.106 189.379 222.714 1.00 98.05 1339 PHE E CA 1
ATOM 11073 C C . PHE B 1 1339 ? 206.540 189.405 222.213 1.00 98.05 1339 PHE E C 1
ATOM 11074 O O . PHE B 1 1339 ? 207.039 190.447 221.777 1.00 98.05 1339 PHE E O 1
ATOM 11082 N N . ARG B 1 1340 ? 207.227 188.267 222.300 1.00 97.43 1340 ARG E N 1
ATOM 11083 C CA . ARG B 1 1340 ? 208.568 188.173 221.738 1.00 97.43 1340 ARG E CA 1
ATOM 11084 C C . ARG B 1 1340 ? 208.521 188.238 220.220 1.00 97.43 1340 ARG E C 1
ATOM 11085 O O . ARG B 1 1340 ? 209.398 188.838 219.587 1.00 97.43 1340 ARG E O 1
ATOM 11093 N N . LYS B 1 1341 ? 207.482 187.649 219.624 1.00 94.91 1341 LYS E N 1
ATOM 11094 C CA . LYS B 1 1341 ? 207.265 187.800 218.192 1.00 94.91 1341 LYS E CA 1
ATOM 11095 C C . LYS B 1 1341 ? 206.821 189.213 217.849 1.00 94.91 1341 LYS E C 1
ATOM 11096 O O . LYS B 1 1341 ? 206.994 189.662 216.712 1.00 94.91 1341 LYS E O 1
ATOM 11102 N N . ALA B 1 1342 ? 206.240 189.927 218.810 1.00 95.92 1342 ALA E N 1
ATOM 11103 C CA . ALA B 1 1342 ? 206.035 191.352 218.619 1.00 95.92 1342 ALA E CA 1
ATOM 11104 C C . ALA B 1 1342 ? 207.330 192.134 218.776 1.00 95.92 1342 ALA E C 1
ATOM 11105 O O . ALA B 1 1342 ? 207.488 193.178 218.137 1.00 95.92 1342 ALA E O 1
ATOM 11107 N N . MET B 1 1343 ? 208.272 191.631 219.585 1.00 95.54 1343 MET E N 1
ATOM 11108 C CA . MET B 1 1343 ? 209.432 192.426 219.986 1.00 95.54 1343 MET E CA 1
ATOM 11109 C C . MET B 1 1343 ? 210.423 192.637 218.849 1.00 95.54 1343 MET E C 1
ATOM 11110 O O . MET B 1 1343 ? 211.183 193.612 218.869 1.00 95.54 1343 MET E O 1
ATOM 11115 N N . VAL B 1 1344 ? 210.439 191.744 217.861 1.00 92.61 1344 VAL E N 1
ATOM 11116 C CA . VAL B 1 1344 ? 211.363 191.908 216.743 1.00 92.61 1344 VAL E CA 1
ATOM 11117 C C . VAL B 1 1344 ? 210.898 193.025 215.819 1.00 92.61 1344 VAL E C 1
ATOM 11118 O O . VAL B 1 1344 ? 211.682 193.899 215.436 1.00 92.61 1344 VAL E O 1
ATOM 11122 N N . GLY B 1 1345 ? 209.614 193.035 215.467 1.00 87.69 1345 GLY E N 1
ATOM 11123 C CA . GLY B 1 1345 ? 209.116 194.115 214.640 1.00 87.69 1345 GLY E CA 1
ATOM 11124 C C . GLY B 1 1345 ? 208.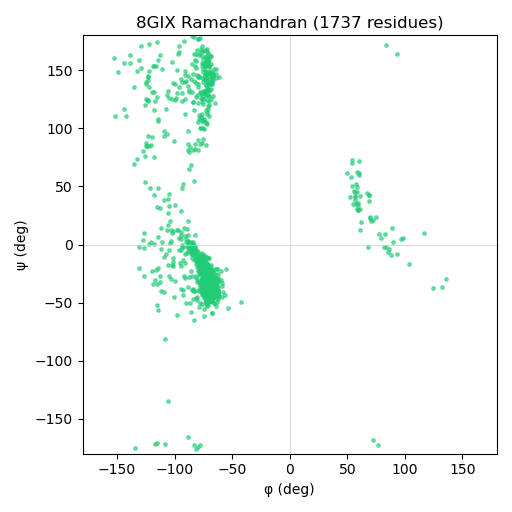819 195.386 215.390 1.00 87.69 1345 GLY E C 1
ATOM 11125 O O . GLY B 1 1345 ? 208.582 196.425 214.767 1.00 87.69 1345 GLY E O 1
ATOM 11126 N N . LYS B 1 1346 ? 208.832 195.326 216.719 1.00 91.22 1346 LYS E N 1
ATOM 11127 C CA . LYS B 1 1346 ? 208.686 196.498 217.580 1.00 91.22 1346 LYS E CA 1
ATOM 11128 C C . LYS B 1 1346 ? 209.863 196.529 218.545 1.00 91.22 1346 LYS E C 1
ATOM 11129 O O . LYS B 1 1346 ? 209.719 196.190 219.724 1.00 91.22 1346 LYS E O 1
ATOM 11135 N N . PRO B 1 1347 ? 211.049 196.926 218.076 1.00 92.52 1347 PRO E N 1
ATOM 11136 C CA . PRO B 1 1347 ? 212.225 196.878 218.957 1.00 92.52 1347 PRO E CA 1
ATOM 11137 C C . PRO B 1 1347 ? 212.274 198.004 219.971 1.00 92.52 1347 PRO E C 1
ATOM 11138 O O . PRO B 1 1347 ? 212.963 197.872 220.988 1.00 92.52 1347 PRO E O 1
ATOM 11142 N N . LYS B 1 1348 ? 211.558 199.099 219.735 1.00 92.99 1348 LYS E N 1
ATOM 11143 C CA . LYS B 1 1348 ? 211.534 200.222 220.654 1.00 92.99 1348 LYS E CA 1
ATOM 11144 C C . LYS B 1 1348 ? 210.284 200.263 221.513 1.00 92.99 1348 LYS E C 1
ATOM 11145 O O . LYS B 1 1348 ? 210.241 201.036 222.475 1.00 92.99 1348 LYS E O 1
ATOM 11151 N N . ASP B 1 1349 ? 209.272 199.463 221.195 1.00 93.81 1349 ASP E N 1
ATOM 11152 C CA . ASP B 1 1349 ? 208.032 199.465 221.962 1.00 93.81 1349 ASP E CA 1
ATOM 11153 C C . ASP B 1 1349 ? 208.250 198.724 223.272 1.00 93.81 1349 ASP E C 1
ATOM 11154 O O . ASP B 1 1349 ? 208.450 197.508 223.281 1.00 93.81 1349 ASP E O 1
ATOM 11159 N N . TRP B 1 1350 ? 208.208 199.470 224.378 1.00 95.37 1350 TRP E N 1
ATOM 11160 C CA . TRP B 1 1350 ? 208.544 198.928 225.690 1.00 95.37 1350 TRP E CA 1
ATOM 11161 C C . TRP B 1 1350 ? 207.460 198.010 226.230 1.00 95.37 1350 TRP E C 1
ATOM 11162 O O . TRP B 1 1350 ? 207.699 197.279 227.195 1.00 95.37 1350 TRP E O 1
ATOM 11173 N N . LYS B 1 1351 ? 206.255 198.074 225.664 1.00 95.47 1351 LYS E N 1
ATOM 11174 C CA . LYS B 1 1351 ? 205.135 197.321 226.213 1.00 95.47 1351 LYS E CA 1
ATOM 11175 C C . LYS B 1 1351 ? 205.263 195.834 225.920 1.00 95.47 1351 LYS E C 1
ATOM 11176 O O . LYS B 1 1351 ? 204.821 194.998 226.716 1.00 95.47 1351 LYS E O 1
ATOM 11182 N N . ASN B 1 1352 ? 205.857 195.488 224.781 1.00 96.73 1352 ASN E N 1
ATOM 11183 C CA . ASN B 1 1352 ? 206.027 194.078 224.434 1.00 96.73 1352 ASN E CA 1
ATOM 11184 C C . ASN B 1 1352 ? 207.024 193.341 225.328 1.00 96.73 1352 ASN E C 1
ATOM 11185 O O . ASN B 1 1352 ? 206.769 192.164 225.636 1.00 96.73 1352 ASN E O 1
ATOM 11190 N N . PRO B 1 1353 ? 208.140 193.928 225.794 1.00 97.54 1353 PRO E N 1
ATOM 11191 C CA . PRO B 1 1353 ? 208.804 193.289 226.936 1.00 97.54 1353 PRO E CA 1
ATOM 11192 C C . PRO B 1 1353 ? 208.058 193.460 228.244 1.00 97.54 1353 PRO E C 1
ATOM 11193 O O . PRO B 1 1353 ? 208.290 192.673 229.167 1.00 97.54 1353 PRO E O 1
ATOM 11197 N N . TYR B 1 1354 ? 207.190 194.466 228.368 1.00 97.39 1354 TYR E N 1
ATOM 11198 C CA . TYR B 1 1354 ? 206.506 194.694 229.639 1.00 97.39 1354 TYR E CA 1
ATOM 11199 C C . TYR B 1 1354 ? 205.443 193.641 229.887 1.00 97.39 1354 TYR E C 1
ATOM 11200 O O . TYR B 1 1354 ? 205.318 193.111 230.998 1.00 97.39 1354 TYR E O 1
ATOM 11209 N N . MET B 1 1355 ? 204.669 193.319 228.858 1.00 97.48 1355 MET E N 1
ATOM 11210 C CA . MET B 1 1355 ? 203.628 192.317 229.019 1.00 97.48 1355 MET E CA 1
ATOM 11211 C C . MET B 1 1355 ? 204.217 190.913 229.026 1.00 97.48 1355 MET E C 1
ATOM 11212 O O . MET B 1 1355 ? 203.634 189.988 229.602 1.00 97.48 1355 MET E O 1
ATOM 11217 N N . VAL B 1 1356 ? 205.392 190.736 228.418 1.00 98.09 1356 VAL E N 1
ATOM 11218 C CA . VAL B 1 1356 ? 206.072 189.450 228.534 1.00 98.09 1356 VAL E CA 1
ATOM 11219 C C . VAL B 1 1356 ? 206.701 189.312 229.916 1.00 98.09 1356 VAL E C 1
ATOM 11220 O O . VAL B 1 1356 ? 206.920 188.197 230.405 1.00 98.09 1356 VAL E O 1
ATOM 11224 N N . ALA B 1 1357 ? 206.968 190.439 230.582 1.00 98.01 1357 ALA E N 1
ATOM 11225 C CA . ALA B 1 1357 ? 207.463 190.376 231.949 1.00 98.01 1357 ALA E CA 1
ATOM 11226 C C . ALA B 1 1357 ? 206.344 190.010 232.907 1.00 98.01 1357 ALA E C 1
ATOM 11227 O O . ALA B 1 1357 ? 206.564 189.297 233.893 1.00 98.01 1357 ALA E O 1
ATOM 11229 N N . LYS B 1 1358 ? 205.133 190.484 232.626 1.00 97.48 1358 LYS E N 1
ATOM 11230 C CA . LYS B 1 1358 ? 203.991 190.124 233.451 1.00 97.48 1358 LYS E CA 1
ATOM 11231 C C . LYS B 1 1358 ? 203.533 188.699 233.188 1.00 97.48 1358 LYS E C 1
ATOM 11232 O O . LYS B 1 1358 ? 202.862 188.103 234.038 1.00 97.48 1358 LYS E O 1
ATOM 11238 N N . CYS B 1 1359 ? 203.867 188.149 232.019 1.00 97.98 1359 CYS E N 1
ATOM 11239 C CA . CYS B 1 1359 ? 203.407 186.811 231.661 1.00 97.98 1359 CYS E CA 1
ATOM 11240 C C . CYS B 1 1359 ? 204.103 185.742 232.489 1.00 97.98 1359 CYS E C 1
ATOM 11241 O O . CYS B 1 1359 ? 203.456 184.834 233.026 1.00 97.98 1359 CYS E O 1
ATOM 11244 N N . LEU B 1 1360 ? 205.426 185.844 232.612 1.00 98.05 1360 LEU E N 1
ATOM 11245 C CA . LEU B 1 1360 ? 206.182 184.827 233.330 1.00 98.05 1360 LEU E CA 1
ATOM 11246 C C . LEU B 1 1360 ? 205.988 184.951 234.833 1.00 98.05 1360 LEU E C 1
ATOM 11247 O O . LEU B 1 1360 ? 206.128 183.965 235.563 1.00 98.05 1360 LEU E O 1
ATOM 11252 N N . TRP B 1 1361 ? 205.695 186.162 235.313 1.00 97.80 1361 TRP E N 1
ATOM 11253 C CA . TRP B 1 1361 ? 205.467 186.355 236.740 1.00 97.80 1361 TRP E CA 1
ATOM 11254 C C . TRP B 1 1361 ? 204.176 185.691 237.186 1.00 97.80 1361 TRP E C 1
ATOM 11255 O O . TRP B 1 1361 ? 204.113 185.111 238.275 1.00 97.80 1361 TRP E O 1
ATOM 11266 N N . LYS B 1 1362 ? 203.141 185.758 236.348 1.00 96.75 1362 LYS E N 1
ATOM 11267 C CA . LYS B 1 1362 ? 201.946 184.960 236.583 1.00 96.75 1362 LYS E CA 1
ATOM 11268 C C . LYS B 1 1362 ? 202.244 183.479 236.430 1.00 96.75 1362 LYS E C 1
ATOM 11269 O O . LYS B 1 1362 ? 201.668 182.647 237.140 1.00 96.75 1362 LYS E O 1
ATOM 11275 N N . MET B 1 1363 ? 203.138 183.139 235.502 1.00 97.05 1363 MET E N 1
ATOM 11276 C CA . MET B 1 1363 ? 203.560 181.755 235.340 1.00 97.05 1363 MET E CA 1
ATOM 11277 C C . MET B 1 1363 ? 204.382 181.285 236.534 1.00 97.05 1363 MET E C 1
ATOM 11278 O O . MET B 1 1363 ? 204.278 180.127 236.952 1.00 97.05 1363 MET E O 1
ATOM 11283 N N . TYR B 1 1364 ? 205.206 182.169 237.099 1.00 96.36 1364 TYR E N 1
ATOM 11284 C CA . TYR B 1 1364 ? 206.020 181.773 238.243 1.00 96.36 1364 TYR E CA 1
ATOM 11285 C C . TYR B 1 1364 ? 205.199 181.716 239.522 1.00 96.36 1364 TYR E C 1
ATOM 11286 O O . TYR B 1 1364 ? 205.427 180.850 240.374 1.00 96.36 1364 TYR E O 1
ATOM 11295 N N . GLN B 1 1365 ? 204.251 182.642 239.685 1.00 94.86 1365 GLN E N 1
ATOM 11296 C CA . GLN B 1 1365 ? 203.426 182.649 240.890 1.00 94.86 1365 GLN E CA 1
ATOM 11297 C C . GLN B 1 1365 ? 202.399 181.527 240.881 1.00 94.86 1365 GLN E C 1
ATOM 11298 O O . GLN B 1 1365 ? 201.834 181.199 241.931 1.00 94.86 1365 GLN E O 1
ATOM 11304 N N . LYS B 1 1366 ? 202.124 180.956 239.714 1.00 94.43 1366 LYS E N 1
ATOM 11305 C CA . LYS B 1 1366 ? 201.366 179.722 239.608 1.00 94.43 1366 LYS E CA 1
ATOM 11306 C C . LYS B 1 1366 ? 202.185 178.616 240.256 1.00 94.43 1366 LYS E C 1
ATOM 11307 O O . LYS B 1 1366 ? 203.334 178.392 239.855 1.00 94.43 1366 LYS E O 1
ATOM 11313 N N . PRO B 1 1367 ? 201.656 177.933 241.273 1.00 92.47 1367 PRO E N 1
ATOM 11314 C CA . PRO B 1 1367 ? 202.442 176.897 241.951 1.00 92.47 1367 PRO E CA 1
ATOM 11315 C C . PRO B 1 1367 ? 202.595 175.655 241.087 1.00 92.47 1367 PRO E C 1
ATOM 11316 O O . PRO B 1 1367 ? 201.799 175.394 240.184 1.00 92.47 1367 PRO E O 1
ATOM 11320 N N . THR B 1 1368 ? 203.645 174.889 241.381 1.00 89.12 1368 THR E N 1
ATOM 11321 C CA . THR B 1 1368 ? 204.072 173.792 240.522 1.00 89.12 1368 THR E CA 1
ATOM 11322 C C . THR B 1 1368 ? 203.174 172.568 240.609 1.00 89.12 1368 THR E C 1
ATOM 11323 O O . THR B 1 1368 ? 203.268 171.698 239.736 1.00 89.12 1368 THR E O 1
ATOM 11327 N N . GLU B 1 1369 ? 202.328 172.474 241.635 1.00 90.16 1369 GLU E N 1
ATOM 11328 C CA . GLU B 1 1369 ? 201.569 171.251 241.876 1.00 90.16 1369 GLU E CA 1
ATOM 11329 C C . GLU B 1 1369 ? 200.439 171.089 240.868 1.00 90.16 1369 GLU E C 1
ATOM 11330 O O . GLU B 1 1369 ? 200.169 169.978 240.397 1.00 90.16 1369 GLU E O 1
ATOM 11336 N N . GLU B 1 1370 ? 199.781 172.190 240.513 1.00 89.69 1370 GLU E N 1
ATOM 11337 C CA . GLU B 1 1370 ? 198.702 172.149 239.536 1.00 89.69 1370 GLU E CA 1
ATOM 11338 C C . GLU B 1 1370 ? 199.214 172.144 238.105 1.00 89.69 1370 GLU E C 1
ATOM 11339 O O . GLU B 1 1370 ? 198.411 171.979 237.179 1.00 89.69 1370 GLU E O 1
ATOM 11345 N N . LEU B 1 1371 ? 200.515 172.355 237.907 1.00 89.59 1371 LEU E N 1
ATOM 11346 C CA . LEU B 1 1371 ? 201.105 172.268 236.580 1.00 89.59 1371 LEU E CA 1
ATOM 11347 C C . LEU B 1 1371 ? 201.066 170.837 236.070 1.00 89.59 1371 LEU E C 1
ATOM 11348 O O . LEU B 1 1371 ? 201.187 169.883 236.841 1.00 89.59 1371 LEU E O 1
ATOM 11353 N N . ASP B 1 1372 ? 200.865 170.690 234.766 1.00 87.52 1372 ASP E N 1
ATOM 11354 C CA . ASP B 1 1372 ? 201.077 169.395 234.143 1.00 87.52 1372 ASP E CA 1
ATOM 11355 C C . ASP B 1 1372 ? 202.568 169.091 234.108 1.00 87.52 1372 ASP E C 1
ATOM 11356 O O . ASP B 1 1372 ? 203.408 169.994 234.162 1.00 87.52 1372 ASP E O 1
ATOM 11361 N N . GLU B 1 1373 ? 202.890 167.799 234.011 1.00 86.93 1373 GLU E N 1
ATOM 11362 C CA . GLU B 1 1373 ? 204.276 167.356 234.137 1.00 86.93 1373 GLU E CA 1
ATOM 11363 C C . GLU B 1 1373 ? 205.117 167.751 232.926 1.00 86.93 1373 GLU E C 1
ATOM 11364 O O . GLU B 1 1373 ? 206.348 167.823 233.014 1.00 86.93 1373 GLU E O 1
ATOM 11370 N N . LYS B 1 1374 ? 204.470 168.014 231.788 1.00 87.50 1374 LYS E N 1
ATOM 11371 C CA . LYS B 1 1374 ? 205.176 168.581 230.647 1.00 87.50 1374 LYS E CA 1
ATOM 11372 C C . LYS B 1 1374 ? 205.554 170.032 230.919 1.00 87.50 1374 LYS E C 1
ATOM 11373 O O . LYS B 1 1374 ? 206.707 170.434 230.735 1.00 87.50 1374 LYS E O 1
ATOM 11379 N N . ASN B 1 1375 ? 204.598 170.823 231.412 1.00 89.06 1375 ASN E N 1
ATOM 11380 C CA . ASN B 1 1375 ? 204.873 172.227 231.700 1.00 89.06 1375 ASN E CA 1
ATOM 11381 C C . ASN B 1 1375 ? 205.563 172.405 233.044 1.00 89.06 1375 ASN E C 1
ATOM 11382 O O . ASN B 1 1375 ? 205.964 173.523 233.390 1.00 89.06 1375 ASN E O 1
ATOM 11387 N N . ARG B 1 1376 ? 205.667 171.329 233.827 1.00 89.07 1376 ARG E N 1
ATOM 11388 C CA . ARG B 1 1376 ? 206.507 171.344 235.019 1.00 89.07 1376 ARG E CA 1
ATOM 11389 C C . ARG B 1 1376 ? 207.972 171.528 234.649 1.00 89.07 1376 ARG E C 1
ATOM 11390 O O . ARG B 1 1376 ? 208.712 172.245 235.333 1.00 89.07 1376 ARG E O 1
ATOM 11398 N N . ARG B 1 1377 ? 208.404 170.888 233.561 1.00 87.61 1377 ARG E N 1
ATOM 11399 C CA . ARG B 1 1377 ? 209.739 171.136 233.030 1.00 87.61 1377 ARG E CA 1
ATOM 11400 C C . ARG B 1 1377 ? 209.826 172.511 232.384 1.00 87.61 1377 ARG E C 1
ATOM 11401 O O . ARG B 1 1377 ? 210.904 173.113 232.331 1.00 87.61 1377 ARG E O 1
ATOM 11409 N N . HIS B 1 1378 ? 208.701 173.027 231.892 1.00 87.25 1378 HIS E N 1
ATOM 11410 C CA . HIS B 1 1378 ? 208.676 174.300 231.187 1.00 87.25 1378 HIS E CA 1
ATOM 11411 C C . HIS B 1 1378 ? 208.490 175.484 232.120 1.00 87.25 1378 HIS E C 1
ATOM 11412 O O . HIS B 1 1378 ? 208.276 176.603 231.641 1.00 87.25 1378 HIS E O 1
ATOM 11419 N N . ARG B 1 1379 ? 208.549 175.260 233.424 1.00 93.16 1379 ARG E N 1
ATOM 11420 C CA . ARG B 1 1379 ? 208.475 176.336 234.395 1.00 93.16 1379 ARG E CA 1
ATOM 11421 C C . ARG B 1 1379 ? 209.742 177.176 234.338 1.00 93.16 1379 ARG E C 1
ATOM 11422 O O . ARG B 1 1379 ? 210.846 176.624 234.452 1.00 93.16 1379 ARG E O 1
ATOM 11430 N N . PRO B 1 1380 ? 209.640 178.485 234.121 1.00 95.77 1380 PRO E N 1
ATOM 11431 C CA . PRO B 1 1380 ? 210.838 179.326 234.121 1.00 95.77 1380 PRO E CA 1
ATOM 11432 C C . PRO B 1 1380 ? 211.380 179.503 235.528 1.00 95.77 1380 PRO E C 1
ATOM 11433 O O . PRO B 1 1380 ? 210.658 179.372 236.518 1.00 95.77 1380 PRO E O 1
ATOM 11437 N N . THR B 1 1381 ? 212.669 179.815 235.604 1.00 95.97 1381 THR E N 1
ATOM 11438 C CA . THR B 1 1381 ? 213.343 179.907 236.887 1.00 95.97 1381 THR E CA 1
ATOM 11439 C C . THR B 1 1381 ? 213.008 181.215 237.592 1.00 95.97 1381 THR E C 1
ATOM 11440 O O . THR B 1 1381 ? 212.275 182.068 237.081 1.00 95.97 1381 THR E O 1
ATOM 11444 N N . VAL B 1 1382 ? 213.546 181.349 238.804 1.00 96.15 1382 VAL E N 1
ATOM 11445 C CA . VAL B 1 1382 ? 213.493 182.621 239.516 1.00 96.15 1382 VAL E CA 1
ATOM 11446 C C . VAL B 1 1382 ? 214.321 183.668 238.776 1.00 96.15 1382 VAL E C 1
ATOM 11447 O O . VAL B 1 1382 ? 213.905 184.826 238.632 1.00 96.15 1382 VAL E O 1
ATOM 11451 N N . GLN B 1 1383 ? 215.458 183.251 238.216 1.00 96.53 1383 GLN E N 1
ATOM 11452 C CA . GLN B 1 1383 ? 216.301 184.155 237.443 1.00 96.53 1383 GLN E CA 1
ATOM 11453 C C . GLN B 1 1383 ? 215.667 184.498 236.099 1.00 96.53 1383 GLN E C 1
ATOM 11454 O O . GLN B 1 1383 ? 215.888 185.595 235.573 1.00 96.53 1383 GLN E O 1
ATOM 11460 N N . MET B 1 1384 ? 214.832 183.602 235.562 1.00 97.04 1384 MET E N 1
ATOM 11461 C CA . MET B 1 1384 ? 214.256 183.796 234.235 1.00 97.04 1384 MET E CA 1
ATOM 11462 C C . MET B 1 1384 ? 213.193 184.887 234.186 1.00 97.04 1384 MET E C 1
ATOM 11463 O O . MET B 1 1384 ? 212.765 185.264 233.090 1.00 97.04 1384 MET E O 1
ATOM 11468 N N . VAL B 1 1385 ? 212.744 185.395 235.329 1.00 97.73 1385 VAL E N 1
ATOM 11469 C CA . VAL B 1 1385 ? 211.848 186.542 235.301 1.00 97.73 1385 VAL E CA 1
ATOM 11470 C C . VAL B 1 1385 ? 212.597 187.823 235.653 1.00 97.73 1385 VAL E C 1
ATOM 11471 O O . VAL B 1 1385 ? 212.117 188.928 235.375 1.00 97.73 1385 VAL E O 1
ATOM 11475 N N . LEU B 1 1386 ? 213.775 187.695 236.272 1.00 97.30 1386 LEU E N 1
ATOM 11476 C CA . LEU B 1 1386 ? 214.533 188.867 236.701 1.00 97.30 1386 LEU E CA 1
ATOM 11477 C C . LEU B 1 1386 ? 215.128 189.600 235.514 1.00 97.30 1386 LEU E C 1
ATOM 11478 O O . LEU B 1 1386 ? 215.115 190.834 235.457 1.00 97.30 1386 LEU E O 1
ATOM 11483 N N . ASP B 1 1387 ? 215.669 188.841 234.564 1.00 97.30 1387 ASP E N 1
ATOM 11484 C CA . ASP B 1 1387 ? 216.273 189.428 233.376 1.00 97.30 1387 ASP E CA 1
ATOM 11485 C C . ASP B 1 1387 ? 215.224 190.059 232.472 1.00 97.30 1387 ASP E C 1
ATOM 11486 O O . ASP B 1 1387 ? 215.476 191.099 231.854 1.00 97.30 1387 ASP E O 1
ATOM 11491 N N . ALA B 1 1388 ? 214.047 189.429 232.376 1.00 97.44 1388 ALA E N 1
ATOM 11492 C CA . ALA B 1 1388 ? 212.983 189.928 231.509 1.00 97.44 1388 ALA E CA 1
ATOM 11493 C C . ALA B 1 1388 ? 212.406 191.235 232.030 1.00 97.44 1388 ALA E C 1
ATOM 11494 O O . ALA B 1 1388 ? 211.990 192.094 231.245 1.00 97.44 1388 ALA E O 1
ATOM 11496 N N . LEU B 1 1389 ? 212.337 191.382 233.352 1.00 97.71 1389 LEU E N 1
ATOM 11497 C CA . LEU B 1 1389 ? 212.015 192.676 233.940 1.00 97.71 1389 LEU E CA 1
ATOM 11498 C C . LEU B 1 1389 ? 213.117 193.685 233.654 1.00 97.71 1389 LEU E C 1
ATOM 11499 O O . LEU B 1 1389 ? 212.847 194.849 233.337 1.00 97.71 1389 LEU E O 1
ATOM 11504 N N . GLU B 1 1390 ? 214.372 193.243 233.742 1.00 96.67 1390 GLU E N 1
ATOM 11505 C CA . GLU B 1 1390 ? 215.487 194.104 233.377 1.00 96.67 1390 GLU E CA 1
ATOM 11506 C C . GLU B 1 1390 ? 215.562 194.317 231.872 1.00 96.67 1390 GLU E C 1
ATOM 11507 O O . GLU B 1 1390 ? 216.133 195.315 231.421 1.00 96.67 1390 GLU E O 1
ATOM 11513 N N . LYS B 1 1391 ? 215.017 193.382 231.085 1.00 96.25 1391 LYS E N 1
ATOM 11514 C CA . LYS B 1 1391 ? 214.890 193.586 229.644 1.00 96.25 1391 LYS E CA 1
ATOM 11515 C C . LYS B 1 1391 ? 213.939 194.737 229.336 1.00 96.25 1391 LYS E C 1
ATOM 11516 O O . LYS B 1 1391 ? 214.215 195.563 228.460 1.00 96.25 1391 LYS E O 1
ATOM 11522 N N . THR B 1 1392 ? 212.817 194.807 230.058 1.00 96.80 1392 THR E N 1
ATOM 11523 C CA . THR B 1 1392 ? 211.875 195.911 229.890 1.00 96.80 1392 THR E CA 1
ATOM 11524 C C . THR B 1 1392 ? 212.489 197.229 230.332 1.00 96.80 1392 THR E C 1
ATOM 11525 O O . THR B 1 1392 ? 212.353 198.254 229.653 1.00 96.80 1392 THR E O 1
ATOM 11529 N N . ILE B 1 1393 ? 213.208 197.205 231.455 1.00 96.07 1393 ILE E N 1
ATOM 11530 C CA . ILE B 1 1393 ? 213.828 198.415 231.980 1.00 96.07 1393 ILE E CA 1
ATOM 11531 C C . ILE B 1 1393 ? 215.011 198.837 231.118 1.00 96.07 1393 ILE E C 1
ATOM 11532 O O . ILE B 1 1393 ? 215.411 200.008 231.127 1.00 96.07 1393 ILE E O 1
ATOM 11537 N N . GLU B 1 1394 ? 215.561 197.906 230.333 1.00 95.60 1394 GLU E N 1
ATOM 11538 C CA . GLU B 1 1394 ? 216.524 198.261 229.299 1.00 95.60 1394 GLU E CA 1
ATOM 11539 C C . GLU B 1 1394 ? 215.857 199.039 228.169 1.00 95.60 1394 GLU E C 1
ATOM 11540 O O . GLU B 1 1394 ? 216.390 200.054 227.706 1.00 95.60 1394 GLU E O 1
ATOM 11546 N N . VAL B 1 1395 ? 214.676 198.589 227.726 1.00 95.87 1395 VAL E N 1
ATOM 11547 C CA . VAL B 1 1395 ? 213.984 199.244 226.614 1.00 95.87 1395 VAL E CA 1
ATOM 11548 C C . VAL B 1 1395 ? 213.404 200.581 227.068 1.00 95.87 1395 VAL E C 1
ATOM 11549 O O . VAL B 1 1395 ? 213.377 201.558 226.309 1.00 95.87 1395 VAL E O 1
ATOM 11553 N N . VAL B 1 1396 ? 212.960 200.643 228.327 1.00 94.55 1396 VAL E N 1
ATOM 11554 C CA . VAL B 1 1396 ? 212.475 201.893 228.912 1.00 94.55 1396 VAL E CA 1
ATOM 11555 C C . VAL B 1 1396 ? 213.614 202.903 229.028 1.00 94.55 1396 VAL E C 1
ATOM 11556 O O . VAL B 1 1396 ? 213.448 204.095 228.734 1.00 94.55 1396 VAL E O 1
ATOM 11560 N N . SER B 1 1397 ? 214.808 202.423 229.385 1.00 92.24 1397 SER E N 1
ATOM 11561 C CA . SER B 1 1397 ? 215.993 203.273 229.322 1.00 92.24 1397 SER E CA 1
ATOM 11562 C C . SER B 1 1397 ? 216.386 203.585 227.882 1.00 92.24 1397 SER E C 1
ATOM 11563 O O . SER B 1 1397 ? 216.959 204.647 227.613 1.00 92.24 1397 SER E O 1
ATOM 11566 N N . ALA B 1 1398 ? 216.073 202.688 226.945 1.00 92.63 1398 ALA E N 1
ATOM 11567 C CA . ALA B 1 1398 ? 216.342 202.925 225.531 1.00 92.63 1398 ALA E CA 1
ATOM 11568 C C . ALA B 1 1398 ? 215.298 203.806 224.862 1.00 92.63 1398 ALA E C 1
ATOM 11569 O O . ALA B 1 1398 ? 215.462 204.139 223.683 1.00 92.63 1398 ALA E O 1
ATOM 11571 N N . LEU B 1 1399 ? 214.226 204.163 225.563 1.00 91.29 1399 LEU E N 1
ATOM 11572 C CA . LEU B 1 1399 ? 213.267 205.114 225.031 1.00 91.29 1399 LEU E CA 1
ATOM 11573 C C . LEU B 1 1399 ? 213.884 206.511 224.977 1.00 91.29 1399 LEU E C 1
ATOM 11574 O O . LEU B 1 1399 ? 214.817 206.811 225.728 1.00 91.29 1399 LEU E O 1
ATOM 11579 N N . PRO B 1 1400 ? 213.409 207.367 224.067 1.00 86.88 1400 PRO E N 1
ATOM 11580 C CA . PRO B 1 1400 ? 213.789 208.784 224.118 1.00 86.88 1400 PRO E CA 1
ATOM 11581 C C . PRO B 1 1400 ? 213.275 209.448 225.385 1.00 86.88 1400 PRO E C 1
ATOM 11582 O O . PRO B 1 1400 ? 212.266 209.035 225.963 1.00 86.88 1400 PRO E O 1
ATOM 11586 N N . LYS B 1 1401 ? 214.006 210.468 225.825 1.00 82.32 1401 LYS E N 1
ATOM 11587 C CA . LYS B 1 1401 ? 213.735 211.086 227.114 1.00 82.32 1401 LYS E CA 1
ATOM 11588 C C . LYS B 1 1401 ? 212.449 211.908 227.045 1.00 82.32 1401 LYS E C 1
ATOM 11589 O O . LYS B 1 1401 ? 212.205 212.592 226.043 1.00 82.32 1401 LYS E O 1
ATOM 11595 N N . PRO B 1 1402 ? 211.595 211.833 228.069 1.00 79.07 1402 PRO E N 1
ATOM 11596 C CA . PRO B 1 1402 ? 210.264 212.440 227.972 1.00 79.07 1402 PRO E CA 1
ATOM 11597 C C . PRO B 1 1402 ? 210.304 213.956 228.050 1.00 79.07 1402 PRO E C 1
ATOM 11598 O O . PRO B 1 1402 ? 211.212 214.557 228.629 1.00 79.07 1402 PRO E O 1
ATOM 11602 N N . ARG B 1 1403 ? 209.291 214.569 227.448 1.00 80.48 1403 ARG E N 1
ATOM 11603 C CA . ARG B 1 1403 ? 209.196 216.016 227.388 1.00 80.48 1403 ARG E CA 1
ATOM 11604 C C . ARG B 1 1403 ? 208.661 216.562 228.709 1.00 80.48 1403 ARG E C 1
ATOM 11605 O O . ARG B 1 1403 ? 208.325 215.817 229.635 1.00 80.48 1403 ARG E O 1
ATOM 11613 N N . HIS B 1 1404 ? 208.600 217.889 228.795 1.00 72.66 1404 HIS E N 1
ATOM 11614 C CA . HIS B 1 1404 ? 208.067 218.529 229.989 1.00 72.66 1404 HIS E CA 1
ATOM 11615 C C . HIS B 1 1404 ? 206.555 218.353 230.057 1.00 72.66 1404 HIS E C 1
ATOM 11616 O O . HIS B 1 1404 ? 205.841 218.569 229.074 1.00 72.66 1404 HIS E O 1
ATOM 11623 N N . GLY B 1 1405 ? 206.069 217.957 231.231 1.00 73.10 1405 GLY E N 1
ATOM 11624 C CA . GLY B 1 1405 ? 204.670 217.641 231.409 1.00 73.10 1405 GLY E CA 1
ATOM 11625 C C . GLY B 1 1405 ? 204.298 216.198 231.146 1.00 73.10 1405 GLY E C 1
ATOM 11626 O O . GLY B 1 1405 ? 203.112 215.856 231.239 1.00 73.10 1405 GLY E O 1
ATOM 11627 N N . GLN B 1 1406 ? 205.265 215.344 230.821 1.00 75.60 1406 GLN E N 1
ATOM 11628 C CA . GLN B 1 1406 ? 205.022 213.933 230.550 1.00 75.60 1406 GLN E CA 1
ATOM 11629 C C . GLN B 1 1406 ? 205.533 213.101 231.717 1.00 75.60 1406 GLN E C 1
ATOM 11630 O O . GLN B 1 1406 ? 206.684 213.258 232.139 1.00 75.60 1406 GLN E O 1
ATOM 11636 N N . GLU B 1 1407 ? 204.677 212.228 232.236 1.00 77.53 1407 GLU E N 1
ATOM 11637 C CA . GLU B 1 1407 ? 205.080 211.343 233.320 1.00 77.53 1407 GLU E CA 1
ATOM 11638 C C . GLU B 1 1407 ? 205.987 210.242 232.782 1.00 77.53 1407 GLU E C 1
ATOM 11639 O O . GLU B 1 1407 ? 205.664 209.627 231.759 1.00 77.53 1407 GLU E O 1
ATOM 11645 N N . PRO B 1 1408 ? 207.127 209.982 233.419 1.00 87.54 1408 PRO E N 1
ATOM 11646 C CA . PRO B 1 1408 ? 207.984 208.878 232.980 1.00 87.54 1408 PRO E CA 1
ATOM 11647 C C . PRO B 1 1408 ? 207.368 207.530 233.315 1.00 87.54 1408 PRO E C 1
ATOM 11648 O O . PRO B 1 1408 ? 206.490 207.404 234.171 1.00 87.54 1408 PRO E O 1
ATOM 11652 N N . ILE B 1 1409 ? 207.837 206.511 232.604 1.00 90.54 1409 ILE E N 1
ATOM 11653 C CA . ILE B 1 1409 ? 207.291 205.170 232.750 1.00 90.54 1409 ILE E CA 1
ATOM 11654 C C . ILE B 1 1409 ? 208.037 204.442 233.858 1.00 90.54 1409 ILE E C 1
ATOM 11655 O O . ILE B 1 1409 ? 209.018 203.733 233.609 1.00 90.54 1409 ILE E O 1
ATOM 11660 N N . LEU B 1 1410 ? 207.577 204.622 235.092 1.00 91.92 1410 LEU E N 1
ATOM 11661 C CA . LEU B 1 1410 ? 208.076 203.865 236.230 1.00 91.92 1410 LEU E CA 1
ATOM 11662 C C . LEU B 1 1410 ? 207.295 202.583 236.451 1.00 91.92 1410 LEU E C 1
ATOM 11663 O O . LEU B 1 1410 ? 207.526 201.899 237.453 1.00 91.92 1410 LEU E O 1
ATOM 11668 N N . GLU B 1 1411 ? 206.357 202.283 235.554 1.00 91.70 1411 GLU E N 1
ATOM 11669 C CA . GLU B 1 1411 ? 205.581 201.045 235.607 1.00 91.70 1411 GLU E CA 1
ATOM 11670 C C . GLU B 1 1411 ? 206.422 199.769 235.558 1.00 91.70 1411 GLU E C 1
ATOM 11671 O O . GLU B 1 1411 ? 206.027 198.789 236.212 1.00 91.70 1411 GLU E O 1
ATOM 11677 N N . PRO B 1 1412 ? 207.546 199.678 234.822 1.00 94.68 1412 PRO E N 1
ATOM 11678 C CA . PRO B 1 1412 ? 208.477 198.580 235.137 1.00 94.68 1412 PRO E CA 1
ATOM 11679 C C . PRO B 1 1412 ? 209.143 198.699 236.492 1.00 94.68 1412 PRO E C 1
ATOM 11680 O O . PRO B 1 1412 ? 209.443 197.673 237.113 1.00 94.68 1412 PRO E O 1
ATOM 11684 N N . HIS B 1 1413 ? 209.370 199.922 236.970 1.00 94.50 1413 HIS E N 1
ATOM 11685 C CA . HIS B 1 1413 ? 210.328 200.133 238.051 1.00 94.50 1413 HIS E CA 1
ATOM 11686 C C . HIS B 1 1413 ? 209.768 199.711 239.405 1.00 94.50 1413 HIS E C 1
ATOM 11687 O O . HIS B 1 1413 ? 210.477 199.099 240.209 1.00 94.50 1413 HIS E O 1
ATOM 11694 N N . TYR B 1 1414 ? 208.498 200.015 239.680 1.00 94.42 1414 TYR E N 1
ATOM 11695 C CA . TYR B 1 1414 ? 207.935 199.525 240.933 1.00 94.42 1414 TYR E CA 1
ATOM 11696 C C . TYR B 1 1414 ? 207.499 198.073 240.813 1.00 94.42 1414 TYR E C 1
ATOM 11697 O O . TYR B 1 1414 ? 207.311 197.402 241.835 1.00 94.42 1414 TYR E O 1
ATOM 11706 N N . LYS B 1 1415 ? 207.308 197.587 239.583 1.00 95.70 1415 LYS E N 1
ATOM 11707 C CA . LYS B 1 1415 ? 206.893 196.204 239.371 1.00 95.70 1415 LYS E CA 1
ATOM 11708 C C . LYS B 1 1415 ? 207.994 195.234 239.768 1.00 95.70 1415 LYS E C 1
ATOM 11709 O O . LYS B 1 1415 ? 207.741 194.234 240.449 1.00 95.70 1415 LYS E O 1
ATOM 11715 N N . ILE B 1 1416 ? 209.230 195.531 239.369 1.00 96.70 1416 ILE E N 1
ATOM 11716 C CA . ILE B 1 1416 ? 210.359 194.691 239.752 1.00 96.70 1416 ILE E CA 1
ATOM 11717 C C . ILE B 1 1416 ? 210.668 194.863 241.239 1.00 96.70 1416 ILE E C 1
ATOM 11718 O O . ILE B 1 1416 ? 211.125 193.926 241.904 1.00 96.70 1416 ILE E O 1
ATOM 11723 N N . VAL B 1 1417 ? 210.368 196.046 241.789 1.00 96.26 1417 VAL E N 1
ATOM 11724 C CA . VAL B 1 1417 ? 210.490 196.284 243.225 1.00 96.26 1417 VAL E CA 1
ATOM 11725 C C . VAL B 1 1417 ? 209.486 195.432 243.992 1.00 96.26 1417 VAL E C 1
ATOM 11726 O O . VAL B 1 1417 ? 209.831 194.788 244.992 1.00 96.26 1417 VAL E O 1
ATOM 11730 N N . SER B 1 1418 ? 208.248 195.370 243.497 1.00 95.84 1418 SER E N 1
ATOM 11731 C CA . SER B 1 1418 ? 207.214 194.557 244.128 1.00 95.84 1418 SER E CA 1
ATOM 11732 C C . SER B 1 1418 ? 207.500 193.069 243.967 1.00 95.84 1418 SER E C 1
ATOM 11733 O O . SER B 1 1418 ? 207.219 192.271 244.869 1.00 95.84 1418 SER E O 1
ATOM 11736 N N . VAL B 1 1419 ? 208.050 192.683 242.816 1.00 97.09 1419 VAL E N 1
ATOM 11737 C CA . VAL B 1 1419 ? 208.368 191.282 242.555 1.00 97.09 1419 VAL E CA 1
ATOM 11738 C C . VAL B 1 1419 ? 209.520 190.822 243.440 1.00 97.09 1419 VAL E C 1
ATOM 11739 O O . VAL B 1 1419 ? 209.467 189.745 244.049 1.00 97.09 1419 VAL E O 1
ATOM 11743 N N . ILE B 1 1420 ? 210.545 191.666 243.587 1.00 96.76 1420 ILE E N 1
ATOM 11744 C CA . ILE B 1 1420 ? 211.686 191.295 244.418 1.00 96.76 1420 ILE E CA 1
ATOM 11745 C C . ILE B 1 1420 ? 211.338 191.438 245.896 1.00 96.76 1420 ILE E C 1
ATOM 11746 O O . ILE B 1 1420 ? 212.003 190.860 246.762 1.00 96.76 1420 ILE E O 1
ATOM 11751 N N . TRP B 1 1421 ? 210.284 192.196 246.210 1.00 95.95 1421 TRP E N 1
ATOM 11752 C CA . TRP B 1 1421 ? 209.764 192.183 247.569 1.00 95.95 1421 TRP E CA 1
ATOM 11753 C C . TRP B 1 1421 ? 209.080 190.862 247.866 1.00 95.95 1421 TRP E C 1
ATOM 11754 O O . TRP B 1 1421 ? 209.141 190.359 248.994 1.00 95.95 1421 TRP E O 1
ATOM 11765 N N . LYS B 1 1422 ? 208.431 190.283 246.857 1.00 95.38 1422 LYS E N 1
ATOM 11766 C CA . LYS B 1 1422 ? 207.661 189.068 247.076 1.00 95.38 1422 LYS E CA 1
ATOM 11767 C C . LYS B 1 1422 ? 208.564 187.861 247.245 1.00 95.38 1422 LYS E C 1
ATOM 11768 O O . LYS B 1 1422 ? 208.506 187.189 248.273 1.00 95.38 1422 LYS E O 1
ATOM 11774 N N . LEU B 1 1423 ? 209.439 187.604 246.266 1.00 96.24 1423 LEU E N 1
ATOM 11775 C CA . LEU B 1 1423 ? 210.152 186.328 246.211 1.00 96.24 1423 LEU E CA 1
ATOM 11776 C C . LEU B 1 1423 ? 211.229 186.227 247.281 1.00 96.24 1423 LEU E C 1
ATOM 11777 O O . LEU B 1 1423 ? 211.576 185.122 247.711 1.00 96.24 1423 LEU E O 1
ATOM 11782 N N . VAL B 1 1424 ? 211.780 187.363 247.705 1.00 95.16 1424 VAL E N 1
ATOM 11783 C CA . VAL B 1 1424 ? 212.650 187.375 248.877 1.00 95.16 1424 VAL E CA 1
ATOM 11784 C C . VAL B 1 1424 ? 211.842 187.046 250.128 1.00 95.16 1424 VAL E C 1
ATOM 11785 O O . VAL B 1 1424 ? 212.240 186.207 250.946 1.00 95.16 1424 VAL E O 1
ATOM 11789 N N . LYS B 1 1425 ? 210.666 187.664 250.268 1.00 92.01 1425 LYS E N 1
ATOM 11790 C CA . LYS B 1 1425 ? 209.771 187.288 251.357 1.00 92.01 1425 LYS E CA 1
ATOM 11791 C C . LYS B 1 1425 ? 209.089 185.949 251.109 1.00 92.01 1425 LYS E C 1
ATOM 11792 O O . LYS B 1 1425 ? 208.618 185.324 252.064 1.00 92.01 1425 LYS E O 1
ATOM 11798 N N . ARG B 1 1426 ? 209.010 185.501 249.854 1.00 92.02 1426 ARG E N 1
ATOM 11799 C CA . ARG B 1 1426 ? 208.644 184.116 249.590 1.00 92.02 1426 ARG E CA 1
ATOM 11800 C C . ARG B 1 1426 ? 209.826 183.176 249.746 1.00 92.02 1426 ARG E C 1
ATOM 11801 O O . ARG B 1 1426 ? 209.622 181.960 249.801 1.00 92.02 1426 ARG E O 1
ATOM 11809 N N . GLY B 1 1427 ? 211.047 183.701 249.812 1.00 92.86 1427 GLY E N 1
ATOM 11810 C CA . GLY B 1 1427 ? 212.214 182.890 250.076 1.00 92.86 1427 GLY E CA 1
ATOM 11811 C C . GLY B 1 1427 ? 213.014 182.481 248.861 1.00 92.86 1427 GLY E C 1
ATOM 11812 O O . GLY B 1 1427 ? 213.961 181.701 249.005 1.00 92.86 1427 GLY E O 1
ATOM 11813 N N . ASP B 1 1428 ? 212.676 182.982 247.671 1.00 93.74 1428 ASP E N 1
ATOM 11814 C CA . ASP B 1 1428 ? 213.409 182.595 246.469 1.00 93.74 1428 ASP E CA 1
ATOM 11815 C C . ASP B 1 1428 ? 214.771 183.266 246.373 1.00 93.74 1428 ASP E C 1
ATOM 11816 O O . ASP B 1 1428 ? 215.596 182.846 245.556 1.00 93.74 1428 ASP E O 1
ATOM 11821 N N . LEU B 1 1429 ? 215.022 184.298 247.174 1.00 94.20 1429 LEU E N 1
ATOM 11822 C CA . LEU B 1 1429 ? 216.309 184.971 247.169 1.00 94.20 1429 LEU E CA 1
ATOM 11823 C C . LEU B 1 1429 ? 216.591 185.518 248.558 1.00 94.20 1429 LEU E C 1
ATOM 11824 O O . LEU B 1 1429 ? 215.665 185.874 249.293 1.00 94.20 1429 LEU E O 1
ATOM 11829 N N . SER B 1 1430 ? 217.873 185.569 248.912 1.00 94.51 1430 SER E N 1
ATOM 11830 C CA . SER B 1 1430 ? 218.294 186.265 250.114 1.00 94.51 1430 SER E CA 1
ATOM 11831 C C . SER B 1 1430 ? 218.113 187.772 249.924 1.00 94.51 1430 SER E C 1
ATOM 11832 O O . SER B 1 1430 ? 218.166 188.268 248.794 1.00 94.51 1430 SER E O 1
ATOM 11835 N N . PRO B 1 1431 ? 217.859 188.517 251.010 1.00 93.84 1431 PRO E N 1
ATOM 11836 C CA . PRO B 1 1431 ? 217.736 189.981 250.878 1.00 93.84 1431 PRO E CA 1
ATOM 11837 C C . PRO B 1 1431 ? 219.028 190.684 250.496 1.00 93.84 1431 PRO E C 1
ATOM 11838 O O . PRO B 1 1431 ? 218.976 191.802 249.965 1.00 93.84 1431 PRO E O 1
ATOM 11842 N N . GLN B 1 1432 ? 220.183 190.071 250.764 1.00 93.22 1432 GLN E N 1
ATOM 11843 C CA . GLN B 1 1432 ? 221.456 190.665 250.367 1.00 93.22 1432 GLN E CA 1
ATOM 11844 C C . GLN B 1 1432 ? 221.633 190.629 248.854 1.00 93.22 1432 GLN E C 1
ATOM 11845 O O . GLN B 1 1432 ? 222.122 191.592 248.250 1.00 93.22 1432 GLN E O 1
ATOM 11851 N N . GLU B 1 1433 ? 221.219 189.529 248.223 1.00 92.62 1433 GLU E N 1
ATOM 11852 C CA . GLU B 1 1433 ? 221.386 189.385 246.782 1.00 92.62 1433 GLU E CA 1
ATOM 11853 C C . GLU B 1 1433 ? 220.402 190.247 246.004 1.00 92.62 1433 GLU E C 1
ATOM 11854 O O . GLU B 1 1433 ? 220.615 190.509 244.815 1.00 92.62 1433 GLU E O 1
ATOM 11860 N N . ALA B 1 1434 ? 219.325 190.692 246.653 1.00 93.63 1434 ALA E N 1
ATOM 11861 C CA . ALA B 1 1434 ? 218.332 191.512 245.973 1.00 93.63 1434 ALA E CA 1
ATOM 11862 C C . ALA B 1 1434 ? 218.833 192.927 245.726 1.00 93.63 1434 ALA E C 1
ATOM 11863 O O . ALA B 1 1434 ? 218.371 193.587 244.790 1.00 93.63 1434 ALA E O 1
ATOM 11865 N N . THR B 1 1435 ? 219.775 193.400 246.546 1.00 93.23 1435 THR E N 1
ATOM 11866 C CA . THR B 1 1435 ? 220.206 194.795 246.489 1.00 93.23 1435 THR E CA 1
ATOM 11867 C C . THR B 1 1435 ? 221.019 195.084 245.233 1.00 93.23 1435 THR E C 1
ATOM 11868 O O . THR B 1 1435 ? 220.997 196.205 244.711 1.00 93.23 1435 THR E O 1
ATOM 11872 N N . LYS B 1 1436 ? 221.775 194.090 244.760 1.00 92.25 1436 LYS E N 1
ATOM 11873 C CA . LYS B 1 1436 ? 222.509 194.233 243.506 1.00 92.25 1436 LYS E CA 1
ATOM 11874 C C . LYS B 1 1436 ? 221.555 194.335 242.323 1.00 92.25 1436 LYS E C 1
ATOM 11875 O O . LYS B 1 1436 ? 221.751 195.160 241.423 1.00 92.25 1436 LYS E O 1
ATOM 11881 N N . VAL B 1 1437 ? 220.508 193.505 242.319 1.00 93.13 1437 VAL E N 1
ATOM 11882 C CA . VAL B 1 1437 ? 219.512 193.527 241.250 1.00 93.13 1437 VAL E CA 1
ATOM 11883 C C . VAL B 1 1437 ? 218.704 194.819 241.293 1.00 93.13 1437 VAL E C 1
ATOM 11884 O O . VAL B 1 1437 ? 218.308 195.359 240.252 1.00 93.13 1437 VAL E O 1
ATOM 11888 N N . LEU B 1 1438 ? 218.448 195.330 242.501 1.00 93.72 1438 LEU E N 1
ATOM 11889 C CA . LEU B 1 1438 ? 217.741 196.598 242.654 1.00 93.72 1438 LEU E CA 1
ATOM 11890 C C . LEU B 1 1438 ? 218.584 197.772 242.178 1.00 93.72 1438 LEU E C 1
ATOM 11891 O O . LEU B 1 1438 ? 218.057 198.741 241.619 1.00 93.72 1438 LEU E O 1
ATOM 11896 N N . GLN B 1 1439 ? 219.897 197.705 242.388 1.00 92.35 1439 GLN E N 1
ATOM 11897 C CA . GLN B 1 1439 ? 220.763 198.803 241.985 1.00 92.35 1439 GLN E CA 1
ATOM 11898 C C . GLN B 1 1439 ? 221.133 198.761 240.508 1.00 92.35 1439 GLN E C 1
ATOM 11899 O O . GLN B 1 1439 ? 221.767 199.704 240.025 1.00 92.35 1439 GLN E O 1
ATOM 11905 N N . ARG B 1 1440 ? 220.759 197.704 239.783 1.00 89.97 1440 ARG E N 1
ATOM 11906 C CA . ARG B 1 1440 ? 220.834 197.746 238.328 1.00 89.97 1440 ARG E CA 1
ATOM 11907 C C . ARG B 1 1440 ? 219.761 198.649 237.738 1.00 89.97 1440 ARG E C 1
ATOM 11908 O O . ARG B 1 1440 ? 219.936 199.178 236.635 1.00 89.97 1440 ARG E O 1
ATOM 11916 N N . GLN B 1 1441 ? 218.655 198.828 238.453 1.00 89.98 1441 GLN E N 1
ATOM 11917 C CA . GLN B 1 1441 ? 217.492 199.486 237.887 1.00 89.98 1441 GLN E CA 1
ATOM 11918 C C . GLN B 1 1441 ? 217.696 200.999 237.882 1.00 89.98 1441 GLN E C 1
ATOM 11919 O O . GLN B 1 1441 ? 218.341 201.540 238.783 1.00 89.98 1441 GLN E O 1
ATOM 11925 N N . PRO B 1 1442 ? 217.177 201.695 236.860 1.00 88.57 1442 PRO E N 1
ATOM 11926 C CA . PRO B 1 1442 ? 217.395 203.152 236.760 1.00 88.57 1442 PRO E CA 1
ATOM 11927 C C . PRO B 1 1442 ? 216.756 203.982 237.866 1.00 88.57 1442 PRO E C 1
ATOM 11928 O O . PRO B 1 1442 ? 217.200 205.114 238.095 1.00 88.57 1442 PRO E O 1
ATOM 11932 N N . TYR B 1 1443 ? 215.746 203.471 238.564 1.00 87.31 1443 TYR E N 1
ATOM 11933 C CA . TYR B 1 1443 ? 215.125 204.197 239.666 1.00 87.31 1443 TYR E CA 1
ATOM 11934 C C . TYR B 1 1443 ? 215.537 203.624 241.016 1.00 87.31 1443 TYR E C 1
ATOM 11935 O O . TYR B 1 1443 ? 214.727 203.511 241.937 1.00 87.31 1443 TYR E O 1
ATOM 11944 N N . SER B 1 1444 ? 216.796 203.237 241.132 1.00 85.94 1444 SER E N 1
ATOM 11945 C CA . SER B 1 1444 ? 217.353 202.887 242.428 1.00 85.94 1444 SER E CA 1
ATOM 11946 C C . SER B 1 1444 ? 217.710 204.164 243.179 1.00 85.94 1444 SER E C 1
ATOM 11947 O O . SER B 1 1444 ? 218.472 204.983 242.651 1.00 85.94 1444 SER E O 1
ATOM 11950 N N . PRO B 1 1445 ? 217.153 204.401 244.369 1.00 83.32 1445 PRO E N 1
ATOM 11951 C CA . PRO B 1 1445 ? 217.631 205.513 245.198 1.00 83.32 1445 PRO E CA 1
ATOM 11952 C C . PRO B 1 1445 ? 219.037 205.239 245.705 1.00 83.32 1445 PRO E C 1
ATOM 11953 O O . PRO B 1 1445 ? 219.386 204.091 246.001 1.00 83.32 1445 PRO E O 1
ATOM 11957 N N . ASP B 1 1446 ? 219.814 206.324 245.834 1.00 76.23 1446 ASP E N 1
ATOM 11958 C CA . ASP B 1 1446 ? 221.272 206.302 246.008 1.00 76.23 1446 ASP E CA 1
ATOM 11959 C C . ASP B 1 1446 ? 221.921 205.409 244.954 1.00 76.23 1446 ASP E C 1
ATOM 11960 O O . ASP B 1 1446 ? 222.541 204.389 245.263 1.00 76.23 1446 ASP E O 1
ATOM 11965 N N . HIS B 1 1447 ? 221.726 205.794 243.693 1.00 69.57 1447 HIS E N 1
ATOM 11966 C CA . HIS B 1 1447 ? 222.090 204.947 242.565 1.00 69.57 1447 HIS E CA 1
ATOM 11967 C C . HIS B 1 1447 ? 223.602 204.860 242.413 1.00 69.57 1447 HIS E C 1
ATOM 11968 O O . HIS B 1 1447 ? 224.299 205.878 242.386 1.00 69.57 1447 HIS E O 1
ATOM 11975 N N . GLY B 1 1448 ? 224.105 203.629 242.322 1.00 67.30 1448 GLY E N 1
ATOM 11976 C CA . GLY B 1 1448 ? 225.526 203.379 242.305 1.00 67.30 1448 GLY E CA 1
ATOM 11977 C C . GLY B 1 1448 ? 226.174 203.285 243.667 1.00 67.30 1448 GLY E C 1
ATOM 11978 O O . GLY B 1 1448 ? 227.364 202.954 243.747 1.00 67.30 1448 GLY E O 1
ATOM 11979 N N . LYS B 1 1449 ? 225.436 203.557 244.740 1.00 78.39 1449 LYS E N 1
ATOM 11980 C CA . LYS B 1 1449 ? 225.953 203.469 246.098 1.00 78.39 1449 LYS E CA 1
ATOM 11981 C C . LYS B 1 1449 ? 225.490 202.149 246.698 1.00 78.39 1449 LYS E C 1
ATOM 11982 O O . LYS B 1 1449 ? 224.287 201.867 246.737 1.00 78.39 1449 LYS E O 1
ATOM 11988 N N . GLU B 1 1450 ? 226.445 201.347 247.158 1.00 79.07 1450 GLU E N 1
ATOM 11989 C CA . GLU B 1 1450 ? 226.142 199.983 247.565 1.00 79.07 1450 GLU E CA 1
ATOM 11990 C C . GLU B 1 1450 ? 225.474 199.953 248.931 1.00 79.07 1450 GLU E C 1
ATOM 11991 O O . GLU B 1 1450 ? 225.951 200.568 249.887 1.00 79.07 1450 GLU E O 1
ATOM 11997 N N . VAL B 1 1451 ? 224.357 199.235 249.011 1.00 84.26 1451 VAL E N 1
ATOM 11998 C CA . VAL B 1 1451 ? 223.592 199.076 250.240 1.00 84.26 1451 VAL E CA 1
ATOM 11999 C C . VAL B 1 1451 ? 223.607 197.602 250.616 1.00 84.26 1451 VAL E C 1
ATOM 12000 O O . VAL B 1 1451 ? 223.195 196.751 249.819 1.00 84.26 1451 VAL E O 1
ATOM 12004 N N . SER B 1 1452 ? 224.079 197.302 251.822 1.00 85.99 1452 SER E N 1
ATOM 12005 C CA . SER B 1 1452 ? 224.126 195.938 252.326 1.00 85.99 1452 SER E CA 1
ATOM 12006 C C . SER B 1 1452 ? 222.925 195.694 253.228 1.00 85.99 1452 SER E C 1
ATOM 12007 O O . SER B 1 1452 ? 222.693 196.445 254.181 1.00 85.99 1452 SER E O 1
ATOM 12010 N N . VAL B 1 1453 ? 222.169 194.645 252.925 1.00 85.74 1453 VAL E N 1
ATOM 12011 C CA . VAL B 1 1453 ? 220.941 194.321 253.639 1.00 85.74 1453 VAL E CA 1
ATOM 12012 C C . VAL B 1 1453 ? 221.075 192.907 254.187 1.00 85.74 1453 VAL E C 1
ATOM 12013 O O . VAL B 1 1453 ? 221.325 191.961 253.431 1.00 85.74 1453 VAL E O 1
ATOM 12017 N N . GLU B 1 1454 ? 220.912 192.765 255.502 1.00 82.70 1454 GLU E N 1
ATOM 12018 C CA . GLU B 1 1454 ? 221.044 191.471 256.150 1.00 82.70 1454 GLU E CA 1
ATOM 12019 C C . GLU B 1 1454 ? 219.741 190.935 256.720 1.00 82.70 1454 GLU E C 1
ATOM 12020 O O . GLU B 1 1454 ? 219.589 189.714 256.818 1.00 82.70 1454 GLU E O 1
ATOM 12026 N N . THR B 1 1455 ? 218.803 191.805 257.090 1.00 87.22 1455 THR E N 1
ATOM 12027 C CA . THR B 1 1455 ? 217.529 191.391 257.655 1.00 87.22 1455 THR E CA 1
ATOM 12028 C C . THR B 1 1455 ? 216.403 191.719 256.686 1.00 87.22 1455 THR E C 1
ATOM 12029 O O . THR B 1 1455 ? 216.565 192.511 255.753 1.00 87.22 1455 THR E O 1
ATOM 12033 N N . ALA B 1 1456 ? 215.250 191.090 256.921 1.00 86.45 1456 ALA E N 1
ATOM 12034 C CA . ALA B 1 1456 ? 214.054 191.437 256.164 1.00 86.45 1456 ALA E CA 1
ATOM 12035 C C . ALA B 1 1456 ? 213.542 192.819 256.539 1.00 86.45 1456 ALA E C 1
ATOM 12036 O O . ALA B 1 1456 ? 212.915 193.492 255.714 1.00 86.45 1456 ALA E O 1
ATOM 12038 N N . GLU B 1 1457 ? 213.781 193.249 257.781 1.00 88.38 1457 GLU E N 1
ATOM 12039 C CA . GLU B 1 1457 ? 213.443 194.613 258.173 1.00 88.38 1457 GLU E CA 1
ATOM 12040 C C . GLU B 1 1457 ? 214.390 195.620 257.533 1.00 88.38 1457 GLU E C 1
ATOM 12041 O O . GLU B 1 1457 ? 213.992 196.752 257.236 1.00 88.38 1457 GLU E O 1
ATOM 12047 N N . ASP B 1 1458 ? 215.652 195.232 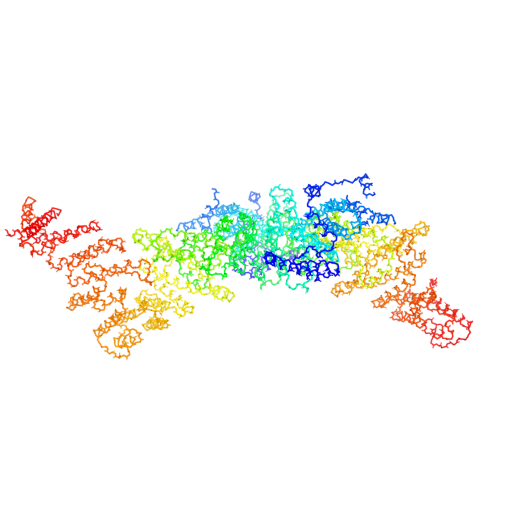257.332 1.00 91.11 1458 ASP E N 1
ATOM 12048 C CA . ASP B 1 1458 ? 216.536 196.022 256.482 1.00 91.11 1458 ASP E CA 1
ATOM 12049 C C . ASP B 1 1458 ? 216.074 195.970 255.033 1.00 91.11 1458 ASP E C 1
ATOM 12050 O O . ASP B 1 1458 ? 216.201 196.952 254.292 1.00 91.11 1458 ASP E O 1
ATOM 12055 N N . PHE B 1 1459 ? 215.529 194.827 254.614 1.00 93.69 1459 PHE E N 1
ATOM 12056 C CA . PHE B 1 1459 ? 214.912 194.738 253.297 1.00 93.69 1459 PHE E CA 1
ATOM 12057 C C . PHE B 1 1459 ? 213.589 195.487 253.265 1.00 93.69 1459 PHE E C 1
ATOM 12058 O O . PHE B 1 1459 ? 213.143 195.923 252.200 1.00 93.69 1459 PHE E O 1
ATOM 12066 N N . LYS B 1 1460 ? 212.940 195.636 254.421 1.00 93.75 1460 LYS E N 1
ATOM 12067 C CA . LYS B 1 1460 ? 211.723 196.437 254.481 1.00 93.75 1460 LYS E CA 1
ATOM 12068 C C . LYS B 1 1460 ? 212.029 197.918 254.304 1.00 93.75 1460 LYS E C 1
ATOM 12069 O O . LYS B 1 1460 ? 211.331 198.614 253.561 1.00 93.75 1460 LYS E O 1
ATOM 12075 N N . ALA B 1 1461 ? 213.095 198.406 254.947 1.00 93.12 1461 ALA E N 1
ATOM 12076 C CA . ALA B 1 1461 ? 213.372 199.841 254.974 1.00 93.12 1461 ALA E CA 1
ATOM 12077 C C . ALA B 1 1461 ? 213.885 200.345 253.630 1.00 93.12 1461 ALA E C 1
ATOM 12078 O O . ALA B 1 1461 ? 213.526 201.442 253.188 1.00 93.12 1461 ALA E O 1
ATOM 12080 N N . TYR B 1 1462 ? 214.729 199.553 252.966 1.00 94.09 1462 TYR E N 1
ATOM 12081 C CA . TYR B 1 1462 ? 215.320 199.990 251.705 1.00 94.09 1462 TYR E CA 1
ATOM 12082 C C . TYR B 1 1462 ? 214.297 199.964 250.577 1.00 94.09 1462 TYR E C 1
ATOM 12083 O O . TYR B 1 1462 ? 214.333 200.808 249.674 1.00 94.09 1462 TYR E O 1
ATOM 12092 N N . ILE B 1 1463 ? 213.397 198.978 250.601 1.00 95.46 1463 ILE E N 1
ATOM 12093 C CA . ILE B 1 1463 ? 212.311 198.919 249.624 1.00 95.46 1463 ILE E CA 1
ATOM 12094 C C . ILE B 1 1463 ? 211.341 200.075 249.844 1.00 95.46 1463 ILE E C 1
ATOM 12095 O O . ILE B 1 1463 ? 210.849 200.680 248.883 1.00 95.46 1463 ILE E O 1
ATOM 12100 N N . ILE B 1 1464 ? 211.101 200.434 251.112 1.00 94.96 1464 ILE E N 1
ATOM 12101 C CA . ILE B 1 1464 ? 210.319 201.625 251.457 1.00 94.96 1464 ILE E CA 1
ATOM 12102 C C . ILE B 1 1464 ? 211.006 202.885 250.939 1.00 94.96 1464 ILE E C 1
ATOM 12103 O O . ILE B 1 1464 ? 210.356 203.788 250.390 1.00 94.96 1464 ILE E O 1
ATOM 12108 N N . ARG B 1 1465 ? 212.338 202.924 251.040 1.00 94.16 1465 ARG E N 1
ATOM 12109 C CA . ARG B 1 1465 ? 213.117 203.995 250.427 1.00 94.16 1465 ARG E CA 1
ATOM 12110 C C . ARG B 1 1465 ? 213.017 203.966 248.906 1.00 94.16 1465 ARG E C 1
ATOM 12111 O O . ARG B 1 1465 ? 213.013 205.021 248.263 1.00 94.16 1465 ARG E O 1
ATOM 12119 N N . CYS B 1 1466 ? 212.956 202.769 248.315 1.00 94.70 1466 CYS E N 1
ATOM 12120 C CA . CYS B 1 1466 ? 212.685 202.666 246.883 1.00 94.70 1466 CYS E CA 1
ATOM 12121 C C . CYS B 1 1466 ? 211.265 203.110 246.561 1.00 94.70 1466 CYS E C 1
ATOM 12122 O O . CYS B 1 1466 ? 211.034 203.773 245.544 1.00 94.70 1466 CYS E O 1
ATOM 12125 N N . LEU B 1 1467 ? 210.303 202.747 247.415 1.00 95.03 1467 LEU E N 1
ATOM 12126 C CA . LEU B 1 1467 ? 208.915 203.147 247.197 1.00 95.03 1467 LEU E CA 1
ATOM 12127 C C . LEU B 1 1467 ? 208.729 204.643 247.401 1.00 95.03 1467 LEU E C 1
ATOM 12128 O O . LEU B 1 1467 ? 207.903 205.263 246.725 1.00 95.03 1467 LEU E O 1
ATOM 12133 N N . ARG B 1 1468 ? 209.478 205.230 248.339 1.00 93.56 1468 ARG E N 1
ATOM 12134 C CA . ARG B 1 1468 ? 209.486 206.681 248.493 1.00 93.56 1468 ARG E CA 1
ATOM 12135 C C . ARG B 1 1468 ? 210.106 207.356 247.280 1.00 93.56 1468 ARG E C 1
ATOM 12136 O O . ARG B 1 1468 ? 209.634 208.407 246.835 1.00 93.56 1468 ARG E O 1
ATOM 12144 N N . TYR B 1 1469 ? 211.172 206.757 246.741 1.00 92.82 1469 TYR E N 1
ATOM 12145 C CA . TYR B 1 1469 ? 211.857 207.301 245.571 1.00 92.82 1469 TYR E CA 1
ATOM 12146 C C . TYR B 1 1469 ? 210.965 207.260 244.339 1.00 92.82 1469 TYR E C 1
ATOM 12147 O O . TYR B 1 1469 ? 210.985 208.176 243.511 1.00 92.82 1469 TYR E O 1
ATOM 12156 N N . LEU B 1 1470 ? 210.178 206.195 244.200 1.00 92.94 1470 LEU E N 1
ATOM 12157 C CA . LEU B 1 1470 ? 209.211 206.131 243.112 1.00 92.94 1470 LEU E CA 1
ATOM 12158 C C . LEU B 1 1470 ? 208.034 207.065 243.362 1.00 92.94 1470 LEU E C 1
ATOM 12159 O O . LEU B 1 1470 ? 207.460 207.619 242.417 1.00 92.94 1470 LEU E O 1
ATOM 12164 N N . ARG B 1 1471 ? 207.663 207.259 244.630 1.00 91.17 1471 ARG E N 1
ATOM 12165 C CA . ARG B 1 1471 ? 206.605 208.212 244.952 1.00 91.17 1471 ARG E CA 1
ATOM 12166 C C . ARG B 1 1471 ? 207.084 209.650 244.798 1.00 91.17 1471 ARG E C 1
ATOM 12167 O O . ARG B 1 1471 ? 206.263 210.561 244.635 1.00 91.17 1471 ARG E O 1
ATOM 12175 N N . ASP B 1 1472 ? 208.403 209.873 244.860 1.00 90.37 1472 ASP E N 1
ATOM 12176 C CA . ASP B 1 1472 ? 208.960 211.154 244.439 1.00 90.37 1472 ASP E CA 1
ATOM 12177 C C . ASP B 1 1472 ? 208.725 211.394 242.955 1.00 90.37 1472 ASP E C 1
ATOM 12178 O O . ASP B 1 1472 ? 208.498 212.535 242.537 1.00 90.37 1472 ASP E O 1
ATOM 12183 N N . LYS B 1 1473 ? 208.771 210.336 242.149 1.00 89.50 1473 LYS E N 1
ATOM 12184 C CA . LYS B 1 1473 ? 208.466 210.447 240.731 1.00 89.50 1473 LYS E CA 1
ATOM 12185 C C . LYS B 1 1473 ? 206.971 210.462 240.452 1.00 89.50 1473 LYS E C 1
ATOM 12186 O O . LYS B 1 1473 ? 206.569 210.798 239.333 1.00 89.50 1473 LYS E O 1
ATOM 12192 N N . ASP B 1 1474 ? 206.138 210.115 241.437 1.00 87.75 1474 ASP E N 1
ATOM 12193 C CA . ASP B 1 1474 ? 204.685 210.182 241.289 1.00 87.75 1474 ASP E CA 1
ATOM 12194 C C . ASP B 1 1474 ? 204.185 211.581 241.663 1.00 87.75 1474 ASP E C 1
ATOM 12195 O O . ASP B 1 1474 ? 203.468 211.791 242.640 1.00 87.75 1474 ASP E O 1
ATOM 12200 N N . LYS B 1 1475 ? 204.600 212.553 240.850 1.00 84.73 1475 LYS E N 1
ATOM 12201 C CA . LYS B 1 1475 ? 204.232 213.943 241.089 1.00 84.73 1475 LYS E CA 1
ATOM 12202 C C . LYS B 1 1475 ? 202.786 214.202 240.699 1.00 84.73 1475 LYS E C 1
ATOM 12203 O O . LYS B 1 1475 ? 202.102 215.017 241.330 1.00 84.73 1475 LYS E O 1
ATOM 12209 N N . SER B 1 1476 ? 202.299 213.506 239.672 1.00 80.46 1476 SER E N 1
ATOM 12210 C CA . SER B 1 1476 ? 200.915 213.662 239.247 1.00 80.46 1476 SER E CA 1
ATOM 12211 C C . SER B 1 1476 ? 199.941 212.927 240.154 1.00 80.46 1476 SER E C 1
ATOM 12212 O O . SER B 1 1476 ? 198.729 213.142 240.019 1.00 80.46 1476 SER E O 1
ATOM 12215 N N . ASN B 1 1477 ? 200.457 212.071 241.055 1.00 83.53 1477 ASN E N 1
ATOM 12216 C CA . ASN B 1 1477 ? 199.691 211.272 242.020 1.00 83.53 1477 ASN E CA 1
ATOM 12217 C C . ASN B 1 1477 ? 198.715 210.331 241.311 1.00 83.53 1477 ASN E C 1
ATOM 12218 O O . ASN B 1 1477 ? 197.499 210.430 241.477 1.00 83.53 1477 ASN E O 1
ATOM 12223 N N . TRP B 1 1478 ? 199.258 209.438 240.483 1.00 80.27 1478 TRP E N 1
ATOM 12224 C CA . TRP B 1 1478 ? 198.474 208.464 239.740 1.00 80.27 1478 TRP E CA 1
ATOM 12225 C C . TRP B 1 1478 ? 198.827 207.020 240.058 1.00 80.27 1478 TRP E C 1
ATOM 12226 O O . TRP B 1 1478 ? 197.996 206.134 239.832 1.00 80.27 1478 TRP E O 1
ATOM 12237 N N . GLN B 1 1479 ? 200.028 206.758 240.570 1.00 87.99 1479 GLN E N 1
ATOM 12238 C CA . GLN B 1 1479 ? 200.539 205.393 240.699 1.00 87.99 1479 GLN E CA 1
ATOM 12239 C C . GLN B 1 1479 ? 200.074 204.747 242.006 1.00 87.99 1479 GLN E C 1
ATOM 12240 O O . GLN B 1 1479 ? 200.859 204.464 242.908 1.00 87.99 1479 GLN E O 1
ATOM 12246 N N . HIS B 1 1480 ? 198.763 204.483 242.072 1.00 90.90 1480 HIS E N 1
ATOM 12247 C CA . HIS B 1 1480 ? 198.166 203.914 243.279 1.00 90.90 1480 HIS E CA 1
ATOM 12248 C C . HIS B 1 1480 ? 198.575 202.465 243.503 1.00 90.90 1480 HIS E C 1
ATOM 12249 O O . HIS B 1 1480 ? 198.470 201.966 244.627 1.00 90.90 1480 HIS E O 1
ATOM 12256 N N . ARG B 1 1481 ? 199.023 201.773 242.452 1.00 92.37 1481 ARG E N 1
ATOM 12257 C CA . ARG B 1 1481 ? 199.580 200.434 242.621 1.00 92.37 1481 ARG E CA 1
ATOM 12258 C C . ARG B 1 1481 ? 200.898 200.480 243.389 1.00 92.37 1481 ARG E C 1
ATOM 12259 O O . ARG B 1 1481 ? 201.207 199.568 244.164 1.00 92.37 1481 ARG E O 1
ATOM 12267 N N . LEU B 1 1482 ? 201.692 201.533 243.171 1.00 91.95 1482 LEU E N 1
ATOM 12268 C CA . LEU B 1 1482 ? 202.903 201.743 243.962 1.00 91.95 1482 LEU E CA 1
ATOM 12269 C C . LEU B 1 1482 ? 202.557 202.072 245.409 1.00 91.95 1482 LEU E C 1
ATOM 12270 O O . LEU B 1 1482 ? 203.237 201.633 246.344 1.00 91.95 1482 LEU E O 1
ATOM 12275 N N . ILE B 1 1483 ? 201.486 202.836 245.607 1.00 93.10 1483 ILE E N 1
ATOM 12276 C CA . ILE B 1 1483 ? 201.162 203.346 246.930 1.00 93.10 1483 ILE E CA 1
ATOM 12277 C C . ILE B 1 1483 ? 200.449 202.278 247.753 1.00 93.10 1483 ILE E C 1
ATOM 12278 O O . ILE B 1 1483 ? 200.643 202.178 248.972 1.00 93.10 1483 ILE E O 1
ATOM 12283 N N . ILE B 1 1484 ? 199.667 201.418 247.096 1.00 94.46 1484 ILE E N 1
ATOM 12284 C CA . ILE B 1 1484 ? 199.067 200.290 247.805 1.00 94.46 1484 ILE E CA 1
ATOM 12285 C C . ILE B 1 1484 ? 200.114 199.211 248.080 1.00 94.46 1484 ILE E C 1
ATOM 12286 O O . ILE B 1 1484 ? 199.959 198.396 248.998 1.00 94.46 1484 ILE E O 1
ATOM 12291 N N . ARG B 1 1485 ? 201.206 199.197 247.305 1.00 94.68 1485 ARG E N 1
ATOM 12292 C CA . ARG B 1 1485 ? 202.321 198.319 247.625 1.00 94.68 1485 ARG E CA 1
ATOM 12293 C C . ARG B 1 1485 ? 203.263 198.969 248.621 1.00 94.68 1485 ARG E C 1
ATOM 12294 O O . ARG B 1 1485 ? 204.003 198.267 249.318 1.00 94.68 1485 ARG E O 1
ATOM 12302 N N . HIS B 1 1486 ? 203.254 200.303 248.692 1.00 95.40 1486 HIS E N 1
ATOM 12303 C CA . HIS B 1 1486 ? 203.956 200.997 249.765 1.00 95.40 1486 HIS E CA 1
ATOM 12304 C C . HIS B 1 1486 ? 203.308 200.697 251.106 1.00 95.40 1486 HIS E C 1
ATOM 12305 O O . HIS B 1 1486 ? 203.991 200.590 252.131 1.00 95.40 1486 HIS E O 1
ATOM 12312 N N . ALA B 1 1487 ? 201.984 200.546 251.112 1.00 95.63 1487 ALA E N 1
ATOM 12313 C CA . ALA B 1 1487 ? 201.297 200.061 252.300 1.00 95.63 1487 ALA E CA 1
ATOM 12314 C C . ALA B 1 1487 ? 201.562 198.577 252.532 1.00 95.63 1487 ALA E C 1
ATOM 12315 O O . ALA B 1 1487 ? 201.587 198.119 253.681 1.00 95.63 1487 ALA E O 1
ATOM 12317 N N . ARG B 1 1488 ? 201.754 197.811 251.453 1.00 95.27 1488 ARG E N 1
ATOM 12318 C CA . ARG B 1 1488 ? 201.900 196.363 251.573 1.00 95.27 1488 ARG E CA 1
ATOM 12319 C C . ARG B 1 1488 ? 203.260 195.980 252.141 1.00 95.27 1488 ARG E C 1
ATOM 12320 O O . ARG B 1 1488 ? 203.365 195.039 252.938 1.00 95.27 1488 ARG E O 1
ATOM 12328 N N . VAL B 1 1489 ? 204.312 196.678 251.714 1.00 93.52 1489 VAL E N 1
ATOM 12329 C CA . VAL B 1 1489 ? 205.638 196.494 252.297 1.00 93.52 1489 VAL E CA 1
ATOM 12330 C C . VAL B 1 1489 ? 205.639 196.947 253.751 1.00 93.52 1489 VAL E C 1
ATOM 12331 O O . VAL B 1 1489 ? 206.227 196.293 254.625 1.00 93.52 1489 VAL E O 1
ATOM 12335 N N . LEU B 1 1490 ? 204.944 198.053 254.035 1.00 93.27 1490 LEU E N 1
ATOM 12336 C CA . LEU B 1 1490 ? 204.754 198.497 255.412 1.00 93.27 1490 LEU E CA 1
ATOM 12337 C C . LEU B 1 1490 ? 203.911 197.511 256.211 1.00 93.27 1490 LEU E C 1
ATOM 12338 O O . LEU B 1 1490 ? 204.253 197.181 257.351 1.00 93.27 1490 LEU E O 1
ATOM 12343 N N . PHE B 1 1491 ? 202.836 196.996 255.623 1.00 93.18 1491 PHE E N 1
ATOM 12344 C CA . PHE B 1 1491 ? 201.948 196.104 256.360 1.00 93.18 1491 PHE E CA 1
ATOM 12345 C C . PHE B 1 1491 ? 201.414 195.025 255.433 1.00 93.18 1491 PHE E C 1
ATOM 12346 O O . PHE B 1 1491 ? 200.682 195.327 254.487 1.00 93.18 1491 PHE E O 1
ATOM 12354 N N . ASP B 1 1492 ? 201.754 193.775 255.726 1.00 86.90 1492 ASP E N 1
ATOM 12355 C CA . ASP B 1 1492 ? 201.311 192.624 254.953 1.00 86.90 1492 ASP E CA 1
ATOM 12356 C C . ASP B 1 1492 ? 199.996 192.092 255.516 1.00 86.90 1492 ASP E C 1
ATOM 12357 O O . ASP B 1 1492 ? 199.788 192.092 256.733 1.00 86.90 1492 ASP E O 1
ATOM 12362 N N . GLU B 1 1493 ? 199.096 191.678 254.610 1.00 78.05 1493 GLU E N 1
ATOM 12363 C CA . GLU B 1 1493 ? 197.800 191.122 254.998 1.00 78.05 1493 GLU E CA 1
ATOM 12364 C C . GLU B 1 1493 ? 197.947 189.812 255.769 1.00 78.05 1493 GLU E C 1
ATOM 12365 O O . GLU B 1 1493 ? 197.299 189.618 256.805 1.00 78.05 1493 GLU E O 1
ATOM 12371 N N . ASN B 1 1494 ? 198.825 188.924 255.310 1.00 81.13 1494 ASN E N 1
ATOM 12372 C CA . ASN B 1 1494 ? 198.920 187.573 255.852 1.00 81.13 1494 ASN E CA 1
ATOM 12373 C C . ASN B 1 1494 ? 199.747 187.479 257.130 1.00 81.13 1494 ASN E C 1
ATOM 12374 O O . ASN B 1 1494 ? 200.018 186.364 257.586 1.00 81.13 1494 ASN E O 1
ATOM 12379 N N . THR B 1 1495 ? 200.153 188.606 257.712 1.00 78.10 1495 THR E N 1
ATOM 12380 C CA . THR B 1 1495 ? 200.867 188.594 258.982 1.00 78.10 1495 THR E CA 1
ATOM 12381 C C . THR B 1 1495 ? 199.928 188.234 260.128 1.00 78.10 1495 THR E C 1
ATOM 12382 O O . THR B 1 1495 ? 198.702 188.236 259.984 1.00 78.10 1495 THR E O 1
ATOM 12386 N N . ASP B 1 1496 ? 200.526 187.910 261.274 1.00 74.21 1496 ASP E N 1
ATOM 12387 C CA . ASP B 1 1496 ? 199.758 187.626 262.478 1.00 74.21 1496 ASP E CA 1
ATOM 12388 C C . ASP B 1 1496 ? 199.083 188.892 262.994 1.00 74.21 1496 ASP E C 1
ATOM 12389 O O . ASP B 1 1496 ? 199.673 189.975 262.995 1.00 74.21 1496 ASP E O 1
ATOM 12394 N N . MET B 1 1497 ? 197.825 188.749 263.424 1.00 72.99 1497 MET E N 1
ATOM 12395 C CA . MET B 1 1497 ? 197.057 189.890 263.908 1.00 72.99 1497 MET E CA 1
ATOM 12396 C C . MET B 1 1497 ? 197.491 190.345 265.296 1.00 72.99 1497 MET E C 1
ATOM 12397 O O . MET B 1 1497 ? 197.142 191.458 265.705 1.00 72.99 1497 MET E O 1
ATOM 12402 N N . ASN B 1 1498 ? 198.238 189.520 266.025 1.00 73.14 1498 ASN E N 1
ATOM 12403 C CA . ASN B 1 1498 ? 198.640 189.823 267.390 1.00 73.14 1498 ASN E CA 1
ATOM 12404 C C . ASN B 1 1498 ? 200.051 190.390 267.487 1.00 73.14 1498 ASN E C 1
ATOM 12405 O O . ASN B 1 1498 ? 200.601 190.447 268.592 1.00 73.14 1498 ASN E O 1
ATOM 12410 N N . ARG B 1 1499 ? 200.652 190.782 266.366 1.00 75.74 1499 ARG E N 1
ATOM 12411 C CA . ARG B 1 1499 ? 201.972 191.397 266.403 1.00 75.74 1499 ARG E CA 1
ATOM 12412 C C . ARG B 1 1499 ? 201.879 192.807 266.988 1.00 75.74 1499 ARG E C 1
ATOM 12413 O O . ARG B 1 1499 ? 200.917 193.531 266.710 1.00 75.74 1499 ARG E O 1
ATOM 12421 N N . PRO B 1 1500 ? 202.851 193.217 267.813 1.00 74.33 1500 PRO E N 1
ATOM 12422 C CA . PRO B 1 1500 ? 202.726 194.526 268.480 1.00 74.33 1500 PRO E CA 1
ATOM 12423 C C . PRO B 1 1500 ? 202.982 195.706 267.561 1.00 74.33 1500 PRO E C 1
ATOM 12424 O O . PRO B 1 1500 ? 202.393 196.777 267.759 1.00 74.33 1500 PRO E O 1
ATOM 12428 N N . ASP B 1 1501 ? 203.838 195.547 266.557 1.00 85.49 1501 ASP E N 1
ATOM 12429 C CA . ASP B 1 1501 ? 204.097 196.608 265.598 1.00 85.49 1501 ASP E CA 1
ATOM 12430 C C . ASP B 1 1501 ? 203.060 196.660 264.488 1.00 85.49 1501 ASP E C 1
ATOM 12431 O O . ASP B 1 1501 ? 203.080 197.608 263.699 1.00 85.49 1501 ASP E O 1
ATOM 12436 N N . ALA B 1 1502 ? 202.165 195.667 264.420 1.00 86.79 1502 ALA E N 1
ATOM 12437 C CA . ALA B 1 1502 ? 201.231 195.545 263.302 1.00 86.79 1502 ALA E CA 1
ATOM 12438 C C . ALA B 1 1502 ? 200.188 196.654 263.314 1.00 86.79 1502 ALA E C 1
ATOM 12439 O O . ALA B 1 1502 ? 199.712 197.076 262.254 1.00 86.79 1502 ALA E O 1
ATOM 12441 N N . VAL B 1 1503 ? 199.807 197.124 264.502 1.00 90.11 1503 VAL E N 1
ATOM 12442 C CA . VAL B 1 1503 ? 198.967 198.313 264.594 1.00 90.11 1503 VAL E CA 1
ATOM 12443 C C . VAL B 1 1503 ? 199.754 199.544 264.163 1.00 90.11 1503 VAL E C 1
ATOM 12444 O O . VAL B 1 1503 ? 199.230 200.426 263.474 1.00 90.11 1503 VAL E O 1
ATOM 12448 N N . GLU B 1 1504 ? 201.028 199.610 264.557 1.00 91.65 1504 GLU E N 1
ATOM 12449 C CA . GLU B 1 1504 ? 201.884 200.729 264.174 1.00 91.65 1504 GLU E CA 1
ATOM 12450 C C . GLU B 1 1504 ? 202.227 200.687 262.688 1.00 91.65 1504 GLU E C 1
ATOM 12451 O O . GLU B 1 1504 ? 202.255 201.730 262.021 1.00 91.65 1504 GLU E O 1
ATOM 12457 N N . ALA B 1 1505 ? 202.473 199.488 262.148 1.00 92.35 1505 ALA E N 1
ATOM 12458 C CA . ALA B 1 1505 ? 202.824 199.365 260.734 1.00 92.35 1505 ALA E CA 1
ATOM 12459 C C . ALA B 1 1505 ? 201.627 199.639 259.836 1.00 92.35 1505 ALA E C 1
ATOM 12460 O O . ALA B 1 1505 ? 201.789 200.077 258.692 1.00 92.35 1505 ALA E O 1
ATOM 12462 N N . ALA B 1 1506 ? 200.417 199.384 260.335 1.00 93.43 1506 ALA E N 1
ATOM 12463 C CA . ALA B 1 1506 ? 199.222 199.760 259.589 1.00 93.43 1506 ALA E CA 1
ATOM 12464 C C . ALA B 1 1506 ? 199.006 201.268 259.619 1.00 93.43 1506 ALA E C 1
ATOM 12465 O O . ALA B 1 1506 ? 198.430 201.837 258.684 1.00 93.43 1506 ALA E O 1
ATOM 12467 N N . LYS B 1 1507 ? 199.439 201.927 260.700 1.00 94.97 1507 LYS E N 1
ATOM 12468 C CA . LYS B 1 1507 ? 199.340 203.383 260.789 1.00 94.97 1507 LYS E CA 1
ATOM 12469 C C . LYS B 1 1507 ? 200.284 204.062 259.807 1.00 94.97 1507 LYS E C 1
ATOM 12470 O O . LYS B 1 1507 ? 199.918 205.048 259.156 1.00 94.97 1507 LYS E O 1
ATOM 12476 N N . ALA B 1 1508 ? 201.513 203.550 259.698 1.00 94.60 1508 ALA E N 1
ATOM 12477 C CA . ALA B 1 1508 ? 202.471 204.108 258.749 1.00 94.60 1508 ALA E CA 1
ATOM 12478 C C . ALA B 1 1508 ? 202.087 203.765 257.317 1.00 94.60 1508 ALA E C 1
ATOM 12479 O O . ALA B 1 1508 ? 202.403 204.515 256.386 1.00 94.60 1508 ALA E O 1
ATOM 12481 N N . ALA B 1 1509 ? 201.413 202.628 257.127 1.00 95.41 1509 ALA E N 1
ATOM 12482 C CA . ALA B 1 1509 ? 200.823 202.306 255.832 1.00 95.41 1509 ALA E CA 1
ATOM 12483 C C . ALA B 1 1509 ? 199.704 203.277 255.481 1.00 95.41 1509 ALA E C 1
ATOM 12484 O O . ALA B 1 1509 ? 199.568 203.698 254.326 1.00 95.41 1509 ALA E O 1
ATOM 12486 N N . PHE B 1 1510 ? 198.893 203.647 256.475 1.00 95.55 1510 PHE E N 1
ATOM 12487 C CA . PHE B 1 1510 ? 197.776 204.558 256.241 1.00 95.55 1510 PHE E CA 1
ATOM 12488 C C . PHE B 1 1510 ? 198.257 205.986 256.007 1.00 95.55 1510 PHE E C 1
ATOM 12489 O O . PHE B 1 1510 ? 197.571 206.777 255.347 1.00 95.55 1510 PHE E O 1
ATOM 12497 N N . GLY B 1 1511 ? 199.428 206.334 256.547 1.00 95.08 1511 GLY E N 1
ATOM 12498 C CA . GLY B 1 1511 ? 199.986 207.655 256.308 1.00 95.08 1511 GLY E CA 1
ATOM 12499 C C . GLY B 1 1511 ? 200.440 207.854 254.873 1.00 95.08 1511 GLY E C 1
ATOM 12500 O O . GLY B 1 1511 ? 200.423 208.973 254.358 1.00 95.08 1511 GLY E O 1
ATOM 12501 N N . VAL B 1 1512 ? 200.866 206.773 254.216 1.00 93.87 1512 VAL E N 1
ATOM 12502 C CA . VAL B 1 1512 ? 201.207 206.839 252.796 1.00 93.87 1512 VAL E CA 1
ATOM 12503 C C . VAL B 1 1512 ? 199.949 207.012 251.952 1.00 93.87 1512 VAL E C 1
ATOM 12504 O O . VAL B 1 1512 ? 199.913 207.830 251.024 1.00 93.87 1512 VAL E O 1
ATOM 12508 N N . LEU B 1 1513 ? 198.888 206.270 252.285 1.00 94.13 1513 LEU E N 1
ATOM 12509 C CA . LEU B 1 1513 ? 197.689 206.237 251.451 1.00 94.13 1513 LEU E CA 1
ATOM 12510 C C . LEU B 1 1513 ? 196.877 207.521 251.576 1.00 94.13 1513 LEU E C 1
ATOM 12511 O O . LEU B 1 1513 ? 196.373 208.047 250.577 1.00 94.13 1513 LEU E O 1
ATOM 12516 N N . ARG B 1 1514 ? 196.740 208.041 252.797 1.00 92.17 1514 ARG E N 1
ATOM 12517 C CA . ARG B 1 1514 ? 195.927 209.234 253.001 1.00 92.17 1514 ARG E CA 1
ATOM 12518 C C . ARG B 1 1514 ? 196.649 210.486 252.524 1.00 92.17 1514 ARG E C 1
ATOM 12519 O O . ARG B 1 1514 ? 196.017 211.518 252.271 1.00 92.17 1514 ARG E O 1
ATOM 12527 N N . GLU B 1 1515 ? 197.976 210.420 252.413 1.00 89.77 1515 GLU E N 1
ATOM 12528 C CA . GLU B 1 1515 ? 198.715 211.506 251.785 1.00 89.77 1515 GLU E CA 1
ATOM 12529 C C . GLU B 1 1515 ? 198.457 211.555 250.284 1.00 89.77 1515 GLU E C 1
ATOM 12530 O O . GLU B 1 1515 ? 198.322 212.643 249.710 1.00 89.77 1515 GLU E O 1
ATOM 12536 N N . ASN B 1 1516 ? 198.331 210.394 249.642 1.00 88.39 1516 ASN E N 1
ATOM 12537 C CA . ASN B 1 1516 ? 198.288 210.328 248.188 1.00 88.39 1516 ASN E CA 1
ATOM 12538 C C . ASN B 1 1516 ? 196.871 210.236 247.632 1.00 88.39 1516 ASN E C 1
ATOM 12539 O O . ASN B 1 1516 ? 196.439 211.116 246.883 1.00 88.39 1516 ASN E O 1
ATOM 12544 N N . MET B 1 1517 ? 196.136 209.189 247.989 1.00 90.74 1517 MET E N 1
ATOM 12545 C CA . MET B 1 1517 ? 194.895 208.861 247.298 1.00 90.74 1517 MET E CA 1
ATOM 12546 C C . MET B 1 1517 ? 193.657 208.984 248.167 1.00 90.74 1517 MET E C 1
ATOM 12547 O O . MET B 1 1517 ? 192.596 209.353 247.662 1.00 90.74 1517 MET E O 1
ATOM 12552 N N . PHE B 1 1518 ? 193.760 208.687 249.457 1.00 90.87 1518 PHE E N 1
ATOM 12553 C CA . PHE B 1 1518 ? 192.604 208.711 250.339 1.00 90.87 1518 PHE E CA 1
ATOM 12554 C C . PHE B 1 1518 ? 192.405 210.108 250.902 1.00 90.87 1518 PHE E C 1
ATOM 12555 O O . PHE B 1 1518 ? 193.356 210.737 251.375 1.00 90.87 1518 PHE E O 1
ATOM 12563 N N . THR B 1 1519 ? 191.168 210.590 250.848 1.00 88.25 1519 THR E N 1
ATOM 12564 C CA . THR B 1 1519 ? 190.860 211.895 251.402 1.00 88.25 1519 THR E CA 1
ATOM 12565 C C . THR B 1 1519 ? 190.627 211.795 252.907 1.00 88.25 1519 THR E C 1
ATOM 12566 O O . THR B 1 1519 ? 190.678 210.717 253.509 1.00 88.25 1519 THR E O 1
ATOM 12570 N N . LYS B 1 1520 ? 190.372 212.955 253.517 1.00 86.42 1520 LYS E N 1
ATOM 12571 C CA . LYS B 1 1520 ? 189.991 212.989 254.925 1.00 86.42 1520 LYS E CA 1
ATOM 12572 C C . LYS B 1 1520 ? 188.586 212.444 255.129 1.00 86.42 1520 LYS E C 1
ATOM 12573 O O . LYS B 1 1520 ? 188.272 211.920 256.204 1.00 86.42 1520 LYS E O 1
ATOM 12579 N N . THR B 1 1521 ? 187.734 212.550 254.112 1.00 86.74 1521 THR E N 1
ATOM 12580 C CA . THR B 1 1521 ? 186.413 211.939 254.107 1.00 86.74 1521 THR E CA 1
ATOM 12581 C C . THR B 1 1521 ? 186.427 210.525 253.538 1.00 86.74 1521 THR E C 1
ATOM 12582 O O . THR B 1 1521 ? 185.354 209.996 253.218 1.00 86.74 1521 THR E O 1
ATOM 12586 N N . MET B 1 1522 ? 187.626 209.937 253.380 1.00 91.97 1522 MET E N 1
ATOM 12587 C CA . MET B 1 1522 ? 187.865 208.572 252.894 1.00 91.97 1522 MET E CA 1
ATOM 12588 C C . MET B 1 1522 ? 187.313 208.358 251.485 1.00 91.97 1522 MET E C 1
ATOM 12589 O O . MET B 1 1522 ? 186.428 207.530 251.272 1.00 91.97 1522 MET E O 1
ATOM 12594 N N . VAL B 1 1523 ? 187.820 209.116 250.521 1.00 89.90 1523 VAL E N 1
ATOM 12595 C CA . VAL B 1 1523 ? 187.535 208.877 249.112 1.00 89.90 1523 VAL E CA 1
ATOM 12596 C C . VAL B 1 1523 ? 188.854 208.566 248.423 1.00 89.90 1523 VAL E C 1
ATOM 12597 O O . VAL B 1 1523 ? 189.748 209.416 248.362 1.00 89.90 1523 VAL E O 1
ATOM 12601 N N . MET B 1 1524 ? 188.983 207.351 247.903 1.00 88.87 1524 MET E N 1
ATOM 12602 C CA . MET B 1 1524 ? 190.150 206.981 247.122 1.00 88.87 1524 MET E CA 1
ATOM 12603 C C . MET B 1 1524 ? 189.946 207.420 245.680 1.00 88.87 1524 MET E C 1
ATOM 12604 O O . MET B 1 1524 ? 188.812 207.595 245.224 1.00 88.87 1524 MET E O 1
ATOM 12609 N N . ASN B 1 1525 ? 191.050 207.623 244.974 1.00 85.10 1525 ASN E N 1
ATOM 12610 C CA . ASN B 1 1525 ? 191.010 208.122 243.603 1.00 85.10 1525 ASN E CA 1
ATOM 12611 C C . ASN B 1 1525 ? 191.708 207.110 242.702 1.00 85.10 1525 ASN E C 1
ATOM 12612 O O . ASN B 1 1525 ? 192.893 207.234 242.390 1.00 85.10 1525 ASN E O 1
ATOM 12617 N N . VAL B 1 1526 ? 190.951 206.104 242.272 1.00 83.71 1526 VAL E N 1
ATOM 12618 C CA . VAL B 1 1526 ? 191.435 205.119 241.313 1.00 83.71 1526 VAL E CA 1
ATOM 12619 C C . VAL B 1 1526 ? 191.141 205.684 239.928 1.00 83.71 1526 VAL E C 1
ATOM 12620 O O . VAL B 1 1526 ? 190.021 205.584 239.427 1.00 83.71 1526 VAL E O 1
ATOM 12624 N N . TRP B 1 1527 ? 192.147 206.295 239.314 1.00 74.75 1527 TRP E N 1
ATOM 12625 C CA . TRP B 1 1527 ? 192.018 206.826 237.966 1.00 74.75 1527 TRP E CA 1
ATOM 12626 C C . TRP B 1 1527 ? 192.443 205.754 236.976 1.00 74.75 1527 TRP E C 1
ATOM 12627 O O . TRP B 1 1527 ? 193.337 204.952 237.270 1.00 74.75 1527 TRP E O 1
ATOM 12638 N N . LYS B 1 1528 ? 191.790 205.734 235.816 1.00 81.56 1528 LYS E N 1
ATOM 12639 C CA . LYS B 1 1528 ? 192.086 204.743 234.788 1.00 81.56 1528 LYS E CA 1
ATOM 12640 C C . LYS B 1 1528 ? 193.433 205.060 234.153 1.00 81.56 1528 LYS E C 1
ATOM 12641 O O . LYS B 1 1528 ? 193.590 206.093 233.495 1.00 81.56 1528 LYS E O 1
ATOM 12647 N N . CYS B 1 1529 ? 194.407 204.179 234.361 1.00 83.20 1529 CYS E N 1
ATOM 12648 C CA . CYS B 1 1529 ? 195.712 204.341 233.744 1.00 83.20 1529 CYS E CA 1
ATOM 12649 C C . CYS B 1 1529 ? 195.635 204.049 232.251 1.00 83.20 1529 CYS E C 1
ATOM 12650 O O . CYS B 1 1529 ? 194.696 203.409 231.769 1.00 83.20 1529 CYS E O 1
ATOM 12653 N N . ASP B 1 1530 ? 196.635 204.545 231.518 1.00 76.74 1530 ASP E N 1
ATOM 12654 C CA . ASP B 1 1530 ? 196.666 204.361 230.070 1.00 76.74 1530 ASP E CA 1
ATOM 12655 C C . ASP B 1 1530 ? 196.953 202.910 229.700 1.00 76.74 1530 ASP E C 1
ATOM 12656 O O . ASP B 1 1530 ? 196.466 202.413 228.677 1.00 76.74 1530 ASP E O 1
ATOM 12661 N N . ALA B 1 1531 ? 197.738 202.215 230.519 1.00 82.15 1531 ALA E N 1
ATOM 12662 C CA . ALA B 1 1531 ? 197.959 200.788 230.344 1.00 82.15 1531 ALA E CA 1
ATOM 12663 C C . ALA B 1 1531 ? 196.909 199.939 231.046 1.00 82.15 1531 ALA E C 1
ATOM 12664 O O . ALA B 1 1531 ? 196.953 198.710 230.933 1.00 82.15 1531 ALA E O 1
ATOM 12666 N N . GLU B 1 1532 ? 195.976 200.557 231.767 1.00 87.40 1532 GLU E N 1
ATOM 12667 C CA . GLU B 1 1532 ? 194.955 199.796 232.472 1.00 87.40 1532 GLU E CA 1
ATOM 12668 C C . GLU B 1 1532 ? 193.846 199.368 231.520 1.00 87.40 1532 GLU E C 1
ATOM 12669 O O . GLU B 1 1532 ? 193.479 200.096 230.593 1.00 87.40 1532 GLU E O 1
ATOM 12675 N N . ARG B 1 1533 ? 193.315 198.181 231.758 1.00 90.17 1533 ARG E N 1
ATOM 12676 C CA . ARG B 1 1533 ? 192.332 197.510 230.925 1.00 90.17 1533 ARG E CA 1
ATOM 12677 C C . ARG B 1 1533 ? 190.926 198.014 231.231 1.00 90.17 1533 ARG E C 1
ATOM 12678 O O . ARG B 1 1533 ? 190.659 198.504 232.335 1.00 90.17 1533 ARG E O 1
ATOM 12686 N N . PRO B 1 1534 ? 190.010 197.941 230.259 1.00 85.72 1534 PRO E N 1
ATOM 12687 C CA . PRO B 1 1534 ? 188.610 198.289 230.540 1.00 85.72 1534 PRO E CA 1
ATOM 12688 C C . PRO B 1 1534 ? 187.944 197.276 231.461 1.00 85.72 1534 PRO E C 1
ATOM 12689 O O . PRO B 1 1534 ? 188.052 196.063 231.271 1.00 85.72 1534 PRO E O 1
ATOM 12693 N N . GLY B 1 1535 ? 187.244 197.795 232.468 1.00 90.29 1535 GLY E N 1
ATOM 12694 C CA . GLY B 1 1535 ? 186.638 196.975 233.492 1.00 90.29 1535 GLY E CA 1
ATOM 12695 C C . GLY B 1 1535 ? 187.562 196.570 234.615 1.00 90.29 1535 GLY E C 1
ATOM 12696 O O . GLY B 1 1535 ? 187.112 195.900 235.551 1.00 90.29 1535 GLY E O 1
ATOM 12697 N N . ARG B 1 1536 ? 188.837 196.954 234.563 1.00 92.53 1536 ARG E N 1
ATOM 12698 C CA . ARG B 1 1536 ? 189.786 196.501 235.573 1.00 92.53 1536 ARG E CA 1
ATOM 12699 C C . ARG B 1 1536 ? 189.808 197.430 236.780 1.00 92.53 1536 ARG E C 1
ATOM 12700 O O . ARG B 1 1536 ? 189.952 196.968 237.918 1.00 92.53 1536 ARG E O 1
ATOM 12708 N N . HIS B 1 1537 ? 189.663 198.740 236.553 1.00 90.40 1537 HIS E N 1
ATOM 12709 C CA . HIS B 1 1537 ? 189.766 199.706 237.646 1.00 90.40 1537 HIS E CA 1
ATOM 12710 C C . HIS B 1 1537 ? 188.549 199.658 238.560 1.00 90.40 1537 HIS E C 1
ATOM 12711 O O . HIS B 1 1537 ? 188.638 200.055 239.728 1.00 90.40 1537 HIS E O 1
ATOM 12718 N N . HIS B 1 1538 ? 187.409 199.189 238.041 1.00 93.09 1538 HIS E N 1
ATOM 12719 C CA . HIS B 1 1538 ? 186.263 198.884 238.891 1.00 93.09 1538 HIS E CA 1
ATOM 12720 C C . HIS B 1 1538 ? 186.597 197.767 239.869 1.00 93.09 1538 HIS E C 1
ATOM 12721 O O . HIS B 1 1538 ? 186.275 197.852 241.059 1.00 93.09 1538 HIS E O 1
ATOM 12728 N N . VAL B 1 1539 ? 187.259 196.718 239.380 1.00 94.40 1539 VAL E N 1
ATOM 12729 C CA . VAL B 1 1539 ? 187.707 195.631 240.244 1.00 94.40 1539 VAL E CA 1
ATOM 12730 C C . VAL B 1 1539 ? 188.851 196.089 241.139 1.00 94.40 1539 VAL E C 1
ATOM 12731 O O . VAL B 1 1539 ? 188.897 195.753 242.329 1.00 94.40 1539 VAL E O 1
ATOM 12735 N N . TYR B 1 1540 ? 189.773 196.889 240.586 1.00 93.98 1540 TYR E N 1
ATOM 12736 C CA . TYR B 1 1540 ? 190.939 197.367 241.324 1.00 93.98 1540 TYR E CA 1
ATOM 12737 C C . TYR B 1 1540 ? 190.570 198.326 242.444 1.00 93.98 1540 TYR E C 1
ATOM 12738 O O . TYR B 1 1540 ? 191.343 198.476 243.395 1.00 93.98 1540 TYR E O 1
ATOM 12747 N N . THR B 1 1541 ? 189.418 198.987 242.341 1.00 93.41 1541 THR E N 1
ATOM 12748 C CA . THR B 1 1541 ? 188.938 199.829 243.425 1.00 93.41 1541 THR E CA 1
ATOM 12749 C C . THR B 1 1541 ? 188.529 198.992 244.632 1.00 93.41 1541 THR E C 1
ATOM 12750 O O . THR B 1 1541 ? 188.915 199.299 245.764 1.00 93.41 1541 THR E O 1
ATOM 12754 N N . GLU B 1 1542 ? 187.778 197.908 244.408 1.00 94.92 1542 GLU E N 1
ATOM 12755 C CA . GLU B 1 1542 ? 187.315 197.101 245.532 1.00 94.92 1542 GLU E CA 1
ATOM 12756 C C . GLU B 1 1542 ? 188.410 196.184 246.059 1.00 94.92 1542 GLU E C 1
ATOM 12757 O O . GLU B 1 1542 ? 188.314 195.697 247.191 1.00 94.92 1542 GLU E O 1
ATOM 12763 N N . ARG B 1 1543 ? 189.455 195.936 245.263 1.00 94.98 1543 ARG E N 1
ATOM 12764 C CA . ARG B 1 1543 ? 190.623 195.254 245.808 1.00 94.98 1543 ARG E CA 1
ATOM 12765 C C . ARG B 1 1543 ? 191.404 196.177 246.727 1.00 94.98 1543 ARG E C 1
ATOM 12766 O O . ARG B 1 1543 ? 192.027 195.718 247.692 1.00 94.98 1543 ARG E O 1
ATOM 12774 N N . TYR B 1 1544 ? 191.368 197.481 246.453 1.00 95.36 1544 TYR E N 1
ATOM 12775 C CA . TYR B 1 1544 ? 191.928 198.443 247.394 1.00 95.36 1544 TYR E CA 1
ATOM 12776 C C . TYR B 1 1544 ? 191.046 198.586 248.626 1.00 95.36 1544 TYR E C 1
ATOM 12777 O O . TYR B 1 1544 ? 191.540 198.976 249.689 1.00 95.36 1544 TYR E O 1
ATOM 12786 N N . ILE B 1 1545 ? 189.745 198.298 248.491 1.00 95.65 1545 ILE E N 1
ATOM 12787 C CA . ILE B 1 1545 ? 188.813 198.416 249.613 1.00 95.65 1545 ILE E CA 1
ATOM 12788 C C . ILE B 1 1545 ? 189.104 197.358 250.669 1.00 95.65 1545 ILE E C 1
ATOM 12789 O O . ILE B 1 1545 ? 189.239 197.668 251.860 1.00 95.65 1545 ILE E O 1
ATOM 12794 N N . ARG B 1 1546 ? 189.254 196.101 250.238 1.00 95.82 1546 ARG E N 1
ATOM 12795 C CA . ARG B 1 1546 ? 189.353 194.987 251.178 1.00 95.82 1546 ARG E CA 1
ATOM 12796 C C . ARG B 1 1546 ? 190.689 194.977 251.906 1.00 95.82 1546 ARG E C 1
ATOM 12797 O O . ARG B 1 1546 ? 190.794 194.452 253.020 1.00 95.82 1546 ARG E O 1
ATOM 12805 N N . TYR B 1 1547 ? 191.722 195.542 251.285 1.00 95.63 1547 TYR E N 1
ATOM 12806 C CA . TYR B 1 1547 ? 192.971 195.765 252.000 1.00 95.63 1547 TYR E CA 1
ATOM 12807 C C . TYR B 1 1547 ? 192.814 196.868 253.039 1.00 95.63 1547 TYR E C 1
ATOM 12808 O O . TYR B 1 1547 ? 193.353 196.768 254.146 1.00 95.63 1547 TYR E O 1
ATOM 12817 N N . VAL B 1 1548 ? 192.071 197.923 252.694 1.00 95.70 1548 VAL E N 1
ATOM 12818 C CA . VAL B 1 1548 ? 191.882 199.066 253.584 1.00 95.70 1548 VAL E CA 1
ATOM 12819 C C . VAL B 1 1548 ? 190.993 198.693 254.768 1.00 95.70 1548 VAL E C 1
ATOM 12820 O O . VAL B 1 1548 ? 191.238 199.123 255.906 1.00 95.70 1548 VAL E O 1
ATOM 12824 N N . VAL B 1 1549 ? 189.976 197.858 254.522 1.00 95.60 1549 VAL E N 1
ATOM 12825 C CA . VAL B 1 1549 ? 189.062 197.409 255.575 1.00 95.60 1549 VAL E CA 1
ATOM 12826 C C . VAL B 1 1549 ? 189.805 196.557 256.601 1.00 95.60 1549 VAL E C 1
ATOM 12827 O O . VAL B 1 1549 ? 189.638 196.726 257.817 1.00 95.60 1549 VAL E O 1
ATOM 12831 N N . LYS B 1 1550 ? 190.697 195.687 256.128 1.00 94.41 1550 LYS E N 1
ATOM 12832 C CA . LYS B 1 1550 ? 191.541 194.941 257.052 1.00 94.41 1550 LYS E CA 1
ATOM 12833 C C . LYS B 1 1550 ? 192.632 195.817 257.662 1.00 94.41 1550 LYS E C 1
ATOM 12834 O O . LYS B 1 1550 ? 193.109 195.520 258.764 1.00 94.41 1550 LYS E O 1
ATOM 12840 N N . LEU B 1 1551 ? 193.049 196.882 256.964 1.00 94.62 1551 LEU E N 1
ATOM 12841 C CA . LEU B 1 1551 ? 193.997 197.839 257.539 1.00 94.62 1551 LEU E CA 1
ATOM 12842 C C . LEU B 1 1551 ? 193.377 198.589 258.708 1.00 94.62 1551 LEU E C 1
ATOM 12843 O O . LEU B 1 1551 ? 194.009 198.769 259.756 1.00 94.62 1551 LEU E O 1
ATOM 12848 N N . LEU B 1 1552 ? 192.126 199.024 258.548 1.00 94.80 1552 LEU E N 1
ATOM 12849 C CA . LEU B 1 1552 ? 191.446 199.731 259.625 1.00 94.80 1552 LEU E CA 1
ATOM 12850 C C . LEU B 1 1552 ? 190.933 198.774 260.690 1.00 94.80 1552 LEU E C 1
ATOM 12851 O O . LEU B 1 1552 ? 190.529 199.216 261.769 1.00 94.80 1552 LEU E O 1
ATOM 12856 N N . ASP B 1 1553 ? 190.904 197.472 260.397 1.00 93.74 1553 ASP E N 1
ATOM 12857 C CA . ASP B 1 1553 ? 190.581 196.491 261.426 1.00 93.74 1553 ASP E CA 1
ATOM 12858 C C . ASP B 1 1553 ? 191.700 196.379 262.455 1.00 93.74 1553 ASP E C 1
ATOM 12859 O O . ASP B 1 1553 ? 191.438 196.266 263.659 1.00 93.74 1553 ASP E O 1
ATOM 12864 N N . VAL B 1 1554 ? 192.954 196.400 261.995 1.00 91.93 1554 VAL E N 1
ATOM 12865 C CA . VAL B 1 1554 ? 194.097 196.311 262.901 1.00 91.93 1554 VAL E CA 1
ATOM 12866 C C . VAL B 1 1554 ? 194.252 197.599 263.699 1.00 91.93 1554 VAL E C 1
ATOM 12867 O O . VAL B 1 1554 ? 194.489 197.572 264.914 1.00 91.93 1554 VAL E O 1
ATOM 12871 N N . MET B 1 1555 ? 194.081 198.746 263.041 1.00 92.84 1555 MET E N 1
ATOM 12872 C CA . MET B 1 1555 ? 194.139 200.035 263.719 1.00 92.84 1555 MET E CA 1
ATOM 12873 C C . MET B 1 1555 ? 192.901 200.331 264.553 1.00 92.84 1555 MET E C 1
ATOM 12874 O O . MET B 1 1555 ? 192.940 201.286 265.340 1.00 92.84 1555 MET E O 1
ATOM 12879 N N . ASN B 1 1556 ? 191.829 199.536 264.385 1.00 92.60 1556 ASN E N 1
ATOM 12880 C CA . ASN B 1 1556 ? 190.526 199.699 265.048 1.00 92.60 1556 ASN E CA 1
ATOM 12881 C C . ASN B 1 1556 ? 189.926 201.079 264.778 1.00 92.60 1556 ASN E C 1
ATOM 12882 O O . ASN B 1 1556 ? 189.371 201.724 265.670 1.00 92.60 1556 ASN E O 1
ATOM 12887 N N . ASP B 1 1557 ? 190.041 201.535 263.530 1.00 94.18 1557 ASP E N 1
ATOM 12888 C CA . ASP B 1 1557 ? 189.527 202.843 263.123 1.00 94.18 1557 ASP E CA 1
ATOM 12889 C C . ASP B 1 1557 ? 188.031 202.720 262.833 1.00 94.18 1557 ASP E C 1
ATOM 12890 O O . ASP B 1 1557 ? 187.583 202.562 261.695 1.00 94.18 1557 ASP E O 1
ATOM 12895 N N . ARG B 1 1558 ? 187.252 202.783 263.913 1.00 93.54 1558 ARG E N 1
ATOM 12896 C CA . ARG B 1 1558 ? 185.800 202.727 263.798 1.00 93.54 1558 ARG E CA 1
ATOM 12897 C C . ARG B 1 1558 ? 185.234 204.017 263.210 1.00 93.54 1558 ARG E C 1
ATOM 12898 O O . ARG B 1 1558 ? 184.206 203.987 262.520 1.00 93.54 1558 ARG E O 1
ATOM 12906 N N . THR B 1 1559 ? 185.907 205.147 263.450 1.00 93.76 1559 THR E N 1
ATOM 12907 C CA . THR B 1 1559 ? 185.387 206.449 263.034 1.00 93.76 1559 THR E CA 1
ATOM 12908 C C . THR B 1 1559 ? 185.446 206.623 261.520 1.00 93.76 1559 THR E C 1
ATOM 12909 O O . THR B 1 1559 ? 184.465 207.037 260.892 1.00 93.76 1559 THR E O 1
ATOM 12913 N N . ASN B 1 1560 ? 186.586 206.293 260.913 1.00 94.84 1560 ASN E N 1
ATOM 12914 C CA . ASN B 1 1560 ? 186.737 206.468 259.474 1.00 94.84 1560 ASN E CA 1
ATOM 12915 C C . ASN B 1 1560 ? 186.021 205.393 258.670 1.00 94.84 1560 ASN E C 1
ATOM 12916 O O . ASN B 1 1560 ? 185.828 205.576 257.464 1.00 94.84 1560 ASN E O 1
ATOM 12921 N N . MET B 1 1561 ? 185.635 204.282 259.303 1.00 95.29 1561 MET E N 1
ATOM 12922 C CA . MET B 1 1561 ? 184.951 203.211 258.584 1.00 95.29 1561 MET E CA 1
ATOM 12923 C C . MET B 1 1561 ? 183.531 203.612 258.200 1.00 95.29 1561 MET E C 1
ATOM 12924 O O . MET B 1 1561 ? 183.096 203.367 257.067 1.00 95.29 1561 MET E O 1
ATOM 12929 N N . GLY B 1 1562 ? 182.796 204.225 259.133 1.00 94.38 1562 GLY E N 1
ATOM 12930 C CA . GLY B 1 1562 ? 181.450 204.685 258.829 1.00 94.38 1562 GLY E CA 1
ATOM 12931 C C . GLY B 1 1562 ? 181.427 205.835 257.841 1.00 94.38 1562 GLY E C 1
ATOM 12932 O O . GLY B 1 1562 ? 180.496 205.960 257.042 1.00 94.38 1562 GLY E O 1
ATOM 12933 N N . ALA B 1 1563 ? 182.444 206.702 257.900 1.00 94.83 1563 ALA E N 1
ATOM 12934 C CA . ALA B 1 1563 ? 182.596 207.755 256.901 1.00 94.83 1563 ALA E CA 1
ATOM 12935 C C . ALA B 1 1563 ? 182.908 207.172 255.531 1.00 94.83 1563 ALA E C 1
ATOM 12936 O O . ALA B 1 1563 ? 182.411 207.663 254.512 1.00 94.83 1563 ALA E O 1
ATOM 12938 N N . LEU B 1 1564 ? 183.733 206.123 255.491 1.00 95.31 1564 LEU E N 1
ATOM 12939 C CA . LEU B 1 1564 ? 183.992 205.416 254.242 1.00 95.31 1564 LEU E CA 1
ATOM 12940 C C . LEU B 1 1564 ? 182.763 204.649 253.768 1.00 95.31 1564 LEU E C 1
ATOM 12941 O O . LEU B 1 1564 ? 182.559 204.508 252.557 1.00 95.31 1564 LEU E O 1
ATOM 12946 N N . LEU B 1 1565 ? 181.933 204.175 254.708 1.00 95.39 1565 LEU E N 1
ATOM 12947 C CA . LEU B 1 1565 ? 180.748 203.382 254.375 1.00 95.39 1565 LEU E CA 1
ATOM 12948 C C . LEU B 1 1565 ? 179.710 204.188 253.606 1.00 95.39 1565 LEU E C 1
ATOM 12949 O O . LEU B 1 1565 ? 178.946 203.632 252.808 1.00 95.39 1565 LEU E O 1
ATOM 12954 N N . ARG B 1 1566 ? 179.660 205.498 253.846 1.00 95.34 1566 ARG E N 1
ATOM 12955 C CA . ARG B 1 1566 ? 178.799 206.364 253.052 1.00 95.34 1566 ARG E CA 1
ATOM 12956 C C . ARG B 1 1566 ? 179.314 206.493 251.625 1.00 95.34 1566 ARG E C 1
ATOM 12957 O O . ARG B 1 1566 ? 178.525 206.644 250.685 1.00 95.34 1566 ARG E O 1
ATOM 12965 N N . ARG B 1 1567 ? 180.635 206.429 251.444 1.00 93.91 1567 ARG E N 1
ATOM 12966 C CA . ARG B 1 1567 ? 181.204 206.524 250.103 1.00 93.91 1567 ARG E CA 1
ATOM 12967 C C . ARG B 1 1567 ? 180.990 205.234 249.326 1.00 93.91 1567 ARG E C 1
ATOM 12968 O O . ARG B 1 1567 ? 180.828 205.257 248.100 1.00 93.91 1567 ARG E O 1
ATOM 12976 N N . ILE B 1 1568 ? 181.009 204.096 250.027 1.00 94.18 1568 ILE E N 1
ATOM 12977 C CA . ILE B 1 1568 ? 180.705 202.814 249.396 1.00 94.18 1568 ILE E CA 1
ATOM 12978 C C . ILE B 1 1568 ? 179.233 202.754 249.013 1.00 94.18 1568 ILE E C 1
ATOM 12979 O O . ILE B 1 1568 ? 178.873 202.267 247.933 1.00 94.18 1568 ILE E O 1
ATOM 12984 N N . ARG B 1 1569 ? 178.363 203.280 249.881 1.00 94.30 1569 ARG E N 1
ATOM 12985 C CA . ARG B 1 1569 ? 176.930 203.278 249.606 1.00 94.30 1569 ARG E CA 1
ATOM 12986 C C . ARG B 1 1569 ? 176.573 204.253 248.491 1.00 94.30 1569 ARG E C 1
ATOM 12987 O O . ARG B 1 1569 ? 175.621 204.022 247.737 1.00 94.30 1569 ARG E O 1
ATOM 12995 N N . LYS B 1 1570 ? 177.335 205.341 248.360 1.00 92.97 1570 LYS E N 1
ATOM 12996 C CA . LYS B 1 1570 ? 177.075 206.296 247.288 1.00 92.97 1570 LYS E CA 1
ATOM 12997 C C . LYS B 1 1570 ? 177.585 205.791 245.943 1.00 92.97 1570 LYS E C 1
ATOM 12998 O O . LYS B 1 1570 ? 176.980 206.081 244.904 1.00 92.97 1570 LYS E O 1
ATOM 13004 N N . LYS B 1 1571 ? 178.679 205.035 245.939 1.00 90.11 1571 LYS E N 1
ATOM 13005 C CA . LYS B 1 1571 ? 179.314 204.549 244.718 1.00 90.11 1571 LYS E CA 1
ATOM 13006 C C . LYS B 1 1571 ? 179.031 203.067 244.488 1.00 90.11 1571 LYS E C 1
ATOM 13007 O O . LYS B 1 1571 ? 179.932 202.294 244.156 1.00 90.11 1571 LYS E O 1
ATOM 13013 N N . GLY B 1 1572 ? 177.776 202.659 244.698 1.00 91.01 1572 GLY E N 1
ATOM 13014 C CA . GLY B 1 1572 ? 177.417 201.252 244.570 1.00 91.01 1572 GLY E CA 1
ATOM 13015 C C . GLY B 1 1572 ? 177.462 200.740 243.141 1.00 91.01 1572 GLY E C 1
ATOM 13016 O O . GLY B 1 1572 ? 177.893 199.613 242.886 1.00 91.01 1572 GLY E O 1
ATOM 13017 N N . ALA B 1 1573 ? 177.029 201.565 242.184 1.00 91.81 1573 ALA E N 1
ATOM 13018 C CA . ALA B 1 1573 ? 177.031 201.142 240.787 1.00 91.81 1573 ALA E CA 1
ATOM 13019 C C . ALA B 1 1573 ? 178.428 201.132 240.181 1.00 91.81 1573 ALA E C 1
ATOM 13020 O O . ALA B 1 1573 ? 178.632 200.499 239.140 1.00 91.81 1573 ALA E O 1
ATOM 13022 N N . ASP B 1 1574 ? 179.387 201.815 240.805 1.00 90.75 1574 ASP E N 1
ATOM 13023 C CA . ASP B 1 1574 ? 180.755 201.860 240.307 1.00 90.75 1574 ASP E CA 1
ATOM 13024 C C . ASP B 1 1574 ? 181.595 200.674 240.760 1.00 90.75 1574 ASP E C 1
ATOM 13025 O O . ASP B 1 1574 ? 182.721 200.515 240.276 1.00 90.75 1574 ASP E O 1
ATOM 13030 N N . PHE B 1 1575 ? 181.086 199.849 241.669 1.00 92.76 1575 PHE E N 1
ATOM 13031 C CA . PHE B 1 1575 ? 181.849 198.743 242.234 1.00 92.76 1575 PHE E CA 1
ATOM 13032 C C . PHE B 1 1575 ? 181.411 197.439 241.583 1.00 92.76 1575 PHE E C 1
ATOM 13033 O O . PHE B 1 1575 ? 180.221 197.106 241.585 1.00 92.76 1575 PHE E O 1
ATOM 13041 N N . TYR B 1 1576 ? 182.372 196.711 241.023 1.00 93.78 1576 TYR E N 1
ATOM 13042 C CA . TYR B 1 1576 ? 182.091 195.381 240.503 1.00 93.78 1576 TYR E CA 1
ATOM 13043 C C . TYR B 1 1576 ? 181.899 194.405 241.656 1.00 93.78 1576 TYR E C 1
ATOM 13044 O O . TYR B 1 1576 ? 182.737 194.332 242.561 1.00 93.78 1576 TYR E O 1
ATOM 13053 N N . HIS B 1 1577 ? 180.796 193.644 241.589 1.00 94.62 1577 HIS E N 1
ATOM 13054 C CA . HIS B 1 1577 ? 180.292 192.779 242.667 1.00 94.62 1577 HIS E CA 1
ATOM 13055 C C . HIS B 1 1577 ? 180.143 193.558 243.973 1.00 94.62 1577 HIS E C 1
ATOM 13056 O O . HIS B 1 1577 ? 180.751 193.239 244.997 1.00 94.62 1577 HIS E O 1
ATOM 13063 N N . PHE B 1 1578 ? 179.329 194.615 243.904 1.00 95.14 1578 PHE E N 1
ATOM 13064 C CA . PHE B 1 1578 ? 179.173 195.543 245.020 1.00 95.14 1578 PHE E CA 1
ATOM 13065 C C . PHE B 1 1578 ? 178.428 194.904 246.186 1.00 95.14 1578 PHE E C 1
ATOM 13066 O O . PHE B 1 1578 ? 178.709 195.210 247.352 1.00 95.14 1578 PHE E O 1
ATOM 13074 N N . ASN B 1 1579 ? 177.471 194.021 245.885 1.00 94.46 1579 ASN E N 1
ATOM 13075 C CA . ASN B 1 1579 ? 176.722 193.327 246.928 1.00 94.46 1579 ASN E CA 1
ATOM 13076 C C . ASN B 1 1579 ? 177.615 192.369 247.706 1.00 94.46 1579 ASN E C 1
ATOM 13077 O O . ASN B 1 1579 ? 177.492 192.244 248.929 1.00 94.46 1579 ASN E O 1
ATOM 13082 N N . GLU B 1 1580 ? 178.530 191.695 247.006 1.00 95.51 1580 GLU E N 1
ATOM 13083 C CA . GLU B 1 1580 ? 179.481 190.806 247.666 1.00 95.51 1580 GLU E CA 1
ATOM 13084 C C . GLU B 1 1580 ? 180.517 191.592 248.458 1.00 95.51 1580 GLU E C 1
ATOM 13085 O O . GLU B 1 1580 ? 181.027 191.111 249.477 1.00 95.51 1580 GLU E O 1
ATOM 13091 N N . LEU B 1 1581 ? 180.848 192.800 247.995 1.00 96.13 1581 LEU E N 1
ATOM 13092 C CA . LEU B 1 1581 ? 181.749 193.670 248.745 1.00 96.13 1581 LEU E CA 1
ATOM 13093 C C . LEU B 1 1581 ? 181.085 194.179 250.018 1.00 96.13 1581 LEU E C 1
ATOM 13094 O O . LEU B 1 1581 ? 181.755 194.392 251.037 1.00 96.13 1581 LEU E O 1
ATOM 13099 N N . TRP B 1 1582 ? 179.762 194.356 249.984 1.00 96.72 1582 TRP E N 1
ATOM 13100 C CA . TRP B 1 1582 ? 179.044 194.865 251.147 1.00 96.72 1582 TRP E CA 1
ATOM 13101 C C . TRP B 1 1582 ? 178.908 193.801 252.231 1.00 96.72 1582 TRP E C 1
ATOM 13102 O O . TRP B 1 1582 ? 178.646 194.126 253.394 1.00 96.72 1582 TRP E O 1
ATOM 13113 N N . GLN B 1 1583 ? 179.068 192.522 251.871 1.00 95.86 1583 GLN E N 1
ATOM 13114 C CA . GLN B 1 1583 ? 179.080 191.465 252.880 1.00 95.86 1583 GLN E CA 1
ATOM 13115 C C . GLN B 1 1583 ? 180.337 191.540 253.739 1.00 95.86 1583 GLN E C 1
ATOM 13116 O O . GLN B 1 1583 ? 180.272 191.426 254.967 1.00 95.86 1583 GLN E O 1
ATOM 13122 N N . TYR B 1 1584 ? 181.494 191.725 253.099 1.00 96.50 1584 TYR E N 1
ATOM 13123 C CA . TYR B 1 1584 ? 182.766 191.677 253.814 1.00 96.50 1584 TYR E CA 1
ATOM 13124 C C . TYR B 1 1584 ? 182.976 192.917 254.675 1.00 96.50 1584 TYR E C 1
ATOM 13125 O O . TYR B 1 1584 ? 183.518 192.826 255.783 1.00 96.50 1584 TYR E O 1
ATOM 13134 N N . CYS B 1 1585 ? 182.551 194.081 254.181 1.00 96.57 1585 CYS E N 1
ATOM 13135 C CA . CYS B 1 1585 ? 182.809 195.334 254.884 1.00 96.57 1585 CYS E CA 1
ATOM 13136 C C . CYS B 1 1585 ? 181.920 195.479 256.113 1.00 96.57 1585 CYS E C 1
ATOM 13137 O O . CYS B 1 1585 ? 182.352 196.015 257.141 1.00 96.57 1585 CYS E O 1
ATOM 13140 N N . VAL B 1 1586 ? 180.668 195.023 256.017 1.00 96.60 1586 VAL E N 1
ATOM 13141 C CA . VAL B 1 1586 ? 179.746 195.106 257.147 1.00 96.60 1586 VAL E CA 1
ATOM 13142 C C . VAL B 1 1586 ? 180.143 194.120 258.240 1.00 96.60 1586 VAL E C 1
ATOM 13143 O O . VAL B 1 1586 ? 180.185 194.473 259.427 1.00 96.60 1586 VAL E O 1
ATOM 13147 N N . HIS B 1 1587 ? 180.490 192.886 257.850 1.00 96.30 1587 HIS E N 1
ATOM 13148 C CA . HIS B 1 1587 ? 180.839 191.841 258.813 1.00 96.30 1587 HIS E CA 1
ATOM 13149 C C . HIS B 1 1587 ? 182.148 192.150 259.530 1.00 96.30 1587 HIS E C 1
ATOM 13150 O O . HIS B 1 1587 ? 182.330 191.778 260.695 1.00 96.30 1587 HIS E O 1
ATOM 13157 N N . THR B 1 1588 ? 183.072 192.827 258.846 1.00 95.79 1588 THR E N 1
ATOM 13158 C CA . THR B 1 1588 ? 184.267 193.324 259.518 1.00 95.79 1588 THR E CA 1
ATOM 13159 C C . THR B 1 1588 ? 183.932 194.496 260.432 1.00 95.79 1588 THR E C 1
ATOM 13160 O O . THR B 1 1588 ? 184.548 194.663 261.490 1.00 95.79 1588 THR E O 1
ATOM 13164 N N . TYR B 1 1589 ? 182.958 195.321 260.040 1.00 97.14 1589 TYR E N 1
ATOM 13165 C CA . TYR B 1 1589 ? 182.531 196.419 260.901 1.00 97.14 1589 TYR E CA 1
ATOM 13166 C C . TYR B 1 1589 ? 181.713 195.907 262.080 1.00 97.14 1589 TYR E C 1
ATOM 13167 O O . TYR B 1 1589 ? 181.722 196.514 263.158 1.00 97.14 1589 TYR E O 1
ATOM 13176 N N . VAL B 1 1590 ? 180.973 194.811 261.878 1.00 95.72 1590 VAL E N 1
ATOM 13177 C CA . VAL B 1 1590 ? 180.313 194.119 262.986 1.00 95.72 1590 VAL E CA 1
ATOM 13178 C C . VAL B 1 1590 ? 181.354 193.577 263.961 1.00 95.72 1590 VAL E C 1
ATOM 13179 O O . VAL B 1 1590 ? 181.196 193.676 265.187 1.00 95.72 1590 VAL E O 1
ATOM 13183 N N . LYS B 1 1591 ? 182.458 193.045 263.426 1.00 94.61 1591 LYS E N 1
ATOM 13184 C CA . LYS B 1 1591 ? 183.619 192.717 264.248 1.00 94.61 1591 LYS E CA 1
ATOM 13185 C C . LYS B 1 1591 ? 184.234 193.970 264.866 1.00 94.61 1591 LYS E C 1
ATOM 13186 O O . LYS B 1 1591 ? 184.594 193.970 266.048 1.00 94.61 1591 LYS E O 1
ATOM 13192 N N . LEU B 1 1592 ? 184.321 195.059 264.091 1.00 94.65 1592 LEU E N 1
ATOM 13193 C CA . LEU B 1 1592 ? 184.922 196.292 264.598 1.00 94.65 1592 LEU E CA 1
ATOM 13194 C C . LEU B 1 1592 ? 184.025 196.979 265.620 1.00 94.65 1592 LEU E C 1
ATOM 13195 O O . LEU B 1 1592 ? 184.514 197.701 266.496 1.00 94.65 1592 LEU E O 1
ATOM 13200 N N . LEU B 1 1593 ? 182.709 196.774 265.524 1.00 95.01 1593 LEU E N 1
ATOM 13201 C CA . LEU B 1 1593 ? 181.826 197.230 266.592 1.00 95.01 1593 LEU E CA 1
ATOM 13202 C C . LEU B 1 1593 ? 181.990 196.367 267.835 1.00 95.01 1593 LEU E C 1
ATOM 13203 O O . LEU B 1 1593 ? 181.787 196.839 268.959 1.00 95.01 1593 LEU E O 1
ATOM 13208 N N . ARG B 1 1594 ? 182.345 195.094 267.652 1.00 93.94 1594 ARG E N 1
ATOM 13209 C CA . ARG B 1 1594 ? 182.589 194.229 268.801 1.00 93.94 1594 ARG E CA 1
ATOM 13210 C C . ARG B 1 1594 ? 184.014 194.376 269.321 1.00 93.94 1594 ARG E C 1
ATOM 13211 O O . ARG B 1 1594 ? 184.273 194.128 270.504 1.00 93.94 1594 ARG E O 1
ATOM 13219 N N . ASP B 1 1595 ? 184.956 194.753 268.454 1.00 90.97 1595 ASP E N 1
ATOM 13220 C CA . ASP B 1 1595 ? 186.331 194.952 268.903 1.00 90.97 1595 ASP E CA 1
ATOM 13221 C C . ASP B 1 1595 ? 186.469 196.239 269.706 1.00 90.97 1595 ASP E C 1
ATOM 13222 O O . ASP B 1 1595 ? 187.203 196.287 270.700 1.00 90.97 1595 ASP E O 1
ATOM 13227 N N . THR B 1 1596 ? 185.779 197.299 269.277 1.00 91.30 1596 THR E N 1
ATOM 13228 C CA . THR B 1 1596 ? 185.905 198.590 269.946 1.00 91.30 1596 THR E CA 1
ATOM 13229 C C . THR B 1 1596 ? 185.167 198.607 271.279 1.00 91.30 1596 THR E C 1
ATOM 13230 O O . THR B 1 1596 ? 185.688 199.115 272.279 1.00 91.30 1596 THR E O 1
ATOM 13234 N N . PHE B 1 1597 ? 183.960 198.045 271.317 1.00 92.12 1597 PHE E N 1
ATOM 13235 C CA . PHE B 1 1597 ? 183.062 198.228 272.447 1.00 92.12 1597 PHE E CA 1
ATOM 13236 C C . PHE B 1 1597 ? 182.954 197.008 273.354 1.00 92.12 1597 PHE E C 1
ATOM 13237 O O . PHE B 1 1597 ? 182.290 197.105 274.394 1.00 92.12 1597 PHE E O 1
ATOM 13245 N N . ASN B 1 1598 ? 183.593 195.886 272.977 1.00 90.94 1598 ASN E N 1
ATOM 13246 C CA . ASN B 1 1598 ? 183.665 194.635 273.753 1.00 90.94 1598 ASN E CA 1
ATOM 13247 C C . ASN B 1 1598 ? 182.279 194.073 274.075 1.00 90.94 1598 ASN E C 1
ATOM 13248 O O . ASN B 1 1598 ? 181.949 193.786 275.228 1.00 90.94 1598 ASN E O 1
ATOM 13253 N N . ILE B 1 1599 ? 181.462 193.923 273.038 1.00 89.76 1599 ILE E N 1
ATOM 13254 C CA . ILE B 1 1599 ? 180.079 193.478 273.194 1.00 89.76 1599 ILE E CA 1
ATOM 13255 C C . ILE B 1 1599 ? 180.044 191.975 273.444 1.00 89.76 1599 ILE E C 1
ATOM 13256 O O . ILE B 1 1599 ? 180.570 191.201 272.630 1.00 89.76 1599 ILE E O 1
ATOM 13261 N N . PRO B 1 1600 ? 179.454 191.521 274.548 1.00 83.41 1600 PRO E N 1
ATOM 13262 C CA . PRO B 1 1600 ? 179.277 190.080 274.747 1.00 83.41 1600 PRO E CA 1
ATOM 13263 C C . PRO B 1 1600 ? 178.184 189.526 273.847 1.00 83.41 1600 PRO E C 1
ATOM 13264 O O . PRO B 1 1600 ? 177.260 190.233 273.440 1.00 83.41 1600 PRO E O 1
ATOM 13268 N N . VAL B 1 1601 ? 178.301 188.239 273.538 1.00 82.62 1601 VAL E N 1
ATOM 13269 C CA . VAL B 1 1601 ? 177.320 187.546 272.712 1.00 82.62 1601 VAL E CA 1
ATOM 13270 C C . VAL B 1 1601 ? 176.294 186.890 273.625 1.00 82.62 1601 VAL E C 1
ATOM 13271 O O . VAL B 1 1601 ? 176.647 186.085 274.495 1.00 82.62 1601 VAL E O 1
ATOM 13275 N N . SER B 1 1602 ? 175.023 187.231 273.427 1.00 74.71 1602 SER E N 1
ATOM 13276 C CA . SER B 1 1602 ? 173.941 186.735 274.277 1.00 74.71 1602 SER E CA 1
ATOM 13277 C C . SER B 1 1602 ? 173.589 185.317 273.845 1.00 74.71 1602 SER E C 1
ATOM 13278 O O . SER B 1 1602 ? 172.734 185.097 272.986 1.00 74.71 1602 SER E O 1
ATOM 13281 N N . GLU B 1 1603 ? 174.267 184.338 274.450 1.00 61.80 1603 GLU E N 1
ATOM 13282 C CA . GLU B 1 1603 ? 173.943 182.942 274.177 1.00 61.80 1603 GLU E CA 1
ATOM 13283 C C . GLU B 1 1603 ? 172.657 182.521 274.874 1.00 61.80 1603 GLU E C 1
ATOM 13284 O O . GLU B 1 1603 ? 171.895 181.712 274.333 1.00 61.80 1603 GLU E O 1
ATOM 13290 N N . GLU B 1 1604 ? 172.397 183.057 276.062 1.00 60.52 1604 GLU E N 1
ATOM 13291 C CA . GLU B 1 1604 ? 171.200 182.747 276.830 1.00 60.52 1604 GLU E CA 1
ATOM 13292 C C . GLU B 1 1604 ? 170.242 183.927 276.761 1.00 60.52 1604 GLU E C 1
ATOM 13293 O O . GLU B 1 1604 ? 170.650 185.076 276.965 1.00 60.52 1604 GLU E O 1
ATOM 13299 N N . ASP B 1 1605 ? 168.976 183.641 276.478 1.00 68.95 1605 ASP E N 1
ATOM 13300 C CA . ASP B 1 1605 ? 167.948 184.674 276.392 1.00 68.95 1605 ASP E CA 1
ATOM 13301 C C . ASP B 1 1605 ? 167.528 185.057 277.806 1.00 68.95 1605 ASP E C 1
ATOM 13302 O O . ASP B 1 1605 ? 166.852 184.292 278.497 1.00 68.95 1605 ASP E O 1
ATOM 13307 N N . VAL B 1 1606 ? 167.937 186.252 278.239 1.00 72.62 1606 VAL E N 1
ATOM 13308 C CA . VAL B 1 1606 ? 167.555 186.750 279.556 1.00 72.62 1606 VAL E CA 1
ATOM 13309 C C . VAL B 1 1606 ? 166.136 187.316 279.540 1.00 72.62 1606 VAL E C 1
ATOM 13310 O O . VAL B 1 1606 ? 165.541 187.535 280.603 1.00 72.62 1606 VAL E O 1
ATOM 13314 N N . PHE B 1 1607 ? 165.565 187.534 278.356 1.00 79.40 1607 PHE E N 1
ATOM 13315 C CA . PHE B 1 1607 ? 164.204 188.039 278.226 1.00 79.40 1607 PHE E CA 1
ATOM 13316 C C . PHE B 1 1607 ? 163.147 186.947 278.352 1.00 79.40 1607 PHE E C 1
ATOM 13317 O O . PHE B 1 1607 ? 161.954 187.256 278.256 1.00 79.40 1607 PHE E O 1
ATOM 13325 N N . LYS B 1 1608 ? 163.555 185.687 278.538 1.00 73.33 1608 LYS E N 1
ATOM 13326 C CA . LYS B 1 1608 ? 162.597 184.615 278.799 1.00 73.33 1608 LYS E CA 1
ATOM 13327 C C . LYS B 1 1608 ? 161.936 184.781 280.161 1.00 73.33 1608 LYS E C 1
ATOM 13328 O O . LYS B 1 1608 ? 160.763 184.431 280.338 1.00 73.33 1608 LYS E O 1
ATOM 13334 N N . THR B 1 1609 ? 162.676 185.311 281.139 1.00 71.83 1609 THR E N 1
ATOM 13335 C CA . THR B 1 1609 ? 162.131 185.561 282.468 1.00 71.83 1609 THR E CA 1
ATOM 13336 C C . THR B 1 1609 ? 161.135 186.713 282.496 1.00 71.83 1609 THR E C 1
ATOM 13337 O O . THR B 1 1609 ? 160.333 186.790 283.433 1.00 71.83 1609 THR E O 1
ATOM 13341 N N . LEU B 1 1610 ? 161.163 187.598 281.504 1.00 76.93 1610 LEU E N 1
ATOM 13342 C CA . LEU B 1 1610 ? 160.248 188.726 281.426 1.00 76.93 1610 LEU E CA 1
ATOM 13343 C C . LEU B 1 1610 ? 158.978 188.321 280.694 1.00 76.93 1610 LEU E C 1
ATOM 13344 O O . LEU B 1 1610 ? 159.036 187.643 279.662 1.00 76.93 1610 LEU E O 1
ATOM 13349 N N . THR B 1 1611 ? 157.840 188.736 281.231 1.00 82.08 1611 THR E N 1
ATOM 13350 C CA . THR B 1 1611 ? 156.598 188.726 280.483 1.00 82.08 1611 THR E CA 1
ATOM 13351 C C . THR B 1 1611 ? 156.637 189.844 279.444 1.00 82.08 1611 THR E C 1
ATOM 13352 O O . THR B 1 1611 ? 157.412 190.796 279.585 1.00 82.08 1611 THR E O 1
ATOM 13356 N N . PRO B 1 1612 ? 155.845 189.733 278.363 1.00 82.02 1612 PRO E N 1
ATOM 13357 C CA . PRO B 1 1612 ? 155.747 190.861 277.411 1.00 82.02 1612 PRO E CA 1
ATOM 13358 C C . PRO B 1 1612 ? 155.180 192.146 278.000 1.00 82.02 1612 PRO E C 1
ATOM 13359 O O . PRO B 1 1612 ? 155.466 193.232 277.482 1.00 82.02 1612 PRO E O 1
ATOM 13363 N N . GLU B 1 1613 ? 154.379 192.056 279.063 1.00 79.75 1613 GLU E N 1
ATOM 13364 C CA . GLU B 1 1613 ? 153.930 193.260 279.754 1.00 79.75 1613 GLU E CA 1
ATOM 13365 C C . GLU B 1 1613 ? 155.065 193.892 280.553 1.00 79.75 1613 GLU E C 1
ATOM 13366 O O . GLU B 1 1613 ? 155.207 195.120 280.582 1.00 79.75 1613 GLU E O 1
ATOM 13372 N N . GLU B 1 1614 ? 155.882 193.066 281.215 1.00 81.20 1614 GLU E N 1
ATOM 13373 C CA . GLU B 1 1614 ? 157.000 193.596 281.992 1.00 81.20 1614 GLU E CA 1
ATOM 13374 C C . GLU B 1 1614 ? 158.139 194.058 281.094 1.00 81.20 1614 GLU E C 1
ATOM 13375 O O . GLU B 1 1614 ? 158.906 194.950 281.471 1.00 81.20 1614 GLU E O 1
ATOM 13381 N N . PHE B 1 1615 ? 158.273 193.452 279.910 1.00 86.75 1615 PHE E N 1
ATOM 13382 C CA . PHE B 1 1615 ? 159.334 193.838 278.982 1.00 86.75 1615 PHE E CA 1
ATOM 13383 C C . PHE B 1 1615 ? 159.078 195.220 278.392 1.00 86.75 1615 PHE E C 1
ATOM 13384 O O . PHE B 1 1615 ? 160.022 195.954 278.072 1.00 86.75 1615 PHE E O 1
ATOM 13392 N N . ASP B 1 1616 ? 157.804 195.596 278.249 1.00 86.59 1616 ASP E N 1
ATOM 13393 C CA . ASP B 1 1616 ? 157.471 196.953 277.831 1.00 86.59 1616 ASP E CA 1
ATOM 13394 C C . ASP B 1 1616 ? 157.792 197.966 278.925 1.00 86.59 1616 ASP E C 1
ATOM 13395 O O . ASP B 1 1616 ? 158.107 199.125 278.631 1.00 86.59 1616 ASP E O 1
ATOM 13400 N N . VAL B 1 1617 ? 157.697 197.549 280.191 1.00 84.13 1617 VAL E N 1
ATOM 13401 C CA . VAL B 1 1617 ? 158.052 198.428 281.304 1.00 84.13 1617 VAL E CA 1
ATOM 13402 C C . VAL B 1 1617 ? 159.559 198.664 281.339 1.00 84.13 1617 VAL E C 1
ATOM 13403 O O . VAL B 1 1617 ? 160.022 199.805 281.466 1.00 84.13 1617 VAL E O 1
ATOM 13407 N N . VAL B 1 1618 ? 160.343 197.588 281.215 1.00 84.03 1618 VAL E N 1
ATOM 13408 C CA . VAL B 1 1618 ? 161.802 197.697 281.232 1.00 84.03 1618 VAL E CA 1
ATOM 13409 C C . VAL B 1 1618 ? 162.306 198.369 279.958 1.00 84.03 1618 VAL E C 1
ATOM 13410 O O . VAL B 1 1618 ? 163.232 199.189 279.999 1.00 84.03 1618 VAL E O 1
ATOM 13414 N N . GLY B 1 1619 ? 161.677 198.060 278.816 1.00 85.89 1619 GLY E N 1
ATOM 13415 C CA . GLY B 1 1619 ? 162.097 198.641 277.546 1.00 85.89 1619 GLY E CA 1
ATOM 13416 C C . GLY B 1 1619 ? 161.845 200.135 277.447 1.00 85.89 1619 GLY E C 1
ATOM 13417 O O . GLY B 1 1619 ? 162.601 200.859 276.793 1.00 85.89 1619 GLY E O 1
ATOM 13418 N N . GLU B 1 1620 ? 160.784 200.619 278.095 1.00 86.39 1620 GLU E N 1
ATOM 13419 C CA . GLU B 1 1620 ? 160.602 202.061 278.218 1.00 86.39 1620 GLU E CA 1
ATOM 13420 C C . GLU B 1 1620 ? 161.552 202.645 279.256 1.00 86.39 1620 GLU E C 1
ATOM 13421 O O . GLU B 1 1620 ? 161.996 203.792 279.123 1.00 86.39 1620 GLU E O 1
ATOM 13427 N N . LYS B 1 1621 ? 161.872 201.871 280.300 1.00 85.46 1621 LYS E N 1
ATOM 13428 C CA . LYS B 1 1621 ? 162.844 202.320 281.295 1.00 85.46 1621 LYS E CA 1
ATOM 13429 C C . LYS B 1 1621 ? 164.256 202.342 280.722 1.00 85.46 1621 LYS E C 1
ATOM 13430 O O . LYS B 1 1621 ? 165.089 203.154 281.142 1.00 85.46 1621 LYS E O 1
ATOM 13436 N N . ILE B 1 1622 ? 164.548 201.428 279.792 1.00 87.61 1622 ILE E N 1
ATOM 13437 C CA . ILE B 1 1622 ? 165.825 201.434 279.081 1.00 87.61 1622 ILE E CA 1
ATOM 13438 C C . ILE B 1 1622 ? 165.934 202.675 278.199 1.00 87.61 1622 ILE E C 1
ATOM 13439 O O . ILE B 1 1622 ? 166.978 203.343 278.163 1.00 87.61 1622 ILE E O 1
ATOM 13444 N N . ALA B 1 1623 ? 164.841 203.020 277.508 1.00 88.43 1623 ALA E N 1
ATOM 13445 C CA . ALA B 1 1623 ? 164.799 204.228 276.685 1.00 88.43 1623 ALA E CA 1
ATOM 13446 C C . ALA B 1 1623 ? 164.882 205.492 277.535 1.00 88.43 1623 ALA E C 1
ATOM 13447 O O . ALA B 1 1623 ? 165.503 206.481 277.129 1.00 88.43 1623 ALA E O 1
ATOM 13449 N N . ASP B 1 1624 ? 164.264 205.476 278.719 1.00 86.27 1624 ASP E N 1
ATOM 13450 C CA . ASP B 1 1624 ? 164.398 206.601 279.641 1.00 86.27 1624 ASP E CA 1
ATOM 13451 C C . ASP B 1 1624 ? 165.797 206.661 280.246 1.00 86.27 1624 ASP E C 1
ATOM 13452 O O . ASP B 1 1624 ? 166.293 207.746 280.574 1.00 86.27 1624 ASP E O 1
ATOM 13457 N N . TRP B 1 1625 ? 166.441 205.503 280.420 1.00 89.52 1625 TRP E N 1
ATOM 13458 C CA . TRP B 1 1625 ? 167.847 205.486 280.817 1.00 89.52 1625 TRP E CA 1
ATOM 13459 C C . TRP B 1 1625 ? 168.737 206.007 279.696 1.00 89.52 1625 TRP E C 1
ATOM 13460 O O . TRP B 1 1625 ? 169.746 206.672 279.954 1.00 89.52 1625 TRP E O 1
ATOM 13471 N N . ALA B 1 1626 ? 168.373 205.716 278.445 1.00 87.46 1626 ALA E N 1
ATOM 13472 C CA . ALA B 1 1626 ? 169.182 206.125 277.302 1.00 87.46 1626 ALA E CA 1
ATOM 13473 C C . ALA B 1 1626 ? 169.119 207.625 277.041 1.00 87.46 1626 ALA E C 1
ATOM 13474 O O . ALA B 1 1626 ? 169.997 208.161 276.355 1.00 87.46 1626 ALA E O 1
ATOM 13476 N N . ALA B 1 1627 ? 168.104 208.314 277.565 1.00 86.20 1627 ALA E N 1
ATOM 13477 C CA . ALA B 1 1627 ? 168.044 209.767 277.471 1.00 86.20 1627 ALA E CA 1
ATOM 13478 C C . ALA B 1 1627 ? 168.931 210.462 278.496 1.00 86.20 1627 ALA E C 1
ATOM 13479 O O . ALA B 1 1627 ? 169.140 211.676 278.391 1.00 86.20 1627 ALA E O 1
ATOM 13481 N N . THR B 1 1628 ? 169.439 209.735 279.486 1.00 85.00 1628 THR E N 1
ATOM 13482 C CA . THR B 1 1628 ? 170.337 210.330 280.461 1.00 85.00 1628 THR E CA 1
ATOM 13483 C C . THR B 1 1628 ? 171.722 210.541 279.845 1.00 85.00 1628 THR E C 1
ATOM 13484 O O . THR B 1 1628 ? 172.134 209.786 278.960 1.00 85.00 1628 THR E O 1
ATOM 13488 N N . PRO B 1 1629 ? 172.451 211.578 280.278 1.00 78.91 1629 PRO E N 1
ATOM 13489 C CA . PRO B 1 1629 ? 173.823 211.774 279.773 1.00 78.91 1629 PRO E CA 1
ATOM 13490 C C . PRO B 1 1629 ? 174.824 210.722 280.229 1.00 78.91 1629 PRO E C 1
ATOM 13491 O O . PRO B 1 1629 ? 175.898 210.608 279.625 1.00 78.91 1629 PRO E O 1
ATOM 13495 N N . ASP B 1 1630 ? 174.514 209.956 281.279 1.00 79.02 1630 ASP E N 1
ATOM 13496 C CA . ASP B 1 1630 ? 175.403 208.878 281.708 1.00 79.02 1630 ASP E CA 1
ATOM 13497 C C . ASP B 1 1630 ? 175.390 207.704 280.735 1.00 79.02 1630 ASP E C 1
ATOM 13498 O O . ASP B 1 1630 ? 176.349 206.924 280.690 1.00 79.02 1630 ASP E O 1
ATOM 13503 N N . ALA B 1 1631 ? 174.320 207.562 279.948 1.00 81.49 1631 ALA E N 1
ATOM 13504 C CA . ALA B 1 1631 ? 174.235 206.478 278.976 1.00 81.49 1631 ALA E CA 1
ATOM 13505 C C . ALA B 1 1631 ? 175.043 206.751 277.714 1.00 81.49 1631 ALA E C 1
ATOM 13506 O O . ALA B 1 1631 ? 175.204 205.842 276.892 1.00 81.49 1631 ALA E O 1
ATOM 13508 N N . GLU B 1 1632 ? 175.538 207.979 277.533 1.00 76.60 1632 GLU E N 1
ATOM 13509 C CA . GLU B 1 1632 ? 176.349 208.291 276.360 1.00 76.60 1632 GLU E CA 1
ATOM 13510 C C . GLU B 1 1632 ? 177.731 207.655 276.445 1.00 76.60 1632 GLU E C 1
ATOM 13511 O O . GLU B 1 1632 ? 178.357 207.391 275.413 1.00 76.60 1632 GLU E O 1
ATOM 13517 N N . ASN B 1 1633 ? 178.217 207.399 277.657 1.00 78.64 1633 ASN E N 1
ATOM 13518 C CA . ASN B 1 1633 ? 179.491 206.726 277.863 1.00 78.64 1633 ASN E CA 1
ATOM 13519 C C . ASN B 1 1633 ? 179.366 205.207 277.855 1.00 78.64 1633 ASN E C 1
ATOM 13520 O O . ASN B 1 1633 ? 180.381 204.517 277.993 1.00 78.64 1633 ASN E O 1
ATOM 13525 N N . HIS B 1 1634 ? 178.155 204.674 277.706 1.00 88.19 1634 HIS E N 1
ATOM 13526 C CA . HIS B 1 1634 ? 177.943 203.232 277.702 1.00 88.19 1634 HIS E CA 1
ATOM 13527 C C . HIS B 1 1634 ? 178.358 202.662 276.351 1.00 88.19 1634 HIS E C 1
ATOM 13528 O O . HIS B 1 1634 ? 177.940 203.165 275.303 1.00 88.19 1634 HIS E O 1
ATOM 13535 N N . ASP B 1 1635 ? 179.182 201.613 276.378 1.00 88.81 1635 ASP E N 1
ATOM 13536 C CA . ASP B 1 1635 ? 179.694 201.038 275.138 1.00 88.81 1635 ASP E CA 1
ATOM 13537 C C . ASP B 1 1635 ? 178.644 200.191 274.430 1.00 88.81 1635 ASP E C 1
ATOM 13538 O O . ASP B 1 1635 ? 178.667 200.065 273.200 1.00 88.81 1635 ASP E O 1
ATOM 13543 N N . ALA B 1 1636 ? 177.728 199.589 275.191 1.00 89.71 1636 ALA E N 1
ATOM 13544 C CA . ALA B 1 1636 ? 176.706 198.739 274.590 1.00 89.71 1636 ALA E CA 1
ATOM 13545 C C . ALA B 1 1636 ? 175.644 199.567 273.878 1.00 89.71 1636 ALA E C 1
ATOM 13546 O O . ALA B 1 1636 ? 175.129 199.164 272.829 1.00 89.71 1636 ALA E O 1
ATOM 13548 N N . LEU B 1 1637 ? 175.300 200.729 274.439 1.00 90.35 1637 LEU E N 1
ATOM 13549 C CA . LEU B 1 1637 ? 174.361 201.624 273.770 1.00 90.35 1637 LEU E CA 1
ATOM 13550 C C . LEU B 1 1637 ? 174.997 202.274 272.547 1.00 90.35 1637 LEU E C 1
ATOM 13551 O O . LEU B 1 1637 ? 174.335 202.447 271.517 1.00 90.35 1637 LEU E O 1
ATOM 13556 N N . GLY B 1 1638 ? 176.281 202.630 272.646 1.00 91.22 1638 GLY E N 1
ATOM 13557 C CA . GLY B 1 1638 ? 176.964 203.273 271.531 1.00 91.22 1638 GLY E CA 1
ATOM 13558 C C . GLY B 1 1638 ? 177.191 202.348 270.350 1.00 91.22 1638 GLY E C 1
ATOM 13559 O O . GLY B 1 1638 ? 177.117 202.772 269.194 1.00 91.22 1638 GLY E O 1
ATOM 13560 N N . ALA B 1 1639 ? 177.472 201.071 270.625 1.00 92.91 1639 ALA E N 1
ATOM 13561 C CA . ALA B 1 1639 ? 177.624 200.099 269.547 1.00 92.91 1639 ALA E CA 1
ATOM 13562 C C . ALA B 1 1639 ? 176.284 199.754 268.915 1.00 92.91 1639 ALA E C 1
ATOM 13563 O O . ALA B 1 1639 ? 176.234 199.341 267.751 1.00 92.91 1639 ALA E O 1
ATOM 13565 N N . MET B 1 1640 ? 175.193 199.897 269.671 1.00 94.17 1640 MET E N 1
ATOM 13566 C CA . MET B 1 1640 ? 173.866 199.669 269.109 1.00 94.17 1640 MET E CA 1
ATOM 13567 C C . MET B 1 1640 ? 173.461 200.805 268.178 1.00 94.17 1640 MET E C 1
ATOM 13568 O O . MET B 1 1640 ? 172.710 200.590 267.217 1.00 94.17 1640 MET E O 1
ATOM 13573 N N . LYS B 1 1641 ? 173.949 202.021 268.454 1.00 93.94 1641 LYS E N 1
ATOM 13574 C CA . LYS B 1 1641 ? 173.594 203.194 267.657 1.00 93.94 1641 LYS E CA 1
ATOM 13575 C C . LYS B 1 1641 ? 174.144 203.100 266.238 1.00 93.94 1641 LYS E C 1
ATOM 13576 O O . LYS B 1 1641 ? 173.440 203.403 265.269 1.00 93.94 1641 LYS E O 1
ATOM 13582 N N . GLU B 1 1642 ? 175.403 202.677 266.098 1.00 94.17 1642 GLU E N 1
ATOM 13583 C CA . GLU B 1 1642 ? 175.973 202.493 264.767 1.00 94.17 1642 GLU E CA 1
ATOM 13584 C C . GLU B 1 1642 ? 175.394 201.263 264.083 1.00 94.17 1642 GLU E C 1
ATOM 13585 O O . GLU B 1 1642 ? 175.297 201.221 262.851 1.00 94.17 1642 GLU E O 1
ATOM 13591 N N . ALA B 1 1643 ? 175.010 200.250 264.866 1.00 95.06 1643 ALA E N 1
ATOM 13592 C CA . ALA B 1 1643 ? 174.361 199.071 264.300 1.00 95.06 1643 ALA E CA 1
ATOM 13593 C C . ALA B 1 1643 ? 172.952 199.393 263.818 1.00 95.06 1643 ALA E C 1
ATOM 13594 O O . ALA B 1 1643 ? 172.441 198.749 262.893 1.00 95.06 1643 ALA E O 1
ATOM 13596 N N . VAL B 1 1644 ? 172.301 200.367 264.460 1.00 94.92 1644 VAL E N 1
ATOM 13597 C CA . VAL B 1 1644 ? 171.030 200.890 263.965 1.00 94.92 1644 VAL E CA 1
ATOM 13598 C C . VAL B 1 1644 ? 171.234 201.603 262.630 1.00 94.92 1644 VAL E C 1
ATOM 13599 O O . VAL B 1 1644 ? 170.475 201.393 261.673 1.00 94.92 1644 VAL E O 1
ATOM 13603 N N . GLU B 1 1645 ? 172.294 202.414 262.529 1.00 94.50 1645 GLU E N 1
ATOM 13604 C CA . GLU B 1 1645 ? 172.594 203.104 261.276 1.00 94.50 1645 GLU E CA 1
ATOM 13605 C C . GLU B 1 1645 ? 173.121 202.140 260.219 1.00 94.50 1645 GLU E C 1
ATOM 13606 O O . GLU B 1 1645 ? 173.019 202.412 259.017 1.00 94.50 1645 GLU E O 1
ATOM 13612 N N . LEU B 1 1646 ? 173.702 201.016 260.650 1.00 95.41 1646 LEU E N 1
ATOM 13613 C CA . LEU B 1 1646 ? 174.169 200.004 259.706 1.00 95.41 1646 LEU E CA 1
ATOM 13614 C C . LEU B 1 1646 ? 173.001 199.297 259.030 1.00 95.41 1646 LEU E C 1
ATOM 13615 O O . LEU B 1 1646 ? 173.086 198.927 257.853 1.00 95.41 1646 LEU E O 1
ATOM 13620 N N . LYS B 1 1647 ? 171.902 199.097 259.762 1.00 95.44 1647 LYS E N 1
ATOM 13621 C CA . LYS B 1 1647 ? 170.705 198.520 259.161 1.00 95.44 1647 LYS E CA 1
ATOM 13622 C C . LYS B 1 1647 ? 170.035 199.512 258.221 1.00 95.44 1647 LYS E C 1
ATOM 13623 O O . LYS B 1 1647 ? 169.432 199.116 257.215 1.00 95.44 1647 LYS E O 1
ATOM 13629 N N . LYS B 1 1648 ? 170.121 200.807 258.542 1.00 94.85 1648 LYS E N 1
ATOM 13630 C CA . LYS B 1 1648 ? 169.644 201.841 257.628 1.00 94.85 1648 LYS E CA 1
ATOM 13631 C C . LYS B 1 1648 ? 170.509 201.916 256.379 1.00 94.85 1648 LYS E C 1
ATOM 13632 O O . LYS B 1 1648 ? 169.997 202.092 255.267 1.00 94.85 1648 LYS E O 1
ATOM 13638 N N . LEU B 1 1649 ? 171.827 201.782 256.543 1.00 94.73 1649 LEU E N 1
ATOM 13639 C CA . LEU B 1 1649 ? 172.729 201.858 255.399 1.00 94.73 1649 LEU E CA 1
ATOM 13640 C C . LEU B 1 1649 ? 172.702 200.578 254.575 1.00 94.73 1649 LEU E C 1
ATOM 13641 O O . LEU B 1 1649 ? 173.127 200.582 253.414 1.00 94.73 1649 LEU E O 1
ATOM 13646 N N . ASN B 1 1650 ? 172.233 199.474 255.162 1.00 94.88 1650 ASN E N 1
ATOM 13647 C CA . ASN B 1 1650 ? 172.096 198.233 254.405 1.00 94.88 1650 ASN E CA 1
ATOM 13648 C C . ASN B 1 1650 ? 170.975 198.329 253.379 1.00 94.88 1650 ASN E C 1
ATOM 13649 O O . ASN B 1 1650 ? 171.183 198.001 252.204 1.00 94.88 1650 ASN E O 1
ATOM 13654 N N . ALA B 1 1651 ? 169.792 198.801 253.811 1.00 93.42 1651 ALA E N 1
ATOM 13655 C CA . ALA B 1 1651 ? 168.536 198.828 253.041 1.00 93.42 1651 ALA E CA 1
ATOM 13656 C C . ALA B 1 1651 ? 168.182 197.459 252.460 1.00 93.42 1651 ALA E C 1
ATOM 13657 O O . ALA B 1 1651 ? 167.731 197.364 251.314 1.00 93.42 1651 ALA E O 1
ATOM 13659 N N . ASN B 1 1652 ? 168.402 196.410 253.267 1.00 90.94 1652 ASN E N 1
ATOM 13660 C CA . ASN B 1 1652 ? 168.211 194.994 252.934 1.00 90.94 1652 ASN E CA 1
ATOM 13661 C C . ASN B 1 1652 ? 168.981 194.558 251.689 1.00 90.94 1652 ASN E C 1
ATOM 13662 O O . ASN B 1 1652 ? 168.494 193.725 250.918 1.00 90.94 1652 ASN E O 1
ATOM 13667 N N . LEU B 1 1653 ? 170.176 195.117 251.467 1.00 79.61 1653 LEU E N 1
ATOM 13668 C CA . LEU B 1 1653 ? 171.069 194.573 250.449 1.00 79.61 1653 LEU E CA 1
ATOM 13669 C C . LEU B 1 1653 ? 171.595 193.203 250.845 1.00 79.61 1653 LEU E C 1
ATOM 13670 O O . LEU B 1 1653 ? 171.841 192.364 249.971 1.00 79.61 1653 LEU E O 1
ATOM 13675 N N . MET B 1 1654 ? 171.775 192.964 252.142 1.00 82.70 1654 MET E N 1
ATOM 13676 C CA . MET B 1 1654 ? 172.066 191.633 252.655 1.00 82.70 1654 MET E CA 1
ATOM 13677 C C . MET B 1 1654 ? 170.933 191.204 253.575 1.00 82.70 1654 MET E C 1
ATOM 13678 O O . MET B 1 1654 ? 169.898 191.874 253.646 1.00 82.70 1654 MET E O 1
ATOM 13683 N N . LYS B 1 1655 ? 171.111 190.084 254.268 1.00 82.37 1655 LYS E N 1
ATOM 13684 C CA . LYS B 1 1655 ? 170.150 189.655 255.274 1.00 82.37 1655 LYS E CA 1
ATOM 13685 C C . LYS B 1 1655 ? 170.274 190.558 256.494 1.00 82.37 1655 LYS E C 1
ATOM 13686 O O . LYS B 1 1655 ? 171.376 190.761 257.015 1.00 82.37 1655 LYS E O 1
ATOM 13692 N N . ALA B 1 1656 ? 169.146 191.102 256.952 1.00 83.75 1656 ALA E N 1
ATOM 13693 C CA . ALA B 1 1656 ? 169.162 192.029 258.075 1.00 83.75 1656 ALA E CA 1
ATOM 13694 C C . ALA B 1 1656 ? 169.174 191.328 259.427 1.00 83.75 1656 ALA E C 1
ATOM 13695 O O . ALA B 1 1656 ? 169.232 192.016 260.451 1.00 83.75 1656 ALA E O 1
ATOM 13697 N N . GLY B 1 1657 ? 169.110 189.993 259.454 1.00 87.18 1657 GLY E N 1
ATOM 13698 C CA . GLY B 1 1657 ? 169.101 189.282 260.723 1.00 87.18 1657 GLY E CA 1
ATOM 13699 C C . GLY B 1 1657 ? 170.442 189.313 261.431 1.00 87.18 1657 GLY E C 1
ATOM 13700 O O . GLY B 1 1657 ? 170.505 189.271 262.662 1.00 87.18 1657 GLY E O 1
ATOM 13701 N N . LEU B 1 1658 ? 171.534 189.370 260.664 1.00 88.69 1658 LEU E N 1
ATOM 13702 C CA . LEU B 1 1658 ? 172.858 189.457 261.273 1.00 88.69 1658 LEU E CA 1
ATOM 13703 C C . LEU B 1 1658 ? 173.105 190.839 261.862 1.00 88.69 1658 LEU E C 1
ATOM 13704 O O . LEU B 1 1658 ? 173.876 190.984 262.819 1.00 88.69 1658 LEU E O 1
ATOM 13709 N N . ILE B 1 1659 ? 172.476 191.869 261.289 1.00 91.55 1659 ILE E N 1
ATOM 13710 C CA . ILE B 1 1659 ? 172.504 193.196 261.899 1.00 91.55 1659 ILE E CA 1
ATOM 13711 C C . ILE B 1 1659 ? 171.698 193.196 263.190 1.00 91.55 1659 ILE E C 1
ATOM 13712 O O . ILE B 1 1659 ? 172.075 193.835 264.180 1.00 91.55 1659 ILE E O 1
ATOM 13717 N N . ASP B 1 1660 ? 170.585 192.459 263.205 1.00 93.47 1660 ASP E N 1
ATOM 13718 C CA . ASP B 1 1660 ? 169.732 192.408 264.387 1.00 93.47 1660 ASP E CA 1
ATOM 13719 C C . ASP B 1 1660 ? 170.336 191.554 265.495 1.00 93.47 1660 ASP E C 1
ATOM 13720 O O . ASP B 1 1660 ? 169.928 191.675 266.656 1.00 93.47 1660 ASP E O 1
ATOM 13725 N N . ASP B 1 1661 ? 171.285 190.677 265.158 1.00 92.13 1661 ASP E N 1
ATOM 13726 C CA . ASP B 1 1661 ? 171.992 189.911 266.181 1.00 92.13 1661 ASP E CA 1
ATOM 13727 C C . ASP B 1 1661 ? 172.903 190.810 267.006 1.00 92.13 1661 ASP E C 1
ATOM 13728 O O . ASP B 1 1661 ? 173.006 190.654 268.228 1.00 92.13 1661 ASP E O 1
ATOM 13733 N N . LEU B 1 1662 ? 173.580 191.755 266.350 1.00 93.04 1662 LEU E N 1
ATOM 13734 C CA . LEU B 1 1662 ? 174.423 192.700 267.076 1.00 93.04 1662 LEU E CA 1
ATOM 13735 C C . LEU B 1 1662 ? 173.581 193.707 267.851 1.00 93.04 1662 LEU E C 1
ATOM 13736 O O . LEU B 1 1662 ? 173.988 194.168 268.923 1.00 93.04 1662 LEU E O 1
ATOM 13741 N N . ILE B 1 1663 ? 172.402 194.051 267.323 1.00 94.83 1663 ILE E N 1
ATOM 13742 C CA . ILE B 1 1663 ? 171.507 194.992 267.998 1.00 94.83 1663 ILE E CA 1
ATOM 13743 C C . ILE B 1 1663 ? 170.937 194.369 269.270 1.00 94.83 1663 ILE E C 1
ATOM 13744 O O . ILE B 1 1663 ? 170.935 194.992 270.340 1.00 94.83 1663 ILE E O 1
ATOM 13749 N N . ALA B 1 1664 ? 170.487 193.112 269.180 1.00 93.40 1664 ALA E N 1
ATOM 13750 C CA . ALA B 1 1664 ? 169.874 192.447 270.329 1.00 93.40 1664 ALA E CA 1
ATOM 13751 C C . ALA B 1 1664 ? 170.903 192.089 271.396 1.00 93.40 1664 ALA E C 1
ATOM 13752 O O . ALA B 1 1664 ? 170.588 192.093 272.591 1.00 93.40 1664 ALA E O 1
ATOM 13754 N N . ASP B 1 1665 ? 172.133 191.773 270.985 1.00 91.91 1665 ASP E N 1
ATOM 13755 C CA . ASP B 1 1665 ? 173.190 191.509 271.958 1.00 91.91 1665 ASP E CA 1
ATOM 13756 C C . ASP B 1 1665 ? 173.646 192.792 272.642 1.00 91.91 1665 ASP E C 1
ATOM 13757 O O . ASP B 1 1665 ? 174.009 192.778 273.824 1.00 91.91 1665 ASP E O 1
ATOM 13762 N N . CYS B 1 1666 ? 173.648 193.908 271.910 1.00 93.36 1666 CYS E N 1
ATOM 13763 C CA . CYS B 1 1666 ? 173.921 195.198 272.536 1.00 93.36 1666 CYS E CA 1
ATOM 13764 C C . CYS B 1 1666 ? 172.769 195.627 273.432 1.00 93.36 1666 CYS E C 1
ATOM 13765 O O . CYS B 1 1666 ? 172.986 196.274 274.463 1.00 93.36 1666 CYS E O 1
ATOM 13768 N N . TYR B 1 1667 ? 171.536 195.282 273.049 1.00 94.21 1667 TYR E N 1
ATOM 13769 C CA . TYR B 1 1667 ? 170.376 195.625 273.866 1.00 94.21 1667 TYR E CA 1
ATOM 13770 C C . TYR B 1 1667 ? 170.337 194.800 275.145 1.00 94.21 1667 TYR E C 1
ATOM 13771 O O . TYR B 1 1667 ? 169.923 195.298 276.198 1.00 94.21 1667 TYR E O 1
ATOM 13780 N N . THR B 1 1668 ? 170.763 193.536 275.069 1.00 91.64 1668 THR E N 1
ATOM 13781 C CA . THR B 1 1668 ? 170.780 192.676 276.249 1.00 91.64 1668 THR E CA 1
ATOM 13782 C C . THR B 1 1668 ? 171.877 193.096 277.222 1.00 91.64 1668 THR E C 1
ATOM 13783 O O . THR B 1 1668 ? 171.715 192.976 278.442 1.00 91.64 1668 THR E O 1
ATOM 13787 N N . ALA B 1 1669 ? 173.002 193.591 276.697 1.00 90.21 1669 ALA E N 1
ATOM 13788 C CA . ALA B 1 1669 ? 174.053 194.124 277.558 1.00 90.21 1669 ALA E CA 1
ATOM 13789 C C . ALA B 1 1669 ? 173.619 195.433 278.208 1.00 90.21 1669 ALA E C 1
ATOM 13790 O O . ALA B 1 1669 ? 174.039 195.749 279.328 1.00 90.21 1669 ALA E O 1
ATOM 13792 N N . VAL B 1 1670 ? 172.791 196.214 277.509 1.00 91.44 1670 VAL E N 1
ATOM 13793 C CA . VAL B 1 1670 ? 172.123 197.354 278.133 1.00 91.44 1670 VAL E CA 1
ATOM 13794 C C . VAL B 1 1670 ? 171.116 196.871 279.173 1.00 91.44 1670 VAL E C 1
ATOM 13795 O O . VAL B 1 1670 ? 171.064 197.392 280.296 1.00 91.44 1670 VAL E O 1
ATOM 13799 N N . TYR B 1 1671 ? 170.346 195.825 278.833 1.00 90.50 1671 TYR E N 1
ATOM 13800 C CA . TYR B 1 1671 ? 169.325 195.275 279.729 1.00 90.50 1671 TYR E CA 1
ATOM 13801 C C . TYR B 1 1671 ? 169.941 194.632 280.971 1.00 90.50 1671 TYR E C 1
ATOM 13802 O O . TYR B 1 1671 ? 169.320 194.606 282.040 1.00 90.50 1671 TYR E O 1
ATOM 13811 N N . SER B 1 1672 ? 171.190 194.171 280.867 1.00 86.18 1672 SER E N 1
ATOM 13812 C CA . SER B 1 1672 ? 171.908 193.682 282.039 1.00 86.18 1672 SER E CA 1
ATOM 13813 C C . SER B 1 1672 ? 172.390 194.807 282.953 1.00 86.18 1672 SER E C 1
ATOM 13814 O O . SER B 1 1672 ? 172.906 194.524 284.041 1.00 86.18 1672 SER E O 1
ATOM 13817 N N . TYR B 1 1673 ? 172.267 196.067 282.532 1.00 85.30 1673 TYR E N 1
ATOM 13818 C CA . TYR B 1 1673 ? 172.687 197.220 283.319 1.00 85.30 1673 TYR E CA 1
ATOM 13819 C C . TYR B 1 1673 ? 171.520 198.039 283.861 1.00 85.30 1673 TYR E C 1
ATOM 13820 O O . TYR B 1 1673 ? 171.574 198.488 285.009 1.00 85.30 1673 TYR E O 1
ATOM 13829 N N . VAL B 1 1674 ? 170.467 198.247 283.064 1.00 83.08 1674 VAL E N 1
ATOM 13830 C CA . VAL B 1 1674 ? 169.348 199.084 283.497 1.00 83.08 1674 VAL E CA 1
ATOM 13831 C C . VAL B 1 1674 ? 168.468 198.339 284.498 1.00 83.08 1674 VAL E C 1
ATOM 13832 O O . VAL B 1 1674 ? 167.947 198.935 285.450 1.00 83.08 1674 VAL E O 1
ATOM 13836 N N . ARG B 1 1675 ? 168.273 197.035 284.289 1.00 73.77 1675 ARG E N 1
ATOM 13837 C CA . ARG B 1 1675 ? 167.452 196.230 285.196 1.00 73.77 1675 ARG E CA 1
ATOM 13838 C C . ARG B 1 1675 ? 168.025 196.083 286.614 1.00 73.77 1675 ARG E C 1
ATOM 13839 O O . ARG B 1 1675 ? 167.221 195.996 287.559 1.00 73.77 1675 ARG E O 1
ATOM 13847 N N . PRO B 1 1676 ? 169.357 196.020 286.851 1.00 67.25 1676 PRO E N 1
ATOM 13848 C CA . PRO B 1 1676 ? 169.830 196.255 288.233 1.00 67.25 1676 PRO E CA 1
ATOM 13849 C C . PRO B 1 1676 ? 169.515 197.637 288.790 1.00 67.25 1676 PRO E C 1
ATOM 13850 O O . PRO B 1 1676 ? 169.317 197.767 290.005 1.00 67.25 1676 PRO E O 1
ATOM 13854 N N . GLU B 1 1677 ? 169.466 198.670 287.953 1.00 60.55 1677 GLU E N 1
ATOM 13855 C CA . GLU B 1 1677 ? 169.128 200.009 288.432 1.00 60.55 1677 GLU E CA 1
ATOM 13856 C C . GLU B 1 1677 ? 167.634 200.122 288.718 1.00 60.55 1677 GLU E C 1
ATOM 13857 O O . GLU B 1 1677 ? 167.167 201.137 289.235 1.00 60.55 1677 GLU E O 1
ATOM 13863 N N . ARG B 1 1766 ? 161.979 187.716 269.656 1.00 89.29 1766 ARG E N 1
ATOM 13864 C CA . ARG B 1 1766 ? 163.030 188.517 269.017 1.00 89.29 1766 ARG E CA 1
ATOM 13865 C C . ARG B 1 1766 ? 162.607 189.841 268.297 1.00 89.29 1766 ARG E C 1
ATOM 13866 O O . ARG B 1 1766 ? 163.325 190.825 268.477 1.00 89.29 1766 ARG E O 1
ATOM 13874 N N . PRO B 1 1767 ? 161.506 189.902 267.499 1.00 91.34 1767 PRO E N 1
ATOM 13875 C CA . PRO B 1 1767 ? 161.148 191.213 266.909 1.00 91.34 1767 PRO E CA 1
ATOM 13876 C C . PRO B 1 1767 ? 160.701 192.257 267.919 1.00 91.34 1767 PRO E C 1
ATOM 13877 O O . PRO B 1 1767 ? 160.833 193.458 267.656 1.00 91.34 1767 PRO E O 1
ATOM 13881 N N . ASN B 1 1768 ? 160.181 191.833 269.072 1.00 92.23 1768 ASN E N 1
ATOM 13882 C CA . ASN B 1 1768 ? 159.874 192.786 270.133 1.00 92.23 1768 ASN E CA 1
ATOM 13883 C C . ASN B 1 1768 ? 161.139 193.270 270.831 1.00 92.23 1768 ASN E C 1
ATOM 13884 O O . ASN B 1 1768 ? 161.154 194.378 271.382 1.00 92.23 1768 ASN E O 1
ATOM 13889 N N . ILE B 1 1769 ? 162.193 192.450 270.828 1.00 93.39 1769 ILE E N 1
ATOM 13890 C CA . ILE B 1 1769 ? 163.457 192.819 271.465 1.00 93.39 1769 ILE E CA 1
ATOM 13891 C C . ILE B 1 1769 ? 164.149 193.925 270.673 1.00 93.39 1769 ILE E C 1
ATOM 13892 O O . ILE B 1 1769 ? 164.689 194.880 271.245 1.00 93.39 1769 ILE E O 1
ATOM 13897 N N . ILE B 1 1770 ? 164.136 193.810 269.342 1.00 93.46 1770 ILE E N 1
ATOM 13898 C CA . ILE B 1 1770 ? 164.699 194.851 268.483 1.00 93.46 1770 ILE E CA 1
ATOM 13899 C C . ILE B 1 1770 ? 163.836 196.110 268.524 1.00 93.46 1770 ILE E C 1
ATOM 13900 O O . ILE B 1 1770 ? 164.350 197.231 268.429 1.00 93.46 1770 ILE E O 1
ATOM 13905 N N . ARG B 1 1771 ? 162.515 195.942 268.663 1.00 94.89 1771 ARG E N 1
ATOM 13906 C CA . ARG B 1 1771 ? 161.595 197.079 268.674 1.00 94.89 1771 ARG E CA 1
ATOM 13907 C C . ARG B 1 1771 ? 161.773 197.932 269.925 1.00 94.89 1771 ARG E C 1
ATOM 13908 O O . ARG B 1 1771 ? 161.715 199.165 269.862 1.00 94.89 1771 ARG E O 1
ATOM 13916 N N . LYS B 1 1772 ? 162.001 197.290 271.072 1.00 94.14 1772 LYS E N 1
ATOM 13917 C CA . LYS B 1 1772 ? 162.352 198.041 272.271 1.00 94.14 1772 LYS E CA 1
ATOM 13918 C C . LYS B 1 1772 ? 163.783 198.556 272.206 1.00 94.14 1772 LYS E C 1
ATOM 13919 O O . LYS B 1 1772 ? 164.108 199.562 272.847 1.00 94.14 1772 LYS E O 1
ATOM 13925 N N . ALA B 1 1773 ? 164.650 197.876 271.450 1.00 94.95 1773 ALA E N 1
ATOM 13926 C CA . ALA B 1 1773 ? 165.976 198.420 271.180 1.00 94.95 1773 ALA E CA 1
ATOM 13927 C C . ALA B 1 1773 ? 165.899 199.608 270.230 1.00 94.95 1773 ALA E C 1
ATOM 13928 O O . ALA B 1 1773 ? 166.732 200.519 270.299 1.00 94.95 1773 ALA E O 1
ATOM 13930 N N . GLU B 1 1774 ? 164.915 199.603 269.325 1.00 95.27 1774 GLU E N 1
ATOM 13931 C CA . GLU B 1 1774 ? 164.718 200.727 268.412 1.00 95.27 1774 GLU E CA 1
ATOM 13932 C C . GLU B 1 1774 ? 164.245 201.968 269.157 1.00 95.27 1774 GLU E C 1
ATOM 13933 O O . GLU B 1 1774 ? 164.689 203.085 268.870 1.00 95.27 1774 GLU E O 1
ATOM 13939 N N . GLN B 1 1775 ? 163.349 201.789 270.130 1.00 95.08 1775 GLN E N 1
ATOM 13940 C CA . GLN B 1 1775 ? 162.862 202.924 270.907 1.00 95.08 1775 GLN E CA 1
ATOM 13941 C C . GLN B 1 1775 ? 163.891 203.399 271.924 1.00 95.08 1775 GLN E C 1
ATOM 13942 O O . GLN B 1 1775 ? 163.798 204.531 272.413 1.00 95.08 1775 GLN E O 1
ATOM 13948 N N . ALA B 1 1776 ? 164.863 202.548 272.265 1.00 93.88 1776 ALA E N 1
ATOM 13949 C CA . ALA B 1 1776 ? 165.941 202.960 273.159 1.00 93.88 1776 ALA E CA 1
ATOM 13950 C C . ALA B 1 1776 ? 166.877 203.950 272.475 1.00 93.88 1776 ALA E C 1
ATOM 13951 O O . ALA B 1 1776 ? 167.276 204.959 273.070 1.00 93.88 1776 ALA E O 1
ATOM 13953 N N . VAL B 1 1777 ? 167.244 203.670 271.222 1.00 94.70 1777 VAL E N 1
ATOM 13954 C CA . VAL B 1 1777 ? 168.088 204.584 270.456 1.00 94.70 1777 VAL E CA 1
ATOM 13955 C C . VAL B 1 1777 ? 167.306 205.841 270.080 1.00 94.70 1777 VAL E C 1
ATOM 13956 O O . VAL B 1 1777 ? 167.873 206.940 270.002 1.00 94.70 1777 VAL E O 1
ATOM 13960 N N . GLN B 1 1778 ? 165.991 205.699 269.864 1.00 93.86 1778 GLN E N 1
ATOM 13961 C CA . GLN B 1 1778 ? 165.138 206.835 269.508 1.00 93.86 1778 GLN E CA 1
ATOM 13962 C C . GLN B 1 1778 ? 165.036 207.845 270.647 1.00 93.86 1778 GLN E C 1
ATOM 13963 O O . GLN B 1 1778 ? 165.123 209.057 270.424 1.00 93.86 1778 GLN E O 1
ATOM 13969 N N . ALA B 1 1779 ? 164.864 207.363 271.880 1.00 92.67 1779 ALA E N 1
ATOM 13970 C CA . ALA B 1 1779 ? 164.805 208.271 273.021 1.00 92.67 1779 ALA E CA 1
ATOM 13971 C C . ALA B 1 1779 ? 166.186 208.810 273.373 1.00 92.67 1779 ALA E C 1
ATOM 13972 O O . ALA B 1 1779 ? 166.305 209.886 273.971 1.00 92.67 1779 ALA E O 1
ATOM 13974 N N . ALA B 1 1780 ? 167.240 208.063 273.029 1.00 91.80 1780 ALA E N 1
ATOM 13975 C CA . ALA B 1 1780 ? 168.601 208.556 273.220 1.00 91.80 1780 ALA E CA 1
ATOM 13976 C C . ALA B 1 1780 ? 168.916 209.700 272.265 1.00 91.80 1780 ALA E C 1
ATOM 13977 O O . ALA B 1 1780 ? 169.549 210.689 272.654 1.00 91.80 1780 ALA E O 1
ATOM 13979 N N . LEU B 1 1781 ? 168.482 209.581 271.007 1.00 90.32 1781 LEU E N 1
ATOM 13980 C CA . LEU B 1 1781 ? 168.785 210.609 270.016 1.00 90.32 1781 LEU E CA 1
ATOM 13981 C C . LEU B 1 1781 ? 167.923 211.851 270.213 1.00 90.32 1781 LEU E C 1
ATOM 13982 O O . LEU B 1 1781 ? 168.295 212.942 269.767 1.00 90.32 1781 LEU E O 1
ATOM 13987 N N . ARG B 1 1782 ? 166.758 211.703 270.855 1.00 90.43 1782 ARG E N 1
ATOM 13988 C CA . ARG B 1 1782 ? 165.923 212.867 271.148 1.00 90.43 1782 ARG E CA 1
ATOM 13989 C C . ARG B 1 1782 ? 166.554 213.745 272.223 1.00 90.43 1782 ARG E C 1
ATOM 13990 O O . ARG B 1 1782 ? 166.452 214.976 272.167 1.00 90.43 1782 ARG E O 1
ATOM 13998 N N . ALA B 1 1783 ? 167.200 213.127 273.214 1.00 88.08 1783 ALA E N 1
ATOM 13999 C CA . ALA B 1 1783 ? 167.876 213.897 274.254 1.00 88.08 1783 ALA E CA 1
ATOM 14000 C C . ALA B 1 1783 ? 169.154 214.537 273.729 1.00 88.08 1783 ALA E C 1
ATOM 14001 O O . ALA B 1 1783 ? 169.570 215.595 274.216 1.00 88.08 1783 ALA E O 1
ATOM 14003 N N . ALA B 1 1784 ? 169.800 213.897 272.749 1.00 85.51 1784 ALA E N 1
ATOM 14004 C CA . ALA B 1 1784 ? 171.015 214.453 272.158 1.00 85.51 1784 ALA E CA 1
ATOM 14005 C C . ALA B 1 1784 ? 170.718 215.700 271.333 1.00 85.51 1784 ALA E C 1
ATOM 14006 O O . ALA B 1 1784 ? 171.486 216.669 271.362 1.00 85.51 1784 ALA E O 1
ATOM 14008 N N . GLU B 1 1785 ? 169.606 215.695 270.593 1.00 83.64 1785 GLU E N 1
ATOM 14009 C CA . GLU B 1 1785 ? 169.218 216.876 269.826 1.00 83.64 1785 GLU E CA 1
ATOM 14010 C C . GLU B 1 1785 ? 168.681 217.973 270.735 1.00 83.64 1785 GLU E C 1
ATOM 14011 O O . GLU B 1 1785 ? 168.799 219.163 270.419 1.00 83.64 1785 GLU E O 1
ATOM 14017 N N . GLY B 1 1786 ? 168.068 217.588 271.857 1.00 80.14 1786 GLY E N 1
ATOM 14018 C CA . GLY B 1 1786 ? 167.587 218.575 272.811 1.00 80.14 1786 GLY E CA 1
ATOM 14019 C C . GLY B 1 1786 ? 168.707 219.303 273.531 1.00 80.14 1786 GLY E C 1
ATOM 14020 O O . GLY B 1 1786 ? 168.598 220.497 273.822 1.00 80.14 1786 GLY E O 1
ATOM 14021 N N . ALA B 1 1787 ? 169.793 218.589 273.843 1.00 76.88 1787 ALA E N 1
ATOM 14022 C CA . ALA B 1 1787 ? 170.929 219.213 274.515 1.00 76.88 1787 ALA E CA 1
ATOM 14023 C C . ALA B 1 1787 ? 171.694 220.137 273.574 1.00 76.88 1787 ALA E C 1
ATOM 14024 O O . ALA B 1 1787 ? 172.206 221.181 273.998 1.00 76.88 1787 ALA E O 1
ATOM 14026 N N . ALA B 1 1788 ? 171.787 219.764 272.295 1.00 75.21 1788 ALA E N 1
ATOM 14027 C CA . ALA B 1 1788 ? 172.515 220.580 271.328 1.00 75.21 1788 ALA E CA 1
ATOM 14028 C C . ALA B 1 1788 ? 171.746 221.848 270.971 1.00 75.21 1788 ALA E C 1
ATOM 14029 O O . ALA B 1 1788 ? 172.352 222.885 270.673 1.00 75.21 1788 ALA E O 1
ATOM 14031 N N . ALA B 1 1789 ? 170.411 221.777 270.977 1.00 74.46 1789 ALA E N 1
ATOM 14032 C CA . ALA B 1 1789 ? 169.596 222.936 270.622 1.00 74.46 1789 ALA E CA 1
ATOM 14033 C C . ALA B 1 1789 ? 169.641 224.010 271.702 1.00 74.46 1789 ALA E C 1
ATOM 14034 O O . ALA B 1 1789 ? 169.625 225.208 271.396 1.00 74.46 1789 ALA E O 1
ATOM 14036 N N . ARG B 1 1790 ? 169.699 223.599 272.972 1.00 69.29 1790 ARG E N 1
ATOM 14037 C CA . ARG B 1 1790 ? 169.720 224.564 274.069 1.00 69.29 1790 ARG E CA 1
ATOM 14038 C C . ARG B 1 1790 ? 171.076 225.251 274.189 1.00 69.29 1790 ARG E C 1
ATOM 14039 O O . ARG B 1 1790 ? 171.161 226.374 274.700 1.00 69.29 1790 ARG E O 1
ATOM 14047 N N . ALA B 1 1791 ? 172.145 224.585 273.741 1.00 63.29 1791 ALA E N 1
ATOM 14048 C CA . ALA B 1 1791 ? 173.474 225.187 273.791 1.00 63.29 1791 ALA E CA 1
ATOM 14049 C C . ALA B 1 1791 ? 173.614 226.315 272.775 1.00 63.29 1791 ALA E C 1
ATOM 14050 O O . ALA B 1 1791 ? 174.245 227.340 273.058 1.00 63.29 1791 ALA E O 1
ATOM 14052 N N . GLY B 1 1792 ? 173.030 226.145 271.586 1.00 59.78 1792 GLY E N 1
ATOM 14053 C CA . GLY B 1 1792 ? 173.093 227.178 270.568 1.00 59.78 1792 GLY E CA 1
ATOM 14054 C C . GLY B 1 1792 ? 172.210 228.376 270.843 1.00 59.78 1792 GLY E C 1
ATOM 14055 O O . GLY B 1 1792 ? 172.470 229.460 270.308 1.00 59.78 1792 GLY E O 1
ATOM 14056 N N . THR B 1 1793 ? 171.177 228.211 271.663 1.00 54.64 1793 THR E N 1
ATOM 14057 C CA . THR B 1 1793 ? 170.272 229.307 271.989 1.00 54.64 1793 THR E CA 1
ATOM 14058 C C . THR B 1 1793 ? 170.895 230.247 273.016 1.00 54.64 1793 THR E C 1
ATOM 14059 O O . THR B 1 1793 ? 171.343 231.343 272.677 1.00 54.64 1793 THR E O 1
#